Protein AF-0000000077492808 (afdb_homodimer)

Secondary structure (DSSP, 8-state):
---------------------------------------------------------------------------------------------------PPPHHHHHHHHHHHS-TTTS-EEEHHHHHHHT--S--HHHHHHHTT-SS---GGGGG-HHHHEETTTTEE-EEEETTTEEEEHHHHHTT---TTT---BTTTB-B----HHHHHHHHTSHHHHHHHHHHHHHHHHHHHHHHHHHHHHHHHHHHHHHHHHHHHHHHTT--GGGHHHHHHHHHHTT-TTGGG----SHHHHHHHHHHHHHHHHHHHHHHHHHHS-EEEEEEEEE-TTS-EEEEEEEEEE-TTT-SEEEEEEEEEETTSS-SS--HHHHHHHHHHHHHHHT--GGGEEEEEE---HHHH-TTTSHHHHHHHSTT-TTPEEEE-HHHHHHHHHHHHHHH-HHHHHHHHHHHHHHHHHHT-HHHHHHHHHHHHHHHT-TT---HHHHHHH--PPPP--TT-HHHHHHHHHHHHHTHHHHHHHHHHTTT-HHHHHHHHHHSSHHHHHHHHHHHHHHHHHHHHHHHHTSSS--GGGHHHHHHHHHHHHHHHHHTTHHHHHHHHHT-TTT-TTGGGTPPPPHHHHHHHHHHHHHHHHHHHHHHHHHH----HHHHHGGGG-TTTPPPTTT-HHHHHHTTHHHHHHHHHHH-TT-HHHHHHHHHHHHHHHHHIIIIIGGGS-----SS-S----HHHHHHHHHHHTHHHHHHH-HHHHHHHHHHHT-----HHHHHHHHHHHHHS-TT-TT--HHHHHHHHIIIIISPPTTSHHHHHHHHHHHHHHHHHHHHHHHHHHHHHHHHHHHHHHHHHHHHHHTT------------STTHHHHHHHHHHHTTTTS-HHHHHHHHHHHTT---TTTSS----SS-----/---------------------------------------------------------------------------------------------------PPPHHHHHHHHHHHS-TTTS-EEEHHHHHHHT--S--HHHHHHHTT-SS---GGGGG-HHHHEETTTTEE-EEEETTTEEEEHHHHHTT---TTT---BTTTB-B----HHHHHHHHTSHHHHHHHHHHHHHHHHHHHHHHHHHHHHHHHHHHHHHHHHHHHHHHTT--GGGHHHHHHHHHHTT-TTGGG----SHHHHHHHHHHHHHHHHHHHHHHHHHHS-EEEEEEEEE-TTS-EEEEEEEEEEETTTTEEEEEEEEEEETTSS-SS--HHHHHHHHHHHHHHHT--GGGEEEEEE---HHHH-TTTSHHHHHHHSTT-TTPEEEE-HHHHHHHHHHHHHHH-HHHHHHHHHHHHHHHHHHT-HHHHHHHHHHHHHHHT-TT---HHHHHHH--PPPP--TT-HHHHHHHHHHHHHTHHHHHHHHHHTTT-HHHHHHHHHHSSHHHHHHHHHHHHHHHHHHHHHHHHTSSS--GGGHHHHHHHHHHHHHHHHHTTHHHHHHHHHT-TTT-TTGGGT----HHHHHHHHHHHHHHHHHHHHHHHHHH----HHHHHGGGG-TTTPPPTTT-HHHHHHTTHHHHHHHHHHH-TT-HHHHHHHHHHHHHHHHHIIIIIGGGS-----SS-S----HHHHHHHHHHHTHHHHHHH-HHHHHHHHHHHT-----HHHHHHHHHHHHHS-TT-TT--HHHHHHHHIIIIIPPPTTSHHHHHHHHHHHHHHHHHHHHHHHHHHHHHHHHHHHHHHHHHHHHHHTT------------STTHHHHHHHHHHHTTTTS-HHHHHHHHHHHTT---TTTSS---SSS-----

InterPro domains:
  IPR012337 Ribonuclease H-like superfamily [SSF53098] (311-806)
  IPR025398 ZMYM1-like, RNase-like domain [PF14291] (299-410)
  IPR057456 C17orf113, probable zinc finger [PF25431] (173-230)

Foldseek 3Di:
DAAAADDDYDDDDDDDDDDDDDDDDDDDDDDDDDDDDDDDDDDPDDDDDDDDDDDDDDDDDDDDDDDDDDDDDDDDDDDPDDDPCPPPPPPPPPLPQAAADDLVRLVVLCVVLDPVPPWPKAAPSVCVVVVNQDDDPVQCVVCVPPPADAHSCQRVDCLQQADRNNNYRQWMAIRPFAIAGSLLQVVVFAQPPPRDCERHPHDDHRRDSVVSNCVCPDPSNVVSSVVNVCVVVVVVVVVVVVVLVVLALVLVLVLLLLQLVCLQVLHFLVCSVVVLVVCVVVPDGSVVSHDQPDPVSSLLSLLLLLVLLLLVVLVQQVVQLAKAKEWEWFQAALRFIKIWMKIWGQGPVQRAIAIATQAIDRLPPPHPDNALVSVLVRVVVSCVVSVHDLLRYAAYEYQPDCRDPNCPNHNLNVSCPPPNNVLHDYAHFLLNLLLVLQLVLCVVDVLLVVLLVLLQLLLCVQVVDPVLVVQLLCLQCVVVVNNVPPDPVVSVVRDDRAFHQDSSDLLSNLVNLVVCLVSVVSSLVSLNVNNVDNNSNNSNVVCLELLSNLSSLLCNQLSVLSNVLSVQSLDRFDALVVNVVSLVVSLVSLQVCLVVLVSLVLSCQQCPCPRHVCVPSPHDDDPVSSVVSSVVSNVSSVSSNVSSCVSPVPDDLLSVLLCLLQLVPQDDCVVCVPCNQCPSVVSLQVVCCSPPVPDPPVSVVSNVLSNVVSVVSNPPVSVPPDPCCDDDDVPSQHSSSSSLSVLSVCCVPCCVRNVVVVVVSRSSSNHGNHNSVVVVLSVSSCSNCDLLAVLADRSSSSSSSSSNTSNDDNPDPVNSVSSSVSSVVSVVVVVVCVVCVVVVVVVLVVVVVVVVVVVCVVVDPDDDDPVDDDPPDCPPVVVVVVVVCVVLVVPPPVVSVVVVVVVSVPDPPVRNGSNRVPPPPPDD/DDDDDDDDDDDYDDYDDDDDDDDDDDDDDDDDDDDDDYDDDDDDDDDDYDDDDDDDDDDDDDDYDDDDDPDDDDDDDDDDDDDDCPPPCPPPPPLPQAAADDLVRLVVLCVVLDPVPPWPKAAPSVCVVVVNQDDDPVLCVVCVPPPADAHSCQRVDCLQQADRNNNYRFWMAIRPFAIAGSLLQVVVFAQPPPRDCERHPHDDHRRDSVVSNCVCPDPSNVVSSVVNVVVVCVVVVVVVVVVLVVLALVLVLVLLLLQLVCLQVLHFLVCSVVVLVVCVVVPDGSVVSHDPPDPVSSLLSLLLLLVLLLLVVLVQQVVQLAKAKEWEWFQAALRFIKIWMKIWGQGPVQRAIAIATQAIDRLPPPHPDNALVSVLVRVVVSCVVSVHDLLRYAAYEYQPDCRDPNCPNHNLNVSCPPPNNVLHDYAHFLLNLLLVLQVVLLVVDVLLVVLLVLLQLLLCVQVVDPVLVVQLLCLQCVVVVNNVVPDPVVSVVRDDRAFHQDSSDLLSNLVNLVVCLVSVVSSLVSLVVVCVDPSSVVSNVVCLELLSNLSSLLCNQLSVLSNVLSVQSLDRFDALVVNVVSLVVSLVSLQCCLVVLVSLVLSCQQCPCPDHVCVPSPHDDDPVSSVVSSVVSNVSSVSSNVSSCVSPVPDDLLSVLLCLLQLVPQDDCVVCVPCNQCPSVVSLQVVCCSPPVPDPPVSVVSNVLSNVVSVCSNPPVSVPPDPCCPDDDPPSQHSSSSSLSVLSVCCVPCCVRNVVVNVVSRSSSNHGNHNSVVVVLSVSSCSNCDLLAPLADRSSSSSSSSSNTSNDDNPDPVNSVSSSVSSVVSVVVVVVCVVCVVVVVVVLVVVVVVVVVVVVVVVDDDDDPPVPDDPPDCPPVVVVVVVVCVVLVVPPPVVSVVVVVVVSVPDPPVRNGSNRVPPPPPDD

Radius of gyration: 48.09 Å; Cα contacts (8 Å, |Δi|>4): 2393; chains: 2; bounding box: 152×147×138 Å

pLDDT: mean 74.71, std 27.24, range [12.44, 98.06]

Structure (mmCIF, N/CA/C/O backbone):
data_AF-0000000077492808-model_v1
#
loop_
_entity.id
_entity.type
_entity.pdbx_description
1 polymer 'ZNF862 protein'
#
loop_
_atom_site.group_PDB
_atom_site.id
_atom_site.type_symbol
_atom_site.label_atom_id
_atom_site.label_alt_id
_atom_site.label_comp_id
_atom_site.label_asym_id
_atom_site.label_entity_id
_atom_site.label_seq_id
_atom_site.pdbx_PDB_ins_code
_atom_site.Cartn_x
_atom_site.Cartn_y
_atom_site.Cartn_z
_atom_site.occupancy
_atom_site.B_iso_or_equiv
_atom_site.auth_seq_id
_atom_site.auth_comp_id
_atom_site.auth_asym_id
_atom_site.auth_atom_id
_atom_site.pdbx_PDB_model_num
ATOM 1 N N . MET A 1 1 ? 26.734 -13.672 6 1 15.14 1 MET A N 1
ATOM 2 C CA . MET A 1 1 ? 27.078 -13.031 7.266 1 15.14 1 MET A CA 1
ATOM 3 C C . MET A 1 1 ? 28.438 -12.328 7.164 1 15.14 1 MET A C 1
ATOM 5 O O . MET A 1 1 ? 28.656 -11.305 7.812 1 15.14 1 MET A O 1
ATOM 9 N N . GLU A 1 2 ? 29.484 -13.031 6.824 1 14.77 2 GLU A N 1
ATOM 10 C CA . GLU A 1 2 ? 30.828 -12.812 7.371 1 14.77 2 GLU A CA 1
ATOM 11 C C . GLU A 1 2 ? 31.359 -11.445 6.98 1 14.77 2 GLU A C 1
ATOM 13 O O . GLU A 1 2 ? 31.094 -10.953 5.883 1 14.77 2 GLU A O 1
ATOM 18 N N . ALA A 1 3 ? 32.25 -10.781 7.867 1 15.44 3 ALA A N 1
ATOM 19 C CA . ALA A 1 3 ? 32.812 -9.711 8.695 1 15.44 3 ALA A CA 1
ATOM 20 C C . ALA A 1 3 ? 34.031 -9.062 8.031 1 15.44 3 ALA A C 1
ATOM 22 O O . ALA A 1 3 ? 34.5 -8.016 8.469 1 15.44 3 ALA A O 1
ATOM 23 N N . GLU A 1 4 ? 34.719 -9.578 7.098 1 14.75 4 GLU A N 1
ATOM 24 C CA . GLU A 1 4 ? 36.156 -9.531 7.277 1 14.75 4 GLU A CA 1
ATOM 25 C C . GLU A 1 4 ? 36.688 -8.102 7.191 1 14.75 4 GLU A C 1
ATOM 27 O O . GLU A 1 4 ? 36.188 -7.297 6.402 1 14.75 4 GLU A O 1
ATOM 32 N N . PHE A 1 5 ? 37.75 -7.602 8.016 1 15.57 5 PHE A N 1
ATOM 33 C CA . PHE A 1 5 ? 38.531 -6.684 8.836 1 15.57 5 PHE A CA 1
ATOM 34 C C . PHE A 1 5 ? 39.531 -5.934 7.988 1 15.57 5 PHE A C 1
ATOM 36 O O . PHE A 1 5 ? 40.094 -4.926 8.422 1 15.57 5 PHE A O 1
ATOM 43 N N . ASP A 1 6 ? 40.094 -6.293 6.898 1 14.6 6 ASP A N 1
ATOM 44 C CA . ASP A 1 6 ? 41.531 -6.145 6.883 1 14.6 6 ASP A CA 1
ATOM 45 C C . ASP A 1 6 ? 41.938 -4.676 6.973 1 14.6 6 ASP A C 1
ATOM 47 O O . ASP A 1 6 ? 41.219 -3.799 6.492 1 14.6 6 ASP A O 1
ATOM 51 N N . SER A 1 7 ? 43.219 -4.219 7.422 1 15.02 7 SER A N 1
ATOM 52 C CA . SER A 1 7 ? 44.156 -3.465 8.219 1 15.02 7 SER A CA 1
ATOM 53 C C . SER A 1 7 ? 44.688 -2.24 7.469 1 15.02 7 SER A C 1
ATOM 55 O O . SER A 1 7 ? 44.656 -1.127 8 1 15.02 7 SER A O 1
ATOM 57 N N . ASP A 1 8 ? 45.75 -2.221 6.598 1 14.46 8 ASP A N 1
ATOM 58 C CA . ASP A 1 8 ? 47.062 -1.747 6.98 1 14.46 8 ASP A CA 1
ATOM 59 C C . ASP A 1 8 ? 47.219 -0.247 6.73 1 14.46 8 ASP A C 1
ATOM 61 O O . ASP A 1 8 ? 46.375 0.352 6.035 1 14.46 8 ASP A O 1
ATOM 65 N N . ASP A 1 9 ? 48.406 0.332 6.035 1 14.87 9 ASP A N 1
ATOM 66 C CA . ASP A 1 9 ? 49.656 0.971 6.496 1 14.87 9 ASP A CA 1
ATOM 67 C C . ASP A 1 9 ? 49.594 2.477 6.242 1 14.87 9 ASP A C 1
ATOM 69 O O . ASP A 1 9 ? 48.75 2.967 5.508 1 14.87 9 ASP A O 1
ATOM 73 N N . ASN A 1 10 ? 50.719 3.205 5.586 1 14.89 10 ASN A N 1
ATOM 74 C CA . ASN A 1 10 ? 51.844 3.994 6.102 1 14.89 10 ASN A CA 1
ATOM 75 C C . ASN A 1 10 ? 51.656 5.48 5.816 1 14.89 10 ASN A C 1
ATOM 77 O O . ASN A 1 10 ? 51.688 6.301 6.738 1 14.89 10 ASN A O 1
ATOM 81 N N . HIS A 1 11 ? 52.562 6.266 4.879 1 14.72 11 HIS A N 1
ATOM 82 C CA . HIS A 1 11 ? 53.688 7.16 5.203 1 14.72 11 HIS A CA 1
ATOM 83 C C . HIS A 1 11 ? 53.219 8.617 5.145 1 14.72 11 HIS A C 1
ATOM 85 O O . HIS A 1 11 ? 52.188 8.938 4.582 1 14.72 11 HIS A O 1
ATOM 91 N N . SER A 1 12 ? 54.219 9.695 4.621 1 14.41 12 SER A N 1
ATOM 92 C CA . SER A 1 12 ? 55.062 10.719 5.223 1 14.41 12 SER A CA 1
ATOM 93 C C . SER A 1 12 ? 54.5 12.117 4.977 1 14.41 12 SER A C 1
ATOM 95 O O . SER A 1 12 ? 54.281 12.883 5.918 1 14.41 12 SER A O 1
ATOM 97 N N . GLY A 1 13 ? 55.125 13.07 4.016 1 14.11 13 GLY A N 1
ATOM 98 C CA . GLY A 1 13 ? 56.031 14.172 4.332 1 14.11 13 GLY A CA 1
ATOM 99 C C . GLY A 1 13 ? 55.312 15.516 4.414 1 14.11 13 GLY A C 1
ATOM 100 O O . GLY A 1 13 ? 54.125 15.617 4.078 1 14.11 13 GLY A O 1
ATOM 101 N N . ASN A 1 14 ? 56 16.781 3.908 1 14.32 14 ASN A N 1
ATOM 102 C CA . ASN A 1 14 ? 56.656 17.953 4.488 1 14.32 14 ASN A CA 1
ATOM 103 C C . ASN A 1 14 ? 55.844 19.219 4.281 1 14.32 14 ASN A C 1
ATOM 105 O O . ASN A 1 14 ? 55.594 19.953 5.234 1 14.32 14 ASN A O 1
ATOM 109 N N . GLU A 1 15 ? 55.938 20.062 3.072 1 14.16 15 GLU A N 1
ATOM 110 C CA . GLU A 1 15 ? 56.656 21.312 3.059 1 14.16 15 GLU A CA 1
ATOM 111 C C . GLU A 1 15 ? 55.75 22.484 3.447 1 14.16 15 GLU A C 1
ATOM 113 O O . GLU A 1 15 ? 54.531 22.391 3.342 1 14.16 15 GLU A O 1
ATOM 118 N N . GLY A 1 16 ? 56.312 23.797 3.428 1 14.25 16 GLY A N 1
ATOM 119 C CA . GLY A 1 16 ? 56.625 24.953 4.242 1 14.25 16 GLY A CA 1
ATOM 120 C C . GLY A 1 16 ? 55.594 26.078 4.09 1 14.25 16 GLY A C 1
ATOM 121 O O . GLY A 1 16 ? 55.062 26.578 5.082 1 14.25 16 GLY A O 1
ATOM 122 N N . PRO A 1 17 ? 55.594 27.031 2.959 1 14.46 17 PRO A N 1
ATOM 123 C CA . PRO A 1 17 ? 56.094 28.375 3.271 1 14.46 17 PRO A CA 1
ATOM 124 C C . PRO A 1 17 ? 55 29.328 3.758 1 14.46 17 PRO A C 1
ATOM 126 O O . PRO A 1 17 ? 53.812 29.031 3.611 1 14.46 17 PRO A O 1
ATOM 129 N N . GLY A 1 18 ? 55.312 30.766 3.645 1 13.64 18 GLY A N 1
ATOM 130 C CA . GLY A 1 18 ? 55.438 31.969 4.461 1 13.64 18 GLY A CA 1
ATOM 131 C C . GLY A 1 18 ? 54.188 32.844 4.457 1 13.64 18 GLY A C 1
ATOM 132 O O . GLY A 1 18 ? 53.375 32.75 5.375 1 13.64 18 GLY A O 1
ATOM 133 N N . SER A 1 19 ? 54.25 34.125 3.787 1 13.7 19 SER A N 1
ATOM 134 C CA . SER A 1 19 ? 54.406 35.406 4.461 1 13.7 19 SER A CA 1
ATOM 135 C C . SER A 1 19 ? 53.062 36.125 4.566 1 13.7 19 SER A C 1
ATOM 137 O O . SER A 1 19 ? 52.094 35.75 3.928 1 13.7 19 SER A O 1
ATOM 139 N N . PRO A 1 20 ? 53 37.625 4.125 1 13.62 20 PRO A N 1
ATOM 140 C CA . PRO A 1 20 ? 52.969 38.844 4.934 1 13.62 20 PRO A CA 1
ATOM 141 C C . PRO A 1 20 ? 51.562 39.469 4.988 1 13.62 20 PRO A C 1
ATOM 143 O O . PRO A 1 20 ? 50.656 38.969 4.367 1 13.62 20 PRO A O 1
ATOM 146 N N . GLU A 1 21 ? 51.406 40.875 4.426 1 13.47 21 GLU A N 1
ATOM 147 C CA . GLU A 1 21 ? 51.312 42.156 5.109 1 13.47 21 GLU A CA 1
ATOM 148 C C . GLU A 1 21 ? 49.875 42.719 5.023 1 13.47 21 GLU A C 1
ATOM 150 O O . GLU A 1 21 ? 49.312 43.125 6.035 1 13.47 21 GLU A O 1
ATOM 155 N N . ALA A 1 22 ? 49.344 43.281 3.779 1 12.44 22 ALA A N 1
ATOM 156 C CA . ALA A 1 22 ? 49.25 44.75 3.684 1 12.44 22 ALA A CA 1
ATOM 157 C C . ALA A 1 22 ? 47.938 45.25 4.254 1 12.44 22 ALA A C 1
ATOM 159 O O . ALA A 1 22 ? 46.938 44.531 4.242 1 12.44 22 ALA A O 1
ATOM 160 N N . MET A 1 23 ? 47.719 46.656 4.449 1 13.51 23 MET A N 1
ATOM 161 C CA . MET A 1 23 ? 47.344 47.688 5.395 1 13.51 23 MET A CA 1
ATOM 162 C C . MET A 1 23 ? 45.875 48.125 5.164 1 13.51 23 MET A C 1
ATOM 164 O O . MET A 1 23 ? 45.094 48.156 6.102 1 13.51 23 MET A O 1
ATOM 168 N N . SER A 1 24 ? 45.5 48.969 4.07 1 12.96 24 SER A N 1
ATOM 169 C CA . SER A 1 24 ? 45.25 50.375 4.352 1 12.96 24 SER A CA 1
ATOM 170 C C . SER A 1 24 ? 43.812 50.625 4.703 1 12.96 24 SER A C 1
ATOM 172 O O . SER A 1 24 ? 42.938 49.781 4.426 1 12.96 24 SER A O 1
ATOM 174 N N . GLY A 1 25 ? 43.312 52.031 4.668 1 13.23 25 GLY A N 1
ATOM 175 C CA . GLY A 1 25 ? 42.812 53.125 5.492 1 13.23 25 GLY A CA 1
ATOM 176 C C . GLY A 1 25 ? 41.312 53.344 5.336 1 13.23 25 GLY A C 1
ATOM 177 O O . GLY A 1 25 ? 40.562 53.312 6.32 1 13.23 25 GLY A O 1
ATOM 178 N N . GLY A 1 26 ? 40.781 54.156 4.266 1 12.97 26 GLY A N 1
ATOM 179 C CA . GLY A 1 26 ? 40.281 55.5 4.57 1 12.97 26 GLY A CA 1
ATOM 180 C C . GLY A 1 26 ? 38.812 55.5 4.91 1 12.97 26 GLY A C 1
ATOM 181 O O . GLY A 1 26 ? 38.125 54.531 4.727 1 12.97 26 GLY A O 1
ATOM 182 N N . GLU A 1 27 ? 38.031 56.688 4.496 1 13.54 27 GLU A N 1
ATOM 183 C CA . GLU A 1 27 ? 37.406 57.844 5.148 1 13.54 27 GLU A CA 1
ATOM 184 C C . GLU A 1 27 ? 35.906 57.719 5.184 1 13.54 27 GLU A C 1
ATOM 186 O O . GLU A 1 27 ? 35.281 57.781 6.258 1 13.54 27 GLU A O 1
ATOM 191 N N . SER A 1 28 ? 35.156 58.562 4.301 1 13.2 28 SER A N 1
ATOM 192 C CA . SER A 1 28 ? 34.469 59.781 4.734 1 13.2 28 SER A CA 1
ATOM 193 C C . SER A 1 28 ? 33 59.531 4.973 1 13.2 28 SER A C 1
ATOM 195 O O . SER A 1 28 ? 32.469 58.469 4.598 1 13.2 28 SER A O 1
ATOM 197 N N . ASP A 1 29 ? 31.922 60.531 4.531 1 13.27 29 ASP A N 1
ATOM 198 C CA . ASP A 1 29 ? 31.125 61.531 5.215 1 13.27 29 ASP A CA 1
ATOM 199 C C . ASP A 1 29 ? 29.641 61.219 5.117 1 13.27 29 ASP A C 1
ATOM 201 O O . ASP A 1 29 ? 28.891 61.406 6.078 1 13.27 29 ASP A O 1
ATOM 205 N N . ALA A 1 30 ? 29.031 60.938 3.889 1 12.66 30 ALA A N 1
ATOM 206 C CA . ALA A 1 30 ? 28.047 61.938 3.475 1 12.66 30 ALA A CA 1
ATOM 207 C C . ALA A 1 30 ? 26.75 61.812 4.273 1 12.66 30 ALA A C 1
ATOM 209 O O . ALA A 1 30 ? 26.438 60.719 4.789 1 12.66 30 ALA A O 1
ATOM 210 N N . GLU A 1 31 ? 25.672 62.719 3.861 1 13.54 31 GLU A N 1
ATOM 211 C CA . GLU A 1 31 ? 24.766 63.688 4.43 1 13.54 31 GLU A CA 1
ATOM 212 C C . GLU A 1 31 ? 23.406 63.062 4.773 1 13.54 31 GLU A C 1
ATOM 214 O O . GLU A 1 31 ? 23.047 62.031 4.211 1 13.54 31 GLU A O 1
ATOM 219 N N . VAL A 1 32 ? 22.531 63.781 5.539 1 13.95 32 VAL A N 1
ATOM 220 C CA . VAL A 1 32 ? 21.578 63.812 6.645 1 13.95 32 VAL A CA 1
ATOM 221 C C . VAL A 1 32 ? 20.156 63.812 6.098 1 13.95 32 VAL A C 1
ATOM 223 O O . VAL A 1 32 ? 19.219 63.406 6.785 1 13.95 32 VAL A O 1
ATOM 226 N N . SER A 1 33 ? 19.797 64.125 4.781 1 13.08 33 SER A N 1
ATOM 227 C CA . SER A 1 33 ? 18.734 65.125 4.828 1 13.08 33 SER A CA 1
ATOM 228 C C . SER A 1 33 ? 17.438 64.5 5.332 1 13.08 33 SER A C 1
ATOM 230 O O . SER A 1 33 ? 17.203 63.312 5.191 1 13.08 33 SER A O 1
ATOM 232 N N . VAL A 1 34 ? 16.422 65.438 5.785 1 14.27 34 VAL A N 1
ATOM 233 C CA . VAL A 1 34 ? 15.461 65.75 6.836 1 14.27 34 VAL A CA 1
ATOM 234 C C . VAL A 1 34 ? 14.055 65.312 6.41 1 14.27 34 VAL A C 1
ATOM 236 O O . VAL A 1 34 ? 13.359 64.625 7.145 1 14.27 34 VAL A O 1
ATOM 239 N N . GLY A 1 35 ? 13.32 66.125 5.449 1 13.3 35 GLY A N 1
ATOM 240 C CA . GLY A 1 35 ? 12.219 66.875 5.949 1 13.3 35 GLY A CA 1
ATOM 241 C C . GLY A 1 35 ? 10.914 66.125 6.043 1 13.3 35 GLY A C 1
ATOM 242 O O . GLY A 1 35 ? 10.852 64.938 5.66 1 13.3 35 GLY A O 1
ATOM 243 N N . ASN A 1 36 ? 9.75 66.688 5.297 1 13.7 36 ASN A N 1
ATOM 244 C CA . ASN A 1 36 ? 8.578 67.375 5.73 1 13.7 36 ASN A CA 1
ATOM 245 C C . ASN A 1 36 ? 7.336 66.5 5.785 1 13.7 36 ASN A C 1
ATOM 247 O O . ASN A 1 36 ? 7.316 65.438 5.191 1 13.7 36 ASN A O 1
ATOM 251 N N . ASP A 1 37 ? 6.035 67.188 5.68 1 14.1 37 ASP A N 1
ATOM 252 C CA . ASP A 1 37 ? 4.863 67.5 6.5 1 14.1 37 ASP A CA 1
ATOM 253 C C . ASP A 1 37 ? 3.652 66.688 6.02 1 14.1 37 ASP A C 1
ATOM 255 O O . ASP A 1 37 ? 2.959 66.062 6.82 1 14.1 37 ASP A O 1
ATOM 259 N N . GLN A 1 38 ? 2.994 66.938 4.777 1 13.92 38 GLN A N 1
ATOM 260 C CA . GLN A 1 38 ? 1.676 67.562 4.863 1 13.92 38 GLN A CA 1
ATOM 261 C C . GLN A 1 38 ? 0.585 66.5 5.059 1 13.92 38 GLN A C 1
ATOM 263 O O . GLN A 1 38 ? 0.766 65.375 4.695 1 13.92 38 GLN A O 1
ATOM 268 N N . PRO A 1 39 ? -0.797 67.062 5.25 1 14.66 39 PRO A N 1
ATOM 269 C CA . PRO A 1 39 ? -1.948 66.875 6.137 1 14.66 39 PRO A CA 1
ATOM 270 C C . PRO A 1 39 ? -3.021 66 5.543 1 14.66 39 PRO A C 1
ATOM 272 O O . PRO A 1 39 ? -3.531 65.125 6.227 1 14.66 39 PRO A O 1
ATOM 275 N N . GLU A 1 40 ? -3.602 66.312 4.293 1 14.2 40 GLU A N 1
ATOM 276 C CA . GLU A 1 40 ? -4.977 66.75 4.328 1 14.2 40 GLU A CA 1
ATOM 277 C C . GLU A 1 40 ? -5.973 65.625 4.43 1 14.2 40 GLU A C 1
ATOM 279 O O . GLU A 1 40 ? -5.617 64.438 4.184 1 14.2 40 GLU A O 1
ATOM 284 N N . GLU A 1 41 ? -7.312 65.875 3.725 1 14.7 41 GLU A N 1
ATOM 285 C CA . GLU A 1 41 ? -8.703 66.062 4.121 1 14.7 41 GLU A CA 1
ATOM 286 C C . GLU A 1 41 ? -9.523 64.812 3.912 1 14.7 41 GLU A C 1
ATOM 288 O O . GLU A 1 41 ? -9.242 64 3.004 1 14.7 41 GLU A O 1
ATOM 293 N N . ILE A 1 42 ? -10.508 64.5 4.77 1 15.21 42 ILE A N 1
ATOM 294 C CA . ILE A 1 42 ? -11.391 63.531 5.352 1 15.21 42 ILE A CA 1
ATOM 295 C C . ILE A 1 42 ? -12.617 63.344 4.457 1 15.21 42 ILE A C 1
ATOM 297 O O . ILE A 1 42 ? -13.406 62.406 4.668 1 15.21 42 ILE A O 1
ATOM 301 N N . GLU A 1 43 ? -12.789 63.938 3.244 1 14.62 43 GLU A N 1
ATOM 302 C CA . GLU A 1 43 ? -14.203 64.25 3.172 1 14.62 43 GLU A CA 1
ATOM 303 C C . GLU A 1 43 ? -15.07 63.031 3.107 1 14.62 43 GLU A C 1
ATOM 305 O O . GLU A 1 43 ? -14.75 62.062 2.389 1 14.62 43 GLU A O 1
ATOM 310 N N . LEU A 1 44 ? -16.172 63 3.977 1 14.93 44 LEU A N 1
ATOM 311 C CA . LEU A 1 44 ? -17.219 62.156 4.559 1 14.93 44 LEU A CA 1
ATOM 312 C C . LEU A 1 44 ? -18.344 61.906 3.559 1 14.93 44 LEU A C 1
ATOM 314 O O . LEU A 1 44 ? -19.312 61.219 3.869 1 14.93 44 LEU A O 1
ATOM 318 N N . HIS A 1 45 ? -18.25 62.188 2.281 1 14.31 45 HIS A N 1
ATOM 319 C CA . HIS A 1 45 ? -19.547 62.625 1.777 1 14.31 45 HIS A CA 1
ATOM 320 C C . HIS A 1 45 ? -20.594 61.531 1.989 1 14.31 45 HIS A C 1
ATOM 322 O O . HIS A 1 45 ? -20.266 60.344 2.086 1 14.31 45 HIS A O 1
ATOM 328 N N . VAL A 1 46 ? -21.922 62.031 1.76 1 14.73 46 VAL A N 1
ATOM 329 C CA . VAL A 1 46 ? -23.312 62.125 2.184 1 14.73 46 VAL A CA 1
ATOM 330 C C . VAL A 1 46 ? -24.094 60.938 1.636 1 14.73 46 VAL A C 1
ATOM 332 O O . VAL A 1 46 ? -23.703 60.344 0.64 1 14.73 46 VAL A O 1
ATOM 335 N N . LEU A 1 47 ? -25.438 60.844 2.037 1 14.73 47 LEU A N 1
ATOM 336 C CA . LEU A 1 47 ? -26.547 60.031 2.541 1 14.73 47 LEU A CA 1
ATOM 337 C C . LEU A 1 47 ? -27.469 59.625 1.404 1 14.73 47 LEU A C 1
ATOM 339 O O . LEU A 1 47 ? -28.219 58.656 1.541 1 14.73 47 LEU A O 1
ATOM 343 N N . SER A 1 48 ? -27.484 60.125 0.119 1 13.91 48 SER A N 1
ATOM 344 C CA . SER A 1 48 ? -28.844 60.531 -0.27 1 13.91 48 SER A CA 1
ATOM 345 C C . SER A 1 48 ? -29.734 59.312 -0.494 1 13.91 48 SER A C 1
ATOM 347 O O . SER A 1 48 ? -29.234 58.25 -0.872 1 13.91 48 SER A O 1
ATOM 349 N N . SER A 1 49 ? -31.203 59.5 -0.308 1 14.34 49 SER A N 1
ATOM 350 C CA . SER A 1 49 ? -32.5 59 0.127 1 14.34 49 SER A CA 1
ATOM 351 C C . SER A 1 49 ? -33.219 58.281 -1.018 1 14.34 49 SER A C 1
ATOM 353 O O . SER A 1 49 ? -34 57.344 -0.793 1 14.34 49 SER A O 1
ATOM 355 N N . THR A 1 50 ? -33.188 58.688 -2.295 1 14.09 50 THR A N 1
ATOM 356 C CA . THR A 1 50 ? -34.531 59.031 -2.76 1 14.09 50 THR A CA 1
ATOM 357 C C . THR A 1 50 ? -35.375 57.781 -2.98 1 14.09 50 THR A C 1
ATOM 359 O O . THR A 1 50 ? -34.844 56.688 -3.141 1 14.09 50 THR A O 1
ATOM 362 N N . PRO A 1 51 ? -36.562 57.938 -3.959 1 14.71 51 PRO A N 1
ATOM 363 C CA . PRO A 1 51 ? -38.031 57.875 -3.889 1 14.71 51 PRO A CA 1
ATOM 364 C C . PRO A 1 51 ? -38.594 56.531 -4.305 1 14.71 51 PRO A C 1
ATOM 366 O O . PRO A 1 51 ? -37.906 55.719 -4.957 1 14.71 51 PRO A O 1
ATOM 369 N N . ALA A 1 52 ? -40.062 56.344 -4.223 1 15.08 52 ALA A N 1
ATOM 370 C CA . ALA A 1 52 ? -41.219 55.531 -3.887 1 15.08 52 ALA A CA 1
ATOM 371 C C . ALA A 1 52 ? -41.781 54.844 -5.125 1 15.08 52 ALA A C 1
ATOM 373 O O . ALA A 1 52 ? -42.5 53.844 -5.016 1 15.08 52 ALA A O 1
ATOM 374 N N . GLU A 1 53 ? -41.5 55.219 -6.395 1 13.9 53 GLU A N 1
ATOM 375 C CA . GLU A 1 53 ? -42.75 55.375 -7.156 1 13.9 53 GLU A CA 1
ATOM 376 C C . GLU A 1 53 ? -43.438 54.031 -7.402 1 13.9 53 GLU A C 1
ATOM 378 O O . GLU A 1 53 ? -42.781 53.031 -7.559 1 13.9 53 GLU A O 1
ATOM 383 N N . THR A 1 54 ? -44.844 54.094 -7.582 1 14.7 54 THR A N 1
ATOM 384 C CA . THR A 1 54 ? -46.156 53.5 -7.34 1 14.7 54 THR A CA 1
ATOM 385 C C . THR A 1 54 ? -46.469 52.469 -8.422 1 14.7 54 THR A C 1
ATOM 387 O O . THR A 1 54 ? -46.906 51.344 -8.117 1 14.7 54 THR A O 1
ATOM 390 N N . ASP A 1 55 ? -46.844 52.781 -9.742 1 13.6 55 ASP A N 1
ATOM 391 C CA . ASP A 1 55 ? -48.25 52.75 -10.164 1 13.6 55 ASP A CA 1
ATOM 392 C C . ASP A 1 55 ? -48.594 51.406 -10.805 1 13.6 55 ASP A C 1
ATOM 394 O O . ASP A 1 55 ? -49.562 50.75 -10.414 1 13.6 55 ASP A O 1
ATOM 398 N N . LYS A 1 56 ? -49.062 51.531 -12.266 1 14.59 56 LYS A N 1
ATOM 399 C CA . LYS A 1 56 ? -50.344 51.188 -12.922 1 14.59 56 LYS A CA 1
ATOM 400 C C . LYS A 1 56 ? -50.406 49.688 -13.234 1 14.59 56 LYS A C 1
ATOM 402 O O . LYS A 1 56 ? -49.375 49.031 -13.406 1 14.59 56 LYS A O 1
ATOM 407 N N . ALA A 1 57 ? -51.688 49.062 -13.859 1 14.45 57 ALA A N 1
ATOM 408 C CA . ALA A 1 57 ? -52.938 48.281 -13.773 1 14.45 57 ALA A CA 1
ATOM 409 C C . ALA A 1 57 ? -53.031 47.25 -14.891 1 14.45 57 ALA A C 1
ATOM 411 O O . ALA A 1 57 ? -53.406 46.094 -14.656 1 14.45 57 ALA A O 1
ATOM 412 N N . PRO A 1 58 ? -52.969 47.562 -16.297 1 13.39 58 PRO A N 1
ATOM 413 C CA . PRO A 1 58 ? -54.188 47.281 -17.047 1 13.39 58 PRO A CA 1
ATOM 414 C C . PRO A 1 58 ? -54.344 45.812 -17.438 1 13.39 58 PRO A C 1
ATOM 416 O O . PRO A 1 58 ? -53.344 45.094 -17.469 1 13.39 58 PRO A O 1
ATOM 419 N N . ALA A 1 59 ? -55.656 45.375 -18.062 1 14.28 59 ALA A N 1
ATOM 420 C CA . ALA A 1 59 ? -56.781 44.438 -18.156 1 14.28 59 ALA A CA 1
ATOM 421 C C . ALA A 1 59 ? -56.656 43.531 -19.391 1 14.28 59 ALA A C 1
ATOM 423 O O . ALA A 1 59 ? -57.094 42.375 -19.359 1 14.28 59 ALA A O 1
ATOM 424 N N . SER A 1 60 ? -56.281 44.031 -20.609 1 13.41 60 SER A N 1
ATOM 425 C CA . SER A 1 60 ? -57.281 43.875 -21.641 1 13.41 60 SER A CA 1
ATOM 426 C C . SER A 1 60 ? -57.375 42.406 -22.109 1 13.41 60 SER A C 1
ATOM 428 O O . SER A 1 60 ? -56.406 41.656 -21.938 1 13.41 60 SER A O 1
ATOM 430 N N . GLY A 1 61 ? -58.438 42.125 -23.047 1 13.91 61 GLY A N 1
ATOM 431 C CA . GLY A 1 61 ? -59.562 41.312 -23.438 1 13.91 61 GLY A CA 1
ATOM 432 C C . GLY A 1 61 ? -59.156 40.156 -24.344 1 13.91 61 GLY A C 1
ATOM 433 O O . GLY A 1 61 ? -59.438 39 -24.047 1 13.91 61 GLY A O 1
ATOM 434 N N . ALA A 1 62 ? -59.281 40.375 -25.828 1 14.04 62 ALA A N 1
ATOM 435 C CA . ALA A 1 62 ? -60.375 39.875 -26.656 1 14.04 62 ALA A CA 1
ATOM 436 C C . ALA A 1 62 ? -60.031 38.531 -27.312 1 14.04 62 ALA A C 1
ATOM 438 O O . ALA A 1 62 ? -58.875 38.156 -27.375 1 14.04 62 ALA A O 1
ATOM 439 N N . GLU A 1 63 ? -60.719 38.312 -28.547 1 14.03 63 GLU A N 1
ATOM 440 C CA . GLU A 1 63 ? -61.719 37.375 -29.078 1 14.03 63 GLU A CA 1
ATOM 441 C C . GLU A 1 63 ? -61.031 36.312 -29.953 1 14.03 63 GLU A C 1
ATOM 443 O O . GLU A 1 63 ? -61.312 35.094 -29.812 1 14.03 63 GLU A O 1
ATOM 448 N N . GLU A 1 64 ? -60.406 36.656 -31.172 1 13.51 64 GLU A N 1
ATOM 449 C CA . GLU A 1 64 ? -61.156 36.25 -32.344 1 13.51 64 GLU A CA 1
ATOM 450 C C . GLU A 1 64 ? -60.812 34.812 -32.719 1 13.51 64 GLU A C 1
ATOM 452 O O . GLU A 1 64 ? -59.812 34.25 -32.281 1 13.51 64 GLU A O 1
ATOM 457 N N . ASN A 1 65 ? -60.906 34.5 -34.156 1 13.62 65 ASN A N 1
ATOM 458 C CA . ASN A 1 65 ? -61.75 33.75 -35.031 1 13.62 65 ASN A CA 1
ATOM 459 C C . ASN A 1 65 ? -61.156 32.406 -35.375 1 13.62 65 ASN A C 1
ATOM 461 O O . ASN A 1 65 ? -59.969 32.156 -35.188 1 13.62 65 ASN A O 1
ATOM 465 N N . LEU A 1 66 ? -61.438 31.891 -36.719 1 14.18 66 LEU A N 1
ATOM 466 C CA . LEU A 1 66 ? -62.281 30.859 -37.312 1 14.18 66 LEU A CA 1
ATOM 467 C C . LEU A 1 66 ? -61.406 29.688 -37.781 1 14.18 66 LEU A C 1
ATOM 469 O O . LEU A 1 66 ? -60.188 29.766 -37.812 1 14.18 66 LEU A O 1
ATOM 473 N N . THR A 1 67 ? -61.594 29.219 -39.125 1 13.92 67 THR A N 1
ATOM 474 C CA . THR A 1 67 ? -62.219 28.062 -39.719 1 13.92 67 THR A CA 1
ATOM 475 C C . THR A 1 67 ? -61.219 27.141 -40.375 1 13.92 67 THR A C 1
ATOM 477 O O . THR A 1 67 ? -61.469 25.953 -40.562 1 13.92 67 THR A O 1
ATOM 480 N N . SER A 1 68 ? -59.938 27.438 -40.688 1 13.38 68 SER A N 1
ATOM 481 C CA . SER A 1 68 ? -59.781 27.016 -42.062 1 13.38 68 SER A CA 1
ATOM 482 C C . SER A 1 68 ? -59.781 25.484 -42.188 1 13.38 68 SER A C 1
ATOM 484 O O . SER A 1 68 ? -59.469 24.797 -41.219 1 13.38 68 SER A O 1
ATOM 486 N N . THR A 1 69 ? -59.469 25.047 -43.469 1 14.23 69 THR A N 1
ATOM 487 C CA . THR A 1 69 ? -59.969 24.141 -44.5 1 14.23 69 THR A CA 1
ATOM 488 C C . THR A 1 69 ? -59.312 22.766 -44.344 1 14.23 69 THR A C 1
ATOM 490 O O . THR A 1 69 ? -58.219 22.641 -43.844 1 14.23 69 THR A O 1
ATOM 493 N N . CYS A 1 70 ? -60 21.562 -44.781 1 14.22 70 CYS A N 1
ATOM 494 C CA . CYS A 1 70 ? -60.469 20.188 -44.656 1 14.22 70 CYS A CA 1
ATOM 495 C C . CYS A 1 70 ? -59.5 19.234 -45.375 1 14.22 70 CYS A C 1
ATOM 497 O O . CYS A 1 70 ? -59.5 18.031 -45.062 1 14.22 70 CYS A O 1
ATOM 499 N N . SER A 1 71 ? -58.781 19.531 -46.5 1 13.75 71 SER A N 1
ATOM 500 C CA . SER A 1 71 ? -59.156 18.594 -47.562 1 13.75 71 SER A CA 1
ATOM 501 C C . SER A 1 71 ? -58.5 17.234 -47.312 1 13.75 71 SER A C 1
ATOM 503 O O . SER A 1 71 ? -57.594 17.094 -46.469 1 13.75 71 SER A O 1
ATOM 505 N N . GLY A 1 72 ? -58.031 16.484 -48.438 1 14.02 72 GLY A N 1
ATOM 506 C CA . GLY A 1 72 ? -58.5 15.328 -49.188 1 14.02 72 GLY A CA 1
ATOM 507 C C . GLY A 1 72 ? -57.75 14.055 -48.875 1 14.02 72 GLY A C 1
ATOM 508 O O . GLY A 1 72 ? -56.719 14.086 -48.219 1 14.02 72 GLY A O 1
ATOM 509 N N . ALA A 1 73 ? -57.781 13.008 -49.781 1 14.66 73 ALA A N 1
ATOM 510 C CA . ALA A 1 73 ? -58.312 11.656 -49.938 1 14.66 73 ALA A CA 1
ATOM 511 C C . ALA A 1 73 ? -57.219 10.609 -49.812 1 14.66 73 ALA A C 1
ATOM 513 O O . ALA A 1 73 ? -57.344 9.68 -49 1 14.66 73 ALA A O 1
ATOM 514 N N . GLY A 1 74 ? -56.562 10.07 -50.906 1 14.28 74 GLY A N 1
ATOM 515 C CA . GLY A 1 74 ? -56.938 8.75 -51.406 1 14.28 74 GLY A CA 1
ATOM 516 C C . GLY A 1 74 ? -56.031 7.648 -50.906 1 14.28 74 GLY A C 1
ATOM 517 O O . GLY A 1 74 ? -56.312 7.043 -49.844 1 14.28 74 GLY A O 1
ATOM 518 N N . PRO A 1 75 ? -55.312 6.809 -51.75 1 15.49 75 PRO A N 1
ATOM 519 C CA . PRO A 1 75 ? -55.688 5.418 -52.031 1 15.49 75 PRO A CA 1
ATOM 520 C C . PRO A 1 75 ? -54.719 4.414 -51.406 1 15.49 75 PRO A C 1
ATOM 522 O O . PRO A 1 75 ? -55.125 3.334 -51 1 15.49 75 PRO A O 1
ATOM 525 N N . SER A 1 76 ? -53.344 4.617 -51.375 1 16.05 76 SER A N 1
ATOM 526 C CA . SER A 1 76 ? -52.656 3.516 -52.062 1 16.05 76 SER A CA 1
ATOM 527 C C . SER A 1 76 ? -52.562 2.285 -51.156 1 16.05 76 SER A C 1
ATOM 529 O O . SER A 1 76 ? -52.594 2.402 -49.938 1 16.05 76 SER A O 1
ATOM 531 N N . THR A 1 77 ? -52.344 1.048 -51.688 1 15.98 77 THR A N 1
ATOM 532 C CA . THR A 1 77 ? -52.781 -0.346 -51.719 1 15.98 77 THR A CA 1
ATOM 533 C C . THR A 1 77 ? -51.969 -1.18 -50.75 1 15.98 77 THR A C 1
ATOM 535 O O . THR A 1 77 ? -52.5 -2.049 -50.062 1 15.98 77 THR A O 1
ATOM 538 N N . GLY A 1 78 ? -50.625 -1.19 -50.875 1 16.77 78 GLY A N 1
ATOM 539 C CA . GLY A 1 78 ? -50.188 -2.568 -51.062 1 16.77 78 GLY A CA 1
ATOM 540 C C . GLY A 1 78 ? -50.25 -3.379 -49.781 1 16.77 78 GLY A C 1
ATOM 541 O O . GLY A 1 78 ? -50.344 -2.816 -48.688 1 16.77 78 GLY A O 1
ATOM 542 N N . SER A 1 79 ? -49.969 -4.672 -49.875 1 16.7 79 SER A N 1
ATOM 543 C CA . SER A 1 79 ? -50.375 -5.992 -49.406 1 16.7 79 SER A CA 1
ATOM 544 C C . SER A 1 79 ? -49.688 -6.344 -48.094 1 16.7 79 SER A C 1
ATOM 546 O O . SER A 1 79 ? -48.469 -6.434 -48.031 1 16.7 79 SER A O 1
ATOM 548 N N . ALA A 1 80 ? -50.281 -5.996 -46.969 1 16.86 80 ALA A N 1
ATOM 549 C CA . ALA A 1 80 ? -50 -6.062 -45.531 1 16.86 80 ALA A CA 1
ATOM 550 C C . ALA A 1 80 ? -49.969 -7.508 -45.031 1 16.86 80 ALA A C 1
ATOM 552 O O . ALA A 1 80 ? -49.969 -7.758 -43.844 1 16.86 80 ALA A O 1
ATOM 553 N N . THR A 1 81 ? -49.562 -8.367 -45.906 1 16.14 81 THR A N 1
ATOM 554 C CA . THR A 1 81 ? -50.219 -9.586 -45.438 1 16.14 81 THR A CA 1
ATOM 555 C C . THR A 1 81 ? -49.938 -9.828 -43.969 1 16.14 81 THR A C 1
ATOM 557 O O . THR A 1 81 ? -50.844 -10.117 -43.188 1 16.14 81 THR A O 1
ATOM 560 N N . VAL A 1 82 ? -48.719 -10.336 -43.719 1 19.66 82 VAL A N 1
ATOM 561 C CA . VAL A 1 82 ? -48.75 -11.617 -43 1 19.66 82 VAL A CA 1
ATOM 562 C C . VAL A 1 82 ? -49.062 -11.398 -41.531 1 19.66 82 VAL A C 1
ATOM 564 O O . VAL A 1 82 ? -48.312 -10.695 -40.844 1 19.66 82 VAL A O 1
ATOM 567 N N . GLY A 1 83 ? -50.25 -11.531 -41 1 16.45 83 GLY A N 1
ATOM 568 C CA . GLY A 1 83 ? -51.031 -11.047 -39.875 1 16.45 83 GLY A CA 1
ATOM 569 C C . GLY A 1 83 ? -50.688 -11.711 -38.562 1 16.45 83 GLY A C 1
ATOM 570 O O . GLY A 1 83 ? -51.312 -11.461 -37.531 1 16.45 83 GLY A O 1
ATOM 571 N N . THR A 1 84 ? -49.812 -12.75 -38.562 1 18.45 84 THR A N 1
ATOM 572 C CA . THR A 1 84 ? -50.312 -13.633 -37.5 1 18.45 84 THR A CA 1
ATOM 573 C C . THR A 1 84 ? -50.312 -12.898 -36.156 1 18.45 84 THR A C 1
ATOM 575 O O . THR A 1 84 ? -49.375 -12.18 -35.844 1 18.45 84 THR A O 1
ATOM 578 N N . SER A 1 85 ? -51.5 -12.789 -35.562 1 17.16 85 SER A N 1
ATOM 579 C CA . SER A 1 85 ? -52.25 -12.141 -34.5 1 17.16 85 SER A CA 1
ATOM 580 C C . SER A 1 85 ? -51.812 -12.617 -33.125 1 17.16 85 SER A C 1
ATOM 582 O O . SER A 1 85 ? -52.469 -12.336 -32.125 1 17.16 85 SER A O 1
ATOM 584 N N . SER A 1 86 ? -50.625 -13.32 -32.969 1 19.61 86 SER A N 1
ATOM 585 C CA . SER A 1 86 ? -50.781 -13.977 -31.688 1 19.61 86 SER A CA 1
ATOM 586 C C . SER A 1 86 ? -51.156 -12.969 -30.594 1 19.61 86 SER A C 1
ATOM 588 O O . SER A 1 86 ? -50.469 -11.938 -30.453 1 19.61 86 SER A O 1
ATOM 590 N N . VAL A 1 87 ? -52.375 -12.93 -30.281 1 19.47 87 VAL A N 1
ATOM 591 C CA . VAL A 1 87 ? -53.219 -12.07 -29.438 1 19.47 87 VAL A CA 1
ATOM 592 C C . VAL A 1 87 ? -52.656 -12.039 -28.016 1 19.47 87 VAL A C 1
ATOM 594 O O . VAL A 1 87 ? -52.594 -13.07 -27.344 1 19.47 87 VAL A O 1
ATOM 597 N N . CYS A 1 88 ? -51.375 -11.516 -27.875 1 18.39 88 CYS A N 1
ATOM 598 C CA . CYS A 1 88 ? -51 -11.203 -26.484 1 18.39 88 CYS A CA 1
ATOM 599 C C . CYS A 1 88 ? -52.219 -10.68 -25.719 1 18.39 88 CYS A C 1
ATOM 601 O O . CYS A 1 88 ? -52.844 -9.68 -26.109 1 18.39 88 CYS A O 1
ATOM 603 N N . SER A 1 89 ? -52.969 -11.688 -25.344 1 19.66 89 SER A N 1
ATOM 604 C CA . SER A 1 89 ? -54.156 -11.391 -24.531 1 19.66 89 SER A CA 1
ATOM 605 C C . SER A 1 89 ? -53.875 -10.273 -23.531 1 19.66 89 SER A C 1
ATOM 607 O O . SER A 1 89 ? -52.969 -10.398 -22.703 1 19.66 89 SER A O 1
ATOM 609 N N . GLN A 1 90 ? -53.75 -9.062 -24.016 1 21.25 90 GLN A N 1
ATOM 610 C CA . GLN A 1 90 ? -53.875 -7.77 -23.344 1 21.25 90 GLN A CA 1
ATOM 611 C C . GLN A 1 90 ? -54.906 -7.84 -22.219 1 21.25 90 GLN A C 1
ATOM 613 O O . GLN A 1 90 ? -56.125 -7.891 -22.469 1 21.25 90 GLN A O 1
ATOM 618 N N . GLY A 1 91 ? -54.594 -8.914 -21.391 1 21.17 91 GLY A N 1
ATOM 619 C CA . GLY A 1 91 ? -55.625 -8.992 -20.344 1 21.17 91 GLY A CA 1
ATOM 620 C C . GLY A 1 91 ? -56.094 -7.637 -19.875 1 21.17 91 GLY A C 1
ATOM 621 O O . GLY A 1 91 ? -55.375 -6.656 -19.922 1 21.17 91 GLY A O 1
ATOM 622 N N . SER A 1 92 ? -57.25 -7.309 -20.234 1 23.56 92 SER A N 1
ATOM 623 C CA . SER A 1 92 ? -58.031 -6.129 -19.844 1 23.56 92 SER A CA 1
ATOM 624 C C . SER A 1 92 ? -57.688 -5.684 -18.438 1 23.56 92 SER A C 1
ATOM 626 O O . SER A 1 92 ? -57.75 -6.48 -17.484 1 23.56 92 SER A O 1
ATOM 628 N N . VAL A 1 93 ? -56.406 -5.035 -18.281 1 23.23 93 VAL A N 1
ATOM 629 C CA . VAL A 1 93 ? -56.281 -4.32 -17.016 1 23.23 93 VAL A CA 1
ATOM 630 C C . VAL A 1 93 ? -57.688 -3.883 -16.531 1 23.23 93 VAL A C 1
ATOM 632 O O . VAL A 1 93 ? -58.312 -3.01 -17.141 1 23.23 93 VAL A O 1
ATOM 635 N N . ALA A 1 94 ? -58.5 -4.805 -16.328 1 26.89 94 ALA A N 1
ATOM 636 C CA . ALA A 1 94 ? -59.75 -4.535 -15.633 1 26.89 94 ALA A CA 1
ATOM 637 C C . ALA A 1 94 ? -59.594 -3.379 -14.656 1 26.89 94 ALA A C 1
ATOM 639 O O . ALA A 1 94 ? -58.469 -3.08 -14.203 1 26.89 94 ALA A O 1
ATOM 640 N N . GLY A 1 95 ? -60.531 -2.391 -14.727 1 30.66 95 GLY A N 1
ATOM 641 C CA . GLY A 1 95 ? -60.594 -1.16 -13.961 1 30.66 95 GLY A CA 1
ATOM 642 C C . GLY A 1 95 ? -60.062 -1.302 -12.547 1 30.66 95 GLY A C 1
ATOM 643 O O . GLY A 1 95 ? -60.562 -2.098 -11.758 1 30.66 95 GLY A O 1
ATOM 644 N N . ALA A 1 96 ? -58.75 -1.515 -12.484 1 33.44 96 ALA A N 1
ATOM 645 C CA . ALA A 1 96 ? -58.156 -1.513 -11.141 1 33.44 96 ALA A CA 1
ATOM 646 C C . ALA A 1 96 ? -59 -0.655 -10.188 1 33.44 96 ALA A C 1
ATOM 648 O O . ALA A 1 96 ? -59.156 0.55 -10.398 1 33.44 96 ALA A O 1
ATOM 649 N N . VAL A 1 97 ? -59.938 -1.26 -9.852 1 43.16 97 VAL A N 1
ATOM 650 C CA . VAL A 1 97 ? -60.781 -0.699 -8.789 1 43.16 97 VAL A CA 1
ATOM 651 C C . VAL A 1 97 ? -59.875 -0.096 -7.707 1 43.16 97 VAL A C 1
ATOM 653 O O . VAL A 1 97 ? -58.906 -0.734 -7.254 1 43.16 97 VAL A O 1
ATOM 656 N N . CYS A 1 98 ? -59.375 1.154 -7.918 1 51 98 CYS A N 1
ATOM 657 C CA . CYS A 1 98 ? -58.719 1.877 -6.82 1 51 98 CYS A CA 1
ATOM 658 C C . CYS A 1 98 ? -59.156 1.325 -5.473 1 51 98 CYS A C 1
ATOM 660 O O . CYS A 1 98 ? -60.344 0.998 -5.285 1 51 98 CYS A O 1
ATOM 662 N N . PRO A 1 99 ? -58.25 0.708 -4.879 1 58.72 99 PRO A N 1
ATOM 663 C CA . PRO A 1 99 ? -58.688 0.222 -3.57 1 58.72 99 PRO A CA 1
ATOM 664 C C . PRO A 1 99 ? -59.656 1.18 -2.891 1 58.72 99 PRO A C 1
ATOM 666 O O . PRO A 1 99 ? -59.625 2.389 -3.129 1 58.72 99 PRO A O 1
ATOM 669 N N . ALA A 1 100 ? -60.688 0.618 -2.254 1 68.31 100 ALA A N 1
ATOM 670 C CA . ALA A 1 100 ? -61.75 1.384 -1.574 1 68.31 100 ALA A CA 1
ATOM 671 C C . ALA A 1 100 ? -61.125 2.314 -0.524 1 68.31 100 ALA A C 1
ATOM 673 O O . ALA A 1 100 ? -60.188 1.952 0.156 1 68.31 100 ALA A O 1
ATOM 674 N N . ILE A 1 101 ? -61.344 3.541 -0.537 1 74.69 101 ILE A N 1
ATOM 675 C CA . ILE A 1 101 ? -60.906 4.523 0.438 1 74.69 101 ILE A CA 1
ATOM 676 C C . ILE A 1 101 ? -61.312 4.098 1.841 1 74.69 101 ILE A C 1
ATOM 678 O O . ILE A 1 101 ? -62.469 3.697 2.055 1 74.69 101 ILE A O 1
ATOM 682 N N . PRO A 1 102 ? -60.406 3.984 2.648 1 78.5 102 PRO A N 1
ATOM 683 C CA . PRO A 1 102 ? -60.812 3.66 4.027 1 78.5 102 PRO A CA 1
ATOM 684 C C . PRO A 1 102 ? -61.781 4.66 4.617 1 78.5 102 PRO A C 1
ATOM 686 O O . PRO A 1 102 ? -61.906 5.785 4.125 1 78.5 102 PRO A O 1
ATOM 689 N N . LEU A 1 103 ? -62.594 4.234 5.676 1 80.38 103 LEU A N 1
ATOM 690 C CA . LEU A 1 103 ? -63.656 5 6.312 1 80.38 103 LEU A CA 1
ATOM 691 C C . LEU A 1 103 ? -63.156 6.348 6.805 1 80.38 103 LEU A C 1
ATOM 693 O O . LEU A 1 103 ? -63.812 7.375 6.625 1 80.38 103 LEU A O 1
ATOM 697 N N . GLU A 1 104 ? -61.938 6.309 7.25 1 80.56 104 GLU A N 1
ATOM 698 C CA . GLU A 1 104 ? -61.375 7.527 7.832 1 80.56 104 GLU A CA 1
ATOM 699 C C . GLU A 1 104 ? -61.031 8.555 6.754 1 80.56 104 GLU A C 1
ATOM 701 O O . GLU A 1 104 ? -61.312 9.75 6.922 1 80.56 104 GLU A O 1
ATOM 706 N N . GLU A 1 105 ? -60.562 8.102 5.641 1 80.94 105 GLU A N 1
ATOM 707 C CA . GLU A 1 105 ? -60.219 8.992 4.535 1 80.94 105 GLU A CA 1
ATOM 708 C C . GLU A 1 105 ? -61.469 9.523 3.852 1 80.94 105 GLU A C 1
ATOM 710 O O . GLU A 1 105 ? -61.5 10.695 3.457 1 80.94 105 GLU A O 1
ATOM 715 N N . GLY A 1 106 ? -62.406 8.734 3.746 1 85.06 106 GLY A N 1
ATOM 716 C CA . GLY A 1 106 ? -63.688 9.164 3.197 1 85.06 106 GLY A CA 1
ATOM 717 C C . GLY A 1 106 ? -64.375 10.203 4.051 1 85.06 106 GLY A C 1
ATOM 718 O O . GLY A 1 106 ? -64.938 11.172 3.531 1 85.06 106 GLY A O 1
ATOM 719 N N . GLN A 1 107 ? -64.312 10.016 5.379 1 85.38 107 GLN A N 1
ATOM 720 C CA . GLN A 1 107 ? -64.875 10.984 6.309 1 85.38 107 GLN A CA 1
ATOM 721 C C . GLN A 1 107 ? -64.188 12.336 6.203 1 85.38 107 GLN A C 1
ATOM 723 O O . GLN A 1 107 ? -64.875 13.383 6.207 1 85.38 107 GLN A O 1
ATOM 728 N N . ALA A 1 108 ? -62.875 12.234 6.113 1 85.31 108 ALA A N 1
ATOM 729 C CA . ALA A 1 108 ? -62.094 13.461 5.988 1 85.31 108 ALA A CA 1
ATOM 730 C C . ALA A 1 108 ? -62.438 14.203 4.699 1 85.31 108 ALA A C 1
ATOM 732 O O . ALA A 1 108 ? -62.531 15.43 4.688 1 85.31 108 ALA A O 1
ATOM 733 N N . LEU A 1 109 ? -62.625 13.492 3.666 1 86.75 109 LEU A N 1
ATOM 734 C CA . LEU A 1 109 ? -63 14.07 2.379 1 86.75 109 LEU A CA 1
ATOM 735 C C . LEU A 1 109 ? -64.375 14.734 2.455 1 86.75 109 LEU A C 1
ATOM 737 O O . LEU A 1 109 ? -64.562 15.836 1.937 1 86.75 109 LEU A O 1
ATOM 741 N N . VAL A 1 110 ? -65.375 14.117 3.129 1 93 110 VAL A N 1
ATOM 742 C CA . VAL A 1 110 ? -66.688 14.672 3.297 1 93 110 VAL A CA 1
ATOM 743 C C . VAL A 1 110 ? -66.625 15.938 4.152 1 93 110 VAL A C 1
ATOM 745 O O . VAL A 1 110 ? -67.25 16.953 3.826 1 93 110 VAL A O 1
ATOM 748 N N . HIS A 1 111 ? -65.812 15.906 5.195 1 88.31 111 HIS A N 1
ATOM 749 C CA . HIS A 1 111 ? -65.688 17.062 6.082 1 88.31 111 HIS A CA 1
ATOM 750 C C . HIS A 1 111 ? -65 18.219 5.367 1 88.31 111 HIS A C 1
ATOM 752 O O . HIS A 1 111 ? -65.25 19.391 5.676 1 88.31 111 HIS A O 1
ATOM 758 N N . SER A 1 112 ? -64.125 17.906 4.422 1 86.5 112 SER A N 1
ATOM 759 C CA . SER A 1 112 ? -63.406 18.953 3.711 1 86.5 112 SER A CA 1
ATOM 760 C C . SER A 1 112 ? -64.312 19.594 2.635 1 86.5 112 SER A C 1
ATOM 762 O O . SER A 1 112 ? -64.125 20.781 2.346 1 86.5 112 SER A O 1
ATOM 764 N N . LEU A 1 113 ? -65.188 18.891 2.074 1 90.06 113 LEU A N 1
ATOM 765 C CA . LEU A 1 113 ? -65.938 19.375 0.92 1 90.06 113 LEU A CA 1
ATOM 766 C C . LEU A 1 113 ? -67.312 19.875 1.343 1 90.06 113 LEU A C 1
ATOM 768 O O . LEU A 1 113 ? -67.938 20.688 0.637 1 90.06 113 LEU A O 1
ATOM 772 N N . PHE A 1 114 ? -67.875 19.422 2.523 1 91.06 114 PHE A N 1
ATOM 773 C CA . PHE A 1 114 ? -69.25 19.797 2.973 1 91.06 114 PHE A CA 1
ATOM 774 C C . PHE A 1 114 ? -69.188 20.375 4.379 1 91.06 114 PHE A C 1
ATOM 776 O O . PHE A 1 114 ? -68.312 20 5.188 1 91.06 114 PHE A O 1
ATOM 783 N N . ASP A 1 115 ? -70 21.312 4.695 1 84.19 115 ASP A N 1
ATOM 784 C CA . ASP A 1 115 ? -70.125 21.906 6.023 1 84.19 115 ASP A CA 1
ATOM 785 C C . ASP A 1 115 ? -70.875 20.953 6.969 1 84.19 115 ASP A C 1
ATOM 787 O O . ASP A 1 115 ? -72.062 20.922 6.996 1 84.19 115 ASP A O 1
ATOM 791 N N . THR A 1 116 ? -70.188 20.172 7.684 1 81.62 116 THR A N 1
ATOM 792 C CA . THR A 1 116 ? -70.75 19.172 8.578 1 81.62 116 THR A CA 1
ATOM 793 C C . THR A 1 116 ? -71 19.75 9.961 1 81.62 116 THR A C 1
ATOM 795 O O . THR A 1 116 ? -71.5 19.078 10.844 1 81.62 116 THR A O 1
ATOM 798 N N . THR A 1 117 ? -70.688 20.984 10.281 1 79.94 117 THR A N 1
ATOM 799 C CA . THR A 1 117 ? -70.875 21.625 11.578 1 79.94 117 THR A CA 1
ATOM 800 C C . THR A 1 117 ? -72.25 22.234 11.695 1 79.94 117 THR A C 1
ATOM 802 O O . THR A 1 117 ? -72.938 22.141 12.75 1 79.94 117 THR A O 1
ATOM 805 N N . THR A 1 118 ? -72.812 22.828 10.617 1 82.25 118 THR A N 1
ATOM 806 C CA . THR A 1 118 ? -74.062 23.547 10.68 1 82.25 118 THR A CA 1
ATOM 807 C C . THR A 1 118 ? -75.188 22.703 10.094 1 82.25 118 THR A C 1
ATOM 809 O O . THR A 1 118 ? -76.312 22.875 10.469 1 82.25 118 THR A O 1
ATOM 812 N N . LYS A 1 119 ? -74.875 21.797 9.133 1 85 119 LYS A N 1
ATOM 813 C CA . LYS A 1 119 ? -75.875 20.984 8.453 1 85 119 LYS A CA 1
ATOM 814 C C . LYS A 1 119 ? -75.625 19.484 8.68 1 85 119 LYS A C 1
ATOM 816 O O . LYS A 1 119 ? -74.5 19.078 8.938 1 85 119 LYS A O 1
ATOM 821 N N . LEU A 1 120 ? -76.688 18.859 8.672 1 87.62 120 LEU A N 1
ATOM 822 C CA . LEU A 1 120 ? -76.562 17.422 8.82 1 87.62 120 LEU A CA 1
ATOM 823 C C . LEU A 1 120 ? -76.25 16.75 7.469 1 87.62 120 LEU A C 1
ATOM 825 O O . LEU A 1 120 ? -77.125 16.875 6.547 1 87.62 120 LEU A O 1
ATOM 829 N N . VAL A 1 121 ? -75.125 16.109 7.34 1 93 121 VAL A N 1
ATOM 830 C CA . VAL A 1 121 ? -74.688 15.492 6.094 1 93 121 VAL A CA 1
ATOM 831 C C . VAL A 1 121 ? -74.688 13.969 6.25 1 93 121 VAL A C 1
ATOM 833 O O . VAL A 1 121 ? -74.125 13.445 7.223 1 93 121 VAL A O 1
ATOM 836 N N . HIS A 1 122 ? -75.375 13.344 5.32 1 92.69 122 HIS A N 1
ATOM 837 C CA . HIS A 1 122 ? -75.375 11.883 5.312 1 92.69 122 HIS A CA 1
ATOM 838 C C . HIS A 1 122 ? -74.562 11.32 4.164 1 92.69 122 HIS A C 1
ATOM 840 O O . HIS A 1 122 ? -74.688 11.742 3.016 1 92.69 122 HIS A O 1
ATOM 846 N N . SER A 1 123 ? -73.625 10.547 4.355 1 93.38 123 SER A N 1
ATOM 847 C CA . SER A 1 123 ? -72.812 9.797 3.412 1 93.38 123 SER A CA 1
ATOM 848 C C . SER A 1 123 ? -72.438 8.414 3.957 1 93.38 123 SER A C 1
ATOM 850 O O . SER A 1 123 ? -72.625 8.156 5.152 1 93.38 123 SER A O 1
ATOM 852 N N . TYR A 1 124 ? -72.062 7.59 2.984 1 92 124 TYR A N 1
ATOM 853 C CA . TYR A 1 124 ? -71.625 6.27 3.432 1 92 124 TYR A CA 1
ATOM 854 C C . TYR A 1 124 ? -70.625 6.391 4.531 1 92 124 TYR A C 1
ATOM 856 O O . TYR A 1 124 ? -70.688 5.699 5.551 1 92 124 TYR A O 1
ATOM 864 N N . TYR A 1 125 ? -69.688 7.289 4.457 1 89.25 125 TYR A N 1
ATOM 865 C CA . TYR A 1 125 ? -68.562 7.41 5.336 1 89.25 125 TYR A CA 1
ATOM 866 C C . TYR A 1 125 ? -68.938 8.023 6.672 1 89.25 125 TYR A C 1
ATOM 868 O O . TYR A 1 125 ? -68.5 7.543 7.73 1 89.25 125 TYR A O 1
ATOM 876 N N . THR A 1 126 ? -69.75 9.047 6.75 1 89.88 126 THR A N 1
ATOM 877 C CA . THR A 1 126 ? -70.188 9.727 7.977 1 89.88 126 THR A CA 1
ATOM 878 C C . THR A 1 126 ? -71.188 8.906 8.727 1 89.88 126 THR A C 1
ATOM 880 O O . THR A 1 126 ? -71.188 8.805 9.961 1 89.88 126 THR A O 1
ATOM 883 N N . CYS A 1 127 ? -72.125 8.305 7.945 1 90.81 127 CYS A N 1
ATOM 884 C CA . CYS A 1 127 ? -73.188 7.562 8.578 1 90.81 127 CYS A CA 1
ATOM 885 C C . CYS A 1 127 ? -72.688 6.227 9.117 1 90.81 127 CYS A C 1
ATOM 887 O O . CYS A 1 127 ? -73.188 5.758 10.148 1 90.81 127 CYS A O 1
ATOM 889 N N . ARG A 1 128 ? -71.75 5.684 8.383 1 84.25 128 ARG A N 1
ATOM 890 C CA . ARG A 1 128 ? -71.188 4.445 8.891 1 84.25 128 ARG A CA 1
ATOM 891 C C . ARG A 1 128 ? -70.375 4.703 10.148 1 84.25 128 ARG A C 1
ATOM 893 O O . ARG A 1 128 ? -70.375 3.896 11.078 1 84.25 128 ARG A O 1
ATOM 900 N N . ALA A 1 129 ? -69.625 5.785 10.266 1 81.12 129 ALA A N 1
ATOM 901 C CA . ALA A 1 129 ? -68.75 6.156 11.414 1 81.12 129 ALA A CA 1
ATOM 902 C C . ALA A 1 129 ? -69.625 6.48 12.633 1 81.12 129 ALA A C 1
ATOM 904 O O . ALA A 1 129 ? -69.312 6.109 13.758 1 81.12 129 ALA A O 1
ATOM 905 N N . LYS A 1 130 ? -70.875 7.145 12.477 1 79.81 130 LYS A N 1
ATOM 906 C CA . LYS A 1 130 ? -71.75 7.562 13.57 1 79.81 130 LYS A CA 1
ATOM 907 C C . LYS A 1 130 ? -72.875 6.578 13.781 1 79.81 130 LYS A C 1
ATOM 909 O O . LYS A 1 130 ? -73.75 6.816 14.594 1 79.81 130 LYS A O 1
ATOM 914 N N . SER A 1 131 ? -72.938 5.488 13.031 1 78.88 131 SER A N 1
ATOM 915 C CA . SER A 1 131 ? -74 4.5 13.086 1 78.88 131 SER A CA 1
ATOM 916 C C . SER A 1 131 ? -75.375 5.148 12.859 1 78.88 131 SER A C 1
ATOM 918 O O . SER A 1 131 ? -76.312 4.887 13.594 1 78.88 131 SER A O 1
ATOM 920 N N . CYS A 1 132 ? -75.312 6.051 11.852 1 80.5 132 CYS A N 1
ATOM 921 C CA . CYS A 1 132 ? -76.562 6.758 11.438 1 80.5 132 CYS A CA 1
ATOM 922 C C . CYS A 1 132 ? -77.375 5.898 10.5 1 80.5 132 CYS A C 1
ATOM 924 O O . CYS A 1 132 ? -76.875 5.406 9.492 1 80.5 132 CYS A O 1
ATOM 926 N N . CYS A 1 133 ? -78.688 5.641 10.883 1 76.06 133 CYS A N 1
ATOM 927 C CA . CYS A 1 133 ? -79.5 4.762 10.07 1 76.06 133 CYS A CA 1
ATOM 928 C C . CYS A 1 133 ? -80.688 5.504 9.547 1 76.06 133 CYS A C 1
ATOM 930 O O . CYS A 1 133 ? -81.5 4.949 8.773 1 76.06 133 CYS A O 1
ATOM 932 N N . THR A 1 134 ? -80.938 6.773 10.055 1 80.88 134 THR A N 1
ATOM 933 C CA . THR A 1 134 ? -82.125 7.5 9.641 1 80.88 134 THR A CA 1
ATOM 934 C C . THR A 1 134 ? -81.812 8.992 9.539 1 80.88 134 THR A C 1
ATOM 936 O O . THR A 1 134 ? -80.812 9.469 10.016 1 80.88 134 THR A O 1
ATOM 939 N N . MET A 1 135 ? -82.688 9.727 8.75 1 83.38 135 MET A N 1
ATOM 940 C CA . MET A 1 135 ? -82.625 11.18 8.648 1 83.38 135 MET A CA 1
ATOM 941 C C . MET A 1 135 ? -83.188 11.836 9.906 1 83.38 135 MET A C 1
ATOM 943 O O . MET A 1 135 ? -83.875 11.188 10.703 1 83.38 135 MET A O 1
ATOM 947 N N . SER A 1 136 ? -83 13.078 10.133 1 84.19 136 SER A N 1
ATOM 948 C CA . SER A 1 136 ? -83.5 13.82 11.281 1 84.19 136 SER A CA 1
ATOM 949 C C . SER A 1 136 ? -85 13.945 11.234 1 84.19 136 SER A C 1
ATOM 951 O O . SER A 1 136 ? -85.625 13.836 10.172 1 84.19 136 SER A O 1
ATOM 953 N N . HIS A 1 137 ? -85.625 14.086 12.328 1 83.06 137 HIS A N 1
ATOM 954 C CA . HIS A 1 137 ? -87.125 14.25 12.422 1 83.06 137 HIS A CA 1
ATOM 955 C C . HIS A 1 137 ? -87.562 15.477 11.641 1 83.06 137 HIS A C 1
ATOM 957 O O . HIS A 1 137 ? -88.625 15.445 11 1 83.06 137 HIS A O 1
ATOM 963 N N . THR A 1 138 ? -86.75 16.438 11.633 1 84.62 138 THR A N 1
ATOM 964 C CA . THR A 1 138 ? -87.125 17.656 10.922 1 84.62 138 THR A CA 1
ATOM 965 C C . THR A 1 138 ? -87.062 17.438 9.414 1 84.62 138 THR A C 1
ATOM 967 O O . THR A 1 138 ? -87.938 17.938 8.695 1 84.62 138 THR A O 1
ATOM 970 N N . GLU A 1 139 ? -86.25 16.641 9.023 1 85.69 139 GLU A N 1
ATOM 971 C CA . GLU A 1 139 ? -86.125 16.359 7.598 1 85.69 139 GLU A CA 1
ATOM 972 C C . GLU A 1 139 ? -87.188 15.391 7.133 1 85.69 139 GLU A C 1
ATOM 974 O O . GLU A 1 139 ? -87.75 15.555 6.047 1 85.69 139 GLU A O 1
ATOM 979 N N . ILE A 1 140 ? -87.562 14.438 7.91 1 82.69 140 ILE A N 1
ATOM 980 C CA . ILE A 1 140 ? -88.625 13.477 7.598 1 82.69 140 ILE A CA 1
ATOM 981 C C . ILE A 1 140 ? -90 14.203 7.477 1 82.69 140 ILE A C 1
ATOM 983 O O . ILE A 1 140 ? -90.75 13.922 6.574 1 82.69 140 ILE A O 1
ATOM 987 N N . GLN A 1 141 ? -90.188 15.227 8.305 1 83.12 141 GLN A N 1
ATOM 988 C CA . GLN A 1 141 ? -91.375 16.031 8.242 1 83.12 141 GLN A CA 1
ATOM 989 C C . GLN A 1 141 ? -91.375 16.938 7.016 1 83.12 141 GLN A C 1
ATOM 991 O O . GLN A 1 141 ? -92.438 17.109 6.375 1 83.12 141 GLN A O 1
ATOM 996 N N . ARG A 1 142 ? -90.25 17.375 6.699 1 83.88 142 ARG A N 1
ATOM 997 C CA . ARG A 1 142 ? -90.125 18.281 5.562 1 83.88 142 ARG A CA 1
ATOM 998 C C . ARG A 1 142 ? -90.375 17.562 4.246 1 83.88 142 ARG A C 1
ATOM 1000 O O . ARG A 1 142 ? -91.062 18.094 3.359 1 83.88 142 ARG A O 1
ATOM 1007 N N . VAL A 1 143 ? -90 16.328 4.195 1 77.94 143 VAL A N 1
ATOM 1008 C CA . VAL A 1 143 ? -90.062 15.594 2.943 1 77.94 143 VAL A CA 1
ATOM 1009 C C . VAL A 1 143 ? -91.375 14.758 2.93 1 77.94 143 VAL A C 1
ATOM 1011 O O . VAL A 1 143 ? -91.688 14.117 1.927 1 77.94 143 VAL A O 1
ATOM 1014 N N . LYS A 1 144 ? -92.25 14.758 3.908 1 77.25 144 LYS A N 1
ATOM 1015 C CA . LYS A 1 144 ? -93.438 13.969 4.023 1 77.25 144 LYS A CA 1
ATOM 1016 C C . LYS A 1 144 ? -94.438 14.297 2.896 1 77.25 144 LYS A C 1
ATOM 1018 O O . LYS A 1 144 ? -95.062 13.398 2.348 1 77.25 144 LYS A O 1
ATOM 1023 N N . GLN A 1 145 ? -94.5 15.555 2.451 1 76.25 145 GLN A N 1
ATOM 1024 C CA . GLN A 1 145 ? -95.5 15.938 1.461 1 76.25 145 GLN A CA 1
ATOM 1025 C C . GLN A 1 145 ? -94.938 15.875 0.048 1 76.25 145 GLN A C 1
ATOM 1027 O O . GLN A 1 145 ? -95.625 16.031 -0.932 1 76.25 145 GLN A O 1
ATOM 1032 N N . SER A 1 146 ? -93.625 15.516 -0.086 1 76.5 146 SER A N 1
ATOM 1033 C CA . SER A 1 146 ? -93 15.523 -1.406 1 76.5 146 SER A CA 1
ATOM 1034 C C . SER A 1 146 ? -93.25 14.203 -2.135 1 76.5 146 SER A C 1
ATOM 1036 O O . SER A 1 146 ? -93.375 13.156 -1.503 1 76.5 146 SER A O 1
ATOM 1038 N N . LYS A 1 147 ? -93.562 14.133 -3.428 1 76.5 147 LYS A N 1
ATOM 1039 C CA . LYS A 1 147 ? -93.812 12.961 -4.246 1 76.5 147 LYS A CA 1
ATOM 1040 C C . LYS A 1 147 ? -92.625 12.055 -4.355 1 76.5 147 LYS A C 1
ATOM 1042 O O . LYS A 1 147 ? -92.75 10.828 -4.355 1 76.5 147 LYS A O 1
ATOM 1047 N N . GLU A 1 148 ? -91.438 12.672 -4.41 1 80.75 148 GLU A N 1
ATOM 1048 C CA . GLU A 1 148 ? -90.188 11.914 -4.465 1 80.75 148 GLU A CA 1
ATOM 1049 C C . GLU A 1 148 ? -89.375 12.156 -3.213 1 80.75 148 GLU A C 1
ATOM 1051 O O . GLU A 1 148 ? -89.125 13.305 -2.834 1 80.75 148 GLU A O 1
ATOM 1056 N N . LYS A 1 149 ? -89.062 10.992 -2.51 1 86.5 149 LYS A N 1
ATOM 1057 C CA . LYS A 1 149 ? -88.312 11.102 -1.24 1 86.5 149 LYS A CA 1
ATOM 1058 C C . LYS A 1 149 ? -87 10.352 -1.284 1 86.5 149 LYS A C 1
ATOM 1060 O O . LYS A 1 149 ? -86.938 9.297 -1.909 1 86.5 149 LYS A O 1
ATOM 1065 N N . PHE A 1 150 ? -85.938 11.008 -0.669 1 89.69 150 PHE A N 1
ATOM 1066 C CA . PHE A 1 150 ? -84.688 10.367 -0.515 1 89.69 150 PHE A CA 1
ATOM 1067 C C . PHE A 1 150 ? -84.75 9.266 0.539 1 89.69 150 PHE A C 1
ATOM 1069 O O . PHE A 1 150 ? -85.312 9.453 1.599 1 89.69 150 PHE A O 1
ATOM 1076 N N . LYS A 1 151 ? -84.188 8.078 0.232 1 88.31 151 LYS A N 1
ATOM 1077 C CA . LYS A 1 151 ? -84.062 6.973 1.182 1 88.31 151 LYS A CA 1
ATOM 1078 C C . LYS A 1 151 ? -82.688 6.816 1.712 1 88.31 151 LYS A C 1
ATOM 1080 O O . LYS A 1 151 ? -81.688 6.707 0.934 1 88.31 151 LYS A O 1
ATOM 1085 N N . HIS A 1 152 ? -82.562 6.914 2.955 1 89 152 HIS A N 1
ATOM 1086 C CA . HIS A 1 152 ? -81.312 6.801 3.637 1 89 152 HIS A CA 1
ATOM 1087 C C . HIS A 1 152 ? -80.562 5.539 3.215 1 89 152 HIS A C 1
ATOM 1089 O O . HIS A 1 152 ? -79.312 5.531 3.127 1 89 152 HIS A O 1
ATOM 1095 N N . SER A 1 153 ? -81.188 4.43 2.852 1 87.94 153 SER A N 1
ATOM 1096 C CA . SER A 1 153 ? -80.625 3.137 2.5 1 87.94 153 SER A CA 1
ATOM 1097 C C . SER A 1 153 ? -79.812 3.221 1.197 1 87.94 153 SER A C 1
ATOM 1099 O O . SER A 1 153 ? -78.938 2.389 0.938 1 87.94 153 SER A O 1
ATOM 1101 N N . TRP A 1 154 ? -80.062 4.273 0.339 1 91.5 154 TRP A N 1
ATOM 1102 C CA . TRP A 1 154 ? -79.375 4.434 -0.949 1 91.5 154 TRP A CA 1
ATOM 1103 C C . TRP A 1 154 ? -77.875 4.645 -0.763 1 91.5 154 TRP A C 1
ATOM 1105 O O . TRP A 1 154 ? -77.062 4.27 -1.625 1 91.5 154 TRP A O 1
ATOM 1115 N N . LEU A 1 155 ? -77.562 5.195 0.369 1 92.81 155 LEU A N 1
ATOM 1116 C CA . LEU A 1 155 ? -76.125 5.512 0.673 1 92.81 155 LEU A CA 1
ATOM 1117 C C . LEU A 1 155 ? -75.312 4.238 0.856 1 92.81 155 LEU A C 1
ATOM 1119 O O . LEU A 1 155 ? -74.125 4.254 0.707 1 92.81 155 LEU A O 1
ATOM 1123 N N . PHE A 1 156 ? -76 3.174 1.183 1 87.5 156 PHE A N 1
ATOM 1124 C CA . PHE A 1 156 ? -75.312 1.955 1.562 1 87.5 156 PHE A CA 1
ATOM 1125 C C . PHE A 1 156 ? -75.438 0.879 0.497 1 87.5 156 PHE A C 1
ATOM 1127 O O . PHE A 1 156 ? -74.938 -0.234 0.646 1 87.5 156 PHE A O 1
ATOM 1134 N N . GLU A 1 157 ? -76.125 1.159 -0.538 1 86.81 157 GLU A N 1
ATOM 1135 C CA . GLU A 1 157 ? -76.312 0.22 -1.64 1 86.81 157 GLU A CA 1
ATOM 1136 C C . GLU A 1 157 ? -75.188 0.337 -2.666 1 86.81 157 GLU A C 1
ATOM 1138 O O . GLU A 1 157 ? -75.062 1.372 -3.32 1 86.81 157 GLU A O 1
ATOM 1143 N N . LYS A 1 158 ? -74.438 -0.593 -2.861 1 84.81 158 LYS A N 1
ATOM 1144 C CA . LYS A 1 158 ? -73.25 -0.607 -3.707 1 84.81 158 LYS A CA 1
ATOM 1145 C C . LYS A 1 158 ? -73.562 -0.345 -5.168 1 84.81 158 LYS A C 1
ATOM 1147 O O . LYS A 1 158 ? -72.875 0.341 -5.879 1 84.81 158 LYS A O 1
ATOM 1152 N N . ASP A 1 159 ? -74.688 -0.797 -5.617 1 84.12 159 ASP A N 1
ATOM 1153 C CA . ASP A 1 159 ? -75.125 -0.673 -7.012 1 84.12 159 ASP A CA 1
ATOM 1154 C C . ASP A 1 159 ? -75.625 0.747 -7.316 1 84.12 159 ASP A C 1
ATOM 1156 O O . ASP A 1 159 ? -75.75 1.124 -8.484 1 84.12 159 ASP A O 1
ATOM 1160 N N . VAL A 1 160 ? -75.75 1.563 -6.285 1 90.19 160 VAL A N 1
ATOM 1161 C CA . VAL A 1 160 ? -76.312 2.902 -6.469 1 90.19 160 VAL A CA 1
ATOM 1162 C C . VAL A 1 160 ? -75.25 3.947 -6.129 1 90.19 160 VAL A C 1
ATOM 1164 O O . VAL A 1 160 ? -75.062 4.918 -6.867 1 90.19 160 VAL A O 1
ATOM 1167 N N . SER A 1 161 ? -74.562 3.732 -5.121 1 91.5 161 SER A N 1
ATOM 1168 C CA . SER A 1 161 ? -73.75 4.82 -4.555 1 91.5 161 SER A CA 1
ATOM 1169 C C . SER A 1 161 ? -72.25 4.488 -4.57 1 91.5 161 SER A C 1
ATOM 1171 O O . SER A 1 161 ? -71.438 5.23 -4.023 1 91.5 161 SER A O 1
ATOM 1173 N N . PHE A 1 162 ? -71.812 3.486 -5.152 1 89.5 162 PHE A N 1
ATOM 1174 C CA . PHE A 1 162 ? -70.438 3.07 -5.113 1 89.5 162 PHE A CA 1
ATOM 1175 C C . PHE A 1 162 ? -69.875 3.047 -6.516 1 89.5 162 PHE A C 1
ATOM 1177 O O . PHE A 1 162 ? -70.438 2.492 -7.441 1 89.5 162 PHE A O 1
ATOM 1184 N N . ASP A 1 163 ? -68.75 3.719 -6.688 1 87.94 163 ASP A N 1
ATOM 1185 C CA . ASP A 1 163 ? -68 3.682 -7.934 1 87.94 163 ASP A CA 1
ATOM 1186 C C . ASP A 1 163 ? -66.938 2.588 -7.895 1 87.94 163 ASP A C 1
ATOM 1188 O O . ASP A 1 163 ? -65.938 2.709 -7.18 1 87.94 163 ASP A O 1
ATOM 1192 N N . GLU A 1 164 ? -67 1.636 -8.633 1 81.19 164 GLU A N 1
ATOM 1193 C CA . GLU A 1 164 ? -66.125 0.455 -8.625 1 81.19 164 GLU A CA 1
ATOM 1194 C C . GLU A 1 164 ? -64.75 0.758 -9.234 1 81.19 164 GLU A C 1
ATOM 1196 O O . GLU A 1 164 ? -63.75 0.133 -8.867 1 81.19 164 GLU A O 1
ATOM 1201 N N . ASN A 1 165 ? -64.688 1.729 -10.125 1 77 165 ASN A N 1
ATOM 1202 C CA . ASN A 1 165 ? -63.438 2.057 -10.781 1 77 165 ASN A CA 1
ATOM 1203 C C . ASN A 1 165 ? -62.438 2.668 -9.805 1 77 165 ASN A C 1
ATOM 1205 O O . ASN A 1 165 ? -61.25 2.342 -9.836 1 77 165 ASN A O 1
ATOM 1209 N N . VAL A 1 166 ? -62.938 3.537 -8.922 1 80.81 166 VAL A N 1
ATOM 1210 C CA . VAL A 1 166 ? -62.062 4.266 -8.008 1 80.81 166 VAL A CA 1
ATOM 1211 C C . VAL A 1 166 ? -62.219 3.711 -6.59 1 80.81 166 VAL A C 1
ATOM 1213 O O . VAL A 1 166 ? -61.344 3.916 -5.738 1 80.81 166 VAL A O 1
ATOM 1216 N N . GLY A 1 167 ? -63.281 2.965 -6.32 1 80.69 167 GLY A N 1
ATOM 1217 C CA . GLY A 1 167 ? -63.531 2.412 -5 1 80.69 167 GLY A CA 1
ATOM 1218 C C . GLY A 1 167 ? -64 3.449 -4 1 80.69 167 GLY A C 1
ATOM 1219 O O . GLY A 1 167 ? -63.531 3.504 -2.873 1 80.69 167 GLY A O 1
ATOM 1220 N N . VAL A 1 168 ? -64.875 4.348 -4.301 1 88.19 168 VAL A N 1
ATOM 1221 C CA . VAL A 1 168 ? -65.375 5.422 -3.443 1 88.19 168 VAL A CA 1
ATOM 1222 C C . VAL A 1 168 ? -66.875 5.398 -3.422 1 88.19 168 VAL A C 1
ATOM 1224 O O . VAL A 1 168 ? -67.5 5.199 -4.457 1 88.19 168 VAL A O 1
ATOM 1227 N N . TRP A 1 169 ? -67.5 5.484 -2.264 1 90.62 169 TRP A N 1
ATOM 1228 C CA . TRP A 1 169 ? -68.938 5.781 -2.107 1 90.62 169 TRP A CA 1
ATOM 1229 C C . TRP A 1 169 ? -69.188 7.25 -2.406 1 90.62 169 TRP A C 1
ATOM 1231 O O . TRP A 1 169 ? -68.875 8.133 -1.614 1 90.62 169 TRP A O 1
ATOM 1241 N N . PHE A 1 170 ? -69.812 7.57 -3.549 1 93.5 170 PHE A N 1
ATOM 1242 C CA . PHE A 1 170 ? -69.75 8.93 -4.062 1 93.5 170 PHE A CA 1
ATOM 1243 C C . PHE A 1 170 ? -71.062 9.688 -3.668 1 93.5 170 PHE A C 1
ATOM 1245 O O . PHE A 1 170 ? -71.062 10.922 -3.73 1 93.5 170 PHE A O 1
ATOM 1252 N N . LEU A 1 171 ? -72.125 9.078 -3.193 1 95.06 171 LEU A N 1
ATOM 1253 C CA . LEU A 1 171 ? -73.375 9.742 -2.928 1 95.06 171 LEU A CA 1
ATOM 1254 C C . LEU A 1 171 ? -73.375 10.422 -1.565 1 95.06 171 LEU A C 1
ATOM 1256 O O . LEU A 1 171 ? -73 9.805 -0.562 1 95.06 171 LEU A O 1
ATOM 1260 N N . VAL A 1 172 ? -73.75 11.695 -1.524 1 94.5 172 VAL A N 1
ATOM 1261 C CA . VAL A 1 172 ? -73.875 12.492 -0.308 1 94.5 172 VAL A CA 1
ATOM 1262 C C . VAL A 1 172 ? -75.188 13.188 -0.27 1 94.5 172 VAL A C 1
ATOM 1264 O O . VAL A 1 172 ? -75.688 13.727 -1.28 1 94.5 172 VAL A O 1
ATOM 1267 N N . TYR A 1 173 ? -75.875 13.133 0.851 1 94.94 173 TYR A N 1
ATOM 1268 C CA . TYR A 1 173 ? -77.125 13.812 1.061 1 94.94 173 TYR A CA 1
ATOM 1269 C C . TYR A 1 173 ? -77.062 14.852 2.17 1 94.94 173 TYR A C 1
ATOM 1271 O O . TYR A 1 173 ? -76.625 14.531 3.295 1 94.94 173 TYR A O 1
ATOM 1279 N N . VAL A 1 174 ? -77.312 16.047 1.846 1 92.38 174 VAL A N 1
ATOM 1280 C CA . VAL A 1 174 ? -77.375 17.141 2.82 1 92.38 174 VAL A CA 1
ATOM 1281 C C . VAL A 1 174 ? -78.812 17.516 3.146 1 92.38 174 VAL A C 1
ATOM 1283 O O . VAL A 1 174 ? -79.562 17.906 2.262 1 92.38 174 VAL A O 1
ATOM 1286 N N . GLU A 1 175 ? -79.125 17.391 4.352 1 90.94 175 GLU A N 1
ATOM 1287 C CA . GLU A 1 175 ? -80.5 17.672 4.754 1 90.94 175 GLU A CA 1
ATOM 1288 C C . GLU A 1 175 ? -80.875 19.109 4.445 1 90.94 175 GLU A C 1
ATOM 1290 O O . GLU A 1 175 ? -80.125 20.047 4.711 1 90.94 175 GLU A O 1
ATOM 1295 N N . GLY A 1 176 ? -82 19.25 3.799 1 88.06 176 GLY A N 1
ATOM 1296 C CA . GLY A 1 176 ? -82.562 20.562 3.445 1 88.06 176 GLY A CA 1
ATOM 1297 C C . GLY A 1 176 ? -82.062 21.047 2.088 1 88.06 176 GLY A C 1
ATOM 1298 O O . GLY A 1 176 ? -82.562 22.047 1.573 1 88.06 176 GLY A O 1
ATOM 1299 N N . GLU A 1 177 ? -81.125 20.391 1.448 1 91.5 177 GLU A N 1
ATOM 1300 C CA . GLU A 1 177 ? -80.625 20.797 0.152 1 91.5 177 GLU A CA 1
ATOM 1301 C C . GLU A 1 177 ? -80.875 19.719 -0.908 1 91.5 177 GLU A C 1
ATOM 1303 O O . GLU A 1 177 ? -81.688 19.922 -1.803 1 91.5 177 GLU A O 1
ATOM 1308 N N . GLY A 1 178 ? -80.25 18.562 -0.732 1 92.81 178 GLY A N 1
ATOM 1309 C CA . GLY A 1 178 ? -80.438 17.5 -1.709 1 92.81 178 GLY A CA 1
ATOM 1310 C C . GLY A 1 178 ? -79.25 16.594 -1.847 1 92.81 178 GLY A C 1
ATOM 1311 O O . GLY A 1 178 ? -78.438 16.469 -0.917 1 92.81 178 GLY A O 1
ATOM 1312 N N . MET A 1 179 ? -79.062 15.938 -3.074 1 93.62 179 MET A N 1
ATOM 1313 C CA . MET A 1 179 ? -78.062 14.938 -3.318 1 93.62 179 MET A CA 1
ATOM 1314 C C . MET A 1 179 ? -76.812 15.555 -4.023 1 93.62 179 MET A C 1
ATOM 1316 O O . MET A 1 179 ? -77 16.375 -4.922 1 93.62 179 MET A O 1
ATOM 1320 N N . TYR A 1 180 ? -75.625 15.148 -3.564 1 94.62 180 TYR A N 1
ATOM 1321 C CA . TYR A 1 180 ? -74.375 15.547 -4.16 1 94.62 180 TYR A CA 1
ATOM 1322 C C . TYR A 1 180 ? -73.5 14.328 -4.488 1 94.62 180 TYR A C 1
ATOM 1324 O O . TYR A 1 180 ? -73.75 13.227 -3.988 1 94.62 180 TYR A O 1
ATOM 1332 N N . CYS A 1 181 ? -72.5 14.508 -5.348 1 92.62 181 CYS A N 1
ATOM 1333 C CA . CYS A 1 181 ? -71.5 13.5 -5.637 1 92.62 181 CYS A CA 1
ATOM 1334 C C . CYS A 1 181 ? -70.125 13.898 -5.059 1 92.62 181 CYS A C 1
ATOM 1336 O O . CYS A 1 181 ? -69.625 14.961 -5.387 1 92.62 181 CYS A O 1
ATOM 1338 N N . LEU A 1 182 ? -69.625 13.055 -4.234 1 92.31 182 LEU A N 1
ATOM 1339 C CA . LEU A 1 182 ? -68.375 13.305 -3.533 1 92.31 182 LEU A CA 1
ATOM 1340 C C . LEU A 1 182 ? -67.188 13.414 -4.516 1 92.31 182 LEU A C 1
ATOM 1342 O O . LEU A 1 182 ? -66.375 14.312 -4.395 1 92.31 182 LEU A O 1
ATOM 1346 N N . LEU A 1 183 ? -67.125 12.609 -5.465 1 88.62 183 LEU A N 1
ATOM 1347 C CA . LEU A 1 183 ? -66.062 12.555 -6.441 1 88.62 183 LEU A CA 1
ATOM 1348 C C . LEU A 1 183 ? -66.125 13.75 -7.387 1 88.62 183 LEU A C 1
ATOM 1350 O O . LEU A 1 183 ? -65.125 14.391 -7.652 1 88.62 183 LEU A O 1
ATOM 1354 N N . CYS A 1 184 ? -67.312 14.008 -7.914 1 89.25 184 CYS A N 1
ATOM 1355 C CA . CYS A 1 184 ? -67.5 15.109 -8.859 1 89.25 184 CYS A CA 1
ATOM 1356 C C . CYS A 1 184 ? -67.312 16.453 -8.164 1 89.25 184 CYS A C 1
ATOM 1358 O O . CYS A 1 184 ? -66.812 17.406 -8.773 1 89.25 184 CYS A O 1
ATOM 1360 N N . LYS A 1 185 ? -67.688 16.578 -6.891 1 90.94 185 LYS A N 1
ATOM 1361 C CA . LYS A 1 185 ? -67.5 17.797 -6.129 1 90.94 185 LYS A CA 1
ATOM 1362 C C . LYS A 1 185 ? -66 18.016 -5.855 1 90.94 185 LYS A C 1
ATOM 1364 O O . LYS A 1 185 ? -65.5 19.125 -5.953 1 90.94 185 LYS A O 1
ATOM 1369 N N . LYS A 1 186 ? -65.312 16.938 -5.527 1 87.81 186 LYS A N 1
ATOM 1370 C CA . LYS A 1 186 ? -63.875 17 -5.266 1 87.81 186 LYS A CA 1
ATOM 1371 C C . LYS A 1 186 ? -63.125 17.516 -6.488 1 87.81 186 LYS A C 1
ATOM 1373 O O . LYS A 1 186 ? -62.219 18.359 -6.363 1 87.81 186 LYS A O 1
ATOM 1378 N N . HIS A 1 187 ? -63.406 17.062 -7.656 1 84.38 187 HIS A N 1
ATOM 1379 C CA . HIS A 1 187 ? -62.688 17.391 -8.875 1 84.38 187 HIS A CA 1
ATOM 1380 C C . HIS A 1 187 ? -63.344 18.547 -9.625 1 84.38 187 HIS A C 1
ATOM 1382 O O . HIS A 1 187 ? -62.938 18.891 -10.734 1 84.38 187 HIS A O 1
ATOM 1388 N N . LYS A 1 188 ? -64.438 19.141 -9.023 1 80.94 188 LYS A N 1
ATOM 1389 C CA . LYS A 1 188 ? -65.125 20.328 -9.523 1 80.94 188 LYS A CA 1
ATOM 1390 C C . LYS A 1 188 ? -65.438 20.188 -11.008 1 80.94 188 LYS A C 1
ATOM 1392 O O . LYS A 1 188 ? -65.188 21.125 -11.781 1 80.94 188 LYS A O 1
ATOM 1397 N N . GLN A 1 189 ? -65.938 19.031 -11.352 1 79 189 GLN A N 1
ATOM 1398 C CA . GLN A 1 189 ? -66.25 18.781 -12.75 1 79 189 GLN A CA 1
ATOM 1399 C C . GLN A 1 189 ? -67.688 19.266 -13.102 1 79 189 GLN A C 1
ATOM 1401 O O . GLN A 1 189 ? -68.562 19.125 -12.305 1 79 189 GLN A O 1
ATOM 1406 N N . VAL A 1 190 ? -67.875 20.016 -14.148 1 77.69 190 VAL A N 1
ATOM 1407 C CA . VAL A 1 190 ? -69.125 20.516 -14.641 1 77.69 190 VAL A CA 1
ATOM 1408 C C . VAL A 1 190 ? -69.5 19.828 -15.945 1 77.69 190 VAL A C 1
ATOM 1410 O O . VAL A 1 190 ? -68.625 19.297 -16.641 1 77.69 190 VAL A O 1
ATOM 1413 N N . ASN A 1 191 ? -70.812 19.609 -16.203 1 72.06 191 ASN A N 1
ATOM 1414 C CA . ASN A 1 191 ? -71.25 19.031 -17.469 1 72.06 191 ASN A CA 1
ATOM 1415 C C . ASN A 1 191 ? -70.75 19.875 -18.656 1 72.06 191 ASN A C 1
ATOM 1417 O O . ASN A 1 191 ? -70.938 21.094 -18.688 1 72.06 191 ASN A O 1
ATOM 1421 N N . LEU A 1 192 ? -70 19.406 -19.562 1 71.19 192 LEU A N 1
ATOM 1422 C CA . LEU A 1 192 ? -69.438 20.094 -20.703 1 71.19 192 LEU A CA 1
ATOM 1423 C C . LEU A 1 192 ? -70.5 20.656 -21.641 1 71.19 192 LEU A C 1
ATOM 1425 O O . LEU A 1 192 ? -70.25 21.703 -22.25 1 71.19 192 LEU A O 1
ATOM 1429 N N . GLN A 1 193 ? -71.688 19.969 -21.828 1 67.94 193 GLN A N 1
ATOM 1430 C CA . GLN A 1 193 ? -72.688 20.391 -22.797 1 67.94 193 GLN A CA 1
ATOM 1431 C C . GLN A 1 193 ? -73.562 21.531 -22.25 1 67.94 193 GLN A C 1
ATOM 1433 O O . GLN A 1 193 ? -73.75 22.547 -22.906 1 67.94 193 GLN A O 1
ATOM 1438 N N . ASN A 1 194 ? -74.25 21.422 -21.016 1 70 194 ASN A N 1
ATOM 1439 C CA . ASN A 1 194 ? -75.188 22.406 -20.484 1 70 194 ASN A CA 1
ATOM 1440 C C . ASN A 1 194 ? -74.625 23.156 -19.297 1 70 194 ASN A C 1
ATOM 1442 O O . ASN A 1 194 ? -75.312 23.984 -18.688 1 70 194 ASN A O 1
ATOM 1446 N N . LYS A 1 195 ? -73.312 23 -18.953 1 72.69 195 LYS A N 1
ATOM 1447 C CA . LYS A 1 195 ? -72.562 23.688 -17.891 1 72.69 195 LYS A CA 1
ATOM 1448 C C . LYS A 1 195 ? -73.312 23.594 -16.562 1 72.69 195 LYS A C 1
ATOM 1450 O O . LYS A 1 195 ? -73.188 24.484 -15.727 1 72.69 195 LYS A O 1
ATOM 1455 N N . SER A 1 196 ? -74.062 22.484 -16.391 1 77.56 196 SER A N 1
ATOM 1456 C CA . SER A 1 196 ? -74.875 22.266 -15.172 1 77.56 196 SER A CA 1
ATOM 1457 C C . SER A 1 196 ? -73.938 21.828 -14.023 1 77.56 196 SER A C 1
ATOM 1459 O O . SER A 1 196 ? -73.062 20.984 -14.211 1 77.56 196 SER A O 1
ATOM 1461 N N . ASP A 1 197 ? -74.188 22.438 -12.883 1 83 197 ASP A N 1
ATOM 1462 C CA . ASP A 1 197 ? -73.375 22.156 -11.672 1 83 197 ASP A CA 1
ATOM 1463 C C . ASP A 1 197 ? -74.188 21.281 -10.711 1 83 197 ASP A C 1
ATOM 1465 O O . ASP A 1 197 ? -73.938 21.266 -9.508 1 83 197 ASP A O 1
ATOM 1469 N N . LYS A 1 198 ? -75.062 20.484 -11.359 1 88.44 198 LYS A N 1
ATOM 1470 C CA . LYS A 1 198 ? -75.875 19.625 -10.508 1 88.44 198 LYS A CA 1
ATOM 1471 C C . LYS A 1 198 ? -75.062 18.5 -9.914 1 88.44 198 LYS A C 1
ATOM 1473 O O . LYS A 1 198 ? -74.188 17.922 -10.586 1 88.44 198 LYS A O 1
ATOM 1478 N N . PHE A 1 199 ? -75.25 18.125 -8.727 1 92.19 199 PHE A N 1
ATOM 1479 C CA . PHE A 1 199 ? -74.5 17.125 -7.926 1 92.19 199 PHE A CA 1
ATOM 1480 C C . PHE A 1 199 ? -73.188 17.656 -7.449 1 92.19 199 PHE A C 1
ATOM 1482 O O . PHE A 1 199 ? -72.5 17 -6.68 1 92.19 199 PHE A O 1
ATOM 1489 N N . VAL A 1 200 ? -72.688 18.75 -7.848 1 90.75 200 VAL A N 1
ATOM 1490 C CA . VAL A 1 200 ? -71.375 19.297 -7.5 1 90.75 200 VAL A CA 1
ATOM 1491 C C . VAL A 1 200 ? -71.562 20.578 -6.691 1 90.75 200 VAL A C 1
ATOM 1493 O O . VAL A 1 200 ? -71.438 20.578 -5.465 1 90.75 200 VAL A O 1
ATOM 1496 N N . GLY A 1 201 ? -71.938 21.641 -7.352 1 86.44 201 GLY A N 1
ATOM 1497 C CA . GLY A 1 201 ? -72.25 22.891 -6.691 1 86.44 201 GLY A CA 1
ATOM 1498 C C . GLY A 1 201 ? -73.688 23.016 -6.27 1 86.44 201 GLY A C 1
ATOM 1499 O O . GLY A 1 201 ? -74 23.484 -5.168 1 86.44 201 GLY A O 1
ATOM 1500 N N . ASP A 1 202 ? -74.625 22.516 -7.191 1 89.19 202 ASP A N 1
ATOM 1501 C CA . ASP A 1 202 ? -76.062 22.5 -6.914 1 89.19 202 ASP A CA 1
ATOM 1502 C C . ASP A 1 202 ? -76.562 21.078 -6.582 1 89.19 202 ASP A C 1
ATOM 1504 O O . ASP A 1 202 ? -76.188 20.125 -7.266 1 89.19 202 ASP A O 1
ATOM 1508 N N . PRO A 1 203 ? -77.312 20.969 -5.57 1 90.69 203 PRO A N 1
ATOM 1509 C CA . PRO A 1 203 ? -77.812 19.641 -5.215 1 90.69 203 PRO A CA 1
ATOM 1510 C C . PRO A 1 203 ? -78.875 19.141 -6.211 1 90.69 203 PRO A C 1
ATOM 1512 O O . PRO A 1 203 ? -79.562 19.922 -6.824 1 90.69 203 PRO A O 1
ATOM 1515 N N . SER A 1 204 ? -78.875 17.891 -6.438 1 92.06 204 SER A N 1
ATOM 1516 C CA . SER A 1 204 ? -79.938 17.266 -7.199 1 92.06 204 SER A CA 1
ATOM 1517 C C . SER A 1 204 ? -81.188 16.969 -6.309 1 92.06 204 SER A C 1
ATOM 1519 O O . SER A 1 204 ? -81 16.328 -5.262 1 92.06 204 SER A O 1
ATOM 1521 N N . VAL A 1 205 ? -82.375 17.391 -6.695 1 87.44 205 VAL A N 1
ATOM 1522 C CA . VAL A 1 205 ? -83.562 17.172 -5.906 1 87.44 205 VAL A CA 1
ATOM 1523 C C . VAL A 1 205 ? -84.438 16.125 -6.586 1 87.44 205 VAL A C 1
ATOM 1525 O O . VAL A 1 205 ? -85.625 15.977 -6.238 1 87.44 205 VAL A O 1
ATOM 1528 N N . ARG A 1 206 ? -83.875 15.469 -7.566 1 88.12 206 ARG A N 1
ATOM 1529 C CA . ARG A 1 206 ? -84.562 14.328 -8.164 1 88.12 206 ARG A CA 1
ATOM 1530 C C . ARG A 1 206 ? -84.25 13.047 -7.387 1 88.12 206 ARG A C 1
ATOM 1532 O O . ARG A 1 206 ? -83.25 12.352 -7.68 1 88.12 206 ARG A O 1
ATOM 1539 N N . PHE A 1 207 ? -85 12.836 -6.418 1 89.19 207 PHE A N 1
ATOM 1540 C CA . PHE A 1 207 ? -84.75 11.75 -5.484 1 89.19 207 PHE A CA 1
ATOM 1541 C C . PHE A 1 207 ? -85.25 10.422 -6.043 1 89.19 207 PHE A C 1
ATOM 1543 O O . PHE A 1 207 ? -86.25 9.883 -5.57 1 89.19 207 PHE A O 1
ATOM 1550 N N . LYS A 1 208 ? -84.625 9.898 -7.062 1 87.62 208 LYS A N 1
ATOM 1551 C CA . LYS A 1 208 ? -84.875 8.609 -7.695 1 87.62 208 LYS A CA 1
ATOM 1552 C C . LYS A 1 208 ? -83.562 7.828 -7.863 1 87.62 208 LYS A C 1
ATOM 1554 O O . LYS A 1 208 ? -82.5 8.422 -8.109 1 87.62 208 LYS A O 1
ATOM 1559 N N . LYS A 1 209 ? -83.562 6.695 -7.688 1 86.75 209 LYS A N 1
ATOM 1560 C CA . LYS A 1 209 ? -82.438 5.844 -7.906 1 86.75 209 LYS A CA 1
ATOM 1561 C C . LYS A 1 209 ? -81.938 5.973 -9.344 1 86.75 209 LYS A C 1
ATOM 1563 O O . LYS A 1 209 ? -80.688 5.938 -9.578 1 86.75 209 LYS A O 1
ATOM 1568 N N . SER A 1 210 ? -82.812 6.102 -10.195 1 87 210 SER A N 1
ATOM 1569 C CA . SER A 1 210 ? -82.5 6.23 -11.602 1 87 210 SER A CA 1
ATOM 1570 C C . SER A 1 210 ? -81.688 7.488 -11.852 1 87 210 SER A C 1
ATOM 1572 O O . SER A 1 210 ? -80.75 7.48 -12.672 1 87 210 SER A O 1
ATOM 1574 N N . ALA A 1 211 ? -81.938 8.539 -11.164 1 91 211 ALA A N 1
ATOM 1575 C CA . ALA A 1 211 ? -81.188 9.789 -11.289 1 91 211 ALA A CA 1
ATOM 1576 C C . ALA A 1 211 ? -79.75 9.602 -10.82 1 91 211 ALA A C 1
ATOM 1578 O O . ALA A 1 211 ? -78.812 10.133 -11.43 1 91 211 ALA A O 1
ATOM 1579 N N . ILE A 1 212 ? -79.562 8.891 -9.75 1 92.44 212 ILE A N 1
ATOM 1580 C CA . ILE A 1 212 ? -78.25 8.617 -9.219 1 92.44 212 ILE A CA 1
ATOM 1581 C C . ILE A 1 212 ? -77.5 7.73 -10.188 1 92.44 212 ILE A C 1
ATOM 1583 O O . ILE A 1 212 ? -76.312 7.988 -10.477 1 92.44 212 ILE A O 1
ATOM 1587 N N . ARG A 1 213 ? -78.125 6.727 -10.727 1 89.88 213 ARG A N 1
ATOM 1588 C CA . ARG A 1 213 ? -77.5 5.828 -11.695 1 89.88 213 ARG A CA 1
ATOM 1589 C C . ARG A 1 213 ? -77.125 6.566 -12.969 1 89.88 213 ARG A C 1
ATOM 1591 O O . ARG A 1 213 ? -76.062 6.312 -13.562 1 89.88 213 ARG A O 1
ATOM 1598 N N . GLU A 1 214 ? -78 7.449 -13.383 1 89 214 GLU A N 1
ATOM 1599 C CA . GLU A 1 214 ? -77.75 8.273 -14.555 1 89 214 GLU A CA 1
ATOM 1600 C C . GLU A 1 214 ? -76.5 9.164 -14.32 1 89 214 GLU A C 1
ATOM 1602 O O . GLU A 1 214 ? -75.688 9.344 -15.219 1 89 214 GLU A O 1
ATOM 1607 N N . HIS A 1 215 ? -76.438 9.703 -13.188 1 90.88 215 HIS A N 1
ATOM 1608 C CA . HIS A 1 215 ? -75.25 10.5 -12.852 1 90.88 215 HIS A CA 1
ATOM 1609 C C . HIS A 1 215 ? -74 9.656 -12.875 1 90.88 215 HIS A C 1
ATOM 1611 O O . HIS A 1 215 ? -73 10.07 -13.43 1 90.88 215 HIS A O 1
ATOM 1617 N N . ALA A 1 216 ? -74.062 8.531 -12.289 1 88.5 216 ALA A N 1
ATOM 1618 C CA . ALA A 1 216 ? -72.875 7.629 -12.219 1 88.5 216 ALA A CA 1
ATOM 1619 C C . ALA A 1 216 ? -72.375 7.266 -13.609 1 88.5 216 ALA A C 1
ATOM 1621 O O . ALA A 1 216 ? -71.188 7.004 -13.805 1 88.5 216 ALA A O 1
ATOM 1622 N N . ARG A 1 217 ? -73.312 7.312 -14.57 1 84.62 217 ARG A N 1
ATOM 1623 C CA . ARG A 1 217 ? -72.938 6.945 -15.938 1 84.62 217 ARG A CA 1
ATOM 1624 C C . ARG A 1 217 ? -72.688 8.188 -16.797 1 84.62 217 ARG A C 1
ATOM 1626 O O . ARG A 1 217 ? -72.375 8.078 -17.984 1 84.62 217 ARG A O 1
ATOM 1633 N N . SER A 1 218 ? -72.812 9.297 -16.219 1 87.19 218 SER A N 1
ATOM 1634 C CA . SER A 1 218 ? -72.625 10.539 -16.953 1 87.19 218 SER A CA 1
ATOM 1635 C C . SER A 1 218 ? -71.188 10.789 -17.234 1 87.19 218 SER A C 1
ATOM 1637 O O . SER A 1 218 ? -70.312 10.195 -16.594 1 87.19 218 SER A O 1
ATOM 1639 N N . ASP A 1 219 ? -70.812 11.609 -18.219 1 82.75 219 ASP A N 1
ATOM 1640 C CA . ASP A 1 219 ? -69.5 11.969 -18.609 1 82.75 219 ASP A CA 1
ATOM 1641 C C . ASP A 1 219 ? -68.75 12.703 -17.484 1 82.75 219 ASP A C 1
ATOM 1643 O O . ASP A 1 219 ? -67.562 12.5 -17.266 1 82.75 219 ASP A O 1
ATOM 1647 N N . LYS A 1 220 ? -69.5 13.477 -16.781 1 86.19 220 LYS A N 1
ATOM 1648 C CA . LYS A 1 220 ? -68.938 14.25 -15.695 1 86.19 220 LYS A CA 1
ATOM 1649 C C . LYS A 1 220 ? -68.375 13.344 -14.602 1 86.19 220 LYS A C 1
ATOM 1651 O O . LYS A 1 220 ? -67.25 13.555 -14.117 1 86.19 220 LYS A O 1
ATOM 1656 N N . HIS A 1 221 ? -69.125 12.383 -14.234 1 88 221 HIS A N 1
ATOM 1657 C CA . HIS A 1 221 ? -68.688 11.445 -13.203 1 88 221 HIS A CA 1
ATOM 1658 C C . HIS A 1 221 ? -67.5 10.57 -13.711 1 88 221 HIS A C 1
ATOM 1660 O O . HIS A 1 221 ? -66.562 10.312 -12.984 1 88 221 HIS A O 1
ATOM 1666 N N . GLU A 1 222 ? -67.625 10.148 -14.875 1 85.56 222 GLU A N 1
ATOM 1667 C CA . GLU A 1 222 ? -66.562 9.336 -15.453 1 85.56 222 GLU A CA 1
ATOM 1668 C C . GLU A 1 222 ? -65.188 10.094 -15.5 1 85.56 222 GLU A C 1
ATOM 1670 O O . GLU A 1 222 ? -64.188 9.539 -15.188 1 85.56 222 GLU A O 1
ATOM 1675 N N . ARG A 1 223 ? -65.312 11.32 -15.859 1 85.06 223 ARG A N 1
ATOM 1676 C CA . ARG A 1 223 ? -64.062 12.148 -15.867 1 85.06 223 ARG A CA 1
ATOM 1677 C C . ARG A 1 223 ? -63.531 12.32 -14.453 1 85.06 223 ARG A C 1
ATOM 1679 O O . ARG A 1 223 ? -62.312 12.32 -14.258 1 85.06 223 ARG A O 1
ATOM 1686 N N . SER A 1 224 ? -64.438 12.484 -13.562 1 86.31 224 SER A N 1
ATOM 1687 C CA . SER A 1 224 ? -64 12.617 -12.172 1 86.31 224 SER A CA 1
ATOM 1688 C C . SER A 1 224 ? -63.406 11.312 -11.656 1 86.31 224 SER A C 1
ATOM 1690 O O . SER A 1 224 ? -62.438 11.336 -10.914 1 86.31 224 SER A O 1
ATOM 1692 N N . SER A 1 225 ? -64.062 10.258 -12.016 1 83.38 225 SER A N 1
ATOM 1693 C CA . SER A 1 225 ? -63.5 8.945 -11.656 1 83.38 225 SER A CA 1
ATOM 1694 C C . SER A 1 225 ? -62.125 8.719 -12.25 1 83.38 225 SER A C 1
ATOM 1696 O O . SER A 1 225 ? -61.219 8.242 -11.562 1 83.38 225 SER A O 1
ATOM 1698 N N . ASP A 1 226 ? -61.938 9.094 -13.375 1 78.62 226 ASP A N 1
ATOM 1699 C CA . ASP A 1 226 ? -60.656 8.961 -14.039 1 78.62 226 ASP A CA 1
ATOM 1700 C C . ASP A 1 226 ? -59.594 9.883 -13.406 1 78.62 226 ASP A C 1
ATOM 1702 O O . ASP A 1 226 ? -58.469 9.484 -13.219 1 78.62 226 ASP A O 1
ATOM 1706 N N . ALA A 1 227 ? -60.062 11.07 -13.172 1 79.88 227 ALA A N 1
ATOM 1707 C CA . ALA A 1 227 ? -59.188 12.031 -12.531 1 79.88 227 ALA A CA 1
ATOM 1708 C C . ALA A 1 227 ? -58.719 11.523 -11.164 1 79.88 227 ALA A C 1
ATOM 1710 O O . ALA A 1 227 ? -57.562 11.688 -10.797 1 79.88 227 ALA A O 1
ATOM 1711 N N . GLU A 1 228 ? -59.656 10.93 -10.484 1 79.69 228 GLU A N 1
ATOM 1712 C CA . GLU A 1 228 ? -59.312 10.391 -9.164 1 79.69 228 GLU A CA 1
ATOM 1713 C C . GLU A 1 228 ? -58.375 9.203 -9.281 1 79.69 228 GLU A C 1
ATOM 1715 O O . GLU A 1 228 ? -57.406 9.086 -8.5 1 79.69 228 GLU A O 1
ATOM 1720 N N . CYS A 1 229 ? -58.625 8.406 -10.172 1 72.44 229 CYS A N 1
ATOM 1721 C CA . CYS A 1 229 ? -57.75 7.27 -10.422 1 72.44 229 CYS A CA 1
ATOM 1722 C C . CYS A 1 229 ? -56.375 7.734 -10.805 1 72.44 229 CYS A C 1
ATOM 1724 O O . CYS A 1 229 ? -55.375 7.195 -10.312 1 72.44 229 CYS A O 1
ATOM 1726 N N . GLN A 1 230 ? -56.375 8.711 -11.609 1 67.31 230 GLN A N 1
ATOM 1727 C CA . GLN A 1 230 ? -55.094 9.281 -12.016 1 67.31 230 GLN A CA 1
ATOM 1728 C C . GLN A 1 230 ? -54.375 9.938 -10.844 1 67.31 230 GLN A C 1
ATOM 1730 O O . GLN A 1 230 ? -53.156 9.812 -10.695 1 67.31 230 GLN A O 1
ATOM 1735 N N . HIS A 1 231 ? -55.156 10.609 -10.062 1 67.44 231 HIS A N 1
ATOM 1736 C CA . HIS A 1 231 ? -54.594 11.273 -8.883 1 67.44 231 HIS A CA 1
ATOM 1737 C C . HIS A 1 231 ? -54.031 10.266 -7.906 1 67.44 231 HIS A C 1
ATOM 1739 O O . HIS A 1 231 ? -52.938 10.469 -7.371 1 67.44 231 HIS A O 1
ATOM 1745 N N . ARG A 1 232 ? -54.719 9.266 -7.699 1 65.19 232 ARG A N 1
ATOM 1746 C CA . ARG A 1 232 ? -54.25 8.234 -6.77 1 65.19 232 ARG A CA 1
ATOM 1747 C C . ARG A 1 232 ? -53.094 7.449 -7.352 1 65.19 232 ARG A C 1
ATOM 1749 O O . ARG A 1 232 ? -52.156 7.113 -6.637 1 65.19 232 ARG A O 1
ATOM 1756 N N . ARG A 1 233 ? -53.25 7.09 -8.484 1 56.75 233 ARG A N 1
ATOM 1757 C CA . ARG A 1 233 ? -52.125 6.449 -9.164 1 56.75 233 ARG A CA 1
ATOM 1758 C C . ARG A 1 233 ? -50.875 7.352 -9.148 1 56.75 233 ARG A C 1
ATOM 1760 O O . ARG A 1 233 ? -49.75 6.879 -8.953 1 56.75 233 ARG A O 1
ATOM 1767 N N . GLY A 1 234 ? -51.156 8.547 -9.43 1 55.56 234 GLY A N 1
ATOM 1768 C CA . GLY A 1 234 ? -50.062 9.523 -9.359 1 55.56 234 GLY A CA 1
ATOM 1769 C C . GLY A 1 234 ? -49.438 9.625 -7.973 1 55.56 234 GLY A C 1
ATOM 1770 O O . GLY A 1 234 ? -48.219 9.727 -7.836 1 55.56 234 GLY A O 1
ATOM 1771 N N . SER A 1 235 ? -50.344 9.617 -7.055 1 56.62 235 SER A N 1
ATOM 1772 C CA . SER A 1 235 ? -49.875 9.672 -5.68 1 56.62 235 SER A CA 1
ATOM 1773 C C . SER A 1 235 ? -49.062 8.43 -5.32 1 56.62 235 SER A C 1
ATOM 1775 O O . SER A 1 235 ? -48.031 8.523 -4.668 1 56.62 235 SER A O 1
ATOM 1777 N N . ILE A 1 236 ? -49.688 7.332 -5.602 1 51.34 236 ILE A N 1
ATOM 1778 C CA . ILE A 1 236 ? -48.938 6.09 -5.383 1 51.34 236 ILE A CA 1
ATOM 1779 C C . ILE A 1 236 ? -47.625 6.129 -6.152 1 51.34 236 ILE A C 1
ATOM 1781 O O . ILE A 1 236 ? -46.594 5.738 -5.625 1 51.34 236 ILE A O 1
ATOM 1785 N N . LEU A 1 237 ? -47.844 6.426 -7.367 1 47 237 LEU A N 1
ATOM 1786 C CA . LEU A 1 237 ? -46.656 6.574 -8.18 1 47 237 LEU A CA 1
ATOM 1787 C C . LEU A 1 237 ? -45.719 7.609 -7.57 1 47 237 LEU A C 1
ATOM 1789 O O . LEU A 1 237 ? -44.5 7.414 -7.562 1 47 237 LEU A O 1
ATOM 1793 N N . HIS A 1 238 ? -46.344 8.688 -7.176 1 49.88 238 HIS A N 1
ATOM 1794 C CA . HIS A 1 238 ? -45.531 9.711 -6.512 1 49.88 238 HIS A CA 1
ATOM 1795 C C . HIS A 1 238 ? -44.875 9.164 -5.246 1 49.88 238 HIS A C 1
ATOM 1797 O O . HIS A 1 238 ? -43.719 9.453 -4.969 1 49.88 238 HIS A O 1
ATOM 1803 N N . GLN A 1 239 ? -45.688 8.508 -4.512 1 53.28 239 GLN A N 1
ATOM 1804 C CA . GLN A 1 239 ? -45.156 7.898 -3.301 1 53.28 239 GLN A CA 1
ATOM 1805 C C . GLN A 1 239 ? -44.094 6.859 -3.639 1 53.28 239 GLN A C 1
ATOM 1807 O O . GLN A 1 239 ? -43.062 6.777 -2.963 1 53.28 239 GLN A O 1
ATOM 1812 N N . GLU A 1 240 ? -44.531 6.055 -4.504 1 51.81 240 GLU A N 1
ATOM 1813 C CA . GLU A 1 240 ? -43.531 5.086 -4.969 1 51.81 240 GLU A CA 1
ATOM 1814 C C . GLU A 1 240 ? -42.312 5.781 -5.543 1 51.81 240 GLU A C 1
ATOM 1816 O O . GLU A 1 240 ? -41.188 5.332 -5.336 1 51.81 240 GLU A O 1
ATOM 1821 N N . LEU A 1 241 ? -42.656 6.797 -6.324 1 49.91 241 LEU A N 1
ATOM 1822 C CA . LEU A 1 241 ? -41.562 7.602 -6.859 1 49.91 241 LEU A CA 1
ATOM 1823 C C . LEU A 1 241 ? -40.781 8.258 -5.734 1 49.91 241 LEU A C 1
ATOM 1825 O O . LEU A 1 241 ? -39.562 8.352 -5.805 1 49.91 241 LEU A O 1
ATOM 1829 N N . GLU A 1 242 ? -41.625 8.797 -4.793 1 54.78 242 GLU A N 1
ATOM 1830 C CA . GLU A 1 242 ? -40.938 9.375 -3.633 1 54.78 242 GLU A CA 1
ATOM 1831 C C . GLU A 1 242 ? -40.125 8.32 -2.885 1 54.78 242 GLU A C 1
ATOM 1833 O O . GLU A 1 242 ? -39.031 8.594 -2.412 1 54.78 242 GLU A O 1
ATOM 1838 N N . LYS A 1 243 ? -40.812 7.211 -2.664 1 55.47 243 LYS A N 1
ATOM 1839 C CA . LYS A 1 243 ? -40.094 6.094 -2.057 1 55.47 243 LYS A CA 1
ATOM 1840 C C . LYS A 1 243 ? -38.875 5.715 -2.887 1 55.47 243 LYS A C 1
ATOM 1842 O O . LYS A 1 243 ? -37.812 5.453 -2.34 1 55.47 243 LYS A O 1
ATOM 1847 N N . LYS A 1 244 ? -39.219 5.641 -4.121 1 54.12 244 LYS A N 1
ATOM 1848 C CA . LYS A 1 244 ? -38.125 5.352 -5.016 1 54.12 244 LYS A CA 1
ATOM 1849 C C . LYS A 1 244 ? -37.062 6.465 -4.969 1 54.12 244 LYS A C 1
ATOM 1851 O O . LYS A 1 244 ? -35.875 6.195 -4.988 1 54.12 244 LYS A O 1
ATOM 1856 N N . ARG A 1 245 ? -37.625 7.684 -4.996 1 57.44 245 ARG A N 1
ATOM 1857 C CA . ARG A 1 245 ? -36.719 8.812 -4.871 1 57.44 245 ARG A CA 1
ATOM 1858 C C . ARG A 1 245 ? -36 8.773 -3.535 1 57.44 245 ARG A C 1
ATOM 1860 O O . ARG A 1 245 ? -34.781 9.062 -3.475 1 57.44 245 ARG A O 1
ATOM 1867 N N . GLY A 1 246 ? -36.875 8.5 -2.518 1 64.38 246 GLY A N 1
ATOM 1868 C CA . GLY A 1 246 ? -36.25 8.344 -1.215 1 64.38 246 GLY A CA 1
ATOM 1869 C C . GLY A 1 246 ? -35.25 7.195 -1.165 1 64.38 246 GLY A C 1
ATOM 1870 O O . GLY A 1 246 ? -34.156 7.336 -0.605 1 64.38 246 GLY A O 1
ATOM 1871 N N . ALA A 1 247 ? -35.688 6.18 -1.774 1 67.5 247 ALA A N 1
ATOM 1872 C CA . ALA A 1 247 ? -34.812 5.016 -1.853 1 67.5 247 ALA A CA 1
ATOM 1873 C C . ALA A 1 247 ? -33.562 5.32 -2.703 1 67.5 247 ALA A C 1
ATOM 1875 O O . ALA A 1 247 ? -32.469 4.863 -2.396 1 67.5 247 ALA A O 1
ATOM 1876 N N . HIS A 1 248 ? -33.844 6.102 -3.654 1 74.5 248 HIS A N 1
ATOM 1877 C CA . HIS A 1 248 ? -32.719 6.488 -4.512 1 74.5 248 HIS A CA 1
ATOM 1878 C C . HIS A 1 248 ? -31.75 7.398 -3.77 1 74.5 248 HIS A C 1
ATOM 1880 O O . HIS A 1 248 ? -30.531 7.223 -3.865 1 74.5 248 HIS A O 1
ATOM 1886 N N . PHE A 1 249 ? -32.375 8.359 -3.084 1 81.38 249 PHE A N 1
ATOM 1887 C CA . PHE A 1 249 ? -31.5 9.227 -2.287 1 81.38 249 PHE A CA 1
ATOM 1888 C C . PHE A 1 249 ? -30.703 8.414 -1.279 1 81.38 249 PHE A C 1
ATOM 1890 O O . PHE A 1 249 ? -29.5 8.641 -1.096 1 81.38 249 PHE A O 1
ATOM 1897 N N . SER A 1 250 ? -31.391 7.496 -0.685 1 83.5 250 SER A N 1
ATOM 1898 C CA . SER A 1 250 ? -30.734 6.668 0.32 1 83.5 250 SER A CA 1
ATOM 1899 C C . SER A 1 250 ? -29.625 5.828 -0.299 1 83.5 250 SER A C 1
ATOM 1901 O O . SER A 1 250 ? -28.578 5.637 0.312 1 83.5 250 SER A O 1
ATOM 1903 N N . SER A 1 251 ? -29.906 5.34 -1.457 1 86.38 251 SER A N 1
ATOM 1904 C CA . SER A 1 251 ? -28.906 4.535 -2.139 1 86.38 251 SER A CA 1
ATOM 1905 C C . SER A 1 251 ? -27.672 5.367 -2.484 1 86.38 251 SER A C 1
ATOM 1907 O O . SER A 1 251 ? -26.531 4.906 -2.328 1 86.38 251 SER A O 1
ATOM 1909 N N . VAL A 1 252 ? -27.938 6.566 -2.955 1 89.31 252 VAL A N 1
ATOM 1910 C CA . VAL A 1 252 ? -26.828 7.445 -3.311 1 89.31 252 VAL A CA 1
ATOM 1911 C C . VAL A 1 252 ? -26.094 7.879 -2.049 1 89.31 252 VAL A C 1
ATOM 1913 O O . VAL A 1 252 ? -24.859 7.957 -2.041 1 89.31 252 VAL A O 1
ATOM 1916 N N . TYR A 1 253 ? -26.891 8.18 -1.015 1 92.38 253 TYR A N 1
ATOM 1917 C CA . TYR A 1 253 ? -26.281 8.547 0.261 1 92.38 253 TYR A CA 1
ATOM 1918 C C . TYR A 1 253 ? -25.344 7.445 0.761 1 92.38 253 TYR A C 1
ATOM 1920 O O . TYR A 1 253 ? -24.234 7.723 1.221 1 92.38 253 TYR A O 1
ATOM 1928 N N . LYS A 1 254 ? -25.797 6.234 0.685 1 91.69 254 LYS A N 1
ATOM 1929 C CA . LYS A 1 254 ? -24.984 5.105 1.121 1 91.69 254 LYS A CA 1
ATOM 1930 C C . LYS A 1 254 ? -23.766 4.934 0.225 1 91.69 254 LYS A C 1
ATOM 1932 O O . LYS A 1 254 ? -22.688 4.562 0.7 1 91.69 254 LYS A O 1
ATOM 1937 N N . ALA A 1 255 ? -23.938 5.16 -1.05 1 92.94 255 ALA A N 1
ATOM 1938 C CA . ALA A 1 255 ? -22.812 5.117 -1.973 1 92.94 255 ALA A CA 1
ATOM 1939 C C . ALA A 1 255 ? -21.766 6.184 -1.625 1 92.94 255 ALA A C 1
ATOM 1941 O O . ALA A 1 255 ? -20.562 5.926 -1.653 1 92.94 255 ALA A O 1
ATOM 1942 N N . PHE A 1 256 ? -22.281 7.391 -1.293 1 95.69 256 PHE A N 1
ATOM 1943 C CA . PHE A 1 256 ? -21.391 8.461 -0.861 1 95.69 256 PHE A CA 1
ATOM 1944 C C . PHE A 1 256 ? -20.656 8.078 0.425 1 95.69 256 PHE A C 1
ATOM 1946 O O . PHE A 1 256 ? -19.484 8.398 0.602 1 95.69 256 PHE A O 1
ATOM 1953 N N . GLY A 1 257 ? -21.438 7.41 1.261 1 95.31 257 GLY A N 1
ATOM 1954 C CA . GLY A 1 257 ? -20.812 6.914 2.48 1 95.31 257 GLY A CA 1
ATOM 1955 C C . GLY A 1 257 ? -19.703 5.918 2.225 1 95.31 257 GLY A C 1
ATOM 1956 O O . GLY A 1 257 ? -18.672 5.945 2.896 1 95.31 257 GLY A O 1
ATOM 1957 N N . CYS A 1 258 ? -19.859 5.043 1.255 1 95.5 258 CYS A N 1
ATOM 1958 C CA . CYS A 1 258 ? -18.844 4.078 0.87 1 95.5 258 CYS A CA 1
ATOM 1959 C C . CYS A 1 258 ? -17.594 4.781 0.342 1 95.5 258 CYS A C 1
ATOM 1961 O O . CYS A 1 258 ? -16.469 4.43 0.711 1 95.5 258 CYS A O 1
ATOM 1963 N N . ALA A 1 259 ? -17.828 5.758 -0.499 1 96.94 259 ALA A N 1
ATOM 1964 C CA . ALA A 1 259 ? -16.719 6.516 -1.063 1 96.94 259 ALA A CA 1
ATOM 1965 C C . ALA A 1 259 ? -15.93 7.234 0.031 1 96.94 259 ALA A C 1
ATOM 1967 O O . ALA A 1 259 ? -14.695 7.242 0.017 1 96.94 259 ALA A O 1
ATOM 1968 N N . TYR A 1 260 ? -16.641 7.867 0.959 1 97.94 260 TYR A N 1
ATOM 1969 C CA . TYR A 1 260 ? -16.016 8.594 2.057 1 97.94 260 TYR A CA 1
ATOM 1970 C C . TYR A 1 260 ? -15.195 7.652 2.936 1 97.94 260 TYR A C 1
ATOM 1972 O O . TYR A 1 260 ? -14.078 7.992 3.35 1 97.94 260 TYR A O 1
ATOM 1980 N N . TYR A 1 261 ? -15.781 6.457 3.207 1 96.75 261 TYR A N 1
ATOM 1981 C CA . TYR A 1 261 ? -15.07 5.457 3.994 1 96.75 261 TYR A CA 1
ATOM 1982 C C . TYR A 1 261 ? -13.773 5.043 3.305 1 96.75 261 TYR A C 1
ATOM 1984 O O . TYR A 1 261 ? -12.719 4.977 3.941 1 96.75 261 TYR A O 1
ATOM 1992 N N . LEU A 1 262 ? -13.805 4.727 2.023 1 97.12 262 LEU A N 1
ATOM 1993 C CA . LEU A 1 262 ? -12.633 4.312 1.262 1 97.12 262 LEU A CA 1
ATOM 1994 C C . LEU A 1 262 ? -11.547 5.379 1.312 1 97.12 262 LEU A C 1
ATOM 1996 O O . LEU A 1 262 ? -10.375 5.07 1.532 1 97.12 262 LEU A O 1
ATOM 2000 N N . ALA A 1 263 ? -11.93 6.617 1.135 1 97 263 ALA A N 1
ATOM 2001 C CA . ALA A 1 263 ? -10.969 7.723 1.081 1 97 263 ALA A CA 1
ATOM 2002 C C . ALA A 1 263 ? -10.32 7.953 2.441 1 97 263 ALA A C 1
ATOM 2004 O O . ALA A 1 263 ? -9.109 8.18 2.529 1 97 263 ALA A O 1
ATOM 2005 N N . THR A 1 264 ? -11.094 7.938 3.52 1 96.31 264 THR A N 1
ATOM 2006 C CA . THR A 1 264 ? -10.586 8.203 4.863 1 96.31 264 THR A CA 1
ATOM 2007 C C . THR A 1 264 ? -9.641 7.09 5.312 1 96.31 264 THR A C 1
ATOM 2009 O O . THR A 1 264 ? -8.695 7.34 6.059 1 96.31 264 THR A O 1
ATOM 2012 N N . GLU A 1 265 ? -9.898 5.848 4.805 1 94.12 265 GLU A N 1
ATOM 2013 C CA . GLU A 1 265 ? -9.078 4.703 5.176 1 94.12 265 GLU A CA 1
ATOM 2014 C C . GLU A 1 265 ? -7.93 4.504 4.188 1 94.12 265 GLU A C 1
ATOM 2016 O O . GLU A 1 265 ? -7.18 3.531 4.285 1 94.12 265 GLU A O 1
ATOM 2021 N N . HIS A 1 266 ? -7.77 5.383 3.252 1 93.5 266 HIS A N 1
ATOM 2022 C CA . HIS A 1 266 ? -6.699 5.387 2.258 1 93.5 266 HIS A CA 1
ATOM 2023 C C . HIS A 1 266 ? -6.75 4.133 1.392 1 93.5 266 HIS A C 1
ATOM 2025 O O . HIS A 1 266 ? -5.715 3.529 1.102 1 93.5 266 HIS A O 1
ATOM 2031 N N . ILE A 1 267 ? -7.988 3.654 1.125 1 94.31 267 ILE A N 1
ATOM 2032 C CA . ILE A 1 267 ? -8.211 2.551 0.198 1 94.31 267 ILE A CA 1
ATOM 2033 C C . ILE A 1 267 ? -8.438 3.096 -1.21 1 94.31 267 ILE A C 1
ATOM 2035 O O . ILE A 1 267 ? -9.062 4.145 -1.385 1 94.31 267 ILE A O 1
ATOM 2039 N N . ALA A 1 268 ? -7.918 2.422 -2.221 1 92.19 268 ALA A N 1
ATOM 2040 C CA . ALA A 1 268 ? -7.969 2.883 -3.604 1 92.19 268 ALA A CA 1
ATOM 2041 C C . ALA A 1 268 ? -9.414 3.119 -4.051 1 92.19 268 ALA A C 1
ATOM 2043 O O . ALA A 1 268 ? -10.305 2.344 -3.709 1 92.19 268 ALA A O 1
ATOM 2044 N N . ASN A 1 269 ? -9.68 4.172 -4.797 1 90.69 269 ASN A N 1
ATOM 2045 C CA . ASN A 1 269 ? -11.008 4.52 -5.297 1 90.69 269 ASN A CA 1
ATOM 2046 C C . ASN A 1 269 ? -11.547 3.441 -6.234 1 90.69 269 ASN A C 1
ATOM 2048 O O . ASN A 1 269 ? -12.766 3.283 -6.363 1 90.69 269 ASN A O 1
ATOM 2052 N N . ARG A 1 270 ? -10.672 2.725 -6.832 1 87.69 270 ARG A N 1
ATOM 2053 C CA . ARG A 1 270 ? -11.078 1.685 -7.77 1 87.69 270 ARG A CA 1
ATOM 2054 C C . ARG A 1 270 ? -11.875 0.591 -7.066 1 87.69 270 ARG A C 1
ATOM 2056 O O . ARG A 1 270 ? -12.602 -0.167 -7.707 1 87.69 270 ARG A O 1
ATOM 2063 N N . LYS A 1 271 ? -11.695 0.486 -5.844 1 92.81 271 LYS A N 1
ATOM 2064 C CA . LYS A 1 271 ? -12.375 -0.554 -5.07 1 92.81 271 LYS A CA 1
ATOM 2065 C C . LYS A 1 271 ? -13.789 -0.129 -4.691 1 92.81 271 LYS A C 1
ATOM 2067 O O . LYS A 1 271 ? -14.484 -0.843 -3.965 1 92.81 271 LYS A O 1
ATOM 2072 N N . PHE A 1 272 ? -14.281 1.012 -5.195 1 94.12 272 PHE A N 1
ATOM 2073 C CA . PHE A 1 272 ? -15.609 1.525 -4.891 1 94.12 272 PHE A CA 1
ATOM 2074 C C . PHE A 1 272 ? -16.688 0.518 -5.285 1 94.12 272 PHE A C 1
ATOM 2076 O O . PHE A 1 272 ? -17.531 0.15 -4.465 1 94.12 272 PHE A O 1
ATOM 2083 N N . PHE A 1 273 ? -16.594 -0.033 -6.441 1 90.31 273 PHE A N 1
ATOM 2084 C CA . PHE A 1 273 ? -17.625 -0.951 -6.91 1 90.31 273 PHE A CA 1
ATOM 2085 C C . PHE A 1 273 ? -17.531 -2.293 -6.199 1 90.31 273 PHE A C 1
ATOM 2087 O O . PHE A 1 273 ? -18.547 -2.939 -5.93 1 90.31 273 PHE A O 1
ATOM 2094 N N . SER A 1 274 ? -16.281 -2.676 -6.047 1 92.75 274 SER A N 1
ATOM 2095 C CA . SER A 1 274 ? -16.094 -3.918 -5.301 1 92.75 274 SER A CA 1
ATOM 2096 C C . SER A 1 274 ? -16.781 -3.844 -3.936 1 92.75 274 SER A C 1
ATOM 2098 O O . SER A 1 274 ? -17.422 -4.805 -3.5 1 92.75 274 SER A O 1
ATOM 2100 N N . LEU A 1 275 ? -16.641 -2.691 -3.223 1 94.69 275 LEU A N 1
ATOM 2101 C CA . LEU A 1 275 ? -17.266 -2.51 -1.912 1 94.69 275 LEU A CA 1
ATOM 2102 C C . LEU A 1 275 ? -18.781 -2.447 -2.029 1 94.69 275 LEU A C 1
ATOM 2104 O O . LEU A 1 275 ? -19.5 -3.094 -1.258 1 94.69 275 LEU A O 1
ATOM 2108 N N . VAL A 1 276 ? -19.312 -1.683 -2.998 1 92.94 276 VAL A N 1
ATOM 2109 C CA . VAL A 1 276 ? -20.75 -1.526 -3.189 1 92.94 276 VAL A CA 1
ATOM 2110 C C . VAL A 1 276 ? -21.375 -2.881 -3.51 1 92.94 276 VAL A C 1
ATOM 2112 O O . VAL A 1 276 ? -22.438 -3.223 -2.977 1 92.94 276 VAL A O 1
ATOM 2115 N N . ASN A 1 277 ? -20.703 -3.664 -4.391 1 89.81 277 ASN A N 1
ATOM 2116 C CA . ASN A 1 277 ? -21.188 -4.992 -4.734 1 89.81 277 ASN A CA 1
ATOM 2117 C C . ASN A 1 277 ? -21.203 -5.918 -3.523 1 89.81 277 ASN A C 1
ATOM 2119 O O . ASN A 1 277 ? -22.125 -6.707 -3.346 1 89.81 277 ASN A O 1
ATOM 2123 N N . PHE A 1 278 ? -20.219 -5.852 -2.771 1 95.12 278 PHE A N 1
ATOM 2124 C CA . PHE A 1 278 ? -20.141 -6.652 -1.557 1 95.12 278 PHE A CA 1
ATOM 2125 C C . PHE A 1 278 ? -21.297 -6.312 -0.62 1 95.12 278 PHE A C 1
ATOM 2127 O O . PHE A 1 278 ? -21.953 -7.211 -0.088 1 95.12 278 PHE A O 1
ATOM 2134 N N . LEU A 1 279 ? -21.5 -4.977 -0.421 1 92.19 279 LEU A N 1
ATOM 2135 C CA . LEU A 1 279 ? -22.547 -4.52 0.487 1 92.19 279 LEU A CA 1
ATOM 2136 C C . LEU A 1 279 ? -23.922 -4.91 -0.035 1 92.19 279 LEU A C 1
ATOM 2138 O O . LEU A 1 279 ? -24.828 -5.223 0.749 1 92.19 279 LEU A O 1
ATOM 2142 N N . GLU A 1 280 ? -24.078 -4.871 -1.322 1 87 280 GLU A N 1
ATOM 2143 C CA . GLU A 1 280 ? -25.328 -5.344 -1.921 1 87 280 GLU A CA 1
ATOM 2144 C C . GLU A 1 280 ? -25.562 -6.82 -1.618 1 87 280 GLU A C 1
ATOM 2146 O O . GLU A 1 280 ? -26.688 -7.234 -1.34 1 87 280 GLU A O 1
ATOM 2151 N N . GLY A 1 281 ? -24.5 -7.594 -1.634 1 86.44 281 GLY A N 1
ATOM 2152 C CA . GLY A 1 281 ? -24.578 -9.023 -1.394 1 86.44 281 GLY A CA 1
ATOM 2153 C C . GLY A 1 281 ? -24.953 -9.367 0.037 1 86.44 281 GLY A C 1
ATOM 2154 O O . GLY A 1 281 ? -25.609 -10.383 0.289 1 86.44 281 GLY A O 1
ATOM 2155 N N . ILE A 1 282 ? -24.516 -8.5 0.963 1 85.81 282 ILE A N 1
ATOM 2156 C CA . ILE A 1 282 ? -24.781 -8.789 2.365 1 85.81 282 ILE A CA 1
ATOM 2157 C C . ILE A 1 282 ? -26.141 -8.211 2.762 1 85.81 282 ILE A C 1
ATOM 2159 O O . ILE A 1 282 ? -26.562 -8.336 3.914 1 85.81 282 ILE A O 1
ATOM 2163 N N . GLY A 1 283 ? -26.812 -7.527 1.829 1 78.06 283 GLY A N 1
ATOM 2164 C CA . GLY A 1 283 ? -28.203 -7.156 2.027 1 78.06 283 GLY A CA 1
ATOM 2165 C C . GLY A 1 283 ? -28.375 -5.742 2.551 1 78.06 283 GLY A C 1
ATOM 2166 O O . GLY A 1 283 ? -29.281 -5.473 3.344 1 78.06 283 GLY A O 1
ATOM 2167 N N . VAL A 1 284 ? -27.359 -4.875 2.266 1 80.88 284 VAL A N 1
ATOM 2168 C CA . VAL A 1 284 ? -27.578 -3.482 2.645 1 80.88 284 VAL A CA 1
ATOM 2169 C C . VAL A 1 284 ? -28.781 -2.924 1.905 1 80.88 284 VAL A C 1
ATOM 2171 O O . VAL A 1 284 ? -28.859 -2.998 0.676 1 80.88 284 VAL A O 1
ATOM 2174 N N . PRO A 1 285 ? -29.625 -2.449 2.633 1 72.5 285 PRO A N 1
ATOM 2175 C CA . PRO A 1 285 ? -30.891 -1.989 2.027 1 72.5 285 PRO A CA 1
ATOM 2176 C C . PRO A 1 285 ? -30.672 -0.879 1.001 1 72.5 285 PRO A C 1
ATOM 2178 O O . PRO A 1 285 ? -29.734 -0.087 1.128 1 72.5 285 PRO A O 1
ATOM 2181 N N . ASP A 1 286 ? -31.359 -0.791 -0.109 1 74.94 286 ASP A N 1
ATOM 2182 C CA . ASP A 1 286 ? -31.5 0.301 -1.066 1 74.94 286 ASP A CA 1
ATOM 2183 C C . ASP A 1 286 ? -30.312 0.354 -2.023 1 74.94 286 ASP A C 1
ATOM 2185 O O . ASP A 1 286 ? -30.375 1.027 -3.055 1 74.94 286 ASP A O 1
ATOM 2189 N N . LEU A 1 287 ? -29.156 -0.325 -1.728 1 83.12 287 LEU A N 1
ATOM 2190 C CA . LEU A 1 287 ? -27.969 -0.18 -2.564 1 83.12 287 LEU A CA 1
ATOM 2191 C C . LEU A 1 287 ? -28.188 -0.821 -3.93 1 83.12 287 LEU A C 1
ATOM 2193 O O . LEU A 1 287 ? -27.453 -0.533 -4.879 1 83.12 287 LEU A O 1
ATOM 2197 N N . LYS A 1 288 ? -29.109 -1.745 -3.998 1 74.44 288 LYS A N 1
ATOM 2198 C CA . LYS A 1 288 ? -29.438 -2.383 -5.27 1 74.44 288 LYS A CA 1
ATOM 2199 C C . LYS A 1 288 ? -29.969 -1.36 -6.277 1 74.44 288 LYS A C 1
ATOM 2201 O O . LYS A 1 288 ? -29.859 -1.564 -7.488 1 74.44 288 LYS A O 1
ATOM 2206 N N . TYR A 1 289 ? -30.375 -0.204 -5.711 1 75.19 289 TYR A N 1
ATOM 2207 C CA . TYR A 1 289 ? -30.969 0.817 -6.566 1 75.19 289 TYR A CA 1
ATOM 2208 C C . TYR A 1 289 ? -29.922 1.831 -7.016 1 75.19 289 TYR A C 1
ATOM 2210 O O . TYR A 1 289 ? -30.234 2.762 -7.766 1 75.19 289 TYR A O 1
ATOM 2218 N N . PHE A 1 290 ? -28.766 1.656 -6.57 1 85.12 290 PHE A N 1
ATOM 2219 C CA . PHE A 1 290 ? -27.703 2.547 -7.031 1 85.12 290 PHE A CA 1
ATOM 2220 C C . PHE A 1 290 ? -27.312 2.215 -8.461 1 85.12 290 PHE A C 1
ATOM 2222 O O . PHE A 1 290 ? -26.562 1.262 -8.703 1 85.12 290 PHE A O 1
ATOM 2229 N N . GLU A 1 291 ? -27.594 3 -9.422 1 75.81 291 GLU A N 1
ATOM 2230 C CA . GLU A 1 291 ? -27.438 2.684 -10.836 1 75.81 291 GLU A CA 1
ATOM 2231 C C . GLU A 1 291 ? -26.281 3.473 -11.453 1 75.81 291 GLU A C 1
ATOM 2233 O O . GLU A 1 291 ? -25.891 3.221 -12.594 1 75.81 291 GLU A O 1
ATOM 2238 N N . HIS A 1 292 ? -25.688 4.418 -10.75 1 79 292 HIS A N 1
ATOM 2239 C CA . HIS A 1 292 ? -24.625 5.246 -11.289 1 79 292 HIS A CA 1
ATOM 2240 C C . HIS A 1 292 ? -23.281 4.531 -11.211 1 79 292 HIS A C 1
ATOM 2242 O O . HIS A 1 292 ? -22.391 4.957 -10.469 1 79 292 HIS A O 1
ATOM 2248 N N . ARG A 1 293 ? -23.125 3.572 -12.031 1 75.69 293 ARG A N 1
ATOM 2249 C CA . ARG A 1 293 ? -21.969 2.689 -11.875 1 75.69 293 ARG A CA 1
ATOM 2250 C C . ARG A 1 293 ? -20.922 2.969 -12.938 1 75.69 293 ARG A C 1
ATOM 2252 O O . ARG A 1 293 ? -20.031 2.145 -13.172 1 75.69 293 ARG A O 1
ATOM 2259 N N . SER A 1 294 ? -21.047 4.121 -13.523 1 77.38 294 SER A N 1
ATOM 2260 C CA . SER A 1 294 ? -20 4.504 -14.477 1 77.38 294 SER A CA 1
ATOM 2261 C C . SER A 1 294 ? -18.781 5.074 -13.766 1 77.38 294 SER A C 1
ATOM 2263 O O . SER A 1 294 ? -18.891 5.562 -12.633 1 77.38 294 SER A O 1
ATOM 2265 N N . GLN A 1 295 ? -17.703 5.004 -14.359 1 80.25 295 GLN A N 1
ATOM 2266 C CA . GLN A 1 295 ? -16.484 5.531 -13.773 1 80.25 295 GLN A CA 1
ATOM 2267 C C . GLN A 1 295 ? -16.562 7.043 -13.594 1 80.25 295 GLN A C 1
ATOM 2269 O O . GLN A 1 295 ? -16 7.586 -12.633 1 80.25 295 GLN A O 1
ATOM 2274 N N . GLY A 1 296 ? -17.188 7.691 -14.508 1 79.69 296 GLY A N 1
ATOM 2275 C CA . GLY A 1 296 ? -17.375 9.125 -14.391 1 79.69 296 GLY A CA 1
ATOM 2276 C C . GLY A 1 296 ? -18.203 9.523 -13.18 1 79.69 296 GLY A C 1
ATOM 2277 O O . GLY A 1 296 ? -17.875 10.484 -12.484 1 79.69 296 GLY A O 1
ATOM 2278 N N . SER A 1 297 ? -19.219 8.75 -12.961 1 82.44 297 SER A N 1
ATOM 2279 C CA . SER A 1 297 ? -20.062 9.023 -11.812 1 82.44 297 SER A CA 1
ATOM 2280 C C . SER A 1 297 ? -19.312 8.812 -10.5 1 82.44 297 SER A C 1
ATOM 2282 O O . SER A 1 297 ? -19.469 9.578 -9.555 1 82.44 297 SER A O 1
ATOM 2284 N N . VAL A 1 298 ? -18.547 7.746 -10.5 1 88.31 298 VAL A N 1
ATOM 2285 C CA . VAL A 1 298 ? -17.781 7.449 -9.305 1 88.31 298 VAL A CA 1
ATOM 2286 C C . VAL A 1 298 ? -16.781 8.578 -9.039 1 88.31 298 VAL A C 1
ATOM 2288 O O . VAL A 1 298 ? -16.609 9 -7.891 1 88.31 298 VAL A O 1
ATOM 2291 N N . ARG A 1 299 ? -16.094 9.047 -10.062 1 89.88 299 ARG A N 1
ATOM 2292 C CA . ARG A 1 299 ? -15.172 10.164 -9.945 1 89.88 299 ARG A CA 1
ATOM 2293 C C . ARG A 1 299 ? -15.875 11.398 -9.383 1 89.88 299 ARG A C 1
ATOM 2295 O O . ARG A 1 299 ? -15.352 12.062 -8.492 1 89.88 299 ARG A O 1
ATOM 2302 N N . GLU A 1 300 ? -17.047 11.633 -9.836 1 89.88 300 GLU A N 1
ATOM 2303 C CA . GLU A 1 300 ? -17.797 12.797 -9.391 1 89.88 300 GLU A CA 1
ATOM 2304 C C . GLU A 1 300 ? -18.172 12.688 -7.914 1 89.88 300 GLU A C 1
ATOM 2306 O O . GLU A 1 300 ? -18.219 13.695 -7.203 1 89.88 300 GLU A O 1
ATOM 2311 N N . ILE A 1 301 ? -18.516 11.5 -7.539 1 94.19 301 ILE A N 1
ATOM 2312 C CA . ILE A 1 301 ? -18.875 11.281 -6.145 1 94.19 301 ILE A CA 1
ATOM 2313 C C . ILE A 1 301 ? -17.719 11.695 -5.234 1 94.19 301 ILE A C 1
ATOM 2315 O O . ILE A 1 301 ? -17.922 12.469 -4.293 1 94.19 301 ILE A O 1
ATOM 2319 N N . PHE A 1 302 ? -16.531 11.234 -5.496 1 96.38 302 PHE A N 1
ATOM 2320 C CA . PHE A 1 302 ? -15.359 11.555 -4.68 1 96.38 302 PHE A CA 1
ATOM 2321 C C . PHE A 1 302 ? -15.062 13.047 -4.723 1 96.38 302 PHE A C 1
ATOM 2323 O O . PHE A 1 302 ? -14.781 13.664 -3.689 1 96.38 302 PHE A O 1
ATOM 2330 N N . LEU A 1 303 ? -15.109 13.656 -5.914 1 95.19 303 LEU A N 1
ATOM 2331 C CA . LEU A 1 303 ? -14.789 15.07 -6.074 1 95.19 303 LEU A CA 1
ATOM 2332 C C . LEU A 1 303 ? -15.789 15.945 -5.324 1 95.19 303 LEU A C 1
ATOM 2334 O O . LEU A 1 303 ? -15.406 16.938 -4.699 1 95.19 303 LEU A O 1
ATOM 2338 N N . THR A 1 304 ? -17.047 15.539 -5.387 1 95.44 304 THR A N 1
ATOM 2339 C CA . THR A 1 304 ? -18.094 16.312 -4.719 1 95.44 304 THR A CA 1
ATOM 2340 C C . THR A 1 304 ? -17.875 16.312 -3.209 1 95.44 304 THR A C 1
ATOM 2342 O O . THR A 1 304 ? -18.031 17.344 -2.555 1 95.44 304 THR A O 1
ATOM 2345 N N . ILE A 1 305 ? -17.562 15.172 -2.684 1 97.44 305 ILE A N 1
ATOM 2346 C CA . ILE A 1 305 ? -17.328 15.078 -1.247 1 97.44 305 ILE A CA 1
ATOM 2347 C C . ILE A 1 305 ? -16.141 15.945 -0.866 1 97.44 305 ILE A C 1
ATOM 2349 O O . ILE A 1 305 ? -16.203 16.719 0.1 1 97.44 305 ILE A O 1
ATOM 2353 N N . GLY A 1 306 ? -15.016 15.789 -1.609 1 97.31 306 GLY A N 1
ATOM 2354 C CA . GLY A 1 306 ? -13.82 16.578 -1.353 1 97.31 306 GLY A CA 1
ATOM 2355 C C . GLY A 1 306 ? -14.07 18.078 -1.425 1 97.31 306 GLY A C 1
ATOM 2356 O O . GLY A 1 306 ? -13.555 18.844 -0.605 1 97.31 306 GLY A O 1
ATOM 2357 N N . GLU A 1 307 ? -14.852 18.469 -2.359 1 94.62 307 GLU A N 1
ATOM 2358 C CA . GLU A 1 307 ? -15.172 19.891 -2.551 1 94.62 307 GLU A CA 1
ATOM 2359 C C . GLU A 1 307 ? -15.984 20.438 -1.381 1 94.62 307 GLU A C 1
ATOM 2361 O O . GLU A 1 307 ? -15.766 21.562 -0.939 1 94.62 307 GLU A O 1
ATOM 2366 N N . LYS A 1 308 ? -16.922 19.656 -0.955 1 94.62 308 LYS A N 1
ATOM 2367 C CA . LYS A 1 308 ? -17.75 20.109 0.161 1 94.62 308 LYS A CA 1
ATOM 2368 C C . LYS A 1 308 ? -16.906 20.281 1.427 1 94.62 308 LYS A C 1
ATOM 2370 O O . LYS A 1 308 ? -17.125 21.234 2.189 1 94.62 308 LYS A O 1
ATOM 2375 N N . ILE A 1 309 ? -16.047 19.391 1.673 1 97.56 309 ILE A N 1
ATOM 2376 C CA . ILE A 1 309 ? -15.164 19.484 2.838 1 97.56 309 ILE A CA 1
ATOM 2377 C C . ILE A 1 309 ? -14.266 20.719 2.703 1 97.56 309 ILE A C 1
ATOM 2379 O O . ILE A 1 309 ? -14.07 21.469 3.668 1 97.56 309 ILE A O 1
ATOM 2383 N N . GLN A 1 310 ? -13.703 20.938 1.554 1 96.81 310 GLN A N 1
ATOM 2384 C CA . GLN A 1 310 ? -12.852 22.094 1.323 1 96.81 310 GLN A CA 1
ATOM 2385 C C . GLN A 1 310 ? -13.625 23.391 1.509 1 96.81 310 GLN A C 1
ATOM 2387 O O . GLN A 1 310 ? -13.102 24.359 2.064 1 96.81 310 GLN A O 1
ATOM 2392 N N . GLU A 1 311 ? -14.844 23.406 1.05 1 94.94 311 GLU A N 1
ATOM 2393 C CA . GLU A 1 311 ? -15.688 24.578 1.212 1 94.94 311 GLU A CA 1
ATOM 2394 C C . GLU A 1 311 ? -15.906 24.906 2.688 1 94.94 311 GLU A C 1
ATOM 2396 O O . GLU A 1 311 ? -15.867 26.078 3.084 1 94.94 311 GLU A O 1
ATOM 2401 N N . ASN A 1 312 ? -16.141 23.906 3.396 1 94.12 312 ASN A N 1
ATOM 2402 C CA . ASN A 1 312 ? -16.328 24.094 4.832 1 94.12 312 ASN A CA 1
ATOM 2403 C C . ASN A 1 312 ? -15.07 24.641 5.492 1 94.12 312 ASN A C 1
ATOM 2405 O O . ASN A 1 312 ? -15.156 25.5 6.371 1 94.12 312 ASN A O 1
ATOM 2409 N N . VAL A 1 313 ? -13.945 24.172 5.141 1 96.19 313 VAL A N 1
ATOM 2410 C CA . VAL A 1 313 ? -12.672 24.625 5.691 1 96.19 313 VAL A CA 1
ATOM 2411 C C . VAL A 1 313 ? -12.414 26.078 5.305 1 96.19 313 VAL A C 1
ATOM 2413 O O . VAL A 1 313 ? -12 26.891 6.137 1 96.19 313 VAL A O 1
ATOM 2416 N N . VAL A 1 314 ? -12.672 26.406 4.074 1 97.25 314 VAL A N 1
ATOM 2417 C CA . VAL A 1 314 ? -12.438 27.75 3.564 1 97.25 314 VAL A CA 1
ATOM 2418 C C . VAL A 1 314 ? -13.352 28.75 4.281 1 97.25 314 VAL A C 1
ATOM 2420 O O . VAL A 1 314 ? -12.938 29.859 4.594 1 97.25 314 VAL A O 1
ATOM 2423 N N . GLU A 1 315 ? -14.539 28.344 4.547 1 95.19 315 GLU A N 1
ATOM 2424 C CA . GLU A 1 315 ? -15.461 29.203 5.277 1 95.19 315 GLU A CA 1
ATOM 2425 C C . GLU A 1 315 ? -14.953 29.484 6.688 1 95.19 315 GLU A C 1
ATOM 2427 O O . GLU A 1 315 ? -15.07 30.609 7.18 1 95.19 315 GLU A O 1
ATOM 2432 N N . ARG A 1 316 ? -14.438 28.531 7.285 1 95.81 316 ARG A N 1
ATOM 2433 C CA . ARG A 1 316 ? -13.875 28.703 8.625 1 95.81 316 ARG A CA 1
ATOM 2434 C C . ARG A 1 316 ? -12.664 29.625 8.594 1 95.81 316 ARG A C 1
ATOM 2436 O O . ARG A 1 316 ? -12.484 30.453 9.492 1 95.81 316 ARG A O 1
ATOM 2443 N N . ILE A 1 317 ? -11.859 29.516 7.602 1 97.38 317 ILE A N 1
ATOM 2444 C CA . ILE A 1 317 ? -10.68 30.344 7.453 1 97.38 317 ILE A CA 1
ATOM 2445 C C . ILE A 1 317 ? -11.102 31.797 7.199 1 97.38 317 ILE A C 1
ATOM 2447 O O . ILE A 1 317 ? -10.516 32.719 7.758 1 97.38 317 ILE A O 1
ATOM 2451 N N . LYS A 1 318 ? -12.148 31.969 6.391 1 95.75 318 LYS A N 1
ATOM 2452 C CA . LYS A 1 318 ? -12.648 33.312 6.082 1 95.75 318 LYS A CA 1
ATOM 2453 C C . LYS A 1 318 ? -13.18 34 7.332 1 95.75 318 LYS A C 1
ATOM 2455 O O . LYS A 1 318 ? -12.992 35.188 7.508 1 95.75 318 LYS A O 1
ATOM 2460 N N . LYS A 1 319 ? -13.797 33.219 8.164 1 93.38 319 LYS A N 1
ATOM 2461 C CA . LYS A 1 319 ? -14.352 33.75 9.398 1 93.38 319 LYS A CA 1
ATOM 2462 C C . LYS A 1 319 ? -13.242 34.25 10.32 1 93.38 319 LYS A C 1
ATOM 2464 O O . LYS A 1 319 ? -13.453 35.188 11.117 1 93.38 319 LYS A O 1
ATOM 2469 N N . SER A 1 320 ? -12.086 33.75 10.266 1 95.12 320 SER A N 1
ATOM 2470 C CA . SER A 1 320 ? -10.953 34.188 11.086 1 95.12 320 SER A CA 1
ATOM 2471 C C . SER A 1 320 ? -10.398 35.531 10.633 1 95.12 320 SER A C 1
ATOM 2473 O O . SER A 1 320 ? -9.812 36.25 11.422 1 95.12 320 SER A O 1
ATOM 2475 N N . GLU A 1 321 ? -10.492 35.938 9.375 1 92.25 321 GLU A N 1
ATOM 2476 C CA . GLU A 1 321 ? -10.062 37.188 8.758 1 92.25 321 GLU A CA 1
ATOM 2477 C C . GLU A 1 321 ? -8.539 37.25 8.68 1 92.25 321 GLU A C 1
ATOM 2479 O O . GLU A 1 321 ? -7.996 38.062 7.93 1 92.25 321 GLU A O 1
ATOM 2484 N N . VAL A 1 322 ? -7.828 36.625 9.633 1 96.56 322 VAL A N 1
ATOM 2485 C CA . VAL A 1 322 ? -6.371 36.531 9.602 1 96.56 322 VAL A CA 1
ATOM 2486 C C . VAL A 1 322 ? -5.93 35.094 9.688 1 96.56 322 VAL A C 1
ATOM 2488 O O . VAL A 1 322 ? -6.57 34.281 10.359 1 96.56 322 VAL A O 1
ATOM 2491 N N . PHE A 1 323 ? -4.871 34.75 8.945 1 97.88 323 PHE A N 1
ATOM 2492 C CA . PHE A 1 323 ? -4.406 33.344 9.031 1 97.88 323 PHE A CA 1
ATOM 2493 C C . PHE A 1 323 ? -2.932 33.25 8.664 1 97.88 323 PHE A C 1
ATOM 2495 O O . PHE A 1 323 ? -2.34 34.219 8.18 1 97.88 323 PHE A O 1
ATOM 2502 N N . GLY A 1 324 ? -2.305 32.219 9.117 1 97.62 324 GLY A N 1
ATOM 2503 C CA . GLY A 1 324 ? -0.947 31.859 8.742 1 97.62 324 GLY A CA 1
ATOM 2504 C C . GLY A 1 324 ? -0.889 30.703 7.758 1 97.62 324 GLY A C 1
ATOM 2505 O O . GLY A 1 324 ? -1.831 29.906 7.66 1 97.62 324 GLY A O 1
ATOM 2506 N N . VAL A 1 325 ? 0.215 30.641 6.984 1 97.81 325 VAL A N 1
ATOM 2507 C CA . VAL A 1 325 ? 0.326 29.609 5.949 1 97.81 325 VAL A CA 1
ATOM 2508 C C . VAL A 1 325 ? 1.569 28.766 6.195 1 97.81 325 VAL A C 1
ATOM 2510 O O . VAL A 1 325 ? 2.613 29.281 6.602 1 97.81 325 VAL A O 1
ATOM 2513 N N . LEU A 1 326 ? 1.401 27.5 6.059 1 97.44 326 LEU A N 1
ATOM 2514 C CA . LEU A 1 326 ? 2.494 26.531 6.102 1 97.44 326 LEU A CA 1
ATOM 2515 C C . LEU A 1 326 ? 2.684 25.859 4.746 1 97.44 326 LEU A C 1
ATOM 2517 O O . LEU A 1 326 ? 1.745 25.266 4.199 1 97.44 326 LEU A O 1
ATOM 2521 N N . ILE A 1 327 ? 3.881 25.875 4.215 1 96.25 327 ILE A N 1
ATOM 2522 C CA . ILE A 1 327 ? 4.125 25.344 2.877 1 96.25 327 ILE A CA 1
ATOM 2523 C C . ILE A 1 327 ? 5.348 24.438 2.9 1 96.25 327 ILE A C 1
ATOM 2525 O O . ILE A 1 327 ? 6.328 24.719 3.592 1 96.25 327 ILE A O 1
ATOM 2529 N N . ASP A 1 328 ? 5.219 23.375 2.256 1 93.31 328 ASP A N 1
ATOM 2530 C CA . ASP A 1 328 ? 6.328 22.438 2.051 1 93.31 328 ASP A CA 1
ATOM 2531 C C . ASP A 1 328 ? 6.219 21.75 0.695 1 93.31 328 ASP A C 1
ATOM 2533 O O . ASP A 1 328 ? 5.207 21.891 0.001 1 93.31 328 ASP A O 1
ATOM 2537 N N . ASP A 1 329 ? 7.305 21.125 0.294 1 90.94 329 ASP A N 1
ATOM 2538 C CA . ASP A 1 329 ? 7.328 20.406 -0.971 1 90.94 329 ASP A CA 1
ATOM 2539 C C . ASP A 1 329 ? 7.469 18.891 -0.736 1 90.94 329 ASP A C 1
ATOM 2541 O O . ASP A 1 329 ? 8.117 18.469 0.22 1 90.94 329 ASP A O 1
ATOM 2545 N N . VAL A 1 330 ? 6.781 18.141 -1.592 1 90.94 330 VAL A N 1
ATOM 2546 C CA . VAL A 1 330 ? 6.879 16.688 -1.509 1 90.94 330 VAL A CA 1
ATOM 2547 C C . VAL A 1 330 ? 6.945 16.094 -2.914 1 90.94 330 VAL A C 1
ATOM 2549 O O . VAL A 1 330 ? 6.254 16.562 -3.822 1 90.94 330 VAL A O 1
ATOM 2552 N N . THR A 1 331 ? 7.875 15.188 -3.115 1 90.25 331 THR A N 1
ATOM 2553 C CA . THR A 1 331 ? 7.906 14.414 -4.352 1 90.25 331 THR A CA 1
ATOM 2554 C C . THR A 1 331 ? 7.02 13.172 -4.234 1 90.25 331 THR A C 1
ATOM 2556 O O . THR A 1 331 ? 7.242 12.32 -3.371 1 90.25 331 THR A O 1
ATOM 2559 N N . ASP A 1 332 ? 6.082 13.062 -5.012 1 88.19 332 ASP A N 1
ATOM 2560 C CA . ASP A 1 332 ? 5.156 11.938 -4.906 1 88.19 332 ASP A CA 1
ATOM 2561 C C . ASP A 1 332 ? 5.672 10.727 -5.672 1 88.19 332 ASP A C 1
ATOM 2563 O O . ASP A 1 332 ? 6.785 10.75 -6.211 1 88.19 332 ASP A O 1
ATOM 2567 N N . ALA A 1 333 ? 4.938 9.648 -5.703 1 87.12 333 ALA A N 1
ATOM 2568 C CA . ALA A 1 333 ? 5.367 8.367 -6.27 1 87.12 333 ALA A CA 1
ATOM 2569 C C . ALA A 1 333 ? 5.48 8.453 -7.789 1 87.12 333 ALA A C 1
ATOM 2571 O O . ALA A 1 333 ? 6.18 7.652 -8.406 1 87.12 333 ALA A O 1
ATOM 2572 N N . ALA A 1 334 ? 4.816 9.391 -8.438 1 83.44 334 ALA A N 1
ATOM 2573 C CA . ALA A 1 334 ? 4.91 9.586 -9.883 1 83.44 334 ALA A CA 1
ATOM 2574 C C . ALA A 1 334 ? 6.055 10.539 -10.227 1 83.44 334 ALA A C 1
ATOM 2576 O O . ALA A 1 334 ? 6.184 10.969 -11.375 1 83.44 334 ALA A O 1
ATOM 2577 N N . SER A 1 335 ? 6.82 10.961 -9.211 1 86.5 335 SER A N 1
ATOM 2578 C CA . SER A 1 335 ? 7.953 11.867 -9.367 1 86.5 335 SER A CA 1
ATOM 2579 C C . SER A 1 335 ? 7.492 13.266 -9.766 1 86.5 335 SER A C 1
ATOM 2581 O O . SER A 1 335 ? 8.07 13.883 -10.664 1 86.5 335 SER A O 1
ATOM 2583 N N . LEU A 1 336 ? 6.414 13.633 -9.203 1 88.06 336 LEU A N 1
ATOM 2584 C CA . LEU A 1 336 ? 5.922 15 -9.344 1 88.06 336 LEU A CA 1
ATOM 2585 C C . LEU A 1 336 ? 6.227 15.82 -8.094 1 88.06 336 LEU A C 1
ATOM 2587 O O . LEU A 1 336 ? 6.152 15.305 -6.977 1 88.06 336 LEU A O 1
ATOM 2591 N N . GLU A 1 337 ? 6.582 17.031 -8.328 1 91.12 337 GLU A N 1
ATOM 2592 C CA . GLU A 1 337 ? 6.848 17.922 -7.215 1 91.12 337 GLU A CA 1
ATOM 2593 C C . GLU A 1 337 ? 5.574 18.641 -6.762 1 91.12 337 GLU A C 1
ATOM 2595 O O . GLU A 1 337 ? 5.141 19.609 -7.395 1 91.12 337 GLU A O 1
ATOM 2600 N N . GLN A 1 338 ? 5.113 18.234 -5.625 1 92.56 338 GLN A N 1
ATOM 2601 C CA . GLN A 1 338 ? 3.863 18.766 -5.094 1 92.56 338 GLN A CA 1
ATOM 2602 C C . GLN A 1 338 ? 4.125 19.812 -4.008 1 92.56 338 GLN A C 1
ATOM 2604 O O . GLN A 1 338 ? 4.887 19.547 -3.068 1 92.56 338 GLN A O 1
ATOM 2609 N N . MET A 1 339 ? 3.607 21 -4.191 1 95.56 339 MET A N 1
ATOM 2610 C CA . MET A 1 339 ? 3.562 21.969 -3.107 1 95.56 339 MET A CA 1
ATOM 2611 C C . MET A 1 339 ? 2.35 21.734 -2.215 1 95.56 339 MET A C 1
ATOM 2613 O O . MET A 1 339 ? 1.211 21.766 -2.686 1 95.56 339 MET A O 1
ATOM 2617 N N . ILE A 1 340 ? 2.561 21.422 -0.987 1 96.69 340 ILE A N 1
ATOM 2618 C CA . ILE A 1 340 ? 1.469 21.172 -0.053 1 96.69 340 ILE A CA 1
ATOM 2619 C C . ILE A 1 340 ? 1.297 22.375 0.879 1 96.69 340 ILE A C 1
ATOM 2621 O O . ILE A 1 340 ? 2.271 22.859 1.449 1 96.69 340 ILE A O 1
ATOM 2625 N N . THR A 1 341 ? 0.085 22.828 1.006 1 97.81 341 THR A N 1
ATOM 2626 C CA . THR A 1 341 ? -0.185 24.047 1.741 1 97.81 341 THR A CA 1
ATOM 2627 C C . THR A 1 341 ? -1.204 23.812 2.85 1 97.81 341 THR A C 1
ATOM 2629 O O . THR A 1 341 ? -2.258 23.219 2.611 1 97.81 341 THR A O 1
ATOM 2632 N N . PHE A 1 342 ? -0.877 24.219 4.047 1 98.06 342 PHE A N 1
ATOM 2633 C CA . PHE A 1 342 ? -1.771 24.219 5.199 1 98.06 342 PHE A CA 1
ATOM 2634 C C . PHE A 1 342 ? -2.01 25.641 5.688 1 98.06 342 PHE A C 1
ATOM 2636 O O . PHE A 1 342 ? -1.219 26.547 5.395 1 98.06 342 PHE A O 1
ATOM 2643 N N . VAL A 1 343 ? -3.096 25.859 6.41 1 97.94 343 VAL A N 1
ATOM 2644 C CA . VAL A 1 343 ? -3.449 27.188 6.93 1 97.94 343 VAL A CA 1
ATOM 2645 C C . VAL A 1 343 ? -3.748 27.078 8.422 1 97.94 343 VAL A C 1
ATOM 2647 O O . VAL A 1 343 ? -4.441 26.156 8.867 1 97.94 343 VAL A O 1
ATOM 2650 N N . GLN A 1 344 ? -3.127 27.891 9.188 1 97.56 344 GLN A N 1
ATOM 2651 C CA . GLN A 1 344 ? -3.436 28.031 10.602 1 97.56 344 GLN A CA 1
ATOM 2652 C C . GLN A 1 344 ? -4.352 29.234 10.844 1 97.56 344 GLN A C 1
ATOM 2654 O O . GLN A 1 344 ? -4.055 30.344 10.414 1 97.56 344 GLN A O 1
ATOM 2659 N N . PHE A 1 345 ? -5.5 29.062 11.484 1 97.56 345 PHE A N 1
ATOM 2660 C CA . PHE A 1 345 ? -6.5 30.109 11.703 1 97.56 345 PHE A CA 1
ATOM 2661 C C . PHE A 1 345 ? -7.145 29.953 13.078 1 97.56 345 PHE A C 1
ATOM 2663 O O . PHE A 1 345 ? -6.863 29 13.805 1 97.56 345 PHE A O 1
ATOM 2670 N N . VAL A 1 346 ? -7.852 30.969 13.469 1 96.75 346 VAL A N 1
ATOM 2671 C CA . VAL A 1 346 ? -8.602 30.906 14.719 1 96.75 346 VAL A CA 1
ATOM 2672 C C . VAL A 1 346 ? -10.016 30.391 14.453 1 96.75 346 VAL A C 1
ATOM 2674 O O . VAL A 1 346 ? -10.773 30.984 13.688 1 96.75 346 VAL A O 1
ATOM 2677 N N . ASP A 1 347 ? -10.273 29.25 14.984 1 94.12 347 ASP A N 1
ATOM 2678 C CA . ASP A 1 347 ? -11.602 28.672 14.797 1 94.12 347 ASP A CA 1
ATOM 2679 C C . ASP A 1 347 ? -12.656 29.453 15.57 1 94.12 347 ASP A C 1
ATOM 2681 O O . ASP A 1 347 ? -12.555 29.609 16.781 1 94.12 347 ASP A O 1
ATOM 2685 N N . ALA A 1 348 ? -13.68 29.875 14.961 1 88.19 348 ALA A N 1
ATOM 2686 C CA . ALA A 1 348 ? -14.719 30.719 15.547 1 88.19 348 ALA A CA 1
ATOM 2687 C C . ALA A 1 348 ? -15.531 29.953 16.594 1 88.19 348 ALA A C 1
ATOM 2689 O O . ALA A 1 348 ? -16.078 30.547 17.516 1 88.19 348 ALA A O 1
ATOM 2690 N N . ASP A 1 349 ? -15.555 28.641 16.422 1 83.94 349 ASP A N 1
ATOM 2691 C CA . ASP A 1 349 ? -16.375 27.828 17.312 1 83.94 349 ASP A CA 1
ATOM 2692 C C . ASP A 1 349 ? -15.703 27.641 18.672 1 83.94 349 ASP A C 1
ATOM 2694 O O . ASP A 1 349 ? -16.359 27.719 19.703 1 83.94 349 ASP A O 1
ATOM 2698 N N . ASN A 1 350 ? -14.398 27.516 18.688 1 86.5 350 ASN A N 1
ATOM 2699 C CA . ASN A 1 350 ? -13.727 27.234 19.953 1 86.5 350 ASN A CA 1
ATOM 2700 C C . ASN A 1 350 ? -12.711 28.328 20.297 1 86.5 350 ASN A C 1
ATOM 2702 O O . ASN A 1 350 ? -12.141 28.312 21.391 1 86.5 350 ASN A O 1
ATOM 2706 N N . ASN A 1 351 ? -12.438 29.281 19.469 1 89.38 351 ASN A N 1
ATOM 2707 C CA . ASN A 1 351 ? -11.562 30.422 19.672 1 89.38 351 ASN A CA 1
ATOM 2708 C C . ASN A 1 351 ? -10.109 30 19.859 1 89.38 351 ASN A C 1
ATOM 2710 O O . ASN A 1 351 ? -9.359 30.656 20.578 1 89.38 351 ASN A O 1
ATOM 2714 N N . LYS A 1 352 ? -9.828 28.828 19.359 1 91.56 352 LYS A N 1
ATOM 2715 C CA . LYS A 1 352 ? -8.469 28.312 19.422 1 91.56 352 LYS A CA 1
ATOM 2716 C C . LYS A 1 352 ? -7.848 28.234 18.031 1 91.56 352 LYS A C 1
ATOM 2718 O O . LYS A 1 352 ? -8.562 28.281 17.031 1 91.56 352 LYS A O 1
ATOM 2723 N N . ALA A 1 353 ? -6.59 28.188 18.078 1 93.5 353 ALA A N 1
ATOM 2724 C CA . ALA A 1 353 ? -5.895 28.047 16.812 1 93.5 353 ALA A CA 1
ATOM 2725 C C . ALA A 1 353 ? -6.102 26.641 16.234 1 93.5 353 ALA A C 1
ATOM 2727 O O . ALA A 1 353 ? -6.121 25.656 16.969 1 93.5 353 ALA A O 1
ATOM 2728 N N . ALA A 1 354 ? -6.383 26.516 14.977 1 94.69 354 ALA A N 1
ATOM 2729 C CA . ALA A 1 354 ? -6.551 25.266 14.258 1 94.69 354 ALA A CA 1
ATOM 2730 C C . ALA A 1 354 ? -5.785 25.281 12.938 1 94.69 354 ALA A C 1
ATOM 2732 O O . ALA A 1 354 ? -5.5 26.344 12.391 1 94.69 354 ALA A O 1
ATOM 2733 N N . VAL A 1 355 ? -5.387 24.141 12.531 1 96.75 355 VAL A N 1
ATOM 2734 C CA . VAL A 1 355 ? -4.68 24.016 11.258 1 96.75 355 VAL A CA 1
ATOM 2735 C C . VAL A 1 355 ? -5.484 23.141 10.297 1 96.75 355 VAL A C 1
ATOM 2737 O O . VAL A 1 355 ? -6.082 22.141 10.711 1 96.75 355 VAL A O 1
ATOM 2740 N N . ALA A 1 356 ? -5.578 23.516 9.047 1 97.19 356 ALA A N 1
ATOM 2741 C CA . ALA A 1 356 ? -6.316 22.75 8.047 1 97.19 356 ALA A CA 1
ATOM 2742 C C . ALA A 1 356 ? -5.535 22.656 6.742 1 97.19 356 ALA A C 1
ATOM 2744 O O . ALA A 1 356 ? -4.734 23.531 6.418 1 97.19 356 ALA A O 1
ATOM 2745 N N . PHE A 1 357 ? -5.867 21.625 6.102 1 97.88 357 PHE A N 1
ATOM 2746 C CA . PHE A 1 357 ? -5.309 21.406 4.77 1 97.88 357 PHE A CA 1
ATOM 2747 C C . PHE A 1 357 ? -6.043 22.25 3.732 1 97.88 357 PHE A C 1
ATOM 2749 O O . PHE A 1 357 ? -7.277 22.234 3.674 1 97.88 357 PHE A O 1
ATOM 2756 N N . LEU A 1 358 ? -5.246 22.938 2.906 1 97.75 358 LEU A N 1
ATOM 2757 C CA . LEU A 1 358 ? -5.867 23.797 1.896 1 97.75 358 LEU A CA 1
ATOM 2758 C C . LEU A 1 358 ? -5.852 23.109 0.53 1 97.75 358 LEU A C 1
ATOM 2760 O O . LEU A 1 358 ? -6.879 23.047 -0.146 1 97.75 358 LEU A O 1
ATOM 2764 N N . GLY A 1 359 ? -4.641 22.641 0.115 1 96.62 359 GLY A N 1
ATOM 2765 C CA . GLY A 1 359 ? -4.535 21.984 -1.18 1 96.62 359 GLY A CA 1
ATOM 2766 C C . GLY A 1 359 ? -3.105 21.688 -1.585 1 96.62 359 GLY A C 1
ATOM 2767 O O . GLY A 1 359 ? -2.164 22.109 -0.908 1 96.62 359 GLY A O 1
ATOM 2768 N N . THR A 1 360 ? -2.947 20.906 -2.645 1 95.81 360 THR A N 1
ATOM 2769 C CA . THR A 1 360 ? -1.657 20.625 -3.266 1 95.81 360 THR A CA 1
ATOM 2770 C C . THR A 1 360 ? -1.65 21.078 -4.723 1 95.81 360 THR A C 1
ATOM 2772 O O . THR A 1 360 ? -2.701 21.141 -5.363 1 95.81 360 THR A O 1
ATOM 2775 N N . LYS A 1 361 ? -0.537 21.531 -5.156 1 94.62 361 LYS A N 1
ATOM 2776 C CA . LYS A 1 361 ? -0.353 21.922 -6.547 1 94.62 361 LYS A CA 1
ATOM 2777 C C . LYS A 1 361 ? 0.946 21.359 -7.113 1 94.62 361 LYS A C 1
ATOM 2779 O O . LYS A 1 361 ? 1.979 21.359 -6.441 1 94.62 361 LYS A O 1
ATOM 2784 N N . ASP A 1 362 ? 0.832 20.781 -8.273 1 91.12 362 ASP A N 1
ATOM 2785 C CA . ASP A 1 362 ? 2.037 20.391 -9 1 91.12 362 ASP A CA 1
ATOM 2786 C C . ASP A 1 362 ? 2.799 21.609 -9.5 1 91.12 362 ASP A C 1
ATOM 2788 O O . ASP A 1 362 ? 2.367 22.281 -10.445 1 91.12 362 ASP A O 1
ATOM 2792 N N . VAL A 1 363 ? 3.924 21.891 -8.938 1 92.75 363 VAL A N 1
ATOM 2793 C CA . VAL A 1 363 ? 4.672 23.125 -9.156 1 92.75 363 VAL A CA 1
ATOM 2794 C C . VAL A 1 363 ? 5.152 23.172 -10.609 1 92.75 363 VAL A C 1
ATOM 2796 O O . VAL A 1 363 ? 5.23 24.25 -11.203 1 92.75 363 VAL A O 1
ATOM 2799 N N . LEU A 1 364 ? 5.41 22.062 -11.188 1 88.38 364 LEU A N 1
ATOM 2800 C CA . LEU A 1 364 ? 6.066 22.031 -12.492 1 88.38 364 LEU A CA 1
ATOM 2801 C C . LEU A 1 364 ? 5.062 21.766 -13.602 1 88.38 364 LEU A C 1
ATOM 2803 O O . LEU A 1 364 ? 5.445 21.562 -14.758 1 88.38 364 LEU A O 1
ATOM 2807 N N . GLU A 1 365 ? 3.873 21.75 -13.273 1 82.38 365 GLU A N 1
ATOM 2808 C CA . GLU A 1 365 ? 2.859 21.547 -14.305 1 82.38 365 GLU A CA 1
ATOM 2809 C C . GLU A 1 365 ? 2.92 22.641 -15.367 1 82.38 365 GLU A C 1
ATOM 2811 O O . GLU A 1 365 ? 2.838 22.359 -16.562 1 82.38 365 GLU A O 1
ATOM 2816 N N . THR A 1 366 ? 3.115 23.906 -14.906 1 79 366 THR A N 1
ATOM 2817 C CA . THR A 1 366 ? 3.1 25.047 -15.836 1 79 366 THR A CA 1
ATOM 2818 C C . THR A 1 366 ? 4.461 25.719 -15.875 1 79 366 THR A C 1
ATOM 2820 O O . THR A 1 366 ? 4.66 26.688 -16.625 1 79 366 THR A O 1
ATOM 2823 N N . HIS A 1 367 ? 5.355 25.266 -15.062 1 84.31 367 HIS A N 1
ATOM 2824 C CA . HIS A 1 367 ? 6.664 25.906 -14.984 1 84.31 367 HIS A CA 1
ATOM 2825 C C . HIS A 1 367 ? 7.785 24.906 -15.258 1 84.31 367 HIS A C 1
ATOM 2827 O O . HIS A 1 367 ? 7.59 23.703 -15.141 1 84.31 367 HIS A O 1
ATOM 2833 N N . GLU A 1 368 ? 8.914 25.375 -15.609 1 79.38 368 GLU A N 1
ATOM 2834 C CA . GLU A 1 368 ? 10.039 24.516 -15.961 1 79.38 368 GLU A CA 1
ATOM 2835 C C . GLU A 1 368 ? 10.859 24.141 -14.727 1 79.38 368 GLU A C 1
ATOM 2837 O O . GLU A 1 368 ? 11.523 23.109 -14.711 1 79.38 368 GLU A O 1
ATOM 2842 N N . SER A 1 369 ? 10.844 25.141 -13.852 1 83 369 SER A N 1
ATOM 2843 C CA . SER A 1 369 ? 11.609 24.891 -12.641 1 83 369 SER A CA 1
ATOM 2844 C C . SER A 1 369 ? 10.836 25.312 -11.398 1 83 369 SER A C 1
ATOM 2846 O O . SER A 1 369 ? 9.938 26.141 -11.469 1 83 369 SER A O 1
ATOM 2848 N N . ALA A 1 370 ? 11.219 24.609 -10.359 1 84.88 370 ALA A N 1
ATOM 2849 C CA . ALA A 1 370 ? 10.555 24.891 -9.094 1 84.88 370 ALA A CA 1
ATOM 2850 C C . ALA A 1 370 ? 11.25 26.047 -8.367 1 84.88 370 ALA A C 1
ATOM 2852 O O . ALA A 1 370 ? 11.695 25.891 -7.227 1 84.88 370 ALA A O 1
ATOM 2853 N N . ASN A 1 371 ? 11.281 27.203 -9.023 1 89.25 371 ASN A N 1
ATOM 2854 C CA . ASN A 1 371 ? 11.875 28.391 -8.414 1 89.25 371 ASN A CA 1
ATOM 2855 C C . ASN A 1 371 ? 10.836 29.203 -7.645 1 89.25 371 ASN A C 1
ATOM 2857 O O . ASN A 1 371 ? 9.672 28.812 -7.574 1 89.25 371 ASN A O 1
ATOM 2861 N N . ALA A 1 372 ? 11.273 30.266 -7.051 1 93 372 ALA A N 1
ATOM 2862 C CA . ALA A 1 372 ? 10.406 31.078 -6.199 1 93 372 ALA A CA 1
ATOM 2863 C C . ALA A 1 372 ? 9.242 31.656 -6.996 1 93 372 ALA A C 1
ATOM 2865 O O . ALA A 1 372 ? 8.125 31.75 -6.484 1 93 372 ALA A O 1
ATOM 2866 N N . GLU A 1 373 ? 9.461 31.969 -8.211 1 91.94 373 GLU A N 1
ATOM 2867 C CA . GLU A 1 373 ? 8.422 32.531 -9.07 1 91.94 373 GLU A CA 1
ATOM 2868 C C . GLU A 1 373 ? 7.324 31.5 -9.344 1 91.94 373 GLU A C 1
ATOM 2870 O O . GLU A 1 373 ? 6.137 31.828 -9.289 1 91.94 373 GLU A O 1
ATOM 2875 N N . ALA A 1 374 ? 7.777 30.328 -9.68 1 92.69 374 ALA A N 1
ATOM 2876 C CA . ALA A 1 374 ? 6.812 29.25 -9.914 1 92.69 374 ALA A CA 1
ATOM 2877 C C . ALA A 1 374 ? 5.984 28.969 -8.664 1 92.69 374 ALA A C 1
ATOM 2879 O O . ALA A 1 374 ? 4.781 28.734 -8.75 1 92.69 374 ALA A O 1
ATOM 2880 N N . LEU A 1 375 ? 6.602 29.031 -7.539 1 94.94 375 LEU A N 1
ATOM 2881 C CA . LEU A 1 375 ? 5.922 28.766 -6.277 1 94.94 375 LEU A CA 1
ATOM 2882 C C . LEU A 1 375 ? 4.887 29.844 -5.973 1 94.94 375 LEU A C 1
ATOM 2884 O O . LEU A 1 375 ? 3.779 29.531 -5.523 1 94.94 375 LEU A O 1
ATOM 2888 N N . ILE A 1 376 ? 5.195 31.094 -6.23 1 94.88 376 ILE A N 1
ATOM 2889 C CA . ILE A 1 376 ? 4.285 32.188 -5.961 1 94.88 376 ILE A CA 1
ATOM 2890 C C . ILE A 1 376 ? 3.07 32.094 -6.883 1 94.88 376 ILE A C 1
ATOM 2892 O O . ILE A 1 376 ? 1.938 32.312 -6.449 1 94.88 376 ILE A O 1
ATOM 2896 N N . ASP A 1 377 ? 3.355 31.734 -8.109 1 94.12 377 ASP A N 1
ATOM 2897 C CA . ASP A 1 377 ? 2.264 31.609 -9.07 1 94.12 377 ASP A CA 1
ATOM 2898 C C . ASP A 1 377 ? 1.292 30.516 -8.656 1 94.12 377 ASP A C 1
ATOM 2900 O O . ASP A 1 377 ? 0.075 30.703 -8.688 1 94.12 377 ASP A O 1
ATOM 2904 N N . ASN A 1 378 ? 1.839 29.406 -8.359 1 94.81 378 ASN A N 1
ATOM 2905 C CA . ASN A 1 378 ? 1.007 28.281 -7.945 1 94.81 378 ASN A CA 1
ATOM 2906 C C . ASN A 1 378 ? 0.269 28.578 -6.645 1 94.81 378 ASN A C 1
ATOM 2908 O O . ASN A 1 378 ? -0.887 28.188 -6.477 1 94.81 378 ASN A O 1
ATOM 2912 N N . PHE A 1 379 ? 0.968 29.281 -5.727 1 96.25 379 PHE A N 1
ATOM 2913 C CA . PHE A 1 379 ? 0.378 29.625 -4.441 1 96.25 379 PHE A CA 1
ATOM 2914 C C . PHE A 1 379 ? -0.775 30.609 -4.621 1 96.25 379 PHE A C 1
ATOM 2916 O O . PHE A 1 379 ? -1.851 30.422 -4.051 1 96.25 379 PHE A O 1
ATOM 2923 N N . THR A 1 380 ? -0.601 31.609 -5.406 1 95.56 380 THR A N 1
ATOM 2924 C CA . THR A 1 380 ? -1.629 32.625 -5.656 1 95.56 380 THR A CA 1
ATOM 2925 C C . THR A 1 380 ? -2.826 32 -6.371 1 95.56 380 THR A C 1
ATOM 2927 O O . THR A 1 380 ? -3.975 32.344 -6.086 1 95.56 380 THR A O 1
ATOM 2930 N N . ASP A 1 381 ? -2.5 31.094 -7.27 1 94.44 381 ASP A N 1
ATOM 2931 C CA . ASP A 1 381 ? -3.568 30.391 -7.965 1 94.44 381 ASP A CA 1
ATOM 2932 C C . ASP A 1 381 ? -4.422 29.578 -6.988 1 94.44 381 ASP A C 1
ATOM 2934 O O . ASP A 1 381 ? -5.648 29.547 -7.117 1 94.44 381 ASP A O 1
ATOM 2938 N N . LEU A 1 382 ? -3.773 28.953 -6.082 1 95.5 382 LEU A N 1
ATOM 2939 C CA . LEU A 1 382 ? -4.469 28.141 -5.09 1 95.5 382 LEU A CA 1
ATOM 2940 C C . LEU A 1 382 ? -5.348 29 -4.199 1 95.5 382 LEU A C 1
ATOM 2942 O O . LEU A 1 382 ? -6.5 28.656 -3.93 1 95.5 382 LEU A O 1
ATOM 2946 N N . LEU A 1 383 ? -4.84 30.141 -3.699 1 96.69 383 LEU A N 1
ATOM 2947 C CA . LEU A 1 383 ? -5.594 31.047 -2.836 1 96.69 383 LEU A CA 1
ATOM 2948 C C . LEU A 1 383 ? -6.785 31.641 -3.58 1 96.69 383 LEU A C 1
ATOM 2950 O O . LEU A 1 383 ? -7.875 31.766 -3.018 1 96.69 383 LEU A O 1
ATOM 2954 N N . GLU A 1 384 ? -6.562 31.969 -4.84 1 94.38 384 GLU A N 1
ATOM 2955 C CA . GLU A 1 384 ? -7.637 32.531 -5.656 1 94.38 384 GLU A CA 1
ATOM 2956 C C . GLU A 1 384 ? -8.75 31.516 -5.871 1 94.38 384 GLU A C 1
ATOM 2958 O O . GLU A 1 384 ? -9.938 31.859 -5.824 1 94.38 384 GLU A O 1
ATOM 2963 N N . ALA A 1 385 ? -8.328 30.328 -6.129 1 92.81 385 ALA A N 1
ATOM 2964 C CA . ALA A 1 385 ? -9.312 29.266 -6.328 1 92.81 385 ALA A CA 1
ATOM 2965 C C . ALA A 1 385 ? -10.156 29.062 -5.078 1 92.81 385 ALA A C 1
ATOM 2967 O O . ALA A 1 385 ? -11.336 28.703 -5.168 1 92.81 385 ALA A O 1
ATOM 2968 N N . CYS A 1 386 ? -9.609 29.328 -3.869 1 95.19 386 CYS A N 1
ATOM 2969 C CA . CYS A 1 386 ? -10.312 29.156 -2.604 1 95.19 386 CYS A CA 1
ATOM 2970 C C . CYS A 1 386 ? -11 30.438 -2.174 1 95.19 386 CYS A C 1
ATOM 2972 O O . CYS A 1 386 ? -11.727 30.469 -1.18 1 95.19 386 CYS A O 1
ATOM 2974 N N . GLY A 1 387 ? -10.781 31.516 -2.82 1 93.5 387 GLY A N 1
ATOM 2975 C CA . GLY A 1 387 ? -11.383 32.781 -2.49 1 93.5 387 GLY A CA 1
ATOM 2976 C C . GLY A 1 387 ? -10.766 33.438 -1.267 1 93.5 387 GLY A C 1
ATOM 2977 O O . GLY A 1 387 ? -11.453 34.125 -0.517 1 93.5 387 GLY A O 1
ATOM 2978 N N . LEU A 1 388 ? -9.523 33.156 -1.021 1 96.44 388 LEU A N 1
ATOM 2979 C CA . LEU A 1 388 ? -8.82 33.75 0.116 1 96.44 388 LEU A CA 1
ATOM 2980 C C . LEU A 1 388 ? -7.957 34.906 -0.324 1 96.44 388 LEU A C 1
ATOM 2982 O O . LEU A 1 388 ? -7.406 34.906 -1.427 1 96.44 388 LEU A O 1
ATOM 2986 N N . GLN A 1 389 ? -7.793 35.844 0.549 1 95 389 GLN A N 1
ATOM 2987 C CA . GLN A 1 389 ? -7.055 37.062 0.212 1 95 389 GLN A CA 1
ATOM 2988 C C . GLN A 1 389 ? -5.625 37 0.747 1 95 389 GLN A C 1
ATOM 2990 O O . GLN A 1 389 ? -5.398 36.562 1.875 1 95 389 GLN A O 1
ATOM 2995 N N . LEU A 1 390 ? -4.73 37.469 -0.016 1 95.5 390 LEU A N 1
ATOM 2996 C CA . LEU A 1 390 ? -3.314 37.5 0.331 1 95.5 390 LEU A CA 1
ATOM 2997 C C . LEU A 1 390 ? -3.053 38.406 1.517 1 95.5 390 LEU A C 1
ATOM 2999 O O . LEU A 1 390 ? -2.18 38.156 2.342 1 95.5 390 LEU A O 1
ATOM 3003 N N . SER A 1 391 ? -3.824 39.5 1.652 1 93.81 391 SER A N 1
ATOM 3004 C CA . SER A 1 391 ? -3.621 40.5 2.686 1 93.81 391 SER A CA 1
ATOM 3005 C C . SER A 1 391 ? -3.945 39.969 4.07 1 93.81 391 SER A C 1
ATOM 3007 O O . SER A 1 391 ? -3.537 40.531 5.082 1 93.81 391 SER A O 1
ATOM 3009 N N . ASN A 1 392 ? -4.707 38.875 4.094 1 96.56 392 ASN A N 1
ATOM 3010 C CA . ASN A 1 392 ? -5.102 38.281 5.371 1 96.56 392 ASN A CA 1
ATOM 3011 C C . ASN A 1 392 ? -4.008 37.406 5.941 1 96.56 392 ASN A C 1
ATOM 3013 O O . ASN A 1 392 ? -4.121 36.906 7.066 1 96.56 392 ASN A O 1
ATOM 3017 N N . ILE A 1 393 ? -2.922 37.219 5.184 1 97.56 393 ILE A N 1
ATOM 3018 C CA . ILE A 1 393 ? -1.82 36.375 5.621 1 97.56 393 ILE A CA 1
ATOM 3019 C C . ILE A 1 393 ? -0.89 37.156 6.535 1 97.56 393 ILE A C 1
ATOM 3021 O O . ILE A 1 393 ? -0.4 38.25 6.16 1 97.56 393 ILE A O 1
ATOM 3025 N N . HIS A 1 394 ? -0.648 36.594 7.711 1 96.69 394 HIS A N 1
ATOM 3026 C CA . HIS A 1 394 ? 0.209 37.312 8.648 1 96.69 394 HIS A CA 1
ATOM 3027 C C . HIS A 1 394 ? 1.436 36.5 9.016 1 96.69 394 HIS A C 1
ATOM 3029 O O . HIS A 1 394 ? 2.406 37.031 9.562 1 96.69 394 HIS A O 1
ATOM 3035 N N . GLY A 1 395 ? 1.372 35.25 8.758 1 95.75 395 GLY A N 1
ATOM 3036 C CA . GLY A 1 395 ? 2.494 34.375 9.062 1 95.75 395 GLY A CA 1
ATOM 3037 C C . GLY A 1 395 ? 2.777 33.375 7.969 1 95.75 395 GLY A C 1
ATOM 3038 O O . GLY A 1 395 ? 1.856 32.906 7.293 1 95.75 395 GLY A O 1
ATOM 3039 N N . LEU A 1 396 ? 4.035 33 7.77 1 96.38 396 LEU A N 1
ATOM 3040 C CA . LEU A 1 396 ? 4.484 31.984 6.812 1 96.38 396 LEU A CA 1
ATOM 3041 C C . LEU A 1 396 ? 5.57 31.109 7.414 1 96.38 396 LEU A C 1
ATOM 3043 O O . LEU A 1 396 ? 6.496 31.609 8.062 1 96.38 396 LEU A O 1
ATOM 3047 N N . CYS A 1 397 ? 5.375 29.828 7.289 1 95.81 397 CYS A N 1
ATOM 3048 C CA . CYS A 1 397 ? 6.379 28.891 7.797 1 95.81 397 CYS A CA 1
ATOM 3049 C C . CYS A 1 397 ? 6.812 27.922 6.711 1 95.81 397 CYS A C 1
ATOM 3051 O O . CYS A 1 397 ? 5.977 27.391 5.973 1 95.81 397 CYS A O 1
ATOM 3053 N N . SER A 1 398 ? 8.102 27.672 6.559 1 94.31 398 SER A N 1
ATOM 3054 C CA . SER A 1 398 ? 8.656 26.703 5.602 1 94.31 398 SER A CA 1
ATOM 3055 C C . SER A 1 398 ? 9.969 26.109 6.109 1 94.31 398 SER A C 1
ATOM 3057 O O . SER A 1 398 ? 10.367 26.359 7.25 1 94.31 398 SER A O 1
ATOM 3059 N N . ASP A 1 399 ? 10.688 25.234 5.457 1 88 399 ASP A N 1
ATOM 3060 C CA . ASP A 1 399 ? 11.844 24.469 5.906 1 88 399 ASP A CA 1
ATOM 3061 C C . ASP A 1 399 ? 13.109 25.312 5.914 1 88 399 ASP A C 1
ATOM 3063 O O . ASP A 1 399 ? 14.148 24.875 6.414 1 88 399 ASP A O 1
ATOM 3067 N N . GLY A 1 400 ? 13.195 26.562 5.297 1 86.25 400 GLY A N 1
ATOM 3068 C CA . GLY A 1 400 ? 14.359 27.438 5.387 1 86.25 400 GLY A CA 1
ATOM 3069 C C . GLY A 1 400 ? 15.18 27.469 4.109 1 86.25 400 GLY A C 1
ATOM 3070 O O . GLY A 1 400 ? 16.141 28.234 4.004 1 86.25 400 GLY A O 1
ATOM 3071 N N . ALA A 1 401 ? 14.898 26.625 3.172 1 88.69 401 ALA A N 1
ATOM 3072 C CA . ALA A 1 401 ? 15.617 26.641 1.899 1 88.69 401 ALA A CA 1
ATOM 3073 C C . ALA A 1 401 ? 15.664 28.031 1.301 1 88.69 401 ALA A C 1
ATOM 3075 O O . ALA A 1 401 ? 14.766 28.844 1.535 1 88.69 401 ALA A O 1
ATOM 3076 N N . SER A 1 402 ? 16.672 28.328 0.6 1 89.62 402 SER A N 1
ATOM 3077 C CA . SER A 1 402 ? 16.875 29.641 0.022 1 89.62 402 SER A CA 1
ATOM 3078 C C . SER A 1 402 ? 15.75 30.016 -0.943 1 89.62 402 SER A C 1
ATOM 3080 O O . SER A 1 402 ? 15.367 31.172 -1.045 1 89.62 402 SER A O 1
ATOM 3082 N N . VAL A 1 403 ? 15.219 29.016 -1.576 1 91.75 403 VAL A N 1
ATOM 3083 C CA . VAL A 1 403 ? 14.148 29.266 -2.531 1 91.75 403 VAL A CA 1
ATOM 3084 C C . VAL A 1 403 ? 12.906 29.766 -1.794 1 91.75 403 VAL A C 1
ATOM 3086 O O . VAL A 1 403 ? 12.133 30.562 -2.334 1 91.75 403 VAL A O 1
ATOM 3089 N N . MET A 1 404 ? 12.773 29.359 -0.546 1 92.62 404 MET A N 1
ATOM 3090 C CA . MET A 1 404 ? 11.57 29.688 0.217 1 92.62 404 MET A CA 1
ATOM 3091 C C . MET A 1 404 ? 11.781 30.953 1.05 1 92.62 404 MET A C 1
ATOM 3093 O O . MET A 1 404 ? 11.008 31.891 0.956 1 92.62 404 MET A O 1
ATOM 3097 N N . LEU A 1 405 ? 12.914 30.969 1.844 1 91.88 405 LEU A N 1
ATOM 3098 C CA . LEU A 1 405 ? 13.055 32.031 2.828 1 91.88 405 LEU A CA 1
ATOM 3099 C C . LEU A 1 405 ? 14.258 32.906 2.506 1 91.88 405 LEU A C 1
ATOM 3101 O O . LEU A 1 405 ? 14.68 33.719 3.332 1 91.88 405 LEU A O 1
ATOM 3105 N N . GLY A 1 406 ? 14.758 32.812 1.29 1 88.5 406 GLY A N 1
ATOM 3106 C CA . GLY A 1 406 ? 15.836 33.688 0.899 1 88.5 406 GLY A CA 1
ATOM 3107 C C . GLY A 1 406 ? 15.461 35.156 0.986 1 88.5 406 GLY A C 1
ATOM 3108 O O . GLY A 1 406 ? 14.328 35.531 0.674 1 88.5 406 GLY A O 1
ATOM 3109 N N . SER A 1 407 ? 16.281 36.031 1.378 1 87.81 407 SER A N 1
ATOM 3110 C CA . SER A 1 407 ? 16 37.406 1.713 1 87.81 407 SER A CA 1
ATOM 3111 C C . SER A 1 407 ? 15.758 38.25 0.458 1 87.81 407 SER A C 1
ATOM 3113 O O . SER A 1 407 ? 14.984 39.219 0.486 1 87.81 407 SER A O 1
ATOM 3115 N N . LYS A 1 408 ? 16.281 37.844 -0.613 1 89 408 LYS A N 1
ATOM 3116 C CA . LYS A 1 408 ? 16.172 38.688 -1.788 1 89 408 LYS A CA 1
ATOM 3117 C C . LYS A 1 408 ? 15.18 38.125 -2.797 1 89 408 LYS A C 1
ATOM 3119 O O . LYS A 1 408 ? 14.227 38.812 -3.188 1 89 408 LYS A O 1
ATOM 3124 N N . ASN A 1 409 ? 15.43 36.875 -3.117 1 90.56 409 ASN A N 1
ATOM 3125 C CA . ASN A 1 409 ? 14.633 36.312 -4.211 1 90.56 409 ASN A CA 1
ATOM 3126 C C . ASN A 1 409 ? 13.875 35.062 -3.783 1 90.56 409 ASN A C 1
ATOM 3128 O O . ASN A 1 409 ? 13.406 34.312 -4.629 1 90.56 409 ASN A O 1
ATOM 3132 N N . GLY A 1 410 ? 13.727 34.969 -2.494 1 93.06 410 GLY A N 1
ATOM 3133 C CA . GLY A 1 410 ? 12.984 33.812 -2.016 1 93.06 410 GLY A CA 1
ATOM 3134 C C . GLY A 1 410 ? 11.477 34 -2.107 1 93.06 410 GLY A C 1
ATOM 3135 O O . GLY A 1 410 ? 10.992 35.094 -2.375 1 93.06 410 GLY A O 1
ATOM 3136 N N . PHE A 1 411 ? 10.797 32.969 -1.998 1 95.69 411 PHE A N 1
ATOM 3137 C CA . PHE A 1 411 ? 9.336 32.969 -2.018 1 95.69 411 PHE A CA 1
ATOM 3138 C C . PHE A 1 411 ? 8.773 33.969 -1.04 1 95.69 411 PHE A C 1
ATOM 3140 O O . PHE A 1 411 ? 7.91 34.781 -1.401 1 95.69 411 PHE A O 1
ATOM 3147 N N . ALA A 1 412 ? 9.219 33.969 0.246 1 95.25 412 ALA A N 1
ATOM 3148 C CA . ALA A 1 412 ? 8.742 34.875 1.289 1 95.25 412 ALA A CA 1
ATOM 3149 C C . ALA A 1 412 ? 9 36.344 0.908 1 95.25 412 ALA A C 1
ATOM 3151 O O . ALA A 1 412 ? 8.141 37.188 1.106 1 95.25 412 ALA A O 1
ATOM 3152 N N . ALA A 1 413 ? 10.195 36.594 0.41 1 95.19 413 ALA A N 1
ATOM 3153 C CA . ALA A 1 413 ? 10.555 37.969 0.016 1 95.19 413 ALA A CA 1
ATOM 3154 C C . ALA A 1 413 ? 9.648 38.469 -1.106 1 95.19 413 ALA A C 1
ATOM 3156 O O . ALA A 1 413 ? 9.18 39.594 -1.073 1 95.19 413 ALA A O 1
ATOM 3157 N N . LYS A 1 414 ? 9.43 37.656 -2.072 1 95 414 LYS A N 1
ATOM 3158 C CA . LYS A 1 414 ? 8.578 38.031 -3.195 1 95 414 LYS A CA 1
ATOM 3159 C C . LYS A 1 414 ? 7.129 38.188 -2.75 1 95 414 LYS A C 1
ATOM 3161 O O . LYS A 1 414 ? 6.422 39.062 -3.25 1 95 414 LYS A O 1
ATOM 3166 N N . LEU A 1 415 ? 6.688 37.344 -1.879 1 95.31 415 LEU A N 1
ATOM 3167 C CA . LEU A 1 415 ? 5.332 37.438 -1.35 1 95.31 415 LEU A CA 1
ATOM 3168 C C . LEU A 1 415 ? 5.125 38.75 -0.594 1 95.31 415 LEU A C 1
ATOM 3170 O O . LEU A 1 415 ? 4.09 39.406 -0.741 1 95.31 415 LEU A O 1
ATOM 3174 N N . LYS A 1 416 ? 6.078 39.188 0.218 1 94.06 416 LYS A N 1
ATOM 3175 C CA . LYS A 1 416 ? 6.008 40.406 1.018 1 94.06 416 LYS A CA 1
ATOM 3176 C C . LYS A 1 416 ? 5.984 41.625 0.128 1 94.06 416 LYS A C 1
ATOM 3178 O O . LYS A 1 416 ? 5.504 42.688 0.539 1 94.06 416 LYS A O 1
ATOM 3183 N N . ARG A 1 417 ? 6.461 41.5 -1.114 1 93.5 417 ARG A N 1
ATOM 3184 C CA . ARG A 1 417 ? 6.508 42.625 -2.041 1 93.5 417 ARG A CA 1
ATOM 3185 C C . ARG A 1 417 ? 5.156 42.844 -2.719 1 93.5 417 ARG A C 1
ATOM 3187 O O . ARG A 1 417 ? 4.887 43.906 -3.266 1 93.5 417 ARG A O 1
ATOM 3194 N N . LEU A 1 418 ? 4.391 41.844 -2.617 1 93.75 418 LEU A N 1
ATOM 3195 C CA . LEU A 1 418 ? 3.057 42 -3.184 1 93.75 418 LEU A CA 1
ATOM 3196 C C . LEU A 1 418 ? 2.248 43.031 -2.393 1 93.75 418 LEU A C 1
ATOM 3198 O O . LEU A 1 418 ? 2.49 43.219 -1.201 1 93.75 418 LEU A O 1
ATOM 3202 N N . PRO A 1 419 ? 1.314 43.625 -3.016 1 90.81 419 PRO A N 1
ATOM 3203 C CA . PRO A 1 419 ? 0.54 44.688 -2.332 1 90.81 419 PRO A CA 1
ATOM 3204 C C . PRO A 1 419 ? -0.242 44.125 -1.136 1 90.81 419 PRO A C 1
ATOM 3206 O O . PRO A 1 419 ? -0.971 43.156 -1.265 1 90.81 419 PRO A O 1
ATOM 3209 N N . GLY A 1 420 ? -0.033 44.781 -0.011 1 88.62 420 GLY A N 1
ATOM 3210 C CA . GLY A 1 420 ? -0.787 44.438 1.187 1 88.62 420 GLY A CA 1
ATOM 3211 C C . GLY A 1 420 ? -0.181 43.281 1.968 1 88.62 420 GLY A C 1
ATOM 3212 O O . GLY A 1 420 ? -0.785 42.781 2.922 1 88.62 420 GLY A O 1
ATOM 3213 N N . CYS A 1 421 ? 1.021 42.812 1.568 1 93.38 421 CYS A N 1
ATOM 3214 C CA . CYS A 1 421 ? 1.595 41.625 2.201 1 93.38 421 CYS A CA 1
ATOM 3215 C C . CYS A 1 421 ? 2.881 41.969 2.941 1 93.38 421 CYS A C 1
ATOM 3217 O O . CYS A 1 421 ? 3.613 41.094 3.373 1 93.38 421 CYS A O 1
ATOM 3219 N N . GLY A 1 422 ? 3.197 43.156 3.131 1 90.38 422 GLY A N 1
ATOM 3220 C CA . GLY A 1 422 ? 4.434 43.594 3.762 1 90.38 422 GLY A CA 1
ATOM 3221 C C . GLY A 1 422 ? 4.516 43.219 5.23 1 90.38 422 GLY A C 1
ATOM 3222 O O . GLY A 1 422 ? 5.609 43.094 5.781 1 90.38 422 GLY A O 1
ATOM 3223 N N . HIS A 1 423 ? 3.391 42.969 5.902 1 91.81 423 HIS A N 1
ATOM 3224 C CA . HIS A 1 423 ? 3.332 42.719 7.336 1 91.81 423 HIS A CA 1
ATOM 3225 C C . HIS A 1 423 ? 3.594 41.25 7.633 1 91.81 423 HIS A C 1
ATOM 3227 O O . HIS A 1 423 ? 3.686 40.844 8.797 1 91.81 423 HIS A O 1
ATOM 3233 N N . ILE A 1 424 ? 3.781 40.406 6.629 1 94.88 424 ILE A N 1
ATOM 3234 C CA . ILE A 1 424 ? 3.9 38.969 6.801 1 94.88 424 ILE A CA 1
ATOM 3235 C C . ILE A 1 424 ? 5.199 38.656 7.539 1 94.88 424 ILE A C 1
ATOM 3237 O O . ILE A 1 424 ? 6.254 39.188 7.227 1 94.88 424 ILE A O 1
ATOM 3241 N N . LEU A 1 425 ? 5.062 37.844 8.547 1 93.69 425 LEU A N 1
ATOM 3242 C CA . LEU A 1 425 ? 6.23 37.344 9.266 1 93.69 425 LEU A CA 1
ATOM 3243 C C . LEU A 1 425 ? 6.609 35.969 8.773 1 93.69 425 LEU A C 1
ATOM 3245 O O . LEU A 1 425 ? 5.805 35.031 8.852 1 93.69 425 LEU A O 1
ATOM 3249 N N . ALA A 1 426 ? 7.812 35.75 8.25 1 92.94 426 ALA A N 1
ATOM 3250 C CA . ALA A 1 426 ? 8.281 34.469 7.73 1 92.94 426 ALA A CA 1
ATOM 3251 C C . ALA A 1 426 ? 9.133 33.75 8.766 1 92.94 426 ALA A C 1
ATOM 3253 O O . ALA A 1 426 ? 10.031 34.344 9.367 1 92.94 426 ALA A O 1
ATOM 3254 N N . PHE A 1 427 ? 8.805 32.531 8.984 1 92.75 427 PHE A N 1
ATOM 3255 C CA . PHE A 1 427 ? 9.508 31.766 10 1 92.75 427 PHE A CA 1
ATOM 3256 C C . PHE A 1 427 ? 10.188 30.547 9.383 1 92.75 427 PHE A C 1
ATOM 3258 O O . PHE A 1 427 ? 9.609 29.875 8.539 1 92.75 427 PHE A O 1
ATOM 3265 N N . HIS A 1 428 ? 11.422 30.328 9.766 1 93.12 428 HIS A N 1
ATOM 3266 C CA . HIS A 1 428 ? 12.078 29.031 9.555 1 93.12 428 HIS A CA 1
ATOM 3267 C C . HIS A 1 428 ? 11.578 27.984 10.539 1 93.12 428 HIS A C 1
ATOM 3269 O O . HIS A 1 428 ? 11.656 28.188 11.75 1 93.12 428 HIS A O 1
ATOM 3275 N N . CYS A 1 429 ? 11.055 26.906 10.062 1 93 429 CYS A N 1
ATOM 3276 C CA . CYS A 1 429 ? 10.453 25.859 10.891 1 93 429 CYS A CA 1
ATOM 3277 C C . CYS A 1 429 ? 11.406 25.453 12.008 1 93 429 CYS A C 1
ATOM 3279 O O . CYS A 1 429 ? 12.562 25.109 11.758 1 93 429 CYS A O 1
ATOM 3281 N N . VAL A 1 430 ? 10.914 25.453 13.188 1 92.19 430 VAL A N 1
ATOM 3282 C CA . VAL A 1 430 ? 11.719 25.172 14.367 1 92.19 430 VAL A CA 1
ATOM 3283 C C . VAL A 1 430 ? 12.203 23.719 14.32 1 92.19 430 VAL A C 1
ATOM 3285 O O . VAL A 1 430 ? 13.281 23.406 14.828 1 92.19 430 VAL A O 1
ATOM 3288 N N . CYS A 1 431 ? 11.391 22.844 13.766 1 89.62 431 CYS A N 1
ATOM 3289 C CA . CYS A 1 431 ? 11.789 21.438 13.633 1 89.62 431 CYS A CA 1
ATOM 3290 C C . CYS A 1 431 ? 13.031 21.312 12.75 1 89.62 431 CYS A C 1
ATOM 3292 O O . CYS A 1 431 ? 13.969 20.594 13.094 1 89.62 431 CYS A O 1
ATOM 3294 N N . HIS A 1 432 ? 13.031 22.016 11.656 1 90.12 432 HIS A N 1
ATOM 3295 C CA . HIS A 1 432 ? 14.156 21.984 10.734 1 90.12 432 HIS A CA 1
ATOM 3296 C C . HIS A 1 432 ? 15.383 22.656 11.336 1 90.12 432 HIS A C 1
ATOM 3298 O O . HIS A 1 432 ? 16.516 22.219 11.094 1 90.12 432 HIS A O 1
ATOM 3304 N N . LYS A 1 433 ? 15.172 23.703 12.094 1 91.31 433 LYS A N 1
ATOM 3305 C CA . LYS A 1 433 ? 16.281 24.375 12.758 1 91.31 433 LYS A CA 1
ATOM 3306 C C . LYS A 1 433 ? 16.984 23.438 13.734 1 91.31 433 LYS A C 1
ATOM 3308 O O . LYS A 1 433 ? 18.219 23.391 13.781 1 91.31 433 LYS A O 1
ATOM 3313 N N . LEU A 1 434 ? 16.141 22.781 14.477 1 90.62 434 LEU A N 1
ATOM 3314 C CA . LEU A 1 434 ? 16.703 21.844 15.43 1 90.62 434 LEU A CA 1
ATOM 3315 C C . LEU A 1 434 ? 17.484 20.75 14.711 1 90.62 434 LEU A C 1
ATOM 3317 O O . LEU A 1 434 ? 18.578 20.375 15.141 1 90.62 434 LEU A O 1
ATOM 3321 N N . ALA A 1 435 ? 16.953 20.219 13.664 1 88.94 435 ALA A N 1
ATOM 3322 C CA . ALA A 1 435 ? 17.625 19.172 12.883 1 88.94 435 ALA A CA 1
ATOM 3323 C C . ALA A 1 435 ? 18.953 19.672 12.336 1 88.94 435 ALA A C 1
ATOM 3325 O O . ALA A 1 435 ? 19.953 18.938 12.344 1 88.94 435 ALA A O 1
ATOM 3326 N N . LEU A 1 436 ? 19 20.891 11.852 1 89.19 436 LEU A N 1
ATOM 3327 C CA . LEU A 1 436 ? 20.219 21.469 11.312 1 89.19 436 LEU A CA 1
ATOM 3328 C C . LEU A 1 436 ? 21.266 21.656 12.414 1 89.19 436 LEU A C 1
ATOM 3330 O O . LEU A 1 436 ? 22.453 21.453 12.18 1 89.19 436 LEU A O 1
ATOM 3334 N N . ALA A 1 437 ? 20.766 22.078 13.562 1 91.19 437 ALA A N 1
ATOM 3335 C CA . ALA A 1 437 ? 21.672 22.234 14.695 1 91.19 437 ALA A CA 1
ATOM 3336 C C . ALA A 1 437 ? 22.344 20.906 15.047 1 91.19 437 ALA A C 1
ATOM 3338 O O . ALA A 1 437 ? 23.547 20.859 15.32 1 91.19 437 ALA A O 1
ATOM 3339 N N . CYS A 1 438 ? 21.609 19.906 15.031 1 89.06 438 CYS A N 1
ATOM 3340 C CA . CYS A 1 438 ? 22.125 18.594 15.352 1 89.06 438 CYS A CA 1
ATOM 3341 C C . CYS A 1 438 ? 23.078 18.094 14.266 1 89.06 438 CYS A C 1
ATOM 3343 O O . CYS A 1 438 ? 24.125 17.516 14.562 1 89.06 438 CYS A O 1
ATOM 3345 N N . CYS A 1 439 ? 22.719 18.328 13.023 1 87.88 439 CYS A N 1
ATOM 3346 C CA . CYS A 1 439 ? 23.578 17.922 11.906 1 87.88 439 CYS A CA 1
ATOM 3347 C C . CYS A 1 439 ? 24.906 18.656 11.938 1 87.88 439 CYS A C 1
ATOM 3349 O O . CYS A 1 439 ? 25.953 18.078 11.664 1 87.88 439 CYS A O 1
ATOM 3351 N N . ASP A 1 440 ? 24.844 19.922 12.289 1 89.75 440 ASP A N 1
ATOM 3352 C CA . ASP A 1 440 ? 26.062 20.719 12.406 1 89.75 440 ASP A CA 1
ATOM 3353 C C . ASP A 1 440 ? 26.984 20.156 13.492 1 89.75 440 ASP A C 1
ATOM 3355 O O . ASP A 1 440 ? 28.203 20.125 13.328 1 89.75 440 ASP A O 1
ATOM 3359 N N . THR A 1 441 ? 26.375 19.719 14.484 1 90.75 441 THR A N 1
ATOM 3360 C CA . THR A 1 441 ? 27.141 19.188 15.602 1 90.75 441 THR A CA 1
ATOM 3361 C C . THR A 1 441 ? 27.844 17.891 15.203 1 90.75 441 THR A C 1
ATOM 3363 O O . THR A 1 441 ? 29.031 17.688 15.531 1 90.75 441 THR A O 1
ATOM 3366 N N . SER A 1 442 ? 27.109 17.047 14.578 1 86.38 442 SER A N 1
ATOM 3367 C CA . SER A 1 442 ? 27.688 15.773 14.133 1 86.38 442 SER A CA 1
ATOM 3368 C C . SER A 1 442 ? 28.812 16 13.133 1 86.38 442 SER A C 1
ATOM 3370 O O . SER A 1 442 ? 29.797 15.25 13.109 1 86.38 442 SER A O 1
ATOM 3372 N N . ALA A 1 443 ? 28.656 17.016 12.32 1 86.81 443 ALA A N 1
ATOM 3373 C CA . ALA A 1 443 ? 29.688 17.328 11.32 1 86.81 443 ALA A CA 1
ATOM 3374 C C . ALA A 1 443 ? 30.953 17.859 11.984 1 86.81 443 ALA A C 1
ATOM 3376 O O . ALA A 1 443 ? 32.062 17.641 11.492 1 86.81 443 ALA A O 1
ATOM 3377 N N . GLU A 1 444 ? 30.781 18.5 13.102 1 90.94 444 GLU A N 1
ATOM 3378 C CA . GLU A 1 444 ? 31.891 19.094 13.82 1 90.94 444 GLU A CA 1
ATOM 3379 C C . GLU A 1 444 ? 32.688 18.047 14.578 1 90.94 444 GLU A C 1
ATOM 3381 O O . GLU A 1 444 ? 33.906 18.219 14.812 1 90.94 444 GLU A O 1
ATOM 3386 N N . LEU A 1 445 ? 32.031 17.016 14.984 1 93.75 445 LEU A N 1
ATOM 3387 C CA . LEU A 1 445 ? 32.688 15.969 15.773 1 93.75 445 LEU A CA 1
ATOM 3388 C C . LEU A 1 445 ? 32.812 14.68 14.969 1 93.75 445 LEU A C 1
ATOM 3390 O O . LEU A 1 445 ? 31.906 13.852 14.953 1 93.75 445 LEU A O 1
ATOM 3394 N N . LYS A 1 446 ? 33.938 14.43 14.5 1 92.75 446 LYS A N 1
ATOM 3395 C CA . LYS A 1 446 ? 34.219 13.312 13.602 1 92.75 446 LYS A CA 1
ATOM 3396 C C . LYS A 1 446 ? 33.938 11.977 14.273 1 92.75 446 LYS A C 1
ATOM 3398 O O . LYS A 1 446 ? 33.438 11.047 13.641 1 92.75 446 LYS A O 1
ATOM 3403 N N . SER A 1 447 ? 34.281 11.867 15.555 1 93.44 447 SER A N 1
ATOM 3404 C CA . SER A 1 447 ? 34.094 10.617 16.266 1 93.44 447 SER A CA 1
ATOM 3405 C C . SER A 1 447 ? 32.625 10.219 16.312 1 93.44 447 SER A C 1
ATOM 3407 O O . SER A 1 447 ? 32.281 9.039 16.156 1 93.44 447 SER A O 1
ATOM 3409 N N . ILE A 1 448 ? 31.828 11.172 16.484 1 92.25 448 ILE A N 1
ATOM 3410 C CA . ILE A 1 448 ? 30.391 10.914 16.547 1 92.25 448 ILE A CA 1
ATOM 3411 C C . ILE A 1 448 ? 29.875 10.57 15.156 1 92.25 448 ILE A C 1
ATOM 3413 O O . ILE A 1 448 ? 29.078 9.641 14.992 1 92.25 448 ILE A O 1
ATOM 3417 N N . LYS A 1 449 ? 30.281 11.266 14.148 1 91.19 449 LYS A N 1
ATOM 3418 C CA . LYS A 1 449 ? 29.875 11.031 12.766 1 91.19 449 LYS A CA 1
ATOM 3419 C C . LYS A 1 449 ? 30.266 9.633 12.305 1 91.19 449 LYS A C 1
ATOM 3421 O O . LYS A 1 449 ? 29.516 8.977 11.586 1 91.19 449 LYS A O 1
ATOM 3426 N N . ASP A 1 450 ? 31.375 9.266 12.734 1 93.12 450 ASP A N 1
ATOM 3427 C CA . ASP A 1 450 ? 31.844 7.934 12.367 1 93.12 450 ASP A CA 1
ATOM 3428 C C . ASP A 1 450 ? 30.953 6.848 12.953 1 93.12 450 ASP A C 1
ATOM 3430 O O . ASP A 1 450 ? 30.641 5.859 12.281 1 93.12 450 ASP A O 1
ATOM 3434 N N . VAL A 1 451 ? 30.625 7.016 14.188 1 93.31 451 VAL A N 1
ATOM 3435 C CA . VAL A 1 451 ? 29.75 6.035 14.836 1 93.31 451 VAL A CA 1
ATOM 3436 C C . VAL A 1 451 ? 28.391 6.012 14.148 1 93.31 451 VAL A C 1
ATOM 3438 O O . VAL A 1 451 ? 27.812 4.945 13.961 1 93.31 451 VAL A O 1
ATOM 3441 N N . GLU A 1 452 ? 27.875 7.172 13.734 1 90.5 452 GLU A N 1
ATOM 3442 C CA . GLU A 1 452 ? 26.625 7.242 13 1 90.5 452 GLU A CA 1
ATOM 3443 C C . GLU A 1 452 ? 26.703 6.477 11.688 1 90.5 452 GLU A C 1
ATOM 3445 O O . GLU A 1 452 ? 25.75 5.789 11.305 1 90.5 452 GLU A O 1
ATOM 3450 N N . THR A 1 453 ? 27.75 6.621 11.062 1 91.56 453 THR A N 1
ATOM 3451 C CA . THR A 1 453 ? 27.969 5.934 9.797 1 91.56 453 THR A CA 1
ATOM 3452 C C . THR A 1 453 ? 28 4.422 10 1 91.56 453 THR A C 1
ATOM 3454 O O . THR A 1 453 ? 27.453 3.668 9.188 1 91.56 453 THR A O 1
ATOM 3457 N N . VAL A 1 454 ? 28.656 4.027 11.078 1 94.06 454 VAL A N 1
ATOM 3458 C CA . VAL A 1 454 ? 28.719 2.604 11.383 1 94.06 454 VAL A CA 1
ATOM 3459 C C . VAL A 1 454 ? 27.328 2.062 11.656 1 94.06 454 VAL A C 1
ATOM 3461 O O . VAL A 1 454 ? 26.969 0.969 11.211 1 94.06 454 VAL A O 1
ATOM 3464 N N . LEU A 1 455 ? 26.578 2.818 12.406 1 92.25 455 LEU A N 1
ATOM 3465 C CA . LEU A 1 455 ? 25.219 2.396 12.719 1 92.25 455 LEU A CA 1
ATOM 3466 C C . LEU A 1 455 ? 24.391 2.244 11.445 1 92.25 455 LEU A C 1
ATOM 3468 O O . LEU A 1 455 ? 23.625 1.29 11.305 1 92.25 455 LEU A O 1
ATOM 3472 N N . PHE A 1 456 ? 24.547 3.146 10.531 1 91.06 456 PHE A N 1
ATOM 3473 C CA . PHE A 1 456 ? 23.844 3.086 9.258 1 91.06 456 PHE A CA 1
ATOM 3474 C C . PHE A 1 456 ? 24.281 1.858 8.461 1 91.06 456 PHE A C 1
ATOM 3476 O O . PHE A 1 456 ? 23.438 1.169 7.879 1 91.06 456 PHE A O 1
ATOM 3483 N N . ASN A 1 457 ? 25.547 1.593 8.469 1 92.88 457 ASN A N 1
ATOM 3484 C CA . ASN A 1 457 ? 26.078 0.463 7.707 1 92.88 457 ASN A CA 1
ATOM 3485 C C . ASN A 1 457 ? 25.609 -0.869 8.297 1 92.88 457 ASN A C 1
ATOM 3487 O O . ASN A 1 457 ? 25.375 -1.826 7.555 1 92.88 457 ASN A O 1
ATOM 3491 N N . VAL A 1 458 ? 25.562 -0.935 9.578 1 93.62 458 VAL A N 1
ATOM 3492 C CA . VAL A 1 458 ? 25.094 -2.156 10.227 1 93.62 458 VAL A CA 1
ATOM 3493 C C . VAL A 1 458 ? 23.641 -2.406 9.859 1 93.62 458 VAL A C 1
ATOM 3495 O O . VAL A 1 458 ? 23.25 -3.539 9.562 1 93.62 458 VAL A O 1
ATOM 3498 N N . TRP A 1 459 ? 22.844 -1.357 9.914 1 90.81 459 TRP A N 1
ATOM 3499 C CA . TRP A 1 459 ? 21.438 -1.478 9.547 1 90.81 459 TRP A CA 1
ATOM 3500 C C . TRP A 1 459 ? 21.297 -1.938 8.102 1 90.81 459 TRP A C 1
ATOM 3502 O O . TRP A 1 459 ? 20.5 -2.842 7.805 1 90.81 459 TRP A O 1
ATOM 3512 N N . LYS A 1 460 ? 22.031 -1.312 7.191 1 90.69 460 LYS A N 1
ATOM 3513 C CA . LYS A 1 460 ? 21.984 -1.655 5.77 1 90.69 460 LYS A CA 1
ATOM 3514 C C . LYS A 1 460 ? 22.422 -3.096 5.539 1 90.69 460 LYS A C 1
ATOM 3516 O O . LYS A 1 460 ? 21.844 -3.807 4.719 1 90.69 460 LYS A O 1
ATOM 3521 N N . TRP A 1 461 ? 23.484 -3.482 6.242 1 92.69 461 TRP A N 1
ATOM 3522 C CA . TRP A 1 461 ? 24.031 -4.832 6.121 1 92.69 461 TRP A CA 1
ATOM 3523 C C . TRP A 1 461 ? 23.016 -5.871 6.586 1 92.69 461 TRP A C 1
ATOM 3525 O O . TRP A 1 461 ? 22.859 -6.918 5.953 1 92.69 461 TRP A O 1
ATOM 3535 N N . LEU A 1 462 ? 22.344 -5.656 7.609 1 89.75 462 LEU A N 1
ATOM 3536 C CA . LEU A 1 462 ? 21.359 -6.59 8.156 1 89.75 462 LEU A CA 1
ATOM 3537 C C . LEU A 1 462 ? 20.078 -6.59 7.324 1 89.75 462 LEU A C 1
ATOM 3539 O O . LEU A 1 462 ? 19.562 -7.652 6.984 1 89.75 462 LEU A O 1
ATOM 3543 N N . SER A 1 463 ? 19.594 -5.395 6.949 1 85.81 463 SER A N 1
ATOM 3544 C CA . SER A 1 463 ? 18.312 -5.258 6.277 1 85.81 463 SER A CA 1
ATOM 3545 C C . SER A 1 463 ? 18.375 -5.746 4.836 1 85.81 463 SER A C 1
ATOM 3547 O O . SER A 1 463 ? 17.359 -6.105 4.242 1 85.81 463 SER A O 1
ATOM 3549 N N . GLY A 1 464 ? 19.547 -5.863 4.273 1 85.31 464 GLY A N 1
ATOM 3550 C CA . GLY A 1 464 ? 19.703 -6.199 2.867 1 85.31 464 GLY A CA 1
ATOM 3551 C C . GLY A 1 464 ? 19.75 -7.695 2.609 1 85.31 464 GLY A C 1
ATOM 3552 O O . GLY A 1 464 ? 19.766 -8.133 1.457 1 85.31 464 GLY A O 1
ATOM 3553 N N . SER A 1 465 ? 19.703 -8.508 3.732 1 88.88 465 SER A N 1
ATOM 3554 C CA . SER A 1 465 ? 19.812 -9.953 3.561 1 88.88 465 SER A CA 1
ATOM 3555 C C . SER A 1 465 ? 18.906 -10.688 4.543 1 88.88 465 SER A C 1
ATOM 3557 O O . SER A 1 465 ? 19.016 -10.516 5.758 1 88.88 465 SER A O 1
ATOM 3559 N N . PRO A 1 466 ? 18.031 -11.523 3.973 1 87.44 466 PRO A N 1
ATOM 3560 C CA . PRO A 1 466 ? 17.203 -12.32 4.867 1 87.44 466 PRO A CA 1
ATOM 3561 C C . PRO A 1 466 ? 18.016 -13.258 5.758 1 87.44 466 PRO A C 1
ATOM 3563 O O . PRO A 1 466 ? 17.656 -13.492 6.914 1 87.44 466 PRO A O 1
ATOM 3566 N N . LYS A 1 467 ? 19.109 -13.812 5.266 1 89.5 467 LYS A N 1
ATOM 3567 C CA . LYS A 1 467 ? 19.984 -14.703 6.035 1 89.5 467 LYS A CA 1
ATOM 3568 C C . LYS A 1 467 ? 20.594 -13.984 7.234 1 89.5 467 LYS A C 1
ATOM 3570 O O . LYS A 1 467 ? 20.594 -14.516 8.344 1 89.5 467 LYS A O 1
ATOM 3575 N N . ARG A 1 468 ? 21.062 -12.812 6.98 1 91.12 468 ARG A N 1
ATOM 3576 C CA . ARG A 1 468 ? 21.688 -12.031 8.047 1 91.12 468 ARG A CA 1
ATOM 3577 C C . ARG A 1 468 ? 20.641 -11.594 9.07 1 91.12 468 ARG A C 1
ATOM 3579 O O . ARG A 1 468 ? 20.922 -11.578 10.273 1 91.12 468 ARG A O 1
ATOM 3586 N N . THR A 1 469 ? 19.484 -11.227 8.609 1 88.25 469 THR A N 1
ATOM 3587 C CA . THR A 1 469 ? 18.391 -10.836 9.508 1 88.25 469 THR A CA 1
ATOM 3588 C C . THR A 1 469 ? 17.984 -12 10.398 1 88.25 469 THR A C 1
ATOM 3590 O O . THR A 1 469 ? 17.766 -11.82 11.602 1 88.25 469 THR A O 1
ATOM 3593 N N . ALA A 1 470 ? 17.859 -13.109 9.805 1 86.5 470 ALA A N 1
ATOM 3594 C CA . ALA A 1 470 ? 17.5 -14.297 10.57 1 86.5 470 ALA A CA 1
ATOM 3595 C C . ALA A 1 470 ? 18.562 -14.633 11.609 1 86.5 470 ALA A C 1
ATOM 3597 O O . ALA A 1 470 ? 18.234 -15.031 12.734 1 86.5 470 ALA A O 1
ATOM 3598 N N . ALA A 1 471 ? 19.812 -14.523 11.203 1 89.19 471 ALA A N 1
ATOM 3599 C CA . ALA A 1 471 ? 20.906 -14.781 12.133 1 89.19 471 ALA A CA 1
ATOM 3600 C C . ALA A 1 471 ? 20.844 -13.82 13.32 1 89.19 471 ALA A C 1
ATOM 3602 O O . ALA A 1 471 ? 21.125 -14.219 14.453 1 89.19 471 ALA A O 1
ATOM 3603 N N . PHE A 1 472 ? 20.516 -12.617 13.086 1 90.56 472 PHE A N 1
ATOM 3604 C CA . PHE A 1 472 ? 20.406 -11.617 14.141 1 90.56 472 PHE A CA 1
ATOM 3605 C C . PHE A 1 472 ? 19.281 -11.969 15.102 1 90.56 472 PHE A C 1
ATOM 3607 O O . PHE A 1 472 ? 19.438 -11.898 16.312 1 90.56 472 PHE A O 1
ATOM 3614 N N . VAL A 1 473 ? 18.156 -12.352 14.547 1 84.62 473 VAL A N 1
ATOM 3615 C CA . VAL A 1 473 ? 17 -12.719 15.367 1 84.62 473 VAL A CA 1
ATOM 3616 C C . VAL A 1 473 ? 17.344 -13.938 16.219 1 84.62 473 VAL A C 1
ATOM 3618 O O . VAL A 1 473 ? 17 -13.992 17.406 1 84.62 473 VAL A O 1
ATOM 3621 N N . LYS A 1 474 ? 17.953 -14.898 15.695 1 84.06 474 LYS A N 1
ATOM 3622 C CA . LYS A 1 474 ? 18.328 -16.109 16.422 1 84.06 474 LYS A CA 1
ATOM 3623 C C . LYS A 1 474 ? 19.312 -15.781 17.547 1 84.06 474 LYS A C 1
ATOM 3625 O O . LYS A 1 474 ? 19.234 -16.359 18.625 1 84.06 474 LYS A O 1
ATOM 3630 N N . SER A 1 475 ? 20.234 -14.898 17.188 1 87.06 475 SER A N 1
ATOM 3631 C CA . SER A 1 475 ? 21.172 -14.469 18.219 1 87.06 475 SER A CA 1
ATOM 3632 C C . SER A 1 475 ? 20.453 -13.812 19.391 1 87.06 475 SER A C 1
ATOM 3634 O O . SER A 1 475 ? 20.812 -14.023 20.547 1 87.06 475 SER A O 1
ATOM 3636 N N . GLN A 1 476 ? 19.469 -13.023 19.062 1 85.75 476 GLN A N 1
ATOM 3637 C CA . GLN A 1 476 ? 18.688 -12.375 20.109 1 85.75 476 GLN A CA 1
ATOM 3638 C C . GLN A 1 476 ? 17.938 -13.406 20.953 1 85.75 476 GLN A C 1
ATOM 3640 O O . GLN A 1 476 ? 17.906 -13.305 22.188 1 85.75 476 GLN A O 1
ATOM 3645 N N . LEU A 1 477 ? 17.391 -14.352 20.281 1 80.25 477 LEU A N 1
ATOM 3646 C CA . LEU A 1 477 ? 16.625 -15.375 20.969 1 80.25 477 LEU A CA 1
ATOM 3647 C C . LEU A 1 477 ? 17.516 -16.219 21.875 1 80.25 477 LEU A C 1
ATOM 3649 O O . LEU A 1 477 ? 17.125 -16.594 22.969 1 80.25 477 LEU A O 1
ATOM 3653 N N . THR A 1 478 ? 18.734 -16.516 21.375 1 79.25 478 THR A N 1
ATOM 3654 C CA . THR A 1 478 ? 19.688 -17.297 22.156 1 79.25 478 THR A CA 1
ATOM 3655 C C . THR A 1 478 ? 20.125 -16.531 23.406 1 79.25 478 THR A C 1
ATOM 3657 O O . THR A 1 478 ? 20.156 -17.094 24.5 1 79.25 478 THR A O 1
ATOM 3660 N N . ILE A 1 479 ? 20.375 -15.328 23.219 1 79.31 479 ILE A N 1
ATOM 3661 C CA . ILE A 1 479 ? 20.875 -14.508 24.312 1 79.31 479 ILE A CA 1
ATOM 3662 C C . ILE A 1 479 ? 19.766 -14.281 25.328 1 79.31 479 ILE A C 1
ATOM 3664 O O . ILE A 1 479 ? 20.016 -14.289 26.547 1 79.31 479 ILE A O 1
ATOM 3668 N N . LYS A 1 480 ? 18.547 -14.102 24.734 1 73.62 480 LYS A N 1
ATOM 3669 C CA . LYS A 1 480 ? 17.422 -13.836 25.625 1 73.62 480 LYS A CA 1
ATOM 3670 C C . LYS A 1 480 ? 16.844 -15.133 26.188 1 73.62 480 LYS A C 1
ATOM 3672 O O . LYS A 1 480 ? 15.93 -15.102 27.016 1 73.62 480 LYS A O 1
ATOM 3677 N N . GLY A 1 481 ? 17.375 -16.234 25.812 1 63.25 481 GLY A N 1
ATOM 3678 C CA . GLY A 1 481 ? 16.969 -17.531 26.328 1 63.25 481 GLY A CA 1
ATOM 3679 C C . GLY A 1 481 ? 15.625 -18 25.781 1 63.25 481 GLY A C 1
ATOM 3680 O O . GLY A 1 481 ? 14.867 -18.656 26.484 1 63.25 481 GLY A O 1
ATOM 3681 N N . MET A 1 482 ? 15.305 -17.422 24.688 1 59.12 482 MET A N 1
ATOM 3682 C CA . MET A 1 482 ? 13.969 -17.703 24.156 1 59.12 482 MET A CA 1
ATOM 3683 C C . MET A 1 482 ? 14.047 -18.656 22.969 1 59.12 482 MET A C 1
ATOM 3685 O O . MET A 1 482 ? 13.109 -18.719 22.172 1 59.12 482 MET A O 1
ATOM 3689 N N . MET A 1 483 ? 15.133 -19.203 22.75 1 55.88 483 MET A N 1
ATOM 3690 C CA . MET A 1 483 ? 15.227 -20.109 21.609 1 55.88 483 MET A CA 1
ATOM 3691 C C . MET A 1 483 ? 14.133 -21.172 21.656 1 55.88 483 MET A C 1
ATOM 3693 O O . MET A 1 483 ? 13.656 -21.625 20.625 1 55.88 483 MET A O 1
ATOM 3697 N N . GLY A 1 484 ? 13.711 -21.406 22.922 1 49.22 484 GLY A N 1
ATOM 3698 C CA . GLY A 1 484 ? 12.688 -22.438 23.094 1 49.22 484 GLY A CA 1
ATOM 3699 C C . GLY A 1 484 ? 11.281 -21.891 23.047 1 49.22 484 GLY A C 1
ATOM 3700 O O . GLY A 1 484 ? 10.312 -22.625 23.234 1 49.22 484 GLY A O 1
ATOM 3701 N N . ALA A 1 485 ? 11.188 -20.625 22.969 1 49.72 485 ALA A N 1
ATOM 3702 C CA . ALA A 1 485 ? 9.82 -20.109 23 1 49.72 485 ALA A CA 1
ATOM 3703 C C . ALA A 1 485 ? 9.023 -20.562 21.781 1 49.72 485 ALA A C 1
ATOM 3705 O O . ALA A 1 485 ? 9.523 -20.531 20.656 1 49.72 485 ALA A O 1
ATOM 3706 N N . LYS A 1 486 ? 7.91 -21.234 22.062 1 49.97 486 LYS A N 1
ATOM 3707 C CA . LYS A 1 486 ? 7.109 -22.031 21.125 1 49.97 486 LYS A CA 1
ATOM 3708 C C . LYS A 1 486 ? 6.293 -21.125 20.203 1 49.97 486 LYS A C 1
ATOM 3710 O O . LYS A 1 486 ? 5.875 -21.547 19.125 1 49.97 486 LYS A O 1
ATOM 3715 N N . SER A 1 487 ? 5.969 -19.75 20.703 1 51.91 487 SER A N 1
ATOM 3716 C CA . SER A 1 487 ? 5.02 -19.031 19.859 1 51.91 487 SER A CA 1
ATOM 3717 C C . SER A 1 487 ? 5.699 -17.906 19.094 1 51.91 487 SER A C 1
ATOM 3719 O O . SER A 1 487 ? 6.484 -17.141 19.656 1 51.91 487 SER A O 1
ATOM 3721 N N . PRO A 1 488 ? 5.594 -17.953 17.875 1 53.81 488 PRO A N 1
ATOM 3722 C CA . PRO A 1 488 ? 6.133 -16.906 17.016 1 53.81 488 PRO A CA 1
ATOM 3723 C C . PRO A 1 488 ? 5.777 -15.5 17.516 1 53.81 488 PRO A C 1
ATOM 3725 O O . PRO A 1 488 ? 6.598 -14.586 17.422 1 53.81 488 PRO A O 1
ATOM 3728 N N . SER A 1 489 ? 4.711 -15.438 18.125 1 52.34 489 SER A N 1
ATOM 3729 C CA . SER A 1 489 ? 4.277 -14.133 18.609 1 52.34 489 SER A CA 1
ATOM 3730 C C . SER A 1 489 ? 5.148 -13.664 19.781 1 52.34 489 SER A C 1
ATOM 3732 O O . SER A 1 489 ? 5.457 -12.469 19.891 1 52.34 489 SER A O 1
ATOM 3734 N N . ALA A 1 490 ? 5.523 -14.602 20.547 1 51.66 490 ALA A N 1
ATOM 3735 C CA . ALA A 1 490 ? 6.379 -14.273 21.688 1 51.66 490 ALA A CA 1
ATOM 3736 C C . ALA A 1 490 ? 7.777 -13.867 21.219 1 51.66 490 ALA A C 1
ATOM 3738 O O . ALA A 1 490 ? 8.375 -12.938 21.766 1 51.66 490 ALA A O 1
ATOM 3739 N N . GLN A 1 491 ? 8.172 -14.578 20.25 1 59.97 491 GLN A N 1
ATOM 3740 C CA . GLN A 1 491 ? 9.492 -14.266 19.719 1 59.97 491 GLN A CA 1
ATOM 3741 C C . GLN A 1 491 ? 9.531 -12.859 19.125 1 59.97 491 GLN A C 1
ATOM 3743 O O . GLN A 1 491 ? 10.492 -12.117 19.328 1 59.97 491 GLN A O 1
ATOM 3748 N N . GLN A 1 492 ? 8.484 -12.539 18.516 1 57.22 492 GLN A N 1
ATOM 3749 C CA . GLN A 1 492 ? 8.414 -11.242 17.828 1 57.22 492 GLN A CA 1
ATOM 3750 C C . GLN A 1 492 ? 8.344 -10.102 18.844 1 57.22 492 GLN A C 1
ATOM 3752 O O . GLN A 1 492 ? 8.797 -8.984 18.547 1 57.22 492 GLN A O 1
ATOM 3757 N N . SER A 1 493 ? 7.809 -10.516 19.938 1 54.31 493 SER A N 1
ATOM 3758 C CA . SER A 1 493 ? 7.668 -9.477 20.938 1 54.31 493 SER A CA 1
ATOM 3759 C C . SER A 1 493 ? 9.016 -9.109 21.547 1 54.31 493 SER A C 1
ATOM 3761 O O . SER A 1 493 ? 9.188 -8.008 22.078 1 54.31 493 SER A O 1
ATOM 3763 N N . VAL A 1 494 ? 9.859 -10.141 21.375 1 56.72 494 VAL A N 1
ATOM 3764 C CA . VAL A 1 494 ? 11.133 -9.906 22.047 1 56.72 494 VAL A CA 1
ATOM 3765 C C . VAL A 1 494 ? 12.188 -9.477 21.031 1 56.72 494 VAL A C 1
ATOM 3767 O O . VAL A 1 494 ? 13.125 -8.75 21.375 1 56.72 494 VAL A O 1
ATOM 3770 N N . CYS A 1 495 ? 11.93 -9.922 19.875 1 65.25 495 CYS A N 1
ATOM 3771 C CA . CYS A 1 495 ? 12.945 -9.617 18.875 1 65.25 495 CYS A CA 1
ATOM 3772 C C . CYS A 1 495 ? 12.68 -8.266 18.219 1 65.25 495 CYS A C 1
ATOM 3774 O O . CYS A 1 495 ? 11.523 -7.879 18.031 1 65.25 495 CYS A O 1
ATOM 3776 N N . ARG A 1 496 ? 13.766 -7.578 18.219 1 67.06 496 ARG A N 1
ATOM 3777 C CA . ARG A 1 496 ? 13.695 -6.246 17.625 1 67.06 496 ARG A CA 1
ATOM 3778 C C . ARG A 1 496 ? 14.484 -6.18 16.328 1 67.06 496 ARG A C 1
ATOM 3780 O O . ARG A 1 496 ? 15.516 -6.84 16.188 1 67.06 496 ARG A O 1
ATOM 3787 N N . LYS A 1 497 ? 13.906 -5.465 15.398 1 75.81 497 LYS A N 1
ATOM 3788 C CA . LYS A 1 497 ? 14.672 -5.145 14.195 1 75.81 497 LYS A CA 1
ATOM 3789 C C . LYS A 1 497 ? 15.398 -3.811 14.344 1 75.81 497 LYS A C 1
ATOM 3791 O O . LYS A 1 497 ? 14.938 -2.92 15.062 1 75.81 497 LYS A O 1
ATOM 3796 N N . LEU A 1 498 ? 16.516 -3.814 13.805 1 82.44 498 LEU A N 1
ATOM 3797 C CA . LEU A 1 498 ? 17.25 -2.559 13.844 1 82.44 498 LEU A CA 1
ATOM 3798 C C . LEU A 1 498 ? 16.562 -1.498 12.992 1 82.44 498 LEU A C 1
ATOM 3800 O O . LEU A 1 498 ? 16.078 -1.795 11.898 1 82.44 498 LEU A O 1
ATOM 3804 N N . LYS A 1 499 ? 16.438 -0.346 13.516 1 78.44 499 LYS A N 1
ATOM 3805 C CA . LYS A 1 499 ? 15.852 0.768 12.773 1 78.44 499 LYS A CA 1
ATOM 3806 C C . LYS A 1 499 ? 16.922 1.585 12.07 1 78.44 499 LYS A C 1
ATOM 3808 O O . LYS A 1 499 ? 18.078 1.599 12.492 1 78.44 499 LYS A O 1
ATOM 3813 N N . ARG A 1 500 ? 16.531 2.174 10.992 1 76.75 500 ARG A N 1
ATOM 3814 C CA . ARG A 1 500 ? 17.438 2.992 10.203 1 76.75 500 ARG A CA 1
ATOM 3815 C C . ARG A 1 500 ? 17.844 4.254 10.969 1 76.75 500 ARG A C 1
ATOM 3817 O O . ARG A 1 500 ? 16.984 4.988 11.453 1 76.75 500 ARG A O 1
ATOM 3824 N N . ALA A 1 501 ? 19.062 4.434 11.07 1 73.31 501 ALA A N 1
ATOM 3825 C CA . ALA A 1 501 ? 19.578 5.652 11.695 1 73.31 501 ALA A CA 1
ATOM 3826 C C . ALA A 1 501 ? 19.562 6.82 10.711 1 73.31 501 ALA A C 1
ATOM 3828 O O . ALA A 1 501 ? 20.375 6.887 9.797 1 73.31 501 ALA A O 1
ATOM 3829 N N . CYS A 1 502 ? 18.516 7.562 10.734 1 67.19 502 CYS A N 1
ATOM 3830 C CA . CYS A 1 502 ? 18.391 8.695 9.828 1 67.19 502 CYS A CA 1
ATOM 3831 C C . CYS A 1 502 ? 18.922 9.969 10.469 1 67.19 502 CYS A C 1
ATOM 3833 O O . CYS A 1 502 ? 18.5 10.344 11.562 1 67.19 502 CYS A O 1
ATOM 3835 N N . HIS A 1 503 ? 19.859 10.625 9.852 1 63.94 503 HIS A N 1
ATOM 3836 C CA . HIS A 1 503 ? 20.531 11.82 10.375 1 63.94 503 HIS A CA 1
ATOM 3837 C C . HIS A 1 503 ? 19.578 13.016 10.391 1 63.94 503 HIS A C 1
ATOM 3839 O O . HIS A 1 503 ? 19.828 14 11.086 1 63.94 503 HIS A O 1
ATOM 3845 N N . THR A 1 504 ? 18.594 12.836 9.672 1 64.38 504 THR A N 1
ATOM 3846 C CA . THR A 1 504 ? 17.719 14.016 9.609 1 64.38 504 THR A CA 1
ATOM 3847 C C . THR A 1 504 ? 16.469 13.805 10.445 1 64.38 504 THR A C 1
ATOM 3849 O O . THR A 1 504 ? 15.703 14.742 10.672 1 64.38 504 THR A O 1
ATOM 3852 N N . ARG A 1 505 ? 16.406 12.555 10.977 1 66.31 505 ARG A N 1
ATOM 3853 C CA . ARG A 1 505 ? 15.227 12.266 11.789 1 66.31 505 ARG A CA 1
ATOM 3854 C C . ARG A 1 505 ? 15.625 11.766 13.172 1 66.31 505 ARG A C 1
ATOM 3856 O O . ARG A 1 505 ? 15.875 10.578 13.359 1 66.31 505 ARG A O 1
ATOM 3863 N N . TRP A 1 506 ? 15.477 12.531 14.031 1 70.38 506 TRP A N 1
ATOM 3864 C CA . TRP A 1 506 ? 16.109 12.305 15.328 1 70.38 506 TRP A CA 1
ATOM 3865 C C . TRP A 1 506 ? 15.312 11.305 16.156 1 70.38 506 TRP A C 1
ATOM 3867 O O . TRP A 1 506 ? 15.875 10.586 16.984 1 70.38 506 TRP A O 1
ATOM 3877 N N . LEU A 1 507 ? 14.031 11.297 15.875 1 68.44 507 LEU A N 1
ATOM 3878 C CA . LEU A 1 507 ? 13.242 10.289 16.578 1 68.44 507 LEU A CA 1
ATOM 3879 C C . LEU A 1 507 ? 13.664 8.891 16.156 1 68.44 507 LEU A C 1
ATOM 3881 O O . LEU A 1 507 ? 13.828 8.008 17.016 1 68.44 507 LEU A O 1
ATOM 3885 N N . SER A 1 508 ? 13.867 8.82 14.906 1 76.06 508 SER A N 1
ATOM 3886 C CA . SER A 1 508 ? 14.305 7.527 14.391 1 76.06 508 SER A CA 1
ATOM 3887 C C . SER A 1 508 ? 15.719 7.199 14.859 1 76.06 508 SER A C 1
ATOM 3889 O O . SER A 1 508 ? 16.031 6.043 15.156 1 76.06 508 SER A O 1
ATOM 3891 N N . PHE A 1 509 ? 16.469 8.211 14.938 1 81.5 509 PHE A N 1
ATOM 3892 C CA . PHE A 1 509 ? 17.844 8.023 15.375 1 81.5 509 PHE A CA 1
ATOM 3893 C C . PHE A 1 509 ? 17.906 7.586 16.828 1 81.5 509 PHE A C 1
ATOM 3895 O O . PHE A 1 509 ? 18.703 6.719 17.203 1 81.5 509 PHE A O 1
ATOM 3902 N N . ASP A 1 510 ? 17.047 8.195 17.609 1 87.12 510 ASP A N 1
ATOM 3903 C CA . ASP A 1 510 ? 16.953 7.824 19.016 1 87.12 510 ASP A CA 1
ATOM 3904 C C . ASP A 1 510 ? 16.562 6.359 19.172 1 87.12 510 ASP A C 1
ATOM 3906 O O . ASP A 1 510 ? 17.188 5.621 19.938 1 87.12 510 ASP A O 1
ATOM 3910 N N . GLN A 1 511 ? 15.648 5.922 18.391 1 85.44 511 GLN A N 1
ATOM 3911 C CA . GLN A 1 511 ? 15.188 4.539 18.469 1 85.44 511 GLN A CA 1
ATOM 3912 C C . GLN A 1 511 ? 16.266 3.574 17.969 1 85.44 511 GLN A C 1
ATOM 3914 O O . GLN A 1 511 ? 16.406 2.473 18.516 1 85.44 511 GLN A O 1
ATOM 3919 N N . ALA A 1 512 ? 16.906 3.998 16.984 1 87.94 512 ALA A N 1
ATOM 3920 C CA . ALA A 1 512 ? 17.984 3.164 16.453 1 87.94 512 ALA A CA 1
ATOM 3921 C C . ALA A 1 512 ? 19.078 2.938 17.484 1 87.94 512 ALA A C 1
ATOM 3923 O O . ALA A 1 512 ? 19.531 1.81 17.672 1 87.94 512 ALA A O 1
ATOM 3924 N N . VAL A 1 513 ? 19.438 3.963 18.219 1 92.06 513 VAL A N 1
ATOM 3925 C CA . VAL A 1 513 ? 20.5 3.879 19.203 1 92.06 513 VAL A CA 1
ATOM 3926 C C . VAL A 1 513 ? 20.031 3.051 20.391 1 92.06 513 VAL A C 1
ATOM 3928 O O . VAL A 1 513 ? 20.797 2.246 20.938 1 92.06 513 VAL A O 1
ATOM 3931 N N . LYS A 1 514 ? 18.812 3.189 20.766 1 89.75 514 LYS A N 1
ATOM 3932 C CA . LYS A 1 514 ? 18.266 2.42 21.875 1 89.75 514 LYS A CA 1
ATOM 3933 C C . LYS A 1 514 ? 18.281 0.925 21.578 1 89.75 514 LYS A C 1
ATOM 3935 O O . LYS A 1 514 ? 18.594 0.113 22.453 1 89.75 514 LYS A O 1
ATOM 3940 N N . THR A 1 515 ? 17.969 0.667 20.359 1 88.06 515 THR A N 1
ATOM 3941 C CA . THR A 1 515 ? 17.953 -0.736 19.969 1 88.06 515 THR A CA 1
ATOM 3942 C C . THR A 1 515 ? 19.375 -1.304 19.906 1 88.06 515 THR A C 1
ATOM 3944 O O . THR A 1 515 ? 19.609 -2.434 20.344 1 88.06 515 THR A O 1
ATOM 3947 N N . VAL A 1 516 ? 20.297 -0.543 19.406 1 91.88 516 VAL A N 1
ATOM 3948 C CA . VAL A 1 516 ? 21.672 -0.991 19.312 1 91.88 516 VAL A CA 1
ATOM 3949 C C . VAL A 1 516 ? 22.266 -1.191 20.703 1 91.88 516 VAL A C 1
ATOM 3951 O O . VAL A 1 516 ? 22.969 -2.17 20.953 1 91.88 516 VAL A O 1
ATOM 3954 N N . TYR A 1 517 ? 21.953 -0.294 21.562 1 92.94 517 TYR A N 1
ATOM 3955 C CA . TYR A 1 517 ? 22.438 -0.401 22.938 1 92.94 517 TYR A CA 1
ATOM 3956 C C . TYR A 1 517 ? 21.859 -1.63 23.625 1 92.94 517 TYR A C 1
ATOM 3958 O O . TYR A 1 517 ? 22.578 -2.385 24.281 1 92.94 517 TYR A O 1
ATOM 3966 N N . ALA A 1 518 ? 20.578 -1.904 23.422 1 87.5 518 ALA A N 1
ATOM 3967 C CA . ALA A 1 518 ? 19.891 -3.014 24.094 1 87.5 518 ALA A CA 1
ATOM 3968 C C . ALA A 1 518 ? 20.359 -4.355 23.531 1 87.5 518 ALA A C 1
ATOM 3970 O O . ALA A 1 518 ? 20.469 -5.332 24.281 1 87.5 518 ALA A O 1
ATOM 3971 N N . ASP A 1 519 ? 20.656 -4.355 22.219 1 89.88 519 ASP A N 1
ATOM 3972 C CA . ASP A 1 519 ? 21 -5.617 21.578 1 89.88 519 ASP A CA 1
ATOM 3973 C C . ASP A 1 519 ? 22.438 -5.59 21.062 1 89.88 519 ASP A C 1
ATOM 3975 O O . ASP A 1 519 ? 22.75 -6.172 20.031 1 89.88 519 ASP A O 1
ATOM 3979 N N . PHE A 1 520 ? 23.234 -4.844 21.797 1 92.56 520 PHE A N 1
ATOM 3980 C CA . PHE A 1 520 ? 24.625 -4.652 21.391 1 92.56 520 PHE A CA 1
ATOM 3981 C C . PHE A 1 520 ? 25.344 -5.992 21.297 1 92.56 520 PHE A C 1
ATOM 3983 O O . PHE A 1 520 ? 26.016 -6.262 20.297 1 92.56 520 PHE A O 1
ATOM 3990 N N . TRP A 1 521 ? 25.203 -6.871 22.234 1 91 521 TRP A N 1
ATOM 3991 C CA . TRP A 1 521 ? 25.859 -8.172 22.266 1 91 521 TRP A CA 1
ATOM 3992 C C . TRP A 1 521 ? 25.359 -9.062 21.125 1 91 521 TRP A C 1
ATOM 3994 O O . TRP A 1 521 ? 26.156 -9.75 20.484 1 91 521 TRP A O 1
ATOM 4004 N N . ALA A 1 522 ? 24.062 -9.055 20.875 1 90.94 522 ALA A N 1
ATOM 4005 C CA . ALA A 1 522 ? 23.484 -9.852 19.797 1 90.94 522 ALA A CA 1
ATOM 4006 C C . ALA A 1 522 ? 24.047 -9.43 18.453 1 90.94 522 ALA A C 1
ATOM 4008 O O . ALA A 1 522 ? 24.266 -10.273 17.578 1 90.94 522 ALA A O 1
ATOM 4009 N N . ILE A 1 523 ? 24.25 -8.148 18.281 1 94.12 523 ILE A N 1
ATOM 4010 C CA . ILE A 1 523 ? 24.797 -7.633 17.031 1 94.12 523 ILE A CA 1
ATOM 4011 C C . ILE A 1 523 ? 26.219 -8.117 16.844 1 94.12 523 ILE A C 1
ATOM 4013 O O . ILE A 1 523 ? 26.594 -8.578 15.758 1 94.12 523 ILE A O 1
ATOM 4017 N N . LEU A 1 524 ? 27.062 -8.078 17.922 1 94.31 524 LEU A N 1
ATOM 4018 C CA . LEU A 1 524 ? 28.453 -8.508 17.844 1 94.31 524 LEU A CA 1
ATOM 4019 C C . LEU A 1 524 ? 28.547 -10 17.531 1 94.31 524 LEU A C 1
ATOM 4021 O O . LEU A 1 524 ? 29.375 -10.422 16.719 1 94.31 524 LEU A O 1
ATOM 4025 N N . GLN A 1 525 ? 27.656 -10.727 18.125 1 92.38 525 GLN A N 1
ATOM 4026 C CA . GLN A 1 525 ? 27.641 -12.164 17.875 1 92.38 525 GLN A CA 1
ATOM 4027 C C . GLN A 1 525 ? 27.25 -12.469 16.422 1 92.38 525 GLN A C 1
ATOM 4029 O O . GLN A 1 525 ? 27.828 -13.367 15.805 1 92.38 525 GLN A O 1
ATOM 4034 N N . THR A 1 526 ? 26.312 -11.766 15.938 1 93.38 526 THR A N 1
ATOM 4035 C CA . THR A 1 526 ? 25.875 -11.961 14.555 1 93.38 526 THR A CA 1
ATOM 4036 C C . THR A 1 526 ? 27 -11.633 13.586 1 93.38 526 THR A C 1
ATOM 4038 O O . THR A 1 526 ? 27.25 -12.383 12.641 1 93.38 526 THR A O 1
ATOM 4041 N N . LEU A 1 527 ? 27.656 -10.5 13.852 1 95.19 527 LEU A N 1
ATOM 4042 C CA . LEU A 1 527 ? 28.766 -10.102 12.992 1 95.19 527 LEU A CA 1
ATOM 4043 C C . LEU A 1 527 ? 29.906 -11.125 13.062 1 95.19 527 LEU A C 1
ATOM 4045 O O . LEU A 1 527 ? 30.516 -11.438 12.047 1 95.19 527 LEU A O 1
ATOM 4049 N N . SER A 1 528 ? 30.109 -11.68 14.203 1 92.94 528 SER A N 1
ATOM 4050 C CA . SER A 1 528 ? 31.172 -12.656 14.398 1 92.94 528 SER A CA 1
ATOM 4051 C C . SER A 1 528 ? 30.859 -13.961 13.68 1 92.94 528 SER A C 1
ATOM 4053 O O . SER A 1 528 ? 31.781 -14.672 13.25 1 92.94 528 SER A O 1
ATOM 4055 N N . ALA A 1 529 ? 29.594 -14.242 13.539 1 91 529 ALA A N 1
ATOM 4056 C CA . ALA A 1 529 ? 29.172 -15.469 12.867 1 91 529 ALA A CA 1
ATOM 4057 C C . ALA A 1 529 ? 29.453 -15.406 11.367 1 91 529 ALA A C 1
ATOM 4059 O O . ALA A 1 529 ? 29.578 -16.438 10.711 1 91 529 ALA A O 1
ATOM 4060 N N . PHE A 1 530 ? 29.594 -14.234 10.844 1 92.75 530 PHE A N 1
ATOM 4061 C CA . PHE A 1 530 ? 29.875 -14.055 9.422 1 92.75 530 PHE A CA 1
ATOM 4062 C C . PHE A 1 530 ? 31.312 -13.609 9.203 1 92.75 530 PHE A C 1
ATOM 4064 O O . PHE A 1 530 ? 31.578 -12.648 8.484 1 92.75 530 PHE A O 1
ATOM 4071 N N . GLU A 1 531 ? 32.188 -14.281 9.703 1 86.81 531 GLU A N 1
ATOM 4072 C CA . GLU A 1 531 ? 33.594 -13.93 9.695 1 86.81 531 GLU A CA 1
ATOM 4073 C C . GLU A 1 531 ? 34.188 -13.969 8.281 1 86.81 531 GLU A C 1
ATOM 4075 O O . GLU A 1 531 ? 35.125 -13.25 7.969 1 86.81 531 GLU A O 1
ATOM 4080 N N . SER A 1 532 ? 33.531 -14.703 7.43 1 87.94 532 SER A N 1
ATOM 4081 C CA . SER A 1 532 ? 34.031 -14.82 6.059 1 87.94 532 SER A CA 1
ATOM 4082 C C . SER A 1 532 ? 33.688 -13.578 5.242 1 87.94 532 SER A C 1
ATOM 4084 O O . SER A 1 532 ? 34.312 -13.305 4.219 1 87.94 532 SER A O 1
ATOM 4086 N N . CYS A 1 533 ? 32.781 -12.797 5.73 1 90.06 533 CYS A N 1
ATOM 4087 C CA . CYS A 1 533 ? 32.375 -11.57 5.059 1 90.06 533 CYS A CA 1
ATOM 4088 C C . CYS A 1 533 ? 33.219 -10.398 5.5 1 90.06 533 CYS A C 1
ATOM 4090 O O . CYS A 1 533 ? 33.25 -10.031 6.68 1 90.06 533 CYS A O 1
ATOM 4092 N N . PRO A 1 534 ? 33.938 -9.805 4.637 1 92.44 534 PRO A N 1
ATOM 4093 C CA . PRO A 1 534 ? 34.812 -8.695 5.004 1 92.44 534 PRO A CA 1
ATOM 4094 C C . PRO A 1 534 ? 34.062 -7.516 5.609 1 92.44 534 PRO A C 1
ATOM 4096 O O . PRO A 1 534 ? 34.562 -6.852 6.52 1 92.44 534 PRO A O 1
ATOM 4099 N N . VAL A 1 535 ? 32.906 -7.289 5.09 1 93.5 535 VAL A N 1
ATOM 4100 C CA . VAL A 1 535 ? 32.125 -6.18 5.609 1 93.5 535 VAL A CA 1
ATOM 4101 C C . VAL A 1 535 ? 31.766 -6.438 7.07 1 93.5 535 VAL A C 1
ATOM 4103 O O . VAL A 1 535 ? 31.875 -5.543 7.91 1 93.5 535 VAL A O 1
ATOM 4106 N N . ALA A 1 536 ? 31.391 -7.613 7.398 1 95 536 ALA A N 1
ATOM 4107 C CA . ALA A 1 536 ? 31.031 -7.984 8.766 1 95 536 ALA A CA 1
ATOM 4108 C C . ALA A 1 536 ? 32.219 -7.867 9.703 1 95 536 ALA A C 1
ATOM 4110 O O . ALA A 1 536 ? 32.094 -7.391 10.836 1 95 536 ALA A O 1
ATOM 4111 N N . THR A 1 537 ? 33.375 -8.273 9.266 1 94.88 537 THR A N 1
ATOM 4112 C CA . THR A 1 537 ? 34.594 -8.211 10.07 1 94.88 537 THR A CA 1
ATOM 4113 C C . THR A 1 537 ? 35 -6.766 10.336 1 94.88 537 THR A C 1
ATOM 4115 O O . THR A 1 537 ? 35.438 -6.426 11.43 1 94.88 537 THR A O 1
ATOM 4118 N N . GLY A 1 538 ? 34.875 -5.988 9.242 1 94.62 538 GLY A N 1
ATOM 4119 C CA . GLY A 1 538 ? 35.156 -4.574 9.406 1 94.62 538 GLY A CA 1
ATOM 4120 C C . GLY A 1 538 ? 34.25 -3.891 10.414 1 94.62 538 GLY A C 1
ATOM 4121 O O . GLY A 1 538 ? 34.719 -3.096 11.234 1 94.62 538 GLY A O 1
ATOM 4122 N N . LEU A 1 539 ? 33.031 -4.156 10.406 1 96.5 539 LEU A N 1
ATOM 4123 C CA . LEU A 1 539 ? 32.062 -3.574 11.336 1 96.5 539 LEU A CA 1
ATOM 4124 C C . LEU A 1 539 ? 32.281 -4.078 12.758 1 96.5 539 LEU A C 1
ATOM 4126 O O . LEU A 1 539 ? 32.188 -3.312 13.719 1 96.5 539 LEU A O 1
ATOM 4130 N N . LEU A 1 540 ? 32.625 -5.363 12.875 1 95.69 540 LEU A N 1
ATOM 4131 C CA . LEU A 1 540 ? 32.875 -5.965 14.172 1 95.69 540 LEU A CA 1
ATOM 4132 C C . LEU A 1 540 ? 34.094 -5.301 14.836 1 95.69 540 LEU A C 1
ATOM 4134 O O . LEU A 1 540 ? 34.062 -4.992 16.031 1 95.69 540 LEU A O 1
ATOM 4138 N N . LYS A 1 541 ? 35.062 -5.059 14.062 1 94.5 541 LYS A N 1
ATOM 4139 C CA . LYS A 1 541 ? 36.281 -4.426 14.594 1 94.5 541 LYS A CA 1
ATOM 4140 C C . LYS A 1 541 ? 36 -3.014 15.086 1 94.5 541 LYS A C 1
ATOM 4142 O O . LYS A 1 541 ? 36.5 -2.602 16.125 1 94.5 541 LYS A O 1
ATOM 4147 N N . LYS A 1 542 ? 35.219 -2.348 14.398 1 95.38 542 LYS A N 1
ATOM 4148 C CA . LYS A 1 542 ? 34.906 -0.975 14.773 1 95.38 542 LYS A CA 1
ATOM 4149 C C . LYS A 1 542 ? 34 -0.939 16 1 95.38 542 LYS A C 1
ATOM 4151 O O . LYS A 1 542 ? 34.156 -0.071 16.859 1 95.38 542 LYS A O 1
ATOM 4156 N N . MET A 1 543 ? 33.094 -1.849 16.141 1 95.94 543 MET A N 1
ATOM 4157 C CA . MET A 1 543 ? 32.094 -1.836 17.203 1 95.94 543 MET A CA 1
ATOM 4158 C C . MET A 1 543 ? 32.688 -2.404 18.5 1 95.94 543 MET A C 1
ATOM 4160 O O . MET A 1 543 ? 32.281 -2.01 19.594 1 95.94 543 MET A O 1
ATOM 4164 N N . LYS A 1 544 ? 33.625 -3.354 18.281 1 93.5 544 LYS A N 1
ATOM 4165 C CA . LYS A 1 544 ? 34.25 -3.967 19.469 1 93.5 544 LYS A CA 1
ATOM 4166 C C . LYS A 1 544 ? 35.344 -3.078 20.047 1 93.5 544 LYS A C 1
ATOM 4168 O O . LYS A 1 544 ? 36.469 -3.51 20.188 1 93.5 544 LYS A O 1
ATOM 4173 N N . SER A 1 545 ? 35.031 -1.891 20.297 1 93.94 545 SER A N 1
ATOM 4174 C CA . SER A 1 545 ? 35.938 -0.908 20.906 1 93.94 545 SER A CA 1
ATOM 4175 C C . SER A 1 545 ? 35.25 -0.182 22.062 1 93.94 545 SER A C 1
ATOM 4177 O O . SER A 1 545 ? 34.031 0.121 21.984 1 93.94 545 SER A O 1
ATOM 4179 N N . PRO A 1 546 ? 35.969 -0.004 23.125 1 94.25 546 PRO A N 1
ATOM 4180 C CA . PRO A 1 546 ? 35.344 0.72 24.25 1 94.25 546 PRO A CA 1
ATOM 4181 C C . PRO A 1 546 ? 34.969 2.152 23.875 1 94.25 546 PRO A C 1
ATOM 4183 O O . PRO A 1 546 ? 34 2.689 24.406 1 94.25 546 PRO A O 1
ATOM 4186 N N . ARG A 1 547 ? 35.719 2.695 22.984 1 94.62 547 ARG A N 1
ATOM 4187 C CA . ARG A 1 547 ? 35.406 4.043 22.531 1 94.62 547 ARG A CA 1
ATOM 4188 C C . ARG A 1 547 ? 34.062 4.062 21.797 1 94.62 547 ARG A C 1
ATOM 4190 O O . ARG A 1 547 ? 33.25 4.973 21.984 1 94.62 547 ARG A O 1
ATOM 4197 N N . PHE A 1 548 ? 33.844 3.09 20.953 1 96.5 548 PHE A N 1
ATOM 4198 C CA . PHE A 1 548 ? 32.594 2.988 20.234 1 96.5 548 PHE A CA 1
ATOM 4199 C C . PHE A 1 548 ? 31.422 2.848 21.188 1 96.5 548 PHE A C 1
ATOM 4201 O O . PHE A 1 548 ? 30.422 3.547 21.062 1 96.5 548 PHE A O 1
ATOM 4208 N N . LEU A 1 549 ? 31.562 1.99 22.125 1 95.62 549 LEU A N 1
ATOM 4209 C CA . LEU A 1 549 ? 30.516 1.784 23.125 1 95.62 549 LEU A CA 1
ATOM 4210 C C . LEU A 1 549 ? 30.281 3.051 23.938 1 95.62 549 LEU A C 1
ATOM 4212 O O . LEU A 1 549 ? 29.141 3.379 24.281 1 95.62 549 LEU A O 1
ATOM 4216 N N . GLY A 1 550 ? 31.375 3.682 24.266 1 95.62 550 GLY A N 1
ATOM 4217 C CA . GLY A 1 550 ? 31.25 4.945 24.984 1 95.62 550 GLY A CA 1
ATOM 4218 C C . GLY A 1 550 ? 30.406 5.969 24.234 1 95.62 550 GLY A C 1
ATOM 4219 O O . GLY A 1 550 ? 29.609 6.676 24.844 1 95.62 550 GLY A O 1
ATOM 4220 N N . ILE A 1 551 ? 30.609 6.043 22.953 1 96.31 551 ILE A N 1
ATOM 4221 C CA . ILE A 1 551 ? 29.859 7.004 22.141 1 96.31 551 ILE A CA 1
ATOM 4222 C C . ILE A 1 551 ? 28.391 6.586 22.062 1 96.31 551 ILE A C 1
ATOM 4224 O O . ILE A 1 551 ? 27.5 7.434 22.078 1 96.31 551 ILE A O 1
ATOM 4228 N N . ILE A 1 552 ? 28.109 5.309 21.969 1 95.94 552 ILE A N 1
ATOM 4229 C CA . ILE A 1 552 ? 26.734 4.816 21.984 1 95.94 552 ILE A CA 1
ATOM 4230 C C . ILE A 1 552 ? 26.047 5.238 23.281 1 95.94 552 ILE A C 1
ATOM 4232 O O . ILE A 1 552 ? 24.875 5.645 23.281 1 95.94 552 ILE A O 1
ATOM 4236 N N . ILE A 1 553 ? 26.75 5.16 24.344 1 96 553 ILE A N 1
ATOM 4237 C CA . ILE A 1 553 ? 26.188 5.516 25.641 1 96 553 ILE A CA 1
ATOM 4238 C C . ILE A 1 553 ? 25.938 7.023 25.703 1 96 553 ILE A C 1
ATOM 4240 O O . ILE A 1 553 ? 24.953 7.473 26.281 1 96 553 ILE A O 1
ATOM 4244 N N . ILE A 1 554 ? 26.875 7.805 25.141 1 95.94 554 ILE A N 1
ATOM 4245 C CA . ILE A 1 554 ? 26.656 9.242 25.062 1 95.94 554 ILE A CA 1
ATOM 4246 C C . ILE A 1 554 ? 25.344 9.523 24.328 1 95.94 554 ILE A C 1
ATOM 4248 O O . ILE A 1 554 ? 24.516 10.289 24.812 1 95.94 554 ILE A O 1
ATOM 4252 N N . LEU A 1 555 ? 25.188 8.906 23.172 1 94.31 555 LEU A N 1
ATOM 4253 C CA . LEU A 1 555 ? 24 9.125 22.344 1 94.31 555 LEU A CA 1
ATOM 4254 C C . LEU A 1 555 ? 22.75 8.625 23.047 1 94.31 555 LEU A C 1
ATOM 4256 O O . LEU A 1 555 ? 21.688 9.25 22.953 1 94.31 555 LEU A O 1
ATOM 4260 N N . GLU A 1 556 ? 22.812 7.547 23.703 1 94.88 556 GLU A N 1
ATOM 4261 C CA . GLU A 1 556 ? 21.688 6.965 24.438 1 94.88 556 GLU A CA 1
ATOM 4262 C C . GLU A 1 556 ? 21.188 7.918 25.516 1 94.88 556 GLU A C 1
ATOM 4264 O O . GLU A 1 556 ? 20 7.895 25.859 1 94.88 556 GLU A O 1
ATOM 4269 N N . ASN A 1 557 ? 22.047 8.688 26.047 1 94.94 557 ASN A N 1
ATOM 4270 C CA . ASN A 1 557 ? 21.672 9.609 27.125 1 94.94 557 ASN A CA 1
ATOM 4271 C C . ASN A 1 557 ? 21.234 10.961 26.562 1 94.94 557 ASN A C 1
ATOM 4273 O O . ASN A 1 557 ? 20.391 11.633 27.156 1 94.94 557 ASN A O 1
ATOM 4277 N N . VAL A 1 558 ? 21.766 11.352 25.469 1 94.56 558 VAL A N 1
ATOM 4278 C CA . VAL A 1 558 ? 21.547 12.688 24.938 1 94.56 558 VAL A CA 1
ATOM 4279 C C . VAL A 1 558 ? 20.297 12.688 24.047 1 94.56 558 VAL A C 1
ATOM 4281 O O . VAL A 1 558 ? 19.453 13.586 24.141 1 94.56 558 VAL A O 1
ATOM 4284 N N . LEU A 1 559 ? 20.109 11.703 23.188 1 92.5 559 LEU A N 1
ATOM 4285 C CA . LEU A 1 559 ? 19.125 11.688 22.109 1 92.5 559 LEU A CA 1
ATOM 4286 C C . LEU A 1 559 ? 17.703 11.719 22.672 1 92.5 559 LEU A C 1
ATOM 4288 O O . LEU A 1 559 ? 16.812 12.336 22.078 1 92.5 559 LEU A O 1
ATOM 4292 N N . PRO A 1 560 ? 17.422 11.086 23.797 1 92.75 560 PRO A N 1
ATOM 4293 C CA . PRO A 1 560 ? 16.062 11.133 24.328 1 92.75 560 PRO A CA 1
ATOM 4294 C C . PRO A 1 560 ? 15.586 12.562 24.594 1 92.75 560 PRO A C 1
ATOM 4296 O O . PRO A 1 560 ? 14.406 12.875 24.406 1 92.75 560 PRO A O 1
ATOM 4299 N N . HIS A 1 561 ? 16.5 13.414 25.031 1 93.38 561 HIS A N 1
ATOM 4300 C CA . HIS A 1 561 ? 16.156 14.805 25.312 1 93.38 561 HIS A CA 1
ATOM 4301 C C . HIS A 1 561 ? 15.898 15.586 24.031 1 93.38 561 HIS A C 1
ATOM 4303 O O . HIS A 1 561 ? 15.016 16.453 23.984 1 93.38 561 HIS A O 1
ATOM 4309 N N . LEU A 1 562 ? 16.688 15.305 23.062 1 91.75 562 LEU A N 1
ATOM 4310 C CA . LEU A 1 562 ? 16.469 15.93 21.766 1 91.75 562 LEU A CA 1
ATOM 4311 C C . LEU A 1 562 ? 15.172 15.422 21.141 1 91.75 562 LEU A C 1
ATOM 4313 O O . LEU A 1 562 ? 14.461 16.188 20.469 1 91.75 562 LEU A O 1
ATOM 4317 N N . ALA A 1 563 ? 14.906 14.133 21.281 1 90.25 563 ALA A N 1
ATOM 4318 C CA . ALA A 1 563 ? 13.672 13.547 20.781 1 90.25 563 ALA A CA 1
ATOM 4319 C C . ALA A 1 563 ? 12.453 14.18 21.438 1 90.25 563 ALA A C 1
ATOM 4321 O O . ALA A 1 563 ? 11.438 14.43 20.781 1 90.25 563 ALA A O 1
ATOM 4322 N N . GLU A 1 564 ? 12.562 14.445 22.672 1 90.44 564 GLU A N 1
ATOM 4323 C CA . GLU A 1 564 ? 11.477 15.094 23.391 1 90.44 564 GLU A CA 1
ATOM 4324 C C . GLU A 1 564 ? 11.258 16.516 22.922 1 90.44 564 GLU A C 1
ATOM 4326 O O . GLU A 1 564 ? 10.125 16.969 22.781 1 90.44 564 GLU A O 1
ATOM 4331 N N . LEU A 1 565 ? 12.336 17.203 22.766 1 91.88 565 LEU A N 1
ATOM 4332 C CA . LEU A 1 565 ? 12.25 18.562 22.234 1 91.88 565 LEU A CA 1
ATOM 4333 C C . LEU A 1 565 ? 11.625 18.562 20.859 1 91.88 565 LEU A C 1
ATOM 4335 O O . LEU A 1 565 ? 10.758 19.391 20.562 1 91.88 565 LEU A O 1
ATOM 4339 N N . SER A 1 566 ? 12.047 17.656 20.016 1 89.31 566 SER A N 1
ATOM 4340 C CA . SER A 1 566 ? 11.484 17.531 18.672 1 89.31 566 SER A CA 1
ATOM 4341 C C . SER A 1 566 ? 9.984 17.234 18.719 1 89.31 566 SER A C 1
ATOM 4343 O O . SER A 1 566 ? 9.211 17.781 17.938 1 89.31 566 SER A O 1
ATOM 4345 N N . LYS A 1 567 ? 9.57 16.375 19.625 1 88.56 567 LYS A N 1
ATOM 4346 C CA . LYS A 1 567 ? 8.164 16.031 19.797 1 88.56 567 LYS A CA 1
ATOM 4347 C C . LYS A 1 567 ? 7.348 17.25 20.219 1 88.56 567 LYS A C 1
ATOM 4349 O O . LYS A 1 567 ? 6.215 17.438 19.781 1 88.56 567 LYS A O 1
ATOM 4354 N N . SER A 1 568 ? 7.91 18.031 21.062 1 88.56 568 SER A N 1
ATOM 4355 C CA . SER A 1 568 ? 7.238 19.25 21.516 1 88.56 568 SER A CA 1
ATOM 4356 C C . SER A 1 568 ? 7.012 20.219 20.344 1 88.56 568 SER A C 1
ATOM 4358 O O . SER A 1 568 ? 5.992 20.906 20.297 1 88.56 568 SER A O 1
ATOM 4360 N N . PHE A 1 569 ? 7.98 20.266 19.453 1 90.25 569 PHE A N 1
ATOM 4361 C CA . PHE A 1 569 ? 7.895 21.172 18.312 1 90.25 569 PHE A CA 1
ATOM 4362 C C . PHE A 1 569 ? 6.891 20.656 17.281 1 90.25 569 PHE A C 1
ATOM 4364 O O . PHE A 1 569 ? 6.449 21.406 16.406 1 90.25 569 PHE A O 1
ATOM 4371 N N . GLN A 1 570 ? 6.539 19.391 17.375 1 87.19 570 GLN A N 1
ATOM 4372 C CA . GLN A 1 570 ? 5.641 18.797 16.391 1 87.19 570 GLN A CA 1
ATOM 4373 C C . GLN A 1 570 ? 4.203 18.781 16.906 1 87.19 570 GLN A C 1
ATOM 4375 O O . GLN A 1 570 ? 3.34 18.109 16.328 1 87.19 570 GLN A O 1
ATOM 4380 N N . ALA A 1 571 ? 3.971 19.453 17.875 1 82.25 571 ALA A N 1
ATOM 4381 C CA . ALA A 1 571 ? 2.605 19.562 18.391 1 82.25 571 ALA A CA 1
ATOM 4382 C C . ALA A 1 571 ? 1.669 20.125 17.312 1 82.25 571 ALA A C 1
ATOM 4384 O O . ALA A 1 571 ? 2.119 20.75 16.359 1 82.25 571 ALA A O 1
ATOM 4385 N N . SER A 1 572 ? 0.373 19.875 17.422 1 76 572 SER A N 1
ATOM 4386 C CA . SER A 1 572 ? -0.612 20.297 16.438 1 76 572 SER A CA 1
ATOM 4387 C C . SER A 1 572 ? -0.604 21.812 16.25 1 76 572 SER A C 1
ATOM 4389 O O . SER A 1 572 ? -0.669 22.312 15.125 1 76 572 SER A O 1
ATOM 4391 N N . THR A 1 573 ? -0.669 22.469 17.406 1 78.25 573 THR A N 1
ATOM 4392 C CA . THR A 1 573 ? -0.528 23.922 17.359 1 78.25 573 THR A CA 1
ATOM 4393 C C . THR A 1 573 ? 0.535 24.406 18.344 1 78.25 573 THR A C 1
ATOM 4395 O O . THR A 1 573 ? 0.347 24.312 19.562 1 78.25 573 THR A O 1
ATOM 4398 N N . LEU A 1 574 ? 1.617 24.812 17.766 1 80.31 574 LEU A N 1
ATOM 4399 C CA . LEU A 1 574 ? 2.734 25.266 18.578 1 80.31 574 LEU A CA 1
ATOM 4400 C C . LEU A 1 574 ? 2.688 26.781 18.766 1 80.31 574 LEU A C 1
ATOM 4402 O O . LEU A 1 574 ? 2.719 27.531 17.797 1 80.31 574 LEU A O 1
ATOM 4406 N N . ASN A 1 575 ? 2.535 27.125 20.031 1 84.38 575 ASN A N 1
ATOM 4407 C CA . ASN A 1 575 ? 2.598 28.547 20.359 1 84.38 575 ASN A CA 1
ATOM 4408 C C . ASN A 1 575 ? 4.035 29 20.562 1 84.38 575 ASN A C 1
ATOM 4410 O O . ASN A 1 575 ? 4.859 28.266 21.094 1 84.38 575 ASN A O 1
ATOM 4414 N N . PHE A 1 576 ? 4.379 30.188 20.219 1 86.19 576 PHE A N 1
ATOM 4415 C CA . PHE A 1 576 ? 5.738 30.719 20.266 1 86.19 576 PHE A CA 1
ATOM 4416 C C . PHE A 1 576 ? 6.246 30.781 21.688 1 86.19 576 PHE A C 1
ATOM 4418 O O . PHE A 1 576 ? 7.453 30.672 21.938 1 86.19 576 PHE A O 1
ATOM 4425 N N . SER A 1 577 ? 5.379 30.859 22.625 1 86.62 577 SER A N 1
ATOM 4426 C CA . SER A 1 577 ? 5.773 31 24.031 1 86.62 577 SER A CA 1
ATOM 4427 C C . SER A 1 577 ? 6.324 29.688 24.578 1 86.62 577 SER A C 1
ATOM 4429 O O . SER A 1 577 ? 6.996 29.672 25.609 1 86.62 577 SER A O 1
ATOM 4431 N N . ARG A 1 578 ? 6.125 28.656 23.812 1 86.81 578 ARG A N 1
ATOM 4432 C CA . ARG A 1 578 ? 6.551 27.344 24.297 1 86.81 578 ARG A CA 1
ATOM 4433 C C . ARG A 1 578 ? 7.938 26.984 23.766 1 86.81 578 ARG A C 1
ATOM 4435 O O . ARG A 1 578 ? 8.586 26.062 24.266 1 86.81 578 ARG A O 1
ATOM 4442 N N . VAL A 1 579 ? 8.43 27.703 22.859 1 88.19 579 VAL A N 1
ATOM 4443 C CA . VAL A 1 579 ? 9.648 27.328 22.141 1 88.19 579 VAL A CA 1
ATOM 4444 C C . VAL A 1 579 ? 10.867 27.578 23.031 1 88.19 579 VAL A C 1
ATOM 4446 O O . VAL A 1 579 ? 11.664 26.672 23.266 1 88.19 579 VAL A O 1
ATOM 4449 N N . SER A 1 580 ? 10.984 28.75 23.609 1 86.12 580 SER A N 1
ATOM 4450 C CA . SER A 1 580 ? 12.164 29.125 24.391 1 86.12 580 SER A CA 1
ATOM 4451 C C . SER A 1 580 ? 12.281 28.297 25.656 1 86.12 580 SER A C 1
ATOM 4453 O O . SER A 1 580 ? 13.352 27.766 25.969 1 86.12 580 SER A O 1
ATOM 4455 N N . PRO A 1 581 ? 11.172 28.141 26.375 1 86.5 581 PRO A N 1
ATOM 4456 C CA . PRO A 1 581 ? 11.273 27.281 27.578 1 86.5 581 PRO A CA 1
ATOM 4457 C C . PRO A 1 581 ? 11.641 25.844 27.234 1 86.5 581 PRO A C 1
ATOM 4459 O O . PRO A 1 581 ? 12.375 25.203 28 1 86.5 581 PRO A O 1
ATOM 4462 N N . ALA A 1 582 ? 11.102 25.375 26.188 1 90.56 582 ALA A N 1
ATOM 4463 C CA . ALA A 1 582 ? 11.414 24 25.797 1 90.56 582 ALA A CA 1
ATOM 4464 C C . ALA A 1 582 ? 12.891 23.844 25.469 1 90.56 582 ALA A C 1
ATOM 4466 O O . ALA A 1 582 ? 13.516 22.844 25.828 1 90.56 582 ALA A O 1
ATOM 4467 N N . ILE A 1 583 ? 13.461 24.812 24.797 1 92.62 583 ILE A N 1
ATOM 4468 C CA . ILE A 1 583 ? 14.875 24.797 24.438 1 92.62 583 ILE A CA 1
ATOM 4469 C C . ILE A 1 583 ? 15.734 24.875 25.703 1 92.62 583 ILE A C 1
ATOM 4471 O O . ILE A 1 583 ? 16.719 24.156 25.844 1 92.62 583 ILE A O 1
ATOM 4475 N N . THR A 1 584 ? 15.359 25.75 26.578 1 92 584 THR A N 1
ATOM 4476 C CA . THR A 1 584 ? 16.109 25.922 27.812 1 92 584 THR A CA 1
ATOM 4477 C C . THR A 1 584 ? 16.109 24.656 28.656 1 92 584 THR A C 1
ATOM 4479 O O . THR A 1 584 ? 17.125 24.25 29.203 1 92 584 THR A O 1
ATOM 4482 N N . LYS A 1 585 ? 14.992 24.094 28.719 1 93.56 585 LYS A N 1
ATOM 4483 C CA . LYS A 1 585 ? 14.906 22.828 29.453 1 93.56 585 LYS A CA 1
ATOM 4484 C C . LYS A 1 585 ? 15.805 21.766 28.828 1 93.56 585 LYS A C 1
ATOM 4486 O O . LYS A 1 585 ? 16.531 21.062 29.547 1 93.56 585 LYS A O 1
ATOM 4491 N N . ALA A 1 586 ? 15.734 21.672 27.547 1 94.94 586 ALA A N 1
ATOM 4492 C CA . ALA A 1 586 ? 16.547 20.672 26.844 1 94.94 586 ALA A CA 1
ATOM 4493 C C . ALA A 1 586 ? 18.031 20.938 27.062 1 94.94 586 ALA A C 1
ATOM 4495 O O . ALA A 1 586 ? 18.812 20.016 27.312 1 94.94 586 ALA A O 1
ATOM 4496 N N . LYS A 1 587 ? 18.438 22.172 27.016 1 95.44 587 LYS A N 1
ATOM 4497 C CA . LYS A 1 587 ? 19.844 22.531 27.219 1 95.44 587 LYS A CA 1
ATOM 4498 C C . LYS A 1 587 ? 20.281 22.234 28.641 1 95.44 587 LYS A C 1
ATOM 4500 O O . LYS A 1 587 ? 21.406 21.766 28.859 1 95.44 587 LYS A O 1
ATOM 4505 N N . ASP A 1 588 ? 19.438 22.484 29.562 1 95.5 588 ASP A N 1
ATOM 4506 C CA . ASP A 1 588 ? 19.766 22.203 30.953 1 95.5 588 ASP A CA 1
ATOM 4507 C C . ASP A 1 588 ? 19.969 20.703 31.172 1 95.5 588 ASP A C 1
ATOM 4509 O O . ASP A 1 588 ? 20.875 20.281 31.891 1 95.5 588 ASP A O 1
ATOM 4513 N N . GLU A 1 589 ? 19.062 20 30.578 1 95.44 589 GLU A N 1
ATOM 4514 C CA . GLU A 1 589 ? 19.188 18.547 30.688 1 95.44 589 GLU A CA 1
ATOM 4515 C C . GLU A 1 589 ? 20.484 18.047 30.047 1 95.44 589 GLU A C 1
ATOM 4517 O O . GLU A 1 589 ? 21.141 17.141 30.562 1 95.44 589 GLU A O 1
ATOM 4522 N N . LEU A 1 590 ? 20.812 18.656 28.938 1 95.25 590 LEU A N 1
ATOM 4523 C CA . LEU A 1 590 ? 22.031 18.266 28.234 1 95.25 590 LEU A CA 1
ATOM 4524 C C . LEU A 1 590 ? 23.266 18.609 29.062 1 95.25 590 LEU A C 1
ATOM 4526 O O . LEU A 1 590 ? 24.203 17.812 29.156 1 95.25 590 LEU A O 1
ATOM 4530 N N . ARG A 1 591 ? 23.25 19.703 29.688 1 93.56 591 ARG A N 1
ATOM 4531 C CA . ARG A 1 591 ? 24.375 20.141 30.516 1 93.56 591 ARG A CA 1
ATOM 4532 C C . ARG A 1 591 ? 24.484 19.266 31.766 1 93.56 591 ARG A C 1
ATOM 4534 O O . ARG A 1 591 ? 25.594 18.984 32.25 1 93.56 591 ARG A O 1
ATOM 4541 N N . GLU A 1 592 ? 23.391 18.844 32.219 1 93.88 592 GLU A N 1
ATOM 4542 C CA . GLU A 1 592 ? 23.391 17.984 33.375 1 93.88 592 GLU A CA 1
ATOM 4543 C C . GLU A 1 592 ? 24.047 16.625 33.094 1 93.88 592 GLU A C 1
ATOM 4545 O O . GLU A 1 592 ? 24.688 16.031 33.938 1 93.88 592 GLU A O 1
ATOM 4550 N N . ILE A 1 593 ? 23.906 16.156 31.922 1 93.31 593 ILE A N 1
ATOM 4551 C CA . ILE A 1 593 ? 24.5 14.883 31.531 1 93.31 593 ILE A CA 1
ATOM 4552 C C . ILE A 1 593 ? 26.016 14.977 31.625 1 93.31 593 ILE A C 1
ATOM 4554 O O . ILE A 1 593 ? 26.672 14.055 32.094 1 93.31 593 ILE A O 1
ATOM 4558 N N . ALA A 1 594 ? 26.594 16.062 31.172 1 87.94 594 ALA A N 1
ATOM 4559 C CA . ALA A 1 594 ? 28.031 16.25 31.188 1 87.94 594 ALA A CA 1
ATOM 4560 C C . ALA A 1 594 ? 28.547 16.484 32.594 1 87.94 594 ALA A C 1
ATOM 4562 O O . ALA A 1 594 ? 29.594 15.953 33 1 87.94 594 ALA A O 1
ATOM 4563 N N . ARG A 1 595 ? 27.781 17.156 33.375 1 88.62 595 ARG A N 1
ATOM 4564 C CA . ARG A 1 595 ? 28.203 17.516 34.719 1 88.62 595 ARG A CA 1
ATOM 4565 C C . ARG A 1 595 ? 28.125 16.328 35.656 1 88.62 595 ARG A C 1
ATOM 4567 O O . ARG A 1 595 ? 28.984 16.172 36.531 1 88.62 595 ARG A O 1
ATOM 4574 N N . SER A 1 596 ? 27.125 15.5 35.562 1 90.56 596 SER A N 1
ATOM 4575 C CA . SER A 1 596 ? 26.891 14.398 36.5 1 90.56 596 SER A CA 1
ATOM 4576 C C . SER A 1 596 ? 27.734 13.18 36.125 1 90.56 596 SER A C 1
ATOM 4578 O O . SER A 1 596 ? 27.719 12.172 36.844 1 90.56 596 SER A O 1
ATOM 4580 N N . ASN A 1 597 ? 28.547 13.188 35.125 1 88.19 597 ASN A N 1
ATOM 4581 C CA . ASN A 1 597 ? 29.375 12.086 34.656 1 88.19 597 ASN A CA 1
ATOM 4582 C C . ASN A 1 597 ? 28.562 10.805 34.469 1 88.19 597 ASN A C 1
ATOM 4584 O O . ASN A 1 597 ? 29.031 9.719 34.812 1 88.19 597 ASN A O 1
ATOM 4588 N N . ILE A 1 598 ? 27.344 10.938 34.125 1 92.06 598 ILE A N 1
ATOM 4589 C CA . ILE A 1 598 ? 26.453 9.812 33.938 1 92.06 598 ILE A CA 1
ATOM 4590 C C . ILE A 1 598 ? 27.031 8.844 32.906 1 92.06 598 ILE A C 1
ATOM 4592 O O . ILE A 1 598 ? 26.953 7.625 33.062 1 92.06 598 ILE A O 1
ATOM 4596 N N . VAL A 1 599 ? 27.672 9.336 31.906 1 94 599 VAL A N 1
ATOM 4597 C CA . VAL A 1 599 ? 28.203 8.531 30.812 1 94 599 VAL A CA 1
ATOM 4598 C C . VAL A 1 599 ? 29.375 7.691 31.297 1 94 599 VAL A C 1
ATOM 4600 O O . VAL A 1 599 ? 29.469 6.5 31 1 94 599 VAL A O 1
ATOM 4603 N N . ARG A 1 600 ? 30.203 8.328 32.062 1 92.12 600 ARG A N 1
ATOM 4604 C CA . ARG A 1 600 ? 31.375 7.641 32.625 1 92.12 600 ARG A CA 1
ATOM 4605 C C . ARG A 1 600 ? 30.953 6.516 33.562 1 92.12 600 ARG A C 1
ATOM 4607 O O . ARG A 1 600 ? 31.469 5.398 33.469 1 92.12 600 ARG A O 1
ATOM 4614 N N . ASN A 1 601 ? 30.047 6.77 34.375 1 92.62 601 ASN A N 1
ATOM 4615 C CA . ASN A 1 601 ? 29.562 5.793 35.344 1 92.62 601 ASN A CA 1
ATOM 4616 C C . ASN A 1 601 ? 28.859 4.625 34.656 1 92.62 601 ASN A C 1
ATOM 4618 O O . ASN A 1 601 ? 29.016 3.475 35.062 1 92.62 601 ASN A O 1
ATOM 4622 N N . GLN A 1 602 ? 28.094 4.98 33.688 1 94 602 GLN A N 1
ATOM 4623 C CA . GLN A 1 602 ? 27.359 3.943 32.969 1 94 602 GLN A CA 1
ATOM 4624 C C . GLN A 1 602 ? 28.328 3.039 32.219 1 94 602 GLN A C 1
ATOM 4626 O O . GLN A 1 602 ? 28.141 1.82 32.156 1 94 602 GLN A O 1
ATOM 4631 N N . LEU A 1 603 ? 29.328 3.643 31.562 1 94.19 603 LEU A N 1
ATOM 4632 C CA . LEU A 1 603 ? 30.312 2.871 30.828 1 94.19 603 LEU A CA 1
ATOM 4633 C C . LEU A 1 603 ? 31.062 1.919 31.75 1 94.19 603 LEU A C 1
ATOM 4635 O O . LEU A 1 603 ? 31.281 0.754 31.406 1 94.19 603 LEU A O 1
ATOM 4639 N N . ARG A 1 604 ? 31.391 2.408 32.969 1 92.38 604 ARG A N 1
ATOM 4640 C CA . ARG A 1 604 ? 32.062 1.596 33.969 1 92.38 604 ARG A CA 1
ATOM 4641 C C . ARG A 1 604 ? 31.188 0.461 34.438 1 92.38 604 ARG A C 1
ATOM 4643 O O . ARG A 1 604 ? 31.641 -0.671 34.594 1 92.38 604 ARG A O 1
ATOM 4650 N N . ALA A 1 605 ? 29.984 0.78 34.625 1 92.25 605 ALA A N 1
ATOM 4651 C CA . ALA A 1 605 ? 29.031 -0.213 35.125 1 92.25 605 ALA A CA 1
ATOM 4652 C C . ALA A 1 605 ? 28.781 -1.287 34.062 1 92.25 605 ALA A C 1
ATOM 4654 O O . ALA A 1 605 ? 28.688 -2.473 34.375 1 92.25 605 ALA A O 1
ATOM 4655 N N . ASP A 1 606 ? 28.656 -0.866 32.812 1 92.19 606 ASP A N 1
ATOM 4656 C CA . ASP A 1 606 ? 28.297 -1.778 31.719 1 92.19 606 ASP A CA 1
ATOM 4657 C C . ASP A 1 606 ? 29.453 -2.721 31.406 1 92.19 606 ASP A C 1
ATOM 4659 O O . ASP A 1 606 ? 29.234 -3.861 30.984 1 92.19 606 ASP A O 1
ATOM 4663 N N . LEU A 1 607 ? 30.703 -2.254 31.625 1 92.38 607 LEU A N 1
ATOM 4664 C CA . LEU A 1 607 ? 31.859 -3.055 31.25 1 92.38 607 LEU A CA 1
ATOM 4665 C C . LEU A 1 607 ? 32.5 -3.707 32.469 1 92.38 607 LEU A C 1
ATOM 4667 O O . LEU A 1 607 ? 33.594 -4.273 32.406 1 92.38 607 LEU A O 1
ATOM 4671 N N . ASN A 1 608 ? 31.734 -3.641 33.594 1 89.38 608 ASN A N 1
ATOM 4672 C CA . ASN A 1 608 ? 32.219 -4.336 34.781 1 89.38 608 ASN A CA 1
ATOM 4673 C C . ASN A 1 608 ? 32.312 -5.84 34.562 1 89.38 608 ASN A C 1
ATOM 4675 O O . ASN A 1 608 ? 31.344 -6.469 34.125 1 89.38 608 ASN A O 1
ATOM 4679 N N . PRO A 1 609 ? 33.406 -6.41 34.75 1 86.75 609 PRO A N 1
ATOM 4680 C CA . PRO A 1 609 ? 33.625 -7.832 34.438 1 86.75 609 PRO A CA 1
ATOM 4681 C C . PRO A 1 609 ? 32.75 -8.742 35.312 1 86.75 609 PRO A C 1
ATOM 4683 O O . PRO A 1 609 ? 32.469 -9.883 34.938 1 86.75 609 PRO A O 1
ATOM 4686 N N . LYS A 1 610 ? 32.281 -8.273 36.469 1 84 610 LYS A N 1
ATOM 4687 C CA . LYS A 1 610 ? 31.516 -9.117 37.375 1 84 610 LYS A CA 1
ATOM 4688 C C . LYS A 1 610 ? 30.031 -9.094 37.031 1 84 610 LYS A C 1
ATOM 4690 O O . LYS A 1 610 ? 29.406 -10.148 36.875 1 84 610 LYS A O 1
ATOM 4695 N N . ASP A 1 611 ? 29.469 -7.863 36.906 1 82.94 611 ASP A N 1
ATOM 4696 C CA . ASP A 1 611 ? 28.016 -7.77 36.75 1 82.94 611 ASP A CA 1
ATOM 4697 C C . ASP A 1 611 ? 27.641 -6.852 35.594 1 82.94 611 ASP A C 1
ATOM 4699 O O . ASP A 1 611 ? 26.5 -6.414 35.5 1 82.94 611 ASP A O 1
ATOM 4703 N N . GLY A 1 612 ? 28.484 -6.602 34.781 1 85.88 612 GLY A N 1
ATOM 4704 C CA . GLY A 1 612 ? 28.188 -5.672 33.688 1 85.88 612 GLY A CA 1
ATOM 4705 C C . GLY A 1 612 ? 27.328 -6.285 32.594 1 85.88 612 GLY A C 1
ATOM 4706 O O . GLY A 1 612 ? 27.406 -7.492 32.344 1 85.88 612 GLY A O 1
ATOM 4707 N N . GLN A 1 613 ? 26.562 -5.445 31.984 1 84.75 613 GLN A N 1
ATOM 4708 C CA . GLN A 1 613 ? 25.672 -5.871 30.891 1 84.75 613 GLN A CA 1
ATOM 4709 C C . GLN A 1 613 ? 26.484 -6.379 29.703 1 84.75 613 GLN A C 1
ATOM 4711 O O . GLN A 1 613 ? 26.047 -7.289 29 1 84.75 613 GLN A O 1
ATOM 4716 N N . PHE A 1 614 ? 27.703 -5.801 29.516 1 90.38 614 PHE A N 1
ATOM 4717 C CA . PHE A 1 614 ? 28.516 -6.148 28.344 1 90.38 614 PHE A CA 1
ATOM 4718 C C . PHE A 1 614 ? 29.766 -6.898 28.766 1 90.38 614 PHE A C 1
ATOM 4720 O O . PHE A 1 614 ? 30.797 -6.809 28.094 1 90.38 614 PHE A O 1
ATOM 4727 N N . ARG A 1 615 ? 29.672 -7.586 29.812 1 85.75 615 ARG A N 1
ATOM 4728 C CA . ARG A 1 615 ? 30.812 -8.32 30.359 1 85.75 615 ARG A CA 1
ATOM 4729 C C . ARG A 1 615 ? 31.281 -9.398 29.391 1 85.75 615 ARG A C 1
ATOM 4731 O O . ARG A 1 615 ? 32.469 -9.734 29.344 1 85.75 615 ARG A O 1
ATOM 4738 N N . HIS A 1 616 ? 30.344 -9.891 28.531 1 83.88 616 HIS A N 1
ATOM 4739 C CA . HIS A 1 616 ? 30.625 -11.016 27.656 1 83.88 616 HIS A CA 1
ATOM 4740 C C . HIS A 1 616 ? 31.297 -10.555 26.375 1 83.88 616 HIS A C 1
ATOM 4742 O O . HIS A 1 616 ? 31.75 -11.383 25.562 1 83.88 616 HIS A O 1
ATOM 4748 N N . THR A 1 617 ? 31.406 -9.32 26.078 1 88.31 617 THR A N 1
ATOM 4749 C CA . THR A 1 617 ? 31.906 -8.805 24.812 1 88.31 617 THR A CA 1
ATOM 4750 C C . THR A 1 617 ? 33.438 -8.805 24.812 1 88.31 617 THR A C 1
ATOM 4752 O O . THR A 1 617 ? 34.062 -8.68 23.766 1 88.31 617 THR A O 1
ATOM 4755 N N . ASP A 1 618 ? 34.094 -8.969 25.891 1 84.75 618 ASP A N 1
ATOM 4756 C CA . ASP A 1 618 ? 35.562 -8.969 26.031 1 84.75 618 ASP A CA 1
ATOM 4757 C C . ASP A 1 618 ? 36.125 -7.578 25.797 1 84.75 618 ASP A C 1
ATOM 4759 O O . ASP A 1 618 ? 37.312 -7.445 25.422 1 84.75 618 ASP A O 1
ATOM 4763 N N . ILE A 1 619 ? 35.281 -6.582 25.828 1 92.06 619 ILE A N 1
ATOM 4764 C CA . ILE A 1 619 ? 35.75 -5.203 25.719 1 92.06 619 ILE A CA 1
ATOM 4765 C C . ILE A 1 619 ? 36.344 -4.758 27.047 1 92.06 619 ILE A C 1
ATOM 4767 O O . ILE A 1 619 ? 35.719 -4.859 28.094 1 92.06 619 ILE A O 1
ATOM 4771 N N . LYS A 1 620 ? 37.531 -4.332 27.016 1 90.12 620 LYS A N 1
ATOM 4772 C CA . LYS A 1 620 ? 38.219 -3.889 28.234 1 90.12 620 LYS A CA 1
ATOM 4773 C C . LYS A 1 620 ? 38.281 -2.365 28.297 1 90.12 620 LYS A C 1
ATOM 4775 O O . LYS A 1 620 ? 38.594 -1.704 27.312 1 90.12 620 LYS A O 1
ATOM 4780 N N . LEU A 1 621 ? 37.938 -1.879 29.438 1 91.44 621 LEU A N 1
ATOM 4781 C CA . LEU A 1 621 ? 37.906 -0.435 29.641 1 91.44 621 LEU A CA 1
ATOM 4782 C C . LEU A 1 621 ? 39.219 0.043 30.234 1 91.44 621 LEU A C 1
ATOM 4784 O O . LEU A 1 621 ? 39.688 -0.47 31.266 1 91.44 621 LEU A O 1
ATOM 4788 N N . THR A 1 622 ? 39.906 0.924 29.516 1 91.56 622 THR A N 1
ATOM 4789 C CA . THR A 1 622 ? 41.094 1.568 30.031 1 91.56 622 THR A CA 1
ATOM 4790 C C . THR A 1 622 ? 40.781 2.947 30.594 1 91.56 622 THR A C 1
ATOM 4792 O O . THR A 1 622 ? 39.781 3.57 30.203 1 91.56 622 THR A O 1
ATOM 4795 N N . GLU A 1 623 ? 41.531 3.408 31.516 1 90.81 623 GLU A N 1
ATOM 4796 C CA . GLU A 1 623 ? 41.312 4.715 32.125 1 90.81 623 GLU A CA 1
ATOM 4797 C C . GLU A 1 623 ? 41.406 5.832 31.094 1 90.81 623 GLU A C 1
ATOM 4799 O O . GLU A 1 623 ? 40.719 6.844 31.203 1 90.81 623 GLU A O 1
ATOM 4804 N N . THR A 1 624 ? 42.219 5.605 30.156 1 92.88 624 THR A N 1
ATOM 4805 C CA . THR A 1 624 ? 42.406 6.609 29.109 1 92.88 624 THR A CA 1
ATOM 4806 C C . THR A 1 624 ? 41.125 6.777 28.297 1 92.88 624 THR A C 1
ATOM 4808 O O . THR A 1 624 ? 40.719 7.902 28 1 92.88 624 THR A O 1
ATOM 4811 N N . VAL A 1 625 ? 40.531 5.652 27.953 1 94.12 625 VAL A N 1
ATOM 4812 C CA . VAL A 1 625 ? 39.312 5.703 27.156 1 94.12 625 VAL A CA 1
ATOM 4813 C C . VAL A 1 625 ? 38.188 6.289 27.984 1 94.12 625 VAL A C 1
ATOM 4815 O O . VAL A 1 625 ? 37.344 7.016 27.453 1 94.12 625 VAL A O 1
ATOM 4818 N N . GLU A 1 626 ? 38.188 6.008 29.234 1 93.19 626 GLU A N 1
ATOM 4819 C CA . GLU A 1 626 ? 37.156 6.527 30.141 1 93.19 626 GLU A CA 1
ATOM 4820 C C . GLU A 1 626 ? 37.188 8.055 30.188 1 93.19 626 GLU A C 1
ATOM 4822 O O . GLU A 1 626 ? 36.156 8.703 30.125 1 93.19 626 GLU A O 1
ATOM 4827 N N . VAL A 1 627 ? 38.406 8.586 30.281 1 92.62 627 VAL A N 1
ATOM 4828 C CA . VAL A 1 627 ? 38.562 10.039 30.359 1 92.62 627 VAL A CA 1
ATOM 4829 C C . VAL A 1 627 ? 38.219 10.656 29 1 92.62 627 VAL A C 1
ATOM 4831 O O . VAL A 1 627 ? 37.625 11.734 28.922 1 92.62 627 VAL A O 1
ATOM 4834 N N . GLN A 1 628 ? 38.625 9.984 28 1 93.88 628 GLN A N 1
ATOM 4835 C CA . GLN A 1 628 ? 38.344 10.484 26.656 1 93.88 628 GLN A CA 1
ATOM 4836 C C . GLN A 1 628 ? 36.844 10.539 26.375 1 93.88 628 GLN A C 1
ATOM 4838 O O . GLN A 1 628 ? 36.344 11.492 25.766 1 93.88 628 GLN A O 1
ATOM 4843 N N . VAL A 1 629 ? 36.125 9.531 26.766 1 94.81 629 VAL A N 1
ATOM 4844 C CA . VAL A 1 629 ? 34.688 9.469 26.531 1 94.81 629 VAL A CA 1
ATOM 4845 C C . VAL A 1 629 ? 33.969 10.555 27.359 1 94.81 629 VAL A C 1
ATOM 4847 O O . VAL A 1 629 ? 33.031 11.18 26.891 1 94.81 629 VAL A O 1
ATOM 4850 N N . ALA A 1 630 ? 34.438 10.773 28.547 1 93.56 630 ALA A N 1
ATOM 4851 C CA . ALA A 1 630 ? 33.875 11.828 29.391 1 93.56 630 ALA A CA 1
ATOM 4852 C C . ALA A 1 630 ? 34.094 13.203 28.766 1 93.56 630 ALA A C 1
ATOM 4854 O O . ALA A 1 630 ? 33.219 14.055 28.781 1 93.56 630 ALA A O 1
ATOM 4855 N N . LYS A 1 631 ? 35.25 13.383 28.281 1 93.94 631 LYS A N 1
ATOM 4856 C CA . LYS A 1 631 ? 35.562 14.648 27.609 1 93.94 631 LYS A CA 1
ATOM 4857 C C . LYS A 1 631 ? 34.75 14.828 26.344 1 93.94 631 LYS A C 1
ATOM 4859 O O . LYS A 1 631 ? 34.312 15.938 26.031 1 93.94 631 LYS A O 1
ATOM 4864 N N . LEU A 1 632 ? 34.625 13.797 25.641 1 94.75 632 LEU A N 1
ATOM 4865 C CA . LEU A 1 632 ? 33.812 13.852 24.422 1 94.75 632 LEU A CA 1
ATOM 4866 C C . LEU A 1 632 ? 32.375 14.172 24.75 1 94.75 632 LEU A C 1
ATOM 4868 O O . LEU A 1 632 ? 31.703 14.898 24 1 94.75 632 LEU A O 1
ATOM 4872 N N . ALA A 1 633 ? 31.828 13.57 25.812 1 95.19 633 ALA A N 1
ATOM 4873 C CA . ALA A 1 633 ? 30.469 13.859 26.234 1 95.19 633 ALA A CA 1
ATOM 4874 C C . ALA A 1 633 ? 30.281 15.352 26.516 1 95.19 633 ALA A C 1
ATOM 4876 O O . ALA A 1 633 ? 29.266 15.938 26.125 1 95.19 633 ALA A O 1
ATOM 4877 N N . GLN A 1 634 ? 31.266 15.898 27.125 1 94.81 634 GLN A N 1
ATOM 4878 C CA . GLN A 1 634 ? 31.219 17.328 27.422 1 94.81 634 GLN A CA 1
ATOM 4879 C C . GLN A 1 634 ? 31.312 18.172 26.156 1 94.81 634 GLN A C 1
ATOM 4881 O O . GLN A 1 634 ? 30.547 19.109 25.969 1 94.81 634 GLN A O 1
ATOM 4886 N N . THR A 1 635 ? 32.219 17.812 25.359 1 95.31 635 THR A N 1
ATOM 4887 C CA . THR A 1 635 ? 32.406 18.547 24.109 1 95.31 635 THR A CA 1
ATOM 4888 C C . THR A 1 635 ? 31.141 18.438 23.234 1 95.31 635 THR A C 1
ATOM 4890 O O . THR A 1 635 ? 30.75 19.422 22.594 1 95.31 635 THR A O 1
ATOM 4893 N N . TYR A 1 636 ? 30.609 17.297 23.172 1 95.19 636 TYR A N 1
ATOM 4894 C CA . TYR A 1 636 ? 29.406 17.062 22.359 1 95.19 636 TYR A CA 1
ATOM 4895 C C . TYR A 1 636 ? 28.234 17.891 22.891 1 95.19 636 TYR A C 1
ATOM 4897 O O . TYR A 1 636 ? 27.531 18.531 22.109 1 95.19 636 TYR A O 1
ATOM 4905 N N . THR A 1 637 ? 27.984 17.891 24.156 1 95.44 637 THR A N 1
ATOM 4906 C CA . THR A 1 637 ? 26.875 18.641 24.75 1 95.44 637 THR A CA 1
ATOM 4907 C C . THR A 1 637 ? 27.094 20.141 24.594 1 95.44 637 THR A C 1
ATOM 4909 O O . THR A 1 637 ? 26.141 20.875 24.312 1 95.44 637 THR A O 1
ATOM 4912 N N . ASP A 1 638 ? 28.297 20.547 24.719 1 95.31 638 ASP A N 1
ATOM 4913 C CA . ASP A 1 638 ? 28.594 21.969 24.531 1 95.31 638 ASP A CA 1
ATOM 4914 C C . ASP A 1 638 ? 28.375 22.391 23.094 1 95.31 638 ASP A C 1
ATOM 4916 O O . ASP A 1 638 ? 27.812 23.469 22.828 1 95.31 638 ASP A O 1
ATOM 4920 N N . ALA A 1 639 ? 28.859 21.594 22.281 1 95.56 639 ALA A N 1
ATOM 4921 C CA . ALA A 1 639 ? 28.672 21.891 20.875 1 95.56 639 ALA A CA 1
ATOM 4922 C C . ALA A 1 639 ? 27.188 21.922 20.5 1 95.56 639 ALA A C 1
ATOM 4924 O O . ALA A 1 639 ? 26.75 22.766 19.719 1 95.56 639 ALA A O 1
ATOM 4925 N N . LEU A 1 640 ? 26.469 20.969 21.016 1 94.81 640 LEU A N 1
ATOM 4926 C CA . LEU A 1 640 ? 25.031 20.906 20.766 1 94.81 640 LEU A CA 1
ATOM 4927 C C . LEU A 1 640 ? 24.344 22.172 21.266 1 94.81 640 LEU A C 1
ATOM 4929 O O . LEU A 1 640 ? 23.547 22.781 20.531 1 94.81 640 LEU A O 1
ATOM 4933 N N . CYS A 1 641 ? 24.609 22.547 22.469 1 95.5 641 CYS A N 1
ATOM 4934 C CA . CYS A 1 641 ? 24.016 23.75 23.047 1 95.5 641 CYS A CA 1
ATOM 4935 C C . CYS A 1 641 ? 24.406 24.984 22.266 1 95.5 641 CYS A C 1
ATOM 4937 O O . CYS A 1 641 ? 23.578 25.859 22 1 95.5 641 CYS A O 1
ATOM 4939 N N . GLY A 1 642 ? 25.641 25.031 21.859 1 94.19 642 GLY A N 1
ATOM 4940 C CA . GLY A 1 642 ? 26.109 26.156 21.078 1 94.19 642 GLY A CA 1
ATOM 4941 C C . GLY A 1 642 ? 25.406 26.266 19.719 1 94.19 642 GLY A C 1
ATOM 4942 O O . GLY A 1 642 ? 25.016 27.344 19.312 1 94.19 642 GLY A O 1
ATOM 4943 N N . ASN A 1 643 ? 25.312 25.156 19.094 1 93.94 643 ASN A N 1
ATOM 4944 C CA . ASN A 1 643 ? 24.672 25.141 17.781 1 93.94 643 ASN A CA 1
ATOM 4945 C C . ASN A 1 643 ? 23.172 25.438 17.891 1 93.94 643 ASN A C 1
ATOM 4947 O O . ASN A 1 643 ? 22.594 26.062 17 1 93.94 643 ASN A O 1
ATOM 4951 N N . ILE A 1 644 ? 22.5 24.938 18.906 1 94.12 644 ILE A N 1
ATOM 4952 C CA . ILE A 1 644 ? 21.094 25.25 19.125 1 94.12 644 ILE A CA 1
ATOM 4953 C C . ILE A 1 644 ? 20.922 26.75 19.344 1 94.12 644 ILE A C 1
ATOM 4955 O O . ILE A 1 644 ? 20.047 27.375 18.75 1 94.12 644 ILE A O 1
ATOM 4959 N N . ASP A 1 645 ? 21.812 27.312 20.125 1 92.94 645 ASP A N 1
ATOM 4960 C CA . ASP A 1 645 ? 21.75 28.75 20.391 1 92.94 645 ASP A CA 1
ATOM 4961 C C . ASP A 1 645 ? 21.984 29.547 19.109 1 92.94 645 ASP A C 1
ATOM 4963 O O . ASP A 1 645 ? 21.297 30.547 18.859 1 92.94 645 ASP A O 1
ATOM 4967 N N . ARG A 1 646 ? 22.859 29.141 18.359 1 91.31 646 ARG A N 1
ATOM 4968 C CA . ARG A 1 646 ? 23.172 29.828 17.109 1 91.31 646 ARG A CA 1
ATOM 4969 C C . ARG A 1 646 ? 21.969 29.844 16.172 1 91.31 646 ARG A C 1
ATOM 4971 O O . ARG A 1 646 ? 21.703 30.844 15.508 1 91.31 646 ARG A O 1
ATOM 4978 N N . ARG A 1 647 ? 21.297 28.766 16.141 1 89.06 647 ARG A N 1
ATOM 4979 C CA . ARG A 1 647 ? 20.188 28.641 15.211 1 89.06 647 ARG A CA 1
ATOM 4980 C C . ARG A 1 647 ? 18.938 29.328 15.742 1 89.06 647 ARG A C 1
ATOM 4982 O O . ARG A 1 647 ? 18.125 29.828 14.969 1 89.06 647 ARG A O 1
ATOM 4989 N N . PHE A 1 648 ? 18.766 29.422 17.047 1 87.75 648 PHE A N 1
ATOM 4990 C CA . PHE A 1 648 ? 17.531 29.938 17.625 1 87.75 648 PHE A CA 1
ATOM 4991 C C . PHE A 1 648 ? 17.719 31.344 18.188 1 87.75 648 PHE A C 1
ATOM 4993 O O . PHE A 1 648 ? 16.766 32 18.578 1 87.75 648 PHE A O 1
ATOM 5000 N N . GLU A 1 649 ? 18.875 31.812 18.281 1 75.25 649 GLU A N 1
ATOM 5001 C CA . GLU A 1 649 ? 19.156 33.125 18.875 1 75.25 649 GLU A CA 1
ATOM 5002 C C . GLU A 1 649 ? 18.656 34.25 17.984 1 75.25 649 GLU A C 1
ATOM 5004 O O . GLU A 1 649 ? 18.281 35.312 18.484 1 75.25 649 GLU A O 1
ATOM 5009 N N . GLY A 1 650 ? 18.469 34.031 16.781 1 63.44 650 GLY A N 1
ATOM 5010 C CA . GLY A 1 650 ? 18 35.156 15.984 1 63.44 650 GLY A CA 1
ATOM 5011 C C . GLY A 1 650 ? 16.578 35.562 16.328 1 63.44 650 GLY A C 1
ATOM 5012 O O . GLY A 1 650 ? 15.656 34.75 16.297 1 63.44 650 GLY A O 1
ATOM 5013 N N . SER A 1 651 ? 16.516 36.562 17.344 1 58.5 651 SER A N 1
ATOM 5014 C CA . SER A 1 651 ? 15.242 37.031 17.875 1 58.5 651 SER A CA 1
ATOM 5015 C C . SER A 1 651 ? 14.492 37.875 16.844 1 58.5 651 SER A C 1
ATOM 5017 O O . SER A 1 651 ? 15.109 38.656 16.125 1 58.5 651 SER A O 1
ATOM 5019 N N . LEU A 1 652 ? 13.273 37.438 16.594 1 71.94 652 LEU A N 1
ATOM 5020 C CA . LEU A 1 652 ? 12.344 38.312 15.883 1 71.94 652 LEU A CA 1
ATOM 5021 C C . LEU A 1 652 ? 11.703 39.312 16.828 1 71.94 652 LEU A C 1
ATOM 5023 O O . LEU A 1 652 ? 11.039 38.938 17.797 1 71.94 652 LEU A O 1
ATOM 5027 N N . PRO A 1 653 ? 12.039 40.5 16.688 1 81.62 653 PRO A N 1
ATOM 5028 C CA . PRO A 1 653 ? 11.547 41.531 17.609 1 81.62 653 PRO A CA 1
ATOM 5029 C C . PRO A 1 653 ? 10.039 41.438 17.844 1 81.62 653 PRO A C 1
ATOM 5031 O O . PRO A 1 653 ? 9.586 41.594 18.984 1 81.62 653 PRO A O 1
ATOM 5034 N N . VAL A 1 654 ? 9.398 41.188 16.828 1 88.75 654 VAL A N 1
ATOM 5035 C CA . VAL A 1 654 ? 7.945 41.156 16.953 1 88.75 654 VAL A CA 1
ATOM 5036 C C . VAL A 1 654 ? 7.531 40 17.859 1 88.75 654 VAL A C 1
ATOM 5038 O O . VAL A 1 654 ? 6.656 40.156 18.703 1 88.75 654 VAL A O 1
ATOM 5041 N N . MET A 1 655 ? 8.156 38.906 17.703 1 88.06 655 MET A N 1
ATOM 5042 C CA . MET A 1 655 ? 7.82 37.719 18.5 1 88.06 655 MET A CA 1
ATOM 5043 C C . MET A 1 655 ? 8.141 37.938 19.969 1 88.06 655 MET A C 1
ATOM 5045 O O . MET A 1 655 ? 7.371 37.531 20.859 1 88.06 655 MET A O 1
ATOM 5049 N N . SER A 1 656 ? 9.164 38.562 20.172 1 86.44 656 SER A N 1
ATOM 5050 C CA . SER A 1 656 ? 9.547 38.906 21.547 1 86.44 656 SER A CA 1
ATOM 5051 C C . SER A 1 656 ? 8.57 39.906 22.172 1 86.44 656 SER A C 1
ATOM 5053 O O . SER A 1 656 ? 8.258 39.812 23.359 1 86.44 656 SER A O 1
ATOM 5055 N N . ALA A 1 657 ? 8.172 40.781 21.344 1 91.31 657 ALA A N 1
ATOM 5056 C CA . ALA A 1 657 ? 7.25 41.812 21.828 1 91.31 657 ALA A CA 1
ATOM 5057 C C . ALA A 1 657 ? 5.906 41.188 22.203 1 91.31 657 ALA A C 1
ATOM 5059 O O . ALA A 1 657 ? 5.195 41.75 23.062 1 91.31 657 ALA A O 1
ATOM 5060 N N . LEU A 1 658 ? 5.566 40.125 21.656 1 91.81 658 LEU A N 1
ATOM 5061 C CA . LEU A 1 658 ? 4.289 39.469 21.938 1 91.81 658 LEU A CA 1
ATOM 5062 C C . LEU A 1 658 ? 4.297 38.844 23.328 1 91.81 658 LEU A C 1
ATOM 5064 O O . LEU A 1 658 ? 3.258 38.406 23.812 1 91.81 658 LEU A O 1
ATOM 5068 N N . SER A 1 659 ? 5.352 38.875 24.016 1 89.12 659 SER A N 1
ATOM 5069 C CA . SER A 1 659 ? 5.457 38.344 25.375 1 89.12 659 SER A CA 1
ATOM 5070 C C . SER A 1 659 ? 4.68 39.219 26.359 1 89.12 659 SER A C 1
ATOM 5072 O O . SER A 1 659 ? 4.48 38.812 27.516 1 89.12 659 SER A O 1
ATOM 5074 N N . ILE A 1 660 ? 4.219 40.312 25.906 1 92.12 660 ILE A N 1
ATOM 5075 C CA . ILE A 1 660 ? 3.43 41.188 26.766 1 92.12 660 ILE A CA 1
ATOM 5076 C C . ILE A 1 660 ? 2.172 40.469 27.234 1 92.12 660 ILE A C 1
ATOM 5078 O O . ILE A 1 660 ? 1.578 40.844 28.25 1 92.12 660 ILE A O 1
ATOM 5082 N N . PHE A 1 661 ? 1.782 39.469 26.531 1 93.38 661 PHE A N 1
ATOM 5083 C CA . PHE A 1 661 ? 0.569 38.75 26.875 1 93.38 661 PHE A CA 1
ATOM 5084 C C . PHE A 1 661 ? 0.858 37.688 27.938 1 93.38 661 PHE A C 1
ATOM 5086 O O . PHE A 1 661 ? -0.023 36.906 28.281 1 93.38 661 PHE A O 1
ATOM 5093 N N . ASP A 1 662 ? 2.021 37.656 28.391 1 91.75 662 ASP A N 1
ATOM 5094 C CA . ASP A 1 662 ? 2.375 36.719 29.469 1 91.75 662 ASP A CA 1
ATOM 5095 C C . ASP A 1 662 ? 1.883 37.25 30.828 1 91.75 662 ASP A C 1
ATOM 5097 O O . ASP A 1 662 ? 2.406 38.219 31.344 1 91.75 662 ASP A O 1
ATOM 5101 N N . LEU A 1 663 ? 1.02 36.562 31.438 1 91.25 663 LEU A N 1
ATOM 5102 C CA . LEU A 1 663 ? 0.403 37 32.688 1 91.25 663 LEU A CA 1
ATOM 5103 C C . LEU A 1 663 ? 1.346 36.75 33.875 1 91.25 663 LEU A C 1
ATOM 5105 O O . LEU A 1 663 ? 1.289 37.5 34.875 1 91.25 663 LEU A O 1
ATOM 5109 N N . GLU A 1 664 ? 2.137 35.844 33.75 1 88.06 664 GLU A N 1
ATOM 5110 C CA . GLU A 1 664 ? 3.047 35.5 34.844 1 88.06 664 GLU A CA 1
ATOM 5111 C C . GLU A 1 664 ? 4.164 36.531 34.938 1 88.06 664 GLU A C 1
ATOM 5113 O O . GLU A 1 664 ? 4.648 36.812 36.062 1 88.06 664 GLU A O 1
ATOM 5118 N N . ALA A 1 665 ? 4.477 37.125 33.875 1 88.75 665 ALA A N 1
ATOM 5119 C CA . ALA A 1 665 ? 5.57 38.094 33.844 1 88.75 665 ALA A CA 1
ATOM 5120 C C . ALA A 1 665 ? 5.074 39.469 34.25 1 88.75 665 ALA A C 1
ATOM 5122 O O . ALA A 1 665 ? 5.875 40.375 34.562 1 88.75 665 ALA A O 1
ATOM 5123 N N . LEU A 1 666 ? 3.809 39.656 34.344 1 92.19 666 LEU A N 1
ATOM 5124 C CA . LEU A 1 666 ? 3.221 40.938 34.688 1 92.19 666 LEU A CA 1
ATOM 5125 C C . LEU A 1 666 ? 3.566 41.344 36.125 1 92.19 666 LEU A C 1
ATOM 5127 O O . LEU A 1 666 ? 3.273 40.625 37.062 1 92.19 666 LEU A O 1
ATOM 5131 N N . PRO A 1 667 ? 4.164 42.5 36.219 1 92.25 667 PRO A N 1
ATOM 5132 C CA . PRO A 1 667 ? 4.504 42.969 37.562 1 92.25 667 PRO A CA 1
ATOM 5133 C C . PRO A 1 667 ? 3.273 43.312 38.406 1 92.25 667 PRO A C 1
ATOM 5135 O O . PRO A 1 667 ? 2.23 43.656 37.844 1 92.25 667 PRO A O 1
ATOM 5138 N N . ASN A 1 668 ? 3.436 43.312 39.688 1 90.31 668 ASN A N 1
ATOM 5139 C CA . ASN A 1 668 ? 2.352 43.719 40.594 1 90.31 668 ASN A CA 1
ATOM 5140 C C . ASN A 1 668 ? 2.238 45.219 40.688 1 90.31 668 ASN A C 1
ATOM 5142 O O . ASN A 1 668 ? 3.217 45.906 41.031 1 90.31 668 ASN A O 1
ATOM 5146 N N . PRO A 1 669 ? 1.061 45.688 40.469 1 89.88 669 PRO A N 1
ATOM 5147 C CA . PRO A 1 669 ? 0.89 47.156 40.469 1 89.88 669 PRO A CA 1
ATOM 5148 C C . PRO A 1 669 ? 1.108 47.75 41.875 1 89.88 669 PRO A C 1
ATOM 5150 O O . PRO A 1 669 ? 1.506 48.906 42 1 89.88 669 PRO A O 1
ATOM 5153 N N . GLU A 1 670 ? 0.887 47.125 42.969 1 87.56 670 GLU A N 1
ATOM 5154 C CA . GLU A 1 670 ? 1.007 47.625 44.344 1 87.56 670 GLU A CA 1
ATOM 5155 C C . GLU A 1 670 ? 2.451 47.562 44.812 1 87.56 670 GLU A C 1
ATOM 5157 O O . GLU A 1 670 ? 2.973 48.531 45.375 1 87.56 670 GLU A O 1
ATOM 5162 N N . SER A 1 671 ? 3.111 46.438 44.562 1 86.5 671 SER A N 1
ATOM 5163 C CA . SER A 1 671 ? 4.449 46.219 45.094 1 86.5 671 SER A CA 1
ATOM 5164 C C . SER A 1 671 ? 5.52 46.75 44.156 1 86.5 671 SER A C 1
ATOM 5166 O O . SER A 1 671 ? 6.59 47.188 44.594 1 86.5 671 SER A O 1
ATOM 5168 N N . GLU A 1 672 ? 5.184 46.781 42.844 1 89.19 672 GLU A N 1
ATOM 5169 C CA . GLU A 1 672 ? 6.145 47.219 41.844 1 89.19 672 GLU A CA 1
ATOM 5170 C C . GLU A 1 672 ? 5.562 48.281 40.938 1 89.19 672 GLU A C 1
ATOM 5172 O O . GLU A 1 672 ? 5.57 48.156 39.719 1 89.19 672 GLU A O 1
ATOM 5177 N N . THR A 1 673 ? 5.227 49.344 41.531 1 85.62 673 THR A N 1
ATOM 5178 C CA . THR A 1 673 ? 4.477 50.375 40.844 1 85.62 673 THR A CA 1
ATOM 5179 C C . THR A 1 673 ? 5.281 50.938 39.656 1 85.62 673 THR A C 1
ATOM 5181 O O . THR A 1 673 ? 4.738 51.156 38.594 1 85.62 673 THR A O 1
ATOM 5184 N N . GLY A 1 674 ? 6.613 51.188 39.906 1 84.62 674 GLY A N 1
ATOM 5185 C CA . GLY A 1 674 ? 7.449 51.719 38.844 1 84.62 674 GLY A CA 1
ATOM 5186 C C . GLY A 1 674 ? 7.586 50.781 37.656 1 84.62 674 GLY A C 1
ATOM 5187 O O . GLY A 1 674 ? 7.422 51.188 36.5 1 84.62 674 GLY A O 1
ATOM 5188 N N . ARG A 1 675 ? 7.801 49.562 37.969 1 91.12 675 ARG A N 1
ATOM 5189 C CA . ARG A 1 675 ? 7.965 48.562 36.906 1 91.12 675 ARG A CA 1
ATOM 5190 C C . ARG A 1 675 ? 6.652 48.312 36.188 1 91.12 675 ARG A C 1
ATOM 5192 O O . ARG A 1 675 ? 6.645 48.062 34.969 1 91.12 675 ARG A O 1
ATOM 5199 N N . PHE A 1 676 ? 5.574 48.344 36.875 1 93.19 676 PHE A N 1
ATOM 5200 C CA . PHE A 1 676 ? 4.254 48.094 36.281 1 93.19 676 PHE A CA 1
ATOM 5201 C C . PHE A 1 676 ? 3.895 49.219 35.281 1 93.19 676 PHE A C 1
ATOM 5203 O O . PHE A 1 676 ? 3.334 48.938 34.219 1 93.19 676 PHE A O 1
ATOM 5210 N N . ARG A 1 677 ? 4.23 50.438 35.625 1 89.5 677 ARG A N 1
ATOM 5211 C CA . ARG A 1 677 ? 3.887 51.562 34.781 1 89.5 677 ARG A CA 1
ATOM 5212 C C . ARG A 1 677 ? 4.641 51.5 33.469 1 89.5 677 ARG A C 1
ATOM 5214 O O . ARG A 1 677 ? 4.086 51.844 32.406 1 89.5 677 ARG A O 1
ATOM 5221 N N . SER A 1 678 ? 5.836 51.031 33.531 1 91.5 678 SER A N 1
ATOM 5222 C CA . SER A 1 678 ? 6.656 51.031 32.312 1 91.5 678 SER A CA 1
ATOM 5223 C C . SER A 1 678 ? 6.613 49.656 31.641 1 91.5 678 SER A C 1
ATOM 5225 O O . SER A 1 678 ? 7.176 49.469 30.547 1 91.5 678 SER A O 1
ATOM 5227 N N . TYR A 1 679 ? 5.883 48.781 32.188 1 93.31 679 TYR A N 1
ATOM 5228 C CA . TYR A 1 679 ? 5.887 47.406 31.672 1 93.31 679 TYR A CA 1
ATOM 5229 C C . TYR A 1 679 ? 5.281 47.344 30.281 1 93.31 679 TYR A C 1
ATOM 5231 O O . TYR A 1 679 ? 4.172 47.812 30.047 1 93.31 679 TYR A O 1
ATOM 5239 N N . GLY A 1 680 ? 6.082 46.781 29.312 1 93.19 680 GLY A N 1
ATOM 5240 C CA . GLY A 1 680 ? 5.574 46.5 27.984 1 93.19 680 GLY A CA 1
ATOM 5241 C C . GLY A 1 680 ? 5.656 47.688 27.047 1 93.19 680 GLY A C 1
ATOM 5242 O O . GLY A 1 680 ? 5.227 47.625 25.891 1 93.19 680 GLY A O 1
ATOM 5243 N N . SER A 1 681 ? 6.164 48.812 27.516 1 92.69 681 SER A N 1
ATOM 5244 C CA . SER A 1 681 ? 6.188 50.031 26.719 1 92.69 681 SER A CA 1
ATOM 5245 C C . SER A 1 681 ? 7.055 49.875 25.469 1 92.69 681 SER A C 1
ATOM 5247 O O . SER A 1 681 ? 6.668 50.281 24.375 1 92.69 681 SER A O 1
ATOM 5249 N N . GLU A 1 682 ? 8.141 49.25 25.641 1 92.25 682 GLU A N 1
ATOM 5250 C CA . GLU A 1 682 ? 9.023 49 24.5 1 92.25 682 GLU A CA 1
ATOM 5251 C C . GLU A 1 682 ? 8.406 48 23.531 1 92.25 682 GLU A C 1
ATOM 5253 O O . GLU A 1 682 ? 8.508 48.188 22.312 1 92.25 682 GLU A O 1
ATOM 5258 N N . GLU A 1 683 ? 7.828 47 24.094 1 94 683 GLU A N 1
ATOM 5259 C CA . GLU A 1 683 ? 7.207 45.938 23.281 1 94 683 GLU A CA 1
ATOM 5260 C C . GLU A 1 683 ? 6.039 46.5 22.469 1 94 683 GLU A C 1
ATOM 5262 O O . GLU A 1 683 ? 5.871 46.156 21.297 1 94 683 GLU A O 1
ATOM 5267 N N . ILE A 1 684 ? 5.277 47.344 23.016 1 94.81 684 ILE A N 1
ATOM 5268 C CA . ILE A 1 684 ? 4.113 47.906 22.344 1 94.81 684 ILE A CA 1
ATOM 5269 C C . ILE A 1 684 ? 4.566 48.812 21.203 1 94.81 684 ILE A C 1
ATOM 5271 O O . ILE A 1 684 ? 3.918 48.875 20.156 1 94.81 684 ILE A O 1
ATOM 5275 N N . ASP A 1 685 ? 5.668 49.469 21.422 1 94.06 685 ASP A N 1
ATOM 5276 C CA . ASP A 1 685 ? 6.207 50.312 20.359 1 94.06 685 ASP A CA 1
ATOM 5277 C C . ASP A 1 685 ? 6.617 49.469 19.156 1 94.06 685 ASP A C 1
ATOM 5279 O O . ASP A 1 685 ? 6.391 49.875 18 1 94.06 685 ASP A O 1
ATOM 5283 N N . VAL A 1 686 ? 7.176 48.375 19.422 1 94.5 686 VAL A N 1
ATOM 5284 C CA . VAL A 1 686 ? 7.594 47.469 18.359 1 94.5 686 VAL A CA 1
ATOM 5285 C C . VAL A 1 686 ? 6.363 46.969 17.609 1 94.5 686 VAL A C 1
ATOM 5287 O O . VAL A 1 686 ? 6.359 46.906 16.375 1 94.5 686 VAL A O 1
ATOM 5290 N N . LEU A 1 687 ? 5.359 46.594 18.328 1 95.12 687 LEU A N 1
ATOM 5291 C CA . LEU A 1 687 ? 4.129 46.094 17.734 1 95.12 687 LEU A CA 1
ATOM 5292 C C . LEU A 1 687 ? 3.414 47.156 16.938 1 95.12 687 LEU A C 1
ATOM 5294 O O . LEU A 1 687 ? 2.854 46.906 15.875 1 95.12 687 LEU A O 1
ATOM 5298 N N . ALA A 1 688 ? 3.461 48.375 17.469 1 94.94 688 ALA A N 1
ATOM 5299 C CA . ALA A 1 688 ? 2.84 49.5 16.781 1 94.94 688 ALA A CA 1
ATOM 5300 C C . ALA A 1 688 ? 3.525 49.781 15.438 1 94.94 688 ALA A C 1
ATOM 5302 O O . ALA A 1 688 ? 2.859 50.031 14.438 1 94.94 688 ALA A O 1
ATOM 5303 N N . ASP A 1 689 ? 4.789 49.688 15.461 1 92.81 689 ASP A N 1
ATOM 5304 C CA . ASP A 1 689 ? 5.562 49.906 14.25 1 92.81 689 ASP A CA 1
ATOM 5305 C C . ASP A 1 689 ? 5.297 48.844 13.211 1 92.81 689 ASP A C 1
ATOM 5307 O O . ASP A 1 689 ? 5.238 49.125 12.008 1 92.81 689 ASP A O 1
ATOM 5311 N N . HIS A 1 690 ? 5.094 47.688 13.609 1 92.44 690 HIS A N 1
ATOM 5312 C CA . HIS A 1 690 ? 4.93 46.562 12.695 1 92.44 690 HIS A CA 1
ATOM 5313 C C . HIS A 1 690 ? 3.518 46.5 12.125 1 92.44 690 HIS A C 1
ATOM 5315 O O . HIS A 1 690 ? 3.334 46.344 10.914 1 92.44 690 HIS A O 1
ATOM 5321 N N . PHE A 1 691 ? 2.541 46.625 12.969 1 92.81 691 PHE A N 1
ATOM 5322 C CA . PHE A 1 691 ? 1.161 46.406 12.555 1 92.81 691 PHE A CA 1
ATOM 5323 C C . PHE A 1 691 ? 0.559 47.688 11.961 1 92.81 691 PHE A C 1
ATOM 5325 O O . PHE A 1 691 ? -0.337 47.625 11.117 1 92.81 691 PHE A O 1
ATOM 5332 N N . PHE A 1 692 ? 1.04 48.812 12.453 1 92.31 692 PHE A N 1
ATOM 5333 C CA . PHE A 1 692 ? 0.372 50.062 12.07 1 92.31 692 PHE A CA 1
ATOM 5334 C C . PHE A 1 692 ? 1.384 51.094 11.609 1 92.31 692 PHE A C 1
ATOM 5336 O O . PHE A 1 692 ? 1.304 52.25 12.008 1 92.31 692 PHE A O 1
ATOM 5343 N N . GLU A 1 693 ? 2.285 50.719 10.852 1 84.56 693 GLU A N 1
ATOM 5344 C CA . GLU A 1 693 ? 3.35 51.594 10.391 1 84.56 693 GLU A CA 1
ATOM 5345 C C . GLU A 1 693 ? 2.777 52.812 9.641 1 84.56 693 GLU A C 1
ATOM 5347 O O . GLU A 1 693 ? 3.295 53.938 9.758 1 84.56 693 GLU A O 1
ATOM 5352 N N . SER A 1 694 ? 1.704 52.656 8.992 1 84.62 694 SER A N 1
ATOM 5353 C CA . SER A 1 694 ? 1.171 53.688 8.109 1 84.62 694 SER A CA 1
ATOM 5354 C C . SER A 1 694 ? 0.205 54.625 8.852 1 84.62 694 SER A C 1
ATOM 5356 O O . SER A 1 694 ? -0.235 55.625 8.305 1 84.62 694 SER A O 1
ATOM 5358 N N . SER A 1 695 ? -0.127 54.312 10.156 1 90.94 695 SER A N 1
ATOM 5359 C CA . SER A 1 695 ? -1.131 55.094 10.859 1 90.94 695 SER A CA 1
ATOM 5360 C C . SER A 1 695 ? -0.641 55.469 12.25 1 90.94 695 SER A C 1
ATOM 5362 O O . SER A 1 695 ? -0.672 54.688 13.18 1 90.94 695 SER A O 1
ATOM 5364 N N . GLU A 1 696 ? -0.33 56.719 12.367 1 90.88 696 GLU A N 1
ATOM 5365 C CA . GLU A 1 696 ? 0.108 57.219 13.664 1 90.88 696 GLU A CA 1
ATOM 5366 C C . GLU A 1 696 ? -1.036 57.219 14.672 1 90.88 696 GLU A C 1
ATOM 5368 O O . GLU A 1 696 ? -0.814 57.031 15.867 1 90.88 696 GLU A O 1
ATOM 5373 N N . GLU A 1 697 ? -2.186 57.438 14.125 1 93.81 697 GLU A N 1
ATOM 5374 C CA . GLU A 1 697 ? -3.365 57.438 14.984 1 93.81 697 GLU A CA 1
ATOM 5375 C C . GLU A 1 697 ? -3.549 56.094 15.656 1 93.81 697 GLU A C 1
ATOM 5377 O O . GLU A 1 697 ? -3.834 56 16.844 1 93.81 697 GLU A O 1
ATOM 5382 N N . LYS A 1 698 ? -3.35 55.094 14.906 1 94.19 698 LYS A N 1
ATOM 5383 C CA . LYS A 1 698 ? -3.514 53.75 15.438 1 94.19 698 LYS A CA 1
ATOM 5384 C C . LYS A 1 698 ? -2.383 53.375 16.406 1 94.19 698 LYS A C 1
ATOM 5386 O O . LYS A 1 698 ? -2.592 52.656 17.375 1 94.19 698 LYS A O 1
ATOM 5391 N N . GLN A 1 699 ? -1.271 53.906 16.188 1 95.19 699 GLN A N 1
ATOM 5392 C CA . GLN A 1 699 ? -0.152 53.688 17.094 1 95.19 699 GLN A CA 1
ATOM 5393 C C . GLN A 1 699 ? -0.428 54.281 18.469 1 95.19 699 GLN A C 1
ATOM 5395 O O . GLN A 1 699 ? -0.181 53.625 19.484 1 95.19 699 GLN A O 1
ATOM 5400 N N . HIS A 1 700 ? -0.954 55.469 18.438 1 94.44 700 HIS A N 1
ATOM 5401 C CA . HIS A 1 700 ? -1.292 56.094 19.703 1 94.44 700 HIS A CA 1
ATOM 5402 C C . HIS A 1 700 ? -2.438 55.375 20.406 1 94.44 700 HIS A C 1
ATOM 5404 O O . HIS A 1 700 ? -2.445 55.25 21.625 1 94.44 700 HIS A O 1
ATOM 5410 N N . GLN A 1 701 ? -3.279 55.031 19.578 1 95.5 701 GLN A N 1
ATOM 5411 C CA . GLN A 1 701 ? -4.402 54.281 20.125 1 95.5 701 GLN A CA 1
ATOM 5412 C C . GLN A 1 701 ? -3.934 53 20.797 1 95.5 701 GLN A C 1
ATOM 5414 O O . GLN A 1 701 ? -4.43 52.625 21.859 1 95.5 701 GLN A O 1
ATOM 5419 N N . LEU A 1 702 ? -3.057 52.312 20.172 1 96.69 702 LEU A N 1
ATOM 5420 C CA . LEU A 1 702 ? -2.543 51.062 20.719 1 96.69 702 LEU A CA 1
ATOM 5421 C C . LEU A 1 702 ? -1.846 51.281 22.047 1 96.69 702 LEU A C 1
ATOM 5423 O O . LEU A 1 702 ? -2.006 50.5 22.984 1 96.69 702 LEU A O 1
ATOM 5427 N N . THR A 1 703 ? -1.114 52.312 22.125 1 95.06 703 THR A N 1
ATOM 5428 C CA . THR A 1 703 ? -0.414 52.656 23.359 1 95.06 703 THR A CA 1
ATOM 5429 C C . THR A 1 703 ? -1.405 52.969 24.484 1 95.06 703 THR A C 1
ATOM 5431 O O . THR A 1 703 ? -1.192 52.562 25.625 1 95.06 703 THR A O 1
ATOM 5434 N N . ALA A 1 704 ? -2.439 53.625 24.109 1 94.94 704 ALA A N 1
ATOM 5435 C CA . ALA A 1 704 ? -3.48 53.938 25.094 1 94.94 704 ALA A CA 1
ATOM 5436 C C . ALA A 1 704 ? -4.207 52.688 25.547 1 94.94 704 ALA A C 1
ATOM 5438 O O . ALA A 1 704 ? -4.52 52.531 26.734 1 94.94 704 ALA A O 1
ATOM 5439 N N . GLU A 1 705 ? -4.449 51.875 24.625 1 96.5 705 GLU A N 1
ATOM 5440 C CA . GLU A 1 705 ? -5.105 50.594 24.953 1 96.5 705 GLU A CA 1
ATOM 5441 C C . GLU A 1 705 ? -4.258 49.781 25.922 1 96.5 705 GLU A C 1
ATOM 5443 O O . GLU A 1 705 ? -4.777 49.188 26.875 1 96.5 705 GLU A O 1
ATOM 5448 N N . TRP A 1 706 ? -2.994 49.75 25.641 1 96.38 706 TRP A N 1
ATOM 5449 C CA . TRP A 1 706 ? -2.1 48.938 26.484 1 96.38 706 TRP A CA 1
ATOM 5450 C C . TRP A 1 706 ? -2.055 49.469 27.906 1 96.38 706 TRP A C 1
ATOM 5452 O O . TRP A 1 706 ? -2.027 48.719 28.859 1 96.38 706 TRP A O 1
ATOM 5462 N N . SER A 1 707 ? -2.047 50.719 28.047 1 93.5 707 SER A N 1
ATOM 5463 C CA . SER A 1 707 ? -1.983 51.344 29.359 1 93.5 707 SER A CA 1
ATOM 5464 C C . SER A 1 707 ? -3.176 50.938 30.219 1 93.5 707 SER A C 1
ATOM 5466 O O . SER A 1 707 ? -3.045 50.781 31.438 1 93.5 707 SER A O 1
ATOM 5468 N N . LYS A 1 708 ? -4.258 50.719 29.594 1 93.56 708 LYS A N 1
ATOM 5469 C CA . LYS A 1 708 ? -5.457 50.312 30.312 1 93.56 708 LYS A CA 1
ATOM 5470 C C . LYS A 1 708 ? -5.492 48.781 30.469 1 93.56 708 LYS A C 1
ATOM 5472 O O . LYS A 1 708 ? -5.914 48.281 31.516 1 93.56 708 LYS A O 1
ATOM 5477 N N . PHE A 1 709 ? -5.07 48.156 29.453 1 95.94 709 PHE A N 1
ATOM 5478 C CA . PHE A 1 709 ? -5.164 46.719 29.391 1 95.94 709 PHE A CA 1
ATOM 5479 C C . PHE A 1 709 ? -4.32 46.062 30.484 1 95.94 709 PHE A C 1
ATOM 5481 O O . PHE A 1 709 ? -4.695 45.031 31.031 1 95.94 709 PHE A O 1
ATOM 5488 N N . LYS A 1 710 ? -3.232 46.562 30.812 1 93.44 710 LYS A N 1
ATOM 5489 C CA . LYS A 1 710 ? -2.359 46 31.844 1 93.44 710 LYS A CA 1
ATOM 5490 C C . LYS A 1 710 ? -3.082 45.906 33.188 1 93.44 710 LYS A C 1
ATOM 5492 O O . LYS A 1 710 ? -2.877 44.938 33.938 1 93.44 710 LYS A O 1
ATOM 5497 N N . TYR A 1 711 ? -3.895 46.844 33.375 1 92.69 711 TYR A N 1
ATOM 5498 C CA . TYR A 1 711 ? -4.664 46.812 34.594 1 92.69 711 TYR A CA 1
ATOM 5499 C C . TYR A 1 711 ? -5.715 45.719 34.562 1 92.69 711 TYR A C 1
ATOM 5501 O O . TYR A 1 711 ? -5.953 45.031 35.562 1 92.69 711 TYR A O 1
ATOM 5509 N N . ASP A 1 712 ? -6.227 45.625 33.438 1 92.75 712 ASP A N 1
ATOM 5510 C CA . ASP A 1 712 ? -7.227 44.594 33.25 1 92.75 712 ASP A CA 1
ATOM 5511 C C . ASP A 1 712 ? -6.598 43.188 33.344 1 92.75 712 ASP A C 1
ATOM 5513 O O . ASP A 1 712 ? -7.219 42.25 33.875 1 92.75 712 ASP A O 1
ATOM 5517 N N . MET A 1 713 ? -5.488 43 32.781 1 94.69 713 MET A N 1
ATOM 5518 C CA . MET A 1 713 ? -4.746 41.75 32.875 1 94.69 713 MET A CA 1
ATOM 5519 C C . MET A 1 713 ? -4.527 41.375 34.344 1 94.69 713 MET A C 1
ATOM 5521 O O . MET A 1 713 ? -4.695 40.188 34.688 1 94.69 713 MET A O 1
ATOM 5525 N N . HIS A 1 714 ? -4.176 42.281 35.062 1 92.88 714 HIS A N 1
ATOM 5526 C CA . HIS A 1 714 ? -3.889 42.031 36.469 1 92.88 714 HIS A CA 1
ATOM 5527 C C . HIS A 1 714 ? -5.168 41.75 37.25 1 92.88 714 HIS A C 1
ATOM 5529 O O . HIS A 1 714 ? -5.223 40.781 38.031 1 92.88 714 HIS A O 1
ATOM 5535 N N . ALA A 1 715 ? -6.164 42.5 37.031 1 91.5 715 ALA A N 1
ATOM 5536 C CA . ALA A 1 715 ? -7.367 42.469 37.844 1 91.5 715 ALA A CA 1
ATOM 5537 C C . ALA A 1 715 ? -8.297 41.344 37.406 1 91.5 715 ALA A C 1
ATOM 5539 O O . ALA A 1 715 ? -8.906 40.688 38.25 1 91.5 715 ALA A O 1
ATOM 5540 N N . ASN A 1 716 ? -8.367 41.094 36.188 1 91.12 716 ASN A N 1
ATOM 5541 C CA . ASN A 1 716 ? -9.422 40.219 35.688 1 91.12 716 ASN A CA 1
ATOM 5542 C C . ASN A 1 716 ? -8.859 38.938 35.125 1 91.12 716 ASN A C 1
ATOM 5544 O O . ASN A 1 716 ? -9.453 37.875 35.25 1 91.12 716 ASN A O 1
ATOM 5548 N N . LEU A 1 717 ? -7.805 38.969 34.406 1 93.38 717 LEU A N 1
ATOM 5549 C CA . LEU A 1 717 ? -7.328 37.812 33.688 1 93.38 717 LEU A CA 1
ATOM 5550 C C . LEU A 1 717 ? -6.406 36.969 34.562 1 93.38 717 LEU A C 1
ATOM 5552 O O . LEU A 1 717 ? -6.574 35.75 34.656 1 93.38 717 LEU A O 1
ATOM 5556 N N . LYS A 1 718 ? -5.484 37.531 35.156 1 91.44 718 LYS A N 1
ATOM 5557 C CA . LYS A 1 718 ? -4.465 36.812 35.938 1 91.44 718 LYS A CA 1
ATOM 5558 C C . LYS A 1 718 ? -5.098 35.938 37 1 91.44 718 LYS A C 1
ATOM 5560 O O . LYS A 1 718 ? -4.688 34.812 37.188 1 91.44 718 LYS A O 1
ATOM 5565 N N . PRO A 1 719 ? -6.102 36.344 37.688 1 89.56 719 PRO A N 1
ATOM 5566 C CA . PRO A 1 719 ? -6.723 35.5 38.719 1 89.56 719 PRO A CA 1
ATOM 5567 C C . PRO A 1 719 ? -7.406 34.25 38.125 1 89.56 719 PRO A C 1
ATOM 5569 O O . PRO A 1 719 ? -7.617 33.281 38.812 1 89.56 719 PRO A O 1
ATOM 5572 N N . GLN A 1 720 ? -7.695 34.344 36.906 1 88.5 720 GLN A N 1
ATOM 5573 C CA . GLN A 1 720 ? -8.406 33.25 36.281 1 88.5 720 GLN A CA 1
ATOM 5574 C C . GLN A 1 720 ? -7.426 32.219 35.719 1 88.5 720 GLN A C 1
ATOM 5576 O O . GLN A 1 720 ? -7.836 31.125 35.281 1 88.5 720 GLN A O 1
ATOM 5581 N N . LEU A 1 721 ? -6.262 32.562 35.781 1 88.62 721 LEU A N 1
ATOM 5582 C CA . LEU A 1 721 ? -5.25 31.625 35.281 1 88.62 721 LEU A CA 1
ATOM 5583 C C . LEU A 1 721 ? -5.281 30.312 36.062 1 88.62 721 LEU A C 1
ATOM 5585 O O . LEU A 1 721 ? -5.266 30.328 37.312 1 88.62 721 LEU A O 1
ATOM 5589 N N . PRO A 1 722 ? -5.445 29.109 35.5 1 79.31 722 PRO A N 1
ATOM 5590 C CA . PRO A 1 722 ? -5.492 27.844 36.219 1 79.31 722 PRO A CA 1
ATOM 5591 C C . PRO A 1 722 ? -4.203 27.547 37 1 79.31 722 PRO A C 1
ATOM 5593 O O . PRO A 1 722 ? -3.107 27.812 36.5 1 79.31 722 PRO A O 1
ATOM 5596 N N . LYS A 1 723 ? -4.281 27.531 38.344 1 61.25 723 LYS A N 1
ATOM 5597 C CA . LYS A 1 723 ? -3.141 27.344 39.25 1 61.25 723 LYS A CA 1
ATOM 5598 C C . LYS A 1 723 ? -2.445 26.016 38.969 1 61.25 723 LYS A C 1
ATOM 5600 O O . LYS A 1 723 ? -1.215 25.938 38.969 1 61.25 723 LYS A O 1
ATOM 5605 N N . ASP A 1 724 ? -2.924 24.922 39.75 1 50.81 724 ASP A N 1
ATOM 5606 C CA . ASP A 1 724 ? -2.211 23.656 39.812 1 50.81 724 ASP A CA 1
ATOM 5607 C C . ASP A 1 724 ? -1.849 23.156 38.406 1 50.81 724 ASP A C 1
ATOM 5609 O O . ASP A 1 724 ? -2.73 22.812 37.625 1 50.81 724 ASP A O 1
ATOM 5613 N N . PRO A 1 725 ? -0.861 23.625 37.938 1 44.47 725 PRO A N 1
ATOM 5614 C CA . PRO A 1 725 ? -0.341 22.969 36.719 1 44.47 725 PRO A CA 1
ATOM 5615 C C . PRO A 1 725 ? -0.448 21.438 36.812 1 44.47 725 PRO A C 1
ATOM 5617 O O . PRO A 1 725 ? 0.32 20.734 36.125 1 44.47 725 PRO A O 1
ATOM 5620 N N . VAL A 1 726 ? -0.886 20.938 37.938 1 39.16 726 VAL A N 1
ATOM 5621 C CA . VAL A 1 726 ? -0.731 19.5 38.188 1 39.16 726 VAL A CA 1
ATOM 5622 C C . VAL A 1 726 ? -0.909 18.719 36.906 1 39.16 726 VAL A C 1
ATOM 5624 O O . VAL A 1 726 ? -0.009 17.984 36.5 1 39.16 726 VAL A O 1
ATOM 5627 N N . THR A 1 727 ? -1.848 17.516 37.125 1 37.81 727 THR A N 1
ATOM 5628 C CA . THR A 1 727 ? -2.057 16.188 36.531 1 37.81 727 THR A CA 1
ATOM 5629 C C . THR A 1 727 ? -2.455 16.312 35.062 1 37.81 727 THR A C 1
ATOM 5631 O O . THR A 1 727 ? -2.805 15.305 34.438 1 37.81 727 THR A O 1
ATOM 5634 N N . GLN A 1 728 ? -3.178 17.297 34.75 1 35.38 728 GLN A N 1
ATOM 5635 C CA . GLN A 1 728 ? -3.93 17 33.531 1 35.38 728 GLN A CA 1
ATOM 5636 C C . GLN A 1 728 ? -2.994 16.672 32.375 1 35.38 728 GLN A C 1
ATOM 5638 O O . GLN A 1 728 ? -1.791 16.938 32.438 1 35.38 728 GLN A O 1
ATOM 5643 N N . THR A 1 729 ? -3.734 16.5 31.172 1 39.88 729 THR A N 1
ATOM 5644 C CA . THR A 1 729 ? -3.25 16 29.891 1 39.88 729 THR A CA 1
ATOM 5645 C C . THR A 1 729 ? -2.045 16.812 29.422 1 39.88 729 THR A C 1
ATOM 5647 O O . THR A 1 729 ? -1.994 18.031 29.609 1 39.88 729 THR A O 1
ATOM 5650 N N . PRO A 1 730 ? -0.914 16.312 29.25 1 42.69 730 PRO A N 1
ATOM 5651 C CA . PRO A 1 730 ? 0.325 16.844 28.672 1 42.69 730 PRO A CA 1
ATOM 5652 C C . PRO A 1 730 ? 0.105 18.141 27.891 1 42.69 730 PRO A C 1
ATOM 5654 O O . PRO A 1 730 ? 1.057 18.703 27.344 1 42.69 730 PRO A O 1
ATOM 5657 N N . THR A 1 731 ? -0.984 18.484 27.453 1 47.84 731 THR A N 1
ATOM 5658 C CA . THR A 1 731 ? -0.991 19.656 26.578 1 47.84 731 THR A CA 1
ATOM 5659 C C . THR A 1 731 ? -1.035 20.938 27.391 1 47.84 731 THR A C 1
ATOM 5661 O O . THR A 1 731 ? -2.107 21.516 27.609 1 47.84 731 THR A O 1
ATOM 5664 N N . VAL A 1 732 ? -0.309 21.094 28.484 1 51.56 732 VAL A N 1
ATOM 5665 C CA . VAL A 1 732 ? -0.297 22.281 29.344 1 51.56 732 VAL A CA 1
ATOM 5666 C C . VAL A 1 732 ? -0.14 23.531 28.5 1 51.56 732 VAL A C 1
ATOM 5668 O O . VAL A 1 732 ? 0.863 23.703 27.797 1 51.56 732 VAL A O 1
ATOM 5671 N N . GLU A 1 733 ? -1.155 24.359 28.344 1 67.06 733 GLU A N 1
ATOM 5672 C CA . GLU A 1 733 ? -1.225 25.656 27.688 1 67.06 733 GLU A CA 1
ATOM 5673 C C . GLU A 1 733 ? -0.399 26.703 28.438 1 67.06 733 GLU A C 1
ATOM 5675 O O . GLU A 1 733 ? -0.415 26.734 29.672 1 67.06 733 GLU A O 1
ATOM 5680 N N . SER A 1 734 ? 0.596 27.266 27.859 1 80.88 734 SER A N 1
ATOM 5681 C CA . SER A 1 734 ? 1.374 28.375 28.438 1 80.88 734 SER A CA 1
ATOM 5682 C C . SER A 1 734 ? 0.471 29.516 28.859 1 80.88 734 SER A C 1
ATOM 5684 O O . SER A 1 734 ? -0.659 29.641 28.391 1 80.88 734 SER A O 1
ATOM 5686 N N . SER A 1 735 ? 0.975 30.266 29.828 1 87.31 735 SER A N 1
ATOM 5687 C CA . SER A 1 735 ? 0.232 31.438 30.312 1 87.31 735 SER A CA 1
ATOM 5688 C C . SER A 1 735 ? -0.089 32.406 29.156 1 87.31 735 SER A C 1
ATOM 5690 O O . SER A 1 735 ? -1.183 32.969 29.109 1 87.31 735 SER A O 1
ATOM 5692 N N . THR A 1 736 ? 0.805 32.562 28.359 1 90.31 736 THR A N 1
ATOM 5693 C CA . THR A 1 736 ? 0.613 33.438 27.203 1 90.31 736 THR A CA 1
ATOM 5694 C C . THR A 1 736 ? -0.488 32.906 26.297 1 90.31 736 THR A C 1
ATOM 5696 O O . THR A 1 736 ? -1.36 33.656 25.859 1 90.31 736 THR A O 1
ATOM 5699 N N . GLN A 1 737 ? -0.421 31.656 25.969 1 89.62 737 GLN A N 1
ATOM 5700 C CA . GLN A 1 737 ? -1.429 31.047 25.094 1 89.62 737 GLN A CA 1
ATOM 5701 C C . GLN A 1 737 ? -2.818 31.141 25.719 1 89.62 737 GLN A C 1
ATOM 5703 O O . GLN A 1 737 ? -3.795 31.438 25.031 1 89.62 737 GLN A O 1
ATOM 5708 N N . TRP A 1 738 ? -2.871 30.859 26.953 1 90.38 738 TRP A N 1
ATOM 5709 C CA . TRP A 1 738 ? -4.137 30.969 27.672 1 90.38 738 TRP A CA 1
ATOM 5710 C C . TRP A 1 738 ? -4.691 32.375 27.578 1 90.38 738 TRP A C 1
ATOM 5712 O O . TRP A 1 738 ? -5.891 32.562 27.359 1 90.38 738 TRP A O 1
ATOM 5722 N N . CYS A 1 739 ? -3.838 33.344 27.812 1 93 739 CYS A N 1
ATOM 5723 C CA . CYS A 1 739 ? -4.242 34.719 27.766 1 93 739 CYS A CA 1
ATOM 5724 C C . CYS A 1 739 ? -4.77 35.094 26.391 1 93 739 CYS A C 1
ATOM 5726 O O . CYS A 1 739 ? -5.816 35.75 26.266 1 93 739 CYS A O 1
ATOM 5728 N N . LEU A 1 740 ? -4.066 34.719 25.391 1 94.06 740 LEU A N 1
ATOM 5729 C CA . LEU A 1 740 ? -4.461 35.031 24.031 1 94.06 740 LEU A CA 1
ATOM 5730 C C . LEU A 1 740 ? -5.828 34.438 23.703 1 94.06 740 LEU A C 1
ATOM 5732 O O . LEU A 1 740 ? -6.688 35.125 23.141 1 94.06 740 LEU A O 1
ATOM 5736 N N . GLU A 1 741 ? -6.023 33.219 24.047 1 93 741 GLU A N 1
ATOM 5737 C CA . GLU A 1 741 ? -7.293 32.531 23.797 1 93 741 GLU A CA 1
ATOM 5738 C C . GLU A 1 741 ? -8.43 33.188 24.562 1 93 741 GLU A C 1
ATOM 5740 O O . GLU A 1 741 ? -9.547 33.312 24.062 1 93 741 GLU A O 1
ATOM 5745 N N . ARG A 1 742 ? -8.078 33.625 25.734 1 92.44 742 ARG A N 1
ATOM 5746 C CA . ARG A 1 742 ? -9.086 34.281 26.578 1 92.44 742 ARG A CA 1
ATOM 5747 C C . ARG A 1 742 ? -9.492 35.625 26 1 92.44 742 ARG A C 1
ATOM 5749 O O . ARG A 1 742 ? -10.664 36 26.047 1 92.44 742 ARG A O 1
ATOM 5756 N N . VAL A 1 743 ? -8.523 36.344 25.562 1 94.56 743 VAL A N 1
ATOM 5757 C CA . VAL A 1 743 ? -8.781 37.656 24.938 1 94.56 743 VAL A CA 1
ATOM 5758 C C . VAL A 1 743 ? -9.711 37.469 23.75 1 94.56 743 VAL A C 1
ATOM 5760 O O . VAL A 1 743 ? -10.625 38.281 23.531 1 94.56 743 VAL A O 1
ATOM 5763 N N . ILE A 1 744 ? -9.539 36.438 23 1 94.19 744 ILE A N 1
ATOM 5764 C CA . ILE A 1 744 ? -10.375 36.156 21.828 1 94.19 744 ILE A CA 1
ATOM 5765 C C . ILE A 1 744 ? -11.773 35.75 22.266 1 94.19 744 ILE A C 1
ATOM 5767 O O . ILE A 1 744 ? -12.766 36.094 21.641 1 94.19 744 ILE A O 1
ATOM 5771 N N . GLU A 1 745 ? -11.797 35.031 23.297 1 92.19 745 GLU A N 1
ATOM 5772 C CA . GLU A 1 745 ? -13.086 34.594 23.844 1 92.19 745 GLU A CA 1
ATOM 5773 C C . GLU A 1 745 ? -13.93 35.781 24.266 1 92.19 745 GLU A C 1
ATOM 5775 O O . GLU A 1 745 ? -15.156 35.781 24.141 1 92.19 745 GLU A O 1
ATOM 5780 N N . LEU A 1 746 ? -13.266 36.781 24.75 1 92.19 746 LEU A N 1
ATOM 5781 C CA . LEU A 1 746 ? -13.938 38 25.25 1 92.19 746 LEU A CA 1
ATOM 5782 C C . LEU A 1 746 ? -13.961 39.062 24.172 1 92.19 746 LEU A C 1
ATOM 5784 O O . LEU A 1 746 ? -13.984 40.25 24.484 1 92.19 746 LEU A O 1
ATOM 5788 N N . LYS A 1 747 ? -13.906 38.719 23.047 1 88.38 747 LYS A N 1
ATOM 5789 C CA . LYS A 1 747 ? -13.766 39.656 21.938 1 88.38 747 LYS A CA 1
ATOM 5790 C C . LYS A 1 747 ? -14.969 40.594 21.875 1 88.38 747 LYS A C 1
ATOM 5792 O O . LYS A 1 747 ? -14.844 41.75 21.422 1 88.38 747 LYS A O 1
ATOM 5797 N N . THR A 1 748 ? -16.078 40.156 22.25 1 87.88 748 THR A N 1
ATOM 5798 C CA . THR A 1 748 ? -17.281 41 22.188 1 87.88 748 THR A CA 1
ATOM 5799 C C . THR A 1 748 ? -17.141 42.188 23.141 1 87.88 748 THR A C 1
ATOM 5801 O O . THR A 1 748 ? -17.5 43.312 22.797 1 87.88 748 THR A O 1
ATOM 5804 N N . SER A 1 749 ? -16.625 41.938 24.328 1 89.81 749 SER A N 1
ATOM 5805 C CA . SER A 1 749 ? -16.422 43 25.297 1 89.81 749 SER A CA 1
ATOM 5806 C C . SER A 1 749 ? -15.109 43.719 25.062 1 89.81 749 SER A C 1
ATOM 5808 O O . SER A 1 749 ? -15.078 44.969 25 1 89.81 749 SER A O 1
ATOM 5810 N N . TYR A 1 750 ? -14.109 42.938 24.906 1 90.88 750 TYR A N 1
ATOM 5811 C CA . TYR A 1 750 ? -12.773 43.531 24.734 1 90.88 750 TYR A CA 1
ATOM 5812 C C . TYR A 1 750 ? -12.633 44.188 23.375 1 90.88 750 TYR A C 1
ATOM 5814 O O . TYR A 1 750 ? -11.805 45.062 23.188 1 90.88 750 TYR A O 1
ATOM 5822 N N . GLY A 1 751 ? -13.414 43.781 22.453 1 90.12 751 GLY A N 1
ATOM 5823 C CA . GLY A 1 751 ? -13.359 44.344 21.125 1 90.12 751 GLY A CA 1
ATOM 5824 C C . GLY A 1 751 ? -13.781 45.812 21.078 1 90.12 751 GLY A C 1
ATOM 5825 O O . GLY A 1 751 ? -13.344 46.562 20.219 1 90.12 751 GLY A O 1
ATOM 5826 N N . HIS A 1 752 ? -14.531 46.188 22.031 1 90.88 752 HIS A N 1
ATOM 5827 C CA . HIS A 1 752 ? -15.008 47.562 22.109 1 90.88 752 HIS A CA 1
ATOM 5828 C C . HIS A 1 752 ? -14.008 48.438 22.844 1 90.88 752 HIS A C 1
ATOM 5830 O O . HIS A 1 752 ? -13.844 49.625 22.5 1 90.88 752 HIS A O 1
ATOM 5836 N N . VAL A 1 753 ? -13.383 47.844 23.781 1 92.94 753 VAL A N 1
ATOM 5837 C CA . VAL A 1 753 ? -12.492 48.594 24.641 1 92.94 753 VAL A CA 1
ATOM 5838 C C . VAL A 1 753 ? -11.07 48.562 24.094 1 92.94 753 VAL A C 1
ATOM 5840 O O . VAL A 1 753 ? -10.352 49.562 24.109 1 92.94 753 VAL A O 1
ATOM 5843 N N . TYR A 1 754 ? -10.633 47.344 23.656 1 95.88 754 TYR A N 1
ATOM 5844 C CA . TYR A 1 754 ? -9.273 47.125 23.172 1 95.88 754 TYR A CA 1
ATOM 5845 C C . TYR A 1 754 ? -9.281 46.531 21.781 1 95.88 754 TYR A C 1
ATOM 5847 O O . TYR A 1 754 ? -8.727 45.469 21.547 1 95.88 754 TYR A O 1
ATOM 5855 N N . PRO A 1 755 ? -9.742 47.219 20.766 1 95.25 755 PRO A N 1
ATOM 5856 C CA . PRO A 1 755 ? -9.875 46.625 19.438 1 95.25 755 PRO A CA 1
ATOM 5857 C C . PRO A 1 755 ? -8.531 46.25 18.812 1 95.25 755 PRO A C 1
ATOM 5859 O O . PRO A 1 755 ? -8.398 45.188 18.188 1 95.25 755 PRO A O 1
ATOM 5862 N N . LEU A 1 756 ? -7.555 47.031 18.969 1 96.44 756 LEU A N 1
ATOM 5863 C CA . LEU A 1 756 ? -6.262 46.781 18.344 1 96.44 756 LEU A CA 1
ATOM 5864 C C . LEU A 1 756 ? -5.52 45.656 19.031 1 96.44 756 LEU A C 1
ATOM 5866 O O . LEU A 1 756 ? -4.844 44.844 18.391 1 96.44 756 LEU A O 1
ATOM 5870 N N . LEU A 1 757 ? -5.645 45.562 20.344 1 96.25 757 LEU A N 1
ATOM 5871 C CA . LEU A 1 757 ? -4.988 44.5 21.094 1 96.25 757 LEU A CA 1
ATOM 5872 C C . LEU A 1 757 ? -5.633 43.156 20.781 1 96.25 757 LEU A C 1
ATOM 5874 O O . LEU A 1 757 ? -4.945 42.125 20.75 1 96.25 757 LEU A O 1
ATOM 5878 N N . VAL A 1 758 ? -6.961 43.188 20.578 1 95.69 758 VAL A N 1
ATOM 5879 C CA . VAL A 1 758 ? -7.664 41.938 20.219 1 95.69 758 VAL A CA 1
ATOM 5880 C C . VAL A 1 758 ? -7.191 41.469 18.844 1 95.69 758 VAL A C 1
ATOM 5882 O O . VAL A 1 758 ? -6.996 40.281 18.625 1 95.69 758 VAL A O 1
ATOM 5885 N N . TYR A 1 759 ? -7.043 42.406 18 1 95.81 759 TYR A N 1
ATOM 5886 C CA . TYR A 1 759 ? -6.531 42.125 16.672 1 95.81 759 TYR A CA 1
ATOM 5887 C C . TYR A 1 759 ? -5.133 41.5 16.75 1 95.81 759 TYR A C 1
ATOM 5889 O O . TYR A 1 759 ? -4.855 40.5 16.094 1 95.81 759 TYR A O 1
ATOM 5897 N N . ILE A 1 760 ? -4.289 42.062 17.531 1 96 760 ILE A N 1
ATOM 5898 C CA . ILE A 1 760 ? -2.918 41.594 17.672 1 96 760 ILE A CA 1
ATOM 5899 C C . ILE A 1 760 ? -2.916 40.219 18.328 1 96 760 ILE A C 1
ATOM 5901 O O . ILE A 1 760 ? -2.119 39.344 17.953 1 96 760 ILE A O 1
ATOM 5905 N N . ALA A 1 761 ? -3.781 40.062 19.25 1 95.31 761 ALA A N 1
ATOM 5906 C CA . ALA A 1 761 ? -3.9 38.75 19.891 1 95.31 761 ALA A CA 1
ATOM 5907 C C . ALA A 1 761 ? -4.316 37.688 18.891 1 95.31 761 ALA A C 1
ATOM 5909 O O . ALA A 1 761 ? -3.828 36.531 18.953 1 95.31 761 ALA A O 1
ATOM 5910 N N . LYS A 1 762 ? -5.215 38 18.047 1 95.44 762 LYS A N 1
ATOM 5911 C CA . LYS A 1 762 ? -5.652 37.062 17 1 95.44 762 LYS A CA 1
ATOM 5912 C C . LYS A 1 762 ? -4.504 36.719 16.062 1 95.44 762 LYS A C 1
ATOM 5914 O O . LYS A 1 762 ? -4.324 35.531 15.711 1 95.44 762 LYS A O 1
ATOM 5919 N N . VAL A 1 763 ? -3.742 37.656 15.68 1 96.19 763 VAL A N 1
ATOM 5920 C CA . VAL A 1 763 ? -2.6 37.438 14.805 1 96.19 763 VAL A CA 1
ATOM 5921 C C . VAL A 1 763 ? -1.571 36.562 15.5 1 96.19 763 VAL A C 1
ATOM 5923 O O . VAL A 1 763 ? -0.981 35.688 14.883 1 96.19 763 VAL A O 1
ATOM 5926 N N . ALA A 1 764 ? -1.38 36.781 16.75 1 95.19 764 ALA A N 1
ATOM 5927 C CA . ALA A 1 764 ? -0.41 36 17.516 1 95.19 764 ALA A CA 1
ATOM 5928 C C . ALA A 1 764 ? -0.771 34.531 17.516 1 95.19 764 ALA A C 1
ATOM 5930 O O . ALA A 1 764 ? 0.113 33.656 17.516 1 95.19 764 ALA A O 1
ATOM 5931 N N . LEU A 1 765 ? -2.027 34.219 17.5 1 94.88 765 LEU A N 1
ATOM 5932 C CA . LEU A 1 765 ? -2.5 32.844 17.562 1 94.88 765 LEU A CA 1
ATOM 5933 C C . LEU A 1 765 ? -2.34 32.125 16.219 1 94.88 765 LEU A C 1
ATOM 5935 O O . LEU A 1 765 ? -2.287 30.906 16.156 1 94.88 765 LEU A O 1
ATOM 5939 N N . VAL A 1 766 ? -2.223 32.844 15.133 1 96.06 766 VAL A N 1
ATOM 5940 C CA . VAL A 1 766 ? -2.244 32.188 13.828 1 96.06 766 VAL A CA 1
ATOM 5941 C C . VAL A 1 766 ? -0.83 32.156 13.25 1 96.06 766 VAL A C 1
ATOM 5943 O O . VAL A 1 766 ? -0.631 31.734 12.109 1 96.06 766 VAL A O 1
ATOM 5946 N N . LEU A 1 767 ? 0.178 32.562 14.008 1 94.81 767 LEU A N 1
ATOM 5947 C CA . LEU A 1 767 ? 1.562 32.5 13.547 1 94.81 767 LEU A CA 1
ATOM 5948 C C . LEU A 1 767 ? 2.098 31.078 13.602 1 94.81 767 LEU A C 1
ATOM 5950 O O . LEU A 1 767 ? 2.258 30.516 14.68 1 94.81 767 LEU A O 1
ATOM 5954 N N . PRO A 1 768 ? 2.355 30.469 12.414 1 94.69 768 PRO A N 1
ATOM 5955 C CA . PRO A 1 768 ? 2.863 29.094 12.414 1 94.69 768 PRO A CA 1
ATOM 5956 C C . PRO A 1 768 ? 4.375 29.031 12.625 1 94.69 768 PRO A C 1
ATOM 5958 O O . PRO A 1 768 ? 5.129 29.734 11.953 1 94.69 768 PRO A O 1
ATOM 5961 N N . LEU A 1 769 ? 4.82 28.188 13.484 1 92.88 769 LEU A N 1
ATOM 5962 C CA . LEU A 1 769 ? 6.246 28.094 13.781 1 92.88 769 LEU A CA 1
ATOM 5963 C C . LEU A 1 769 ? 6.801 26.75 13.352 1 92.88 769 LEU A C 1
ATOM 5965 O O . LEU A 1 769 ? 8.016 26.578 13.234 1 92.88 769 LEU A O 1
ATOM 5969 N N . SER A 1 770 ? 5.887 25.859 13.125 1 92.56 770 SER A N 1
ATOM 5970 C CA . SER A 1 770 ? 6.32 24.5 12.82 1 92.56 770 SER A CA 1
ATOM 5971 C C . SER A 1 770 ? 5.668 23.984 11.539 1 92.56 770 SER A C 1
ATOM 5973 O O . SER A 1 770 ? 4.488 24.25 11.289 1 92.56 770 SER A O 1
ATOM 5975 N N . ASN A 1 771 ? 6.453 23.266 10.742 1 91.88 771 ASN A N 1
ATOM 5976 C CA . ASN A 1 771 ? 5.949 22.656 9.523 1 91.88 771 ASN A CA 1
ATOM 5977 C C . ASN A 1 771 ? 5.613 21.172 9.727 1 91.88 771 ASN A C 1
ATOM 5979 O O . ASN A 1 771 ? 5.812 20.359 8.828 1 91.88 771 ASN A O 1
ATOM 5983 N N . ALA A 1 772 ? 5.164 20.844 10.883 1 90.5 772 ALA A N 1
ATOM 5984 C CA . ALA A 1 772 ? 4.816 19.453 11.195 1 90.5 772 ALA A CA 1
ATOM 5985 C C . ALA A 1 772 ? 3.625 18.984 10.359 1 90.5 772 ALA A C 1
ATOM 5987 O O . ALA A 1 772 ? 3.57 17.828 9.945 1 90.5 772 ALA A O 1
ATOM 5988 N N . TRP A 1 773 ? 2.689 19.875 10.094 1 93.81 773 TRP A N 1
ATOM 5989 C CA . TRP A 1 773 ? 1.477 19.5 9.375 1 93.81 773 TRP A CA 1
ATOM 5990 C C . TRP A 1 773 ? 1.776 19.234 7.906 1 93.81 773 TRP A C 1
ATOM 5992 O O . TRP A 1 773 ? 1.322 18.234 7.348 1 93.81 773 TRP A O 1
ATOM 6002 N N . PRO A 1 774 ? 2.535 20.094 7.254 1 94.25 774 PRO A N 1
ATOM 6003 C CA . PRO A 1 774 ? 2.928 19.75 5.887 1 94.25 774 PRO A CA 1
ATOM 6004 C C . PRO A 1 774 ? 3.658 18.422 5.797 1 94.25 774 PRO A C 1
ATOM 6006 O O . PRO A 1 774 ? 3.48 17.672 4.828 1 94.25 774 PRO A O 1
ATOM 6009 N N . GLU A 1 775 ? 4.473 18.109 6.738 1 89.62 775 GLU A N 1
ATOM 6010 C CA . GLU A 1 775 ? 5.152 16.812 6.754 1 89.62 775 GLU A CA 1
ATOM 6011 C C . GLU A 1 775 ? 4.16 15.664 6.898 1 89.62 775 GLU A C 1
ATOM 6013 O O . GLU A 1 775 ? 4.309 14.625 6.258 1 89.62 775 GLU A O 1
ATOM 6018 N N . ARG A 1 776 ? 3.188 15.891 7.793 1 91.56 776 ARG A N 1
ATOM 6019 C CA . ARG A 1 776 ? 2.113 14.906 7.914 1 91.56 776 ARG A CA 1
ATOM 6020 C C . ARG A 1 776 ? 1.344 14.773 6.605 1 91.56 776 ARG A C 1
ATOM 6022 O O . ARG A 1 776 ? 0.958 13.664 6.219 1 91.56 776 ARG A O 1
ATOM 6029 N N . GLY A 1 777 ? 1.092 15.945 6.043 1 94.12 777 GLY A N 1
ATOM 6030 C CA . GLY A 1 777 ? 0.433 15.938 4.746 1 94.12 777 GLY A CA 1
ATOM 6031 C C . GLY A 1 777 ? 1.218 15.188 3.684 1 94.12 777 GLY A C 1
ATOM 6032 O O . GLY A 1 777 ? 0.639 14.477 2.863 1 94.12 777 GLY A O 1
ATOM 6033 N N . ALA A 1 778 ? 2.535 15.359 3.678 1 93 778 ALA A N 1
ATOM 6034 C CA . ALA A 1 778 ? 3.406 14.656 2.738 1 93 778 ALA A CA 1
ATOM 6035 C C . ALA A 1 778 ? 3.316 13.148 2.926 1 93 778 ALA A C 1
ATOM 6037 O O . ALA A 1 778 ? 3.32 12.391 1.95 1 93 778 ALA A O 1
ATOM 6038 N N . SER A 1 779 ? 3.234 12.758 4.145 1 90 779 SER A N 1
ATOM 6039 C CA . SER A 1 779 ? 3.066 11.344 4.441 1 90 779 SER A CA 1
ATOM 6040 C C . SER A 1 779 ? 1.753 10.812 3.877 1 90 779 SER A C 1
ATOM 6042 O O . SER A 1 779 ? 1.699 9.695 3.359 1 90 779 SER A O 1
ATOM 6044 N N . LYS A 1 780 ? 0.714 11.57 4.004 1 94.31 780 LYS A N 1
ATOM 6045 C CA . LYS A 1 780 ? -0.586 11.172 3.477 1 94.31 780 LYS A CA 1
ATOM 6046 C C . LYS A 1 780 ? -0.558 11.094 1.952 1 94.31 780 LYS A C 1
ATOM 6048 O O . LYS A 1 780 ? -1.212 10.227 1.359 1 94.31 780 LYS A O 1
ATOM 6053 N N . VAL A 1 781 ? 0.148 12.016 1.339 1 94.62 781 VAL A N 1
ATOM 6054 C CA . VAL A 1 781 ? 0.294 11.977 -0.113 1 94.62 781 VAL A CA 1
ATOM 6055 C C . VAL A 1 781 ? 0.915 10.648 -0.533 1 94.62 781 VAL A C 1
ATOM 6057 O O . VAL A 1 781 ? 0.443 10.008 -1.475 1 94.62 781 VAL A O 1
ATOM 6060 N N . LYS A 1 782 ? 1.933 10.203 0.212 1 89.88 782 LYS A N 1
ATOM 6061 C CA . LYS A 1 782 ? 2.637 8.969 -0.125 1 89.88 782 LYS A CA 1
ATOM 6062 C C . LYS A 1 782 ? 1.761 7.75 0.136 1 89.88 782 LYS A C 1
ATOM 6064 O O . LYS A 1 782 ? 1.893 6.73 -0.541 1 89.88 782 LYS A O 1
ATOM 6069 N N . LEU A 1 783 ? 0.861 7.859 1.074 1 91.31 783 LEU A N 1
ATOM 6070 C CA . LEU A 1 783 ? -0.063 6.77 1.376 1 91.31 783 LEU A CA 1
ATOM 6071 C C . LEU A 1 783 ? -1.12 6.637 0.284 1 91.31 783 LEU A C 1
ATOM 6073 O O . LEU A 1 783 ? -1.521 5.523 -0.065 1 91.31 783 LEU A O 1
ATOM 6077 N N . ILE A 1 784 ? -1.563 7.734 -0.165 1 93.69 784 ILE A N 1
ATOM 6078 C CA . ILE A 1 784 ? -2.633 7.75 -1.156 1 93.69 784 ILE A CA 1
ATOM 6079 C C . ILE A 1 784 ? -2.053 7.488 -2.545 1 93.69 784 ILE A C 1
ATOM 6081 O O . ILE A 1 784 ? -2.504 6.582 -3.25 1 93.69 784 ILE A O 1
ATOM 6085 N N . LYS A 1 785 ? -1.105 8.305 -2.916 1 91.5 785 LYS A N 1
ATOM 6086 C CA . LYS A 1 785 ? -0.431 8.133 -4.199 1 91.5 785 LYS A CA 1
ATOM 6087 C C . LYS A 1 785 ? 0.819 7.27 -4.051 1 91.5 785 LYS A C 1
ATOM 6089 O O . LYS A 1 785 ? 1.931 7.793 -3.939 1 91.5 785 LYS A O 1
ATOM 6094 N N . ASN A 1 786 ? 0.669 6.02 -4.133 1 87.75 786 ASN A N 1
ATOM 6095 C CA . ASN A 1 786 ? 1.747 5.055 -3.943 1 87.75 786 ASN A CA 1
ATOM 6096 C C . ASN A 1 786 ? 2.117 4.359 -5.25 1 87.75 786 ASN A C 1
ATOM 6098 O O . ASN A 1 786 ? 1.696 4.789 -6.328 1 87.75 786 ASN A O 1
ATOM 6102 N N . ARG A 1 787 ? 2.873 3.35 -5.219 1 81.81 787 ARG A N 1
ATOM 6103 C CA . ARG A 1 787 ? 3.426 2.697 -6.402 1 81.81 787 ARG A CA 1
ATOM 6104 C C . ARG A 1 787 ? 2.32 2.08 -7.254 1 81.81 787 ARG A C 1
ATOM 6106 O O . ARG A 1 787 ? 2.49 1.897 -8.461 1 81.81 787 ARG A O 1
ATOM 6113 N N . LEU A 1 788 ? 1.208 1.795 -6.57 1 82.44 788 LEU A N 1
ATOM 6114 C CA . LEU A 1 788 ? 0.106 1.153 -7.277 1 82.44 788 LEU A CA 1
ATOM 6115 C C . LEU A 1 788 ? -0.864 2.193 -7.832 1 82.44 788 LEU A C 1
ATOM 6117 O O . LEU A 1 788 ? -1.715 1.872 -8.664 1 82.44 788 LEU A O 1
ATOM 6121 N N . ARG A 1 789 ? -0.681 3.492 -7.363 1 87.06 789 ARG A N 1
ATOM 6122 C CA . ARG A 1 789 ? -1.602 4.562 -7.73 1 87.06 789 ARG A CA 1
ATOM 6123 C C . ARG A 1 789 ? -0.845 5.781 -8.258 1 87.06 789 ARG A C 1
ATOM 6125 O O . ARG A 1 789 ? -1.041 6.895 -7.77 1 87.06 789 ARG A O 1
ATOM 6132 N N . THR A 1 790 ? -0.091 5.684 -9.273 1 81.94 790 THR A N 1
ATOM 6133 C CA . THR A 1 790 ? 0.78 6.754 -9.734 1 81.94 790 THR A CA 1
ATOM 6134 C C . THR A 1 790 ? 0.056 7.641 -10.75 1 81.94 790 THR A C 1
ATOM 6136 O O . THR A 1 790 ? 0.507 8.75 -11.047 1 81.94 790 THR A O 1
ATOM 6139 N N . ARG A 1 791 ? -1.153 7.289 -11.188 1 79.19 791 ARG A N 1
ATOM 6140 C CA . ARG A 1 791 ? -1.817 8.008 -12.266 1 79.19 791 ARG A CA 1
ATOM 6141 C C . ARG A 1 791 ? -2.9 8.938 -11.727 1 79.19 791 ARG A C 1
ATOM 6143 O O . ARG A 1 791 ? -3.67 9.516 -12.5 1 79.19 791 ARG A O 1
ATOM 6150 N N . LEU A 1 792 ? -2.992 9.055 -10.477 1 85.38 792 LEU A N 1
ATOM 6151 C CA . LEU A 1 792 ? -3.992 9.922 -9.859 1 85.38 792 LEU A CA 1
ATOM 6152 C C . LEU A 1 792 ? -3.801 11.367 -10.281 1 85.38 792 LEU A C 1
ATOM 6154 O O . LEU A 1 792 ? -2.689 11.898 -10.211 1 85.38 792 LEU A O 1
ATOM 6158 N N . GLY A 1 793 ? -4.871 11.992 -10.711 1 84.06 793 GLY A N 1
ATOM 6159 C CA . GLY A 1 793 ? -4.82 13.406 -11.062 1 84.06 793 GLY A CA 1
ATOM 6160 C C . GLY A 1 793 ? -4.75 14.32 -9.859 1 84.06 793 GLY A C 1
ATOM 6161 O O . GLY A 1 793 ? -5.031 13.898 -8.734 1 84.06 793 GLY A O 1
ATOM 6162 N N . GLY A 1 794 ? -4.418 15.609 -10.117 1 87.75 794 GLY A N 1
ATOM 6163 C CA . GLY A 1 794 ? -4.27 16.578 -9.039 1 87.75 794 GLY A CA 1
ATOM 6164 C C . GLY A 1 794 ? -5.566 16.875 -8.32 1 87.75 794 GLY A C 1
ATOM 6165 O O . GLY A 1 794 ? -5.578 17.047 -7.098 1 87.75 794 GLY A O 1
ATOM 6166 N N . ASP A 1 795 ? -6.664 16.938 -9.039 1 90.62 795 ASP A N 1
ATOM 6167 C CA . ASP A 1 795 ? -7.957 17.219 -8.43 1 90.62 795 ASP A CA 1
ATOM 6168 C C . ASP A 1 795 ? -8.406 16.078 -7.52 1 90.62 795 ASP A C 1
ATOM 6170 O O . ASP A 1 795 ? -8.875 16.297 -6.406 1 90.62 795 ASP A O 1
ATOM 6174 N N . MET A 1 796 ? -8.266 14.867 -8.055 1 93 796 MET A N 1
ATOM 6175 C CA . MET A 1 796 ? -8.633 13.695 -7.258 1 93 796 MET A CA 1
ATOM 6176 C C . MET A 1 796 ? -7.742 13.586 -6.023 1 93 796 MET A C 1
ATOM 6178 O O . MET A 1 796 ? -8.227 13.266 -4.934 1 93 796 MET A O 1
ATOM 6182 N N . LEU A 1 797 ? -6.434 13.82 -6.215 1 94.56 797 LEU A N 1
ATOM 6183 C CA . LEU A 1 797 ? -5.516 13.789 -5.082 1 94.56 797 LEU A CA 1
ATOM 6184 C C . LEU A 1 797 ? -5.945 14.789 -4.012 1 94.56 797 LEU A C 1
ATOM 6186 O O . LEU A 1 797 ? -5.953 14.469 -2.822 1 94.56 797 LEU A O 1
ATOM 6190 N N . ASN A 1 798 ? -6.312 16 -4.43 1 96.12 798 ASN A N 1
ATOM 6191 C CA . ASN A 1 798 ? -6.766 17.031 -3.496 1 96.12 798 ASN A CA 1
ATOM 6192 C C . ASN A 1 798 ? -8.039 16.594 -2.771 1 96.12 798 ASN A C 1
ATOM 6194 O O . ASN A 1 798 ? -8.18 16.828 -1.568 1 96.12 798 ASN A O 1
ATOM 6198 N N . ALA A 1 799 ? -8.977 16.016 -3.516 1 97.06 799 ALA A N 1
ATOM 6199 C CA . ALA A 1 799 ? -10.227 15.547 -2.912 1 97.06 799 ALA A CA 1
ATOM 6200 C C . ALA A 1 799 ? -9.961 14.477 -1.852 1 97.06 799 ALA A C 1
ATOM 6202 O O . ALA A 1 799 ? -10.516 14.539 -0.752 1 97.06 799 ALA A O 1
ATOM 6203 N N . LEU A 1 800 ? -9.133 13.539 -2.182 1 97.44 800 LEU A N 1
ATOM 6204 C CA . LEU A 1 800 ? -8.82 12.445 -1.269 1 97.44 800 LEU A CA 1
ATOM 6205 C C . LEU A 1 800 ? -8.086 12.961 -0.036 1 97.44 800 LEU A C 1
ATOM 6207 O O . LEU A 1 800 ? -8.336 12.5 1.08 1 97.44 800 LEU A O 1
ATOM 6211 N N . LEU A 1 801 ? -7.172 13.898 -0.225 1 97.62 801 LEU A N 1
ATOM 6212 C CA . LEU A 1 801 ? -6.43 14.469 0.894 1 97.62 801 LEU A CA 1
ATOM 6213 C C . LEU A 1 801 ? -7.352 15.266 1.807 1 97.62 801 LEU A C 1
ATOM 6215 O O . LEU A 1 801 ? -7.207 15.234 3.031 1 97.62 801 LEU A O 1
ATOM 6219 N N . ASN A 1 802 ? -8.281 16 1.202 1 97.94 802 ASN A N 1
ATOM 6220 C CA . ASN A 1 802 ? -9.25 16.734 2.018 1 97.94 802 ASN A CA 1
ATOM 6221 C C . ASN A 1 802 ? -10.07 15.789 2.893 1 97.94 802 ASN A C 1
ATOM 6223 O O . ASN A 1 802 ? -10.32 16.078 4.066 1 97.94 802 ASN A O 1
ATOM 6227 N N . MET A 1 803 ? -10.5 14.727 2.314 1 97.75 803 MET A N 1
ATOM 6228 C CA . MET A 1 803 ? -11.281 13.75 3.072 1 97.75 803 MET A CA 1
ATOM 6229 C C . MET A 1 803 ? -10.438 13.109 4.172 1 97.75 803 MET A C 1
ATOM 6231 O O . MET A 1 803 ? -10.922 12.906 5.289 1 97.75 803 MET A O 1
ATOM 6235 N N . SER A 1 804 ? -9.219 12.805 3.893 1 96.69 804 SER A N 1
ATOM 6236 C CA . SER A 1 804 ? -8.336 12.102 4.816 1 96.69 804 SER A CA 1
ATOM 6237 C C . SER A 1 804 ? -7.887 13.023 5.949 1 96.69 804 SER A C 1
ATOM 6239 O O . SER A 1 804 ? -7.738 12.578 7.094 1 96.69 804 SER A O 1
ATOM 6241 N N . ILE A 1 805 ? -7.617 14.297 5.707 1 97 805 ILE A N 1
ATOM 6242 C CA . ILE A 1 805 ? -7 15.18 6.688 1 97 805 ILE A CA 1
ATOM 6243 C C . ILE A 1 805 ? -8.07 16.047 7.352 1 97 805 ILE A C 1
ATOM 6245 O O . ILE A 1 805 ? -8.156 16.109 8.586 1 97 805 ILE A O 1
ATOM 6249 N N . ASN A 1 806 ? -8.906 16.688 6.551 1 97.38 806 ASN A N 1
ATOM 6250 C CA . ASN A 1 806 ? -9.875 17.641 7.07 1 97.38 806 ASN A CA 1
ATOM 6251 C C . ASN A 1 806 ? -11.203 16.969 7.406 1 97.38 806 ASN A C 1
ATOM 6253 O O . ASN A 1 806 ? -12.031 17.531 8.125 1 97.38 806 ASN A O 1
ATOM 6257 N N . GLY A 1 807 ? -11.453 15.797 6.793 1 96.75 807 GLY A N 1
ATOM 6258 C CA . GLY A 1 807 ? -12.766 15.18 6.918 1 96.75 807 GLY A CA 1
ATOM 6259 C C . GLY A 1 807 ? -13.094 14.75 8.336 1 96.75 807 GLY A C 1
ATOM 6260 O O . GLY A 1 807 ? -12.219 14.273 9.062 1 96.75 807 GLY A O 1
ATOM 6261 N N . PRO A 1 808 ? -14.359 14.938 8.688 1 95.44 808 PRO A N 1
ATOM 6262 C CA . PRO A 1 808 ? -14.781 14.438 9.992 1 95.44 808 PRO A CA 1
ATOM 6263 C C . PRO A 1 808 ? -14.75 12.914 10.086 1 95.44 808 PRO A C 1
ATOM 6265 O O . PRO A 1 808 ? -14.656 12.227 9.062 1 95.44 808 PRO A O 1
ATOM 6268 N N . ALA A 1 809 ? -14.836 12.422 11.273 1 94.56 809 ALA A N 1
ATOM 6269 C CA . ALA A 1 809 ? -14.805 10.977 11.484 1 94.56 809 ALA A CA 1
ATOM 6270 C C . ALA A 1 809 ? -16.016 10.305 10.844 1 94.56 809 ALA A C 1
ATOM 6272 O O . ALA A 1 809 ? -17.125 10.844 10.883 1 94.56 809 ALA A O 1
ATOM 6273 N N . VAL A 1 810 ? -15.812 9.102 10.312 1 94.88 810 VAL A N 1
ATOM 6274 C CA . VAL A 1 810 ? -16.859 8.352 9.633 1 94.88 810 VAL A CA 1
ATOM 6275 C C . VAL A 1 810 ? -18.016 8.094 10.594 1 94.88 810 VAL A C 1
ATOM 6277 O O . VAL A 1 810 ? -17.797 7.781 11.773 1 94.88 810 VAL A O 1
ATOM 6280 N N . ASN A 1 811 ? -19.25 8.25 10.203 1 90.12 811 ASN A N 1
ATOM 6281 C CA . ASN A 1 811 ? -20.484 8.008 10.922 1 90.12 811 ASN A CA 1
ATOM 6282 C C . ASN A 1 811 ? -20.734 9.047 12.008 1 90.12 811 ASN A C 1
ATOM 6284 O O . ASN A 1 811 ? -21.641 8.906 12.82 1 90.12 811 ASN A O 1
ATOM 6288 N N . SER A 1 812 ? -19.859 10.094 12.141 1 90.44 812 SER A N 1
ATOM 6289 C CA . SER A 1 812 ? -20.141 11.203 13.047 1 90.44 812 SER A CA 1
ATOM 6290 C C . SER A 1 812 ? -21.297 12.055 12.547 1 90.44 812 SER A C 1
ATOM 6292 O O . SER A 1 812 ? -21.625 12.023 11.359 1 90.44 812 SER A O 1
ATOM 6294 N N . PRO A 1 813 ? -21.906 12.75 13.391 1 89.56 813 PRO A N 1
ATOM 6295 C CA . PRO A 1 813 ? -22.984 13.633 12.945 1 89.56 813 PRO A CA 1
ATOM 6296 C C . PRO A 1 813 ? -22.516 14.672 11.93 1 89.56 813 PRO A C 1
ATOM 6298 O O . PRO A 1 813 ? -23.25 15.016 11.008 1 89.56 813 PRO A O 1
ATOM 6301 N N . GLU A 1 814 ? -21.344 15.156 12.125 1 90.94 814 GLU A N 1
ATOM 6302 C CA . GLU A 1 814 ? -20.781 16.109 11.18 1 90.94 814 GLU A CA 1
ATOM 6303 C C . GLU A 1 814 ? -20.594 15.484 9.797 1 90.94 814 GLU A C 1
ATOM 6305 O O . GLU A 1 814 ? -20.859 16.125 8.781 1 90.94 814 GLU A O 1
ATOM 6310 N N . ALA A 1 815 ? -20.109 14.258 9.82 1 94.62 815 ALA A N 1
ATOM 6311 C CA . ALA A 1 815 ? -19.906 13.555 8.555 1 94.62 815 ALA A CA 1
ATOM 6312 C C . ALA A 1 815 ? -21.234 13.289 7.855 1 94.62 815 ALA A C 1
ATOM 6314 O O . ALA A 1 815 ? -21.328 13.414 6.633 1 94.62 815 ALA A O 1
ATOM 6315 N N . CYS A 1 816 ? -22.25 12.953 8.594 1 90.44 816 CYS A N 1
ATOM 6316 C CA . CYS A 1 816 ? -23.578 12.68 8.031 1 90.44 816 CYS A CA 1
ATOM 6317 C C . CYS A 1 816 ? -24.172 13.93 7.398 1 90.44 816 CYS A C 1
ATOM 6319 O O . CYS A 1 816 ? -24.719 13.867 6.301 1 90.44 816 CYS A O 1
ATOM 6321 N N . SER A 1 817 ? -23.984 15.031 8.125 1 91.5 817 SER A N 1
ATOM 6322 C CA . SER A 1 817 ? -24.484 16.297 7.594 1 91.5 817 SER A CA 1
ATOM 6323 C C . SER A 1 817 ? -23.75 16.688 6.32 1 91.5 817 SER A C 1
ATOM 6325 O O . SER A 1 817 ? -24.375 17.125 5.348 1 91.5 817 SER A O 1
ATOM 6327 N N . MET A 1 818 ? -22.484 16.578 6.406 1 94 818 MET A N 1
ATOM 6328 C CA . MET A 1 818 ? -21.641 16.922 5.254 1 94 818 MET A CA 1
ATOM 6329 C C . MET A 1 818 ? -21.984 16.047 4.055 1 94 818 MET A C 1
ATOM 6331 O O . MET A 1 818 ? -22.109 16.547 2.932 1 94 818 MET A O 1
ATOM 6335 N N . LEU A 1 819 ? -22.188 14.758 4.234 1 95.12 819 LEU A N 1
ATOM 6336 C CA . LEU A 1 819 ? -22.516 13.828 3.158 1 95.12 819 LEU A CA 1
ATOM 6337 C C . LEU A 1 819 ? -23.891 14.141 2.578 1 95.12 819 LEU A C 1
ATOM 6339 O O . LEU A 1 819 ? -24.094 14.039 1.365 1 95.12 819 LEU A O 1
ATOM 6343 N N . THR A 1 820 ? -24.844 14.469 3.453 1 91 820 THR A N 1
ATOM 6344 C CA . THR A 1 820 ? -26.172 14.844 2.982 1 91 820 THR A CA 1
ATOM 6345 C C . THR A 1 820 ? -26.094 16.062 2.061 1 91 820 THR A C 1
ATOM 6347 O O . THR A 1 820 ? -26.719 16.078 0.999 1 91 820 THR A O 1
ATOM 6350 N N . GLN A 1 821 ? -25.312 16.984 2.449 1 91.38 821 GLN A N 1
ATOM 6351 C CA . GLN A 1 821 ? -25.125 18.188 1.627 1 91.38 821 GLN A CA 1
ATOM 6352 C C . GLN A 1 821 ? -24.453 17.844 0.302 1 91.38 821 GLN A C 1
ATOM 6354 O O . GLN A 1 821 ? -24.781 18.406 -0.738 1 91.38 821 GLN A O 1
ATOM 6359 N N . ALA A 1 822 ? -23.469 16.984 0.38 1 95.06 822 ALA A N 1
ATOM 6360 C CA . ALA A 1 822 ? -22.75 16.578 -0.829 1 95.06 822 ALA A CA 1
ATOM 6361 C C . ALA A 1 822 ? -23.703 15.875 -1.809 1 95.06 822 ALA A C 1
ATOM 6363 O O . ALA A 1 822 ? -23.625 16.109 -3.018 1 95.06 822 ALA A O 1
ATOM 6364 N N . VAL A 1 823 ? -24.562 14.992 -1.286 1 92.06 823 VAL A N 1
ATOM 6365 C CA . VAL A 1 823 ? -25.516 14.281 -2.123 1 92.06 823 VAL A CA 1
ATOM 6366 C C . VAL A 1 823 ? -26.484 15.273 -2.766 1 92.06 823 VAL A C 1
ATOM 6368 O O . VAL A 1 823 ? -26.812 15.164 -3.951 1 92.06 823 VAL A O 1
ATOM 6371 N N . GLU A 1 824 ? -26.906 16.25 -2 1 85.88 824 GLU A N 1
ATOM 6372 C CA . GLU A 1 824 ? -27.812 17.281 -2.516 1 85.88 824 GLU A CA 1
ATOM 6373 C C . GLU A 1 824 ? -27.141 18.078 -3.639 1 85.88 824 GLU A C 1
ATOM 6375 O O . GLU A 1 824 ? -27.781 18.344 -4.664 1 85.88 824 GLU A O 1
ATOM 6380 N N . THR A 1 825 ? -25.906 18.422 -3.393 1 88.81 825 THR A N 1
ATOM 6381 C CA . THR A 1 825 ? -25.172 19.156 -4.406 1 88.81 825 THR A CA 1
ATOM 6382 C C . THR A 1 825 ? -25 18.312 -5.668 1 88.81 825 THR A C 1
ATOM 6384 O O . THR A 1 825 ? -25.094 18.828 -6.785 1 88.81 825 THR A O 1
ATOM 6387 N N . TRP A 1 826 ? -24.75 17.062 -5.473 1 88.69 826 TRP A N 1
ATOM 6388 C CA . TRP A 1 826 ? -24.547 16.141 -6.586 1 88.69 826 TRP A CA 1
ATOM 6389 C C . TRP A 1 826 ? -25.812 16 -7.41 1 88.69 826 TRP A C 1
ATOM 6391 O O . TRP A 1 826 ? -25.766 15.977 -8.641 1 88.69 826 TRP A O 1
ATOM 6401 N N . PHE A 1 827 ? -26.953 15.898 -6.754 1 79.69 827 PHE A N 1
ATOM 6402 C CA . PHE A 1 827 ? -28.25 15.789 -7.438 1 79.69 827 PHE A CA 1
ATOM 6403 C C . PHE A 1 827 ? -28.562 17.078 -8.195 1 79.69 827 PHE A C 1
ATOM 6405 O O . PHE A 1 827 ? -29.109 17.031 -9.297 1 79.69 827 PHE A O 1
ATOM 6412 N N . SER A 1 828 ? -28.188 18.109 -7.566 1 76.12 828 SER A N 1
ATOM 6413 C CA . SER A 1 828 ? -28.438 19.391 -8.203 1 76.12 828 SER A CA 1
ATOM 6414 C C . SER A 1 828 ? -27.594 19.578 -9.453 1 76.12 828 SER A C 1
ATOM 6416 O O . SER A 1 828 ? -28.031 20.156 -10.445 1 76.12 828 SER A O 1
ATOM 6418 N N . ALA A 1 829 ? -26.344 19.109 -9.414 1 72.88 829 ALA A N 1
ATOM 6419 C CA . ALA A 1 829 ? -25.438 19.203 -10.555 1 72.88 829 ALA A CA 1
ATOM 6420 C C . ALA A 1 829 ? -25.859 18.25 -11.672 1 72.88 829 ALA A C 1
ATOM 6422 O O . ALA A 1 829 ? -25.719 18.562 -12.852 1 72.88 829 ALA A O 1
ATOM 6423 N N . LYS A 1 830 ? -26.203 17.016 -11.312 1 59.75 830 LYS A N 1
ATOM 6424 C CA . LYS A 1 830 ? -26.625 16.016 -12.289 1 59.75 830 LYS A CA 1
ATOM 6425 C C . LYS A 1 830 ? -27.922 16.453 -12.977 1 59.75 830 LYS A C 1
ATOM 6427 O O . LYS A 1 830 ? -28.109 16.188 -14.164 1 59.75 830 LYS A O 1
ATOM 6432 N N . LYS A 1 831 ? -28.859 16.922 -12.289 1 47.62 831 LYS A N 1
ATOM 6433 C CA . LYS A 1 831 ? -30.062 17.484 -12.891 1 47.62 831 LYS A CA 1
ATOM 6434 C C . LYS A 1 831 ? -29.719 18.562 -13.922 1 47.62 831 LYS A C 1
ATOM 6436 O O . LYS A 1 831 ? -30.344 18.641 -14.984 1 47.62 831 LYS A O 1
ATOM 6441 N N . ARG A 1 832 ? -28.688 19.234 -13.711 1 42.53 832 ARG A N 1
ATOM 6442 C CA . ARG A 1 832 ? -28.234 20.266 -14.648 1 42.53 832 ARG A CA 1
ATOM 6443 C C . ARG A 1 832 ? -27.578 19.641 -15.867 1 42.53 832 ARG A C 1
ATOM 6445 O O . ARG A 1 832 ? -27.703 20.156 -16.984 1 42.53 832 ARG A O 1
ATOM 6452 N N . HIS A 1 833 ? -26.766 18.531 -15.617 1 43.66 833 HIS A N 1
ATOM 6453 C CA . HIS A 1 833 ? -26.078 17.859 -16.703 1 43.66 833 HIS A CA 1
ATOM 6454 C C . HIS A 1 833 ? -27.062 17.125 -17.609 1 43.66 833 HIS A C 1
ATOM 6456 O O . HIS A 1 833 ? -26.781 16.922 -18.797 1 43.66 833 HIS A O 1
ATOM 6462 N N . GLY A 1 834 ? -28.078 16.5 -17.094 1 36.22 834 GLY A N 1
ATOM 6463 C CA . GLY A 1 834 ? -29.094 16 -18 1 36.22 834 GLY A CA 1
ATOM 6464 C C . GLY A 1 834 ? -29.641 17.062 -18.938 1 36.22 834 GLY A C 1
ATOM 6465 O O . GLY A 1 834 ? -29.859 16.812 -20.125 1 36.22 834 GLY A O 1
ATOM 6466 N N . SER A 1 835 ? -29.922 18.141 -18.484 1 32.81 835 SER A N 1
ATOM 6467 C CA . SER A 1 835 ? -30.344 19.25 -19.344 1 32.81 835 SER A CA 1
ATOM 6468 C C . SER A 1 835 ? -29.188 19.766 -20.188 1 32.81 835 SER A C 1
ATOM 6470 O O . SER A 1 835 ? -29.359 20.141 -21.344 1 32.81 835 SER A O 1
ATOM 6472 N N . LYS A 1 836 ? -27.984 19.891 -19.781 1 36.06 836 LYS A N 1
ATOM 6473 C CA . LYS A 1 836 ? -26.828 20.391 -20.516 1 36.06 836 LYS A CA 1
ATOM 6474 C C . LYS A 1 836 ? -26.203 19.281 -21.359 1 36.06 836 LYS A C 1
ATOM 6476 O O . LYS A 1 836 ? -25.547 19.547 -22.375 1 36.06 836 LYS A O 1
ATOM 6481 N N . ARG A 1 837 ? -26.125 18.062 -20.922 1 36.34 837 ARG A N 1
ATOM 6482 C CA . ARG A 1 837 ? -25.641 16.938 -21.719 1 36.34 837 ARG A CA 1
ATOM 6483 C C . ARG A 1 837 ? -26.359 16.875 -23.062 1 36.34 837 ARG A C 1
ATOM 6485 O O . ARG A 1 837 ? -25.734 16.609 -24.094 1 36.34 837 ARG A O 1
ATOM 6492 N N . LEU A 1 838 ? -27.641 17 -23.016 1 33.88 838 LEU A N 1
ATOM 6493 C CA . LEU A 1 838 ? -28.328 17.125 -24.297 1 33.88 838 LEU A CA 1
ATOM 6494 C C . LEU A 1 838 ? -27.797 18.328 -25.078 1 33.88 838 LEU A C 1
ATOM 6496 O O . LEU A 1 838 ? -27.594 18.234 -26.297 1 33.88 838 LEU A O 1
ATOM 6500 N N . ALA A 1 839 ? -27.547 19.391 -24.422 1 35.88 839 ALA A N 1
ATOM 6501 C CA . ALA A 1 839 ? -27 20.562 -25.109 1 35.88 839 ALA A CA 1
ATOM 6502 C C . ALA A 1 839 ? -25.516 20.375 -25.391 1 35.88 839 ALA A C 1
ATOM 6504 O O . ALA A 1 839 ? -25.047 20.719 -26.484 1 35.88 839 ALA A O 1
ATOM 6505 N N . GLN A 1 840 ? -24.641 19.797 -24.5 1 36.56 840 GLN A N 1
ATOM 6506 C CA . GLN A 1 840 ? -23.219 19.578 -24.672 1 36.56 840 GLN A CA 1
ATOM 6507 C C . GLN A 1 840 ? -22.953 18.375 -25.578 1 36.56 840 GLN A C 1
ATOM 6509 O O . GLN A 1 840 ? -22.016 18.391 -26.375 1 36.56 840 GLN A O 1
ATOM 6514 N N . GLU A 1 841 ? -23.641 17.297 -25.562 1 39.31 841 GLU A N 1
ATOM 6515 C CA . GLU A 1 841 ? -23.625 16.25 -26.578 1 39.31 841 GLU A CA 1
ATOM 6516 C C . GLU A 1 841 ? -23.953 16.828 -27.953 1 39.31 841 GLU A C 1
ATOM 6518 O O . GLU A 1 841 ? -23.312 16.469 -28.953 1 39.31 841 GLU A O 1
ATOM 6523 N N . ARG A 1 842 ? -24.953 17.719 -28.031 1 37.84 842 ARG A N 1
ATOM 6524 C CA . ARG A 1 842 ? -25.234 18.359 -29.297 1 37.84 842 ARG A CA 1
ATOM 6525 C C . ARG A 1 842 ? -24.062 19.234 -29.734 1 37.84 842 ARG A C 1
ATOM 6527 O O . ARG A 1 842 ? -23.688 19.219 -30.906 1 37.84 842 ARG A O 1
ATOM 6534 N N . ARG A 1 843 ? -23.438 19.891 -28.766 1 43.69 843 ARG A N 1
ATOM 6535 C CA . ARG A 1 843 ? -22.297 20.734 -29.125 1 43.69 843 ARG A CA 1
ATOM 6536 C C . ARG A 1 843 ? -21.047 19.875 -29.359 1 43.69 843 ARG A C 1
ATOM 6538 O O . ARG A 1 843 ? -20.266 20.156 -30.281 1 43.69 843 ARG A O 1
ATOM 6545 N N . GLN A 1 844 ? -20.859 18.828 -28.609 1 41.03 844 GLN A N 1
ATOM 6546 C CA . GLN A 1 844 ? -19.75 17.906 -28.828 1 41.03 844 GLN A CA 1
ATOM 6547 C C . GLN A 1 844 ? -19.938 17.109 -30.125 1 41.03 844 GLN A C 1
ATOM 6549 O O . GLN A 1 844 ? -18.984 16.922 -30.875 1 41.03 844 GLN A O 1
ATOM 6554 N N . GLN A 1 845 ? -21.172 16.672 -30.375 1 41.91 845 GLN A N 1
ATOM 6555 C CA . GLN A 1 845 ? -21.453 16.062 -31.672 1 41.91 845 GLN A CA 1
ATOM 6556 C C . GLN A 1 845 ? -21.219 17.047 -32.812 1 41.91 845 GLN A C 1
ATOM 6558 O O . GLN A 1 845 ? -20.656 16.688 -33.844 1 41.91 845 GLN A O 1
ATOM 6563 N N . GLU A 1 846 ? -21.688 18.266 -32.531 1 45.28 846 GLU A N 1
ATOM 6564 C CA . GLU A 1 846 ? -21.469 19.297 -33.531 1 45.28 846 GLU A CA 1
ATOM 6565 C C . GLU A 1 846 ? -19.984 19.609 -33.719 1 45.28 846 GLU A C 1
ATOM 6567 O O . GLU A 1 846 ? -19.5 19.75 -34.844 1 45.28 846 GLU A O 1
ATOM 6572 N N . ARG A 1 847 ? -19.312 19.641 -32.594 1 43.66 847 ARG A N 1
ATOM 6573 C CA . ARG A 1 847 ? -17.875 19.891 -32.656 1 43.66 847 ARG A CA 1
ATOM 6574 C C . ARG A 1 847 ? -17.125 18.672 -33.156 1 43.66 847 ARG A C 1
ATOM 6576 O O . ARG A 1 847 ? -16.188 18.797 -33.938 1 43.66 847 ARG A O 1
ATOM 6583 N N . MET A 1 848 ? -17.609 17.531 -32.781 1 41.38 848 MET A N 1
ATOM 6584 C CA . MET A 1 848 ? -17.078 16.266 -33.312 1 41.38 848 MET A CA 1
ATOM 6585 C C . MET A 1 848 ? -17.344 16.156 -34.812 1 41.38 848 MET A C 1
ATOM 6587 O O . MET A 1 848 ? -16.453 15.766 -35.562 1 41.38 848 MET A O 1
ATOM 6591 N N . GLN A 1 849 ? -18.594 16.453 -35.094 1 43.62 849 GLN A N 1
ATOM 6592 C CA . GLN A 1 849 ? -18.938 16.438 -36.531 1 43.62 849 GLN A CA 1
ATOM 6593 C C . GLN A 1 849 ? -18.109 17.469 -37.312 1 43.62 849 GLN A C 1
ATOM 6595 O O . GLN A 1 849 ? -17.625 17.172 -38.375 1 43.62 849 GLN A O 1
ATOM 6600 N N . LYS A 1 850 ? -17.906 18.547 -36.625 1 46.72 850 LYS A N 1
ATOM 6601 C CA . LYS A 1 850 ? -17.125 19.578 -37.281 1 46.72 850 LYS A CA 1
ATOM 6602 C C . LYS A 1 850 ? -15.641 19.188 -37.344 1 46.72 850 LYS A C 1
ATOM 6604 O O . LYS A 1 850 ? -14.977 19.391 -38.344 1 46.72 850 LYS A O 1
ATOM 6609 N N . ALA A 1 851 ? -15.203 18.562 -36.219 1 45.22 851 ALA A N 1
ATOM 6610 C CA . ALA A 1 851 ? -13.82 18.109 -36.156 1 45.22 851 ALA A CA 1
ATOM 6611 C C . ALA A 1 851 ? -13.602 16.906 -37.094 1 45.22 851 ALA A C 1
ATOM 6613 O O . ALA A 1 851 ? -12.594 16.828 -37.781 1 45.22 851 ALA A O 1
ATOM 6614 N N . LEU A 1 852 ? -14.578 16.016 -37.125 1 44.19 852 LEU A N 1
ATOM 6615 C CA . LEU A 1 852 ? -14.539 14.906 -38.062 1 44.19 852 LEU A CA 1
ATOM 6616 C C . LEU A 1 852 ? -14.633 15.398 -39.5 1 44.19 852 LEU A C 1
ATOM 6618 O O . LEU A 1 852 ? -13.922 14.898 -40.375 1 44.19 852 LEU A O 1
ATOM 6622 N N . ILE A 1 853 ? -15.5 16.375 -39.688 1 46.78 853 ILE A N 1
ATOM 6623 C CA . ILE A 1 853 ? -15.625 16.953 -41 1 46.78 853 ILE A CA 1
ATOM 6624 C C . ILE A 1 853 ? -14.305 17.609 -41.406 1 46.78 853 ILE A C 1
ATOM 6626 O O . ILE A 1 853 ? -13.836 17.453 -42.531 1 46.78 853 ILE A O 1
ATOM 6630 N N . LYS A 1 854 ? -13.742 18.203 -40.344 1 44.38 854 LYS A N 1
ATOM 6631 C CA . LYS A 1 854 ? -12.492 18.891 -40.656 1 44.38 854 LYS A CA 1
ATOM 6632 C C . LYS A 1 854 ? -11.352 17.906 -40.875 1 44.38 854 LYS A C 1
ATOM 6634 O O . LYS A 1 854 ? -10.523 18.078 -41.781 1 44.38 854 LYS A O 1
ATOM 6639 N N . LEU A 1 855 ? -11.406 16.859 -40.062 1 42.72 855 LEU A N 1
ATOM 6640 C CA . LEU A 1 855 ? -10.414 15.812 -40.25 1 42.72 855 LEU A CA 1
ATOM 6641 C C . LEU A 1 855 ? -10.641 15.086 -41.562 1 42.72 855 LEU A C 1
ATOM 6643 O O . LEU A 1 855 ? -9.688 14.781 -42.281 1 42.72 855 LEU A O 1
ATOM 6647 N N . GLN A 1 856 ? -11.875 14.789 -41.844 1 43.72 856 GLN A N 1
ATOM 6648 C CA . GLN A 1 856 ? -12.203 14.219 -43.156 1 43.72 856 GLN A CA 1
ATOM 6649 C C . GLN A 1 856 ? -11.773 15.156 -44.281 1 43.72 856 GLN A C 1
ATOM 6651 O O . GLN A 1 856 ? -11.297 14.695 -45.312 1 43.72 856 GLN A O 1
ATOM 6656 N N . GLN A 1 857 ? -12.102 16.422 -44 1 42.94 857 GLN A N 1
ATOM 6657 C CA . GLN A 1 857 ? -11.703 17.375 -45.031 1 42.94 857 GLN A CA 1
ATOM 6658 C C . GLN A 1 857 ? -10.188 17.406 -45.219 1 42.94 857 GLN A C 1
ATOM 6660 O O . GLN A 1 857 ? -9.688 17.547 -46.312 1 42.94 857 GLN A O 1
ATOM 6665 N N . LEU A 1 858 ? -9.617 17.281 -44 1 35.81 858 LEU A N 1
ATOM 6666 C CA . LEU A 1 858 ? -8.164 17.375 -44.062 1 35.81 858 LEU A CA 1
ATOM 6667 C C . LEU A 1 858 ? -7.574 16.125 -44.719 1 35.81 858 LEU A C 1
ATOM 6669 O O . LEU A 1 858 ? -6.602 16.219 -45.469 1 35.81 858 LEU A O 1
ATOM 6673 N N . TYR A 1 859 ? -7.988 14.945 -44.219 1 36.28 859 TYR A N 1
ATOM 6674 C CA . TYR A 1 859 ? -7.371 13.758 -44.812 1 36.28 859 TYR A CA 1
ATOM 6675 C C . TYR A 1 859 ? -8.031 13.406 -46.156 1 36.28 859 TYR A C 1
ATOM 6677 O O . TYR A 1 859 ? -7.684 12.406 -46.781 1 36.28 859 TYR A O 1
ATOM 6685 N N . GLY A 1 860 ? -8.258 14.258 -47.156 1 34.31 860 GLY A N 1
ATOM 6686 C CA . GLY A 1 860 ? -8.562 14.344 -48.594 1 34.31 860 GLY A CA 1
ATOM 6687 C C . GLY A 1 860 ? -9.727 13.461 -49 1 34.31 860 GLY A C 1
ATOM 6688 O O . GLY A 1 860 ? -9.891 13.156 -50.188 1 34.31 860 GLY A O 1
ATOM 6689 N N . GLU A 1 861 ? -10.445 12.797 -48.094 1 33.66 861 GLU A N 1
ATOM 6690 C CA . GLU A 1 861 ? -11.375 12.094 -49 1 33.66 861 GLU A CA 1
ATOM 6691 C C . GLU A 1 861 ? -12.352 13.07 -49.656 1 33.66 861 GLU A C 1
ATOM 6693 O O . GLU A 1 861 ? -12.75 14.062 -49.031 1 33.66 861 GLU A O 1
ATOM 6698 N N . GLU A 1 862 ? -12.539 13.164 -51.031 1 29.8 862 GLU A N 1
ATOM 6699 C CA . GLU A 1 862 ? -13.172 13.922 -52.094 1 29.8 862 GLU A CA 1
ATOM 6700 C C . GLU A 1 862 ? -14.508 14.5 -51.625 1 29.8 862 GLU A C 1
ATOM 6702 O O . GLU A 1 862 ? -14.758 15.695 -51.781 1 29.8 862 GLU A O 1
ATOM 6707 N N . GLU A 1 863 ? -15.797 14.031 -52.031 1 29.69 863 GLU A N 1
ATOM 6708 C CA . GLU A 1 863 ? -16.641 14.734 -53 1 29.69 863 GLU A CA 1
ATOM 6709 C C . GLU A 1 863 ? -17.5 15.789 -52.344 1 29.69 863 GLU A C 1
ATOM 6711 O O . GLU A 1 863 ? -17.812 16.828 -52.906 1 29.69 863 GLU A O 1
ATOM 6716 N N . ALA A 1 864 ? -18.469 15.469 -51.281 1 28.11 864 ALA A N 1
ATOM 6717 C CA . ALA A 1 864 ? -19.812 15.992 -51.469 1 28.11 864 ALA A CA 1
ATOM 6718 C C . ALA A 1 864 ? -19.859 17.5 -51.188 1 28.11 864 ALA A C 1
ATOM 6720 O O . ALA A 1 864 ? -19.094 18.016 -50.375 1 28.11 864 ALA A O 1
ATOM 6721 N N . ASP A 1 865 ? -20.625 18.406 -52.031 1 27.56 865 ASP A N 1
ATOM 6722 C CA . ASP A 1 865 ? -21.031 19.766 -52.344 1 27.56 865 ASP A CA 1
ATOM 6723 C C . ASP A 1 865 ? -21.594 20.5 -51.125 1 27.56 865 ASP A C 1
ATOM 6725 O O . ASP A 1 865 ? -22.812 20.547 -50.938 1 27.56 865 ASP A O 1
ATOM 6729 N N . VAL A 1 866 ? -21.359 20.25 -49.844 1 28.58 866 VAL A N 1
ATOM 6730 C CA . VAL A 1 866 ? -22.266 20.953 -48.938 1 28.58 866 VAL A CA 1
ATOM 6731 C C . VAL A 1 866 ? -21.969 22.453 -49 1 28.58 866 VAL A C 1
ATOM 6733 O O . VAL A 1 866 ? -20.828 22.891 -48.812 1 28.58 866 VAL A O 1
ATOM 6736 N N . THR A 1 867 ? -22.719 23.344 -49.719 1 27.08 867 THR A N 1
ATOM 6737 C CA . THR A 1 867 ? -22.859 24.781 -50 1 27.08 867 THR A CA 1
ATOM 6738 C C . THR A 1 867 ? -22.828 25.594 -48.688 1 27.08 867 THR A C 1
ATOM 6740 O O . THR A 1 867 ? -23.125 26.781 -48.719 1 27.08 867 THR A O 1
ATOM 6743 N N . MET A 1 868 ? -22.266 25.188 -47.562 1 25.06 868 MET A N 1
ATOM 6744 C CA . MET A 1 868 ? -22.656 26.016 -46.438 1 25.06 868 MET A CA 1
ATOM 6745 C C . MET A 1 868 ? -22.141 27.438 -46.594 1 25.06 868 MET A C 1
ATOM 6747 O O . MET A 1 868 ? -21.125 27.672 -47.25 1 25.06 868 MET A O 1
ATOM 6751 N N . ALA A 1 869 ? -22.906 28.484 -46.125 1 25.86 869 ALA A N 1
ATOM 6752 C CA . ALA A 1 869 ? -22.969 29.953 -46.125 1 25.86 869 ALA A CA 1
ATOM 6753 C C . ALA A 1 869 ? -21.625 30.562 -45.781 1 25.86 869 ALA A C 1
ATOM 6755 O O . ALA A 1 869 ? -20.797 29.922 -45.125 1 25.86 869 ALA A O 1
ATOM 6756 N N . ASP A 1 870 ? -21.328 31.859 -46.125 1 25.94 870 ASP A N 1
ATOM 6757 C CA . ASP A 1 870 ? -20.25 32.812 -46.375 1 25.94 870 ASP A CA 1
ATOM 6758 C C . ASP A 1 870 ? -19.562 33.219 -45.094 1 25.94 870 ASP A C 1
ATOM 6760 O O . ASP A 1 870 ? -18.797 34.188 -45.062 1 25.94 870 ASP A O 1
ATOM 6764 N N . PRO A 1 871 ? -19.562 32.5 -43.938 1 27.34 871 PRO A N 1
ATOM 6765 C CA . PRO A 1 871 ? -19.312 33.281 -42.719 1 27.34 871 PRO A CA 1
ATOM 6766 C C . PRO A 1 871 ? -17.938 33.938 -42.719 1 27.34 871 PRO A C 1
ATOM 6768 O O . PRO A 1 871 ? -16.922 33.281 -42.906 1 27.34 871 PRO A O 1
ATOM 6771 N N . GLU A 1 872 ? -17.734 35.25 -43.062 1 27.38 872 GLU A N 1
ATOM 6772 C CA . GLU A 1 872 ? -16.625 36.188 -43.312 1 27.38 872 GLU A CA 1
ATOM 6773 C C . GLU A 1 872 ? -15.594 36.125 -42.219 1 27.38 872 GLU A C 1
ATOM 6775 O O . GLU A 1 872 ? -14.383 36.125 -42.469 1 27.38 872 GLU A O 1
ATOM 6780 N N . THR A 1 873 ? -15.953 36.812 -41.031 1 28.38 873 THR A N 1
ATOM 6781 C CA . THR A 1 873 ? -14.992 37.531 -40.219 1 28.38 873 THR A CA 1
ATOM 6782 C C . THR A 1 873 ? -14.031 36.594 -39.531 1 28.38 873 THR A C 1
ATOM 6784 O O . THR A 1 873 ? -13.031 37 -38.938 1 28.38 873 THR A O 1
ATOM 6787 N N . GLU A 1 874 ? -14.578 35.406 -39.094 1 28.05 874 GLU A N 1
ATOM 6788 C CA . GLU A 1 874 ? -13.922 34.594 -38.062 1 28.05 874 GLU A CA 1
ATOM 6789 C C . GLU A 1 874 ? -12.664 33.938 -38.625 1 28.05 874 GLU A C 1
ATOM 6791 O O . GLU A 1 874 ? -12.453 32.75 -38.406 1 28.05 874 GLU A O 1
ATOM 6796 N N . GLU A 1 875 ? -12.008 34.469 -39.625 1 29.84 875 GLU A N 1
ATOM 6797 C CA . GLU A 1 875 ? -10.891 33.938 -40.406 1 29.84 875 GLU A CA 1
ATOM 6798 C C . GLU A 1 875 ? -9.625 33.844 -39.531 1 29.84 875 GLU A C 1
ATOM 6800 O O . GLU A 1 875 ? -8.844 32.906 -39.688 1 29.84 875 GLU A O 1
ATOM 6805 N N . ASP A 1 876 ? -9.328 35 -38.844 1 29.27 876 ASP A N 1
ATOM 6806 C CA . ASP A 1 876 ? -7.988 35.156 -38.281 1 29.27 876 ASP A CA 1
ATOM 6807 C C . ASP A 1 876 ? -7.738 34.125 -37.188 1 29.27 876 ASP A C 1
ATOM 6809 O O . ASP A 1 876 ? -6.609 33.656 -37 1 29.27 876 ASP A O 1
ATOM 6813 N N . GLU A 1 877 ? -8.781 33.969 -36.312 1 30.31 877 GLU A N 1
ATOM 6814 C CA . GLU A 1 877 ? -8.641 33.062 -35.188 1 30.31 877 GLU A CA 1
ATOM 6815 C C . GLU A 1 877 ? -8.5 31.609 -35.625 1 30.31 877 GLU A C 1
ATOM 6817 O O . GLU A 1 877 ? -8.156 30.734 -34.844 1 30.31 877 GLU A O 1
ATOM 6822 N N . GLU A 1 878 ? -8.859 31.312 -36.875 1 30.64 878 GLU A N 1
ATOM 6823 C CA . GLU A 1 878 ? -8.852 30 -37.531 1 30.64 878 GLU A CA 1
ATOM 6824 C C . GLU A 1 878 ? -7.426 29.562 -37.844 1 30.64 878 GLU A C 1
ATOM 6826 O O . GLU A 1 878 ? -7.105 28.375 -37.75 1 30.64 878 GLU A O 1
ATOM 6831 N N . GLU A 1 879 ? -6.574 30.516 -38.375 1 30.08 879 GLU A N 1
ATOM 6832 C CA . GLU A 1 879 ? -5.199 30.203 -38.75 1 30.08 879 GLU A CA 1
ATOM 6833 C C . GLU A 1 879 ? -4.375 29.766 -37.531 1 30.08 879 GLU A C 1
ATOM 6835 O O . GLU A 1 879 ? -3.521 28.891 -37.656 1 30.08 879 GLU A O 1
ATOM 6840 N N . ALA A 1 880 ? -4.559 30.531 -36.406 1 29.64 880 ALA A N 1
ATOM 6841 C CA . ALA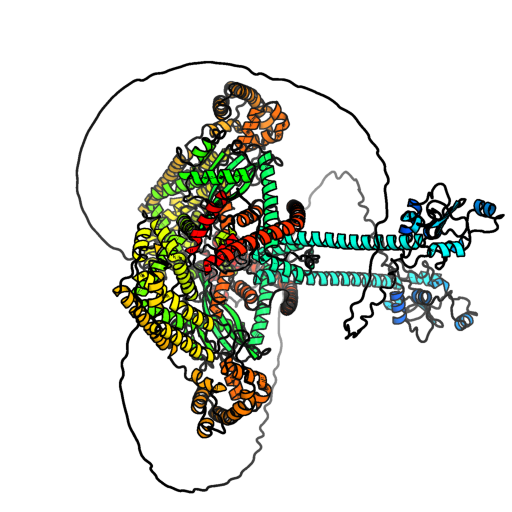 A 1 880 ? -3.773 30.188 -35.219 1 29.64 880 ALA A CA 1
ATOM 6842 C C . ALA A 1 880 ? -4.105 28.781 -34.719 1 29.64 880 ALA A C 1
ATOM 6844 O O . ALA A 1 880 ? -3.225 28.062 -34.281 1 29.64 880 ALA A O 1
ATOM 6845 N N . GLU A 1 881 ? -5.387 28.344 -34.844 1 30.48 881 GLU A N 1
ATOM 6846 C CA . GLU A 1 881 ? -5.816 27.016 -34.438 1 30.48 881 GLU A CA 1
ATOM 6847 C C . GLU A 1 881 ? -5.273 25.938 -35.375 1 30.48 881 GLU A C 1
ATOM 6849 O O . GLU A 1 881 ? -4.945 24.844 -34.938 1 30.48 881 GLU A O 1
ATOM 6854 N N . ILE A 1 882 ? -5.152 26.203 -36.75 1 31.27 882 ILE A N 1
ATOM 6855 C CA . ILE A 1 882 ? -4.605 25.312 -37.75 1 31.27 882 ILE A CA 1
ATOM 6856 C C . ILE A 1 882 ? -3.096 25.172 -37.562 1 31.27 882 ILE A C 1
ATOM 6858 O O . ILE A 1 882 ? -2.539 24.078 -37.719 1 31.27 882 ILE A O 1
ATOM 6862 N N . ILE A 1 883 ? -2.312 26.25 -37.344 1 30.3 883 ILE A N 1
ATOM 6863 C CA . ILE A 1 883 ? -0.869 26.172 -37.156 1 30.3 883 ILE A CA 1
ATOM 6864 C C . ILE A 1 883 ? -0.557 25.25 -35.969 1 30.3 883 ILE A C 1
ATOM 6866 O O . ILE A 1 883 ? 0.438 24.516 -36 1 30.3 883 ILE A O 1
ATOM 6870 N N . LYS A 1 884 ? -1.437 25.219 -34.906 1 32.41 884 LYS A N 1
ATOM 6871 C CA . LYS A 1 884 ? -1.242 24.297 -33.781 1 32.41 884 LYS A CA 1
ATOM 6872 C C . LYS A 1 884 ? -1.479 22.859 -34.219 1 32.41 884 LYS A C 1
ATOM 6874 O O . LYS A 1 884 ? -0.893 21.938 -33.656 1 32.41 884 LYS A O 1
ATOM 6879 N N . LEU A 1 885 ? -2.305 22.5 -35.188 1 31.91 885 LEU A N 1
ATOM 6880 C CA . LEU A 1 885 ? -2.545 21.172 -35.719 1 31.91 885 LEU A CA 1
ATOM 6881 C C . LEU A 1 885 ? -1.419 20.75 -36.656 1 31.91 885 LEU A C 1
ATOM 6883 O O . LEU A 1 885 ? -1.258 19.578 -36.969 1 31.91 885 LEU A O 1
ATOM 6887 N N . ASN A 1 886 ? -0.802 21.641 -37.438 1 31.19 886 ASN A N 1
ATOM 6888 C CA . ASN A 1 886 ? 0.279 21.281 -38.344 1 31.19 886 ASN A CA 1
ATOM 6889 C C . ASN A 1 886 ? 1.397 20.531 -37.625 1 31.19 886 ASN A C 1
ATOM 6891 O O . ASN A 1 886 ? 2.162 19.797 -38.25 1 31.19 886 ASN A O 1
ATOM 6895 N N . HIS A 1 887 ? 1.635 20.859 -36.406 1 32.19 887 HIS A N 1
ATOM 6896 C CA . HIS A 1 887 ? 2.615 20.109 -35.625 1 32.19 887 HIS A CA 1
ATOM 6897 C C . HIS A 1 887 ? 2.105 18.703 -35.312 1 32.19 887 HIS A C 1
ATOM 6899 O O . HIS A 1 887 ? 2.799 17.922 -34.656 1 32.19 887 HIS A O 1
ATOM 6905 N N . LEU A 1 888 ? 0.86 18.359 -35.531 1 34.16 888 LEU A N 1
ATOM 6906 C CA . LEU A 1 888 ? 0.305 17.016 -35.406 1 34.16 888 LEU A CA 1
ATOM 6907 C C . LEU A 1 888 ? 0.886 16.094 -36.469 1 34.16 888 LEU A C 1
ATOM 6909 O O . LEU A 1 888 ? 0.786 14.867 -36.344 1 34.16 888 LEU A O 1
ATOM 6913 N N . LYS A 1 889 ? 1.233 16.547 -37.656 1 35.06 889 LYS A N 1
ATOM 6914 C CA . LYS A 1 889 ? 1.758 15.695 -38.719 1 35.06 889 LYS A CA 1
ATOM 6915 C C . LYS A 1 889 ? 2.938 14.867 -38.219 1 35.06 889 LYS A C 1
ATOM 6917 O O . LYS A 1 889 ? 3.238 13.805 -38.781 1 35.06 889 LYS A O 1
ATOM 6922 N N . VAL A 1 890 ? 3.621 15.43 -37.312 1 36.84 890 VAL A N 1
ATOM 6923 C CA . VAL A 1 890 ? 4.801 14.68 -36.906 1 36.84 890 VAL A CA 1
ATOM 6924 C C . VAL A 1 890 ? 4.379 13.508 -36 1 36.84 890 VAL A C 1
ATOM 6926 O O . VAL A 1 890 ? 5.219 12.727 -35.562 1 36.84 890 VAL A O 1
ATOM 6929 N N . LEU A 1 891 ? 3.084 13.477 -35.5 1 39.59 891 LEU A N 1
ATOM 6930 C CA . LEU A 1 891 ? 2.752 12.391 -34.594 1 39.59 891 LEU A CA 1
ATOM 6931 C C . LEU A 1 891 ? 2.465 11.102 -35.375 1 39.59 891 LEU A C 1
ATOM 6933 O O . LEU A 1 891 ? 1.897 11.141 -36.469 1 39.59 891 LEU A O 1
ATOM 6937 N N . GLU A 1 892 ? 3.141 10.047 -35.156 1 42.88 892 GLU A N 1
ATOM 6938 C CA . GLU A 1 892 ? 2.816 8.734 -35.719 1 42.88 892 GLU A CA 1
ATOM 6939 C C . GLU A 1 892 ? 1.333 8.422 -35.531 1 42.88 892 GLU A C 1
ATOM 6941 O O . GLU A 1 892 ? 0.678 8.945 -34.656 1 42.88 892 GLU A O 1
ATOM 6946 N N . LYS A 1 893 ? 0.72 7.695 -36.531 1 41.22 893 LYS A N 1
ATOM 6947 C CA . LYS A 1 893 ? -0.698 7.379 -36.688 1 41.22 893 LYS A CA 1
ATOM 6948 C C . LYS A 1 893 ? -1.326 7.039 -35.344 1 41.22 893 LYS A C 1
ATOM 6950 O O . LYS A 1 893 ? -2.426 7.5 -35.031 1 41.22 893 LYS A O 1
ATOM 6955 N N . LYS A 1 894 ? -0.612 6.258 -34.625 1 45.12 894 LYS A N 1
ATOM 6956 C CA . LYS A 1 894 ? -1.214 5.766 -33.406 1 45.12 894 LYS A CA 1
ATOM 6957 C C . LYS A 1 894 ? -1.349 6.883 -32.375 1 45.12 894 LYS A C 1
ATOM 6959 O O . LYS A 1 894 ? -2.359 6.969 -31.656 1 45.12 894 LYS A O 1
ATOM 6964 N N . ASP A 1 895 ? -0.353 7.703 -32.281 1 49.06 895 ASP A N 1
ATOM 6965 C CA . ASP A 1 895 ? -0.385 8.789 -31.312 1 49.06 895 ASP A CA 1
ATOM 6966 C C . ASP A 1 895 ? -1.361 9.883 -31.75 1 49.06 895 ASP A C 1
ATOM 6968 O O . ASP A 1 895 ? -1.977 10.539 -30.906 1 49.06 895 ASP A O 1
ATOM 6972 N N . ALA A 1 896 ? -1.491 9.922 -33.031 1 49.41 896 ALA A N 1
ATOM 6973 C CA . ALA A 1 896 ? -2.434 10.898 -33.562 1 49.41 896 ALA A CA 1
ATOM 6974 C C . ALA A 1 896 ? -3.857 10.602 -33.094 1 49.41 896 ALA A C 1
ATOM 6976 O O . ALA A 1 896 ? -4.602 11.508 -32.719 1 49.41 896 ALA A O 1
ATOM 6977 N N . ALA A 1 897 ? -4.109 9.281 -33.094 1 48.5 897 ALA A N 1
ATOM 6978 C CA . ALA A 1 897 ? -5.445 8.891 -32.625 1 48.5 897 ALA A CA 1
ATOM 6979 C C . ALA A 1 897 ? -5.633 9.164 -31.141 1 48.5 897 ALA A C 1
ATOM 6981 O O . ALA A 1 897 ? -6.68 9.664 -30.719 1 48.5 897 ALA A O 1
ATOM 6982 N N . ALA A 1 898 ? -4.637 8.953 -30.438 1 52.16 898 ALA A N 1
ATOM 6983 C CA . ALA A 1 898 ? -4.73 9.18 -29 1 52.16 898 ALA A CA 1
ATOM 6984 C C . ALA A 1 898 ? -4.777 10.664 -28.672 1 52.16 898 ALA A C 1
ATOM 6986 O O . ALA A 1 898 ? -5.531 11.094 -27.797 1 52.16 898 ALA A O 1
ATOM 6987 N N . VAL A 1 899 ? -4.023 11.422 -29.406 1 53.09 899 VAL A N 1
ATOM 6988 C CA . VAL A 1 899 ? -4.023 12.875 -29.25 1 53.09 899 VAL A CA 1
ATOM 6989 C C . VAL A 1 899 ? -5.383 13.438 -29.656 1 53.09 899 VAL A C 1
ATOM 6991 O O . VAL A 1 899 ? -5.934 14.305 -28.984 1 53.09 899 VAL A O 1
ATOM 6994 N N . ALA A 1 900 ? -5.824 12.805 -30.719 1 48.47 900 ALA A N 1
ATOM 6995 C CA . ALA A 1 900 ? -7.141 13.242 -31.188 1 48.47 900 ALA A CA 1
ATOM 6996 C C . ALA A 1 900 ? -8.211 12.93 -30.141 1 48.47 900 ALA A C 1
ATOM 6998 O O . ALA A 1 900 ? -9.07 13.773 -29.844 1 48.47 900 ALA A O 1
ATOM 6999 N N . LYS A 1 901 ? -8.016 11.766 -29.656 1 51.03 901 LYS A N 1
ATOM 7000 C CA . LYS A 1 901 ? -8.984 11.359 -28.641 1 51.03 901 LYS A CA 1
ATOM 7001 C C . LYS A 1 901 ? -8.836 12.195 -27.359 1 51.03 901 LYS A C 1
ATOM 7003 O O . LYS A 1 901 ? -9.828 12.57 -26.734 1 51.03 901 LYS A O 1
ATOM 7008 N N . ALA A 1 902 ? -7.598 12.484 -27.016 1 49.75 902 ALA A N 1
ATOM 7009 C CA . ALA A 1 902 ? -7.34 13.297 -25.828 1 49.75 902 ALA A CA 1
ATOM 7010 C C . ALA A 1 902 ? -7.848 14.719 -26.016 1 49.75 902 ALA A C 1
ATOM 7012 O O . ALA A 1 902 ? -8.43 15.305 -25.109 1 49.75 902 ALA A O 1
ATOM 7013 N N . ILE A 1 903 ? -7.508 15.188 -27.156 1 44.72 903 ILE A N 1
ATOM 7014 C CA . ILE A 1 903 ? -7.996 16.516 -27.5 1 44.72 903 ILE A CA 1
ATOM 7015 C C . ILE A 1 903 ? -9.523 16.516 -27.484 1 44.72 903 ILE A C 1
ATOM 7017 O O . ILE A 1 903 ? -10.148 17.516 -27.109 1 44.72 903 ILE A O 1
ATOM 7021 N N . MET A 1 904 ? -9.938 15.211 -27.875 1 39.06 904 MET A N 1
ATOM 7022 C CA . MET A 1 904 ? -11.391 15.07 -27.969 1 39.06 904 MET A CA 1
ATOM 7023 C C . MET A 1 904 ? -12.008 14.898 -26.578 1 39.06 904 MET A C 1
ATOM 7025 O O . MET A 1 904 ? -13.227 14.805 -26.438 1 39.06 904 MET A O 1
ATOM 7029 N N . GLY A 1 905 ? -11.266 15.086 -25.547 1 40.69 905 GLY A N 1
ATOM 7030 C CA . GLY A 1 905 ? -11.758 15.031 -24.172 1 40.69 905 GLY A CA 1
ATOM 7031 C C . GLY A 1 905 ? -11.992 13.617 -23.672 1 40.69 905 GLY A C 1
ATOM 7032 O O . GLY A 1 905 ? -12.656 13.414 -22.656 1 40.69 905 GLY A O 1
ATOM 7033 N N . GLU A 1 906 ? -11.867 12.641 -24.531 1 38.47 906 GLU A N 1
ATOM 7034 C CA . GLU A 1 906 ? -12.148 11.297 -24.031 1 38.47 906 GLU A CA 1
ATOM 7035 C C . GLU A 1 906 ? -11.078 10.82 -23.062 1 38.47 906 GLU A C 1
ATOM 7037 O O . GLU A 1 906 ? -9.883 10.859 -23.375 1 38.47 906 GLU A O 1
ATOM 7042 N N . THR A 1 907 ? -11.383 11 -21.922 1 38.31 907 THR A N 1
ATOM 7043 C CA . THR A 1 907 ? -10.5 10.5 -20.875 1 38.31 907 THR A CA 1
ATOM 7044 C C . THR A 1 907 ? -10.195 9.016 -21.078 1 38.31 907 THR A C 1
ATOM 7046 O O . THR A 1 907 ? -11.102 8.211 -21.266 1 38.31 907 THR A O 1
ATOM 7049 N N . PRO A 1 908 ? -9.156 8.695 -21.594 1 37.12 908 PRO A N 1
ATOM 7050 C CA . PRO A 1 908 ? -8.922 7.254 -21.703 1 37.12 908 PRO A CA 1
ATOM 7051 C C . PRO A 1 908 ? -9.414 6.492 -20.469 1 37.12 908 PRO A C 1
ATOM 7053 O O . PRO A 1 908 ? -9.383 7.023 -19.359 1 37.12 908 PRO A O 1
ATOM 7056 N N . PRO A 1 909 ? -10.305 5.574 -20.734 1 34.19 909 PRO A N 1
ATOM 7057 C CA . PRO A 1 909 ? -10.898 4.836 -19.609 1 34.19 909 PRO A CA 1
ATOM 7058 C C . PRO A 1 909 ? -9.883 4.469 -18.531 1 34.19 909 PRO A C 1
ATOM 7060 O O . PRO A 1 909 ? -10.227 4.387 -17.359 1 34.19 909 PRO A O 1
ATOM 7063 N N . ASP A 1 910 ? -8.68 3.957 -18.922 1 34.31 910 ASP A N 1
ATOM 7064 C CA . ASP A 1 910 ? -7.797 3.312 -17.953 1 34.31 910 ASP A CA 1
ATOM 7065 C C . ASP A 1 910 ? -7.09 4.348 -17.078 1 34.31 910 ASP A C 1
ATOM 7067 O O . ASP A 1 910 ? -6.27 3.994 -16.234 1 34.31 910 ASP A O 1
ATOM 7071 N N . SER A 1 911 ? -6.977 5.539 -17.531 1 33.31 911 SER A N 1
ATOM 7072 C CA . SER A 1 911 ? -6.098 6.48 -16.844 1 33.31 911 SER A CA 1
ATOM 7073 C C . SER A 1 911 ? -6.562 6.723 -15.406 1 33.31 911 SER A C 1
ATOM 7075 O O . SER A 1 911 ? -5.82 7.273 -14.594 1 33.31 911 SER A O 1
ATOM 7077 N N . GLU A 1 912 ? -7.777 7.055 -15.273 1 33.31 912 GLU A N 1
ATOM 7078 C CA . GLU A 1 912 ? -8.141 7.527 -13.938 1 33.31 912 GLU A CA 1
ATOM 7079 C C . GLU A 1 912 ? -7.918 6.441 -12.891 1 33.31 912 GLU A C 1
ATOM 7081 O O . GLU A 1 912 ? -7.941 6.719 -11.688 1 33.31 912 GLU A O 1
ATOM 7086 N N . CYS A 1 913 ? -8.406 5.277 -13.203 1 30.7 913 CYS A N 1
ATOM 7087 C CA . CYS A 1 913 ? -8.297 4.281 -12.141 1 30.7 913 CYS A CA 1
ATOM 7088 C C . CYS A 1 913 ? -6.852 3.857 -11.938 1 30.7 913 CYS A C 1
ATOM 7090 O O . CYS A 1 913 ? -6.012 4.055 -12.812 1 30.7 913 CYS A O 1
ATOM 7092 N N . ASP A 1 914 ? -6.5 3.469 -10.664 1 34.22 914 ASP A N 1
ATOM 7093 C CA . ASP A 1 914 ? -5.273 2.961 -10.055 1 34.22 914 ASP A CA 1
ATOM 7094 C C . ASP A 1 914 ? -4.551 2.004 -11.008 1 34.22 914 ASP A C 1
ATOM 7096 O O . ASP A 1 914 ? -5.07 0.937 -11.336 1 34.22 914 ASP A O 1
ATOM 7100 N N . SER A 1 915 ? -4.309 2.492 -12.219 1 31.39 915 SER A N 1
ATOM 7101 C CA . SER A 1 915 ? -3.541 1.485 -12.945 1 31.39 915 SER A CA 1
ATOM 7102 C C . SER A 1 915 ? -2.357 0.991 -12.117 1 31.39 915 SER A C 1
ATOM 7104 O O . SER A 1 915 ? -1.672 1.784 -11.469 1 31.39 915 SER A O 1
ATOM 7106 N N . ASP A 1 916 ? -2.559 0.001 -11.492 1 31.16 916 ASP A N 1
ATOM 7107 C CA . ASP A 1 916 ? -1.385 -0.65 -10.914 1 31.16 916 ASP A CA 1
ATOM 7108 C C . ASP A 1 916 ? -0.17 -0.501 -11.828 1 31.16 916 ASP A C 1
ATOM 7110 O O . ASP A 1 916 ? -0.051 -1.208 -12.828 1 31.16 916 ASP A O 1
ATOM 7114 N N . SER A 1 917 ? 0.043 0.708 -12.234 1 31.36 917 SER A N 1
ATOM 7115 C CA . SER A 1 917 ? 1.166 0.902 -13.141 1 31.36 917 SER A CA 1
ATOM 7116 C C . SER A 1 917 ? 2.238 -0.161 -12.93 1 31.36 917 SER A C 1
ATOM 7118 O O . SER A 1 917 ? 2.648 -0.833 -13.883 1 31.36 917 SER A O 1
ATOM 7120 N N . ASP A 1 918 ? 3.162 0.373 -11.938 1 30.05 918 ASP A N 1
ATOM 7121 C CA . ASP A 1 918 ? 4.344 -0.477 -11.82 1 30.05 918 ASP A CA 1
ATOM 7122 C C . ASP A 1 918 ? 3.977 -1.853 -11.273 1 30.05 918 ASP A C 1
ATOM 7124 O O . ASP A 1 918 ? 4.812 -2.527 -10.664 1 30.05 918 ASP A O 1
ATOM 7128 N N . ALA A 1 919 ? 2.768 -2.084 -10.875 1 30.16 919 ALA A N 1
ATOM 7129 C CA . ALA A 1 919 ? 2.574 -3.504 -10.594 1 30.16 919 ALA A CA 1
ATOM 7130 C C . ALA A 1 919 ? 3.293 -4.367 -11.625 1 30.16 919 ALA A C 1
ATOM 7132 O O . ALA A 1 919 ? 3.178 -4.133 -12.828 1 30.16 919 ALA A O 1
ATOM 7133 N N . ASP A 1 920 ? 4.301 -4.633 -11.188 1 31.62 920 ASP A N 1
ATOM 7134 C CA . ASP A 1 920 ? 5.105 -5.57 -11.969 1 31.62 920 ASP A CA 1
ATOM 7135 C C . ASP A 1 920 ? 4.238 -6.352 -12.945 1 31.62 920 ASP A C 1
ATOM 7137 O O . ASP A 1 920 ? 3.258 -6.988 -12.547 1 31.62 920 ASP A O 1
ATOM 7141 N N . ASP A 1 921 ? 3.799 -5.641 -14.102 1 31.81 921 ASP A N 1
ATOM 7142 C CA . ASP A 1 921 ? 3.381 -6.355 -15.305 1 31.81 921 ASP A CA 1
ATOM 7143 C C . ASP A 1 921 ? 3.625 -7.855 -15.164 1 31.81 921 ASP A C 1
ATOM 7145 O O . ASP A 1 921 ? 4 -8.523 -16.125 1 31.81 921 ASP A O 1
ATOM 7149 N N . TYR A 1 922 ? 4.027 -8.211 -14.148 1 31.33 922 TYR A N 1
ATOM 7150 C CA . TYR A 1 922 ? 4.207 -9.656 -14.242 1 31.33 922 TYR A CA 1
ATOM 7151 C C . TYR A 1 922 ? 2.959 -10.328 -14.797 1 31.33 922 TYR A C 1
ATOM 7153 O O . TYR A 1 922 ? 2.15 -9.688 -15.469 1 31.33 922 TYR A O 1
ATOM 7161 N N . TRP A 1 923 ? 2.564 -11.648 -14.156 1 28.33 923 TRP A N 1
ATOM 7162 C CA . TRP A 1 923 ? 1.754 -12.727 -14.695 1 28.33 923 TRP A CA 1
ATOM 7163 C C . TRP A 1 923 ? 0.268 -12.414 -14.578 1 28.33 923 TRP A C 1
ATOM 7165 O O . TRP A 1 923 ? -0.274 -12.352 -13.469 1 28.33 923 TRP A O 1
ATOM 7175 N N . LYS A 1 924 ? -0.282 -11.438 -15.078 1 28.5 924 LYS A N 1
ATOM 7176 C CA . LYS A 1 924 ? -1.735 -11.555 -15.172 1 28.5 924 LYS A CA 1
ATOM 7177 C C . LYS A 1 924 ? -2.145 -12.867 -15.836 1 28.5 924 LYS A C 1
ATOM 7179 O O . LYS A 1 924 ? -1.621 -13.227 -16.891 1 28.5 924 LYS A O 1
ATOM 7184 N N . MET B 1 1 ? 16.266 10.617 -54.5 1 14.46 1 MET B N 1
ATOM 7185 C CA . MET B 1 1 ? 15.633 10.445 -55.812 1 14.46 1 MET B CA 1
ATOM 7186 C C . MET B 1 1 ? 15.312 8.977 -56.062 1 14.46 1 MET B C 1
ATOM 7188 O O . MET B 1 1 ? 14.18 8.641 -56.438 1 14.46 1 MET B O 1
ATOM 7192 N N . GLU B 1 2 ? 16.219 8.414 -56.906 1 13.64 2 GLU B N 1
ATOM 7193 C CA . GLU B 1 2 ? 16.062 7.512 -58.031 1 13.64 2 GLU B CA 1
ATOM 7194 C C . GLU B 1 2 ? 15.664 6.113 -57.562 1 13.64 2 GLU B C 1
ATOM 7196 O O . GLU B 1 2 ? 16.031 5.691 -56.469 1 13.64 2 GLU B O 1
ATOM 7201 N N . ALA B 1 3 ? 14.953 5.383 -58.469 1 14.17 3 ALA B N 1
ATOM 7202 C CA . ALA B 1 3 ? 13.961 4.426 -58.969 1 14.17 3 ALA B CA 1
ATOM 7203 C C . ALA B 1 3 ? 14.508 3 -58.906 1 14.17 3 ALA B C 1
ATOM 7205 O O . ALA B 1 3 ? 13.742 2.035 -58.906 1 14.17 3 ALA B O 1
ATOM 7206 N N . GLU B 1 4 ? 15.867 2.84 -59.094 1 13.7 4 GLU B N 1
ATOM 7207 C CA . GLU B 1 4 ? 16.266 1.914 -60.156 1 13.7 4 GLU B CA 1
ATOM 7208 C C . GLU B 1 4 ? 15.945 0.472 -59.781 1 13.7 4 GLU B C 1
ATOM 7210 O O . GLU B 1 4 ? 16.062 0.096 -58.625 1 13.7 4 GLU B O 1
ATOM 7215 N N . PHE B 1 5 ? 15.508 -0.397 -60.75 1 14.86 5 PHE B N 1
ATOM 7216 C CA . PHE B 1 5 ? 14.781 -1.495 -61.375 1 14.86 5 PHE B CA 1
ATOM 7217 C C . PHE B 1 5 ? 15.461 -2.828 -61.094 1 14.86 5 PHE B C 1
ATOM 7219 O O . PHE B 1 5 ? 14.805 -3.785 -60.656 1 14.86 5 PHE B O 1
ATOM 7226 N N . ASP B 1 6 ? 16.719 -3.115 -61.656 1 13.61 6 ASP B N 1
ATOM 7227 C CA . ASP B 1 6 ? 16.828 -4.062 -62.75 1 13.61 6 ASP B CA 1
ATOM 7228 C C . ASP B 1 6 ? 16.844 -5.504 -62.25 1 13.61 6 ASP B C 1
ATOM 7230 O O . ASP B 1 6 ? 16.062 -6.34 -62.688 1 13.61 6 ASP B O 1
ATOM 7234 N N . SER B 1 7 ? 18.047 -6.258 -62.531 1 14.29 7 SER B N 1
ATOM 7235 C CA . SER B 1 7 ? 18.297 -7.242 -63.562 1 14.29 7 SER B CA 1
ATOM 7236 C C . SER B 1 7 ? 18.094 -8.664 -63.062 1 14.29 7 SER B C 1
ATOM 7238 O O . SER B 1 7 ? 18.078 -8.898 -61.844 1 14.29 7 SER B O 1
ATOM 7240 N N . ASP B 1 8 ? 18.688 -9.734 -63.75 1 13.55 8 ASP B N 1
ATOM 7241 C CA . ASP B 1 8 ? 18.453 -10.82 -64.688 1 13.55 8 ASP B CA 1
ATOM 7242 C C . ASP B 1 8 ? 18.594 -12.18 -64 1 13.55 8 ASP B C 1
ATOM 7244 O O . ASP B 1 8 ? 17.734 -13.055 -64.188 1 13.55 8 ASP B O 1
ATOM 7248 N N . ASP B 1 9 ? 19.938 -12.719 -63.719 1 14.11 9 ASP B N 1
ATOM 7249 C CA . ASP B 1 9 ? 20.469 -13.805 -64.562 1 14.11 9 ASP B CA 1
ATOM 7250 C C . ASP B 1 9 ? 19.891 -15.148 -64.125 1 14.11 9 ASP B C 1
ATOM 7252 O O . ASP B 1 9 ? 19.453 -15.312 -63 1 14.11 9 ASP B O 1
ATOM 7256 N N . ASN B 1 10 ? 20.281 -16.391 -64.812 1 13.69 10 ASN B N 1
ATOM 7257 C CA . ASN B 1 10 ? 19.953 -17.484 -65.75 1 13.69 10 ASN B CA 1
ATOM 7258 C C . ASN B 1 10 ? 19.859 -18.812 -65 1 13.69 10 ASN B C 1
ATOM 7260 O O . ASN B 1 10 ? 18.875 -19.547 -65.125 1 13.69 10 ASN B O 1
ATOM 7264 N N . HIS B 1 11 ? 21.078 -19.594 -64.688 1 13.88 11 HIS B N 1
ATOM 7265 C CA . HIS B 1 11 ? 21.422 -20.781 -65.438 1 13.88 11 HIS B CA 1
ATOM 7266 C C . HIS B 1 11 ? 20.609 -22 -65 1 13.88 11 HIS B C 1
ATOM 7268 O O . HIS B 1 11 ? 20.094 -22.016 -63.875 1 13.88 11 HIS B O 1
ATOM 7274 N N . SER B 1 12 ? 21.156 -23.391 -65.375 1 13.66 12 SER B N 1
ATOM 7275 C CA . SER B 1 12 ? 20.906 -24.516 -66.25 1 13.66 12 SER B CA 1
ATOM 7276 C C . SER B 1 12 ? 20.266 -25.672 -65.5 1 13.66 12 SER B C 1
ATOM 7278 O O . SER B 1 12 ? 20.156 -25.656 -64.25 1 13.66 12 SER B O 1
ATOM 7280 N N . GLY B 1 13 ? 20.828 -27.078 -65.75 1 13.44 13 GLY B N 1
ATOM 7281 C CA . GLY B 1 13 ? 20.438 -28.234 -66.5 1 13.44 13 GLY B CA 1
ATOM 7282 C C . GLY B 1 13 ? 19.734 -29.312 -65.688 1 13.44 13 GLY B C 1
ATOM 7283 O O . GLY B 1 13 ? 19.641 -29.188 -64.5 1 13.44 13 GLY B O 1
ATOM 7284 N N . ASN B 1 14 ? 20.25 -30.766 -65.875 1 13.45 14 ASN B N 1
ATOM 7285 C CA . ASN B 1 14 ? 19.812 -31.953 -66.562 1 13.45 14 ASN B CA 1
ATOM 7286 C C . ASN B 1 14 ? 19.188 -32.969 -65.625 1 13.45 14 ASN B C 1
ATOM 7288 O O . ASN B 1 14 ? 18.938 -32.688 -64.5 1 13.45 14 ASN B O 1
ATOM 7292 N N . GLU B 1 15 ? 19.828 -34.406 -65.562 1 13.72 15 GLU B N 1
ATOM 7293 C CA . GLU B 1 15 ? 19.484 -35.719 -66.125 1 13.72 15 GLU B CA 1
ATOM 7294 C C . GLU B 1 15 ? 18.734 -36.594 -65.188 1 13.72 15 GLU B C 1
ATOM 7296 O O . GLU B 1 15 ? 18.703 -36.312 -63.969 1 13.72 15 GLU B O 1
ATOM 7301 N N . GLY B 1 16 ? 18.953 -38.031 -65.312 1 13.4 16 GLY B N 1
ATOM 7302 C CA . GLY B 1 16 ? 18.297 -39.219 -65.812 1 13.4 16 GLY B CA 1
ATOM 7303 C C . GLY B 1 16 ? 17.734 -40.094 -64.688 1 13.4 16 GLY B C 1
ATOM 7304 O O . GLY B 1 16 ? 17.781 -39.719 -63.5 1 13.4 16 GLY B O 1
ATOM 7305 N N . PRO B 1 17 ? 18.125 -41.562 -64.688 1 14.03 17 PRO B N 1
ATOM 7306 C CA . PRO B 1 17 ? 17.391 -42.781 -65 1 14.03 17 PRO B CA 1
ATOM 7307 C C . PRO B 1 17 ? 16.938 -43.562 -63.812 1 14.03 17 PRO B C 1
ATOM 7309 O O . PRO B 1 17 ? 15.742 -43.844 -63.656 1 14.03 17 PRO B O 1
ATOM 7312 N N . GLY B 1 18 ? 17.828 -44.656 -63.281 1 12.64 18 GLY B N 1
ATOM 7313 C CA . GLY B 1 18 ? 17.703 -46.094 -63.5 1 12.64 18 GLY B CA 1
ATOM 7314 C C . GLY B 1 18 ? 16.953 -46.812 -62.406 1 12.64 18 GLY B C 1
ATOM 7315 O O . GLY B 1 18 ? 16.625 -46.219 -61.375 1 12.64 18 GLY B O 1
ATOM 7316 N N . SER B 1 19 ? 17.453 -48.125 -61.938 1 13.28 19 SER B N 1
ATOM 7317 C CA . SER B 1 19 ? 17.156 -49.562 -62.125 1 13.28 19 SER B CA 1
ATOM 7318 C C . SER B 1 19 ? 16.484 -50.125 -60.875 1 13.28 19 SER B C 1
ATOM 7320 O O . SER B 1 19 ? 16.609 -49.594 -59.781 1 13.28 19 SER B O 1
ATOM 7322 N N . PRO B 1 20 ? 16.219 -51.656 -60.812 1 13.34 20 PRO B N 1
ATOM 7323 C CA . PRO B 1 20 ? 15.227 -52.719 -60.75 1 13.34 20 PRO B CA 1
ATOM 7324 C C . PRO B 1 20 ? 15.156 -53.344 -59.344 1 13.34 20 PRO B C 1
ATOM 7326 O O . PRO B 1 20 ? 14.062 -53.5 -58.781 1 13.34 20 PRO B O 1
ATOM 7329 N N . GLU B 1 21 ? 16.281 -54.031 -58.812 1 13.22 21 GLU B N 1
ATOM 7330 C CA . GLU B 1 21 ? 16.281 -55.5 -58.719 1 13.22 21 GLU B CA 1
ATOM 7331 C C . GLU B 1 21 ? 15.555 -55.969 -57.469 1 13.22 21 GLU B C 1
ATOM 7333 O O . GLU B 1 21 ? 15.375 -55.219 -56.531 1 13.22 21 GLU B O 1
ATOM 7338 N N . ALA B 1 22 ? 15.859 -57.344 -56.938 1 13.11 22 ALA B N 1
ATOM 7339 C CA . ALA B 1 22 ? 15.445 -58.75 -56.906 1 13.11 22 ALA B CA 1
ATOM 7340 C C . ALA B 1 22 ? 15.016 -59.156 -55.5 1 13.11 22 ALA B C 1
ATOM 7342 O O . ALA B 1 22 ? 13.914 -59.656 -55.281 1 13.11 22 ALA B O 1
ATOM 7343 N N . MET B 1 23 ? 15.883 -59.969 -54.812 1 13.02 23 MET B N 1
ATOM 7344 C CA . MET B 1 23 ? 15.695 -61.406 -54.625 1 13.02 23 MET B CA 1
ATOM 7345 C C . MET B 1 23 ? 14.922 -61.719 -53.344 1 13.02 23 MET B C 1
ATOM 7347 O O . MET B 1 23 ? 14.688 -60.812 -52.531 1 13.02 23 MET B O 1
ATOM 7351 N N . SER B 1 24 ? 15.438 -62.656 -52.469 1 13 24 SER B N 1
ATOM 7352 C CA . SER B 1 24 ? 15.188 -64.062 -52.25 1 13 24 SER B CA 1
ATOM 7353 C C . SER B 1 24 ? 14.398 -64.312 -50.969 1 13 24 SER B C 1
ATOM 7355 O O . SER B 1 24 ? 14.258 -63.406 -50.156 1 13 24 SER B O 1
ATOM 7357 N N . GLY B 1 25 ? 14.656 -65.5 -50.219 1 13.02 25 GLY B N 1
ATOM 7358 C CA . GLY B 1 25 ? 14.062 -66.75 -49.969 1 13.02 25 GLY B CA 1
ATOM 7359 C C . GLY B 1 25 ? 13.375 -66.875 -48.625 1 13.02 25 GLY B C 1
ATOM 7360 O O . GLY B 1 25 ? 12.148 -66.812 -48.562 1 13.02 25 GLY B O 1
ATOM 7361 N N . GLY B 1 26 ? 14.047 -67.438 -47.562 1 13.22 26 GLY B N 1
ATOM 7362 C CA . GLY B 1 26 ? 13.781 -68.812 -47.094 1 13.22 26 GLY B CA 1
ATOM 7363 C C . GLY B 1 26 ? 12.758 -68.875 -45.969 1 13.22 26 GLY B C 1
ATOM 7364 O O . GLY B 1 26 ? 12.406 -67.812 -45.406 1 13.22 26 GLY B O 1
ATOM 7365 N N . GLU B 1 27 ? 12.531 -70.062 -45.219 1 13.72 27 GLU B N 1
ATOM 7366 C CA . GLU B 1 27 ? 11.664 -71.188 -44.938 1 13.72 27 GLU B CA 1
ATOM 7367 C C . GLU B 1 27 ? 11.016 -71.062 -43.562 1 13.72 27 GLU B C 1
ATOM 7369 O O . GLU B 1 27 ? 9.789 -71.125 -43.438 1 13.72 27 GLU B O 1
ATOM 7374 N N . SER B 1 28 ? 11.633 -71.625 -42.438 1 13.33 28 SER B N 1
ATOM 7375 C CA . SER B 1 28 ? 11.211 -72.875 -41.844 1 13.33 28 SER B CA 1
ATOM 7376 C C . SER B 1 28 ? 10.188 -72.688 -40.75 1 13.33 28 SER B C 1
ATOM 7378 O O . SER B 1 28 ? 10.047 -71.562 -40.25 1 13.33 28 SER B O 1
ATOM 7380 N N . ASP B 1 29 ? 9.734 -73.812 -39.75 1 13.48 29 ASP B N 1
ATOM 7381 C CA . ASP B 1 29 ? 8.68 -74.688 -39.344 1 13.48 29 ASP B CA 1
ATOM 7382 C C . ASP B 1 29 ? 8.18 -74.375 -37.938 1 13.48 29 ASP B C 1
ATOM 7384 O O . ASP B 1 29 ? 6.965 -74.312 -37.719 1 13.48 29 ASP B O 1
ATOM 7388 N N . ALA B 1 30 ? 8.953 -74.438 -36.75 1 13.67 30 ALA B N 1
ATOM 7389 C CA . ALA B 1 30 ? 8.734 -75.562 -35.812 1 13.67 30 ALA B CA 1
ATOM 7390 C C . ALA B 1 30 ? 7.559 -75.25 -34.875 1 13.67 30 ALA B C 1
ATOM 7392 O O . ALA B 1 30 ? 7.195 -74.062 -34.688 1 13.67 30 ALA B O 1
ATOM 7393 N N . GLU B 1 31 ? 7.043 -76.25 -34 1 13.81 31 GLU B N 1
ATOM 7394 C CA . GLU B 1 31 ? 5.918 -77.062 -33.531 1 13.81 31 GLU B CA 1
ATOM 7395 C C . GLU B 1 31 ? 5.316 -76.438 -32.281 1 13.81 31 GLU B C 1
ATOM 7397 O O . GLU B 1 31 ? 4.102 -76.25 -32.188 1 13.81 31 GLU B O 1
ATOM 7402 N N . VAL B 1 32 ? 5.867 -76.625 -31.016 1 13.54 32 VAL B N 1
ATOM 7403 C CA . VAL B 1 32 ? 5.402 -77.625 -30.094 1 13.54 32 VAL B CA 1
ATOM 7404 C C . VAL B 1 32 ? 4.312 -77.062 -29.188 1 13.54 32 VAL B C 1
ATOM 7406 O O . VAL B 1 32 ? 4.18 -75.875 -29.047 1 13.54 32 VAL B O 1
ATOM 7409 N N . SER B 1 33 ? 4.102 -77.688 -27.891 1 13.41 33 SER B N 1
ATOM 7410 C CA . SER B 1 33 ? 3.156 -78.562 -27.188 1 13.41 33 SER B CA 1
ATOM 7411 C C . SER B 1 33 ? 2.326 -77.75 -26.188 1 13.41 33 SER B C 1
ATOM 7413 O O . SER B 1 33 ? 2.668 -76.625 -25.844 1 13.41 33 SER B O 1
ATOM 7415 N N . VAL B 1 34 ? 1.762 -78.438 -24.969 1 14.48 34 VAL B N 1
ATOM 7416 C CA . VAL B 1 34 ? 0.562 -79.062 -24.406 1 14.48 34 VAL B CA 1
ATOM 7417 C C . VAL B 1 34 ? 0.139 -78.312 -23.156 1 14.48 34 VAL B C 1
ATOM 7419 O O . VAL B 1 34 ? -1.007 -77.875 -23.047 1 14.48 34 VAL B O 1
ATOM 7422 N N . GLY B 1 35 ? 0.672 -78.625 -21.859 1 13.68 35 GLY B N 1
ATOM 7423 C CA . GLY B 1 35 ? -0.036 -79.438 -20.859 1 13.68 35 GLY B CA 1
ATOM 7424 C C . GLY B 1 35 ? -0.876 -78.625 -19.922 1 13.68 35 GLY B C 1
ATOM 7425 O O . GLY B 1 35 ? -0.746 -77.375 -19.875 1 13.68 35 GLY B O 1
ATOM 7426 N N . ASN B 1 36 ? -1.349 -79.25 -18.594 1 14.28 36 ASN B N 1
ATOM 7427 C CA . ASN B 1 36 ? -2.459 -79.75 -17.797 1 14.28 36 ASN B CA 1
ATOM 7428 C C . ASN B 1 36 ? -2.766 -78.812 -16.625 1 14.28 36 ASN B C 1
ATOM 7430 O O . ASN B 1 36 ? -3.912 -78.375 -16.422 1 14.28 36 ASN B O 1
ATOM 7434 N N . ASP B 1 37 ? -2.125 -79.062 -15.344 1 14.1 37 ASP B N 1
ATOM 7435 C CA . ASP B 1 37 ? -2.693 -79.688 -14.172 1 14.1 37 ASP B CA 1
ATOM 7436 C C . ASP B 1 37 ? -3.32 -78.688 -13.219 1 14.1 37 ASP B C 1
ATOM 7438 O O . ASP B 1 37 ? -3.039 -77.5 -13.312 1 14.1 37 ASP B O 1
ATOM 7442 N N . GLN B 1 38 ? -3.289 -79.062 -11.719 1 14.29 38 GLN B N 1
ATOM 7443 C CA . GLN B 1 38 ? -4.141 -79.438 -10.609 1 14.29 38 GLN B CA 1
ATOM 7444 C C . GLN B 1 38 ? -4.434 -78.312 -9.664 1 14.29 38 GLN B C 1
ATOM 7446 O O . GLN B 1 38 ? -3.834 -77.25 -9.781 1 14.29 38 GLN B O 1
ATOM 7451 N N . PRO B 1 39 ? -4.246 -78.562 -8.102 1 15.17 39 PRO B N 1
ATOM 7452 C CA . PRO B 1 39 ? -5.113 -78.938 -6.98 1 15.17 39 PRO B CA 1
ATOM 7453 C C . PRO B 1 39 ? -5.332 -77.812 -6 1 15.17 39 PRO B C 1
ATOM 7455 O O . PRO B 1 39 ? -6.477 -77.438 -5.703 1 15.17 39 PRO B O 1
ATOM 7458 N N . GLU B 1 40 ? -4.598 -77.75 -4.68 1 14.41 40 GLU B N 1
ATOM 7459 C CA . GLU B 1 40 ? -4.91 -78.125 -3.301 1 14.41 40 GLU B CA 1
ATOM 7460 C C . GLU B 1 40 ? -5.258 -76.875 -2.475 1 14.41 40 GLU B C 1
ATOM 7462 O O . GLU B 1 40 ? -4.922 -75.75 -2.854 1 14.41 40 GLU B O 1
ATOM 7467 N N . GLU B 1 41 ? -5.605 -77.062 -0.895 1 15.55 41 GLU B N 1
ATOM 7468 C CA . GLU B 1 41 ? -6.496 -77 0.26 1 15.55 41 GLU B CA 1
ATOM 7469 C C . GLU B 1 41 ? -6.027 -75.938 1.248 1 15.55 41 GLU B C 1
ATOM 7471 O O . GLU B 1 41 ? -6.844 -75.312 1.934 1 15.55 41 GLU B O 1
ATOM 7476 N N . ILE B 1 42 ? -4.941 -75.312 1.376 1 14.94 42 ILE B N 1
ATOM 7477 C CA . ILE B 1 42 ? -4.332 -75.438 2.699 1 14.94 42 ILE B CA 1
ATOM 7478 C C . ILE B 1 42 ? -5.121 -74.562 3.684 1 14.94 42 ILE B C 1
ATOM 7480 O O . ILE B 1 42 ? -5.441 -73.375 3.391 1 14.94 42 ILE B O 1
ATOM 7484 N N . GLU B 1 43 ? -5.359 -75.062 5.16 1 14.66 43 GLU B N 1
ATOM 7485 C CA . GLU B 1 43 ? -6.078 -75.25 6.426 1 14.66 43 GLU B CA 1
ATOM 7486 C C . GLU B 1 43 ? -5.766 -74.062 7.367 1 14.66 43 GLU B C 1
ATOM 7488 O O . GLU B 1 43 ? -6.664 -73.5 8.016 1 14.66 43 GLU B O 1
ATOM 7493 N N . LEU B 1 44 ? -4.605 -73.625 7.789 1 14.27 44 LEU B N 1
ATOM 7494 C CA . LEU B 1 44 ? -4.207 -73.875 9.172 1 14.27 44 LEU B CA 1
ATOM 7495 C C . LEU B 1 44 ? -4.98 -73 10.125 1 14.27 44 LEU B C 1
ATOM 7497 O O . LEU B 1 44 ? -5.457 -71.938 9.727 1 14.27 44 LEU B O 1
ATOM 7501 N N . HIS B 1 45 ? -4.609 -73.125 11.633 1 14.28 45 HIS B N 1
ATOM 7502 C CA . HIS B 1 45 ? -4.918 -73.375 13.031 1 14.28 45 HIS B CA 1
ATOM 7503 C C . HIS B 1 45 ? -5.168 -72.062 13.789 1 14.28 45 HIS B C 1
ATOM 7505 O O . HIS B 1 45 ? -4.809 -71 13.305 1 14.28 45 HIS B O 1
ATOM 7511 N N . VAL B 1 46 ? -4.922 -72.125 15.312 1 14.31 46 VAL B N 1
ATOM 7512 C CA . VAL B 1 46 ? -5.574 -72.312 16.609 1 14.31 46 VAL B CA 1
ATOM 7513 C C . VAL B 1 46 ? -5.371 -71 17.422 1 14.31 46 VAL B C 1
ATOM 7515 O O . VAL B 1 46 ? -6.293 -70.562 18.094 1 14.31 46 VAL B O 1
ATOM 7518 N N . LEU B 1 47 ? -4.258 -70.25 17.766 1 14.35 47 LEU B N 1
ATOM 7519 C CA . LEU B 1 47 ? -3.807 -70.312 19.156 1 14.35 47 LEU B CA 1
ATOM 7520 C C . LEU B 1 47 ? -4.66 -69.438 20.047 1 14.35 47 LEU B C 1
ATOM 7522 O O . LEU B 1 47 ? -5.223 -68.438 19.578 1 14.35 47 LEU B O 1
ATOM 7526 N N . SER B 1 48 ? -4.562 -69.688 21.625 1 13.98 48 SER B N 1
ATOM 7527 C CA . SER B 1 48 ? -5.16 -69.812 22.938 1 13.98 48 SER B CA 1
ATOM 7528 C C . SER B 1 48 ? -5.25 -68.5 23.656 1 13.98 48 SER B C 1
ATOM 7530 O O . SER B 1 48 ? -6.328 -68.062 24.078 1 13.98 48 SER B O 1
ATOM 7532 N N . SER B 1 49 ? -4.508 -68.375 25.016 1 13.98 49 SER B N 1
ATOM 7533 C CA . SER B 1 49 ? -4.934 -68.5 26.406 1 13.98 49 SER B CA 1
ATOM 7534 C C . SER B 1 49 ? -5.172 -67.125 27.047 1 13.98 49 SER B C 1
ATOM 7536 O O . SER B 1 49 ? -6.25 -66.875 27.594 1 13.98 49 SER B O 1
ATOM 7538 N N . THR B 1 50 ? -4.379 -66.875 28.266 1 14.21 50 THR B N 1
ATOM 7539 C CA . THR B 1 50 ? -4.699 -66.938 29.688 1 14.21 50 THR B CA 1
ATOM 7540 C C . THR B 1 50 ? -5.008 -65.562 30.234 1 14.21 50 THR B C 1
ATOM 7542 O O . THR B 1 50 ? -4.66 -64.5 29.609 1 14.21 50 THR B O 1
ATOM 7545 N N . PRO B 1 51 ? -4.664 -65.312 31.797 1 14.58 51 PRO B N 1
ATOM 7546 C CA . PRO B 1 51 ? -5.43 -65.188 33.062 1 14.58 51 PRO B CA 1
ATOM 7547 C C . PRO B 1 51 ? -5.477 -63.75 33.594 1 14.58 51 PRO B C 1
ATOM 7549 O O . PRO B 1 51 ? -6.543 -63.281 34 1 14.58 51 PRO B O 1
ATOM 7552 N N . ALA B 1 52 ? -4.324 -63.062 34.125 1 14.45 52 ALA B N 1
ATOM 7553 C CA . ALA B 1 52 ? -4.066 -62.969 35.531 1 14.45 52 ALA B CA 1
ATOM 7554 C C . ALA B 1 52 ? -4.836 -61.844 36.188 1 14.45 52 ALA B C 1
ATOM 7556 O O . ALA B 1 52 ? -5.203 -60.875 35.5 1 14.45 52 ALA B O 1
ATOM 7557 N N . GLU B 1 53 ? -4.609 -61.719 37.688 1 14.13 53 GLU B N 1
ATOM 7558 C CA . GLU B 1 53 ? -5.152 -61.625 39.031 1 14.13 53 GLU B CA 1
ATOM 7559 C C . GLU B 1 53 ? -5.25 -60.188 39.5 1 14.13 53 GLU B C 1
ATOM 7561 O O . GLU B 1 53 ? -6.312 -59.719 39.938 1 14.13 53 GLU B O 1
ATOM 7566 N N . THR B 1 54 ? -4.34 -59.781 40.594 1 14.19 54 THR B N 1
ATOM 7567 C CA . THR B 1 54 ? -4.66 -59.75 42 1 14.19 54 THR B CA 1
ATOM 7568 C C . THR B 1 54 ? -5.062 -58.312 42.406 1 14.19 54 THR B C 1
ATOM 7570 O O . THR B 1 54 ? -4.848 -57.375 41.688 1 14.19 54 THR B O 1
ATOM 7573 N N . ASP B 1 55 ? -4.613 -57.906 43.75 1 13.79 55 ASP B N 1
ATOM 7574 C CA . ASP B 1 55 ? -5.105 -57.688 45.094 1 13.79 55 ASP B CA 1
ATOM 7575 C C . ASP B 1 55 ? -5.121 -56.219 45.438 1 13.79 55 ASP B C 1
ATOM 7577 O O . ASP B 1 55 ? -6.156 -55.656 45.844 1 13.79 55 ASP B O 1
ATOM 7581 N N . LYS B 1 56 ? -4.277 -55.906 46.719 1 14.95 56 LYS B N 1
ATOM 7582 C CA . LYS B 1 56 ? -4.691 -55.531 48.062 1 14.95 56 LYS B CA 1
ATOM 7583 C C . LYS B 1 56 ? -4.734 -54 48.219 1 14.95 56 LYS B C 1
ATOM 7585 O O . LYS B 1 56 ? -5.73 -53.438 48.688 1 14.95 56 LYS B O 1
ATOM 7590 N N . ALA B 1 57 ? -3.586 -53.156 48.688 1 13.95 57 ALA B N 1
ATOM 7591 C CA . ALA B 1 57 ? -3.461 -52.938 50.125 1 13.95 57 ALA B CA 1
ATOM 7592 C C . ALA B 1 57 ? -3.986 -51.594 50.531 1 13.95 57 ALA B C 1
ATOM 7594 O O . ALA B 1 57 ? -4.82 -51.469 51.438 1 13.95 57 ALA B O 1
ATOM 7595 N N . PRO B 1 58 ? -2.986 -50.719 51.188 1 13.84 58 PRO B N 1
ATOM 7596 C CA . PRO B 1 58 ? -2.949 -50.375 52.625 1 13.84 58 PRO B CA 1
ATOM 7597 C C . PRO B 1 58 ? -3.715 -49.062 52.938 1 13.84 58 PRO B C 1
ATOM 7599 O O . PRO B 1 58 ? -4.18 -48.375 52.031 1 13.84 58 PRO B O 1
ATOM 7602 N N . ALA B 1 59 ? -2.9 -48 53.5 1 13.54 59 ALA B N 1
ATOM 7603 C CA . ALA B 1 59 ? -2.713 -47.625 54.875 1 13.54 59 ALA B CA 1
ATOM 7604 C C . ALA B 1 59 ? -3.543 -46.375 55.219 1 13.54 59 ALA B C 1
ATOM 7606 O O . ALA B 1 59 ? -4.082 -45.719 54.344 1 13.54 59 ALA B O 1
ATOM 7607 N N . SER B 1 60 ? -2.787 -45.406 55.875 1 13.78 60 SER B N 1
ATOM 7608 C CA . SER B 1 60 ? -2.725 -44.906 57.25 1 13.78 60 SER B CA 1
ATOM 7609 C C . SER B 1 60 ? -3.535 -43.625 57.406 1 13.78 60 SER B C 1
ATOM 7611 O O . SER B 1 60 ? -3.883 -42.969 56.438 1 13.78 60 SER B O 1
ATOM 7613 N N . GLY B 1 61 ? -3.195 -42.844 58.562 1 13.58 61 GLY B N 1
ATOM 7614 C CA . GLY B 1 61 ? -3.752 -42.406 59.812 1 13.58 61 GLY B CA 1
ATOM 7615 C C . GLY B 1 61 ? -4.262 -41 59.781 1 13.58 61 GLY B C 1
ATOM 7616 O O . GLY B 1 61 ? -5.453 -40.75 60 1 13.58 61 GLY B O 1
ATOM 7617 N N . ALA B 1 62 ? -3.354 -39.906 60.312 1 13.88 62 ALA B N 1
ATOM 7618 C CA . ALA B 1 62 ? -3.482 -39.281 61.625 1 13.88 62 ALA B CA 1
ATOM 7619 C C . ALA B 1 62 ? -4.293 -38 61.531 1 13.88 62 ALA B C 1
ATOM 7621 O O . ALA B 1 62 ? -4.453 -37.406 60.469 1 13.88 62 ALA B O 1
ATOM 7622 N N . GLU B 1 63 ? -4.094 -37.125 62.656 1 13.88 63 GLU B N 1
ATOM 7623 C CA . GLU B 1 63 ? -4.84 -36.531 63.75 1 13.88 63 GLU B CA 1
ATOM 7624 C C . GLU B 1 63 ? -5.215 -35.062 63.438 1 13.88 63 GLU B C 1
ATOM 7626 O O . GLU B 1 63 ? -6.387 -34.688 63.531 1 13.88 63 GLU B O 1
ATOM 7631 N N . GLU B 1 64 ? -4.492 -34.031 64.125 1 13.9 64 GLU B N 1
ATOM 7632 C CA . GLU B 1 64 ? -5.02 -33.312 65.312 1 13.9 64 GLU B CA 1
ATOM 7633 C C . GLU B 1 64 ? -5.562 -31.953 64.875 1 13.9 64 GLU B C 1
ATOM 7635 O O . GLU B 1 64 ? -6.762 -31.703 65 1 13.9 64 GLU B O 1
ATOM 7640 N N . ASN B 1 65 ? -4.941 -30.766 65.562 1 13.68 65 ASN B N 1
ATOM 7641 C CA . ASN B 1 65 ? -5.414 -29.969 66.688 1 13.68 65 ASN B CA 1
ATOM 7642 C C . ASN B 1 65 ? -5.926 -28.609 66.188 1 13.68 65 ASN B C 1
ATOM 7644 O O . ASN B 1 65 ? -7.039 -28.203 66.562 1 13.68 65 ASN B O 1
ATOM 7648 N N . LEU B 1 66 ? -5.016 -27.484 66.062 1 14.23 66 LEU B N 1
ATOM 7649 C CA . LEU B 1 66 ? -4.941 -26.438 67.062 1 14.23 66 LEU B CA 1
ATOM 7650 C C . LEU B 1 66 ? -5.875 -25.281 66.688 1 14.23 66 LEU B C 1
ATOM 7652 O O . LEU B 1 66 ? -6.234 -25.094 65.5 1 14.23 66 LEU B O 1
ATOM 7656 N N . THR B 1 67 ? -6.031 -24.219 67.688 1 14.27 67 THR B N 1
ATOM 7657 C CA . THR B 1 67 ? -6.941 -23.422 68.5 1 14.27 67 THR B CA 1
ATOM 7658 C C . THR B 1 67 ? -7.133 -22.031 67.875 1 14.27 67 THR B C 1
ATOM 7660 O O . THR B 1 67 ? -8.25 -21.5 67.875 1 14.27 67 THR B O 1
ATOM 7663 N N . SER B 1 68 ? -6.086 -21.219 67.438 1 14.32 68 SER B N 1
ATOM 7664 C CA . SER B 1 68 ? -5.898 -20.016 68.25 1 14.32 68 SER B CA 1
ATOM 7665 C C . SER B 1 68 ? -6.941 -18.953 67.938 1 14.32 68 SER B C 1
ATOM 7667 O O . SER B 1 68 ? -7.543 -19 66.812 1 14.32 68 SER B O 1
ATOM 7669 N N . THR B 1 69 ? -6.871 -17.797 68.75 1 14.87 69 THR B N 1
ATOM 7670 C CA . THR B 1 69 ? -7.59 -16.891 69.625 1 14.87 69 THR B CA 1
ATOM 7671 C C . THR B 1 69 ? -7.871 -15.562 68.938 1 14.87 69 THR B C 1
ATOM 7673 O O . THR B 1 69 ? -8.281 -14.586 69.562 1 14.87 69 THR B O 1
ATOM 7676 N N . CYS B 1 70 ? -8.305 -15.492 67.688 1 14.72 70 CYS B N 1
ATOM 7677 C CA . CYS B 1 70 ? -8.398 -14.18 67.062 1 14.72 70 CYS B CA 1
ATOM 7678 C C . CYS B 1 70 ? -9.289 -13.242 67.875 1 14.72 70 CYS B C 1
ATOM 7680 O O . CYS B 1 70 ? -10.492 -13.477 68 1 14.72 70 CYS B O 1
ATOM 7682 N N . SER B 1 71 ? -8.641 -12.562 68.688 1 14.24 71 SER B N 1
ATOM 7683 C CA . SER B 1 71 ? -9.156 -11.766 69.812 1 14.24 71 SER B CA 1
ATOM 7684 C C . SER B 1 71 ? -10.156 -10.727 69.312 1 14.24 71 SER B C 1
ATOM 7686 O O . SER B 1 71 ? -11.289 -10.672 69.812 1 14.24 71 SER B O 1
ATOM 7688 N N . GLY B 1 72 ? -9.828 -9.406 69.562 1 14.18 72 GLY B N 1
ATOM 7689 C CA . GLY B 1 72 ? -10.43 -8.492 70.5 1 14.18 72 GLY B CA 1
ATOM 7690 C C . GLY B 1 72 ? -11.523 -7.637 69.938 1 14.18 72 GLY B C 1
ATOM 7691 O O . GLY B 1 72 ? -11.648 -7.535 68.688 1 14.18 72 GLY B O 1
ATOM 7692 N N . ALA B 1 73 ? -12.195 -6.727 70.812 1 15 73 ALA B N 1
ATOM 7693 C CA . ALA B 1 73 ? -13.516 -6.266 71.188 1 15 73 ALA B CA 1
ATOM 7694 C C . ALA B 1 73 ? -13.898 -4.973 70.5 1 15 73 ALA B C 1
ATOM 7696 O O . ALA B 1 73 ? -15.008 -4.855 69.938 1 15 73 ALA B O 1
ATOM 7697 N N . GLY B 1 74 ? -13.234 -3.742 70.688 1 14.39 74 GLY B N 1
ATOM 7698 C CA . GLY B 1 74 ? -14.008 -2.846 71.5 1 14.39 74 GLY B CA 1
ATOM 7699 C C . GLY B 1 74 ? -15.031 -2.035 70.75 1 14.39 74 GLY B C 1
ATOM 7700 O O . GLY B 1 74 ? -15.109 -2.135 69.5 1 14.39 74 GLY B O 1
ATOM 7701 N N . PRO B 1 75 ? -15.016 -0.646 70.875 1 15.27 75 PRO B N 1
ATOM 7702 C CA . PRO B 1 75 ? -16.094 0.113 71.5 1 15.27 75 PRO B CA 1
ATOM 7703 C C . PRO B 1 75 ? -17.062 0.731 70.5 1 15.27 75 PRO B C 1
ATOM 7705 O O . PRO B 1 75 ? -16.797 0.693 69.312 1 15.27 75 PRO B O 1
ATOM 7708 N N . SER B 1 76 ? -17.453 2.094 70.688 1 14.77 76 SER B N 1
ATOM 7709 C CA . SER B 1 76 ? -18.719 2.689 71.062 1 14.77 76 SER B CA 1
ATOM 7710 C C . SER B 1 76 ? -19.453 3.305 69.875 1 14.77 76 SER B C 1
ATOM 7712 O O . SER B 1 76 ? -20.625 2.986 69.625 1 14.77 76 SER B O 1
ATOM 7714 N N . THR B 1 77 ? -19.328 4.664 69.688 1 15.51 77 THR B N 1
ATOM 7715 C CA . THR B 1 77 ? -20.438 5.535 70 1 15.51 77 THR B CA 1
ATOM 7716 C C . THR B 1 77 ? -21.297 5.832 68.812 1 15.51 77 THR B C 1
ATOM 7718 O O . THR B 1 77 ? -22.516 5.598 68.812 1 15.51 77 THR B O 1
ATOM 7721 N N . GLY B 1 78 ? -21.375 7.152 68.375 1 15.32 78 GLY B N 1
ATOM 7722 C CA . GLY B 1 78 ? -22.609 7.934 68.438 1 15.32 78 GLY B CA 1
ATOM 7723 C C . GLY B 1 78 ? -23.406 7.891 67.125 1 15.32 78 GLY B C 1
ATOM 7724 O O . GLY B 1 78 ? -22.953 7.312 66.125 1 15.32 78 GLY B O 1
ATOM 7725 N N . SER B 1 79 ? -23.875 9.094 66.625 1 16.02 79 SER B N 1
ATOM 7726 C CA . SER B 1 79 ? -25.25 9.586 66.5 1 16.02 79 SER B CA 1
ATOM 7727 C C . SER B 1 79 ? -25.75 9.43 65.062 1 16.02 79 SER B C 1
ATOM 7729 O O . SER B 1 79 ? -25.094 9.875 64.125 1 16.02 79 SER B O 1
ATOM 7731 N N . ALA B 1 80 ? -26.656 8.57 64.75 1 15.82 80 ALA B N 1
ATOM 7732 C CA . ALA B 1 80 ? -27.328 7.859 63.656 1 15.82 80 ALA B CA 1
ATOM 7733 C C . ALA B 1 80 ? -28.156 8.812 62.781 1 15.82 80 ALA B C 1
ATOM 7735 O O . ALA B 1 80 ? -28.844 8.383 61.875 1 15.82 80 ALA B O 1
ATOM 7736 N N . THR B 1 81 ? -28.234 10.023 63 1 15.85 81 THR B N 1
ATOM 7737 C CA . THR B 1 81 ? -29.672 10.305 63 1 15.85 81 THR B CA 1
ATOM 7738 C C . THR B 1 81 ? -30.266 9.961 61.625 1 15.85 81 THR B C 1
ATOM 7740 O O . THR B 1 81 ? -31.266 9.258 61.531 1 15.85 81 THR B O 1
ATOM 7743 N N . VAL B 1 82 ? -30.359 10.938 60.688 1 17.75 82 VAL B N 1
ATOM 7744 C CA . VAL B 1 82 ? -31.703 11.289 60.25 1 17.75 82 VAL B CA 1
ATOM 7745 C C . VAL B 1 82 ? -32.156 10.359 59.125 1 17.75 82 VAL B C 1
ATOM 7747 O O . VAL B 1 82 ? -31.312 9.852 58.375 1 17.75 82 VAL B O 1
ATOM 7750 N N . GLY B 1 83 ? -33.469 9.93 58.906 1 16.3 83 GLY B N 1
ATOM 7751 C CA . GLY B 1 83 ? -34.531 8.992 58.562 1 16.3 83 GLY B CA 1
ATOM 7752 C C . GLY B 1 83 ? -34.781 8.922 57.062 1 16.3 83 GLY B C 1
ATOM 7753 O O . GLY B 1 83 ? -35.406 7.973 56.562 1 16.3 83 GLY B O 1
ATOM 7754 N N . THR B 1 84 ? -34.719 9.961 56.219 1 18.66 84 THR B N 1
ATOM 7755 C CA . THR B 1 84 ? -35.875 10.055 55.375 1 18.66 84 THR B CA 1
ATOM 7756 C C . THR B 1 84 ? -35.875 8.953 54.312 1 18.66 84 THR B C 1
ATOM 7758 O O . THR B 1 84 ? -34.812 8.641 53.75 1 18.66 84 THR B O 1
ATOM 7761 N N . SER B 1 85 ? -36.875 8.008 54.25 1 17.09 85 SER B N 1
ATOM 7762 C CA . SER B 1 85 ? -37.406 6.754 53.719 1 17.09 85 SER B CA 1
ATOM 7763 C C . SER B 1 85 ? -37.656 6.852 52.219 1 17.09 85 SER B C 1
ATOM 7765 O O . SER B 1 85 ? -38.375 6.031 51.656 1 17.09 85 SER B O 1
ATOM 7767 N N . SER B 1 86 ? -37.031 7.676 51.406 1 19.06 86 SER B N 1
ATOM 7768 C CA . SER B 1 86 ? -37.719 7.801 50.125 1 19.06 86 SER B CA 1
ATOM 7769 C C . SER B 1 86 ? -37.844 6.449 49.438 1 19.06 86 SER B C 1
ATOM 7771 O O . SER B 1 86 ? -36.844 5.785 49.156 1 19.06 86 SER B O 1
ATOM 7773 N N . VAL B 1 87 ? -38.969 5.727 49.688 1 19.36 87 VAL B N 1
ATOM 7774 C CA . VAL B 1 87 ? -39.5 4.406 49.344 1 19.36 87 VAL B CA 1
ATOM 7775 C C . VAL B 1 87 ? -39.531 4.215 47.844 1 19.36 87 VAL B C 1
ATOM 7777 O O . VAL B 1 87 ? -40.188 4.977 47.125 1 19.36 87 VAL B O 1
ATOM 7780 N N . CYS B 1 88 ? -38.438 3.943 47.188 1 18.84 88 CYS B N 1
ATOM 7781 C CA . CYS B 1 88 ? -38.375 3.518 45.781 1 18.84 88 CYS B CA 1
ATOM 7782 C C . CYS B 1 88 ? -39.438 2.467 45.469 1 18.84 88 CYS B C 1
ATOM 7784 O O . CYS B 1 88 ? -39.438 1.396 46.094 1 18.84 88 CYS B O 1
ATOM 7786 N N . SER B 1 89 ? -40.656 2.941 45.219 1 19.77 89 SER B N 1
ATOM 7787 C CA . SER B 1 89 ? -41.781 2.1 44.875 1 19.77 89 SER B CA 1
ATOM 7788 C C . SER B 1 89 ? -41.406 1.027 43.875 1 19.77 89 SER B C 1
ATOM 7790 O O . SER B 1 89 ? -40.875 1.334 42.781 1 19.77 89 SER B O 1
ATOM 7792 N N . GLN B 1 90 ? -40.906 -0.146 44.188 1 21.72 90 GLN B N 1
ATOM 7793 C CA . GLN B 1 90 ? -40.781 -1.491 43.656 1 21.72 90 GLN B CA 1
ATOM 7794 C C . GLN B 1 90 ? -42.031 -1.871 42.875 1 21.72 90 GLN B C 1
ATOM 7796 O O . GLN B 1 90 ? -43.062 -2.17 43.469 1 21.72 90 GLN B O 1
ATOM 7801 N N . GLY B 1 91 ? -42.375 -0.977 41.875 1 21.8 91 GLY B N 1
ATOM 7802 C CA . GLY B 1 91 ? -43.594 -1.309 41.219 1 21.8 91 GLY B CA 1
ATOM 7803 C C . GLY B 1 91 ? -43.75 -2.785 40.906 1 21.8 91 GLY B C 1
ATOM 7804 O O . GLY B 1 91 ? -42.75 -3.459 40.625 1 21.8 91 GLY B O 1
ATOM 7805 N N . SER B 1 92 ? -44.594 -3.523 41.5 1 24.27 92 SER B N 1
ATOM 7806 C CA . SER B 1 92 ? -45.031 -4.902 41.375 1 24.27 92 SER B CA 1
ATOM 7807 C C . SER B 1 92 ? -45.156 -5.32 39.906 1 24.27 92 SER B C 1
ATOM 7809 O O . SER B 1 92 ? -45.781 -4.633 39.125 1 24.27 92 SER B O 1
ATOM 7811 N N . VAL B 1 93 ? -44 -5.715 39.25 1 24.64 93 VAL B N 1
ATOM 7812 C CA . VAL B 1 93 ? -44.094 -6.43 38 1 24.64 93 VAL B CA 1
ATOM 7813 C C . VAL B 1 93 ? -45.375 -7.273 37.969 1 24.64 93 VAL B C 1
ATOM 7815 O O . VAL B 1 93 ? -45.469 -8.258 38.719 1 24.64 93 VAL B O 1
ATOM 7818 N N . ALA B 1 94 ? -46.5 -6.688 38.031 1 27.44 94 ALA B N 1
ATOM 7819 C CA . ALA B 1 94 ? -47.781 -7.312 37.844 1 27.44 94 ALA B CA 1
ATOM 7820 C C . ALA B 1 94 ? -47.719 -8.422 36.812 1 27.44 94 ALA B C 1
ATOM 7822 O O . ALA B 1 94 ? -46.812 -8.438 35.969 1 27.44 94 ALA B O 1
ATOM 7823 N N . GLY B 1 95 ? -48.375 -9.609 37.062 1 31.33 95 GLY B N 1
ATOM 7824 C CA . GLY B 1 95 ? -48.5 -10.859 36.344 1 31.33 95 GLY B CA 1
ATOM 7825 C C . GLY B 1 95 ? -48.625 -10.664 34.844 1 31.33 95 GLY B C 1
ATOM 7826 O O . GLY B 1 95 ? -49.531 -10 34.344 1 31.33 95 GLY B O 1
ATOM 7827 N N . ALA B 1 96 ? -47.531 -10.297 34.219 1 34.16 96 ALA B N 1
ATOM 7828 C CA . ALA B 1 96 ? -47.562 -10.266 32.75 1 34.16 96 ALA B CA 1
ATOM 7829 C C . ALA B 1 96 ? -48.5 -11.32 32.188 1 34.16 96 ALA B C 1
ATOM 7831 O O . ALA B 1 96 ? -48.312 -12.516 32.406 1 34.16 96 ALA B O 1
ATOM 7832 N N . VAL B 1 97 ? -49.656 -10.977 32.219 1 44.09 97 VAL B N 1
ATOM 7833 C CA . VAL B 1 97 ? -50.719 -11.742 31.578 1 44.09 97 VAL B CA 1
ATOM 7834 C C . VAL B 1 97 ? -50.25 -12.234 30.203 1 44.09 97 VAL B C 1
ATOM 7836 O O . VAL B 1 97 ? -49.719 -11.461 29.422 1 44.09 97 VAL B O 1
ATOM 7839 N N . CYS B 1 98 ? -49.562 -13.414 30.109 1 52.22 98 CYS B N 1
ATOM 7840 C CA . CYS B 1 98 ? -49.281 -14.062 28.828 1 52.22 98 CYS B CA 1
ATOM 7841 C C . CYS B 1 98 ? -50.344 -13.703 27.797 1 52.22 98 CYS B C 1
ATOM 7843 O O . CYS B 1 98 ? -51.531 -13.609 28.125 1 52.22 98 CYS B O 1
ATOM 7845 N N . PRO B 1 99 ? -49.906 -13 26.875 1 60.06 99 PRO B N 1
ATOM 7846 C CA . PRO B 1 99 ? -50.969 -12.688 25.875 1 60.06 99 PRO B CA 1
ATOM 7847 C C . PRO B 1 99 ? -51.906 -13.859 25.625 1 60.06 99 PRO B C 1
ATOM 7849 O O . PRO B 1 99 ? -51.5 -15.023 25.781 1 60.06 99 PRO B O 1
ATOM 7852 N N . ALA B 1 100 ? -53.188 -13.578 25.438 1 70.44 100 ALA B N 1
ATOM 7853 C CA . ALA B 1 100 ? -54.25 -14.57 25.234 1 70.44 100 ALA B CA 1
ATOM 7854 C C . ALA B 1 100 ? -53.969 -15.43 24 1 70.44 100 ALA B C 1
ATOM 7856 O O . ALA B 1 100 ? -53.438 -14.93 23 1 70.44 100 ALA B O 1
ATOM 7857 N N . ILE B 1 101 ? -53.938 -16.688 24.047 1 75.75 101 ILE B N 1
ATOM 7858 C CA . ILE B 1 101 ? -53.719 -17.625 22.953 1 75.75 101 ILE B CA 1
ATOM 7859 C C . ILE B 1 101 ? -54.75 -17.375 21.859 1 75.75 101 ILE B C 1
ATOM 7861 O O . ILE B 1 101 ? -55.938 -17.219 22.125 1 75.75 101 ILE B O 1
ATOM 7865 N N . PRO B 1 102 ? -54.312 -17.141 20.734 1 78.94 102 PRO B N 1
ATOM 7866 C CA . PRO B 1 102 ? -55.25 -16.984 19.641 1 78.94 102 PRO B CA 1
ATOM 7867 C C . PRO B 1 102 ? -56.188 -18.188 19.469 1 78.94 102 PRO B C 1
ATOM 7869 O O . PRO B 1 102 ? -55.844 -19.281 19.922 1 78.94 102 PRO B O 1
ATOM 7872 N N . LEU B 1 103 ? -57.406 -18 18.844 1 80.94 103 LEU B N 1
ATOM 7873 C CA . LEU B 1 103 ? -58.469 -18.984 18.672 1 80.94 103 LEU B CA 1
ATOM 7874 C C . LEU B 1 103 ? -57.938 -20.234 17.969 1 80.94 103 LEU B C 1
ATOM 7876 O O . LEU B 1 103 ? -58.25 -21.359 18.375 1 80.94 103 LEU B O 1
ATOM 7880 N N . GLU B 1 104 ? -57.031 -19.984 17.062 1 80.94 104 GLU B N 1
ATOM 7881 C CA . GLU B 1 104 ? -56.531 -21.109 16.266 1 80.94 104 GLU B CA 1
ATOM 7882 C C . GLU B 1 104 ? -55.594 -21.984 17.094 1 80.94 104 GLU B C 1
ATOM 7884 O O . GLU B 1 104 ? -55.656 -23.203 17 1 80.94 104 GLU B O 1
ATOM 7889 N N . GLU B 1 105 ? -54.812 -21.375 17.906 1 81 105 GLU B N 1
ATOM 7890 C CA . GLU B 1 105 ? -53.875 -22.109 18.766 1 81 105 GLU B CA 1
ATOM 7891 C C . GLU B 1 105 ? -54.625 -22.844 19.875 1 81 105 GLU B C 1
ATOM 7893 O O . GLU B 1 105 ? -54.25 -23.969 20.234 1 81 105 GLU B O 1
ATOM 7898 N N . GLY B 1 106 ? -55.562 -22.25 20.391 1 85.25 106 GLY B N 1
ATOM 7899 C CA . GLY B 1 106 ? -56.406 -22.875 21.391 1 85.25 106 GLY B CA 1
ATOM 7900 C C . GLY B 1 106 ? -57.156 -24.078 20.875 1 85.25 106 GLY B C 1
ATOM 7901 O O . GLY B 1 106 ? -57.25 -25.109 21.547 1 85.25 106 GLY B O 1
ATOM 7902 N N . GLN B 1 107 ? -57.688 -23.969 19.625 1 85.75 107 GLN B N 1
ATOM 7903 C CA . GLN B 1 107 ? -58.375 -25.078 18.984 1 85.75 107 GLN B CA 1
ATOM 7904 C C . GLN B 1 107 ? -57.438 -26.266 18.766 1 85.75 107 GLN B C 1
ATOM 7906 O O . GLN B 1 107 ? -57.812 -27.406 19 1 85.75 107 GLN B O 1
ATOM 7911 N N . ALA B 1 108 ? -56.25 -25.891 18.312 1 85.31 108 ALA B N 1
ATOM 7912 C CA . ALA B 1 108 ? -55.281 -26.938 18.078 1 85.31 108 ALA B CA 1
ATOM 7913 C C . ALA B 1 108 ? -54.906 -27.656 19.375 1 85.31 108 ALA B C 1
ATOM 7915 O O . ALA B 1 108 ? -54.75 -28.891 19.391 1 85.31 108 ALA B O 1
ATOM 7916 N N . LEU B 1 109 ? -54.812 -26.938 20.422 1 86.56 109 LEU B N 1
ATOM 7917 C CA . LEU B 1 109 ? -54.5 -27.5 21.734 1 86.56 109 LEU B CA 1
ATOM 7918 C C . LEU B 1 109 ? -55.625 -28.422 22.203 1 86.56 109 LEU B C 1
ATOM 7920 O O . LEU B 1 109 ? -55.375 -29.516 22.719 1 86.56 109 LEU B O 1
ATOM 7924 N N . VAL B 1 110 ? -56.906 -28.047 22 1 92.94 110 VAL B N 1
ATOM 7925 C CA . VAL B 1 110 ? -58.062 -28.859 22.375 1 92.94 110 VAL B CA 1
ATOM 7926 C C . VAL B 1 110 ? -58.094 -30.125 21.531 1 92.94 110 VAL B C 1
ATOM 7928 O O . VAL B 1 110 ? -58.312 -31.219 22.047 1 92.94 110 VAL B O 1
ATOM 7931 N N . HIS B 1 111 ? -57.781 -30 20.234 1 88.38 111 HIS B N 1
ATOM 7932 C CA . HIS B 1 111 ? -57.781 -31.156 19.344 1 88.38 111 HIS B CA 1
ATOM 7933 C C . HIS B 1 111 ? -56.656 -32.125 19.703 1 88.38 111 HIS B C 1
ATOM 7935 O O . HIS B 1 111 ? -56.812 -33.344 19.5 1 88.38 111 HIS B O 1
ATOM 7941 N N . SER B 1 112 ? -55.562 -31.594 20.219 1 86.44 112 SER B N 1
ATOM 7942 C CA . SER B 1 112 ? -54.438 -32.438 20.547 1 86.44 112 SER B CA 1
ATOM 7943 C C . SER B 1 112 ? -54.656 -33.188 21.875 1 86.44 112 SER B C 1
ATOM 7945 O O . SER B 1 112 ? -54.188 -34.312 22.047 1 86.44 112 SER B O 1
ATOM 7947 N N . LEU B 1 113 ? -55.406 -32.656 22.781 1 89.94 113 LEU B N 1
ATOM 7948 C CA . LEU B 1 113 ? -55.5 -33.188 24.125 1 89.94 113 LEU B CA 1
ATOM 7949 C C . LEU B 1 113 ? -56.812 -33.969 24.281 1 89.94 113 LEU B C 1
ATOM 7951 O O . LEU B 1 113 ? -56.906 -34.844 25.141 1 89.94 113 LEU B O 1
ATOM 7955 N N . PHE B 1 114 ? -57.875 -33.719 23.453 1 90.88 114 PHE B N 1
ATOM 7956 C CA . PHE B 1 114 ? -59.188 -34.344 23.578 1 90.88 114 PHE B CA 1
ATOM 7957 C C . PHE B 1 114 ? -59.594 -35 22.25 1 90.88 114 PHE B C 1
ATOM 7959 O O . PHE B 1 114 ? -59.219 -34.5 21.172 1 90.88 114 PHE B O 1
ATOM 7966 N N . ASP B 1 115 ? -60.219 -36.062 22.25 1 84.62 115 ASP B N 1
ATOM 7967 C CA . ASP B 1 115 ? -60.75 -36.75 21.078 1 84.62 115 ASP B CA 1
ATOM 7968 C C . ASP B 1 115 ? -62 -36.031 20.531 1 84.62 115 ASP B C 1
ATOM 7970 O O . ASP B 1 115 ? -63.094 -36.25 20.984 1 84.62 115 ASP B O 1
ATOM 7974 N N . THR B 1 116 ? -61.844 -35.156 19.625 1 82.31 116 THR B N 1
ATOM 7975 C CA . THR B 1 116 ? -62.906 -34.344 19.062 1 82.31 116 THR B CA 1
ATOM 7976 C C . THR B 1 116 ? -63.562 -35.031 17.875 1 82.31 116 THR B C 1
ATOM 7978 O O . THR B 1 116 ? -64.562 -34.531 17.297 1 82.31 116 THR B O 1
ATOM 7981 N N . THR B 1 117 ? -63.188 -36.188 17.453 1 80.81 117 THR B N 1
ATOM 7982 C CA . THR B 1 117 ? -63.719 -36.906 16.312 1 80.81 117 THR B CA 1
ATOM 7983 C C . THR B 1 117 ? -64.875 -37.812 16.75 1 80.81 117 THR B C 1
ATOM 7985 O O . THR B 1 117 ? -65.875 -37.906 16.047 1 80.81 117 THR B O 1
ATOM 7988 N N . THR B 1 118 ? -64.812 -38.406 17.938 1 82.88 118 THR B N 1
ATOM 7989 C CA . THR B 1 118 ? -65.812 -39.375 18.375 1 82.88 118 THR B CA 1
ATOM 7990 C C . THR B 1 118 ? -66.75 -38.719 19.391 1 82.88 118 THR B C 1
ATOM 7992 O O . THR B 1 118 ? -67.938 -39.125 19.484 1 82.88 118 THR B O 1
ATOM 7995 N N . LYS B 1 119 ? -66.25 -37.75 20.172 1 85.5 119 LYS B N 1
ATOM 7996 C CA . LYS B 1 119 ? -67.062 -37.094 21.219 1 85.5 119 LYS B CA 1
ATOM 7997 C C . LYS B 1 119 ? -67.25 -35.594 20.953 1 85.5 119 LYS B C 1
ATOM 7999 O O . LYS B 1 119 ? -66.375 -35 20.281 1 85.5 119 LYS B O 1
ATOM 8004 N N . LEU B 1 120 ? -68.312 -35.188 21.359 1 88.12 120 LEU B N 1
ATOM 8005 C CA . LEU B 1 120 ? -68.562 -33.781 21.203 1 88.12 120 LEU B CA 1
ATOM 8006 C C . LEU B 1 120 ? -67.938 -33 22.359 1 88.12 120 LEU B C 1
ATOM 8008 O O . LEU B 1 120 ? -68.25 -33.188 23.516 1 88.12 120 LEU B O 1
ATOM 8012 N N . VAL B 1 121 ? -66.938 -32.125 22.031 1 92.88 121 VAL B N 1
ATOM 8013 C CA . VAL B 1 121 ? -66.188 -31.375 23 1 92.88 121 VAL B CA 1
ATOM 8014 C C . VAL B 1 121 ? -66.5 -29.891 22.906 1 92.88 121 VAL B C 1
ATOM 8016 O O . VAL B 1 121 ? -66.5 -29.312 21.812 1 92.88 121 VAL B O 1
ATOM 8019 N N . HIS B 1 122 ? -66.875 -29.359 24.047 1 92.69 122 HIS B N 1
ATOM 8020 C CA . HIS B 1 122 ? -67.188 -27.938 24.094 1 92.69 122 HIS B CA 1
ATOM 8021 C C . HIS B 1 122 ? -66.125 -27.172 24.828 1 92.69 122 HIS B C 1
ATOM 8023 O O . HIS B 1 122 ? -65.688 -27.547 25.938 1 92.69 122 HIS B O 1
ATOM 8029 N N . SER B 1 123 ? -65.5 -26.219 24.297 1 93.5 123 SER B N 1
ATOM 8030 C CA . SER B 1 123 ? -64.562 -25.266 24.844 1 93.5 123 SER B CA 1
ATOM 8031 C C . SER B 1 123 ? -64.688 -23.875 24.25 1 93.5 123 SER B C 1
ATOM 8033 O O . SER B 1 123 ? -65.375 -23.719 23.219 1 93.5 123 SER B O 1
ATOM 8035 N N . TYR B 1 124 ? -64.188 -22.953 25.016 1 92 124 TYR B N 1
ATOM 8036 C CA . TYR B 1 124 ? -64.188 -21.609 24.469 1 92 124 TYR B CA 1
ATOM 8037 C C . TYR B 1 124 ? -63.688 -21.578 23.031 1 92 124 TYR B C 1
ATOM 8039 O O . TYR B 1 124 ? -64.312 -20.984 22.156 1 92 124 TYR B O 1
ATOM 8047 N N . TYR B 1 125 ? -62.656 -22.281 22.719 1 89.31 125 TYR B N 1
ATOM 8048 C CA . TYR B 1 125 ? -61.969 -22.234 21.438 1 89.31 125 TYR B CA 1
ATOM 8049 C C . TYR B 1 125 ? -62.719 -23 20.359 1 89.31 125 TYR B C 1
ATOM 8051 O O . TYR B 1 125 ? -62.844 -22.516 19.234 1 89.31 125 TYR B O 1
ATOM 8059 N N . THR B 1 126 ? -63.281 -24.141 20.609 1 89.69 126 THR B N 1
ATOM 8060 C CA . THR B 1 126 ? -64 -24.953 19.625 1 89.69 126 THR B CA 1
ATOM 8061 C C . THR B 1 126 ? -65.438 -24.391 19.375 1 89.69 126 THR B C 1
ATOM 8063 O O . THR B 1 126 ? -65.875 -24.359 18.25 1 89.69 126 THR B O 1
ATOM 8066 N N . CYS B 1 127 ? -66.062 -23.938 20.5 1 90.88 127 CYS B N 1
ATOM 8067 C CA . CYS B 1 127 ? -67.438 -23.469 20.375 1 90.88 127 CYS B CA 1
ATOM 8068 C C . CYS B 1 127 ? -67.438 -22.094 19.719 1 90.88 127 CYS B C 1
ATOM 8070 O O . CYS B 1 127 ? -68.375 -21.781 18.984 1 90.88 127 CYS B O 1
ATOM 8072 N N . ARG B 1 128 ? -66.438 -21.312 20.016 1 84.31 128 ARG B N 1
ATOM 8073 C CA . ARG B 1 128 ? -66.375 -20.016 19.359 1 84.31 128 ARG B CA 1
ATOM 8074 C C . ARG B 1 128 ? -66.062 -20.188 17.859 1 84.31 128 ARG B C 1
ATOM 8076 O O . ARG B 1 128 ? -66.625 -19.438 17.031 1 84.31 128 ARG B O 1
ATOM 8083 N N . ALA B 1 129 ? -65.25 -21.109 17.422 1 81.31 129 ALA B N 1
ATOM 8084 C CA . ALA B 1 129 ? -64.875 -21.375 16.031 1 81.31 129 ALA B CA 1
ATOM 8085 C C . ALA B 1 129 ? -66.062 -21.922 15.25 1 81.31 129 ALA B C 1
ATOM 8087 O O . ALA B 1 129 ? -66.25 -21.562 14.086 1 81.31 129 ALA B O 1
ATOM 8088 N N . LYS B 1 130 ? -67 -22.797 15.891 1 80.25 130 LYS B N 1
ATOM 8089 C CA . LYS B 1 130 ? -68.125 -23.438 15.219 1 80.25 130 LYS B CA 1
ATOM 8090 C C . LYS B 1 130 ? -69.438 -22.719 15.531 1 80.25 130 LYS B C 1
ATOM 8092 O O . LYS B 1 130 ? -70.5 -23.172 15.141 1 80.25 130 LYS B O 1
ATOM 8097 N N . SER B 1 131 ? -69.375 -21.609 16.25 1 79 131 SER B N 1
ATOM 8098 C CA . SER B 1 131 ? -70.562 -20.859 16.672 1 79 131 SER B CA 1
ATOM 8099 C C . SER B 1 131 ? -71.562 -21.75 17.406 1 79 131 SER B C 1
ATOM 8101 O O . SER B 1 131 ? -72.75 -21.719 17.125 1 79 131 SER B O 1
ATOM 8103 N N . CYS B 1 132 ? -70.938 -22.562 18.281 1 81.06 132 CYS B N 1
ATOM 8104 C CA . CYS B 1 132 ? -71.688 -23.453 19.141 1 81.06 132 CYS B CA 1
ATOM 8105 C C . CYS B 1 132 ? -72.25 -22.719 20.359 1 81.06 132 CYS B C 1
ATOM 8107 O O . CYS B 1 132 ? -71.5 -22.094 21.094 1 81.06 132 CYS B O 1
ATOM 8109 N N . CYS B 1 133 ? -73.625 -22.734 20.547 1 76.81 133 CYS B N 1
ATOM 8110 C CA . CYS B 1 133 ? -74.188 -21.984 21.641 1 76.81 133 CYS B CA 1
ATOM 8111 C C . CYS B 1 133 ? -74.938 -22.922 22.609 1 76.81 133 CYS B C 1
ATOM 8113 O O . CYS B 1 133 ? -75.438 -22.484 23.641 1 76.81 133 CYS B O 1
ATOM 8115 N N . THR B 1 134 ? -75.062 -24.219 22.172 1 81.25 134 THR B N 1
ATOM 8116 C CA . THR B 1 134 ? -75.812 -25.141 23.016 1 81.25 134 THR B CA 1
ATOM 8117 C C . THR B 1 134 ? -75.25 -26.547 22.953 1 81.25 134 THR B C 1
ATOM 8119 O O . THR B 1 134 ? -74.438 -26.844 22.078 1 81.25 134 THR B O 1
ATOM 8122 N N . MET B 1 135 ? -75.5 -27.375 24 1 83.88 135 MET B N 1
ATOM 8123 C CA . MET B 1 135 ? -75.125 -28.781 24.031 1 83.88 135 MET B CA 1
ATOM 8124 C C . MET B 1 135 ? -76 -29.609 23.078 1 83.88 135 MET B C 1
ATOM 8126 O O . MET B 1 135 ? -77.062 -29.141 22.656 1 83.88 135 MET B O 1
ATOM 8130 N N . SER B 1 136 ? -75.688 -30.781 22.766 1 84.81 136 SER B N 1
ATOM 8131 C CA . SER B 1 136 ? -76.438 -31.672 21.891 1 84.81 136 SER B CA 1
ATOM 8132 C C . SER B 1 136 ? -77.75 -32.094 22.547 1 84.81 136 SER B C 1
ATOM 8134 O O . SER B 1 136 ? -77.875 -32.031 23.766 1 84.81 136 SER B O 1
ATOM 8136 N N . HIS B 1 137 ? -78.75 -32.406 21.797 1 83.5 137 HIS B N 1
ATOM 8137 C CA . HIS B 1 137 ? -80.062 -32.875 22.297 1 83.5 137 HIS B CA 1
ATOM 8138 C C . HIS B 1 137 ? -79.938 -34.094 23.156 1 83.5 137 HIS B C 1
ATOM 8140 O O . HIS B 1 137 ? -80.625 -34.25 24.172 1 83.5 137 HIS B O 1
ATOM 8146 N N . THR B 1 138 ? -79 -34.906 22.828 1 85.12 138 THR B N 1
ATOM 8147 C CA . THR B 1 138 ? -78.812 -36.125 23.578 1 85.12 138 THR B CA 1
ATOM 8148 C C . THR B 1 138 ? -78.188 -35.812 24.953 1 85.12 138 THR B C 1
ATOM 8150 O O . THR B 1 138 ? -78.625 -36.438 25.953 1 85.12 138 THR B O 1
ATOM 8153 N N . GLU B 1 139 ? -77.438 -34.844 24.969 1 86.19 139 GLU B N 1
ATOM 8154 C CA . GLU B 1 139 ? -76.812 -34.5 26.234 1 86.19 139 GLU B CA 1
ATOM 8155 C C . GLU B 1 139 ? -77.812 -33.719 27.125 1 86.19 139 GLU B C 1
ATOM 8157 O O . GLU B 1 139 ? -77.812 -33.906 28.344 1 86.19 139 GLU B O 1
ATOM 8162 N N . ILE B 1 140 ? -78.625 -32.875 26.594 1 83 140 ILE B N 1
ATOM 8163 C CA . ILE B 1 140 ? -79.625 -32.125 27.328 1 83 140 ILE B CA 1
ATOM 8164 C C . ILE B 1 140 ? -80.625 -33.062 27.953 1 83 140 ILE B C 1
ATOM 8166 O O . ILE B 1 140 ? -81.062 -32.906 29.109 1 83 140 ILE B O 1
ATOM 8170 N N . GLN B 1 141 ? -80.938 -34.156 27.25 1 83.38 141 GLN B N 1
ATOM 8171 C CA . GLN B 1 141 ? -81.812 -35.188 27.781 1 83.38 141 GLN B CA 1
ATOM 8172 C C . GLN B 1 141 ? -81.188 -36 28.875 1 83.38 141 GLN B C 1
ATOM 8174 O O . GLN B 1 141 ? -81.812 -36.344 29.875 1 83.38 141 GLN B O 1
ATOM 8179 N N . ARG B 1 142 ? -79.938 -36.188 28.703 1 84 142 ARG B N 1
ATOM 8180 C CA . ARG B 1 142 ? -79.188 -36.969 29.672 1 84 142 ARG B CA 1
ATOM 8181 C C . ARG B 1 142 ? -79.062 -36.25 30.984 1 84 142 ARG B C 1
ATOM 8183 O O . ARG B 1 142 ? -79.188 -36.844 32.062 1 84 142 ARG B O 1
ATOM 8190 N N . VAL B 1 143 ? -78.875 -34.969 30.891 1 78.19 143 VAL B N 1
ATOM 8191 C CA . VAL B 1 143 ? -78.625 -34.188 32.094 1 78.19 143 VAL B CA 1
ATOM 8192 C C . VAL B 1 143 ? -79.938 -33.625 32.625 1 78.19 143 VAL B C 1
ATOM 8194 O O . VAL B 1 143 ? -79.938 -32.969 33.688 1 78.19 143 VAL B O 1
ATOM 8197 N N . LYS B 1 144 ? -81.125 -33.844 32.125 1 77.62 144 LYS B N 1
ATOM 8198 C CA . LYS B 1 144 ? -82.438 -33.281 32.531 1 77.62 144 LYS B CA 1
ATOM 8199 C C . LYS B 1 144 ? -82.812 -33.75 33.938 1 77.62 144 LYS B C 1
ATOM 8201 O O . LYS B 1 144 ? -83.375 -32.938 34.719 1 77.62 144 LYS B O 1
ATOM 8206 N N . GLN B 1 145 ? -82.5 -34.938 34.375 1 75.94 145 GLN B N 1
ATOM 8207 C CA . GLN B 1 145 ? -82.938 -35.469 35.656 1 75.94 145 GLN B CA 1
ATOM 8208 C C . GLN B 1 145 ? -81.875 -35.188 36.719 1 75.94 145 GLN B C 1
ATOM 8210 O O . GLN B 1 145 ? -82.125 -35.438 37.906 1 75.94 145 GLN B O 1
ATOM 8215 N N . SER B 1 146 ? -80.688 -34.594 36.312 1 76.62 146 SER B N 1
ATOM 8216 C CA . SER B 1 146 ? -79.625 -34.406 37.25 1 76.62 146 SER B CA 1
ATOM 8217 C C . SER B 1 146 ? -79.812 -33.125 38.062 1 76.62 146 SER B C 1
ATOM 8219 O O . SER B 1 146 ? -80.375 -32.156 37.562 1 76.62 146 SER B O 1
ATOM 8221 N N . LYS B 1 147 ? -79.625 -33.031 39.344 1 76.62 147 LYS B N 1
ATOM 8222 C CA . LYS B 1 147 ? -79.75 -31.891 40.25 1 76.62 147 LYS B CA 1
ATOM 8223 C C . LYS B 1 147 ? -78.812 -30.766 39.875 1 76.62 147 LYS B C 1
ATOM 8225 O O . LYS B 1 147 ? -79.188 -29.578 39.969 1 76.62 147 LYS B O 1
ATOM 8230 N N . GLU B 1 148 ? -77.562 -31.109 39.5 1 80.75 148 GLU B N 1
ATOM 8231 C CA . GLU B 1 148 ? -76.562 -30.141 39.062 1 80.75 148 GLU B CA 1
ATOM 8232 C C . GLU B 1 148 ? -76.25 -30.297 37.562 1 80.75 148 GLU B C 1
ATOM 8234 O O . GLU B 1 148 ? -75.938 -31.406 37.094 1 80.75 148 GLU B O 1
ATOM 8239 N N . LYS B 1 149 ? -76.5 -29.172 36.812 1 86.44 149 LYS B N 1
ATOM 8240 C CA . LYS B 1 149 ? -76.312 -29.234 35.344 1 86.44 149 LYS B CA 1
ATOM 8241 C C . LYS B 1 149 ? -75.25 -28.25 34.875 1 86.44 149 LYS B C 1
ATOM 8243 O O . LYS B 1 149 ? -75.125 -27.156 35.438 1 86.44 149 LYS B O 1
ATOM 8248 N N . PHE B 1 150 ? -74.438 -28.734 33.875 1 89.69 150 PHE B N 1
ATOM 8249 C CA . PHE B 1 150 ? -73.438 -27.875 33.219 1 89.69 150 PHE B CA 1
ATOM 8250 C C . PHE B 1 150 ? -74.125 -26.859 32.312 1 89.69 150 PHE B C 1
ATOM 8252 O O . PHE B 1 150 ? -75.062 -27.219 31.562 1 89.69 150 PHE B O 1
ATOM 8259 N N . LYS B 1 151 ? -73.75 -25.578 32.406 1 88.5 151 LYS B N 1
ATOM 8260 C CA . LYS B 1 151 ? -74.312 -24.547 31.531 1 88.5 151 LYS B CA 1
ATOM 8261 C C . LYS B 1 151 ? -73.25 -24.141 30.469 1 88.5 151 LYS B C 1
ATOM 8263 O O . LYS B 1 151 ? -72.125 -23.812 30.797 1 88.5 151 LYS B O 1
ATOM 8268 N N . HIS B 1 152 ? -73.688 -24.281 29.297 1 89.06 152 HIS B N 1
ATOM 8269 C CA . HIS B 1 152 ? -72.812 -23.969 28.156 1 89.06 152 HIS B CA 1
ATOM 8270 C C . HIS B 1 152 ? -72.25 -22.562 28.281 1 89.06 152 HIS B C 1
ATOM 8272 O O . HIS B 1 152 ? -71.062 -22.328 27.859 1 89.06 152 HIS B O 1
ATOM 8278 N N . SER B 1 153 ? -72.875 -21.562 28.891 1 88.12 153 SER B N 1
ATOM 8279 C CA . SER B 1 153 ? -72.438 -20.172 29.016 1 88.12 153 SER B CA 1
ATOM 8280 C C . SER B 1 153 ? -71.25 -20.031 29.891 1 88.12 153 SER B C 1
ATOM 8282 O O . SER B 1 153 ? -70.5 -19.031 29.797 1 88.12 153 SER B O 1
ATOM 8284 N N . TRP B 1 154 ? -70.875 -21.078 30.75 1 91.75 154 TRP B N 1
ATOM 8285 C CA . TRP B 1 154 ? -69.75 -21.031 31.656 1 91.75 154 TRP B CA 1
ATOM 8286 C C . TRP B 1 154 ? -68.438 -20.953 30.875 1 91.75 154 TRP B C 1
ATOM 8288 O O . TRP B 1 154 ? -67.438 -20.391 31.344 1 91.75 154 TRP B O 1
ATOM 8298 N N . LEU B 1 155 ? -68.5 -21.484 29.688 1 92.75 155 LEU B N 1
ATOM 8299 C CA . LEU B 1 155 ? -67.312 -21.547 28.844 1 92.75 155 LEU B CA 1
ATOM 8300 C C . LEU B 1 155 ? -66.875 -20.156 28.375 1 92.75 155 LEU B C 1
ATOM 8302 O O . LEU B 1 155 ? -65.75 -19.938 28.016 1 92.75 155 LEU B O 1
ATOM 8306 N N . PHE B 1 156 ? -67.812 -19.266 28.375 1 87.56 156 PHE B N 1
ATOM 8307 C CA . PHE B 1 156 ? -67.562 -17.953 27.766 1 87.56 156 PHE B CA 1
ATOM 8308 C C . PHE B 1 156 ? -67.5 -16.875 28.828 1 87.56 156 PHE B C 1
ATOM 8310 O O . PHE B 1 156 ? -67.312 -15.695 28.516 1 87.56 156 PHE B O 1
ATOM 8317 N N . GLU B 1 157 ? -67.625 -17.219 30.031 1 87.06 157 GLU B N 1
ATOM 8318 C CA . GLU B 1 157 ? -67.562 -16.266 31.141 1 87.06 157 GLU B CA 1
ATOM 8319 C C . GLU B 1 157 ? -66.125 -16.109 31.641 1 87.06 157 GLU B C 1
ATOM 8321 O O . GLU B 1 157 ? -65.5 -17.062 32.156 1 87.06 157 GLU B O 1
ATOM 8326 N N . LYS B 1 158 ? -65.5 -15.016 31.531 1 84.75 158 LYS B N 1
ATOM 8327 C CA . LYS B 1 158 ? -64.125 -14.727 31.828 1 84.75 158 LYS B CA 1
ATOM 8328 C C . LYS B 1 158 ? -63.812 -14.977 33.312 1 84.75 158 LYS B C 1
ATOM 8330 O O . LYS B 1 158 ? -62.75 -15.469 33.625 1 84.75 158 LYS B O 1
ATOM 8335 N N . ASP B 1 159 ? -64.75 -14.727 34.188 1 84.44 159 ASP B N 1
ATOM 8336 C CA . ASP B 1 159 ? -64.5 -14.852 35.625 1 84.44 159 ASP B CA 1
ATOM 8337 C C . ASP B 1 159 ? -64.562 -16.312 36.062 1 84.44 159 ASP B C 1
ATOM 8339 O O . ASP B 1 159 ? -64.125 -16.641 37.156 1 84.44 159 ASP B O 1
ATOM 8343 N N . VAL B 1 160 ? -64.938 -17.219 35.156 1 90.62 160 VAL B N 1
ATOM 8344 C CA . VAL B 1 160 ? -65.125 -18.625 35.5 1 90.62 160 VAL B CA 1
ATOM 8345 C C . VAL B 1 160 ? -64.062 -19.469 34.75 1 90.62 160 VAL B C 1
ATOM 8347 O O . VAL B 1 160 ? -63.438 -20.328 35.312 1 90.62 160 VAL B O 1
ATOM 8350 N N . SER B 1 161 ? -63.875 -19.188 33.531 1 91.62 161 SER B N 1
ATOM 8351 C CA . SER B 1 161 ? -63.188 -20.125 32.688 1 91.62 161 SER B CA 1
ATOM 8352 C C . SER B 1 161 ? -61.906 -19.516 32.094 1 91.62 161 SER B C 1
ATOM 8354 O O . SER B 1 161 ? -61.25 -20.125 31.25 1 91.62 161 SER B O 1
ATOM 8356 N N . PHE B 1 162 ? -61.5 -18.422 32.469 1 89.75 162 PHE B N 1
ATOM 8357 C CA . PHE B 1 162 ? -60.375 -17.75 31.875 1 89.75 162 PHE B CA 1
ATOM 8358 C C . PHE B 1 162 ? -59.281 -17.531 32.906 1 89.75 162 PHE B C 1
ATOM 8360 O O . PHE B 1 162 ? -59.531 -17.047 34.031 1 89.75 162 PHE B O 1
ATOM 8367 N N . ASP B 1 163 ? -58.094 -17.969 32.625 1 88.06 163 ASP B N 1
ATOM 8368 C CA . ASP B 1 163 ? -56.906 -17.719 33.438 1 88.06 163 ASP B CA 1
ATOM 8369 C C . ASP B 1 163 ? -56.188 -16.438 33 1 88.06 163 ASP B C 1
ATOM 8371 O O . ASP B 1 163 ? -55.562 -16.422 31.953 1 88.06 163 ASP B O 1
ATOM 8375 N N . GLU B 1 164 ? -56.156 -15.477 33.75 1 81.44 164 GLU B N 1
ATOM 8376 C CA . GLU B 1 164 ? -55.625 -14.148 33.406 1 81.44 164 GLU B CA 1
ATOM 8377 C C . GLU B 1 164 ? -54.094 -14.148 33.406 1 81.44 164 GLU B C 1
ATOM 8379 O O . GLU B 1 164 ? -53.469 -13.359 32.688 1 81.44 164 GLU B O 1
ATOM 8384 N N . ASN B 1 165 ? -53.469 -15.016 34.188 1 77.5 165 ASN B N 1
ATOM 8385 C CA . ASN B 1 165 ? -52.031 -15.055 34.281 1 77.5 165 ASN B CA 1
ATOM 8386 C C . ASN B 1 165 ? -51.406 -15.516 32.969 1 77.5 165 ASN B C 1
ATOM 8388 O O . ASN B 1 165 ? -50.406 -14.961 32.5 1 77.5 165 ASN B O 1
ATOM 8392 N N . VAL B 1 166 ? -52 -16.516 32.312 1 80.88 166 VAL B N 1
ATOM 8393 C CA . VAL B 1 166 ? -51.469 -17.109 31.125 1 80.88 166 VAL B CA 1
ATOM 8394 C C . VAL B 1 166 ? -52.281 -16.672 29.906 1 80.88 166 VAL B C 1
ATOM 8396 O O . VAL B 1 166 ? -51.781 -16.766 28.766 1 80.88 166 VAL B O 1
ATOM 8399 N N . GLY B 1 167 ? -53.469 -16.172 30.109 1 80.81 167 GLY B N 1
ATOM 8400 C CA . GLY B 1 167 ? -54.344 -15.758 29.016 1 80.81 167 GLY B CA 1
ATOM 8401 C C . GLY B 1 167 ? -54.938 -16.922 28.266 1 80.81 167 GLY B C 1
ATOM 8402 O O . GLY B 1 167 ? -54.938 -16.953 27.031 1 80.81 167 GLY B O 1
ATOM 8403 N N . VAL B 1 168 ? -55.406 -17.938 28.859 1 88.5 168 VAL B N 1
ATOM 8404 C CA . VAL B 1 168 ? -55.969 -19.141 28.25 1 88.5 168 VAL B CA 1
ATOM 8405 C C . VAL B 1 168 ? -57.375 -19.422 28.844 1 88.5 168 VAL B C 1
ATOM 8407 O O . VAL B 1 168 ? -57.562 -19.297 30.047 1 88.5 168 VAL B O 1
ATOM 8410 N N . TRP B 1 169 ? -58.375 -19.703 28.031 1 90.56 169 TRP B N 1
ATOM 8411 C CA . TRP B 1 169 ? -59.656 -20.266 28.453 1 90.56 169 TRP B CA 1
ATOM 8412 C C . TRP B 1 169 ? -59.5 -21.75 28.797 1 90.56 169 TRP B C 1
ATOM 8414 O O . TRP B 1 169 ? -59.344 -22.594 27.906 1 90.56 169 TRP B O 1
ATOM 8424 N N . PHE B 1 170 ? -59.531 -22.109 30.078 1 93.5 170 PHE B N 1
ATOM 8425 C CA . PHE B 1 170 ? -59 -23.406 30.484 1 93.5 170 PHE B CA 1
ATOM 8426 C C . PHE B 1 170 ? -60.156 -24.406 30.609 1 93.5 170 PHE B C 1
ATOM 8428 O O . PHE B 1 170 ? -59.906 -25.625 30.656 1 93.5 170 PHE B O 1
ATOM 8435 N N . LEU B 1 171 ? -61.438 -24.047 30.641 1 95 171 LEU B N 1
ATOM 8436 C CA . LEU B 1 171 ? -62.531 -24.969 30.891 1 95 171 LEU B CA 1
ATOM 8437 C C . LEU B 1 171 ? -62.938 -25.703 29.625 1 95 171 LEU B C 1
ATOM 8439 O O . LEU B 1 171 ? -63.125 -25.094 28.578 1 95 171 LEU B O 1
ATOM 8443 N N . VAL B 1 172 ? -63 -27.031 29.703 1 94.38 172 VAL B N 1
ATOM 8444 C CA . VAL B 1 172 ? -63.438 -27.906 28.609 1 94.38 172 VAL B CA 1
ATOM 8445 C C . VAL B 1 172 ? -64.5 -28.844 29.109 1 94.38 172 VAL B C 1
ATOM 8447 O O . VAL B 1 172 ? -64.438 -29.406 30.203 1 94.38 172 VAL B O 1
ATOM 8450 N N . TYR B 1 173 ? -65.562 -28.984 28.359 1 94.81 173 TYR B N 1
ATOM 8451 C CA . TYR B 1 173 ? -66.688 -29.906 28.656 1 94.81 173 TYR B CA 1
ATOM 8452 C C . TYR B 1 173 ? -66.812 -30.953 27.578 1 94.81 173 TYR B C 1
ATOM 8454 O O . TYR B 1 173 ? -67 -30.625 26.406 1 94.81 173 TYR B O 1
ATOM 8462 N N . VAL B 1 174 ? -66.688 -32.188 27.969 1 92.25 174 VAL B N 1
ATOM 8463 C CA . VAL B 1 174 ? -66.875 -33.312 27.047 1 92.25 174 VAL B CA 1
ATOM 8464 C C . VAL B 1 174 ? -68.25 -33.969 27.328 1 92.25 174 VAL B C 1
ATOM 8466 O O . VAL B 1 174 ? -68.5 -34.469 28.422 1 92.25 174 VAL B O 1
ATOM 8469 N N . GLU B 1 175 ? -69.062 -33.969 26.375 1 91.19 175 GLU B N 1
ATOM 8470 C CA . GLU B 1 175 ? -70.375 -34.531 26.547 1 91.19 175 GLU B CA 1
ATOM 8471 C C . GLU B 1 175 ? -70.312 -36 26.953 1 91.19 175 GLU B C 1
ATOM 8473 O O . GLU B 1 175 ? -69.562 -36.781 26.359 1 91.19 175 GLU B O 1
ATOM 8478 N N . GLY B 1 176 ? -71.062 -36.312 27.984 1 88.12 176 GLY B N 1
ATOM 8479 C CA . GLY B 1 176 ? -71.125 -37.688 28.484 1 88.12 176 GLY B CA 1
ATOM 8480 C C . GLY B 1 176 ? -70.062 -38 29.516 1 88.12 176 GLY B C 1
ATOM 8481 O O . GLY B 1 176 ? -70.062 -39.031 30.156 1 88.12 176 GLY B O 1
ATOM 8482 N N . GLU B 1 177 ? -69.125 -37.125 29.75 1 91.44 177 GLU B N 1
ATOM 8483 C CA . GLU B 1 177 ? -68 -37.375 30.703 1 91.44 177 GLU B CA 1
ATOM 8484 C C . GLU B 1 177 ? -68 -36.312 31.797 1 91.44 177 GLU B C 1
ATOM 8486 O O . GLU B 1 177 ? -68.375 -36.625 32.969 1 91.44 177 GLU B O 1
ATOM 8491 N N . GLY B 1 178 ? -67.812 -35.062 31.422 1 92.94 178 GLY B N 1
ATOM 8492 C CA . GLY B 1 178 ? -67.812 -34 32.438 1 92.94 178 GLY B CA 1
ATOM 8493 C C . GLY B 1 178 ? -66.812 -32.875 32.094 1 92.94 178 GLY B C 1
ATOM 8494 O O . GLY B 1 178 ? -66.5 -32.656 30.922 1 92.94 178 GLY B O 1
ATOM 8495 N N . MET B 1 179 ? -66.312 -32.125 33.156 1 93.69 179 MET B N 1
ATOM 8496 C CA . MET B 1 179 ? -65.5 -30.938 32.969 1 93.69 179 MET B CA 1
ATOM 8497 C C . MET B 1 179 ? -64.062 -31.266 33.125 1 93.69 179 MET B C 1
ATOM 8499 O O . MET B 1 179 ? -63.656 -32.031 34 1 93.69 179 MET B O 1
ATOM 8503 N N . TYR B 1 180 ? -63.25 -30.656 32.219 1 94.56 180 TYR B N 1
ATOM 8504 C CA . TYR B 1 180 ? -61.781 -30.781 32.25 1 94.56 180 TYR B CA 1
ATOM 8505 C C . TYR B 1 180 ? -61.125 -29.406 32.25 1 94.56 180 TYR B C 1
ATOM 8507 O O . TYR B 1 180 ? -61.781 -28.406 31.922 1 94.56 180 TYR B O 1
ATOM 8515 N N . CYS B 1 181 ? -59.812 -29.344 32.625 1 92.5 181 CYS B N 1
ATOM 8516 C CA . CYS B 1 181 ? -59 -28.141 32.5 1 92.5 181 CYS B CA 1
ATOM 8517 C C . CYS B 1 181 ? -57.938 -28.297 31.422 1 92.5 181 CYS B C 1
ATOM 8519 O O . CYS B 1 181 ? -57.125 -29.219 31.484 1 92.5 181 CYS B O 1
ATOM 8521 N N . LEU B 1 182 ? -58 -27.406 30.5 1 92.12 182 LEU B N 1
ATOM 8522 C CA . LEU B 1 182 ? -57.094 -27.453 29.344 1 92.12 182 LEU B CA 1
ATOM 8523 C C . LEU B 1 182 ? -55.656 -27.281 29.766 1 92.12 182 LEU B C 1
ATOM 8525 O O . LEU B 1 182 ? -54.781 -28.016 29.297 1 92.12 182 LEU B O 1
ATOM 8529 N N . LEU B 1 183 ? -55.344 -26.438 30.625 1 88.69 183 LEU B N 1
ATOM 8530 C CA . LEU B 1 183 ? -54 -26.109 31.094 1 88.69 183 LEU B CA 1
ATOM 8531 C C . LEU B 1 183 ? -53.438 -27.25 31.953 1 88.69 183 LEU B C 1
ATOM 8533 O O . LEU B 1 183 ? -52.312 -27.672 31.766 1 88.69 183 LEU B O 1
ATOM 8537 N N . CYS B 1 184 ? -54.25 -27.703 32.906 1 89.31 184 CYS B N 1
ATOM 8538 C CA . CYS B 1 184 ? -53.812 -28.766 33.781 1 89.31 184 CYS B CA 1
ATOM 8539 C C . CYS B 1 184 ? -53.656 -30.078 33.031 1 89.31 184 CYS B C 1
ATOM 8541 O O . CYS B 1 184 ? -52.781 -30.891 33.375 1 89.31 184 CYS B O 1
ATOM 8543 N N . LYS B 1 185 ? -54.5 -30.344 32.031 1 91 185 LYS B N 1
ATOM 8544 C CA . LYS B 1 185 ? -54.344 -31.547 31.219 1 91 185 LYS B CA 1
ATOM 8545 C C . LYS B 1 185 ? -53.094 -31.484 30.375 1 91 185 LYS B C 1
ATOM 8547 O O . LYS B 1 185 ? -52.375 -32.469 30.219 1 91 185 LYS B O 1
ATOM 8552 N N . LYS B 1 186 ? -52.844 -30.312 29.812 1 87.69 186 LYS B N 1
ATOM 8553 C CA . LYS B 1 186 ? -51.625 -30.109 29 1 87.69 186 LYS B CA 1
ATOM 8554 C C . LYS B 1 186 ? -50.375 -30.391 29.797 1 87.69 186 LYS B C 1
ATOM 8556 O O . LYS B 1 186 ? -49.469 -31.062 29.297 1 87.69 186 LYS B O 1
ATOM 8561 N N . HIS B 1 187 ? -50.25 -29.938 31 1 84.25 187 HIS B N 1
ATOM 8562 C CA . HIS B 1 187 ? -49.031 -30.047 31.812 1 84.25 187 HIS B CA 1
ATOM 8563 C C . HIS B 1 187 ? -49.094 -31.266 32.75 1 84.25 187 HIS B C 1
ATOM 8565 O O . HIS B 1 187 ? -48.188 -31.453 33.562 1 84.25 187 HIS B O 1
ATOM 8571 N N . LYS B 1 188 ? -50.188 -32.094 32.594 1 81.06 188 LYS B N 1
ATOM 8572 C CA . LYS B 1 188 ? -50.375 -33.375 33.312 1 81.06 188 LYS B CA 1
ATOM 8573 C C . LYS B 1 188 ? -50.062 -33.219 34.812 1 81.06 188 LYS B C 1
ATOM 8575 O O . LYS B 1 188 ? -49.375 -34.031 35.375 1 81.06 188 LYS B O 1
ATOM 8580 N N . GLN B 1 189 ? -50.625 -32.125 35.375 1 79.12 189 GLN B N 1
ATOM 8581 C CA . GLN B 1 189 ? -50.375 -31.875 36.781 1 79.12 189 GLN B CA 1
ATOM 8582 C C . GLN B 1 189 ? -51.406 -32.594 37.656 1 79.12 189 GLN B C 1
ATOM 8584 O O . GLN B 1 189 ? -52.594 -32.656 37.312 1 79.12 189 GLN B O 1
ATOM 8589 N N . VAL B 1 190 ? -51 -33.312 38.688 1 77.88 190 VAL B N 1
ATOM 8590 C CA . VAL B 1 190 ? -51.875 -34.031 39.625 1 77.88 190 VAL B CA 1
ATOM 8591 C C . VAL B 1 190 ? -51.812 -33.344 40.969 1 77.88 190 VAL B C 1
ATOM 8593 O O . VAL B 1 190 ? -50.844 -32.625 41.281 1 77.88 190 VAL B O 1
ATOM 8596 N N . ASN B 1 191 ? -52.938 -33.375 41.719 1 72.31 191 ASN B N 1
ATOM 8597 C CA . ASN B 1 191 ? -52.906 -32.812 43.094 1 72.31 191 ASN B CA 1
ATOM 8598 C C . ASN B 1 191 ? -51.844 -33.469 43.938 1 72.31 191 ASN B C 1
ATOM 8600 O O . ASN B 1 191 ? -51.781 -34.688 44.031 1 72.31 191 ASN B O 1
ATOM 8604 N N . LEU B 1 192 ? -50.938 -32.812 44.5 1 71.38 192 LEU B N 1
ATOM 8605 C CA . LEU B 1 192 ? -49.812 -33.312 45.281 1 71.38 192 LEU B CA 1
ATOM 8606 C C . LEU B 1 192 ? -50.281 -34 46.531 1 71.38 192 LEU B C 1
ATOM 8608 O O . LEU B 1 192 ? -49.656 -34.969 47 1 71.38 192 LEU B O 1
ATOM 8612 N N . GLN B 1 193 ? -51.406 -33.562 47.25 1 68 193 GLN B N 1
ATOM 8613 C CA . GLN B 1 193 ? -51.812 -34.125 48.531 1 68 193 GLN B CA 1
ATOM 8614 C C . GLN B 1 193 ? -52.594 -35.406 48.312 1 68 193 GLN B C 1
ATOM 8616 O O . GLN B 1 193 ? -52.312 -36.406 49 1 68 193 GLN B O 1
ATOM 8621 N N . ASN B 1 194 ? -53.75 -35.5 47.469 1 69.81 194 ASN B N 1
ATOM 8622 C CA . ASN B 1 194 ? -54.594 -36.656 47.375 1 69.81 194 ASN B CA 1
ATOM 8623 C C . ASN B 1 194 ? -54.406 -37.375 46.031 1 69.81 194 ASN B C 1
ATOM 8625 O O . ASN B 1 194 ? -55.094 -38.344 45.719 1 69.81 194 ASN B O 1
ATOM 8629 N N . LYS B 1 195 ? -53.375 -37 45.188 1 73.12 195 LYS B N 1
ATOM 8630 C CA . LYS B 1 195 ? -53.031 -37.594 43.875 1 73.12 195 LYS B CA 1
ATOM 8631 C C . LYS B 1 195 ? -54.25 -37.719 42.969 1 73.12 195 LYS B C 1
ATOM 8633 O O . LYS B 1 195 ? -54.312 -38.625 42.156 1 73.12 195 LYS B O 1
ATOM 8638 N N . SER B 1 196 ? -55.25 -36.812 43.188 1 78 196 SER B N 1
ATOM 8639 C CA . SER B 1 196 ? -56.469 -36.812 42.375 1 78 196 SER B CA 1
ATOM 8640 C C . SER B 1 196 ? -56.219 -36.281 40.969 1 78 196 SER B C 1
ATOM 8642 O O . SER B 1 196 ? -55.5 -35.281 40.812 1 78 196 SER B O 1
ATOM 8644 N N . ASP B 1 197 ? -56.719 -37 40 1 83.31 197 ASP B N 1
ATOM 8645 C CA . ASP B 1 197 ? -56.562 -36.656 38.594 1 83.31 197 ASP B CA 1
ATOM 8646 C C . ASP B 1 197 ? -57.812 -36 38.031 1 83.31 197 ASP B C 1
ATOM 8648 O O . ASP B 1 197 ? -58.062 -36 36.812 1 83.31 197 ASP B O 1
ATOM 8652 N N . LYS B 1 198 ? -58.531 -35.344 39 1 88.31 198 LYS B N 1
ATOM 8653 C CA . LYS B 1 198 ? -59.781 -34.719 38.562 1 88.31 198 LYS B CA 1
ATOM 8654 C C . LYS B 1 198 ? -59.5 -33.469 37.719 1 88.31 198 LYS B C 1
ATOM 8656 O O . LYS B 1 198 ? -58.594 -32.719 38.031 1 88.31 198 LYS B O 1
ATOM 8661 N N . PHE B 1 199 ? -60.188 -33.188 36.688 1 92.12 199 PHE B N 1
ATOM 8662 C CA . PHE B 1 199 ? -60.094 -32.125 35.719 1 92.12 199 PHE B CA 1
ATOM 8663 C C . PHE B 1 199 ? -58.969 -32.438 34.719 1 92.12 199 PHE B C 1
ATOM 8665 O O . PHE B 1 199 ? -58.781 -31.688 33.75 1 92.12 199 PHE B O 1
ATOM 8672 N N . VAL B 1 200 ? -58.125 -33.375 34.844 1 90.5 200 VAL B N 1
ATOM 8673 C CA . VAL B 1 200 ? -57 -33.688 34 1 90.5 200 VAL B CA 1
ATOM 8674 C C . VAL B 1 200 ? -57.219 -35 33.281 1 90.5 200 VAL B C 1
ATOM 8676 O O . VAL B 1 200 ? -57.562 -35.031 32.094 1 90.5 200 VAL B O 1
ATOM 8679 N N . GLY B 1 201 ? -57.094 -36.094 34.062 1 86.56 201 GLY B N 1
ATOM 8680 C CA . GLY B 1 201 ? -57.375 -37.406 33.531 1 86.56 201 GLY B CA 1
ATOM 8681 C C . GLY B 1 201 ? -58.844 -37.844 33.719 1 86.56 201 GLY B C 1
ATOM 8682 O O . GLY B 1 201 ? -59.438 -38.406 32.812 1 86.56 201 GLY B O 1
ATOM 8683 N N . ASP B 1 202 ? -59.406 -37.469 34.938 1 89.19 202 ASP B N 1
ATOM 8684 C CA . ASP B 1 202 ? -60.781 -37.75 35.281 1 89.19 202 ASP B CA 1
ATOM 8685 C C . ASP B 1 202 ? -61.625 -36.469 35.188 1 89.19 202 ASP B C 1
ATOM 8687 O O . ASP B 1 202 ? -61.219 -35.438 35.719 1 89.19 202 ASP B O 1
ATOM 8691 N N . PRO B 1 203 ? -62.75 -36.562 34.594 1 90.81 203 PRO B N 1
ATOM 8692 C CA . PRO B 1 203 ? -63.625 -35.375 34.5 1 90.81 203 PRO B CA 1
ATOM 8693 C C . PRO B 1 203 ? -64.25 -35.031 35.844 1 90.81 203 PRO B C 1
ATOM 8695 O O . PRO B 1 203 ? -64.5 -35.906 36.656 1 90.81 203 PRO B O 1
ATOM 8698 N N . SER B 1 204 ? -64.438 -33.812 36.094 1 92.06 204 SER B N 1
ATOM 8699 C CA . SER B 1 204 ? -65.188 -33.375 37.25 1 92.06 204 SER B CA 1
ATOM 8700 C C . SER B 1 204 ? -66.688 -33.344 36.938 1 92.06 204 SER B C 1
ATOM 8702 O O . SER B 1 204 ? -67.125 -32.75 35.938 1 92.06 204 SER B O 1
ATOM 8704 N N . VAL B 1 205 ? -67.5 -33.969 37.75 1 87.38 205 VAL B N 1
ATOM 8705 C CA . VAL B 1 205 ? -68.938 -34.031 37.531 1 87.38 205 VAL B CA 1
ATOM 8706 C C . VAL B 1 205 ? -69.688 -33.156 38.531 1 87.38 205 VAL B C 1
ATOM 8708 O O . VAL B 1 205 ? -70.875 -33.219 38.688 1 87.38 205 VAL B O 1
ATOM 8711 N N . ARG B 1 206 ? -68.875 -32.344 39.188 1 87.94 206 ARG B N 1
ATOM 8712 C CA . ARG B 1 206 ? -69.5 -31.312 40.062 1 87.94 206 ARG B CA 1
ATOM 8713 C C . ARG B 1 206 ? -69.812 -30.047 39.25 1 87.94 206 ARG B C 1
ATOM 8715 O O . ARG B 1 206 ? -68.938 -29.172 39.156 1 87.94 206 ARG B O 1
ATOM 8722 N N . PHE B 1 207 ? -70.875 -30.031 38.688 1 89.25 207 PHE B N 1
ATOM 8723 C CA . PHE B 1 207 ? -71.25 -28.984 37.75 1 89.25 207 PHE B CA 1
ATOM 8724 C C . PHE B 1 207 ? -71.75 -27.734 38.469 1 89.25 207 PHE B C 1
ATOM 8726 O O . PHE B 1 207 ? -72.938 -27.438 38.469 1 89.25 207 PHE B O 1
ATOM 8733 N N . LYS B 1 208 ? -70.938 -27.062 39.188 1 87.88 208 LYS B N 1
ATOM 8734 C CA . LYS B 1 208 ? -71.125 -25.797 39.906 1 87.88 208 LYS B CA 1
ATOM 8735 C C . LYS B 1 208 ? -70.062 -24.781 39.562 1 87.88 208 LYS B C 1
ATOM 8737 O O . LYS B 1 208 ? -68.875 -25.141 39.344 1 87.88 208 LYS B O 1
ATOM 8742 N N . LYS B 1 209 ? -70.375 -23.656 39.406 1 86.69 209 LYS B N 1
ATOM 8743 C CA . LYS B 1 209 ? -69.375 -22.594 39.156 1 86.69 209 LYS B CA 1
ATOM 8744 C C . LYS B 1 209 ? -68.312 -22.531 40.25 1 86.69 209 LYS B C 1
ATOM 8746 O O . LYS B 1 209 ? -67.188 -22.25 40 1 86.69 209 LYS B O 1
ATOM 8751 N N . SER B 1 210 ? -68.812 -22.797 41.438 1 86.88 210 SER B N 1
ATOM 8752 C CA . SER B 1 210 ? -67.875 -22.781 42.562 1 86.88 210 SER B CA 1
ATOM 8753 C C . SER B 1 210 ? -66.812 -23.844 42.438 1 86.88 210 SER B C 1
ATOM 8755 O O . SER B 1 210 ? -65.688 -23.609 42.812 1 86.88 210 SER B O 1
ATOM 8757 N N . ALA B 1 211 ? -67.125 -24.969 41.875 1 91.12 211 ALA B N 1
ATOM 8758 C CA . ALA B 1 211 ? -66.125 -26.031 41.688 1 91.12 211 ALA B CA 1
ATOM 8759 C C . ALA B 1 211 ? -65.062 -25.609 40.656 1 91.12 211 ALA B C 1
ATOM 8761 O O . ALA B 1 211 ? -63.906 -25.906 40.844 1 91.12 211 ALA B O 1
ATOM 8762 N N . ILE B 1 212 ? -65.5 -24.938 39.625 1 92.31 212 ILE B N 1
ATOM 8763 C CA . ILE B 1 212 ? -64.625 -24.453 38.625 1 92.31 212 ILE B CA 1
ATOM 8764 C C . ILE B 1 212 ? -63.688 -23.375 39.219 1 92.31 212 ILE B C 1
ATOM 8766 O O . ILE B 1 212 ? -62.469 -23.391 39 1 92.31 212 ILE B O 1
ATOM 8770 N N . ARG B 1 213 ? -64.25 -22.484 40 1 89.56 213 ARG B N 1
ATOM 8771 C CA . ARG B 1 213 ? -63.469 -21.422 40.656 1 89.56 213 ARG B CA 1
ATOM 8772 C C . ARG B 1 213 ? -62.5 -22 41.656 1 89.56 213 ARG B C 1
ATOM 8774 O O . ARG B 1 213 ? -61.375 -21.516 41.781 1 89.56 213 ARG B O 1
ATOM 8781 N N . GLU B 1 214 ? -62.938 -23.016 42.375 1 88.88 214 GLU B N 1
ATOM 8782 C CA . GLU B 1 214 ? -62.062 -23.703 43.312 1 88.88 214 GLU B CA 1
ATOM 8783 C C . GLU B 1 214 ? -60.906 -24.359 42.594 1 88.88 214 GLU B C 1
ATOM 8785 O O . GLU B 1 214 ? -59.75 -24.328 43.062 1 88.88 214 GLU B O 1
ATOM 8790 N N . HIS B 1 215 ? -61.156 -24.938 41.5 1 90.81 215 HIS B N 1
ATOM 8791 C CA . HIS B 1 215 ? -60.094 -25.516 40.688 1 90.81 215 HIS B CA 1
ATOM 8792 C C . HIS B 1 215 ? -59.125 -24.438 40.219 1 90.81 215 HIS B C 1
ATOM 8794 O O . HIS B 1 215 ? -57.906 -24.625 40.312 1 90.81 215 HIS B O 1
ATOM 8800 N N . ALA B 1 216 ? -59.625 -23.375 39.75 1 88.12 216 ALA B N 1
ATOM 8801 C CA . ALA B 1 216 ? -58.812 -22.281 39.219 1 88.12 216 ALA B CA 1
ATOM 8802 C C . ALA B 1 216 ? -57.875 -21.75 40.312 1 88.12 216 ALA B C 1
ATOM 8804 O O . ALA B 1 216 ? -56.781 -21.25 40.031 1 88.12 216 ALA B O 1
ATOM 8805 N N . ARG B 1 217 ? -58.281 -21.922 41.562 1 84.62 217 ARG B N 1
ATOM 8806 C CA . ARG B 1 217 ? -57.5 -21.406 42.688 1 84.62 217 ARG B CA 1
ATOM 8807 C C . ARG B 1 217 ? -56.688 -22.531 43.312 1 84.62 217 ARG B C 1
ATOM 8809 O O . ARG B 1 217 ? -55.969 -22.297 44.281 1 84.62 217 ARG B O 1
ATOM 8816 N N . SER B 1 218 ? -56.844 -23.672 42.812 1 87.12 218 SER B N 1
ATOM 8817 C CA . SER B 1 218 ? -56.125 -24.812 43.375 1 87.12 218 SER B CA 1
ATOM 8818 C C . SER B 1 218 ? -54.625 -24.75 43.062 1 87.12 218 SER B C 1
ATOM 8820 O O . SER B 1 218 ? -54.219 -24.047 42.125 1 87.12 218 SER B O 1
ATOM 8822 N N . ASP B 1 219 ? -53.781 -25.453 43.781 1 82.81 219 ASP B N 1
ATOM 8823 C CA . ASP B 1 219 ? -52.344 -25.516 43.594 1 82.81 219 ASP B CA 1
ATOM 8824 C C . ASP B 1 219 ? -52 -26.156 42.25 1 82.81 219 ASP B C 1
ATOM 8826 O O . ASP B 1 219 ? -51.031 -25.734 41.594 1 82.81 219 ASP B O 1
ATOM 8830 N N . LYS B 1 220 ? -52.75 -27.094 41.906 1 86.12 220 LYS B N 1
ATOM 8831 C CA . LYS B 1 220 ? -52.531 -27.812 40.656 1 86.12 220 LYS B CA 1
ATOM 8832 C C . LYS B 1 220 ? -52.625 -26.875 39.469 1 86.12 220 LYS B C 1
ATOM 8834 O O . LYS B 1 220 ? -51.781 -26.891 38.562 1 86.12 220 LYS B O 1
ATOM 8839 N N . HIS B 1 221 ? -53.656 -26.094 39.438 1 87.75 221 HIS B N 1
ATOM 8840 C CA . HIS B 1 221 ? -53.875 -25.156 38.344 1 87.75 221 HIS B CA 1
ATOM 8841 C C . HIS B 1 221 ? -52.812 -24.047 38.375 1 87.75 221 HIS B C 1
ATOM 8843 O O . HIS B 1 221 ? -52.281 -23.656 37.312 1 87.75 221 HIS B O 1
ATOM 8849 N N . GLU B 1 222 ? -52.5 -23.594 39.469 1 85.5 222 GLU B N 1
ATOM 8850 C CA . GLU B 1 222 ? -51.469 -22.547 39.594 1 85.5 222 GLU B CA 1
ATOM 8851 C C . GLU B 1 222 ? -50.125 -23.047 39.062 1 85.5 222 GLU B C 1
ATOM 8853 O O . GLU B 1 222 ? -49.438 -22.312 38.375 1 85.5 222 GLU B O 1
ATOM 8858 N N . ARG B 1 223 ? -49.812 -24.219 39.406 1 84.88 223 ARG B N 1
ATOM 8859 C CA . ARG B 1 223 ? -48.562 -24.812 38.906 1 84.88 223 ARG B CA 1
ATOM 8860 C C . ARG B 1 223 ? -48.594 -24.953 37.406 1 84.88 223 ARG B C 1
ATOM 8862 O O . ARG B 1 223 ? -47.594 -24.719 36.719 1 84.88 223 ARG B O 1
ATOM 8869 N N . SER B 1 224 ? -49.719 -25.344 36.938 1 86.31 224 SER B N 1
ATOM 8870 C CA . SER B 1 224 ? -49.875 -25.469 35.5 1 86.31 224 SER B CA 1
ATOM 8871 C C . SER B 1 224 ? -49.812 -24.109 34.812 1 86.31 224 SER B C 1
ATOM 8873 O O . SER B 1 224 ? -49.219 -23.969 33.75 1 86.31 224 SER B O 1
ATOM 8875 N N . SER B 1 225 ? -50.438 -23.188 35.406 1 83.31 225 SER B N 1
ATOM 8876 C CA . SER B 1 225 ? -50.375 -21.812 34.906 1 83.31 225 SER B CA 1
ATOM 8877 C C . SER B 1 225 ? -48.938 -21.281 34.906 1 83.31 225 SER B C 1
ATOM 8879 O O . SER B 1 225 ? -48.5 -20.688 33.906 1 83.31 225 SER B O 1
ATOM 8881 N N . ASP B 1 226 ? -48.25 -21.562 35.844 1 78.62 226 ASP B N 1
ATOM 8882 C CA . ASP B 1 226 ? -46.875 -21.141 35.938 1 78.62 226 ASP B CA 1
ATOM 8883 C C . ASP B 1 226 ? -46 -21.859 34.906 1 78.62 226 ASP B C 1
ATOM 8885 O O . ASP B 1 226 ? -45.125 -21.266 34.281 1 78.62 226 ASP B O 1
ATOM 8889 N N . ALA B 1 227 ? -46.281 -23.125 34.875 1 80 227 ALA B N 1
ATOM 8890 C CA . ALA B 1 227 ? -45.531 -23.922 33.875 1 80 227 ALA B CA 1
ATOM 8891 C C . ALA B 1 227 ? -45.781 -23.406 32.469 1 80 227 ALA B C 1
ATOM 8893 O O . ALA B 1 227 ? -44.844 -23.359 31.656 1 80 227 ALA B O 1
ATOM 8894 N N . GLU B 1 228 ? -47 -23.047 32.219 1 79.56 228 GLU B N 1
ATOM 8895 C CA . GLU B 1 228 ? -47.312 -22.531 30.891 1 79.56 228 GLU B CA 1
ATOM 8896 C C . GLU B 1 228 ? -46.688 -21.172 30.656 1 79.56 228 GLU B C 1
ATOM 8898 O O . GLU B 1 228 ? -46.156 -20.906 29.562 1 79.56 228 GLU B O 1
ATOM 8903 N N . CYS B 1 229 ? -46.719 -20.406 31.609 1 72.19 229 CYS B N 1
ATOM 8904 C CA . CYS B 1 229 ? -46.062 -19.109 31.516 1 72.19 229 CYS B CA 1
ATOM 8905 C C . CYS B 1 229 ? -44.562 -19.266 31.281 1 72.19 229 CYS B C 1
ATOM 8907 O O . CYS B 1 229 ? -44 -18.562 30.453 1 72.19 229 CYS B O 1
ATOM 8909 N N . GLN B 1 230 ? -44.062 -20.188 32 1 67.62 230 GLN B N 1
ATOM 8910 C CA . GLN B 1 230 ? -42.625 -20.469 31.844 1 67.62 230 GLN B CA 1
ATOM 8911 C C . GLN B 1 230 ? -42.344 -21.031 30.453 1 67.62 230 GLN B C 1
ATOM 8913 O O . GLN B 1 230 ? -41.344 -20.672 29.828 1 67.62 230 GLN B O 1
ATOM 8918 N N . HIS B 1 231 ? -43.219 -21.844 30.031 1 68.12 231 HIS B N 1
ATOM 8919 C CA . HIS B 1 231 ? -43.062 -22.453 28.719 1 68.12 231 HIS B CA 1
ATOM 8920 C C . HIS B 1 231 ? -43.125 -21.406 27.609 1 68.12 231 HIS B C 1
ATOM 8922 O O . HIS B 1 231 ? -42.312 -21.422 26.672 1 68.12 231 HIS B O 1
ATOM 8928 N N . ARG B 1 232 ? -44 -20.562 27.719 1 64.81 232 ARG B N 1
ATOM 8929 C CA . ARG B 1 232 ? -44.188 -19.531 26.719 1 64.81 232 ARG B CA 1
ATOM 8930 C C . ARG B 1 232 ? -43.062 -18.484 26.797 1 64.81 232 ARG B C 1
ATOM 8932 O O . ARG B 1 232 ? -42.562 -18.016 25.781 1 64.81 232 ARG B O 1
ATOM 8939 N N . ARG B 1 233 ? -42.812 -18.156 27.906 1 58.12 233 ARG B N 1
ATOM 8940 C CA . ARG B 1 233 ? -41.688 -17.266 28.109 1 58.12 233 ARG B CA 1
ATOM 8941 C C . ARG B 1 233 ? -40.406 -17.922 27.578 1 58.12 233 ARG B C 1
ATOM 8943 O O . ARG B 1 233 ? -39.562 -17.25 26.953 1 58.12 233 ARG B O 1
ATOM 8950 N N . GLY B 1 234 ? -40.281 -19.141 27.875 1 55.69 234 GLY B N 1
ATOM 8951 C CA . GLY B 1 234 ? -39.156 -19.891 27.344 1 55.69 234 GLY B CA 1
ATOM 8952 C C . GLY B 1 234 ? -39.125 -19.953 25.828 1 55.69 234 GLY B C 1
ATOM 8953 O O . GLY B 1 234 ? -38.094 -19.812 25.203 1 55.69 234 GLY B O 1
ATOM 8954 N N . SER B 1 235 ? -40.281 -20.172 25.344 1 56.78 235 SER B N 1
ATOM 8955 C CA . SER B 1 235 ? -40.406 -20.203 23.891 1 56.78 235 SER B CA 1
ATOM 8956 C C . SER B 1 235 ? -40.094 -18.844 23.266 1 56.78 235 SER B C 1
ATOM 8958 O O . SER B 1 235 ? -39.375 -18.766 22.266 1 56.78 235 SER B O 1
ATOM 8960 N N . ILE B 1 236 ? -40.75 -17.891 23.797 1 51.81 236 ILE B N 1
ATOM 8961 C CA . ILE B 1 236 ? -40.438 -16.531 23.344 1 51.81 236 ILE B CA 1
ATOM 8962 C C . ILE B 1 236 ? -38.938 -16.266 23.531 1 51.81 236 ILE B C 1
ATOM 8964 O O . ILE B 1 236 ? -38.312 -15.695 22.641 1 51.81 236 ILE B O 1
ATOM 8968 N N . LEU B 1 237 ? -38.594 -16.562 24.703 1 47.28 237 LEU B N 1
ATOM 8969 C CA . LEU B 1 237 ? -37.188 -16.422 24.969 1 47.28 237 LEU B CA 1
ATOM 8970 C C . LEU B 1 237 ? -36.344 -17.266 24 1 47.28 237 LEU B C 1
ATOM 8972 O O . LEU B 1 237 ? -35.312 -16.828 23.516 1 47.28 237 LEU B O 1
ATOM 8976 N N . HIS B 1 238 ? -36.844 -18.469 23.859 1 50.75 238 HIS B N 1
ATOM 8977 C CA . HIS B 1 238 ? -36.156 -19.328 22.891 1 50.75 238 HIS B CA 1
ATOM 8978 C C . HIS B 1 238 ? -36.188 -18.719 21.484 1 50.75 238 HIS B C 1
ATOM 8980 O O . HIS B 1 238 ? -35.188 -18.781 20.766 1 50.75 238 HIS B O 1
ATOM 8986 N N . GLN B 1 239 ? -37.344 -18.297 21.141 1 53.47 239 GLN B N 1
ATOM 8987 C CA . GLN B 1 239 ? -37.469 -17.656 19.828 1 53.47 239 GLN B CA 1
ATOM 8988 C C . GLN B 1 239 ? -36.594 -16.406 19.766 1 53.47 239 GLN B C 1
ATOM 8990 O O . GLN B 1 239 ? -35.969 -16.141 18.734 1 53.47 239 GLN B O 1
ATOM 8995 N N . GLU B 1 240 ? -36.812 -15.672 20.75 1 51.91 240 GLU B N 1
ATOM 8996 C CA . GLU B 1 240 ? -35.969 -14.492 20.828 1 51.91 240 GLU B CA 1
ATOM 8997 C C . GLU B 1 240 ? -34.5 -14.875 20.859 1 51.91 240 GLU B C 1
ATOM 8999 O O . GLU B 1 240 ? -33.656 -14.211 20.234 1 51.91 240 GLU B O 1
ATOM 9004 N N . LEU B 1 241 ? -34.312 -15.922 21.656 1 50.16 241 LEU B N 1
ATOM 9005 C CA . LEU B 1 241 ? -32.938 -16.438 21.688 1 50.16 241 LEU B CA 1
ATOM 9006 C C . LEU B 1 241 ? -32.531 -16.969 20.328 1 50.16 241 LEU B C 1
ATOM 9008 O O . LEU B 1 241 ? -31.391 -16.797 19.906 1 50.16 241 LEU B O 1
ATOM 9012 N N . GLU B 1 242 ? -33.531 -17.719 19.75 1 55.09 242 GLU B N 1
ATOM 9013 C CA . GLU B 1 242 ? -33.25 -18.188 18.406 1 55.09 242 GLU B CA 1
ATOM 9014 C C . GLU B 1 242 ? -33.031 -17.031 17.438 1 55.09 242 GLU B C 1
ATOM 9016 O O . GLU B 1 242 ? -32.156 -17.078 16.562 1 55.09 242 GLU B O 1
ATOM 9021 N N . LYS B 1 243 ? -33.969 -16.125 17.547 1 55.56 243 LYS B N 1
ATOM 9022 C CA . LYS B 1 243 ? -33.812 -14.906 16.75 1 55.56 243 LYS B CA 1
ATOM 9023 C C . LYS B 1 243 ? -32.469 -14.227 17.062 1 55.56 243 LYS B C 1
ATOM 9025 O O . LYS B 1 243 ? -31.781 -13.773 16.141 1 55.56 243 LYS B O 1
ATOM 9030 N N . LYS B 1 244 ? -32.344 -14.188 18.312 1 54.38 244 LYS B N 1
ATOM 9031 C CA . LYS B 1 244 ? -31.047 -13.617 18.719 1 54.38 244 LYS B CA 1
ATOM 9032 C C . LYS B 1 244 ? -29.891 -14.469 18.219 1 54.38 244 LYS B C 1
ATOM 9034 O O . LYS B 1 244 ? -28.859 -13.945 17.781 1 54.38 244 LYS B O 1
ATOM 9039 N N . ARG B 1 245 ? -30.125 -15.781 18.422 1 57.66 245 ARG B N 1
ATOM 9040 C CA . ARG B 1 245 ? -29.109 -16.688 17.906 1 57.66 245 ARG B CA 1
ATOM 9041 C C . ARG B 1 245 ? -28.969 -16.547 16.391 1 57.66 245 ARG B C 1
ATOM 9043 O O . ARG B 1 245 ? -27.844 -16.578 15.859 1 57.66 245 ARG B O 1
ATOM 9050 N N . GLY B 1 246 ? -30.188 -16.531 15.789 1 65.06 246 GLY B N 1
ATOM 9051 C CA . GLY B 1 246 ? -30.156 -16.297 14.352 1 65.06 246 GLY B CA 1
ATOM 9052 C C . GLY B 1 246 ? -29.531 -14.969 13.969 1 65.06 246 GLY B C 1
ATOM 9053 O O . GLY B 1 246 ? -28.75 -14.891 13.031 1 65.06 246 GLY B O 1
ATOM 9054 N N . ALA B 1 247 ? -29.922 -14.055 14.742 1 67.75 247 ALA B N 1
ATOM 9055 C CA . ALA B 1 247 ? -29.359 -12.719 14.523 1 67.75 247 ALA B CA 1
ATOM 9056 C C . ALA B 1 247 ? -27.859 -12.703 14.82 1 67.75 247 ALA B C 1
ATOM 9058 O O . ALA B 1 247 ? -27.094 -12.023 14.133 1 67.75 247 ALA B O 1
ATOM 9059 N N . HIS B 1 248 ? -27.578 -13.477 15.773 1 75.06 248 HIS B N 1
ATOM 9060 C CA . HIS B 1 248 ? -26.156 -13.562 16.125 1 75.06 248 HIS B CA 1
ATOM 9061 C C . HIS B 1 248 ? -25.375 -14.266 15.023 1 75.06 248 HIS B C 1
ATOM 9063 O O . HIS B 1 248 ? -24.281 -13.82 14.648 1 75.06 248 HIS B O 1
ATOM 9069 N N . PHE B 1 249 ? -25.969 -15.383 14.586 1 81.5 249 PHE B N 1
ATOM 9070 C CA . PHE B 1 249 ? -25.297 -16.062 13.484 1 81.5 249 PHE B CA 1
ATOM 9071 C C . PHE B 1 249 ? -25.156 -15.141 12.281 1 81.5 249 PHE B C 1
ATOM 9073 O O . PHE B 1 249 ? -24.094 -15.109 11.641 1 81.5 249 PHE B O 1
ATOM 9080 N N . SER B 1 250 ? -26.203 -14.438 12.031 1 83.69 250 SER B N 1
ATOM 9081 C CA . SER B 1 250 ? -26.188 -13.531 10.891 1 83.69 250 SER B CA 1
ATOM 9082 C C . SER B 1 250 ? -25.141 -12.438 11.07 1 83.69 250 SER B C 1
ATOM 9084 O O . SER B 1 250 ? -24.484 -12.039 10.109 1 83.69 250 SER B O 1
ATOM 9086 N N . SER B 1 251 ? -25.078 -11.961 12.266 1 86.38 251 SER B N 1
ATOM 9087 C CA . SER B 1 251 ? -24.094 -10.922 12.539 1 86.38 251 SER B CA 1
ATOM 9088 C C . SER B 1 251 ? -22.672 -11.438 12.352 1 86.38 251 SER B C 1
ATOM 9090 O O . SER B 1 251 ? -21.812 -10.742 11.789 1 86.38 251 SER B O 1
ATOM 9092 N N . VAL B 1 252 ? -22.469 -12.641 12.828 1 89.38 252 VAL B N 1
ATOM 9093 C CA . VAL B 1 252 ? -21.141 -13.234 12.695 1 89.38 252 VAL B CA 1
ATOM 9094 C C . VAL B 1 252 ? -20.859 -13.547 11.227 1 89.38 252 VAL B C 1
ATOM 9096 O O . VAL B 1 252 ? -19.75 -13.336 10.742 1 89.38 252 VAL B O 1
ATOM 9099 N N . TYR B 1 253 ? -21.891 -14.062 10.57 1 92.44 253 TYR B N 1
ATOM 9100 C CA . TYR B 1 253 ? -21.766 -14.352 9.141 1 92.44 253 TYR B CA 1
ATOM 9101 C C . TYR B 1 253 ? -21.375 -13.094 8.375 1 92.44 253 TYR B C 1
ATOM 9103 O O . TYR B 1 253 ? -20.484 -13.141 7.512 1 92.44 253 TYR B O 1
ATOM 9111 N N . LYS B 1 254 ? -22.016 -12.016 8.664 1 91.69 254 LYS B N 1
ATOM 9112 C CA . LYS B 1 254 ? -21.703 -10.75 8 1 91.69 254 LYS B CA 1
ATOM 9113 C C . LYS B 1 254 ? -20.297 -10.266 8.359 1 91.69 254 LYS B C 1
ATOM 9115 O O . LYS B 1 254 ? -19.609 -9.688 7.527 1 91.69 254 LYS B O 1
ATOM 9120 N N . ALA B 1 255 ? -19.922 -10.469 9.602 1 93 255 ALA B N 1
ATOM 9121 C CA . ALA B 1 255 ? -18.562 -10.133 10.023 1 93 255 ALA B CA 1
ATOM 9122 C C . ALA B 1 255 ? -17.531 -10.953 9.258 1 93 255 ALA B C 1
ATOM 9124 O O . ALA B 1 255 ? -16.5 -10.43 8.828 1 93 255 ALA B O 1
ATOM 9125 N N . PHE B 1 256 ? -17.844 -12.25 9.086 1 95.75 256 PHE B N 1
ATOM 9126 C CA . PHE B 1 256 ? -16.969 -13.109 8.297 1 95.75 256 PHE B CA 1
ATOM 9127 C C . PHE B 1 256 ? -16.891 -12.641 6.848 1 95.75 256 PHE B C 1
ATOM 9129 O O . PHE B 1 256 ? -15.836 -12.695 6.219 1 95.75 256 PHE B O 1
ATOM 9136 N N . GLY B 1 257 ? -18.047 -12.203 6.402 1 95.38 257 GLY B N 1
ATOM 9137 C CA . GLY B 1 257 ? -18.078 -11.641 5.062 1 95.38 257 GLY B CA 1
ATOM 9138 C C . GLY B 1 257 ? -17.203 -10.406 4.918 1 95.38 257 GLY B C 1
ATOM 9139 O O . GLY B 1 257 ? -16.531 -10.234 3.9 1 95.38 257 GLY B O 1
ATOM 9140 N N . CYS B 1 258 ? -17.188 -9.547 5.918 1 95.5 258 CYS B N 1
ATOM 9141 C CA . CYS B 1 258 ? -16.328 -8.359 5.922 1 95.5 258 CYS B CA 1
ATOM 9142 C C . CYS B 1 258 ? -14.859 -8.742 5.898 1 95.5 258 CYS B C 1
ATOM 9144 O O . CYS B 1 258 ? -14.078 -8.164 5.145 1 95.5 258 CYS B O 1
ATOM 9146 N N . ALA B 1 259 ? -14.539 -9.703 6.723 1 97 259 ALA B N 1
ATOM 9147 C CA . ALA B 1 259 ? -13.148 -10.164 6.777 1 97 259 ALA B CA 1
ATOM 9148 C C . ALA B 1 259 ? -12.711 -10.742 5.438 1 97 259 ALA B C 1
ATOM 9150 O O . ALA B 1 259 ? -11.594 -10.469 4.977 1 97 259 ALA B O 1
ATOM 9151 N N . TYR B 1 260 ? -13.555 -11.555 4.824 1 97.94 260 TYR B N 1
ATOM 9152 C CA . TYR B 1 260 ? -13.25 -12.172 3.539 1 97.94 260 TYR B CA 1
ATOM 9153 C C . TYR B 1 260 ? -13.062 -11.117 2.457 1 97.94 260 TYR B C 1
ATOM 9155 O O . TYR B 1 260 ? -12.148 -11.211 1.636 1 97.94 260 TYR B O 1
ATOM 9163 N N . TYR B 1 261 ? -13.961 -10.094 2.479 1 96.75 261 TYR B N 1
ATOM 9164 C CA . TYR B 1 261 ? -13.852 -9 1.524 1 96.75 261 TYR B CA 1
ATOM 9165 C C . TYR B 1 261 ? -12.523 -8.273 1.68 1 96.75 261 TYR B C 1
ATOM 9167 O O . TYR B 1 261 ? -11.836 -8 0.691 1 96.75 261 TYR B O 1
ATOM 9175 N N . LEU B 1 262 ? -12.133 -7.914 2.896 1 97.12 262 LEU B N 1
ATOM 9176 C CA . LEU B 1 262 ? -10.883 -7.211 3.168 1 97.12 262 LEU B CA 1
ATOM 9177 C C . LEU B 1 262 ? -9.688 -8.008 2.66 1 97.12 262 LEU B C 1
ATOM 9179 O O . LEU B 1 262 ? -8.789 -7.453 2.025 1 97.12 262 LEU B O 1
ATOM 9183 N N . ALA B 1 263 ? -9.688 -9.297 2.904 1 97.06 263 ALA B N 1
ATOM 9184 C CA . ALA B 1 263 ? -8.562 -10.156 2.539 1 97.06 263 ALA B CA 1
ATOM 9185 C C . ALA B 1 263 ? -8.453 -10.297 1.024 1 97.06 263 ALA B C 1
ATOM 9187 O O . ALA B 1 263 ? -7.348 -10.25 0.471 1 97.06 263 ALA B O 1
ATOM 9188 N N . THR B 1 264 ? -9.555 -10.492 0.333 1 96.38 264 THR B N 1
ATOM 9189 C CA . THR B 1 264 ? -9.555 -10.695 -1.112 1 96.38 264 THR B CA 1
ATOM 9190 C C . THR B 1 264 ? -9.125 -9.422 -1.836 1 96.38 264 THR B C 1
ATOM 9192 O O . THR B 1 264 ? -8.5 -9.484 -2.898 1 96.38 264 THR B O 1
ATOM 9195 N N . GLU B 1 265 ? -9.438 -8.25 -1.217 1 94.25 265 GLU B N 1
ATOM 9196 C CA . GLU B 1 265 ? -9.094 -6.965 -1.823 1 94.25 265 GLU B CA 1
ATOM 9197 C C . GLU B 1 265 ? -7.73 -6.469 -1.34 1 94.25 265 GLU B C 1
ATOM 9199 O O . GLU B 1 265 ? -7.312 -5.363 -1.679 1 94.25 265 GLU B O 1
ATOM 9204 N N . HIS B 1 266 ? -7.039 -7.254 -0.577 1 93.62 266 HIS B N 1
ATOM 9205 C CA . HIS B 1 266 ? -5.699 -6.973 -0.07 1 93.62 266 HIS B CA 1
ATOM 9206 C C . HIS B 1 266 ? -5.695 -5.723 0.808 1 93.62 266 HIS B C 1
ATOM 9208 O O . HIS B 1 266 ? -4.797 -4.891 0.703 1 93.62 266 HIS B O 1
ATOM 9214 N N . ILE B 1 267 ? -6.809 -5.52 1.55 1 94.31 267 ILE B N 1
ATOM 9215 C CA . ILE B 1 267 ? -6.906 -4.453 2.539 1 94.31 267 ILE B CA 1
ATOM 9216 C C . ILE B 1 267 ? -6.441 -4.965 3.9 1 94.31 267 ILE B C 1
ATOM 9218 O O . ILE B 1 267 ? -6.695 -6.117 4.254 1 94.31 267 ILE B O 1
ATOM 9222 N N . ALA B 1 268 ? -5.742 -4.145 4.668 1 92.25 268 ALA B N 1
ATOM 9223 C CA . ALA B 1 268 ? -5.152 -4.539 5.945 1 92.25 268 ALA B CA 1
ATOM 9224 C C . ALA B 1 268 ? -6.219 -5.074 6.898 1 92.25 268 ALA B C 1
ATOM 9226 O O . ALA B 1 268 ? -7.328 -4.543 6.961 1 92.25 268 ALA B O 1
ATOM 9227 N N . ASN B 1 269 ? -5.926 -6.105 7.664 1 90.81 269 ASN B N 1
ATOM 9228 C CA . ASN B 1 269 ? -6.836 -6.719 8.625 1 90.81 269 ASN B CA 1
ATOM 9229 C C . ASN B 1 269 ? -7.219 -5.742 9.734 1 90.81 269 ASN B C 1
ATOM 9231 O O . ASN B 1 269 ? -8.297 -5.855 10.32 1 90.81 269 ASN B O 1
ATOM 9235 N N . ARG B 1 270 ? -6.352 -4.828 9.977 1 87.69 270 ARG B N 1
ATOM 9236 C CA . ARG B 1 270 ? -6.594 -3.861 11.039 1 87.69 270 ARG B CA 1
ATOM 9237 C C . ARG B 1 270 ? -7.824 -3.014 10.742 1 87.69 270 ARG B C 1
ATOM 9239 O O . ARG B 1 270 ? -8.406 -2.414 11.648 1 87.69 270 ARG B O 1
ATOM 9246 N N . LYS B 1 271 ? -8.164 -2.943 9.547 1 92.88 271 LYS B N 1
ATOM 9247 C CA . LYS B 1 271 ? -9.297 -2.119 9.133 1 92.88 271 LYS B CA 1
ATOM 9248 C C . LYS B 1 271 ? -10.617 -2.869 9.312 1 92.88 271 LYS B C 1
ATOM 9250 O O . LYS B 1 271 ? -11.68 -2.361 8.945 1 92.88 271 LYS B O 1
ATOM 9255 N N . PHE B 1 272 ? -10.617 -4.07 9.906 1 94.25 272 PHE B N 1
ATOM 9256 C CA . PHE B 1 272 ? -11.812 -4.883 10.117 1 94.25 272 PHE B CA 1
ATOM 9257 C C . PHE B 1 272 ? -12.852 -4.125 10.938 1 94.25 272 PHE B C 1
ATOM 9259 O O . PHE B 1 272 ? -14 -4 10.523 1 94.25 272 PHE B O 1
ATOM 9266 N N . PHE B 1 273 ? -12.453 -3.514 11.992 1 90.25 273 PHE B N 1
ATOM 9267 C CA . PHE B 1 273 ? -13.398 -2.834 12.859 1 90.25 273 PHE B CA 1
ATOM 9268 C C . PHE B 1 273 ? -13.883 -1.535 12.227 1 90.25 273 PHE B C 1
ATOM 9270 O O . PHE B 1 273 ? -15.039 -1.146 12.406 1 90.25 273 PHE B O 1
ATOM 9277 N N . SER B 1 274 ? -12.906 -0.881 11.617 1 92.88 274 SER B N 1
ATOM 9278 C CA . SER B 1 274 ? -13.32 0.333 10.922 1 92.88 274 SER B CA 1
ATOM 9279 C C . SER B 1 274 ? -14.438 0.045 9.922 1 92.88 274 SER B C 1
ATOM 9281 O O . SER B 1 274 ? -15.391 0.814 9.812 1 92.88 274 SER B O 1
ATOM 9283 N N . LEU B 1 275 ? -14.328 -1.069 9.164 1 94.75 275 LEU B N 1
ATOM 9284 C CA . LEU B 1 275 ? -15.344 -1.446 8.18 1 94.75 275 LEU B CA 1
ATOM 9285 C C . LEU B 1 275 ? -16.641 -1.847 8.875 1 94.75 275 LEU B C 1
ATOM 9287 O O . LEU B 1 275 ? -17.719 -1.416 8.469 1 94.75 275 LEU B O 1
ATOM 9291 N N . VAL B 1 276 ? -16.578 -2.666 9.93 1 93.06 276 VAL B N 1
ATOM 9292 C CA . VAL B 1 276 ? -17.75 -3.133 10.656 1 93.06 276 VAL B CA 1
ATOM 9293 C C . VAL B 1 276 ? -18.5 -1.94 11.258 1 93.06 276 VAL B C 1
ATOM 9295 O O . VAL B 1 276 ? -19.719 -1.871 11.188 1 93.06 276 VAL B O 1
ATOM 9298 N N . ASN B 1 277 ? -17.719 -0.984 11.836 1 89.69 277 ASN B N 1
ATOM 9299 C CA . ASN B 1 277 ? -18.328 0.214 12.406 1 89.69 277 ASN B CA 1
ATOM 9300 C C . ASN B 1 277 ? -19.016 1.058 11.336 1 89.69 277 ASN B C 1
ATOM 9302 O O . ASN B 1 277 ? -20.094 1.607 11.57 1 89.69 277 ASN B O 1
ATOM 9306 N N . PHE B 1 278 ? -18.406 1.167 10.258 1 95.06 278 PHE B N 1
ATOM 9307 C CA . PHE B 1 278 ? -19 1.907 9.148 1 95.06 278 PHE B CA 1
ATOM 9308 C C . PHE B 1 278 ? -20.312 1.276 8.711 1 95.06 278 PHE B C 1
ATOM 9310 O O . PHE B 1 278 ? -21.312 1.978 8.516 1 95.06 278 PHE B O 1
ATOM 9317 N N . LEU B 1 279 ? -20.266 -0.075 8.555 1 92.19 279 LEU B N 1
ATOM 9318 C CA . LEU B 1 279 ? -21.453 -0.795 8.102 1 92.19 279 LEU B CA 1
ATOM 9319 C C . LEU B 1 279 ? -22.578 -0.701 9.133 1 92.19 279 LEU B C 1
ATOM 9321 O O . LEU B 1 279 ? -23.75 -0.635 8.766 1 92.19 279 LEU B O 1
ATOM 9325 N N . GLU B 1 280 ? -22.219 -0.717 10.359 1 87 280 GLU B N 1
ATOM 9326 C CA . GLU B 1 280 ? -23.203 -0.506 11.414 1 87 280 GLU B CA 1
ATOM 9327 C C . GLU B 1 280 ? -23.859 0.867 11.289 1 87 280 GLU B C 1
ATOM 9329 O O . GLU B 1 280 ? -25.078 1.004 11.484 1 87 280 GLU B O 1
ATOM 9334 N N . GLY B 1 281 ? -23.078 1.859 10.945 1 86.38 281 GLY B N 1
ATOM 9335 C CA . GLY B 1 281 ? -23.562 3.225 10.82 1 86.38 281 GLY B CA 1
ATOM 9336 C C . GLY B 1 281 ? -24.516 3.41 9.648 1 86.38 281 GLY B C 1
ATOM 9337 O O . GLY B 1 281 ? -25.422 4.246 9.711 1 86.38 281 GLY B O 1
ATOM 9338 N N . ILE B 1 282 ? -24.297 2.611 8.586 1 85.75 282 ILE B N 1
ATOM 9339 C CA . ILE B 1 282 ? -25.141 2.77 7.41 1 85.75 282 ILE B CA 1
ATOM 9340 C C . ILE B 1 282 ? -26.375 1.881 7.539 1 85.75 282 ILE B C 1
ATOM 9342 O O . ILE B 1 282 ? -27.219 1.85 6.641 1 85.75 282 ILE B O 1
ATOM 9346 N N . GLY B 1 283 ? -26.469 1.113 8.641 1 78.12 283 GLY B N 1
ATOM 9347 C CA . GLY B 1 283 ? -27.703 0.427 8.977 1 78.12 283 GLY B CA 1
ATOM 9348 C C . GLY B 1 283 ? -27.734 -1.009 8.484 1 78.12 283 GLY B C 1
ATOM 9349 O O . GLY B 1 283 ? -28.797 -1.505 8.078 1 78.12 283 GLY B O 1
ATOM 9350 N N . VAL B 1 284 ? -26.516 -1.609 8.305 1 80.94 284 VAL B N 1
ATOM 9351 C CA . VAL B 1 284 ? -26.547 -3.029 7.973 1 80.94 284 VAL B CA 1
ATOM 9352 C C . VAL B 1 284 ? -27.219 -3.816 9.094 1 80.94 284 VAL B C 1
ATOM 9354 O O . VAL B 1 284 ? -26.828 -3.707 10.258 1 80.94 284 VAL B O 1
ATOM 9357 N N . PRO B 1 285 ? -28.141 -4.496 8.734 1 72.56 285 PRO B N 1
ATOM 9358 C CA . PRO B 1 285 ? -28.922 -5.199 9.75 1 72.56 285 PRO B CA 1
ATOM 9359 C C . PRO B 1 285 ? -28.094 -6.184 10.57 1 72.56 285 PRO B C 1
ATOM 9361 O O . PRO B 1 285 ? -27.125 -6.738 10.055 1 72.56 285 PRO B O 1
ATOM 9364 N N . ASP B 1 286 ? -28.266 -6.387 11.859 1 75.25 286 ASP B N 1
ATOM 9365 C CA . ASP B 1 286 ? -27.781 -7.441 12.742 1 75.25 286 ASP B CA 1
ATOM 9366 C C . ASP B 1 286 ? -26.344 -7.184 13.172 1 75.25 286 ASP B C 1
ATOM 9368 O O . ASP B 1 286 ? -25.844 -7.812 14.102 1 75.25 286 ASP B O 1
ATOM 9372 N N . LEU B 1 287 ? -25.562 -6.27 12.469 1 83.56 287 LEU B N 1
ATOM 9373 C CA . LEU B 1 287 ? -24.141 -6.105 12.781 1 83.56 287 LEU B CA 1
ATOM 9374 C C . LEU B 1 287 ? -23.969 -5.473 14.156 1 83.56 287 LEU B C 1
ATOM 9376 O O . LEU B 1 287 ? -22.875 -5.543 14.734 1 83.56 287 LEU B O 1
ATOM 9380 N N . LYS B 1 288 ? -24.984 -4.785 14.617 1 74.44 288 LYS B N 1
ATOM 9381 C CA . LYS B 1 288 ? -24.938 -4.184 15.953 1 74.44 288 LYS B CA 1
ATOM 9382 C C . LYS B 1 288 ? -24.781 -5.25 17.031 1 74.44 288 LYS B C 1
ATOM 9384 O O . LYS B 1 288 ? -24.266 -4.977 18.109 1 74.44 288 LYS B O 1
ATOM 9389 N N . TYR B 1 289 ? -25.109 -6.5 16.625 1 75.5 289 TYR B N 1
ATOM 9390 C CA . TYR B 1 289 ? -25.078 -7.59 17.594 1 75.5 289 TYR B CA 1
ATOM 9391 C C . TYR B 1 289 ? -23.75 -8.32 17.547 1 75.5 289 TYR B C 1
ATOM 9393 O O . TYR B 1 289 ? -23.516 -9.258 18.312 1 75.5 289 TYR B O 1
ATOM 9401 N N . PHE B 1 290 ? -22.906 -7.895 16.703 1 85.19 290 PHE B N 1
ATOM 9402 C CA . PHE B 1 290 ? -21.578 -8.5 16.688 1 85.19 290 PHE B CA 1
ATOM 9403 C C . PHE B 1 290 ? -20.75 -8.016 17.859 1 85.19 290 PHE B C 1
ATOM 9405 O O . PHE B 1 290 ? -20.203 -6.914 17.828 1 85.19 290 PHE B O 1
ATOM 9412 N N . GLU B 1 291 ? -20.469 -8.805 18.828 1 75.75 291 GLU B N 1
ATOM 9413 C CA . GLU B 1 291 ? -19.844 -8.391 20.078 1 75.75 291 GLU B CA 1
ATOM 9414 C C . GLU B 1 291 ? -18.406 -8.875 20.172 1 75.75 291 GLU B C 1
ATOM 9416 O O . GLU B 1 291 ? -17.672 -8.5 21.094 1 75.75 291 GLU B O 1
ATOM 9421 N N . HIS B 1 292 ? -17.938 -9.688 19.25 1 78.75 292 HIS B N 1
ATOM 9422 C CA . HIS B 1 292 ? -16.578 -10.227 19.297 1 78.75 292 HIS B CA 1
ATOM 9423 C C . HIS B 1 292 ? -15.57 -9.234 18.75 1 78.75 292 HIS B C 1
ATOM 9425 O O . HIS B 1 292 ? -14.961 -9.484 17.703 1 78.75 292 HIS B O 1
ATOM 9431 N N . ARG B 1 293 ? -15.336 -8.227 19.469 1 75.75 293 ARG B N 1
ATOM 9432 C CA . ARG B 1 293 ? -14.562 -7.117 18.922 1 75.75 293 ARG B CA 1
ATOM 9433 C C . ARG B 1 293 ? -13.148 -7.102 19.5 1 75.75 293 ARG B C 1
ATOM 9435 O O . ARG B 1 293 ? -12.461 -6.082 19.422 1 75.75 293 ARG B O 1
ATOM 9442 N N . SER B 1 294 ? -12.766 -8.227 20.016 1 77.19 294 SER B N 1
ATOM 9443 C CA . SER B 1 294 ? -11.383 -8.32 20.484 1 77.19 294 SER B CA 1
ATOM 9444 C C . SER B 1 294 ? -10.438 -8.641 19.328 1 77.19 294 SER B C 1
ATOM 9446 O O . SER B 1 294 ? -10.859 -9.188 18.297 1 77.19 294 SER B O 1
ATOM 9448 N N . GLN B 1 295 ? -9.266 -8.312 19.469 1 79.94 295 GLN B N 1
ATOM 9449 C CA . GLN B 1 295 ? -8.266 -8.57 18.422 1 79.94 295 GLN B CA 1
ATOM 9450 C C . GLN B 1 295 ? -8.07 -10.07 18.219 1 79.94 295 GLN B C 1
ATOM 9452 O O . GLN B 1 295 ? -7.828 -10.523 17.094 1 79.94 295 GLN B O 1
ATOM 9457 N N . GLY B 1 296 ? -8.141 -10.805 19.281 1 79.38 296 GLY B N 1
ATOM 9458 C CA . GLY B 1 296 ? -8.031 -12.25 19.172 1 79.38 296 GLY B CA 1
ATOM 9459 C C . GLY B 1 296 ? -9.148 -12.875 18.359 1 79.38 296 GLY B C 1
ATOM 9460 O O . GLY B 1 296 ? -8.906 -13.766 17.547 1 79.38 296 GLY B O 1
ATOM 9461 N N . SER B 1 297 ? -10.305 -12.359 18.594 1 82.44 297 SER B N 1
ATOM 9462 C CA . SER B 1 297 ? -11.445 -12.867 17.844 1 82.44 297 SER B CA 1
ATOM 9463 C C . SER B 1 297 ? -11.312 -12.555 16.359 1 82.44 297 SER B C 1
ATOM 9465 O O . SER B 1 297 ? -11.656 -13.383 15.508 1 82.44 297 SER B O 1
ATOM 9467 N N . VAL B 1 298 ? -10.891 -11.352 16.109 1 88.38 298 VAL B N 1
ATOM 9468 C CA . VAL B 1 298 ? -10.719 -10.945 14.719 1 88.38 298 VAL B CA 1
ATOM 9469 C C . VAL B 1 298 ? -9.68 -11.836 14.047 1 88.38 298 VAL B C 1
ATOM 9471 O O . VAL B 1 298 ? -9.867 -12.266 12.906 1 88.38 298 VAL B O 1
ATOM 9474 N N . ARG B 1 299 ? -8.57 -12.094 14.711 1 89.94 299 ARG B N 1
ATOM 9475 C CA . ARG B 1 299 ? -7.531 -12.984 14.195 1 89.94 299 ARG B CA 1
ATOM 9476 C C . ARG B 1 299 ? -8.102 -14.367 13.898 1 89.94 299 ARG B C 1
ATOM 9478 O O . ARG B 1 299 ? -7.824 -14.938 12.844 1 89.94 299 ARG B O 1
ATOM 9485 N N . GLU B 1 300 ? -8.922 -14.836 14.75 1 89.94 300 GLU B N 1
ATOM 9486 C CA . GLU B 1 300 ? -9.516 -16.156 14.578 1 89.94 300 GLU B CA 1
ATOM 9487 C C . GLU B 1 300 ? -10.438 -16.203 13.367 1 89.94 300 GLU B C 1
ATOM 9489 O O . GLU B 1 300 ? -10.531 -17.219 12.688 1 89.94 300 GLU B O 1
ATOM 9494 N N . ILE B 1 301 ? -11.148 -15.141 13.195 1 94.25 301 ILE B N 1
ATOM 9495 C CA . ILE B 1 301 ? -12.062 -15.07 12.062 1 94.25 301 ILE B CA 1
ATOM 9496 C C . ILE B 1 301 ? -11.289 -15.266 10.758 1 94.25 301 ILE B C 1
ATOM 9498 O O . ILE B 1 301 ? -11.648 -16.094 9.93 1 94.25 301 ILE B O 1
ATOM 9502 N N . PHE B 1 302 ? -10.219 -14.523 10.562 1 96.38 302 PHE B N 1
ATOM 9503 C CA . PHE B 1 302 ? -9.414 -14.609 9.352 1 96.38 302 PHE B CA 1
ATOM 9504 C C . PHE B 1 302 ? -8.805 -16 9.203 1 96.38 302 PHE B C 1
ATOM 9506 O O . PHE B 1 302 ? -8.812 -16.578 8.117 1 96.38 302 PHE B O 1
ATOM 9513 N N . LEU B 1 303 ? -8.25 -16.547 10.289 1 95.19 303 LEU B N 1
ATOM 9514 C CA . LEU B 1 303 ? -7.586 -17.844 10.25 1 95.19 303 LEU B CA 1
ATOM 9515 C C . LEU B 1 303 ? -8.57 -18.953 9.906 1 95.19 303 LEU B C 1
ATOM 9517 O O . LEU B 1 303 ? -8.25 -19.859 9.141 1 95.19 303 LEU B O 1
ATOM 9521 N N . THR B 1 304 ? -9.766 -18.844 10.477 1 95.62 304 THR B N 1
ATOM 9522 C CA . THR B 1 304 ? -10.781 -19.859 10.227 1 95.62 304 THR B CA 1
ATOM 9523 C C . THR B 1 304 ? -11.172 -19.891 8.758 1 95.62 304 THR B C 1
ATOM 9525 O O . THR B 1 304 ? -11.328 -20.953 8.156 1 95.62 304 THR B O 1
ATOM 9528 N N . ILE B 1 305 ? -11.352 -18.719 8.195 1 97.5 305 ILE B N 1
ATOM 9529 C CA . ILE B 1 305 ? -11.711 -18.641 6.785 1 97.5 305 ILE B CA 1
ATOM 9530 C C . ILE B 1 305 ? -10.594 -19.234 5.934 1 97.5 305 ILE B C 1
ATOM 9532 O O . ILE B 1 305 ? -10.844 -20.031 5.035 1 97.5 305 ILE B O 1
ATOM 9536 N N . GLY B 1 306 ? -9.344 -18.797 6.199 1 97.38 306 GLY B N 1
ATOM 9537 C CA . GLY B 1 306 ? -8.195 -19.312 5.469 1 97.38 306 GLY B CA 1
ATOM 9538 C C . GLY B 1 306 ? -8.055 -20.812 5.562 1 97.38 306 GLY B C 1
ATOM 9539 O O . GLY B 1 306 ? -7.738 -21.484 4.57 1 97.38 306 GLY B O 1
ATOM 9540 N N . GLU B 1 307 ? -8.312 -21.328 6.699 1 94.75 307 GLU B N 1
ATOM 9541 C CA . GLU B 1 307 ? -8.211 -22.766 6.934 1 94.75 307 GLU B CA 1
ATOM 9542 C C . GLU B 1 307 ? -9.258 -23.531 6.137 1 94.75 307 GLU B C 1
ATOM 9544 O O . GLU B 1 307 ? -8.977 -24.609 5.59 1 94.75 307 GLU B O 1
ATOM 9549 N N . LYS B 1 308 ? -10.43 -23.016 6.141 1 94.88 308 LYS B N 1
ATOM 9550 C CA . LYS B 1 308 ? -11.5 -23.688 5.41 1 94.88 308 LYS B CA 1
ATOM 9551 C C . LYS B 1 308 ? -11.203 -23.734 3.914 1 94.88 308 LYS B C 1
ATOM 9553 O O . LYS B 1 308 ? -11.484 -24.734 3.246 1 94.88 308 LYS B O 1
ATOM 9558 N N . ILE B 1 309 ? -10.719 -22.672 3.395 1 97.56 309 ILE B N 1
ATOM 9559 C CA . ILE B 1 309 ? -10.359 -22.625 1.981 1 97.56 309 ILE B CA 1
ATOM 9560 C C . ILE B 1 309 ? -9.227 -23.609 1.702 1 97.56 309 ILE B C 1
ATOM 9562 O O . ILE B 1 309 ? -9.258 -24.344 0.707 1 97.56 309 ILE B O 1
ATOM 9566 N N . GLN B 1 310 ? -8.227 -23.641 2.535 1 96.81 310 GLN B N 1
ATOM 9567 C CA . GLN B 1 310 ? -7.113 -24.578 2.365 1 96.81 310 GLN B CA 1
ATOM 9568 C C . GLN B 1 310 ? -7.586 -26.016 2.432 1 96.81 310 GLN B C 1
ATOM 9570 O O . GLN B 1 310 ? -7.109 -26.875 1.676 1 96.81 310 GLN B O 1
ATOM 9575 N N . GLU B 1 311 ? -8.508 -26.281 3.328 1 95.06 311 GLU B N 1
ATOM 9576 C CA . GLU B 1 311 ? -9.062 -27.625 3.449 1 95.06 311 GLU B CA 1
ATOM 9577 C C . GLU B 1 311 ? -9.75 -28.062 2.154 1 95.06 311 GLU B C 1
ATOM 9579 O O . GLU B 1 311 ? -9.602 -29.203 1.722 1 95.06 311 GLU B O 1
ATOM 9584 N N . ASN B 1 312 ? -10.453 -27.172 1.631 1 94.19 312 ASN B N 1
ATOM 9585 C CA . ASN B 1 312 ? -11.133 -27.453 0.37 1 94.19 312 ASN B CA 1
ATOM 9586 C C . ASN B 1 312 ? -10.125 -27.75 -0.745 1 94.19 312 ASN B C 1
ATOM 9588 O O . ASN B 1 312 ? -10.344 -28.641 -1.56 1 94.19 312 ASN B O 1
ATOM 9592 N N . VAL B 1 313 ? -9.094 -27.016 -0.831 1 96.25 313 VAL B N 1
ATOM 9593 C CA . VAL B 1 313 ? -8.062 -27.203 -1.847 1 96.25 313 VAL B CA 1
ATOM 9594 C C . VAL B 1 313 ? -7.359 -28.531 -1.647 1 96.25 313 VAL B C 1
ATOM 9596 O O . VAL B 1 313 ? -7.125 -29.266 -2.611 1 96.25 313 VAL B O 1
ATOM 9599 N N . VAL B 1 314 ? -7.043 -28.859 -0.428 1 97.31 314 VAL B N 1
ATOM 9600 C CA . VAL B 1 314 ? -6.336 -30.094 -0.106 1 97.31 314 VAL B CA 1
ATOM 9601 C C . VAL B 1 314 ? -7.207 -31.297 -0.46 1 97.31 314 VAL B C 1
ATOM 9603 O O . VAL B 1 314 ? -6.707 -32.312 -0.958 1 97.31 314 VAL B O 1
ATOM 9606 N N . GLU B 1 315 ? -8.461 -31.172 -0.232 1 95.31 315 GLU B N 1
ATOM 9607 C CA . GLU B 1 315 ? -9.375 -32.25 -0.589 1 95.31 315 GLU B CA 1
ATOM 9608 C C . GLU B 1 315 ? -9.398 -32.469 -2.098 1 95.31 315 GLU B C 1
ATOM 9610 O O . GLU B 1 315 ? -9.438 -33.625 -2.557 1 95.31 315 GLU B O 1
ATOM 9615 N N . ARG B 1 316 ? -9.383 -31.469 -2.812 1 95.88 316 ARG B N 1
ATOM 9616 C CA . ARG B 1 316 ? -9.352 -31.578 -4.27 1 95.88 316 ARG B CA 1
ATOM 9617 C C . ARG B 1 316 ? -8.047 -32.188 -4.746 1 95.88 316 ARG B C 1
ATOM 9619 O O . ARG B 1 316 ? -8.047 -33 -5.68 1 95.88 316 ARG B O 1
ATOM 9626 N N . ILE B 1 317 ? -6.969 -31.859 -4.141 1 97.44 317 ILE B N 1
ATOM 9627 C CA . ILE B 1 317 ? -5.664 -32.406 -4.492 1 97.44 317 ILE B CA 1
ATOM 9628 C C . ILE B 1 317 ? -5.625 -33.906 -4.156 1 97.44 317 ILE B C 1
ATOM 9630 O O . ILE B 1 317 ? -5.105 -34.688 -4.938 1 97.44 317 ILE B O 1
ATOM 9634 N N . LYS B 1 318 ? -6.215 -34.25 -3.008 1 95.81 318 LYS B N 1
ATOM 9635 C CA . LYS B 1 318 ? -6.234 -35.656 -2.59 1 95.81 318 LYS B CA 1
ATOM 9636 C C . LYS B 1 318 ? -7.043 -36.5 -3.564 1 95.81 318 LYS B C 1
ATOM 9638 O O . LYS B 1 318 ? -6.668 -37.656 -3.854 1 95.81 318 LYS B O 1
ATOM 9643 N N . LYS B 1 319 ? -8.094 -35.906 -4.062 1 93.5 319 LYS B N 1
ATOM 9644 C CA . LYS B 1 319 ? -8.938 -36.625 -5.012 1 93.5 319 LYS B CA 1
ATOM 9645 C C . LYS B 1 319 ? -8.188 -36.906 -6.309 1 93.5 319 LYS B C 1
ATOM 9647 O O . LYS B 1 319 ? -8.477 -37.906 -7 1 93.5 319 LYS B O 1
ATOM 9652 N N . SER B 1 320 ? -7.238 -36.156 -6.68 1 95.19 320 SER B N 1
ATOM 9653 C CA . SER B 1 320 ? -6.445 -36.375 -7.891 1 95.19 320 SER B CA 1
ATOM 9654 C C . SER B 1 320 ? -5.48 -37.531 -7.742 1 95.19 320 SER B C 1
ATOM 9656 O O . SER B 1 320 ? -5.09 -38.156 -8.734 1 95.19 320 SER B O 1
ATOM 9658 N N . GLU B 1 321 ? -4.984 -37.875 -6.57 1 92.38 321 GLU B N 1
ATOM 9659 C CA . GLU B 1 321 ? -4.086 -38.969 -6.219 1 92.38 321 GLU B CA 1
ATOM 9660 C C . GLU B 1 321 ? -2.672 -38.688 -6.734 1 92.38 321 GLU B C 1
ATOM 9662 O O . GLU B 1 321 ? -1.715 -39.344 -6.285 1 92.38 321 GLU B O 1
ATOM 9667 N N . VAL B 1 322 ? -2.541 -37.969 -7.855 1 96.62 322 VAL B N 1
ATOM 9668 C CA . VAL B 1 322 ? -1.243 -37.562 -8.383 1 96.62 322 VAL B CA 1
ATOM 9669 C C . VAL B 1 322 ? -1.209 -36.062 -8.562 1 96.62 322 VAL B C 1
ATOM 9671 O O . VAL B 1 322 ? -2.223 -35.438 -8.906 1 96.62 322 VAL B O 1
ATOM 9674 N N . PHE B 1 323 ? -0.053 -35.438 -8.273 1 97.88 323 PHE B N 1
ATOM 9675 C CA . PHE B 1 323 ? 0.017 -34 -8.477 1 97.88 323 PHE B CA 1
ATOM 9676 C C . PHE B 1 323 ? 1.457 -33.562 -8.695 1 97.88 323 PHE B C 1
ATOM 9678 O O . PHE B 1 323 ? 2.391 -34.344 -8.508 1 97.88 323 PHE B O 1
ATOM 9685 N N . GLY B 1 324 ? 1.623 -32.406 -9.312 1 97.69 324 GLY B N 1
ATOM 9686 C CA . GLY B 1 324 ? 2.902 -31.75 -9.469 1 97.69 324 GLY B CA 1
ATOM 9687 C C . GLY B 1 324 ? 3.072 -30.562 -8.531 1 97.69 324 GLY B C 1
ATOM 9688 O O . GLY B 1 324 ? 2.088 -30 -8.047 1 97.69 324 GLY B O 1
ATOM 9689 N N . VAL B 1 325 ? 4.336 -30.219 -8.242 1 97.81 325 VAL B N 1
ATOM 9690 C CA . VAL B 1 325 ? 4.598 -29.156 -7.285 1 97.81 325 VAL B CA 1
ATOM 9691 C C . VAL B 1 325 ? 5.43 -28.062 -7.953 1 97.81 325 VAL B C 1
ATOM 9693 O O . VAL B 1 325 ? 6.328 -28.344 -8.75 1 97.81 325 VAL B O 1
ATOM 9696 N N . LEU B 1 326 ? 5.051 -26.859 -7.707 1 97.44 326 LEU B N 1
ATOM 9697 C CA . LEU B 1 326 ? 5.793 -25.672 -8.125 1 97.44 326 LEU B CA 1
ATOM 9698 C C . LEU B 1 326 ? 6.332 -24.906 -6.918 1 97.44 326 LEU B C 1
ATOM 9700 O O . LEU B 1 326 ? 5.566 -24.531 -6.027 1 97.44 326 LEU B O 1
ATOM 9704 N N . ILE B 1 327 ? 7.613 -24.641 -6.887 1 96.31 327 ILE B N 1
ATOM 9705 C CA . ILE B 1 327 ? 8.227 -24.016 -5.723 1 96.31 327 ILE B CA 1
ATOM 9706 C C . ILE B 1 327 ? 9.109 -22.859 -6.168 1 96.31 327 ILE B C 1
ATOM 9708 O O . ILE B 1 327 ? 9.789 -22.938 -7.191 1 96.31 327 ILE B O 1
ATOM 9712 N N . ASP B 1 328 ? 9.008 -21.812 -5.477 1 93.25 328 ASP B N 1
ATOM 9713 C CA . ASP B 1 328 ? 9.875 -20.656 -5.668 1 93.25 328 ASP B CA 1
ATOM 9714 C C . ASP B 1 328 ? 10.133 -19.953 -4.34 1 93.25 328 ASP B C 1
ATOM 9716 O O . ASP B 1 328 ? 9.523 -20.281 -3.32 1 93.25 328 ASP B O 1
ATOM 9720 N N . ASP B 1 329 ? 11.117 -19.078 -4.371 1 91 329 ASP B N 1
ATOM 9721 C CA . ASP B 1 329 ? 11.461 -18.297 -3.18 1 91 329 ASP B CA 1
ATOM 9722 C C . ASP B 1 329 ? 11.172 -16.812 -3.379 1 91 329 ASP B C 1
ATOM 9724 O O . ASP B 1 329 ? 11.297 -16.297 -4.492 1 91 329 ASP B O 1
ATOM 9728 N N . VAL B 1 330 ? 10.703 -16.203 -2.293 1 90.94 330 VAL B N 1
ATOM 9729 C CA . VAL B 1 330 ? 10.438 -14.766 -2.342 1 90.94 330 VAL B CA 1
ATOM 9730 C C . VAL B 1 330 ? 10.906 -14.109 -1.044 1 90.94 330 VAL B C 1
ATOM 9732 O O . VAL B 1 330 ? 10.727 -14.672 0.04 1 90.94 330 VAL B O 1
ATOM 9735 N N . THR B 1 331 ? 11.602 -13.008 -1.166 1 90.31 331 THR B N 1
ATOM 9736 C CA . THR B 1 331 ? 11.93 -12.188 -0.004 1 90.31 331 THR B CA 1
ATOM 9737 C C . THR B 1 331 ? 10.812 -11.195 0.287 1 90.31 331 THR B C 1
ATOM 9739 O O . THR B 1 331 ? 10.484 -10.352 -0.557 1 90.31 331 THR B O 1
ATOM 9742 N N . ASP B 1 332 ? 10.242 -11.258 1.361 1 88.31 332 ASP B N 1
ATOM 9743 C CA . ASP B 1 332 ? 9.117 -10.375 1.67 1 88.31 332 ASP B CA 1
ATOM 9744 C C . ASP B 1 332 ? 9.609 -9.039 2.232 1 88.31 332 ASP B C 1
ATOM 9746 O O . ASP B 1 332 ? 10.812 -8.797 2.305 1 88.31 332 ASP B O 1
ATOM 9750 N N . ALA B 1 333 ? 8.719 -8.148 2.59 1 87.31 333 ALA B N 1
ATOM 9751 C CA . ALA B 1 333 ? 9.031 -6.785 3.004 1 87.31 333 ALA B CA 1
ATOM 9752 C C . ALA B 1 333 ? 9.734 -6.77 4.359 1 87.31 333 ALA B C 1
ATOM 9754 O O . ALA B 1 333 ? 10.414 -5.805 4.703 1 87.31 333 ALA B O 1
ATOM 9755 N N . ALA B 1 334 ? 9.602 -7.812 5.16 1 83.88 334 ALA B N 1
ATOM 9756 C CA . ALA B 1 334 ? 10.281 -7.918 6.445 1 83.88 334 ALA B CA 1
ATOM 9757 C C . ALA B 1 334 ? 11.648 -8.57 6.289 1 83.88 334 ALA B C 1
ATOM 9759 O O . ALA B 1 334 ? 12.305 -8.906 7.281 1 83.88 334 ALA B O 1
ATOM 9760 N N . SER B 1 335 ? 12.047 -8.859 5.043 1 86.62 335 SER B N 1
ATOM 9761 C CA . SER B 1 335 ? 13.328 -9.477 4.719 1 86.62 335 SER B CA 1
ATOM 9762 C C . SER B 1 335 ? 13.375 -10.922 5.191 1 86.62 335 SER B C 1
ATOM 9764 O O . SER B 1 335 ? 14.375 -11.359 5.766 1 86.62 335 SER B O 1
ATOM 9766 N N . LEU B 1 336 ? 12.281 -11.555 5.07 1 88.12 336 LEU B N 1
ATOM 9767 C CA . LEU B 1 336 ? 12.203 -12.992 5.324 1 88.12 336 LEU B CA 1
ATOM 9768 C C . LEU B 1 336 ? 12.188 -13.773 4.02 1 88.12 336 LEU B C 1
ATOM 9770 O O . LEU B 1 336 ? 11.578 -13.336 3.037 1 88.12 336 LEU B O 1
ATOM 9774 N N . GLU B 1 337 ? 12.852 -14.867 4.051 1 91.31 337 GLU B N 1
ATOM 9775 C CA . GLU B 1 337 ? 12.867 -15.734 2.877 1 91.31 337 GLU B CA 1
ATOM 9776 C C . GLU B 1 337 ? 11.719 -16.734 2.912 1 91.31 337 GLU B C 1
ATOM 9778 O O . GLU B 1 337 ? 11.789 -17.75 3.605 1 91.31 337 GLU B O 1
ATOM 9783 N N . GLN B 1 338 ? 10.766 -16.484 2.076 1 92.69 338 GLN B N 1
ATOM 9784 C CA . GLN B 1 338 ? 9.562 -17.312 2.045 1 92.69 338 GLN B CA 1
ATOM 9785 C C . GLN B 1 338 ? 9.609 -18.312 0.893 1 92.69 338 GLN B C 1
ATOM 9787 O O . GLN B 1 338 ? 9.844 -17.938 -0.256 1 92.69 338 GLN B O 1
ATOM 9792 N N . MET B 1 339 ? 9.492 -19.578 1.199 1 95.62 339 MET B N 1
ATOM 9793 C CA . MET B 1 339 ? 9.258 -20.594 0.173 1 95.62 339 MET B CA 1
ATOM 9794 C C . MET B 1 339 ? 7.781 -20.672 -0.177 1 95.62 339 MET B C 1
ATOM 9796 O O . MET B 1 339 ? 6.945 -20.938 0.691 1 95.62 339 MET B O 1
ATOM 9800 N N . ILE B 1 340 ? 7.434 -20.375 -1.374 1 96.75 340 ILE B N 1
ATOM 9801 C CA . ILE B 1 340 ? 6.043 -20.422 -1.809 1 96.75 340 ILE B CA 1
ATOM 9802 C C . ILE B 1 340 ? 5.797 -21.672 -2.654 1 96.75 340 ILE B C 1
ATOM 9804 O O . ILE B 1 340 ? 6.566 -21.953 -3.574 1 96.75 340 ILE B O 1
ATOM 9808 N N . THR B 1 341 ? 4.758 -22.375 -2.336 1 97.88 341 THR B N 1
ATOM 9809 C CA . THR B 1 341 ? 4.508 -23.656 -2.965 1 97.88 341 THR B CA 1
ATOM 9810 C C . THR B 1 341 ? 3.115 -23.703 -3.588 1 97.88 341 THR B C 1
ATOM 9812 O O . THR B 1 341 ? 2.129 -23.359 -2.936 1 97.88 341 THR B O 1
ATOM 9815 N N . PHE B 1 342 ? 3.035 -24.078 -4.828 1 98.06 342 PHE B N 1
ATOM 9816 C CA . PHE B 1 342 ? 1.796 -24.344 -5.547 1 98.06 342 PHE B CA 1
ATOM 9817 C C . PHE B 1 342 ? 1.717 -25.812 -5.973 1 98.06 342 PHE B C 1
ATOM 9819 O O . PHE B 1 342 ? 2.738 -26.5 -6.047 1 98.06 342 PHE B O 1
ATOM 9826 N N . VAL B 1 343 ? 0.517 -26.297 -6.23 1 98 343 VAL B N 1
ATOM 9827 C CA . VAL B 1 343 ? 0.295 -27.672 -6.633 1 98 343 VAL B CA 1
ATOM 9828 C C . VAL B 1 343 ? -0.569 -27.719 -7.891 1 98 343 VAL B C 1
ATOM 9830 O O . VAL B 1 343 ? -1.566 -27 -7.992 1 98 343 VAL B O 1
ATOM 9833 N N . GLN B 1 344 ? -0.128 -28.406 -8.867 1 97.62 344 GLN B N 1
ATOM 9834 C CA . GLN B 1 344 ? -0.917 -28.688 -10.062 1 97.62 344 GLN B CA 1
ATOM 9835 C C . GLN B 1 344 ? -1.558 -30.062 -9.984 1 97.62 344 GLN B C 1
ATOM 9837 O O . GLN B 1 344 ? -0.872 -31.062 -9.742 1 97.62 344 GLN B O 1
ATOM 9842 N N . PHE B 1 345 ? -2.865 -30.188 -10.125 1 97.62 345 PHE B N 1
ATOM 9843 C CA . PHE B 1 345 ? -3.609 -31.438 -9.984 1 97.62 345 PHE B CA 1
ATOM 9844 C C . PHE B 1 345 ? -4.75 -31.5 -11 1 97.62 345 PHE B C 1
ATOM 9846 O O . PHE B 1 345 ? -4.996 -30.531 -11.727 1 97.62 345 PHE B O 1
ATOM 9853 N N . VAL B 1 346 ? -5.301 -32.656 -11.141 1 96.81 346 VAL B N 1
ATOM 9854 C CA . VAL B 1 346 ? -6.469 -32.812 -12 1 96.81 346 VAL B CA 1
ATOM 9855 C C . VAL B 1 346 ? -7.742 -32.625 -11.188 1 96.81 346 VAL B C 1
ATOM 9857 O O . VAL B 1 346 ? -7.996 -33.344 -10.211 1 96.81 346 VAL B O 1
ATOM 9860 N N . ASP B 1 347 ? -8.438 -31.609 -11.523 1 94.25 347 ASP B N 1
ATOM 9861 C CA . ASP B 1 347 ? -9.688 -31.312 -10.828 1 94.25 347 ASP B CA 1
ATOM 9862 C C . ASP B 1 347 ? -10.758 -32.344 -11.164 1 94.25 347 ASP B C 1
ATOM 9864 O O . ASP B 1 347 ? -11.094 -32.531 -12.336 1 94.25 347 ASP B O 1
ATOM 9868 N N . ALA B 1 348 ? -11.344 -32.969 -10.234 1 88.44 348 ALA B N 1
ATOM 9869 C CA . ALA B 1 348 ? -12.305 -34.062 -10.414 1 88.44 348 ALA B CA 1
ATOM 9870 C C . ALA B 1 348 ? -13.602 -33.531 -11.023 1 88.44 348 ALA B C 1
ATOM 9872 O O . ALA B 1 348 ? -14.312 -34.281 -11.711 1 88.44 348 ALA B O 1
ATOM 9873 N N . ASP B 1 349 ? -13.852 -32.25 -10.805 1 84.19 349 ASP B N 1
ATOM 9874 C CA . ASP B 1 349 ? -15.117 -31.703 -11.273 1 84.19 349 ASP B CA 1
ATOM 9875 C C . ASP B 1 349 ? -15.07 -31.422 -12.773 1 84.19 349 ASP B C 1
ATOM 9877 O O . ASP B 1 349 ? -16.047 -31.688 -13.484 1 84.19 349 ASP B O 1
ATOM 9881 N N . ASN B 1 350 ? -13.953 -31.016 -13.273 1 86.75 350 ASN B N 1
ATOM 9882 C CA . ASN B 1 350 ? -13.898 -30.641 -14.688 1 86.75 350 ASN B CA 1
ATOM 9883 C C . ASN B 1 350 ? -12.883 -31.484 -15.445 1 86.75 350 ASN B C 1
ATOM 9885 O O . ASN B 1 350 ? -12.789 -31.406 -16.672 1 86.75 350 ASN B O 1
ATOM 9889 N N . ASN B 1 351 ? -12.109 -32.312 -14.844 1 89.56 351 ASN B N 1
ATOM 9890 C CA . ASN B 1 351 ? -11.148 -33.25 -15.422 1 89.56 351 ASN B CA 1
ATOM 9891 C C . ASN B 1 351 ? -10.016 -32.531 -16.141 1 89.56 351 ASN B C 1
ATOM 9893 O O . ASN B 1 351 ? -9.492 -33 -17.141 1 89.56 351 ASN B O 1
ATOM 9897 N N . LYS B 1 352 ? -9.828 -31.312 -15.719 1 91.75 352 LYS B N 1
ATOM 9898 C CA . LYS B 1 352 ? -8.742 -30.516 -16.281 1 91.75 352 LYS B CA 1
ATOM 9899 C C . LYS B 1 352 ? -7.68 -30.219 -15.227 1 91.75 352 LYS B C 1
ATOM 9901 O O . LYS B 1 352 ? -7.918 -30.391 -14.031 1 91.75 352 LYS B O 1
ATOM 9906 N N . ALA B 1 353 ? -6.574 -29.906 -15.758 1 93.69 353 ALA B N 1
ATOM 9907 C CA . ALA B 1 353 ? -5.496 -29.531 -14.844 1 93.69 353 ALA B CA 1
ATOM 9908 C C . ALA B 1 353 ? -5.777 -28.203 -14.172 1 93.69 353 ALA B C 1
ATOM 9910 O O . ALA B 1 353 ? -6.301 -27.281 -14.805 1 93.69 353 ALA B O 1
ATOM 9911 N N . ALA B 1 354 ? -5.574 -28.078 -12.898 1 94.81 354 ALA B N 1
ATOM 9912 C CA . ALA B 1 354 ? -5.73 -26.844 -12.109 1 94.81 354 ALA B CA 1
ATOM 9913 C C . ALA B 1 354 ? -4.535 -26.625 -11.188 1 94.81 354 ALA B C 1
ATOM 9915 O O . ALA B 1 354 ? -3.828 -27.578 -10.844 1 94.81 354 ALA B O 1
ATOM 9916 N N . VAL B 1 355 ? -4.277 -25.422 -10.906 1 96.81 355 VAL B N 1
ATOM 9917 C CA . VAL B 1 355 ? -3.184 -25.078 -10 1 96.81 355 VAL B CA 1
ATOM 9918 C C . VAL B 1 355 ? -3.732 -24.375 -8.766 1 96.81 355 VAL B C 1
ATOM 9920 O O . VAL B 1 355 ? -4.652 -23.547 -8.875 1 96.81 355 VAL B O 1
ATOM 9923 N N . ALA B 1 356 ? -3.25 -24.688 -7.59 1 97.25 356 ALA B N 1
ATOM 9924 C CA . ALA B 1 356 ? -3.701 -24.062 -6.352 1 97.25 356 ALA B CA 1
ATOM 9925 C C . ALA B 1 356 ? -2.52 -23.734 -5.445 1 97.25 356 ALA B C 1
ATOM 9927 O O . ALA B 1 356 ? -1.48 -24.391 -5.5 1 97.25 356 ALA B O 1
ATOM 9928 N N . PHE B 1 357 ? -2.799 -22.766 -4.688 1 97.88 357 PHE B N 1
ATOM 9929 C CA . PHE B 1 357 ? -1.835 -22.375 -3.668 1 97.88 357 PHE B CA 1
ATOM 9930 C C . PHE B 1 357 ? -1.906 -23.312 -2.465 1 97.88 357 PHE B C 1
ATOM 9932 O O . PHE B 1 357 ? -2.99 -23.562 -1.937 1 97.88 357 PHE B O 1
ATOM 9939 N N . LEU B 1 358 ? -0.723 -23.766 -2.037 1 97.75 358 LEU B N 1
ATOM 9940 C CA . LEU B 1 358 ? -0.703 -24.688 -0.903 1 97.75 358 LEU B CA 1
ATOM 9941 C C . LEU B 1 358 ? -0.315 -23.953 0.38 1 97.75 358 LEU B C 1
ATOM 9943 O O . LEU B 1 358 ? -0.993 -24.094 1.401 1 97.75 358 LEU B O 1
ATOM 9947 N N . GLY B 1 359 ? 0.818 -23.219 0.317 1 96.62 359 GLY B N 1
ATOM 9948 C CA . GLY B 1 359 ? 1.265 -22.5 1.5 1 96.62 359 GLY B CA 1
ATOM 9949 C C . GLY B 1 359 ? 2.637 -21.875 1.335 1 96.62 359 GLY B C 1
ATOM 9950 O O . GLY B 1 359 ? 3.311 -22.094 0.326 1 96.62 359 GLY B O 1
ATOM 9951 N N . THR B 1 360 ? 3.008 -21.031 2.281 1 95.88 360 THR B N 1
ATOM 9952 C CA . THR B 1 360 ? 4.344 -20.438 2.369 1 95.88 360 THR B CA 1
ATOM 9953 C C . THR B 1 360 ? 5.008 -20.812 3.691 1 95.88 360 THR B C 1
ATOM 9955 O O . THR B 1 360 ? 4.324 -21.062 4.688 1 95.88 360 THR B O 1
ATOM 9958 N N . LYS B 1 361 ? 6.27 -20.969 3.645 1 94.62 361 LYS B N 1
ATOM 9959 C CA . LYS B 1 361 ? 7.055 -21.25 4.844 1 94.62 361 LYS B CA 1
ATOM 9960 C C . LYS B 1 361 ? 8.312 -20.375 4.895 1 94.62 361 LYS B C 1
ATOM 9962 O O . LYS B 1 361 ? 8.984 -20.188 3.877 1 94.62 361 LYS B O 1
ATOM 9967 N N . ASP B 1 362 ? 8.516 -19.781 6.027 1 91.12 362 ASP B N 1
ATOM 9968 C CA . ASP B 1 362 ? 9.789 -19.109 6.254 1 91.12 362 ASP B CA 1
ATOM 9969 C C . ASP B 1 362 ? 10.938 -20.109 6.371 1 91.12 362 ASP B C 1
ATOM 9971 O O . ASP B 1 362 ? 11.062 -20.797 7.379 1 91.12 362 ASP B O 1
ATOM 9975 N N . VAL B 1 363 ? 11.805 -20.141 5.41 1 92.94 363 VAL B N 1
ATOM 9976 C CA . VAL B 1 363 ? 12.836 -21.172 5.277 1 92.94 363 VAL B CA 1
ATOM 9977 C C . VAL B 1 363 ? 13.836 -21.047 6.422 1 92.94 363 VAL B C 1
ATOM 9979 O O . VAL B 1 363 ? 14.375 -22.047 6.895 1 92.94 363 VAL B O 1
ATOM 9982 N N . LEU B 1 364 ? 14.031 -19.875 6.902 1 88.44 364 LEU B N 1
ATOM 9983 C CA . LEU B 1 364 ? 15.109 -19.641 7.852 1 88.44 364 LEU B CA 1
ATOM 9984 C C . LEU B 1 364 ? 14.578 -19.547 9.273 1 88.44 364 LEU B C 1
ATOM 9986 O O . LEU B 1 364 ? 15.32 -19.203 10.203 1 88.44 364 LEU B O 1
ATOM 9990 N N . GLU B 1 365 ? 13.375 -19.812 9.422 1 82.5 365 GLU B N 1
ATOM 9991 C CA . GLU B 1 365 ? 12.82 -19.797 10.773 1 82.5 365 GLU B CA 1
ATOM 9992 C C . GLU B 1 365 ? 13.523 -20.797 11.68 1 82.5 365 GLU B C 1
ATOM 9994 O O . GLU B 1 365 ? 13.844 -20.5 12.828 1 82.5 365 GLU B O 1
ATOM 9999 N N . THR B 1 366 ? 13.812 -22.016 11.117 1 78.75 366 THR B N 1
ATOM 10000 C CA . THR B 1 366 ? 14.398 -23.078 11.922 1 78.75 366 THR B CA 1
ATOM 10001 C C . THR B 1 366 ? 15.789 -23.438 11.414 1 78.75 366 THR B C 1
ATOM 10003 O O . THR B 1 366 ? 16.469 -24.297 11.984 1 78.75 366 THR B O 1
ATOM 10006 N N . HIS B 1 367 ? 16.188 -22.828 10.344 1 84.44 367 HIS B N 1
ATOM 10007 C CA . HIS B 1 367 ? 17.469 -23.172 9.75 1 84.44 367 HIS B CA 1
ATOM 10008 C C . HIS B 1 367 ? 18.359 -21.938 9.617 1 84.44 367 HIS B C 1
ATOM 10010 O O . HIS B 1 367 ? 17.875 -20.797 9.641 1 84.44 367 HIS B O 1
ATOM 10016 N N . GLU B 1 368 ? 19.594 -22.125 9.484 1 79.62 368 GLU B N 1
ATOM 10017 C CA . GLU B 1 368 ? 20.547 -21.016 9.422 1 79.62 368 GLU B CA 1
ATOM 10018 C C . GLU B 1 368 ? 20.734 -20.531 7.984 1 79.62 368 GLU B C 1
ATOM 10020 O O . GLU B 1 368 ? 21.094 -19.375 7.758 1 79.62 368 GLU B O 1
ATOM 10025 N N . SER B 1 369 ? 20.594 -21.531 7.137 1 83.38 369 SER B N 1
ATOM 10026 C CA . SER B 1 369 ? 20.766 -21.172 5.73 1 83.38 369 SER B CA 1
ATOM 10027 C C . SER B 1 369 ? 19.688 -21.812 4.863 1 83.38 369 SER B C 1
ATOM 10029 O O . SER B 1 369 ? 19.094 -22.828 5.242 1 83.38 369 SER B O 1
ATOM 10031 N N . ALA B 1 370 ? 19.469 -21.109 3.795 1 85.25 370 ALA B N 1
ATOM 10032 C CA . ALA B 1 370 ? 18.453 -21.594 2.867 1 85.25 370 ALA B CA 1
ATOM 10033 C C . ALA B 1 370 ? 19.047 -22.594 1.875 1 85.25 370 ALA B C 1
ATOM 10035 O O . ALA B 1 370 ? 18.969 -22.391 0.662 1 85.25 370 ALA B O 1
ATOM 10036 N N . ASN B 1 371 ? 19.609 -23.656 2.414 1 89.44 371 ASN B N 1
ATOM 10037 C CA . ASN B 1 371 ? 20.172 -24.703 1.564 1 89.44 371 ASN B CA 1
ATOM 10038 C C . ASN B 1 371 ? 19.125 -25.766 1.218 1 89.44 371 ASN B C 1
ATOM 10040 O O . ASN B 1 371 ? 17.969 -25.656 1.615 1 89.44 371 ASN B O 1
ATOM 10044 N N . ALA B 1 372 ? 19.531 -26.75 0.458 1 93.12 372 ALA B N 1
ATOM 10045 C CA . ALA B 1 372 ? 18.609 -27.766 -0.029 1 93.12 372 ALA B CA 1
ATOM 10046 C C . ALA B 1 372 ? 18 -28.547 1.13 1 93.12 372 ALA B C 1
ATOM 10048 O O . ALA B 1 372 ? 16.828 -28.922 1.084 1 93.12 372 ALA B O 1
ATOM 10049 N N . GLU B 1 373 ? 18.75 -28.75 2.162 1 92 373 GLU B N 1
ATOM 10050 C CA . GLU B 1 373 ? 18.266 -29.5 3.326 1 92 373 GLU B CA 1
ATOM 10051 C C . GLU B 1 373 ? 17.156 -28.734 4.047 1 92 373 GLU B C 1
ATOM 10053 O O . GLU B 1 373 ? 16.141 -29.312 4.438 1 92 373 GLU B O 1
ATOM 10058 N N . ALA B 1 374 ? 17.438 -27.469 4.234 1 92.75 374 ALA B N 1
ATOM 10059 C CA . ALA B 1 374 ? 16.422 -26.641 4.871 1 92.75 374 ALA B CA 1
ATOM 10060 C C . ALA B 1 374 ? 15.133 -26.609 4.051 1 92.75 374 ALA B C 1
ATOM 10062 O O . ALA B 1 374 ? 14.031 -26.641 4.609 1 92.75 374 ALA B O 1
ATOM 10063 N N . LEU B 1 375 ? 15.258 -26.578 2.773 1 95.06 375 LEU B N 1
ATOM 10064 C CA . LEU B 1 375 ? 14.102 -26.516 1.883 1 95.06 375 LEU B CA 1
ATOM 10065 C C . LEU B 1 375 ? 13.305 -27.812 1.949 1 95.06 375 LEU B C 1
ATOM 10067 O O . LEU B 1 375 ? 12.07 -27.781 1.976 1 95.06 375 LEU B O 1
ATOM 10071 N N . ILE B 1 376 ? 13.953 -28.938 2.012 1 95 376 ILE B N 1
ATOM 10072 C CA . ILE B 1 376 ? 13.289 -30.234 2.064 1 95 376 ILE B CA 1
ATOM 10073 C C . ILE B 1 376 ? 12.531 -30.375 3.383 1 95 376 ILE B C 1
ATOM 10075 O O . ILE B 1 376 ? 11.398 -30.859 3.41 1 95 376 ILE B O 1
ATOM 10079 N N . ASP B 1 377 ? 13.18 -29.906 4.414 1 94.12 377 ASP B N 1
ATOM 10080 C CA . ASP B 1 377 ? 12.547 -29.984 5.727 1 94.12 377 ASP B CA 1
ATOM 10081 C C . ASP B 1 377 ? 11.273 -29.156 5.773 1 94.12 377 ASP B C 1
ATOM 10083 O O . ASP B 1 377 ? 10.234 -29.625 6.254 1 94.12 377 ASP B O 1
ATOM 10087 N N . ASN B 1 378 ? 11.398 -27.969 5.328 1 94.88 378 ASN B N 1
ATOM 10088 C CA . ASN B 1 378 ? 10.242 -27.078 5.32 1 94.88 378 ASN B CA 1
ATOM 10089 C C . ASN B 1 378 ? 9.148 -27.594 4.391 1 94.88 378 ASN B C 1
ATOM 10091 O O . ASN B 1 378 ? 7.957 -27.484 4.699 1 94.88 378 ASN B O 1
ATOM 10095 N N . PHE B 1 379 ? 9.578 -28.156 3.258 1 96.38 379 PHE B N 1
ATOM 10096 C CA . PHE B 1 379 ? 8.633 -28.688 2.281 1 96.38 379 PHE B CA 1
ATOM 10097 C C . PHE B 1 379 ? 7.895 -29.891 2.846 1 96.38 379 PHE B C 1
ATOM 10099 O O . PHE B 1 379 ? 6.668 -29.984 2.74 1 96.38 379 PHE B O 1
ATOM 10106 N N . THR B 1 380 ? 8.57 -30.797 3.453 1 95.69 380 THR B N 1
ATOM 10107 C CA . THR B 1 380 ? 7.969 -32 4.031 1 95.69 380 THR B CA 1
ATOM 10108 C C . THR B 1 380 ? 7.031 -31.641 5.18 1 95.69 380 THR B C 1
ATOM 10110 O O . THR B 1 380 ? 5.969 -32.25 5.336 1 95.69 380 THR B O 1
ATOM 10113 N N . ASP B 1 381 ? 7.473 -30.641 5.922 1 94.62 381 ASP B N 1
ATOM 10114 C CA . ASP B 1 381 ? 6.625 -30.156 7.008 1 94.62 381 ASP B CA 1
ATOM 10115 C C . ASP B 1 381 ? 5.305 -29.609 6.473 1 94.62 381 ASP B C 1
ATOM 10117 O O . ASP B 1 381 ? 4.246 -29.844 7.059 1 94.62 381 ASP B O 1
ATOM 10121 N N . LEU B 1 382 ? 5.391 -28.891 5.418 1 95.62 382 LEU B N 1
ATOM 10122 C CA . LEU B 1 382 ? 4.203 -28.297 4.809 1 95.62 382 LEU B CA 1
ATOM 10123 C C . LEU B 1 382 ? 3.268 -29.375 4.281 1 95.62 382 LEU B C 1
ATOM 10125 O O . LEU B 1 382 ? 2.053 -29.312 4.492 1 95.62 382 LEU B O 1
ATOM 10129 N N . LEU B 1 383 ? 3.789 -30.391 3.576 1 96.75 383 LEU B N 1
ATOM 10130 C CA . LEU B 1 383 ? 2.982 -31.484 3.029 1 96.75 383 LEU B CA 1
ATOM 10131 C C . LEU B 1 383 ? 2.342 -32.281 4.145 1 96.75 383 LEU B C 1
ATOM 10133 O O . LEU B 1 383 ? 1.176 -32.688 4.043 1 96.75 383 LEU B O 1
ATOM 10137 N N . GLU B 1 384 ? 3.096 -32.5 5.195 1 94.5 384 GLU B N 1
ATOM 10138 C CA . GLU B 1 384 ? 2.578 -33.25 6.336 1 94.5 384 GLU B CA 1
ATOM 10139 C C . GLU B 1 384 ? 1.433 -32.5 7.012 1 94.5 384 GLU B C 1
ATOM 10141 O O . GLU B 1 384 ? 0.435 -33.125 7.406 1 94.5 384 GLU B O 1
ATOM 10146 N N . ALA B 1 385 ? 1.648 -31.234 7.145 1 92.81 385 ALA B N 1
ATOM 10147 C CA . ALA B 1 385 ? 0.605 -30.422 7.754 1 92.81 385 ALA B CA 1
ATOM 10148 C C . ALA B 1 385 ? -0.683 -30.469 6.938 1 92.81 385 ALA B C 1
ATOM 10150 O O . ALA B 1 385 ? -1.781 -30.391 7.492 1 92.81 385 ALA B O 1
ATOM 10151 N N . CYS B 1 386 ? -0.61 -30.672 5.598 1 95.31 386 CYS B N 1
ATOM 10152 C CA . CYS B 1 386 ? -1.768 -30.703 4.707 1 95.31 386 CYS B CA 1
ATOM 10153 C C . CYS B 1 386 ? -2.254 -32.125 4.516 1 95.31 386 CYS B C 1
ATOM 10155 O O . CYS B 1 386 ? -3.277 -32.375 3.867 1 95.31 386 CYS B O 1
ATOM 10157 N N . GLY B 1 387 ? -1.572 -33.094 4.992 1 93.81 387 GLY B N 1
ATOM 10158 C CA . GLY B 1 387 ? -1.951 -34.5 4.859 1 93.81 387 GLY B CA 1
ATOM 10159 C C . GLY B 1 387 ? -1.724 -35.062 3.463 1 93.81 387 GLY B C 1
ATOM 10160 O O . GLY B 1 387 ? -2.477 -35.906 2.996 1 93.81 387 GLY B O 1
ATOM 10161 N N . LEU B 1 388 ? -0.765 -34.5 2.773 1 96.5 388 LEU B N 1
ATOM 10162 C CA . LEU B 1 388 ? -0.441 -34.969 1.429 1 96.5 388 LEU B CA 1
ATOM 10163 C C . LEU B 1 388 ? 0.769 -35.906 1.448 1 96.5 388 LEU B C 1
ATOM 10165 O O . LEU B 1 388 ? 1.688 -35.719 2.25 1 96.5 388 LEU B O 1
ATOM 10169 N N . GLN B 1 389 ? 0.798 -36.781 0.531 1 95.06 389 GLN B N 1
ATOM 10170 C CA . GLN B 1 389 ? 1.862 -37.781 0.501 1 95.06 389 GLN B CA 1
ATOM 10171 C C . GLN B 1 389 ? 2.92 -37.438 -0.539 1 95.06 389 GLN B C 1
ATOM 10173 O O . GLN B 1 389 ? 2.59 -37.031 -1.648 1 95.06 389 GLN B O 1
ATOM 10178 N N . LEU B 1 390 ? 4.109 -37.688 -0.204 1 95.56 390 LEU B N 1
ATOM 10179 C CA . LEU B 1 390 ? 5.246 -37.406 -1.07 1 95.56 390 LEU B CA 1
ATOM 10180 C C . LEU B 1 390 ? 5.234 -38.281 -2.303 1 95.56 390 LEU B C 1
ATOM 10182 O O . LEU B 1 390 ? 5.637 -37.875 -3.389 1 95.56 390 LEU B O 1
ATOM 10186 N N . SER B 1 391 ? 4.746 -39.5 -2.168 1 93.88 391 SER B N 1
ATOM 10187 C CA . SER B 1 391 ? 4.758 -40.5 -3.244 1 93.88 391 SER B CA 1
ATOM 10188 C C . SER B 1 391 ? 3.811 -40.094 -4.371 1 93.88 391 SER B C 1
ATOM 10190 O O . SER B 1 391 ? 3.916 -40.594 -5.488 1 93.88 391 SER B O 1
ATOM 10192 N N . ASN B 1 392 ? 2.883 -39.219 -4.051 1 96.56 392 ASN B N 1
ATOM 10193 C CA . ASN B 1 392 ? 1.905 -38.781 -5.047 1 96.56 392 ASN B CA 1
ATOM 10194 C C . ASN B 1 392 ? 2.467 -37.688 -5.957 1 96.56 392 ASN B C 1
ATOM 10196 O O . ASN B 1 392 ? 1.82 -37.312 -6.926 1 96.56 392 ASN B O 1
ATOM 10200 N N . ILE B 1 393 ? 3.689 -37.25 -5.676 1 97.62 393 ILE B N 1
ATOM 10201 C CA . ILE B 1 393 ? 4.316 -36.219 -6.469 1 97.62 393 ILE B CA 1
ATOM 10202 C C . ILE B 1 393 ? 4.977 -36.812 -7.703 1 97.62 393 ILE B C 1
ATOM 10204 O O . ILE B 1 393 ? 5.797 -37.719 -7.59 1 97.62 393 ILE B O 1
ATOM 10208 N N . HIS B 1 394 ? 4.617 -36.281 -8.844 1 96.75 394 HIS B N 1
ATOM 10209 C CA . HIS B 1 394 ? 5.188 -36.812 -10.07 1 96.75 394 HIS B CA 1
ATOM 10210 C C . HIS B 1 394 ? 5.957 -35.75 -10.844 1 96.75 394 HIS B C 1
ATOM 10212 O O . HIS B 1 394 ? 6.738 -36.062 -11.742 1 96.75 394 HIS B O 1
ATOM 10218 N N . GLY B 1 395 ? 5.711 -34.531 -10.516 1 95.75 395 GLY B N 1
ATOM 10219 C CA . GLY B 1 395 ? 6.398 -33.438 -11.188 1 95.75 395 GLY B CA 1
ATOM 10220 C C . GLY B 1 395 ? 6.848 -32.344 -10.242 1 95.75 395 GLY B C 1
ATOM 10221 O O . GLY B 1 395 ? 6.18 -32.062 -9.25 1 95.75 395 GLY B O 1
ATOM 10222 N N . LEU B 1 396 ? 7.973 -31.703 -10.539 1 96.38 396 LEU B N 1
ATOM 10223 C CA . LEU B 1 396 ? 8.516 -30.578 -9.781 1 96.38 396 LEU B CA 1
ATOM 10224 C C . LEU B 1 396 ? 9.062 -29.5 -10.711 1 96.38 396 LEU B C 1
ATOM 10226 O O . LEU B 1 396 ? 9.758 -29.812 -11.68 1 96.38 396 LEU B O 1
ATOM 10230 N N . CYS B 1 397 ? 8.641 -28.297 -10.469 1 95.88 397 CYS B N 1
ATOM 10231 C CA . CYS B 1 397 ? 9.141 -27.188 -11.281 1 95.88 397 CYS B CA 1
ATOM 10232 C C . CYS B 1 397 ? 9.727 -26.094 -10.398 1 95.88 397 CYS B C 1
ATOM 10234 O O . CYS B 1 397 ? 9.141 -25.734 -9.375 1 95.88 397 CYS B O 1
ATOM 10236 N N . SER B 1 398 ? 10.891 -25.562 -10.742 1 94.44 398 SER B N 1
ATOM 10237 C CA . SER B 1 398 ? 11.539 -24.469 -10.031 1 94.44 398 SER B CA 1
ATOM 10238 C C . SER B 1 398 ? 12.383 -23.609 -10.977 1 94.44 398 SER B C 1
ATOM 10240 O O . SER B 1 398 ? 12.352 -23.812 -12.195 1 94.44 398 SER B O 1
ATOM 10242 N N . ASP B 1 399 ? 13.078 -22.578 -10.609 1 88.06 399 ASP B N 1
ATO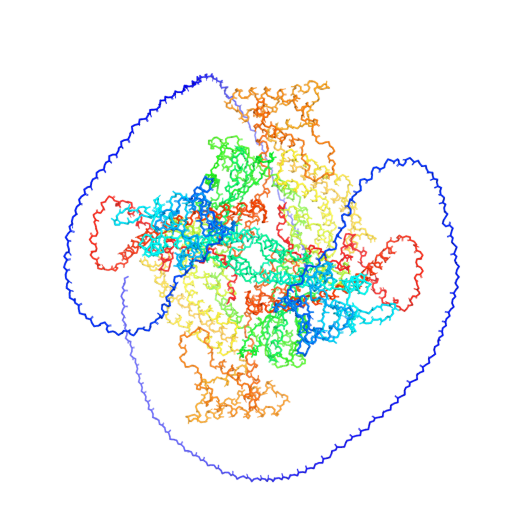M 10243 C CA . ASP B 1 399 ? 13.758 -21.578 -11.43 1 88.06 399 ASP B CA 1
ATOM 10244 C C . ASP B 1 399 ? 15.086 -22.109 -11.961 1 88.06 399 ASP B C 1
ATOM 10246 O O . ASP B 1 399 ? 15.719 -21.484 -12.812 1 88.06 399 ASP B O 1
ATOM 10250 N N . GLY B 1 400 ? 15.688 -23.281 -11.477 1 86.25 400 GLY B N 1
ATOM 10251 C CA . GLY B 1 400 ? 16.891 -23.859 -12.047 1 86.25 400 GLY B CA 1
ATOM 10252 C C . GLY B 1 400 ? 18.125 -23.656 -11.188 1 86.25 400 GLY B C 1
ATOM 10253 O O . GLY B 1 400 ? 19.188 -24.172 -11.492 1 86.25 400 GLY B O 1
ATOM 10254 N N . ALA B 1 401 ? 18.047 -22.859 -10.18 1 88.69 401 ALA B N 1
ATOM 10255 C CA . ALA B 1 401 ? 19.172 -22.641 -9.281 1 88.69 401 ALA B CA 1
ATOM 10256 C C . ALA B 1 401 ? 19.766 -23.969 -8.812 1 88.69 401 ALA B C 1
ATOM 10258 O O . ALA B 1 401 ? 19.062 -24.969 -8.719 1 88.69 401 ALA B O 1
ATOM 10259 N N . SER B 1 402 ? 21 -23.984 -8.562 1 89.75 402 SER B N 1
ATOM 10260 C CA . SER B 1 402 ? 21.703 -25.203 -8.164 1 89.75 402 SER B CA 1
ATOM 10261 C C . SER B 1 402 ? 21.156 -25.766 -6.863 1 89.75 402 SER B C 1
ATOM 10263 O O . SER B 1 402 ? 21.109 -26.984 -6.676 1 89.75 402 SER B O 1
ATOM 10265 N N . VAL B 1 403 ? 20.688 -24.891 -6.027 1 91.94 403 VAL B N 1
ATOM 10266 C CA . VAL B 1 403 ? 20.156 -25.328 -4.746 1 91.94 403 VAL B CA 1
ATOM 10267 C C . VAL B 1 403 ? 18.875 -26.125 -4.973 1 91.94 403 VAL B C 1
ATOM 10269 O O . VAL B 1 403 ? 18.562 -27.047 -4.211 1 91.94 403 VAL B O 1
ATOM 10272 N N . MET B 1 404 ? 18.188 -25.828 -6.055 1 92.75 404 MET B N 1
ATOM 10273 C CA . MET B 1 404 ? 16.891 -26.453 -6.309 1 92.75 404 MET B CA 1
ATOM 10274 C C . MET B 1 404 ? 17.047 -27.672 -7.219 1 92.75 404 MET B C 1
ATOM 10276 O O . MET B 1 404 ? 16.594 -28.766 -6.883 1 92.75 404 MET B O 1
ATOM 10280 N N . LEU B 1 405 ? 17.766 -27.484 -8.391 1 91.81 405 LEU B N 1
ATOM 10281 C CA . LEU B 1 405 ? 17.75 -28.531 -9.398 1 91.81 405 LEU B CA 1
ATOM 10282 C C . LEU B 1 405 ? 19.141 -29.109 -9.609 1 91.81 405 LEU B C 1
ATOM 10284 O O . LEU B 1 405 ? 19.391 -29.844 -10.57 1 91.81 405 LEU B O 1
ATOM 10288 N N . GLY B 1 406 ? 20.031 -28.812 -8.68 1 88.62 406 GLY B N 1
ATOM 10289 C CA . GLY B 1 406 ? 21.344 -29.422 -8.773 1 88.62 406 GLY B CA 1
ATOM 10290 C C . GLY B 1 406 ? 21.297 -30.938 -8.781 1 88.62 406 GLY B C 1
ATOM 10291 O O . GLY B 1 406 ? 20.5 -31.547 -8.07 1 88.62 406 GLY B O 1
ATOM 10292 N N . SER B 1 407 ? 22.078 -31.625 -9.5 1 87.75 407 SER B N 1
ATOM 10293 C CA . SER B 1 407 ? 22 -33.062 -9.758 1 87.75 407 SER B CA 1
ATOM 10294 C C . SER B 1 407 ? 22.438 -33.875 -8.547 1 87.75 407 SER B C 1
ATOM 10296 O O . SER B 1 407 ? 21.953 -34.969 -8.32 1 87.75 407 SER B O 1
ATOM 10298 N N . LYS B 1 408 ? 23.234 -33.281 -7.746 1 89.06 408 LYS B N 1
ATOM 10299 C CA . LYS B 1 408 ? 23.781 -34.094 -6.664 1 89.06 408 LYS B CA 1
ATOM 10300 C C . LYS B 1 408 ? 23.156 -33.719 -5.324 1 89.06 408 LYS B C 1
ATOM 10302 O O . LYS B 1 408 ? 22.609 -34.594 -4.629 1 89.06 408 LYS B O 1
ATOM 10307 N N . ASN B 1 409 ? 23.219 -32.406 -5.066 1 90.81 409 ASN B N 1
ATOM 10308 C CA . ASN B 1 409 ? 22.797 -32.031 -3.725 1 90.81 409 ASN B CA 1
ATOM 10309 C C . ASN B 1 409 ? 21.688 -30.984 -3.764 1 90.81 409 ASN B C 1
ATOM 10311 O O . ASN B 1 409 ? 21.422 -30.312 -2.766 1 90.81 409 ASN B O 1
ATOM 10315 N N . GLY B 1 410 ? 21.031 -30.984 -4.895 1 93.19 410 GLY B N 1
ATOM 10316 C CA . GLY B 1 410 ? 19.938 -30.047 -4.992 1 93.19 410 GLY B CA 1
ATOM 10317 C C . GLY B 1 410 ? 18.656 -30.547 -4.34 1 93.19 410 GLY B C 1
ATOM 10318 O O . GLY B 1 410 ? 18.578 -31.719 -3.953 1 93.19 410 GLY B O 1
ATOM 10319 N N . PHE B 1 411 ? 17.781 -29.703 -4.137 1 95.69 411 PHE B N 1
ATOM 10320 C CA . PHE B 1 411 ? 16.469 -30.016 -3.561 1 95.69 411 PHE B CA 1
ATOM 10321 C C . PHE B 1 411 ? 15.828 -31.188 -4.293 1 95.69 411 PHE B C 1
ATOM 10323 O O . PHE B 1 411 ? 15.375 -32.156 -3.666 1 95.69 411 PHE B O 1
ATOM 10330 N N . ALA B 1 412 ? 15.727 -31.156 -5.645 1 95.31 412 ALA B N 1
ATOM 10331 C CA . ALA B 1 412 ? 15.109 -32.188 -6.465 1 95.31 412 ALA B CA 1
ATOM 10332 C C . ALA B 1 412 ? 15.812 -33.531 -6.273 1 95.31 412 ALA B C 1
ATOM 10334 O O . ALA B 1 412 ? 15.164 -34.562 -6.164 1 95.31 412 ALA B O 1
ATOM 10335 N N . ALA B 1 413 ? 17.141 -33.5 -6.285 1 95.25 413 ALA B N 1
ATOM 10336 C CA . ALA B 1 413 ? 17.922 -34.719 -6.117 1 95.25 413 ALA B CA 1
ATOM 10337 C C . ALA B 1 413 ? 17.641 -35.344 -4.758 1 95.25 413 ALA B C 1
ATOM 10339 O O . ALA B 1 413 ? 17.469 -36.562 -4.66 1 95.25 413 ALA B O 1
ATOM 10340 N N . LYS B 1 414 ? 17.641 -34.562 -3.742 1 95.12 414 LYS B N 1
ATOM 10341 C CA . LYS B 1 414 ? 17.375 -35.062 -2.395 1 95.12 414 LYS B CA 1
ATOM 10342 C C . LYS B 1 414 ? 15.953 -35.594 -2.26 1 95.12 414 LYS B C 1
ATOM 10344 O O . LYS B 1 414 ? 15.703 -36.594 -1.566 1 95.12 414 LYS B O 1
ATOM 10349 N N . LEU B 1 415 ? 15.031 -34.906 -2.859 1 95.31 415 LEU B N 1
ATOM 10350 C CA . LEU B 1 415 ? 13.633 -35.312 -2.834 1 95.31 415 LEU B CA 1
ATOM 10351 C C . LEU B 1 415 ? 13.453 -36.688 -3.51 1 95.31 415 LEU B C 1
ATOM 10353 O O . LEU B 1 415 ? 12.727 -37.531 -3.008 1 95.31 415 LEU B O 1
ATOM 10357 N N . LYS B 1 416 ? 14.086 -36.906 -4.641 1 94.19 416 LYS B N 1
ATOM 10358 C CA . LYS B 1 416 ? 13.992 -38.156 -5.402 1 94.19 416 LYS B CA 1
ATOM 10359 C C . LYS B 1 416 ? 14.586 -39.344 -4.629 1 94.19 416 LYS B C 1
ATOM 10361 O O . LYS B 1 416 ? 14.234 -40.5 -4.871 1 94.19 416 LYS B O 1
ATOM 10366 N N . ARG B 1 417 ? 15.469 -39.031 -3.662 1 93.56 417 ARG B N 1
ATOM 10367 C CA . ARG B 1 417 ? 16.109 -40.094 -2.875 1 93.56 417 ARG B CA 1
ATOM 10368 C C . ARG B 1 417 ? 15.203 -40.562 -1.742 1 93.56 417 ARG B C 1
ATOM 10370 O O . ARG B 1 417 ? 15.414 -41.625 -1.179 1 93.56 417 ARG B O 1
ATOM 10377 N N . LEU B 1 418 ? 14.258 -39.75 -1.502 1 93.81 418 LEU B N 1
ATOM 10378 C CA . LEU B 1 418 ? 13.312 -40.188 -0.475 1 93.81 418 LEU B CA 1
ATOM 10379 C C . LEU B 1 418 ? 12.516 -41.406 -0.939 1 93.81 418 LEU B C 1
ATOM 10381 O O . LEU B 1 418 ? 12.32 -41.594 -2.141 1 93.81 418 LEU B O 1
ATOM 10385 N N . PRO B 1 419 ? 12.047 -42.156 -0.036 1 90.88 419 PRO B N 1
ATOM 10386 C CA . PRO B 1 419 ? 11.328 -43.375 -0.415 1 90.88 419 PRO B CA 1
ATOM 10387 C C . PRO B 1 419 ? 10.047 -43.094 -1.192 1 90.88 419 PRO B C 1
ATOM 10389 O O . PRO B 1 419 ? 9.219 -42.281 -0.751 1 90.88 419 PRO B O 1
ATOM 10392 N N . GLY B 1 420 ? 9.945 -43.719 -2.326 1 88.88 420 GLY B N 1
ATOM 10393 C CA . GLY B 1 420 ? 8.734 -43.625 -3.125 1 88.88 420 GLY B CA 1
ATOM 10394 C C . GLY B 1 420 ? 8.719 -42.406 -4.031 1 88.88 420 GLY B C 1
ATOM 10395 O O . GLY B 1 420 ? 7.703 -42.094 -4.66 1 88.88 420 GLY B O 1
ATOM 10396 N N . CYS B 1 421 ? 9.844 -41.656 -4.102 1 93.5 421 CYS B N 1
ATOM 10397 C CA . CYS B 1 421 ? 9.852 -40.406 -4.852 1 93.5 421 CYS B CA 1
ATOM 10398 C C . CYS B 1 421 ? 10.797 -40.469 -6.047 1 93.5 421 CYS B C 1
ATOM 10400 O O . CYS B 1 421 ? 11.086 -39.469 -6.688 1 93.5 421 CYS B O 1
ATOM 10402 N N . GLY B 1 422 ? 11.281 -41.594 -6.391 1 90.5 422 GLY B N 1
ATOM 10403 C CA . GLY B 1 422 ? 12.242 -41.75 -7.469 1 90.5 422 GLY B CA 1
ATOM 10404 C C . GLY B 1 422 ? 11.664 -41.438 -8.836 1 90.5 422 GLY B C 1
ATOM 10405 O O . GLY B 1 422 ? 12.406 -41.094 -9.758 1 90.5 422 GLY B O 1
ATOM 10406 N N . HIS B 1 423 ? 10.352 -41.469 -9.016 1 91.88 423 HIS B N 1
ATOM 10407 C CA . HIS B 1 423 ? 9.688 -41.312 -10.305 1 91.88 423 HIS B CA 1
ATOM 10408 C C . HIS B 1 423 ? 9.477 -39.812 -10.609 1 91.88 423 HIS B C 1
ATOM 10410 O O . HIS B 1 423 ? 9.016 -39.469 -11.703 1 91.88 423 HIS B O 1
ATOM 10416 N N . ILE B 1 424 ? 9.844 -38.938 -9.719 1 94.94 424 ILE B N 1
ATOM 10417 C CA . ILE B 1 424 ? 9.562 -37.5 -9.859 1 94.94 424 ILE B CA 1
ATOM 10418 C C . ILE B 1 424 ? 10.367 -36.938 -11.023 1 94.94 424 ILE B C 1
ATOM 10420 O O . ILE B 1 424 ? 11.555 -37.219 -11.172 1 94.94 424 ILE B O 1
ATOM 10424 N N . LEU B 1 425 ? 9.68 -36.219 -11.867 1 93.62 425 LEU B N 1
ATOM 10425 C CA . LEU B 1 425 ? 10.336 -35.5 -12.953 1 93.62 425 LEU B CA 1
ATOM 10426 C C . LEU B 1 425 ? 10.547 -34.062 -12.586 1 93.62 425 LEU B C 1
ATOM 10428 O O . LEU B 1 425 ? 9.586 -33.312 -12.32 1 93.62 425 LEU B O 1
ATOM 10432 N N . ALA B 1 426 ? 11.789 -33.594 -12.547 1 92.94 426 ALA B N 1
ATOM 10433 C CA . ALA B 1 426 ? 12.117 -32.219 -12.195 1 92.94 426 ALA B CA 1
ATOM 10434 C C . ALA B 1 426 ? 12.328 -31.359 -13.445 1 92.94 426 ALA B C 1
ATOM 10436 O O . ALA B 1 426 ? 13.031 -31.75 -14.367 1 92.94 426 ALA B O 1
ATOM 10437 N N . PHE B 1 427 ? 11.688 -30.25 -13.477 1 92.75 427 PHE B N 1
ATOM 10438 C CA . PHE B 1 427 ? 11.75 -29.391 -14.648 1 92.75 427 PHE B CA 1
ATOM 10439 C C . PHE B 1 427 ? 12.32 -28.016 -14.289 1 92.75 427 PHE B C 1
ATOM 10441 O O . PHE B 1 427 ? 11.969 -27.453 -13.258 1 92.75 427 PHE B O 1
ATOM 10448 N N . HIS B 1 428 ? 13.234 -27.547 -15.094 1 93.12 428 HIS B N 1
ATOM 10449 C CA . HIS B 1 428 ? 13.617 -26.141 -15.086 1 93.12 428 HIS B CA 1
ATOM 10450 C C . HIS B 1 428 ? 12.555 -25.281 -15.758 1 93.12 428 HIS B C 1
ATOM 10452 O O . HIS B 1 428 ? 12.211 -25.5 -16.922 1 93.12 428 HIS B O 1
ATOM 10458 N N . CYS B 1 429 ? 12.016 -24.328 -15.078 1 93.06 429 CYS B N 1
ATOM 10459 C CA . CYS B 1 429 ? 10.93 -23.484 -15.57 1 93.06 429 CYS B CA 1
ATOM 10460 C C . CYS B 1 429 ? 11.258 -22.922 -16.953 1 93.06 429 CYS B C 1
ATOM 10462 O O . CYS B 1 429 ? 12.305 -22.297 -17.141 1 93.06 429 CYS B O 1
ATOM 10464 N N . VAL B 1 430 ? 10.359 -23.078 -17.844 1 92.12 430 VAL B N 1
ATOM 10465 C CA . VAL B 1 430 ? 10.57 -22.672 -19.234 1 92.12 430 VAL B CA 1
ATOM 10466 C C . VAL B 1 430 ? 10.695 -21.141 -19.312 1 92.12 430 VAL B C 1
ATOM 10468 O O . VAL B 1 430 ? 11.398 -20.625 -20.172 1 92.12 430 VAL B O 1
ATOM 10471 N N . CYS B 1 431 ? 9.984 -20.453 -18.438 1 89.75 431 CYS B N 1
ATOM 10472 C CA . CYS B 1 431 ? 10.078 -19 -18.406 1 89.75 431 CYS B CA 1
ATOM 10473 C C . CYS B 1 431 ? 11.5 -18.562 -18.062 1 89.75 431 CYS B C 1
ATOM 10475 O O . CYS B 1 431 ? 12.047 -17.656 -18.703 1 89.75 431 CYS B O 1
ATOM 10477 N N . HIS B 1 432 ? 12.07 -19.188 -17.094 1 90.19 432 HIS B N 1
ATOM 10478 C CA . HIS B 1 432 ? 13.43 -18.859 -16.672 1 90.19 432 HIS B CA 1
ATOM 10479 C C . HIS B 1 432 ? 14.453 -19.25 -17.719 1 90.19 432 HIS B C 1
ATOM 10481 O O . HIS B 1 432 ? 15.453 -18.562 -17.922 1 90.19 432 HIS B O 1
ATOM 10487 N N . LYS B 1 433 ? 14.211 -20.375 -18.391 1 91.38 433 LYS B N 1
ATOM 10488 C CA . LYS B 1 433 ? 15.102 -20.812 -19.453 1 91.38 433 LYS B CA 1
ATOM 10489 C C . LYS B 1 433 ? 15.148 -19.781 -20.594 1 91.38 433 LYS B C 1
ATOM 10491 O O . LYS B 1 433 ? 16.219 -19.469 -21.109 1 91.38 433 LYS B O 1
ATOM 10496 N N . LEU B 1 434 ? 13.961 -19.359 -20.922 1 90.62 434 LEU B N 1
ATOM 10497 C CA . LEU B 1 434 ? 13.891 -18.359 -21.969 1 90.62 434 LEU B CA 1
ATOM 10498 C C . LEU B 1 434 ? 14.617 -17.078 -21.562 1 90.62 434 LEU B C 1
ATOM 10500 O O . LEU B 1 434 ? 15.352 -16.5 -22.359 1 90.62 434 LEU B O 1
ATOM 10504 N N . ALA B 1 435 ? 14.43 -16.641 -20.375 1 88.88 435 ALA B N 1
ATOM 10505 C CA . ALA B 1 435 ? 15.094 -15.438 -19.859 1 88.88 435 ALA B CA 1
ATOM 10506 C C . ALA B 1 435 ? 16.609 -15.594 -19.891 1 88.88 435 ALA B C 1
ATOM 10508 O O . ALA B 1 435 ? 17.328 -14.664 -20.266 1 88.88 435 ALA B O 1
ATOM 10509 N N . LEU B 1 436 ? 17.094 -16.75 -19.516 1 89.25 436 LEU B N 1
ATOM 10510 C CA . LEU B 1 436 ? 18.531 -17.031 -19.516 1 89.25 436 LEU B CA 1
ATOM 10511 C C . LEU B 1 436 ? 19.078 -17.031 -20.938 1 89.25 436 LEU B C 1
ATOM 10513 O O . LEU B 1 436 ? 20.188 -16.547 -21.172 1 89.25 436 LEU B O 1
ATOM 10517 N N . ALA B 1 437 ? 18.281 -17.594 -21.812 1 91.19 437 ALA B N 1
ATOM 10518 C CA . ALA B 1 437 ? 18.703 -17.594 -23.203 1 91.19 437 ALA B CA 1
ATOM 10519 C C . ALA B 1 437 ? 18.875 -16.172 -23.734 1 91.19 437 ALA B C 1
ATOM 10521 O O . ALA B 1 437 ? 19.828 -15.875 -24.453 1 91.19 437 ALA B O 1
ATOM 10522 N N . CYS B 1 438 ? 18 -15.359 -23.391 1 89 438 CYS B N 1
ATOM 10523 C CA . CYS B 1 438 ? 18.047 -13.977 -23.828 1 89 438 CYS B CA 1
ATOM 10524 C C . CYS B 1 438 ? 19.203 -13.234 -23.172 1 89 438 CYS B C 1
ATOM 10526 O O . CYS B 1 438 ? 19.891 -12.445 -23.828 1 89 438 CYS B O 1
ATOM 10528 N N . CYS B 1 439 ? 19.406 -13.469 -21.906 1 87.94 439 CYS B N 1
ATOM 10529 C CA . CYS B 1 439 ? 20.516 -12.828 -21.188 1 87.94 439 CYS B CA 1
ATOM 10530 C C . CYS B 1 439 ? 21.859 -13.258 -21.75 1 87.94 439 CYS B C 1
ATOM 10532 O O . CYS B 1 439 ? 22.766 -12.438 -21.891 1 87.94 439 CYS B O 1
ATOM 10534 N N . ASP B 1 440 ? 21.969 -14.508 -22.109 1 89.88 440 ASP B N 1
ATOM 10535 C CA . ASP B 1 440 ? 23.188 -15.016 -22.719 1 89.88 440 ASP B CA 1
ATOM 10536 C C . ASP B 1 440 ? 23.469 -14.32 -24.047 1 89.88 440 ASP B C 1
ATOM 10538 O O . ASP B 1 440 ? 24.609 -14.008 -24.375 1 89.88 440 ASP B O 1
ATOM 10542 N N . THR B 1 441 ? 22.438 -14.094 -24.719 1 90.81 441 THR B N 1
ATOM 10543 C CA . THR B 1 441 ? 22.578 -13.453 -26.031 1 90.81 441 THR B CA 1
ATOM 10544 C C . THR B 1 441 ? 23.078 -12.016 -25.875 1 90.81 441 THR B C 1
ATOM 10546 O O . THR B 1 441 ? 23.953 -11.578 -26.609 1 90.81 441 THR B O 1
ATOM 10549 N N . SER B 1 442 ? 22.469 -11.32 -24.969 1 86.31 442 SER B N 1
ATOM 10550 C CA . SER B 1 442 ? 22.875 -9.938 -24.719 1 86.31 442 SER B CA 1
ATOM 10551 C C . SER B 1 442 ? 24.312 -9.859 -24.234 1 86.31 442 SER B C 1
ATOM 10553 O O . SER B 1 442 ? 25.031 -8.906 -24.562 1 86.31 442 SER B O 1
ATOM 10555 N N . ALA B 1 443 ? 24.719 -10.844 -23.484 1 86.88 443 ALA B N 1
ATOM 10556 C CA . ALA B 1 443 ? 26.094 -10.875 -22.969 1 86.88 443 ALA B CA 1
ATOM 10557 C C . ALA B 1 443 ? 27.094 -11.141 -24.078 1 86.88 443 ALA B C 1
ATOM 10559 O O . ALA B 1 443 ? 28.219 -10.656 -24.047 1 86.88 443 ALA B O 1
ATOM 10560 N N . GLU B 1 444 ? 26.641 -11.828 -25.078 1 90.88 444 GLU B N 1
ATOM 10561 C CA . GLU B 1 444 ? 27.5 -12.203 -26.188 1 90.88 444 GLU B CA 1
ATOM 10562 C C . GLU B 1 444 ? 27.688 -11.031 -27.156 1 90.88 444 GLU B C 1
ATOM 10564 O O . GLU B 1 444 ? 28.719 -10.945 -27.844 1 90.88 444 GLU B O 1
ATOM 10569 N N . LEU B 1 445 ? 26.703 -10.195 -27.219 1 93.62 445 LEU B N 1
ATOM 10570 C CA . LEU B 1 445 ? 26.75 -9.078 -28.156 1 93.62 445 LEU B CA 1
ATOM 10571 C C . LEU B 1 445 ? 26.891 -7.754 -27.406 1 93.62 445 LEU B C 1
ATOM 10573 O O . LEU B 1 445 ? 25.891 -7.152 -27.016 1 93.62 445 LEU B O 1
ATOM 10577 N N . LYS B 1 446 ? 28.016 -7.227 -27.406 1 92.62 446 LYS B N 1
ATOM 10578 C CA . LYS B 1 446 ? 28.359 -6.043 -26.625 1 92.62 446 LYS B CA 1
ATOM 10579 C C . LYS B 1 446 ? 27.547 -4.832 -27.062 1 92.62 446 LYS B C 1
ATOM 10581 O O . LYS B 1 446 ? 27.125 -4.016 -26.25 1 92.62 446 LYS B O 1
ATOM 10586 N N . SER B 1 447 ? 27.344 -4.707 -28.375 1 93.38 447 SER B N 1
ATOM 10587 C CA . SER B 1 447 ? 26.625 -3.559 -28.906 1 93.38 447 SER B CA 1
ATOM 10588 C C . SER B 1 447 ? 25.203 -3.506 -28.359 1 93.38 447 SER B C 1
ATOM 10590 O O . SER B 1 447 ? 24.688 -2.43 -28.047 1 93.38 447 SER B O 1
ATOM 10592 N N . ILE B 1 448 ? 24.625 -4.629 -28.266 1 92.31 448 ILE B N 1
ATOM 10593 C CA . ILE B 1 448 ? 23.25 -4.699 -27.75 1 92.31 448 ILE B CA 1
ATOM 10594 C C . ILE B 1 448 ? 23.25 -4.414 -26.25 1 92.31 448 ILE B C 1
ATOM 10596 O O . ILE B 1 448 ? 22.391 -3.682 -25.75 1 92.31 448 ILE B O 1
ATOM 10600 N N . LYS B 1 449 ? 24.172 -4.957 -25.516 1 91.25 449 LYS B N 1
ATOM 10601 C CA . LYS B 1 449 ? 24.281 -4.758 -24.078 1 91.25 449 LYS B CA 1
ATOM 10602 C C . LYS B 1 449 ? 24.5 -3.285 -23.75 1 91.25 449 LYS B C 1
ATOM 10604 O O . LYS B 1 449 ? 23.953 -2.785 -22.75 1 91.25 449 LYS B O 1
ATOM 10609 N N . ASP B 1 450 ? 25.25 -2.699 -24.547 1 93.12 450 ASP B N 1
ATOM 10610 C CA . ASP B 1 450 ? 25.516 -1.279 -24.344 1 93.12 450 ASP B CA 1
ATOM 10611 C C . ASP B 1 450 ? 24.234 -0.455 -24.469 1 93.12 450 ASP B C 1
ATOM 10613 O O . ASP B 1 450 ? 24 0.472 -23.703 1 93.12 450 ASP B O 1
ATOM 10617 N N . VAL B 1 451 ? 23.5 -0.742 -25.5 1 93.19 451 VAL B N 1
ATOM 10618 C CA . VAL B 1 451 ? 22.25 -0.012 -25.719 1 93.19 451 VAL B CA 1
ATOM 10619 C C . VAL B 1 451 ? 21.297 -0.265 -24.547 1 93.19 451 VAL B C 1
ATOM 10621 O O . VAL B 1 451 ? 20.594 0.647 -24.109 1 93.19 451 VAL B O 1
ATOM 10624 N N . GLU B 1 452 ? 21.266 -1.502 -24.016 1 90.56 452 GLU B N 1
ATOM 10625 C CA . GLU B 1 452 ? 20.438 -1.824 -22.859 1 90.56 452 GLU B CA 1
ATOM 10626 C C . GLU B 1 452 ? 20.844 -1 -21.641 1 90.56 452 GLU B C 1
ATOM 10628 O O . GLU B 1 452 ? 19.984 -0.525 -20.906 1 90.56 452 GLU B O 1
ATOM 10633 N N . THR B 1 453 ? 22.047 -0.876 -21.484 1 91.56 453 THR B N 1
ATOM 10634 C CA . THR B 1 453 ? 22.578 -0.098 -20.375 1 91.56 453 THR B CA 1
ATOM 10635 C C . THR B 1 453 ? 22.188 1.372 -20.5 1 91.56 453 THR B C 1
ATOM 10637 O O . THR B 1 453 ? 21.844 2.023 -19.516 1 91.56 453 THR B O 1
ATOM 10640 N N . VAL B 1 454 ? 22.25 1.855 -21.734 1 94.06 454 VAL B N 1
ATOM 10641 C CA . VAL B 1 454 ? 21.891 3.244 -21.984 1 94.06 454 VAL B CA 1
ATOM 10642 C C . VAL B 1 454 ? 20.406 3.445 -21.672 1 94.06 454 VAL B C 1
ATOM 10644 O O . VAL B 1 454 ? 20.016 4.453 -21.078 1 94.06 454 VAL B O 1
ATOM 10647 N N . LEU B 1 455 ? 19.625 2.502 -22.109 1 92.25 455 LEU B N 1
ATOM 10648 C CA . LEU B 1 455 ? 18.188 2.594 -21.859 1 92.25 455 LEU B CA 1
ATOM 10649 C C . LEU B 1 455 ? 17.906 2.619 -20.359 1 92.25 455 LEU B C 1
ATOM 10651 O O . LEU B 1 455 ? 17.047 3.381 -19.891 1 92.25 455 LEU B O 1
ATOM 10655 N N . PHE B 1 456 ? 18.594 1.826 -19.625 1 90.94 456 PHE B N 1
ATOM 10656 C CA . PHE B 1 456 ? 18.438 1.787 -18.172 1 90.94 456 PHE B CA 1
ATOM 10657 C C . PHE B 1 456 ? 18.859 3.113 -17.547 1 90.94 456 PHE B C 1
ATOM 10659 O O . PHE B 1 456 ? 18.172 3.621 -16.641 1 90.94 456 PHE B O 1
ATOM 10666 N N . ASN B 1 457 ? 19.938 3.652 -18.031 1 92.88 457 ASN B N 1
ATOM 10667 C CA . ASN B 1 457 ? 20.453 4.906 -17.484 1 92.88 457 ASN B CA 1
ATOM 10668 C C . ASN B 1 457 ? 19.516 6.074 -17.781 1 92.88 457 ASN B C 1
ATOM 10670 O O . ASN B 1 457 ? 19.359 6.984 -16.969 1 92.88 457 ASN B O 1
ATOM 10674 N N . VAL B 1 458 ? 18.953 6.07 -18.953 1 93.62 458 VAL B N 1
ATOM 10675 C CA . VAL B 1 458 ? 18.016 7.121 -19.312 1 93.62 458 VAL B CA 1
ATOM 10676 C C . VAL B 1 458 ? 16.797 7.055 -18.406 1 93.62 458 VAL B C 1
ATOM 10678 O O . VAL B 1 458 ? 16.297 8.086 -17.922 1 93.62 458 VAL B O 1
ATOM 10681 N N . TRP B 1 459 ? 16.297 5.852 -18.188 1 90.81 459 TRP B N 1
ATOM 10682 C CA . TRP B 1 459 ? 15.156 5.668 -17.297 1 90.81 459 TRP B CA 1
ATOM 10683 C C . TRP B 1 459 ? 15.469 6.152 -15.891 1 90.81 459 TRP B C 1
ATOM 10685 O O . TRP B 1 459 ? 14.672 6.867 -15.281 1 90.81 459 TRP B O 1
ATOM 10695 N N . LYS B 1 460 ? 16.625 5.762 -15.367 1 90.69 460 LYS B N 1
ATOM 10696 C CA . LYS B 1 460 ? 17.047 6.148 -14.023 1 90.69 460 LYS B CA 1
ATOM 10697 C C . LYS B 1 460 ? 17.219 7.664 -13.922 1 90.69 460 LYS B C 1
ATOM 10699 O O . LYS B 1 460 ? 16.844 8.266 -12.906 1 90.69 460 LYS B O 1
ATOM 10704 N N . TRP B 1 461 ? 17.812 8.242 -14.961 1 92.56 461 TRP B N 1
ATOM 10705 C CA . TRP B 1 461 ? 18.031 9.68 -15 1 92.56 461 TRP B CA 1
ATOM 10706 C C . TRP B 1 461 ? 16.719 10.445 -14.992 1 92.56 461 TRP B C 1
ATOM 10708 O O . TRP B 1 461 ? 16.578 11.453 -14.297 1 92.56 461 TRP B O 1
ATOM 10718 N N . LEU B 1 462 ? 15.766 10.039 -15.688 1 89.75 462 LEU B N 1
ATOM 10719 C CA . LEU B 1 462 ? 14.469 10.703 -15.781 1 89.75 462 LEU B CA 1
ATOM 10720 C C . LEU B 1 462 ? 13.641 10.453 -14.523 1 89.75 462 LEU B C 1
ATOM 10722 O O . LEU B 1 462 ? 13.062 11.391 -13.969 1 89.75 462 LEU B O 1
ATOM 10726 N N . SER B 1 463 ? 13.625 9.195 -14.031 1 85.81 463 SER B N 1
ATOM 10727 C CA . SER B 1 463 ? 12.758 8.805 -12.922 1 85.81 463 SER B CA 1
ATOM 10728 C C . SER B 1 463 ? 13.273 9.367 -11.602 1 85.81 463 SER B C 1
ATOM 10730 O O . SER B 1 463 ? 12.508 9.516 -10.648 1 85.81 463 SER B O 1
ATOM 10732 N N . GLY B 1 464 ? 14.508 9.766 -11.523 1 85.25 464 GLY B N 1
ATOM 10733 C CA . GLY B 1 464 ? 15.125 10.188 -10.273 1 85.25 464 GLY B CA 1
ATOM 10734 C C . GLY B 1 464 ? 14.914 11.664 -9.984 1 85.25 464 GLY B C 1
ATOM 10735 O O . GLY B 1 464 ? 15.289 12.148 -8.914 1 85.25 464 GLY B O 1
ATOM 10736 N N . SER B 1 465 ? 14.266 12.391 -10.961 1 88.62 465 SER B N 1
ATOM 10737 C CA . SER B 1 465 ? 14.094 13.828 -10.773 1 88.62 465 SER B CA 1
ATOM 10738 C C . SER B 1 465 ? 12.742 14.297 -11.297 1 88.62 465 SER B C 1
ATOM 10740 O O . SER B 1 465 ? 12.422 14.102 -12.469 1 88.62 465 SER B O 1
ATOM 10742 N N . PRO B 1 466 ? 12.008 14.938 -10.406 1 87.44 466 PRO B N 1
ATOM 10743 C CA . PRO B 1 466 ? 10.734 15.492 -10.867 1 87.44 466 PRO B CA 1
ATOM 10744 C C . PRO B 1 466 ? 10.914 16.547 -11.961 1 87.44 466 PRO B C 1
ATOM 10746 O O . PRO B 1 466 ? 10.094 16.641 -12.875 1 87.44 466 PRO B O 1
ATOM 10749 N N . LYS B 1 467 ? 11.969 17.359 -11.898 1 89.38 467 LYS B N 1
ATOM 10750 C CA . LYS B 1 467 ? 12.242 18.391 -12.898 1 89.38 467 LYS B CA 1
ATOM 10751 C C . LYS B 1 467 ? 12.484 17.766 -14.273 1 89.38 467 LYS B C 1
ATOM 10753 O O . LYS B 1 467 ? 11.938 18.234 -15.273 1 89.38 467 LYS B O 1
ATOM 10758 N N . ARG B 1 468 ? 13.273 16.75 -14.273 1 91.12 468 ARG B N 1
ATOM 10759 C CA . ARG B 1 468 ? 13.594 16.078 -15.531 1 91.12 468 ARG B CA 1
ATOM 10760 C C . ARG B 1 468 ? 12.367 15.367 -16.109 1 91.12 468 ARG B C 1
ATOM 10762 O O . ARG B 1 468 ? 12.156 15.359 -17.312 1 91.12 468 ARG B O 1
ATOM 10769 N N . THR B 1 469 ? 11.578 14.773 -15.25 1 88.25 469 THR B N 1
ATOM 10770 C CA . THR B 1 469 ? 10.352 14.102 -15.672 1 88.25 469 THR B CA 1
ATOM 10771 C C . THR B 1 469 ? 9.375 15.109 -16.281 1 88.25 469 THR B C 1
ATOM 10773 O O . THR B 1 469 ? 8.766 14.836 -17.312 1 88.25 469 THR B O 1
ATOM 10776 N N . ALA B 1 470 ? 9.25 16.188 -15.641 1 86.5 470 ALA B N 1
ATOM 10777 C CA . ALA B 1 470 ? 8.352 17.219 -16.156 1 86.5 470 ALA B CA 1
ATOM 10778 C C . ALA B 1 470 ? 8.828 17.75 -17.5 1 86.5 470 ALA B C 1
ATOM 10780 O O . ALA B 1 470 ? 8.023 18.016 -18.391 1 86.5 470 ALA B O 1
ATOM 10781 N N . ALA B 1 471 ? 10.141 17.938 -17.609 1 89.06 471 ALA B N 1
ATOM 10782 C CA . ALA B 1 471 ? 10.711 18.391 -18.875 1 89.06 471 ALA B CA 1
ATOM 10783 C C . ALA B 1 471 ? 10.414 17.391 -19.984 1 89.06 471 ALA B C 1
ATOM 10785 O O . ALA B 1 471 ? 10.141 17.781 -21.125 1 89.06 471 ALA B O 1
ATOM 10786 N N . PHE B 1 472 ? 10.477 16.156 -19.719 1 90.56 472 PHE B N 1
ATOM 10787 C CA . PHE B 1 472 ? 10.195 15.109 -20.688 1 90.56 472 PHE B CA 1
ATOM 10788 C C . PHE B 1 472 ? 8.734 15.148 -21.125 1 90.56 472 PHE B C 1
ATOM 10790 O O . PHE B 1 472 ? 8.43 15.062 -22.312 1 90.56 472 PHE B O 1
ATOM 10797 N N . VAL B 1 473 ? 7.859 15.305 -20.156 1 84.56 473 VAL B N 1
ATOM 10798 C CA . VAL B 1 473 ? 6.43 15.359 -20.453 1 84.56 473 VAL B CA 1
ATOM 10799 C C . VAL B 1 473 ? 6.129 16.594 -21.312 1 84.56 473 VAL B C 1
ATOM 10801 O O . VAL B 1 473 ? 5.359 16.5 -22.281 1 84.56 473 VAL B O 1
ATOM 10804 N N . LYS B 1 474 ? 6.66 17.672 -21.016 1 84 474 LYS B N 1
ATOM 10805 C CA . LYS B 1 474 ? 6.445 18.906 -21.781 1 84 474 LYS B CA 1
ATOM 10806 C C . LYS B 1 474 ? 6.969 18.766 -23.203 1 84 474 LYS B C 1
ATOM 10808 O O . LYS B 1 474 ? 6.359 19.266 -24.156 1 84 474 LYS B O 1
ATOM 10813 N N . SER B 1 475 ? 8.125 18.125 -23.281 1 87.12 475 SER B N 1
ATOM 10814 C CA . SER B 1 475 ? 8.672 17.875 -24.609 1 87.12 475 SER B CA 1
ATOM 10815 C C . SER B 1 475 ? 7.727 17.016 -25.438 1 87.12 475 SER B C 1
ATOM 10817 O O . SER B 1 475 ? 7.559 17.25 -26.641 1 87.12 475 SER B O 1
ATOM 10819 N N . GLN B 1 476 ? 7.145 16.047 -24.812 1 85.62 476 GLN B N 1
ATOM 10820 C CA . GLN B 1 476 ? 6.184 15.188 -25.516 1 85.62 476 GLN B CA 1
ATOM 10821 C C . GLN B 1 476 ? 4.965 15.984 -25.953 1 85.62 476 GLN B C 1
ATOM 10823 O O . GLN B 1 476 ? 4.484 15.82 -27.078 1 85.62 476 GLN B O 1
ATOM 10828 N N . LEU B 1 477 ? 4.52 16.812 -25.078 1 79.94 477 LEU B N 1
ATOM 10829 C CA . LEU B 1 477 ? 3.336 17.609 -25.375 1 79.94 477 LEU B CA 1
ATOM 10830 C C . LEU B 1 477 ? 3.609 18.578 -26.516 1 79.94 477 LEU B C 1
ATOM 10832 O O . LEU B 1 477 ? 2.744 18.812 -27.359 1 79.94 477 LEU B O 1
ATOM 10836 N N . THR B 1 478 ? 4.809 19.156 -26.516 1 78.88 478 THR B N 1
ATOM 10837 C CA . THR B 1 478 ? 5.191 20.094 -27.562 1 78.88 478 THR B CA 1
ATOM 10838 C C . THR B 1 478 ? 5.273 19.391 -28.906 1 78.88 478 THR B C 1
ATOM 10840 O O . THR B 1 478 ? 4.766 19.906 -29.906 1 78.88 478 THR B O 1
ATOM 10843 N N . ILE B 1 479 ? 5.852 18.281 -28.875 1 79.25 479 ILE B N 1
ATOM 10844 C CA . ILE B 1 479 ? 6.07 17.547 -30.109 1 79.25 479 ILE B CA 1
ATOM 10845 C C . ILE B 1 479 ? 4.738 17.016 -30.641 1 79.25 479 ILE B C 1
ATOM 10847 O O . ILE B 1 479 ? 4.504 17.031 -31.859 1 79.25 479 ILE B O 1
ATOM 10851 N N . LYS B 1 480 ? 3.916 16.609 -29.641 1 73.44 480 LYS B N 1
ATOM 10852 C CA . LYS B 1 480 ? 2.629 16.047 -30.047 1 73.44 480 LYS B CA 1
ATOM 10853 C C . LYS B 1 480 ? 1.599 17.156 -30.281 1 73.44 480 LYS B C 1
ATOM 10855 O O . LYS B 1 480 ? 0.474 16.875 -30.703 1 73.44 480 LYS B O 1
ATOM 10860 N N . GLY B 1 481 ? 1.973 18.375 -30.109 1 62.75 481 GLY B N 1
ATOM 10861 C CA . GLY B 1 481 ? 1.113 19.516 -30.375 1 62.75 481 GLY B CA 1
ATOM 10862 C C . GLY B 1 481 ? 0.007 19.672 -29.344 1 62.75 481 GLY B C 1
ATOM 10863 O O . GLY B 1 481 ? -1.097 20.109 -29.672 1 62.75 481 GLY B O 1
ATOM 10864 N N . MET B 1 482 ? 0.25 19.094 -28.234 1 58.84 482 MET B N 1
ATOM 10865 C CA . MET B 1 482 ? -0.812 19.094 -27.234 1 58.84 482 MET B CA 1
ATOM 10866 C C . MET B 1 482 ? -0.507 20.078 -26.109 1 58.84 482 MET B C 1
ATOM 10868 O O . MET B 1 482 ? -1.044 19.953 -25.016 1 58.84 482 MET B O 1
ATOM 10872 N N . MET B 1 483 ? 0.414 20.875 -26.328 1 55 483 MET B N 1
ATOM 10873 C CA . MET B 1 483 ? 0.729 21.828 -25.266 1 55 483 MET B CA 1
ATOM 10874 C C . MET B 1 483 ? -0.519 22.594 -24.828 1 55 483 MET B C 1
ATOM 10876 O O . MET B 1 483 ? -0.645 22.969 -23.656 1 55 483 MET B O 1
ATOM 10880 N N . GLY B 1 484 ? -1.452 22.656 -25.812 1 48.62 484 GLY B N 1
ATOM 10881 C CA . GLY B 1 484 ? -2.67 23.375 -25.5 1 48.62 484 GLY B CA 1
ATOM 10882 C C . GLY B 1 484 ? -3.768 22.5 -24.938 1 48.62 484 GLY B C 1
ATOM 10883 O O . GLY B 1 484 ? -4.879 22.969 -24.688 1 48.62 484 GLY B O 1
ATOM 10884 N N . ALA B 1 485 ? -3.502 21.266 -24.891 1 48.81 485 ALA B N 1
ATOM 10885 C CA . ALA B 1 485 ? -4.594 20.422 -24.422 1 48.81 485 ALA B CA 1
ATOM 10886 C C . ALA B 1 485 ? -4.945 20.734 -22.969 1 48.81 485 ALA B C 1
ATOM 10888 O O . ALA B 1 485 ? -4.055 20.859 -22.125 1 48.81 485 ALA B O 1
ATOM 10889 N N . LYS B 1 486 ? -6.18 21.156 -22.766 1 49.09 486 LYS B N 1
ATOM 10890 C CA . LYS B 1 486 ? -6.715 21.781 -21.562 1 49.09 486 LYS B CA 1
ATOM 10891 C C . LYS B 1 486 ? -6.895 20.766 -20.453 1 49.09 486 LYS B C 1
ATOM 10893 O O . LYS B 1 486 ? -6.953 21.141 -19.266 1 49.09 486 LYS B O 1
ATOM 10898 N N . SER B 1 487 ? -7.082 19.344 -20.844 1 51.47 487 SER B N 1
ATOM 10899 C CA . SER B 1 487 ? -7.449 18.484 -19.719 1 51.47 487 SER B CA 1
ATOM 10900 C C . SER B 1 487 ? -6.297 17.578 -19.312 1 51.47 487 SER B C 1
ATOM 10902 O O . SER B 1 487 ? -5.633 16.984 -20.172 1 51.47 487 SER B O 1
ATOM 10904 N N . PRO B 1 488 ? -5.953 17.656 -18.141 1 53.22 488 PRO B N 1
ATOM 10905 C CA . PRO B 1 488 ? -4.91 16.781 -17.594 1 53.22 488 PRO B CA 1
ATOM 10906 C C . PRO B 1 488 ? -5.098 15.32 -18 1 53.22 488 PRO B C 1
ATOM 10908 O O . PRO B 1 488 ? -4.117 14.617 -18.266 1 53.22 488 PRO B O 1
ATOM 10911 N N . SER B 1 489 ? -6.273 14.992 -18.188 1 51.72 489 SER B N 1
ATOM 10912 C CA . SER B 1 489 ? -6.551 13.602 -18.547 1 51.72 489 SER B CA 1
ATOM 10913 C C . SER B 1 489 ? -6.086 13.297 -19.969 1 51.72 489 SER B C 1
ATOM 10915 O O . SER B 1 489 ? -5.578 12.203 -20.234 1 51.72 489 SER B O 1
ATOM 10917 N N . ALA B 1 490 ? -6.258 14.258 -20.781 1 51.69 490 ALA B N 1
ATOM 10918 C CA . ALA B 1 490 ? -5.828 14.078 -22.156 1 51.69 490 ALA B CA 1
ATOM 10919 C C . ALA B 1 490 ? -4.305 14.031 -22.266 1 51.69 490 ALA B C 1
ATOM 10921 O O . ALA B 1 490 ? -3.754 13.234 -23.031 1 51.69 490 ALA B O 1
ATOM 10922 N N . GLN B 1 491 ? -3.752 14.852 -21.469 1 59.62 491 GLN B N 1
ATOM 10923 C CA . GLN B 1 491 ? -2.293 14.875 -21.484 1 59.62 491 GLN B CA 1
ATOM 10924 C C . GLN B 1 491 ? -1.721 13.547 -21 1 59.62 491 GLN B C 1
ATOM 10926 O O . GLN B 1 491 ? -0.76 13.031 -21.594 1 59.62 491 GLN B O 1
ATOM 10931 N N . GLN B 1 492 ? -2.365 13.023 -20.078 1 56.94 492 GLN B N 1
ATOM 10932 C CA . GLN B 1 492 ? -1.886 11.781 -19.484 1 56.94 492 GLN B CA 1
ATOM 10933 C C . GLN B 1 492 ? -2.066 10.609 -20.438 1 56.94 492 GLN B C 1
ATOM 10935 O O . GLN B 1 492 ? -1.303 9.641 -20.406 1 56.94 492 GLN B O 1
ATOM 10940 N N . SER B 1 493 ? -3.064 10.852 -21.219 1 53.75 493 SER B N 1
ATOM 10941 C CA . SER B 1 493 ? -3.328 9.766 -22.156 1 53.75 493 SER B CA 1
ATOM 10942 C C . SER B 1 493 ? -2.262 9.703 -23.25 1 53.75 493 SER B C 1
ATOM 10944 O O . SER B 1 493 ? -2.047 8.648 -23.859 1 53.75 493 SER B O 1
ATOM 10946 N N . VAL B 1 494 ? -1.692 10.914 -23.344 1 55.97 494 VAL B N 1
ATOM 10947 C CA . VAL B 1 494 ? -0.762 10.961 -24.469 1 55.97 494 VAL B CA 1
ATOM 10948 C C . VAL B 1 494 ? 0.671 10.828 -23.953 1 55.97 494 VAL B C 1
ATOM 10950 O O . VAL B 1 494 ? 1.539 10.297 -24.656 1 55.97 494 VAL B O 1
ATOM 10953 N N . CYS B 1 495 ? 0.784 11.273 -22.781 1 64.19 495 CYS B N 1
ATOM 10954 C CA . CYS B 1 495 ? 2.148 11.266 -22.266 1 64.19 495 CYS B CA 1
ATOM 10955 C C . CYS B 1 495 ? 2.469 9.93 -21.594 1 64.19 495 CYS B C 1
ATOM 10957 O O . CYS B 1 495 ? 1.603 9.32 -20.969 1 64.19 495 CYS B O 1
ATOM 10959 N N . ARG B 1 496 ? 3.58 9.484 -22.094 1 66.88 496 ARG B N 1
ATOM 10960 C CA . ARG B 1 496 ? 4.039 8.203 -21.562 1 66.88 496 ARG B CA 1
ATOM 10961 C C . ARG B 1 496 ? 5.254 8.383 -20.672 1 66.88 496 ARG B C 1
ATOM 10963 O O . ARG B 1 496 ? 6.086 9.258 -20.906 1 66.88 496 ARG B O 1
ATOM 10970 N N . LYS B 1 497 ? 5.246 7.598 -19.625 1 75.44 497 LYS B N 1
ATOM 10971 C CA . LYS B 1 497 ? 6.461 7.512 -18.812 1 75.44 497 LYS B CA 1
ATOM 10972 C C . LYS B 1 497 ? 7.359 6.375 -19.297 1 75.44 497 LYS B C 1
ATOM 10974 O O . LYS B 1 497 ? 6.871 5.371 -19.812 1 75.44 497 LYS B O 1
ATOM 10979 N N . LEU B 1 498 ? 8.555 6.672 -19.219 1 82.44 498 LEU B N 1
ATOM 10980 C CA . LEU B 1 498 ? 9.492 5.617 -19.594 1 82.44 498 LEU B CA 1
ATOM 10981 C C . LEU B 1 498 ? 9.453 4.469 -18.594 1 82.44 498 LEU B C 1
ATOM 10983 O O . LEU B 1 498 ? 9.375 4.699 -17.391 1 82.44 498 LEU B O 1
ATOM 10987 N N . LYS B 1 499 ? 9.375 3.289 -19.094 1 78.31 499 LYS B N 1
ATOM 10988 C CA . LYS B 1 499 ? 9.383 2.107 -18.234 1 78.31 499 LYS B CA 1
ATOM 10989 C C . LYS B 1 499 ? 10.805 1.587 -18.031 1 78.31 499 LYS B C 1
ATOM 10991 O O . LYS B 1 499 ? 11.68 1.804 -18.875 1 78.31 499 LYS B O 1
ATOM 10996 N N . ARG B 1 500 ? 10.992 0.978 -16.906 1 76.56 500 ARG B N 1
ATOM 10997 C CA . ARG B 1 500 ? 12.297 0.421 -16.578 1 76.56 500 ARG B CA 1
ATOM 10998 C C . ARG B 1 500 ? 12.648 -0.754 -17.484 1 76.56 500 ARG B C 1
ATOM 11000 O O . ARG B 1 500 ? 11.844 -1.677 -17.641 1 76.56 500 ARG B O 1
ATOM 11007 N N . ALA B 1 501 ? 13.75 -0.663 -18.047 1 72.88 501 ALA B N 1
ATOM 11008 C CA . ALA B 1 501 ? 14.234 -1.759 -18.875 1 72.88 501 ALA B CA 1
ATOM 11009 C C . ALA B 1 501 ? 14.859 -2.861 -18.031 1 72.88 501 ALA B C 1
ATOM 11011 O O . ALA B 1 501 ? 15.969 -2.707 -17.516 1 72.88 501 ALA B O 1
ATOM 11012 N N . CYS B 1 502 ? 14.07 -3.82 -17.688 1 67.25 502 CYS B N 1
ATOM 11013 C CA . CYS B 1 502 ? 14.578 -4.922 -16.875 1 67.25 502 CYS B CA 1
ATOM 11014 C C . CYS B 1 502 ? 15.07 -6.062 -17.75 1 67.25 502 CYS B C 1
ATOM 11016 O O . CYS B 1 502 ? 14.32 -6.574 -18.594 1 67.25 502 CYS B O 1
ATOM 11018 N N . HIS B 1 503 ? 16.297 -6.457 -17.609 1 63.81 503 HIS B N 1
ATOM 11019 C CA . HIS B 1 503 ? 16.938 -7.477 -18.438 1 63.81 503 HIS B CA 1
ATOM 11020 C C . HIS B 1 503 ? 16.375 -8.859 -18.141 1 63.81 503 HIS B C 1
ATOM 11022 O O . HIS B 1 503 ? 16.516 -9.781 -18.953 1 63.81 503 HIS B O 1
ATOM 11028 N N . THR B 1 504 ? 15.766 -8.906 -17.062 1 64.94 504 THR B N 1
ATOM 11029 C CA . THR B 1 504 ? 15.297 -10.242 -16.719 1 64.94 504 THR B CA 1
ATOM 11030 C C . THR B 1 504 ? 13.797 -10.375 -16.984 1 64.94 504 THR B C 1
ATOM 11032 O O . THR B 1 504 ? 13.25 -11.477 -16.938 1 64.94 504 THR B O 1
ATOM 11035 N N . ARG B 1 505 ? 13.25 -9.195 -17.375 1 66.94 505 ARG B N 1
ATOM 11036 C CA . ARG B 1 505 ? 11.82 -9.227 -17.641 1 66.94 505 ARG B CA 1
ATOM 11037 C C . ARG B 1 505 ? 11.516 -8.711 -19.047 1 66.94 505 ARG B C 1
ATOM 11039 O O . ARG B 1 505 ? 11.383 -7.5 -19.25 1 66.94 505 ARG B O 1
ATOM 11046 N N . TRP B 1 506 ? 11.234 -9.523 -19.812 1 70.56 506 TRP B N 1
ATOM 11047 C CA . TRP B 1 506 ? 11.227 -9.219 -21.25 1 70.56 506 TRP B CA 1
ATOM 11048 C C . TRP B 1 506 ? 9.977 -8.445 -21.641 1 70.56 506 TRP B C 1
ATOM 11050 O O . TRP B 1 506 ? 9.992 -7.648 -22.578 1 70.56 506 TRP B O 1
ATOM 11060 N N . LEU B 1 507 ? 8.945 -8.727 -20.891 1 68.62 507 LEU B N 1
ATOM 11061 C CA . LEU B 1 507 ? 7.738 -7.953 -21.172 1 68.62 507 LEU B CA 1
ATOM 11062 C C . LEU B 1 507 ? 7.961 -6.473 -20.891 1 68.62 507 LEU B C 1
ATOM 11064 O O . LEU B 1 507 ? 7.582 -5.617 -21.688 1 68.62 507 LEU B O 1
ATOM 11068 N N . SER B 1 508 ? 8.609 -6.312 -19.812 1 76.12 508 SER B N 1
ATOM 11069 C CA . SER B 1 508 ? 8.906 -4.93 -19.438 1 76.12 508 SER B CA 1
ATOM 11070 C C . SER B 1 508 ? 9.922 -4.312 -20.391 1 76.12 508 SER B C 1
ATOM 11072 O O . SER B 1 508 ? 9.828 -3.129 -20.719 1 76.12 508 SER B O 1
ATOM 11074 N N . PHE B 1 509 ? 10.789 -5.129 -20.797 1 81.44 509 PHE B N 1
ATOM 11075 C CA . PHE B 1 509 ? 11.812 -4.652 -21.719 1 81.44 509 PHE B CA 1
ATOM 11076 C C . PHE B 1 509 ? 11.203 -4.281 -23.062 1 81.44 509 PHE B C 1
ATOM 11078 O O . PHE B 1 509 ? 11.586 -3.277 -23.672 1 81.44 509 PHE B O 1
ATOM 11085 N N . ASP B 1 510 ? 10.281 -5.09 -23.484 1 87.12 510 ASP B N 1
ATOM 11086 C CA . ASP B 1 510 ? 9.578 -4.816 -24.734 1 87.12 510 ASP B CA 1
ATOM 11087 C C . ASP B 1 510 ? 8.836 -3.479 -24.672 1 87.12 510 ASP B C 1
ATOM 11089 O O . ASP B 1 510 ? 8.945 -2.658 -25.578 1 87.12 510 ASP B O 1
ATOM 11093 N N . GLN B 1 511 ? 8.219 -3.225 -23.578 1 85.38 511 GLN B N 1
ATOM 11094 C CA . GLN B 1 511 ? 7.473 -1.985 -23.406 1 85.38 511 GLN B CA 1
ATOM 11095 C C . GLN B 1 511 ? 8.406 -0.783 -23.328 1 85.38 511 GLN B C 1
ATOM 11097 O O . GLN B 1 511 ? 8.086 0.3 -23.812 1 85.38 511 GLN B O 1
ATOM 11102 N N . ALA B 1 512 ? 9.453 -1.006 -22.672 1 87.94 512 ALA B N 1
ATOM 11103 C CA . ALA B 1 512 ? 10.438 0.068 -22.547 1 87.94 512 ALA B CA 1
ATOM 11104 C C . ALA B 1 512 ? 10.969 0.484 -23.922 1 87.94 512 ALA B C 1
ATOM 11106 O O . ALA B 1 512 ? 11.055 1.677 -24.219 1 87.94 512 ALA B O 1
ATOM 11107 N N . VAL B 1 513 ? 11.25 -0.456 -24.766 1 92.12 513 VAL B N 1
ATOM 11108 C CA . VAL B 1 513 ? 11.805 -0.183 -26.094 1 92.12 513 VAL B CA 1
ATOM 11109 C C . VAL B 1 513 ? 10.742 0.463 -26.969 1 92.12 513 VAL B C 1
ATOM 11111 O O . VAL B 1 513 ? 11.031 1.39 -27.734 1 92.12 513 VAL B O 1
ATOM 11114 N N . LYS B 1 514 ? 9.539 0.028 -26.859 1 89.75 514 LYS B N 1
ATOM 11115 C CA . LYS B 1 514 ? 8.438 0.603 -27.641 1 89.75 514 LYS B CA 1
ATOM 11116 C C . LYS B 1 514 ? 8.242 2.076 -27.297 1 89.75 514 LYS B C 1
ATOM 11118 O O . LYS B 1 514 ? 8.008 2.898 -28.188 1 89.75 514 LYS B O 1
ATOM 11123 N N . THR B 1 515 ? 8.375 2.318 -26.047 1 88.12 515 THR B N 1
ATOM 11124 C CA . THR B 1 515 ? 8.195 3.697 -25.609 1 88.12 515 THR B CA 1
ATOM 11125 C C . THR B 1 515 ? 9.359 4.57 -26.078 1 88.12 515 THR B C 1
ATOM 11127 O O . THR B 1 515 ? 9.148 5.703 -26.531 1 88.12 515 THR B O 1
ATOM 11130 N N . VAL B 1 516 ? 10.547 4.062 -26.016 1 91.94 516 VAL B N 1
ATOM 11131 C CA . VAL B 1 516 ? 11.727 4.812 -26.422 1 91.94 516 VAL B CA 1
ATOM 11132 C C . VAL B 1 516 ? 11.672 5.07 -27.938 1 91.94 516 VAL B C 1
ATOM 11134 O O . VAL B 1 516 ? 11.992 6.164 -28.391 1 91.94 516 VAL B O 1
ATOM 11137 N N . TYR B 1 517 ? 11.258 4.09 -28.641 1 92.88 517 TYR B N 1
ATOM 11138 C CA . TYR B 1 517 ? 11.141 4.234 -30.094 1 92.88 517 TYR B CA 1
ATOM 11139 C C . TYR B 1 517 ? 10.086 5.27 -30.453 1 92.88 517 TYR B C 1
ATOM 11141 O O . TYR B 1 517 ? 10.312 6.137 -31.297 1 92.88 517 TYR B O 1
ATOM 11149 N N . ALA B 1 518 ? 8.945 5.254 -29.766 1 87.44 518 ALA B N 1
ATOM 11150 C CA . ALA B 1 518 ? 7.832 6.148 -30.062 1 87.44 518 ALA B CA 1
ATOM 11151 C C . ALA B 1 518 ? 8.172 7.586 -29.672 1 87.44 518 ALA B C 1
ATOM 11153 O O . ALA B 1 518 ? 7.77 8.531 -30.359 1 87.44 518 ALA B O 1
ATOM 11154 N N . ASP B 1 519 ? 8.922 7.719 -28.578 1 89.94 519 ASP B N 1
ATOM 11155 C CA . ASP B 1 519 ? 9.203 9.055 -28.062 1 89.94 519 ASP B CA 1
ATOM 11156 C C . ASP B 1 519 ? 10.695 9.375 -28.141 1 89.94 519 ASP B C 1
ATOM 11158 O O . ASP B 1 519 ? 11.242 10.062 -27.281 1 89.94 519 ASP B O 1
ATOM 11162 N N . PHE B 1 520 ? 11.297 8.797 -29.156 1 92.56 520 PHE B N 1
ATOM 11163 C CA . PHE B 1 520 ? 12.742 8.938 -29.328 1 92.56 520 PHE B CA 1
ATOM 11164 C C . PHE B 1 520 ? 13.125 10.414 -29.453 1 92.56 520 PHE B C 1
ATOM 11166 O O . PHE B 1 520 ? 14.055 10.875 -28.781 1 92.56 520 PHE B O 1
ATOM 11173 N N . TRP B 1 521 ? 12.438 11.188 -30.219 1 91.06 521 TRP B N 1
ATOM 11174 C CA . TRP B 1 521 ? 12.727 12.602 -30.438 1 91.06 521 TRP B CA 1
ATOM 11175 C C . TRP B 1 521 ? 12.523 13.414 -29.172 1 91.06 521 TRP B C 1
ATOM 11177 O O . TRP B 1 521 ? 13.336 14.289 -28.844 1 91.06 521 TRP B O 1
ATOM 11187 N N . ALA B 1 522 ? 11.461 13.117 -28.438 1 90.88 522 ALA B N 1
ATOM 11188 C CA . ALA B 1 522 ? 11.172 13.82 -27.188 1 90.88 522 ALA B CA 1
ATOM 11189 C C . ALA B 1 522 ? 12.289 13.594 -26.172 1 90.88 522 ALA B C 1
ATOM 11191 O O . ALA B 1 522 ? 12.633 14.5 -25.406 1 90.88 522 ALA B O 1
ATOM 11192 N N . ILE B 1 523 ? 12.828 12.398 -26.156 1 94.12 523 ILE B N 1
ATOM 11193 C CA . ILE B 1 523 ? 13.906 12.078 -25.234 1 94.12 523 ILE B CA 1
ATOM 11194 C C . ILE B 1 523 ? 15.156 12.883 -25.594 1 94.12 523 ILE B C 1
ATOM 11196 O O . ILE B 1 523 ? 15.805 13.461 -24.719 1 94.12 523 ILE B O 1
ATOM 11200 N N . LEU B 1 524 ? 15.5 12.984 -26.891 1 94.25 524 LEU B N 1
ATOM 11201 C CA . LEU B 1 524 ? 16.672 13.719 -27.344 1 94.25 524 LEU B CA 1
ATOM 11202 C C . LEU B 1 524 ? 16.547 15.203 -27.016 1 94.25 524 LEU B C 1
ATOM 11204 O O . LEU B 1 524 ? 17.516 15.836 -26.578 1 94.25 524 LEU B O 1
ATOM 11208 N N . GLN B 1 525 ? 15.352 15.672 -27.188 1 92.38 525 GLN B N 1
ATOM 11209 C CA . GLN B 1 525 ? 15.117 17.078 -26.891 1 92.38 525 GLN B CA 1
ATOM 11210 C C . GLN B 1 525 ? 15.258 17.359 -25.406 1 92.38 525 GLN B C 1
ATOM 11212 O O . GLN B 1 525 ? 15.797 18.391 -25 1 92.38 525 GLN B O 1
ATOM 11217 N N . THR B 1 526 ? 14.758 16.484 -24.609 1 93.25 526 THR B N 1
ATOM 11218 C CA . THR B 1 526 ? 14.852 16.641 -23.156 1 93.25 526 THR B CA 1
ATOM 11219 C C . THR B 1 526 ? 16.312 16.625 -22.719 1 93.25 526 THR B C 1
ATOM 11221 O O . THR B 1 526 ? 16.734 17.453 -21.906 1 93.25 526 THR B O 1
ATOM 11224 N N . LEU B 1 527 ? 17.062 15.656 -23.266 1 95.12 527 LEU B N 1
ATOM 11225 C CA . LEU B 1 527 ? 18.469 15.555 -22.922 1 95.12 527 LEU B CA 1
ATOM 11226 C C . LEU B 1 527 ? 19.234 16.797 -23.375 1 95.12 527 LEU B C 1
ATOM 11228 O O . LEU B 1 527 ? 20.109 17.281 -22.656 1 95.12 527 LEU B O 1
ATOM 11232 N N . SER B 1 528 ? 18.859 17.328 -24.484 1 92.88 528 SER B N 1
ATOM 11233 C CA . SER B 1 528 ? 19.516 18.516 -25.016 1 92.88 528 SER B CA 1
ATOM 11234 C C . SER B 1 528 ? 19.219 19.75 -24.172 1 92.88 528 SER B C 1
ATOM 11236 O O . SER B 1 528 ? 20.047 20.672 -24.078 1 92.88 528 SER B O 1
ATOM 11238 N N . ALA B 1 529 ? 18.062 19.734 -23.547 1 90.88 529 ALA B N 1
ATOM 11239 C CA . ALA B 1 529 ? 17.672 20.875 -22.719 1 90.88 529 ALA B CA 1
ATOM 11240 C C . ALA B 1 529 ? 18.516 20.938 -21.438 1 90.88 529 ALA B C 1
ATOM 11242 O O . ALA B 1 529 ? 18.656 22 -20.828 1 90.88 529 ALA B O 1
ATOM 11243 N N . PHE B 1 530 ? 19.094 19.844 -21.062 1 92.75 530 PHE B N 1
ATOM 11244 C CA . PHE B 1 530 ? 19.938 19.797 -19.875 1 92.75 530 PHE B CA 1
ATOM 11245 C C . PHE B 1 530 ? 21.406 19.688 -20.25 1 92.75 530 PHE B C 1
ATOM 11247 O O . PHE B 1 530 ? 22.125 18.844 -19.719 1 92.75 530 PHE B O 1
ATOM 11254 N N . GLU B 1 531 ? 21.844 20.516 -21.016 1 86.5 531 GLU B N 1
ATOM 11255 C CA . GLU B 1 531 ? 23.203 20.484 -21.562 1 86.5 531 GLU B CA 1
ATOM 11256 C C . GLU B 1 531 ? 24.25 20.719 -20.484 1 86.5 531 GLU B C 1
ATOM 11258 O O . GLU B 1 531 ? 25.391 20.25 -20.594 1 86.5 531 GLU B O 1
ATOM 11263 N N . SER B 1 532 ? 23.828 21.344 -19.438 1 87.56 532 SER B N 1
ATOM 11264 C CA . SER B 1 532 ? 24.766 21.641 -18.344 1 87.56 532 SER B CA 1
ATOM 11265 C C . SER B 1 532 ? 25.062 20.391 -17.516 1 87.56 532 SER B C 1
ATOM 11267 O O . SER B 1 532 ? 26.094 20.328 -16.828 1 87.56 532 SER B O 1
ATOM 11269 N N . CYS B 1 533 ? 24.234 19.422 -17.656 1 89.75 533 CYS B N 1
ATOM 11270 C CA . CYS B 1 533 ? 24.422 18.156 -16.922 1 89.75 533 CYS B CA 1
ATOM 11271 C C . CYS B 1 533 ? 25.281 17.188 -17.719 1 89.75 533 CYS B C 1
ATOM 11273 O O . CYS B 1 533 ? 24.922 16.781 -18.828 1 89.75 533 CYS B O 1
ATOM 11275 N N . PRO B 1 534 ? 26.391 16.812 -17.219 1 92.12 534 PRO B N 1
ATOM 11276 C CA . PRO B 1 534 ? 27.281 15.914 -17.953 1 92.12 534 PRO B CA 1
ATOM 11277 C C . PRO B 1 534 ? 26.641 14.562 -18.266 1 92.12 534 PRO B C 1
ATOM 11279 O O . PRO B 1 534 ? 26.891 13.992 -19.328 1 92.12 534 PRO B O 1
ATOM 11282 N N . VAL B 1 535 ? 25.859 14.117 -17.344 1 93.12 535 VAL B N 1
ATOM 11283 C CA . VAL B 1 535 ? 25.203 12.836 -17.578 1 93.12 535 VAL B CA 1
ATOM 11284 C C . VAL B 1 535 ? 24.266 12.938 -18.781 1 93.12 535 VAL B C 1
ATOM 11286 O O . VAL B 1 535 ? 24.234 12.047 -19.625 1 93.12 535 VAL B O 1
ATOM 11289 N N . ALA B 1 536 ? 23.531 13.977 -18.875 1 94.88 536 ALA B N 1
ATOM 11290 C CA . ALA B 1 536 ? 22.594 14.195 -19.984 1 94.88 536 ALA B CA 1
ATOM 11291 C C . ALA B 1 536 ? 23.328 14.305 -21.312 1 94.88 536 ALA B C 1
ATOM 11293 O O . ALA B 1 536 ? 22.891 13.758 -22.328 1 94.88 536 ALA B O 1
ATOM 11294 N N . THR B 1 537 ? 24.453 14.977 -21.328 1 94.75 537 THR B N 1
ATOM 11295 C CA . THR B 1 537 ? 25.25 15.156 -22.547 1 94.75 537 THR B CA 1
ATOM 11296 C C . THR B 1 537 ? 25.828 13.82 -23 1 94.75 537 THR B C 1
ATOM 11298 O O . THR B 1 537 ? 25.875 13.539 -24.203 1 94.75 537 THR B O 1
ATOM 11301 N N . GLY B 1 538 ? 26.297 13.078 -21.984 1 94.5 538 GLY B N 1
ATOM 11302 C CA . GLY B 1 538 ? 26.812 11.758 -22.328 1 94.5 538 GLY B CA 1
ATOM 11303 C C . GLY B 1 538 ? 25.766 10.844 -22.938 1 94.5 538 GLY B C 1
ATOM 11304 O O . GLY B 1 538 ? 26.047 10.133 -23.906 1 94.5 538 GLY B O 1
ATOM 11305 N N . LEU B 1 539 ? 24.609 10.828 -22.438 1 96.5 539 LEU B N 1
ATOM 11306 C CA . LEU B 1 539 ? 23.516 10.008 -22.953 1 96.5 539 LEU B CA 1
ATOM 11307 C C . LEU B 1 539 ? 23.078 10.492 -24.328 1 96.5 539 LEU B C 1
ATOM 11309 O O . LEU B 1 539 ? 22.781 9.68 -25.203 1 96.5 539 LEU B O 1
ATOM 11313 N N . LEU B 1 540 ? 23.016 11.82 -24.484 1 95.62 540 LEU B N 1
ATOM 11314 C CA . LEU B 1 540 ? 22.625 12.406 -25.766 1 95.62 540 LEU B CA 1
ATOM 11315 C C . LEU B 1 540 ? 23.594 12 -26.875 1 95.62 540 LEU B C 1
ATOM 11317 O O . LEU B 1 540 ? 23.172 11.641 -27.969 1 95.62 540 LEU B O 1
ATOM 11321 N N . LYS B 1 541 ? 24.828 12 -26.547 1 94.38 541 LYS B N 1
ATOM 11322 C CA . LYS B 1 541 ? 25.859 11.633 -27.531 1 94.38 541 LYS B CA 1
ATOM 11323 C C . LYS B 1 541 ? 25.719 10.164 -27.938 1 94.38 541 LYS B C 1
ATOM 11325 O O . LYS B 1 541 ? 25.859 9.828 -29.109 1 94.38 541 LYS B O 1
ATOM 11330 N N . LYS B 1 542 ? 25.438 9.383 -27.047 1 95.38 542 LYS B N 1
ATOM 11331 C CA . LYS B 1 542 ? 25.312 7.953 -27.312 1 95.38 542 LYS B CA 1
ATOM 11332 C C . LYS B 1 542 ? 24.031 7.664 -28.109 1 95.38 542 LYS B C 1
ATOM 11334 O O . LYS B 1 542 ? 24.031 6.809 -29 1 95.38 542 LYS B O 1
ATOM 11339 N N . MET B 1 543 ? 22.969 8.344 -27.844 1 95.88 543 MET B N 1
ATOM 11340 C CA . MET B 1 543 ? 21.672 8.055 -28.438 1 95.88 543 MET B CA 1
ATOM 11341 C C . MET B 1 543 ? 21.562 8.68 -29.828 1 95.88 543 MET B C 1
ATOM 11343 O O . MET B 1 543 ? 20.859 8.156 -30.703 1 95.88 543 MET B O 1
ATOM 11347 N N . LYS B 1 544 ? 22.297 9.828 -29.953 1 93.5 544 LYS B N 1
ATOM 11348 C CA . LYS B 1 544 ? 22.25 10.508 -31.25 1 93.5 544 LYS B CA 1
ATOM 11349 C C . LYS B 1 544 ? 23.203 9.859 -32.25 1 93.5 544 LYS B C 1
ATOM 11351 O O . LYS B 1 544 ? 24.062 10.531 -32.812 1 93.5 544 LYS B O 1
ATOM 11356 N N . SER B 1 545 ? 23.109 8.617 -32.406 1 93.94 545 SER B N 1
ATOM 11357 C CA . SER B 1 545 ? 23.891 7.832 -33.344 1 93.94 545 SER B CA 1
ATOM 11358 C C . SER B 1 545 ? 23 6.918 -34.188 1 93.94 545 SER B C 1
ATOM 11360 O O . SER B 1 545 ? 22.031 6.359 -33.656 1 93.94 545 SER B O 1
ATOM 11362 N N . PRO B 1 546 ? 23.281 6.859 -35.469 1 94.12 546 PRO B N 1
ATOM 11363 C CA . PRO B 1 546 ? 22.453 5.965 -36.312 1 94.12 546 PRO B CA 1
ATOM 11364 C C . PRO B 1 546 ? 22.578 4.5 -35.875 1 94.12 546 PRO B C 1
ATOM 11366 O O . PRO B 1 546 ? 21.625 3.734 -36.031 1 94.12 546 PRO B O 1
ATOM 11369 N N . ARG B 1 547 ? 23.719 4.188 -35.375 1 94.56 547 ARG B N 1
ATOM 11370 C CA . ARG B 1 547 ? 23.906 2.824 -34.875 1 94.56 547 ARG B CA 1
ATOM 11371 C C . ARG B 1 547 ? 22.984 2.541 -33.688 1 94.56 547 ARG B C 1
ATOM 11373 O O . ARG B 1 547 ? 22.391 1.464 -33.594 1 94.56 547 ARG B O 1
ATOM 11380 N N . PHE B 1 548 ? 22.906 3.479 -32.812 1 96.5 548 PHE B N 1
ATOM 11381 C CA . PHE B 1 548 ? 22.031 3.33 -31.641 1 96.5 548 PHE B CA 1
ATOM 11382 C C . PHE B 1 548 ? 20.578 3.158 -32.062 1 96.5 548 PHE B C 1
ATOM 11384 O O . PHE B 1 548 ? 19.891 2.26 -31.594 1 96.5 548 PHE B O 1
ATOM 11391 N N . LEU B 1 549 ? 20.141 3.98 -32.969 1 95.62 549 LEU B N 1
ATOM 11392 C CA . LEU B 1 549 ? 18.781 3.898 -33.469 1 95.62 549 LEU B CA 1
ATOM 11393 C C . LEU B 1 549 ? 18.547 2.574 -34.188 1 95.62 549 LEU B C 1
ATOM 11395 O O . LEU B 1 549 ? 17.469 1.983 -34.062 1 95.62 549 LEU B O 1
ATOM 11399 N N . GLY B 1 550 ? 19.547 2.188 -34.938 1 95.69 550 GLY B N 1
ATOM 11400 C CA . GLY B 1 550 ? 19.453 0.896 -35.594 1 95.69 550 GLY B CA 1
ATOM 11401 C C . GLY B 1 550 ? 19.203 -0.252 -34.625 1 95.69 550 GLY B C 1
ATOM 11402 O O . GLY B 1 550 ? 18.406 -1.15 -34.906 1 95.69 550 GLY B O 1
ATOM 11403 N N . ILE B 1 551 ? 19.891 -0.227 -33.531 1 96.31 551 ILE B N 1
ATOM 11404 C CA . ILE B 1 551 ? 19.75 -1.288 -32.531 1 96.31 551 ILE B CA 1
ATOM 11405 C C . ILE B 1 551 ? 18.375 -1.205 -31.891 1 96.31 551 ILE B C 1
ATOM 11407 O O . ILE B 1 551 ? 17.75 -2.23 -31.594 1 96.31 551 ILE B O 1
ATOM 11411 N N . ILE B 1 552 ? 17.859 -0.02 -31.641 1 95.94 552 ILE B N 1
ATOM 11412 C CA . ILE B 1 552 ? 16.516 0.153 -31.109 1 95.94 552 ILE B CA 1
ATOM 11413 C C . ILE B 1 552 ? 15.5 -0.472 -32.062 1 95.94 552 ILE B C 1
ATOM 11415 O O . ILE B 1 552 ? 14.547 -1.129 -31.625 1 95.94 552 ILE B O 1
ATOM 11419 N N . ILE B 1 553 ? 15.703 -0.288 -33.281 1 95.94 553 ILE B N 1
ATOM 11420 C CA . ILE B 1 553 ? 14.781 -0.82 -34.281 1 95.94 553 ILE B CA 1
ATOM 11421 C C . ILE B 1 553 ? 14.875 -2.344 -34.312 1 95.94 553 ILE B C 1
ATOM 11423 O O . ILE B 1 553 ? 13.867 -3.031 -34.5 1 95.94 553 ILE B O 1
ATOM 11427 N N . ILE B 1 554 ? 16.109 -2.867 -34.219 1 95.94 554 ILE B N 1
ATOM 11428 C CA . ILE B 1 554 ? 16.266 -4.312 -34.094 1 95.94 554 ILE B CA 1
ATOM 11429 C C . ILE B 1 554 ? 15.438 -4.848 -32.938 1 95.94 554 ILE B C 1
ATOM 11431 O O . ILE B 1 554 ? 14.672 -5.801 -33.094 1 95.94 554 ILE B O 1
ATOM 11435 N N . LEU B 1 555 ? 15.594 -4.234 -31.781 1 94.31 555 LEU B N 1
ATOM 11436 C CA . LEU B 1 555 ? 14.898 -4.676 -30.578 1 94.31 555 LEU B CA 1
ATOM 11437 C C . LEU B 1 555 ? 13.391 -4.508 -30.719 1 94.31 555 LEU B C 1
ATOM 11439 O O . LEU B 1 555 ? 12.617 -5.348 -30.25 1 94.31 555 LEU B O 1
ATOM 11443 N N . GLU B 1 556 ? 12.961 -3.461 -31.312 1 94.81 556 GLU B N 1
ATOM 11444 C CA . GLU B 1 556 ? 11.539 -3.184 -31.531 1 94.81 556 GLU B CA 1
ATOM 11445 C C . GLU B 1 556 ? 10.883 -4.277 -32.375 1 94.81 556 GLU B C 1
ATOM 11447 O O . GLU B 1 556 ? 9.688 -4.539 -32.219 1 94.81 556 GLU B O 1
ATOM 11452 N N . ASN B 1 557 ? 11.633 -4.855 -33.219 1 94.88 557 ASN B N 1
ATOM 11453 C CA . ASN B 1 557 ? 11.094 -5.887 -34.094 1 94.88 557 ASN B CA 1
ATOM 11454 C C . ASN B 1 557 ? 11.219 -7.273 -33.5 1 94.88 557 ASN B C 1
ATOM 11456 O O . ASN B 1 557 ? 10.391 -8.148 -33.719 1 94.88 557 ASN B O 1
ATOM 11460 N N . VAL B 1 558 ? 12.195 -7.488 -32.688 1 94.56 558 VAL B N 1
ATOM 11461 C CA . VAL B 1 558 ? 12.5 -8.812 -32.156 1 94.56 558 VAL B CA 1
ATOM 11462 C C . VAL B 1 558 ? 11.727 -9.047 -30.875 1 94.56 558 VAL B C 1
ATOM 11464 O O . VAL B 1 558 ? 11.148 -10.117 -30.672 1 94.56 558 VAL B O 1
ATOM 11467 N N . LEU B 1 559 ? 11.648 -8.094 -29.969 1 92.5 559 LEU B N 1
ATOM 11468 C CA . LEU B 1 559 ? 11.18 -8.242 -28.594 1 92.5 559 LEU B CA 1
ATOM 11469 C C . LEU B 1 559 ? 9.703 -8.617 -28.578 1 92.5 559 LEU B C 1
ATOM 11471 O O . LEU B 1 559 ? 9.273 -9.398 -27.719 1 92.5 559 LEU B O 1
ATOM 11475 N N . PRO B 1 560 ? 8.875 -8.109 -29.484 1 92.69 560 PRO B N 1
ATOM 11476 C CA . PRO B 1 560 ? 7.461 -8.492 -29.438 1 92.69 560 PRO B CA 1
ATOM 11477 C C . PRO B 1 560 ? 7.254 -10 -29.578 1 92.69 560 PRO B C 1
ATOM 11479 O O . PRO B 1 560 ? 6.348 -10.562 -28.953 1 92.69 560 PRO B O 1
ATOM 11482 N N . HIS B 1 561 ? 8.102 -10.648 -30.359 1 93.25 561 HIS B N 1
ATOM 11483 C CA . HIS B 1 561 ? 7.992 -12.094 -30.547 1 93.25 561 HIS B CA 1
ATOM 11484 C C . HIS B 1 561 ? 8.438 -12.852 -29.297 1 93.25 561 HIS B C 1
ATOM 11486 O O . HIS B 1 561 ? 7.863 -13.883 -28.953 1 93.25 561 HIS B O 1
ATOM 11492 N N . LEU B 1 562 ? 9.461 -12.352 -28.719 1 91.75 562 LEU B N 1
ATOM 11493 C CA . LEU B 1 562 ? 9.906 -12.953 -27.469 1 91.75 562 LEU B CA 1
ATOM 11494 C C . LEU B 1 562 ? 8.883 -12.727 -26.359 1 91.75 562 LEU B C 1
ATOM 11496 O O . LEU B 1 562 ? 8.672 -13.594 -25.5 1 91.75 562 LEU B O 1
ATOM 11500 N N . ALA B 1 563 ? 8.281 -11.539 -26.344 1 90.38 563 ALA B N 1
ATOM 11501 C CA . ALA B 1 563 ? 7.242 -11.234 -25.359 1 90.38 563 ALA B CA 1
ATOM 11502 C C . ALA B 1 563 ? 6.035 -12.156 -25.531 1 90.38 563 ALA B C 1
ATOM 11504 O O . ALA B 1 563 ? 5.434 -12.594 -24.547 1 90.38 563 ALA B O 1
ATOM 11505 N N . GLU B 1 564 ? 5.723 -12.438 -26.719 1 90.44 564 GLU B N 1
ATOM 11506 C CA . GLU B 1 564 ? 4.617 -13.344 -27 1 90.44 564 GLU B CA 1
ATOM 11507 C C . GLU B 1 564 ? 4.93 -14.766 -26.531 1 90.44 564 GLU B C 1
ATOM 11509 O O . GLU B 1 564 ? 4.066 -15.453 -26 1 90.44 564 GLU B O 1
ATOM 11514 N N . LEU B 1 565 ? 6.105 -15.172 -26.859 1 92.06 565 LEU B N 1
ATOM 11515 C CA . LEU B 1 565 ? 6.539 -16.484 -26.391 1 92.06 565 LEU B CA 1
ATOM 11516 C C . LEU B 1 565 ? 6.512 -16.562 -24.875 1 92.06 565 LEU B C 1
ATOM 11518 O O . LEU B 1 565 ? 6.039 -17.562 -24.297 1 92.06 565 LEU B O 1
ATOM 11522 N N . SER B 1 566 ? 7.008 -15.555 -24.219 1 89.44 566 SER B N 1
ATOM 11523 C CA . SER B 1 566 ? 6.996 -15.5 -22.766 1 89.44 566 SER B CA 1
ATOM 11524 C C . SER B 1 566 ? 5.57 -15.547 -22.219 1 89.44 566 SER B C 1
ATOM 11526 O O . SER B 1 566 ? 5.305 -16.219 -21.219 1 89.44 566 SER B O 1
ATOM 11528 N N . LYS B 1 567 ? 4.648 -14.852 -22.859 1 88.69 567 LYS B N 1
ATOM 11529 C CA . LYS B 1 567 ? 3.246 -14.844 -22.438 1 88.69 567 LYS B CA 1
ATOM 11530 C C . LYS B 1 567 ? 2.629 -16.234 -22.578 1 88.69 567 LYS B C 1
ATOM 11532 O O . LYS B 1 567 ? 1.827 -16.641 -21.734 1 88.69 567 LYS B O 1
ATOM 11537 N N . SER B 1 568 ? 2.986 -16.906 -23.609 1 88.69 568 SER B N 1
ATOM 11538 C CA . SER B 1 568 ? 2.486 -18.25 -23.812 1 88.69 568 SER B CA 1
ATOM 11539 C C . SER B 1 568 ? 2.951 -19.188 -22.703 1 88.69 568 SER B C 1
ATOM 11541 O O . SER B 1 568 ? 2.213 -20.094 -22.281 1 88.69 568 SER B O 1
ATOM 11543 N N . PHE B 1 569 ? 4.176 -18.984 -22.25 1 90.5 569 PHE B N 1
ATOM 11544 C CA . PHE B 1 569 ? 4.746 -19.828 -21.203 1 90.5 569 PHE B CA 1
ATOM 11545 C C . PHE B 1 569 ? 4.125 -19.5 -19.859 1 90.5 569 PHE B C 1
ATOM 11547 O O . PHE B 1 569 ? 4.234 -20.281 -18.906 1 90.5 569 PHE B O 1
ATOM 11554 N N . GLN B 1 570 ? 3.49 -18.359 -19.734 1 87.38 570 GLN B N 1
ATOM 11555 C CA . GLN B 1 570 ? 2.926 -17.938 -18.469 1 87.38 570 GLN B CA 1
ATOM 11556 C C . GLN B 1 570 ? 1.44 -18.266 -18.375 1 87.38 570 GLN B C 1
ATOM 11558 O O . GLN B 1 570 ? 0.74 -17.781 -17.484 1 87.38 570 GLN B O 1
ATOM 11563 N N . ALA B 1 571 ? 1.006 -19.016 -19.219 1 82.75 571 ALA B N 1
ATOM 11564 C CA . ALA B 1 571 ? -0.385 -19.453 -19.172 1 82.75 571 ALA B CA 1
ATOM 11565 C C . ALA B 1 571 ? -0.687 -20.172 -17.844 1 82.75 571 ALA B C 1
ATOM 11567 O O . ALA B 1 571 ? 0.228 -20.625 -17.156 1 82.75 571 ALA B O 1
ATOM 11568 N N . SER B 1 572 ? -1.947 -20.203 -17.438 1 76.56 572 SER B N 1
ATOM 11569 C CA . SER B 1 572 ? -2.354 -20.797 -16.156 1 76.56 572 SER B CA 1
ATOM 11570 C C . SER B 1 572 ? -1.939 -22.25 -16.062 1 76.56 572 SER B C 1
ATOM 11572 O O . SER B 1 572 ? -1.457 -22.703 -15.023 1 76.56 572 SER B O 1
ATOM 11574 N N . THR B 1 573 ? -2.301 -22.969 -17.141 1 79.25 573 THR B N 1
ATOM 11575 C CA . THR B 1 573 ? -1.827 -24.344 -17.219 1 79.25 573 THR B CA 1
ATOM 11576 C C . THR B 1 573 ? -1.149 -24.609 -18.562 1 79.25 573 THR B C 1
ATOM 11578 O O . THR B 1 573 ? -1.804 -24.609 -19.609 1 79.25 573 THR B O 1
ATOM 11581 N N . LEU B 1 574 ? 0.135 -24.766 -18.469 1 80.5 574 LEU B N 1
ATOM 11582 C CA . LEU B 1 574 ? 0.921 -24.984 -19.672 1 80.5 574 LEU B CA 1
ATOM 11583 C C . LEU B 1 574 ? 1.147 -26.484 -19.906 1 80.5 574 LEU B C 1
ATOM 11585 O O . LEU B 1 574 ? 1.739 -27.156 -19.062 1 80.5 574 LEU B O 1
ATOM 11589 N N . ASN B 1 575 ? 0.584 -26.891 -21.016 1 84.75 575 ASN B N 1
ATOM 11590 C CA . ASN B 1 575 ? 0.833 -28.281 -21.406 1 84.75 575 ASN B CA 1
ATOM 11591 C C . ASN B 1 575 ? 2.148 -28.422 -22.172 1 84.75 575 ASN B C 1
ATOM 11593 O O . ASN B 1 575 ? 2.52 -27.531 -22.938 1 84.75 575 ASN B O 1
ATOM 11597 N N . PHE B 1 576 ? 2.855 -29.469 -22.031 1 86.44 576 PHE B N 1
ATOM 11598 C CA . PHE B 1 576 ? 4.176 -29.688 -22.609 1 86.44 576 PHE B CA 1
ATOM 11599 C C . PHE B 1 576 ? 4.098 -29.688 -24.141 1 86.44 576 PHE B C 1
ATOM 11601 O O . PHE B 1 576 ? 5.062 -29.344 -24.812 1 86.44 576 PHE B O 1
ATOM 11608 N N . SER B 1 577 ? 2.975 -30.016 -24.672 1 86.69 577 SER B N 1
ATOM 11609 C CA . SER B 1 577 ? 2.826 -30.125 -26.125 1 86.69 577 SER B CA 1
ATOM 11610 C C . SER B 1 577 ? 2.818 -28.75 -26.781 1 86.69 577 SER B C 1
ATOM 11612 O O . SER B 1 577 ? 3.02 -28.641 -28 1 86.69 577 SER B O 1
ATOM 11614 N N . ARG B 1 578 ? 2.701 -27.75 -25.953 1 87.19 578 ARG B N 1
ATOM 11615 C CA . ARG B 1 578 ? 2.605 -26.406 -26.5 1 87.19 578 ARG B CA 1
ATOM 11616 C C . ARG B 1 578 ? 3.973 -25.734 -26.531 1 87.19 578 ARG B C 1
ATOM 11618 O O . ARG B 1 578 ? 4.152 -24.719 -27.203 1 87.19 578 ARG B O 1
ATOM 11625 N N . VAL B 1 579 ? 4.926 -26.281 -25.922 1 88.25 579 VAL B N 1
ATOM 11626 C CA . VAL B 1 579 ? 6.199 -25.609 -25.703 1 88.25 579 VAL B CA 1
ATOM 11627 C C . VAL B 1 579 ? 7.008 -25.609 -27 1 88.25 579 VAL B C 1
ATOM 11629 O O . VAL B 1 579 ? 7.426 -24.547 -27.484 1 88.25 579 VAL B O 1
ATOM 11632 N N . SER B 1 580 ? 7.16 -26.734 -27.641 1 86.38 580 SER B N 1
ATOM 11633 C CA . SER B 1 580 ? 8.008 -26.875 -28.812 1 86.38 580 SER B CA 1
ATOM 11634 C C . SER B 1 580 ? 7.441 -26.094 -30 1 86.38 580 SER B C 1
ATOM 11636 O O . SER B 1 580 ? 8.164 -25.359 -30.672 1 86.38 580 SER B O 1
ATOM 11638 N N . PRO B 1 581 ? 6.117 -26.219 -30.25 1 86.75 581 PRO B N 1
ATOM 11639 C CA . PRO B 1 581 ? 5.562 -25.422 -31.344 1 86.75 581 PRO B CA 1
ATOM 11640 C C . PRO B 1 581 ? 5.695 -23.922 -31.109 1 86.75 581 PRO B C 1
ATOM 11642 O O . PRO B 1 581 ? 5.914 -23.156 -32.062 1 86.75 581 PRO B O 1
ATOM 11645 N N . ALA B 1 582 ? 5.504 -23.547 -29.922 1 90.75 582 ALA B N 1
ATOM 11646 C CA . ALA B 1 582 ? 5.625 -22.125 -29.609 1 90.75 582 ALA B CA 1
ATOM 11647 C C . ALA B 1 582 ? 7.043 -21.625 -29.859 1 90.75 582 ALA B C 1
ATOM 11649 O O . ALA B 1 582 ? 7.238 -20.531 -30.391 1 90.75 582 ALA B O 1
ATOM 11650 N N . ILE B 1 583 ? 8.031 -22.422 -29.516 1 92.75 583 ILE B N 1
ATOM 11651 C CA . ILE B 1 583 ? 9.43 -22.062 -29.719 1 92.75 583 ILE B CA 1
ATOM 11652 C C . ILE B 1 583 ? 9.734 -22.016 -31.219 1 92.75 583 ILE B C 1
ATOM 11654 O O . ILE B 1 583 ? 10.398 -21.094 -31.688 1 92.75 583 ILE B O 1
ATOM 11658 N N . THR B 1 584 ? 9.258 -22.969 -31.922 1 92.19 584 THR B N 1
ATOM 11659 C CA . THR B 1 584 ? 9.5 -23.047 -33.344 1 92.19 584 THR B CA 1
ATOM 11660 C C . THR B 1 584 ? 8.883 -21.844 -34.062 1 92.19 584 THR B C 1
ATOM 11662 O O . THR B 1 584 ? 9.5 -21.25 -34.969 1 92.19 584 THR B O 1
ATOM 11665 N N . LYS B 1 585 ? 7.746 -21.547 -33.688 1 93.69 585 LYS B N 1
ATOM 11666 C CA . LYS B 1 585 ? 7.098 -20.375 -34.25 1 93.69 585 LYS B CA 1
ATOM 11667 C C . LYS B 1 585 ? 7.91 -19.109 -34 1 93.69 585 LYS B C 1
ATOM 11669 O O . LYS B 1 585 ? 8.125 -18.297 -34.875 1 93.69 585 LYS B O 1
ATOM 11674 N N . ALA B 1 586 ? 8.297 -18.969 -32.781 1 94.94 586 ALA B N 1
ATOM 11675 C CA . ALA B 1 586 ? 9.078 -17.781 -32.406 1 94.94 586 ALA B CA 1
ATOM 11676 C C . ALA B 1 586 ? 10.383 -17.719 -33.188 1 94.94 586 ALA B C 1
ATOM 11678 O O . ALA B 1 586 ? 10.773 -16.656 -33.656 1 94.94 586 ALA B O 1
ATOM 11679 N N . LYS B 1 587 ? 11.047 -18.828 -33.344 1 95.5 587 LYS B N 1
ATOM 11680 C CA . LYS B 1 587 ? 12.312 -18.875 -34.062 1 95.5 587 LYS B CA 1
ATOM 11681 C C . LYS B 1 587 ? 12.102 -18.547 -35.531 1 95.5 587 LYS B C 1
ATOM 11683 O O . LYS B 1 587 ? 12.906 -17.844 -36.156 1 95.5 587 LYS B O 1
ATOM 11688 N N . ASP B 1 588 ? 11.039 -19.031 -36.062 1 95.44 588 ASP B N 1
ATOM 11689 C CA . ASP B 1 588 ? 10.727 -18.734 -37.469 1 95.44 588 ASP B CA 1
ATOM 11690 C C . ASP B 1 588 ? 10.484 -17.234 -37.688 1 95.44 588 ASP B C 1
ATOM 11692 O O . ASP B 1 588 ? 10.922 -16.672 -38.688 1 95.44 588 ASP B O 1
ATOM 11696 N N . GLU B 1 589 ? 9.758 -16.734 -36.75 1 95.44 589 GLU B N 1
ATOM 11697 C CA . GLU B 1 589 ? 9.5 -15.305 -36.844 1 95.44 589 GLU B CA 1
ATOM 11698 C C . GLU B 1 589 ? 10.781 -14.5 -36.719 1 95.44 589 GLU B C 1
ATOM 11700 O O . GLU B 1 589 ? 10.969 -13.492 -37.406 1 95.44 589 GLU B O 1
ATOM 11705 N N . LEU B 1 590 ? 11.641 -14.953 -35.875 1 95.19 590 LEU B N 1
ATOM 11706 C CA . LEU B 1 590 ? 12.914 -14.266 -35.656 1 95.19 590 LEU B CA 1
ATOM 11707 C C . LEU B 1 590 ? 13.781 -14.367 -36.906 1 95.19 590 LEU B C 1
ATOM 11709 O O . LEU B 1 590 ? 14.398 -13.383 -37.344 1 95.19 590 LEU B O 1
ATOM 11713 N N . ARG B 1 591 ? 13.773 -15.477 -37.531 1 93.62 591 ARG B N 1
ATOM 11714 C CA . ARG B 1 591 ? 14.555 -15.672 -38.75 1 93.62 591 ARG B CA 1
ATOM 11715 C C . ARG B 1 591 ? 13.992 -14.852 -39.906 1 93.62 591 ARG B C 1
ATOM 11717 O O . ARG B 1 591 ? 14.734 -14.359 -40.75 1 93.62 591 ARG B O 1
ATOM 11724 N N . GLU B 1 592 ? 12.734 -14.711 -39.875 1 93.88 592 GLU B N 1
ATOM 11725 C CA . GLU B 1 592 ? 12.094 -13.922 -40.906 1 93.88 592 GLU B CA 1
ATOM 11726 C C . GLU B 1 592 ? 12.484 -12.453 -40.812 1 93.88 592 GLU B C 1
ATOM 11728 O O . GLU B 1 592 ? 12.586 -11.766 -41.844 1 93.88 592 GLU B O 1
ATOM 11733 N N . ILE B 1 593 ? 12.695 -11.961 -39.688 1 93.19 593 ILE B N 1
ATOM 11734 C CA . ILE B 1 593 ? 13.094 -10.57 -39.469 1 93.19 593 ILE B CA 1
ATOM 11735 C C . ILE B 1 593 ? 14.438 -10.32 -40.156 1 93.19 593 ILE B C 1
ATOM 11737 O O . ILE B 1 593 ? 14.633 -9.297 -40.812 1 93.19 593 ILE B O 1
ATOM 11741 N N . ALA B 1 594 ? 15.375 -11.234 -40 1 88 594 ALA B N 1
ATOM 11742 C CA . ALA B 1 594 ? 16.703 -11.094 -40.594 1 88 594 ALA B CA 1
ATOM 11743 C C . ALA B 1 594 ? 16.656 -11.273 -42.094 1 88 594 ALA B C 1
ATOM 11745 O O . ALA B 1 594 ? 17.328 -10.539 -42.844 1 88 594 ALA B O 1
ATOM 11746 N N . ARG B 1 595 ? 15.836 -12.141 -42.531 1 88.44 595 ARG B N 1
ATOM 11747 C CA . ARG B 1 595 ? 15.789 -12.477 -43.969 1 88.44 595 ARG B CA 1
ATOM 11748 C C . ARG B 1 595 ? 15.086 -11.383 -44.75 1 88.44 595 ARG B C 1
ATOM 11750 O O . ARG B 1 595 ? 15.469 -11.078 -45.875 1 88.44 595 ARG B O 1
ATOM 11757 N N . SER B 1 596 ? 14.039 -10.773 -44.219 1 90.38 596 SER B N 1
ATOM 11758 C CA . SER B 1 596 ? 13.227 -9.805 -44.938 1 90.38 596 SER B CA 1
ATOM 11759 C C . SER B 1 596 ? 13.836 -8.406 -44.875 1 90.38 596 SER B C 1
ATOM 11761 O O . SER B 1 596 ? 13.328 -7.469 -45.5 1 90.38 596 SER B O 1
ATOM 11763 N N . ASN B 1 597 ? 14.969 -8.195 -44.281 1 88.19 597 ASN B N 1
ATOM 11764 C CA . ASN B 1 597 ? 15.648 -6.914 -44.094 1 88.19 597 ASN B CA 1
ATOM 11765 C C . ASN B 1 597 ? 14.695 -5.844 -43.562 1 88.19 597 ASN B C 1
ATOM 11767 O O . ASN B 1 597 ? 14.734 -4.695 -44 1 88.19 597 ASN B O 1
ATOM 11771 N N . ILE B 1 598 ? 13.781 -6.238 -42.781 1 92.06 598 ILE B N 1
ATOM 11772 C CA . ILE B 1 598 ? 12.789 -5.332 -42.219 1 92.06 598 ILE B CA 1
ATOM 11773 C C . ILE B 1 598 ? 13.492 -4.211 -41.469 1 92.06 598 ILE B C 1
ATOM 11775 O O . ILE B 1 598 ? 13.086 -3.049 -41.531 1 92.06 598 ILE B O 1
ATOM 11779 N N . VAL B 1 599 ? 14.555 -4.496 -40.812 1 94.06 599 VAL B N 1
ATOM 11780 C CA . VAL B 1 599 ? 15.273 -3.547 -39.969 1 94.06 599 VAL B CA 1
ATOM 11781 C C . VAL B 1 599 ? 15.945 -2.488 -40.844 1 94.06 599 VAL B C 1
ATOM 11783 O O . VAL B 1 599 ? 15.883 -1.294 -40.531 1 94.06 599 VAL B O 1
ATOM 11786 N N . ARG B 1 600 ? 16.547 -2.957 -41.875 1 92.06 600 ARG B N 1
ATOM 11787 C CA . ARG B 1 600 ? 17.219 -2.055 -42.812 1 92.06 600 ARG B CA 1
ATOM 11788 C C . ARG B 1 600 ? 16.234 -1.097 -43.469 1 92.06 600 ARG B C 1
ATOM 11790 O O . ARG B 1 600 ? 16.484 0.109 -43.531 1 92.06 600 ARG B O 1
ATOM 11797 N N . ASN B 1 601 ? 15.156 -1.589 -43.875 1 92.56 601 ASN B N 1
ATOM 11798 C CA . ASN B 1 601 ? 14.133 -0.79 -44.562 1 92.56 601 ASN B CA 1
ATOM 11799 C C . ASN B 1 601 ? 13.5 0.219 -43.594 1 92.56 601 ASN B C 1
ATOM 11801 O O . ASN B 1 601 ? 13.227 1.356 -43.969 1 92.56 601 ASN B O 1
ATOM 11805 N N . GLN B 1 602 ? 13.273 -0.246 -42.438 1 94 602 GLN B N 1
ATOM 11806 C CA . GLN B 1 602 ? 12.664 0.635 -41.438 1 94 602 GLN B CA 1
ATOM 11807 C C . GLN B 1 602 ? 13.617 1.766 -41.062 1 94 602 GLN B C 1
ATOM 11809 O O . GLN B 1 602 ? 13.195 2.912 -40.875 1 94 602 GLN B O 1
ATOM 11814 N N . LEU B 1 603 ? 14.906 1.426 -40.875 1 94.12 603 LEU B N 1
ATOM 11815 C CA . LEU B 1 603 ? 15.906 2.434 -40.531 1 94.12 603 LEU B CA 1
ATOM 11816 C C . LEU B 1 603 ? 16 3.486 -41.625 1 94.12 603 LEU B C 1
ATOM 11818 O O . LEU B 1 603 ? 16.062 4.684 -41.344 1 94.12 603 LEU B O 1
ATOM 11822 N N . ARG B 1 604 ? 15.945 3.037 -42.875 1 92.25 604 ARG B N 1
ATOM 11823 C CA . ARG B 1 604 ? 15.992 3.936 -44.031 1 92.25 604 ARG B CA 1
ATOM 11824 C C . ARG B 1 604 ? 14.75 4.816 -44.094 1 92.25 604 ARG B C 1
ATOM 11826 O O . ARG B 1 604 ? 14.844 6.016 -44.375 1 92.25 604 ARG B O 1
ATOM 11833 N N . ALA B 1 605 ? 13.672 4.219 -43.812 1 92.25 605 ALA B N 1
ATOM 11834 C CA . ALA B 1 605 ? 12.406 4.949 -43.875 1 92.25 605 ALA B CA 1
ATOM 11835 C C . ALA B 1 605 ? 12.336 5.984 -42.75 1 92.25 605 ALA B C 1
ATOM 11837 O O . ALA B 1 605 ? 11.859 7.102 -42.969 1 92.25 605 ALA B O 1
ATOM 11838 N N . ASP B 1 606 ? 12.805 5.613 -41.562 1 92.25 606 ASP B N 1
ATOM 11839 C CA . ASP B 1 606 ? 12.703 6.473 -40.375 1 92.25 606 ASP B CA 1
ATOM 11840 C C . ASP B 1 606 ? 13.648 7.664 -40.469 1 92.25 606 ASP B C 1
ATOM 11842 O O . ASP B 1 606 ? 13.359 8.742 -39.969 1 92.25 606 ASP B O 1
ATOM 11846 N N . LEU B 1 607 ? 14.781 7.469 -41.156 1 92.38 607 LEU B N 1
ATOM 11847 C CA . LEU B 1 607 ? 15.781 8.523 -41.25 1 92.38 607 LEU B CA 1
ATOM 11848 C C . LEU B 1 607 ? 15.727 9.242 -42.594 1 92.38 607 LEU B C 1
ATOM 11850 O O . LEU B 1 607 ? 16.609 10.047 -42.906 1 92.38 607 LEU B O 1
ATOM 11854 N N . ASN B 1 608 ? 14.641 8.961 -43.312 1 89.31 608 ASN B N 1
ATOM 11855 C CA . ASN B 1 608 ? 14.453 9.688 -44.562 1 89.31 608 ASN B CA 1
ATOM 11856 C C . ASN B 1 608 ? 14.289 11.188 -44.344 1 89.31 608 ASN B C 1
ATOM 11858 O O . ASN B 1 608 ? 13.453 11.602 -43.531 1 89.31 608 ASN B O 1
ATOM 11862 N N . PRO B 1 609 ? 15.094 11.984 -44.906 1 86.62 609 PRO B N 1
ATOM 11863 C CA . PRO B 1 609 ? 15.07 13.43 -44.656 1 86.62 609 PRO B CA 1
ATOM 11864 C C . PRO B 1 609 ? 13.758 14.086 -45.062 1 86.62 609 PRO B C 1
ATOM 11866 O O . PRO B 1 609 ? 13.406 15.156 -44.562 1 86.62 609 PRO B O 1
ATOM 11869 N N . LYS B 1 610 ? 12.977 13.484 -45.969 1 83.69 610 LYS B N 1
ATOM 11870 C CA . LYS B 1 610 ? 11.75 14.094 -46.469 1 83.69 610 LYS B CA 1
ATOM 11871 C C . LYS B 1 610 ? 10.562 13.75 -45.594 1 83.69 610 LYS B C 1
ATOM 11873 O O . LYS B 1 610 ? 9.844 14.641 -45.125 1 83.69 610 LYS B O 1
ATOM 11878 N N . ASP B 1 611 ? 10.383 12.43 -45.344 1 83 611 ASP B N 1
ATOM 11879 C CA . ASP B 1 611 ? 9.164 12.023 -44.656 1 83 611 ASP B CA 1
ATOM 11880 C C . ASP B 1 611 ? 9.477 11.094 -43.469 1 83 611 ASP B C 1
ATOM 11882 O O . ASP B 1 611 ? 8.586 10.414 -42.969 1 83 611 ASP B O 1
ATOM 11886 N N . GLY B 1 612 ? 10.617 11.078 -43.062 1 85.88 612 GLY B N 1
ATOM 11887 C CA . GLY B 1 612 ? 10.961 10.148 -42 1 85.88 612 GLY B CA 1
ATOM 11888 C C . GLY B 1 612 ? 10.484 10.602 -40.625 1 85.88 612 GLY B C 1
ATOM 11889 O O . GLY B 1 612 ? 10.383 11.805 -40.375 1 85.88 612 GLY B O 1
ATOM 11890 N N . GLN B 1 613 ? 10.219 9.633 -39.781 1 84.69 613 GLN B N 1
ATOM 11891 C CA . GLN B 1 613 ? 9.758 9.891 -38.438 1 84.69 613 GLN B CA 1
ATOM 11892 C C . GLN B 1 613 ? 10.812 10.625 -37.625 1 84.69 613 GLN B C 1
ATOM 11894 O O . GLN B 1 613 ? 10.484 11.438 -36.75 1 84.69 613 GLN B O 1
ATOM 11899 N N . PHE B 1 614 ? 12.117 10.352 -37.938 1 90.38 614 PHE B N 1
ATOM 11900 C CA . PHE B 1 614 ? 13.203 10.93 -37.156 1 90.38 614 PHE B CA 1
ATOM 11901 C C . PHE B 1 614 ? 14 11.93 -38 1 90.38 614 PHE B C 1
ATOM 11903 O O . PHE B 1 614 ? 15.195 12.102 -37.781 1 90.38 614 PHE B O 1
ATOM 11910 N N . ARG B 1 615 ? 13.336 12.531 -38.875 1 85.69 615 ARG B N 1
ATOM 11911 C CA . ARG B 1 615 ? 13.984 13.477 -39.781 1 85.69 615 ARG B CA 1
ATOM 11912 C C . ARG B 1 615 ? 14.531 14.68 -39 1 85.69 615 ARG B C 1
ATOM 11914 O O . ARG B 1 615 ? 15.539 15.273 -39.406 1 85.69 615 ARG B O 1
ATOM 11921 N N . HIS B 1 616 ? 13.922 14.977 -37.844 1 83.94 616 HIS B N 1
ATOM 11922 C CA . HIS B 1 616 ? 14.266 16.172 -37.094 1 83.94 616 HIS B CA 1
ATOM 11923 C C . HIS B 1 616 ? 15.461 15.938 -36.188 1 83.94 616 HIS B C 1
ATOM 11925 O O . HIS B 1 616 ? 15.984 16.875 -35.594 1 83.94 616 HIS B O 1
ATOM 11931 N N . THR B 1 617 ? 15.938 14.781 -36.031 1 88.25 617 THR B N 1
ATOM 11932 C CA . THR B 1 617 ? 17 14.453 -35.094 1 88.25 617 THR B CA 1
ATOM 11933 C C . THR B 1 617 ? 18.375 14.789 -35.656 1 88.25 617 THR B C 1
ATOM 11935 O O . THR B 1 617 ? 19.375 14.859 -34.938 1 88.25 617 THR B O 1
ATOM 11938 N N . ASP B 1 618 ? 18.516 15.062 -36.906 1 84.38 618 ASP B N 1
ATOM 11939 C CA . ASP B 1 618 ? 19.766 15.375 -37.594 1 84.38 618 ASP B CA 1
ATOM 11940 C C . ASP B 1 618 ? 20.688 14.164 -37.625 1 84.38 618 ASP B C 1
ATOM 11942 O O . ASP B 1 618 ? 21.906 14.312 -37.75 1 84.38 618 ASP B O 1
ATOM 11946 N N . ILE B 1 619 ? 20.141 13.008 -37.406 1 92 619 ILE B N 1
ATOM 11947 C CA . ILE B 1 619 ? 20.906 11.773 -37.531 1 92 619 ILE B CA 1
ATOM 11948 C C . ILE B 1 619 ? 21.031 11.406 -39.031 1 92 619 ILE B C 1
ATOM 11950 O O . ILE B 1 619 ? 20.031 11.312 -39.719 1 92 619 ILE B O 1
ATOM 11954 N N . LYS B 1 620 ? 22.203 11.258 -39.438 1 90 620 LYS B N 1
ATOM 11955 C CA . LYS B 1 620 ? 22.438 10.914 -40.844 1 90 620 LYS B CA 1
ATOM 11956 C C . LYS B 1 620 ? 22.812 9.445 -41 1 90 620 LYS B C 1
ATOM 11958 O O . LYS B 1 620 ? 23.625 8.922 -40.25 1 90 620 LYS B O 1
ATOM 11963 N N . LEU B 1 621 ? 22.172 8.844 -41.938 1 91.31 621 LEU B N 1
ATOM 11964 C CA . LEU B 1 621 ? 22.406 7.426 -42.188 1 91.31 621 LEU B CA 1
ATOM 11965 C C . LEU B 1 621 ? 23.469 7.23 -43.281 1 91.31 621 LEU B C 1
ATOM 11967 O O . LEU B 1 621 ? 23.359 7.777 -44.375 1 91.31 621 LEU B O 1
ATOM 11971 N N . THR B 1 622 ? 24.547 6.555 -42.906 1 91.56 622 THR B N 1
ATOM 11972 C CA . THR B 1 622 ? 25.578 6.168 -43.875 1 91.56 622 THR B CA 1
ATOM 11973 C C . THR B 1 622 ? 25.375 4.727 -44.312 1 91.56 622 THR B C 1
ATOM 11975 O O . THR B 1 622 ? 24.797 3.918 -43.594 1 91.56 622 THR B O 1
ATOM 11978 N N . GLU B 1 623 ? 25.797 4.398 -45.5 1 90.69 623 GLU B N 1
ATOM 11979 C CA . GLU B 1 623 ? 25.656 3.049 -46.031 1 90.69 623 GLU B CA 1
ATOM 11980 C C . GLU B 1 623 ? 26.391 2.027 -45.156 1 90.69 623 GLU B C 1
ATOM 11982 O O . GLU B 1 623 ? 25.953 0.883 -45.031 1 90.69 623 GLU B O 1
ATOM 11987 N N . THR B 1 624 ? 27.422 2.475 -44.625 1 92.81 624 THR B N 1
ATOM 11988 C CA . THR B 1 624 ? 28.219 1.584 -43.75 1 92.81 624 THR B CA 1
ATOM 11989 C C . THR B 1 624 ? 27.422 1.176 -42.531 1 92.81 624 THR B C 1
ATOM 11991 O O . THR B 1 624 ? 27.422 0.006 -42.125 1 92.81 624 THR B O 1
ATOM 11994 N N . VAL B 1 625 ? 26.781 2.16 -41.938 1 94.19 625 VAL B N 1
ATOM 11995 C CA . VAL B 1 625 ? 26.016 1.877 -40.719 1 94.19 625 VAL B CA 1
ATOM 11996 C C . VAL B 1 625 ? 24.797 1.013 -41.094 1 94.19 625 VAL B C 1
ATOM 11998 O O . VAL B 1 625 ? 24.406 0.143 -40.312 1 94.19 625 VAL B O 1
ATOM 12001 N N . GLU B 1 626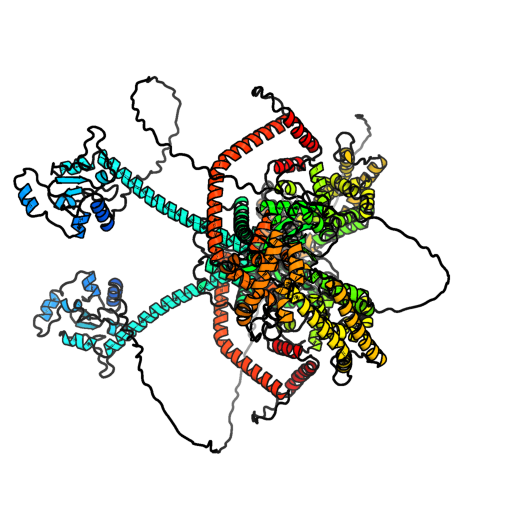 ? 24.25 1.219 -42.219 1 93.19 626 GLU B N 1
ATOM 12002 C CA . GLU B 1 626 ? 23.109 0.438 -42.688 1 93.19 626 GLU B CA 1
ATOM 12003 C C . GLU B 1 626 ? 23.469 -1.04 -42.812 1 93.19 626 GLU B C 1
ATOM 12005 O O . GLU B 1 626 ? 22.703 -1.907 -42.375 1 93.19 626 GLU B O 1
ATOM 12010 N N . VAL B 1 627 ? 24.625 -1.287 -43.406 1 92.62 627 VAL B N 1
ATOM 12011 C CA . VAL B 1 627 ? 25.078 -2.662 -43.594 1 92.62 627 VAL B CA 1
ATOM 12012 C C . VAL B 1 627 ? 25.438 -3.277 -42.219 1 92.62 627 VAL B C 1
ATOM 12014 O O . VAL B 1 627 ? 25.172 -4.457 -41.969 1 92.62 627 VAL B O 1
ATOM 12017 N N . GLN B 1 628 ? 26.016 -2.49 -41.438 1 93.94 628 GLN B N 1
ATOM 12018 C CA . GLN B 1 628 ? 26.391 -2.969 -40.094 1 93.94 628 GLN B CA 1
ATOM 12019 C C . GLN B 1 628 ? 25.172 -3.354 -39.281 1 93.94 628 GLN B C 1
ATOM 12021 O O . GLN B 1 628 ? 25.188 -4.359 -38.562 1 93.94 628 GLN B O 1
ATOM 12026 N N . VAL B 1 629 ? 24.141 -2.551 -39.312 1 94.88 629 VAL B N 1
ATOM 12027 C CA . VAL B 1 629 ? 22.938 -2.801 -38.562 1 94.88 629 VAL B CA 1
ATOM 12028 C C . VAL B 1 629 ? 22.234 -4.051 -39.094 1 94.88 629 VAL B C 1
ATOM 12030 O O . VAL B 1 629 ? 21.688 -4.848 -38.312 1 94.88 629 VAL B O 1
ATOM 12033 N N . ALA B 1 630 ? 22.234 -4.219 -40.375 1 93.5 630 ALA B N 1
ATOM 12034 C CA . ALA B 1 630 ? 21.641 -5.41 -40.969 1 93.5 630 ALA B CA 1
ATOM 12035 C C . ALA B 1 630 ? 22.391 -6.668 -40.562 1 93.5 630 ALA B C 1
ATOM 12037 O O . ALA B 1 630 ? 21.781 -7.699 -40.281 1 93.5 630 ALA B O 1
ATOM 12038 N N . LYS B 1 631 ? 23.672 -6.57 -40.562 1 93.88 631 LYS B N 1
ATOM 12039 C CA . LYS B 1 631 ? 24.484 -7.699 -40.125 1 93.88 631 LYS B CA 1
ATOM 12040 C C . LYS B 1 631 ? 24.266 -7.996 -38.656 1 93.88 631 LYS B C 1
ATOM 12042 O O . LYS B 1 631 ? 24.234 -9.156 -38.25 1 93.88 631 LYS B O 1
ATOM 12047 N N . LEU B 1 632 ? 24.188 -6.98 -37.906 1 94.69 632 LEU B N 1
ATOM 12048 C CA . LEU B 1 632 ? 23.953 -7.156 -36.469 1 94.69 632 LEU B CA 1
ATOM 12049 C C . LEU B 1 632 ? 22.594 -7.812 -36.219 1 94.69 632 LEU B C 1
ATOM 12051 O O . LEU B 1 632 ? 22.453 -8.625 -35.312 1 94.69 632 LEU B O 1
ATOM 12055 N N . ALA B 1 633 ? 21.578 -7.398 -37 1 95.19 633 ALA B N 1
ATOM 12056 C CA . ALA B 1 633 ? 20.25 -8.008 -36.875 1 95.19 633 ALA B CA 1
ATOM 12057 C C . ALA B 1 633 ? 20.312 -9.516 -37.125 1 95.19 633 ALA B C 1
ATOM 12059 O O . ALA B 1 633 ? 19.688 -10.297 -36.406 1 95.19 633 ALA B O 1
ATOM 12060 N N . GLN B 1 634 ? 21.094 -9.859 -38.062 1 94.81 634 GLN B N 1
ATOM 12061 C CA . GLN B 1 634 ? 21.25 -11.273 -38.406 1 94.81 634 GLN B CA 1
ATOM 12062 C C . GLN B 1 634 ? 22.016 -12.008 -37.312 1 94.81 634 GLN B C 1
ATOM 12064 O O . GLN B 1 634 ? 21.609 -13.094 -36.875 1 94.81 634 GLN B O 1
ATOM 12069 N N . THR B 1 635 ? 23.047 -11.422 -36.906 1 95.38 635 THR B N 1
ATOM 12070 C CA . THR B 1 635 ? 23.859 -12.039 -35.844 1 95.38 635 THR B CA 1
ATOM 12071 C C . THR B 1 635 ? 23.047 -12.18 -34.562 1 95.38 635 THR B C 1
ATOM 12073 O O . THR B 1 635 ? 23.156 -13.188 -33.844 1 95.38 635 THR B O 1
ATOM 12076 N N . TYR B 1 636 ? 22.328 -11.18 -34.25 1 95.19 636 TYR B N 1
ATOM 12077 C CA . TYR B 1 636 ? 21.516 -11.188 -33.031 1 95.19 636 TYR B CA 1
ATOM 12078 C C . TYR B 1 636 ? 20.453 -12.266 -33.094 1 95.19 636 TYR B C 1
ATOM 12080 O O . TYR B 1 636 ? 20.266 -13.016 -32.125 1 95.19 636 TYR B O 1
ATOM 12088 N N . THR B 1 637 ? 19.734 -12.391 -34.156 1 95.44 637 THR B N 1
ATOM 12089 C CA . THR B 1 637 ? 18.688 -13.383 -34.312 1 95.44 637 THR B CA 1
ATOM 12090 C C . THR B 1 637 ? 19.281 -14.797 -34.312 1 95.44 637 THR B C 1
ATOM 12092 O O . THR B 1 637 ? 18.703 -15.719 -33.719 1 95.44 637 THR B O 1
ATOM 12095 N N . ASP B 1 638 ? 20.406 -14.93 -34.938 1 95.31 638 ASP B N 1
ATOM 12096 C CA . ASP B 1 638 ? 21.062 -16.234 -34.938 1 95.31 638 ASP B CA 1
ATOM 12097 C C . ASP B 1 638 ? 21.516 -16.641 -33.531 1 95.31 638 ASP B C 1
ATOM 12099 O O . ASP B 1 638 ? 21.344 -17.781 -33.125 1 95.31 638 ASP B O 1
ATOM 12103 N N . ALA B 1 639 ? 22.078 -15.719 -32.938 1 95.5 639 ALA B N 1
ATOM 12104 C CA . ALA B 1 639 ? 22.516 -15.984 -31.578 1 95.5 639 ALA B CA 1
ATOM 12105 C C . ALA B 1 639 ? 21.344 -16.312 -30.672 1 95.5 639 ALA B C 1
ATOM 12107 O O . ALA B 1 639 ? 21.438 -17.203 -29.828 1 95.5 639 ALA B O 1
ATOM 12108 N N . LEU B 1 640 ? 20.281 -15.578 -30.828 1 94.75 640 LEU B N 1
ATOM 12109 C CA . LEU B 1 640 ? 19.078 -15.836 -30.031 1 94.75 640 LEU B CA 1
ATOM 12110 C C . LEU B 1 640 ? 18.547 -17.25 -30.281 1 94.75 640 LEU B C 1
ATOM 12112 O O . LEU B 1 640 ? 18.25 -17.984 -29.344 1 94.75 640 LEU B O 1
ATOM 12116 N N . CYS B 1 641 ? 18.406 -17.609 -31.516 1 95.5 641 CYS B N 1
ATOM 12117 C CA . CYS B 1 641 ? 17.922 -18.938 -31.875 1 95.5 641 CYS B CA 1
ATOM 12118 C C . CYS B 1 641 ? 18.859 -20.031 -31.344 1 95.5 641 CYS B C 1
ATOM 12120 O O . CYS B 1 641 ? 18.406 -21.047 -30.812 1 95.5 641 CYS B O 1
ATOM 12122 N N . GLY B 1 642 ? 20.125 -19.766 -31.484 1 94.25 642 GLY B N 1
ATOM 12123 C CA . GLY B 1 642 ? 21.094 -20.719 -30.969 1 94.25 642 GLY B CA 1
ATOM 12124 C C . GLY B 1 642 ? 21.016 -20.906 -29.469 1 94.25 642 GLY B C 1
ATOM 12125 O O . GLY B 1 642 ? 21.078 -22.047 -28.984 1 94.25 642 GLY B O 1
ATOM 12126 N N . ASN B 1 643 ? 20.922 -19.828 -28.797 1 94.06 643 ASN B N 1
ATOM 12127 C CA . ASN B 1 643 ? 20.844 -19.906 -27.344 1 94.06 643 ASN B CA 1
ATOM 12128 C C . ASN B 1 643 ? 19.531 -20.531 -26.875 1 94.06 643 ASN B C 1
ATOM 12130 O O . ASN B 1 643 ? 19.5 -21.234 -25.859 1 94.06 643 ASN B O 1
ATOM 12134 N N . ILE B 1 644 ? 18.438 -20.25 -27.531 1 94.06 644 ILE B N 1
ATOM 12135 C CA . ILE B 1 644 ? 17.156 -20.891 -27.219 1 94.06 644 ILE B CA 1
ATOM 12136 C C . ILE B 1 644 ? 17.266 -22.391 -27.422 1 94.06 644 ILE B C 1
ATOM 12138 O O . ILE B 1 644 ? 16.844 -23.172 -26.562 1 94.06 644 ILE B O 1
ATOM 12142 N N . ASP B 1 645 ? 17.875 -22.766 -28.484 1 92.62 645 ASP B N 1
ATOM 12143 C CA . ASP B 1 645 ? 18.047 -24.188 -28.766 1 92.62 645 ASP B CA 1
ATOM 12144 C C . ASP B 1 645 ? 18.922 -24.859 -27.719 1 92.62 645 ASP B C 1
ATOM 12146 O O . ASP B 1 645 ? 18.641 -25.969 -27.266 1 92.62 645 ASP B O 1
ATOM 12150 N N . ARG B 1 646 ? 19.906 -24.234 -27.359 1 91.12 646 ARG B N 1
ATOM 12151 C CA . ARG B 1 646 ? 20.828 -24.797 -26.359 1 91.12 646 ARG B CA 1
ATOM 12152 C C . ARG B 1 646 ? 20.125 -25.031 -25.031 1 91.12 646 ARG B C 1
ATOM 12154 O O . ARG B 1 646 ? 20.375 -26.031 -24.359 1 91.12 646 ARG B O 1
ATOM 12161 N N . ARG B 1 647 ? 19.281 -24.141 -24.703 1 88.81 647 ARG B N 1
ATOM 12162 C CA . ARG B 1 647 ? 18.609 -24.219 -23.406 1 88.81 647 ARG B CA 1
ATOM 12163 C C . ARG B 1 647 ? 17.438 -25.203 -23.453 1 88.81 647 ARG B C 1
ATOM 12165 O O . ARG B 1 647 ? 17.109 -25.844 -22.453 1 88.81 647 ARG B O 1
ATOM 12172 N N . PHE B 1 648 ? 16.812 -25.391 -24.609 1 87.5 648 PHE B N 1
ATOM 12173 C CA . PHE B 1 648 ? 15.586 -26.188 -24.672 1 87.5 648 PHE B CA 1
ATOM 12174 C C . PHE B 1 648 ? 15.859 -27.531 -25.344 1 87.5 648 PHE B C 1
ATOM 12176 O O . PHE B 1 648 ? 14.984 -28.391 -25.375 1 87.5 648 PHE B O 1
ATOM 12183 N N . GLU B 1 649 ? 16.953 -27.719 -25.859 1 74.62 649 GLU B N 1
ATOM 12184 C CA . GLU B 1 649 ? 17.266 -28.953 -26.594 1 74.62 649 GLU B CA 1
ATOM 12185 C C . GLU B 1 649 ? 17.438 -30.125 -25.625 1 74.62 649 GLU B C 1
ATOM 12187 O O . GLU B 1 649 ? 17.203 -31.281 -26 1 74.62 649 GLU B O 1
ATOM 12192 N N . GLY B 1 650 ? 17.688 -29.891 -24.469 1 63.19 650 GLY B N 1
ATOM 12193 C CA . GLY B 1 650 ? 17.875 -31.047 -23.609 1 63.19 650 GLY B CA 1
ATOM 12194 C C . GLY B 1 650 ? 16.609 -31.859 -23.422 1 63.19 650 GLY B C 1
ATOM 12195 O O . GLY B 1 650 ? 15.547 -31.312 -23.141 1 63.19 650 GLY B O 1
ATOM 12196 N N . SER B 1 651 ? 16.578 -33 -24.266 1 57.44 651 SER B N 1
ATOM 12197 C CA . SER B 1 651 ? 15.391 -33.844 -24.359 1 57.44 651 SER B CA 1
ATOM 12198 C C . SER B 1 651 ? 15.18 -34.625 -23.078 1 57.44 651 SER B C 1
ATOM 12200 O O . SER B 1 651 ? 16.141 -35.094 -22.453 1 57.44 651 SER B O 1
ATOM 12202 N N . LEU B 1 652 ? 13.992 -34.406 -22.531 1 72 652 LEU B N 1
ATOM 12203 C CA . LEU B 1 652 ? 13.5 -35.344 -21.5 1 72 652 LEU B CA 1
ATOM 12204 C C . LEU B 1 652 ? 12.781 -36.531 -22.141 1 72 652 LEU B C 1
ATOM 12206 O O . LEU B 1 652 ? 11.695 -36.375 -22.703 1 72 652 LEU B O 1
ATOM 12210 N N . PRO B 1 653 ? 13.414 -37.594 -22.203 1 81.12 653 PRO B N 1
ATOM 12211 C CA . PRO B 1 653 ? 12.859 -38.781 -22.906 1 81.12 653 PRO B CA 1
ATOM 12212 C C . PRO B 1 653 ? 11.398 -39.031 -22.531 1 81.12 653 PRO B C 1
ATOM 12214 O O . PRO B 1 653 ? 10.586 -39.344 -23.406 1 81.12 653 PRO B O 1
ATOM 12217 N N . VAL B 1 654 ? 11.156 -38.906 -21.328 1 88.44 654 VAL B N 1
ATOM 12218 C CA . VAL B 1 654 ? 9.805 -39.219 -20.875 1 88.44 654 VAL B CA 1
ATOM 12219 C C . VAL B 1 654 ? 8.82 -38.219 -21.484 1 88.44 654 VAL B C 1
ATOM 12221 O O . VAL B 1 654 ? 7.742 -38.594 -21.938 1 88.44 654 VAL B O 1
ATOM 12224 N N . MET B 1 655 ? 9.18 -37 -21.562 1 88.06 655 MET B N 1
ATOM 12225 C CA . MET B 1 655 ? 8.297 -35.969 -22.109 1 88.06 655 MET B CA 1
ATOM 12226 C C . MET B 1 655 ? 8.062 -36.188 -23.609 1 88.06 655 MET B C 1
ATOM 12228 O O . MET B 1 655 ? 6.945 -36 -24.094 1 88.06 655 MET B O 1
ATOM 12232 N N . SER B 1 656 ? 9.055 -36.562 -24.219 1 86.5 656 SER B N 1
ATOM 12233 C CA . SER B 1 656 ? 8.93 -36.875 -25.641 1 86.5 656 SER B CA 1
ATOM 12234 C C . SER B 1 656 ? 8.047 -38.094 -25.875 1 86.5 656 SER B C 1
ATOM 12236 O O . SER B 1 656 ? 7.281 -38.125 -26.844 1 86.5 656 SER B O 1
ATOM 12238 N N . ALA B 1 657 ? 8.219 -39 -25 1 91.19 657 ALA B N 1
ATOM 12239 C CA . ALA B 1 657 ? 7.445 -40.219 -25.125 1 91.19 657 ALA B CA 1
ATOM 12240 C C . ALA B 1 657 ? 5.957 -39.969 -24.922 1 91.19 657 ALA B C 1
ATOM 12242 O O . ALA B 1 657 ? 5.113 -40.688 -25.453 1 91.19 657 ALA B O 1
ATOM 12243 N N . LEU B 1 658 ? 5.605 -38.969 -24.25 1 91.81 658 LEU B N 1
ATOM 12244 C CA . LEU B 1 658 ? 4.211 -38.625 -23.984 1 91.81 658 LEU B CA 1
ATOM 12245 C C . LEU B 1 658 ? 3.535 -38.094 -25.234 1 91.81 658 LEU B C 1
ATOM 12247 O O . LEU B 1 658 ? 2.316 -37.906 -25.266 1 91.81 658 LEU B O 1
ATOM 12251 N N . SER B 1 659 ? 4.211 -37.938 -26.297 1 89.19 659 SER B N 1
ATOM 12252 C CA . SER B 1 659 ? 3.662 -37.469 -27.562 1 89.19 659 SER B CA 1
ATOM 12253 C C . SER B 1 659 ? 2.771 -38.5 -28.203 1 89.19 659 SER B C 1
ATOM 12255 O O . SER B 1 659 ? 2.057 -38.219 -29.172 1 89.19 659 SER B O 1
ATOM 12257 N N . ILE B 1 660 ? 2.799 -39.656 -27.656 1 92.31 660 ILE B N 1
ATOM 12258 C CA . ILE B 1 660 ? 1.964 -40.75 -28.172 1 92.31 660 ILE B CA 1
ATOM 12259 C C . ILE B 1 660 ? 0.493 -40.344 -28.078 1 92.31 660 ILE B C 1
ATOM 12261 O O . ILE B 1 660 ? -0.347 -40.875 -28.797 1 92.31 660 ILE B O 1
ATOM 12265 N N . PHE B 1 661 ? 0.191 -39.438 -27.266 1 93.5 661 PHE B N 1
ATOM 12266 C CA . PHE B 1 661 ? -1.193 -39 -27.078 1 93.5 661 PHE B CA 1
ATOM 12267 C C . PHE B 1 661 ? -1.582 -37.969 -28.125 1 93.5 661 PHE B C 1
ATOM 12269 O O . PHE B 1 661 ? -2.688 -37.406 -28.078 1 93.5 661 PHE B O 1
ATOM 12276 N N . ASP B 1 662 ? -0.728 -37.688 -28.984 1 91.88 662 ASP B N 1
ATOM 12277 C CA . ASP B 1 662 ? -1.033 -36.75 -30.078 1 91.88 662 ASP B CA 1
ATOM 12278 C C . ASP B 1 662 ? -1.875 -37.438 -31.156 1 91.88 662 ASP B C 1
ATOM 12280 O O . ASP B 1 662 ? -1.38 -38.312 -31.891 1 91.88 662 ASP B O 1
ATOM 12284 N N . LEU B 1 663 ? -3.043 -37 -31.359 1 91.31 663 LEU B N 1
ATOM 12285 C CA . LEU B 1 663 ? -3.977 -37.594 -32.281 1 91.31 663 LEU B CA 1
ATOM 12286 C C . LEU B 1 663 ? -3.633 -37.25 -33.719 1 91.31 663 LEU B C 1
ATOM 12288 O O . LEU B 1 663 ? -3.9 -38 -34.656 1 91.31 663 LEU B O 1
ATOM 12292 N N . GLU B 1 664 ? -3.09 -36.156 -33.875 1 88.19 664 GLU B N 1
ATOM 12293 C CA . GLU B 1 664 ? -2.771 -35.688 -35.219 1 88.19 664 GLU B CA 1
ATOM 12294 C C . GLU B 1 664 ? -1.584 -36.438 -35.812 1 88.19 664 GLU B C 1
ATOM 12296 O O . GLU B 1 664 ? -1.509 -36.656 -37.031 1 88.19 664 GLU B O 1
ATOM 12301 N N . ALA B 1 665 ? -0.747 -36.875 -34.969 1 88.94 665 ALA B N 1
ATOM 12302 C CA . ALA B 1 665 ? 0.454 -37.562 -35.406 1 88.94 665 ALA B CA 1
ATOM 12303 C C . ALA B 1 665 ? 0.167 -39.062 -35.656 1 88.94 665 ALA B C 1
ATOM 12305 O O . ALA B 1 665 ? 0.972 -39.75 -36.281 1 88.94 665 ALA B O 1
ATOM 12306 N N . LEU B 1 666 ? -0.961 -39.5 -35.25 1 92.5 666 LEU B N 1
ATOM 12307 C CA . LEU B 1 666 ? -1.324 -40.906 -35.406 1 92.5 666 LEU B CA 1
ATOM 12308 C C . LEU B 1 666 ? -1.472 -41.312 -36.875 1 92.5 666 LEU B C 1
ATOM 12310 O O . LEU B 1 666 ? -2.264 -40.688 -37.594 1 92.5 666 LEU B O 1
ATOM 12314 N N . PRO B 1 667 ? -0.714 -42.281 -37.25 1 92.31 667 PRO B N 1
ATOM 12315 C CA . PRO B 1 667 ? -0.831 -42.719 -38.625 1 92.31 667 PRO B CA 1
ATOM 12316 C C . PRO B 1 667 ? -2.17 -43.375 -38.938 1 92.31 667 PRO B C 1
ATOM 12318 O O . PRO B 1 667 ? -2.811 -43.938 -38.031 1 92.31 667 PRO B O 1
ATOM 12321 N N . ASN B 1 668 ? -2.527 -43.406 -40.188 1 90.19 668 ASN B N 1
ATOM 12322 C CA . ASN B 1 668 ? -3.756 -44.062 -40.625 1 90.19 668 ASN B CA 1
ATOM 12323 C C . ASN B 1 668 ? -3.564 -45.594 -40.75 1 90.19 668 ASN B C 1
ATOM 12325 O O . ASN B 1 668 ? -2.656 -46.031 -41.438 1 90.19 668 ASN B O 1
ATOM 12329 N N . PRO B 1 669 ? -4.418 -46.281 -40.094 1 89.88 669 PRO B N 1
ATOM 12330 C CA . PRO B 1 669 ? -4.254 -47.75 -40.094 1 89.88 669 PRO B CA 1
ATOM 12331 C C . PRO B 1 669 ? -4.465 -48.344 -41.5 1 89.88 669 PRO B C 1
ATOM 12333 O O . PRO B 1 669 ? -3.898 -49.406 -41.812 1 89.88 669 PRO B O 1
ATOM 12336 N N . GLU B 1 670 ? -5.246 -47.844 -42.375 1 87.31 670 GLU B N 1
ATOM 12337 C CA . GLU B 1 670 ? -5.555 -48.375 -43.688 1 87.31 670 GLU B CA 1
ATOM 12338 C C . GLU B 1 670 ? -4.465 -48.031 -44.719 1 87.31 670 GLU B C 1
ATOM 12340 O O . GLU B 1 670 ? -3.998 -48.875 -45.469 1 87.31 670 GLU B O 1
ATOM 12345 N N . SER B 1 671 ? -4 -46.781 -44.656 1 86.44 671 SER B N 1
ATOM 12346 C CA . SER B 1 671 ? -3.055 -46.281 -45.656 1 86.44 671 SER B CA 1
ATOM 12347 C C . SER B 1 671 ? -1.614 -46.531 -45.219 1 86.44 671 SER B C 1
ATOM 12349 O O . SER B 1 671 ? -0.728 -46.719 -46.062 1 86.44 671 SER B O 1
ATOM 12351 N N . GLU B 1 672 ? -1.415 -46.562 -43.906 1 89.38 672 GLU B N 1
ATOM 12352 C CA . GLU B 1 672 ? -0.07 -46.719 -43.375 1 89.38 672 GLU B CA 1
ATOM 12353 C C . GLU B 1 672 ? -0.007 -47.844 -42.344 1 89.38 672 GLU B C 1
ATOM 12355 O O . GLU B 1 672 ? 0.444 -47.656 -41.219 1 89.38 672 GLU B O 1
ATOM 12360 N N . THR B 1 673 ? -0.309 -48.969 -42.812 1 85.56 673 THR B N 1
ATOM 12361 C CA . THR B 1 673 ? -0.483 -50.125 -41.938 1 85.56 673 THR B CA 1
ATOM 12362 C C . THR B 1 673 ? 0.811 -50.438 -41.188 1 85.56 673 THR B C 1
ATOM 12364 O O . THR B 1 673 ? 0.79 -50.719 -39.969 1 85.56 673 THR B O 1
ATOM 12367 N N . GLY B 1 674 ? 1.986 -50.375 -41.906 1 84.44 674 GLY B N 1
ATOM 12368 C CA . GLY B 1 674 ? 3.26 -50.656 -41.281 1 84.44 674 GLY B CA 1
ATOM 12369 C C . GLY B 1 674 ? 3.625 -49.656 -40.219 1 84.44 674 GLY B C 1
ATOM 12370 O O . GLY B 1 674 ? 4.008 -50.062 -39.094 1 84.44 674 GLY B O 1
ATOM 12371 N N . ARG B 1 675 ? 3.426 -48.469 -40.531 1 91.12 675 ARG B N 1
ATOM 12372 C CA . ARG B 1 675 ? 3.754 -47.406 -39.594 1 91.12 675 ARG B CA 1
ATOM 12373 C C . ARG B 1 675 ? 2.801 -47.406 -38.406 1 91.12 675 ARG B C 1
ATOM 12375 O O . ARG B 1 675 ? 3.205 -47.094 -37.281 1 91.12 675 ARG B O 1
ATOM 12382 N N . PHE B 1 676 ? 1.585 -47.688 -38.625 1 93.12 676 PHE B N 1
ATOM 12383 C CA . PHE B 1 676 ? 0.576 -47.719 -37.562 1 93.12 676 PHE B CA 1
ATOM 12384 C C . PHE B 1 676 ? 0.877 -48.844 -36.562 1 93.12 676 PHE B C 1
ATOM 12386 O O . PHE B 1 676 ? 0.722 -48.656 -35.344 1 93.12 676 PHE B O 1
ATOM 12393 N N . ARG B 1 677 ? 1.323 -49.969 -37.031 1 89.5 677 ARG B N 1
ATOM 12394 C CA . ARG B 1 677 ? 1.594 -51.125 -36.188 1 89.5 677 ARG B CA 1
ATOM 12395 C C . ARG B 1 677 ? 2.764 -50.844 -35.25 1 89.5 677 ARG B C 1
ATOM 12397 O O . ARG B 1 677 ? 2.744 -51.25 -34.062 1 89.5 677 ARG B O 1
ATOM 12404 N N . SER B 1 678 ? 3.717 -50.125 -35.75 1 91.62 678 SER B N 1
ATOM 12405 C CA . SER B 1 678 ? 4.91 -49.875 -34.938 1 91.62 678 SER B CA 1
ATOM 12406 C C . SER B 1 678 ? 4.832 -48.5 -34.25 1 91.62 678 SER B C 1
ATOM 12408 O O . SER B 1 678 ? 5.715 -48.156 -33.469 1 91.62 678 SER B O 1
ATOM 12410 N N . TYR B 1 679 ? 3.764 -47.844 -34.438 1 93.31 679 TYR B N 1
ATOM 12411 C CA . TYR B 1 679 ? 3.65 -46.5 -33.906 1 93.31 679 TYR B CA 1
ATOM 12412 C C . TYR B 1 679 ? 3.631 -46.469 -32.406 1 93.31 679 TYR B C 1
ATOM 12414 O O . TYR B 1 679 ? 2.838 -47.188 -31.766 1 93.31 679 TYR B O 1
ATOM 12422 N N . GLY B 1 680 ? 4.59 -45.719 -31.781 1 93.12 680 GLY B N 1
ATOM 12423 C CA . GLY B 1 680 ? 4.582 -45.5 -30.344 1 93.12 680 GLY B CA 1
ATOM 12424 C C . GLY B 1 680 ? 5.289 -46.594 -29.562 1 93.12 680 GLY B C 1
ATOM 12425 O O . GLY B 1 680 ? 5.324 -46.562 -28.328 1 93.12 680 GLY B O 1
ATOM 12426 N N . SER B 1 681 ? 5.832 -47.594 -30.234 1 92.75 681 SER B N 1
ATOM 12427 C CA . SER B 1 681 ? 6.441 -48.719 -29.547 1 92.75 681 SER B CA 1
ATOM 12428 C C . SER B 1 681 ? 7.652 -48.312 -28.734 1 92.75 681 SER B C 1
ATOM 12430 O O . SER B 1 681 ? 7.824 -48.75 -27.594 1 92.75 681 SER B O 1
ATOM 12432 N N . GLU B 1 682 ? 8.414 -47.469 -29.297 1 92.38 682 GLU B N 1
ATOM 12433 C CA . GLU B 1 682 ? 9.594 -47 -28.578 1 92.38 682 GLU B CA 1
ATOM 12434 C C . GLU B 1 682 ? 9.195 -46.125 -27.406 1 92.38 682 GLU B C 1
ATOM 12436 O O . GLU B 1 682 ? 9.789 -46.188 -26.328 1 92.38 682 GLU B O 1
ATOM 12441 N N . GLU B 1 683 ? 8.234 -45.25 -27.641 1 94.06 683 GLU B N 1
ATOM 12442 C CA . GLU B 1 683 ? 7.754 -44.344 -26.609 1 94.06 683 GLU B CA 1
ATOM 12443 C C . GLU B 1 683 ? 7.152 -45.094 -25.438 1 94.06 683 GLU B C 1
ATOM 12445 O O . GLU B 1 683 ? 7.371 -44.75 -24.281 1 94.06 683 GLU B O 1
ATOM 12450 N N . ILE B 1 684 ? 6.453 -46.125 -25.688 1 94.81 684 ILE B N 1
ATOM 12451 C CA . ILE B 1 684 ? 5.797 -46.875 -24.641 1 94.81 684 ILE B CA 1
ATOM 12452 C C . ILE B 1 684 ? 6.848 -47.625 -23.797 1 94.81 684 ILE B C 1
ATOM 12454 O O . ILE B 1 684 ? 6.688 -47.75 -22.578 1 94.81 684 ILE B O 1
ATOM 12458 N N . ASP B 1 685 ? 7.895 -48.031 -24.469 1 94.06 685 ASP B N 1
ATOM 12459 C CA . ASP B 1 685 ? 8.977 -48.656 -23.734 1 94.06 685 ASP B CA 1
ATOM 12460 C C . ASP B 1 685 ? 9.625 -47.719 -22.734 1 94.06 685 ASP B C 1
ATOM 12462 O O . ASP B 1 685 ? 9.953 -48.094 -21.609 1 94.06 685 ASP B O 1
ATOM 12466 N N . VAL B 1 686 ? 9.789 -46.531 -23.141 1 94.44 686 VAL B N 1
ATOM 12467 C CA . VAL B 1 686 ? 10.367 -45.5 -22.297 1 94.44 686 VAL B CA 1
ATOM 12468 C C . VAL B 1 686 ? 9.438 -45.25 -21.109 1 94.44 686 VAL B C 1
ATOM 12470 O O . VAL B 1 686 ? 9.898 -45.125 -19.969 1 94.44 686 VAL B O 1
ATOM 12473 N N . LEU B 1 687 ? 8.172 -45.156 -21.359 1 95.12 687 LEU B N 1
ATOM 12474 C CA . LEU B 1 687 ? 7.188 -44.906 -20.312 1 95.12 687 LEU B CA 1
ATOM 12475 C C . LEU B 1 687 ? 7.098 -46.062 -19.359 1 95.12 687 LEU B C 1
ATOM 12477 O O . LEU B 1 687 ? 6.941 -45.906 -18.156 1 95.12 687 LEU B O 1
ATOM 12481 N N . ALA B 1 688 ? 7.203 -47.281 -19.922 1 94.94 688 ALA B N 1
ATOM 12482 C CA . ALA B 1 688 ? 7.164 -48.469 -19.094 1 94.94 688 ALA B CA 1
ATOM 12483 C C . ALA B 1 688 ? 8.359 -48.531 -18.141 1 94.94 688 ALA B C 1
ATOM 12485 O O . ALA B 1 688 ? 8.211 -48.875 -16.969 1 94.94 688 ALA B O 1
ATOM 12486 N N . ASP B 1 689 ? 9.461 -48.156 -18.641 1 92.81 689 ASP B N 1
ATOM 12487 C CA . ASP B 1 689 ? 10.672 -48.156 -17.828 1 92.81 689 ASP B CA 1
ATOM 12488 C C . ASP B 1 689 ? 10.594 -47.094 -16.719 1 92.81 689 ASP B C 1
ATOM 12490 O O . ASP B 1 689 ? 11.055 -47.312 -15.609 1 92.81 689 ASP B O 1
ATOM 12494 N N . HIS B 1 690 ? 9.992 -46.031 -16.953 1 92.5 690 HIS B N 1
ATOM 12495 C CA . HIS B 1 690 ? 9.945 -44.938 -16 1 92.5 690 HIS B CA 1
ATOM 12496 C C . HIS B 1 690 ? 8.898 -45.188 -14.93 1 92.5 690 HIS B C 1
ATOM 12498 O O . HIS B 1 690 ? 9.164 -45 -13.734 1 92.5 690 HIS B O 1
ATOM 12504 N N . PHE B 1 691 ? 7.742 -45.562 -15.344 1 92.75 691 PHE B N 1
ATOM 12505 C CA . PHE B 1 691 ? 6.613 -45.625 -14.422 1 92.75 691 PHE B CA 1
ATOM 12506 C C . PHE B 1 691 ? 6.59 -46.969 -13.695 1 92.75 691 PHE B C 1
ATOM 12508 O O . PHE B 1 691 ? 6.098 -47.062 -12.57 1 92.75 691 PHE B O 1
ATOM 12515 N N . PHE B 1 692 ? 7.094 -48 -14.367 1 92.44 692 PHE B N 1
ATOM 12516 C CA . PHE B 1 692 ? 6.918 -49.344 -13.812 1 92.44 692 PHE B CA 1
ATOM 12517 C C . PHE B 1 692 ? 8.234 -50.094 -13.82 1 92.44 692 PHE B C 1
ATOM 12519 O O . PHE B 1 692 ? 8.273 -51.281 -14.203 1 92.44 692 PHE B O 1
ATOM 12526 N N . GLU B 1 693 ? 9.25 -49.469 -13.469 1 84.62 693 GLU B N 1
ATOM 12527 C CA . GLU B 1 693 ? 10.578 -50.094 -13.484 1 84.62 693 GLU B CA 1
ATOM 12528 C C . GLU B 1 693 ? 10.617 -51.344 -12.625 1 84.62 693 GLU B C 1
ATOM 12530 O O . GLU B 1 693 ? 11.281 -52.312 -12.977 1 84.62 693 GLU B O 1
ATOM 12535 N N . SER B 1 694 ? 9.891 -51.438 -11.594 1 84.5 694 SER B N 1
ATOM 12536 C CA . SER B 1 694 ? 9.977 -52.5 -10.617 1 84.5 694 SER B CA 1
ATOM 12537 C C . SER B 1 694 ? 9.047 -53.656 -10.969 1 84.5 694 SER B C 1
ATOM 12539 O O . SER B 1 694 ? 9.094 -54.719 -10.352 1 84.5 694 SER B O 1
ATOM 12541 N N . SER B 1 695 ? 8.164 -53.5 -12.023 1 91.12 695 SER B N 1
ATOM 12542 C CA . SER B 1 695 ? 7.176 -54.531 -12.328 1 91.12 695 SER B CA 1
ATOM 12543 C C . SER B 1 695 ? 7.172 -54.844 -13.812 1 91.12 695 SER B C 1
ATOM 12545 O O . SER B 1 695 ? 6.605 -54.125 -14.625 1 91.12 695 SER B O 1
ATOM 12547 N N . GLU B 1 696 ? 7.672 -55.969 -14.102 1 90.81 696 GLU B N 1
ATOM 12548 C CA . GLU B 1 696 ? 7.68 -56.438 -15.484 1 90.81 696 GLU B CA 1
ATOM 12549 C C . GLU B 1 696 ? 6.27 -56.75 -15.977 1 90.81 696 GLU B C 1
ATOM 12551 O O . GLU B 1 696 ? 5.961 -56.562 -17.156 1 90.81 696 GLU B O 1
ATOM 12556 N N . GLU B 1 697 ? 5.492 -57.188 -15.047 1 93.81 697 GLU B N 1
ATOM 12557 C CA . GLU B 1 697 ? 4.102 -57.5 -15.375 1 93.81 697 GLU B CA 1
ATOM 12558 C C . GLU B 1 697 ? 3.375 -56.25 -15.867 1 93.81 697 GLU B C 1
ATOM 12560 O O . GLU B 1 697 ? 2.641 -56.312 -16.859 1 93.81 697 GLU B O 1
ATOM 12565 N N . LYS B 1 698 ? 3.617 -55.188 -15.219 1 94.19 698 LYS B N 1
ATOM 12566 C CA . LYS B 1 698 ? 2.957 -53.938 -15.594 1 94.19 698 LYS B CA 1
ATOM 12567 C C . LYS B 1 698 ? 3.516 -53.406 -16.906 1 94.19 698 LYS B C 1
ATOM 12569 O O . LYS B 1 698 ? 2.789 -52.781 -17.688 1 94.19 698 LYS B O 1
ATOM 12574 N N . GLN B 1 699 ? 4.723 -53.656 -17.141 1 95.12 699 GLN B N 1
ATOM 12575 C CA . GLN B 1 699 ? 5.32 -53.219 -18.406 1 95.12 699 GLN B CA 1
ATOM 12576 C C . GLN B 1 699 ? 4.672 -53.906 -19.594 1 95.12 699 GLN B C 1
ATOM 12578 O O . GLN B 1 699 ? 4.352 -53.281 -20.594 1 95.12 699 GLN B O 1
ATOM 12583 N N . HIS B 1 700 ? 4.48 -55.188 -19.422 1 94.38 700 HIS B N 1
ATOM 12584 C CA . HIS B 1 700 ? 3.836 -55.969 -20.484 1 94.38 700 HIS B CA 1
ATOM 12585 C C . HIS B 1 700 ? 2.377 -55.562 -20.641 1 94.38 700 HIS B C 1
ATOM 12587 O O . HIS B 1 700 ? 1.869 -55.5 -21.766 1 94.38 700 HIS B O 1
ATOM 12593 N N . GLN B 1 701 ? 1.874 -55.344 -19.547 1 95.5 701 GLN B N 1
ATOM 12594 C CA . GLN B 1 701 ? 0.485 -54.906 -19.578 1 95.5 701 GLN B CA 1
ATOM 12595 C C . GLN B 1 701 ? 0.353 -53.594 -20.328 1 95.5 701 GLN B C 1
ATOM 12597 O O . GLN B 1 701 ? -0.585 -53.406 -21.109 1 95.5 701 GLN B O 1
ATOM 12602 N N . LEU B 1 702 ? 1.214 -52.656 -20.047 1 96.69 702 LEU B N 1
ATOM 12603 C CA . LEU B 1 702 ? 1.175 -51.375 -20.703 1 96.69 702 LEU B CA 1
ATOM 12604 C C . LEU B 1 702 ? 1.341 -51.5 -22.219 1 96.69 702 LEU B C 1
ATOM 12606 O O . LEU B 1 702 ? 0.661 -50.812 -22.984 1 96.69 702 LEU B O 1
ATOM 12610 N N . THR B 1 703 ? 2.207 -52.344 -22.609 1 95.12 703 THR B N 1
ATOM 12611 C CA . THR B 1 703 ? 2.436 -52.562 -24.031 1 95.12 703 THR B CA 1
ATOM 12612 C C . THR B 1 703 ? 1.187 -53.156 -24.688 1 95.12 703 THR B C 1
ATOM 12614 O O . THR B 1 703 ? 0.846 -52.781 -25.812 1 95.12 703 THR B O 1
ATOM 12617 N N . ALA B 1 704 ? 0.549 -54.031 -24 1 94.94 704 ALA B N 1
ATOM 12618 C CA . ALA B 1 704 ? -0.687 -54.625 -24.5 1 94.94 704 ALA B CA 1
ATOM 12619 C C . ALA B 1 704 ? -1.796 -53.562 -24.594 1 94.94 704 ALA B C 1
ATOM 12621 O O . ALA B 1 704 ? -2.564 -53.562 -25.562 1 94.94 704 ALA B O 1
ATOM 12622 N N . GLU B 1 705 ? -1.84 -52.781 -23.609 1 96.5 705 GLU B N 1
ATOM 12623 C CA . GLU B 1 705 ? -2.844 -51.719 -23.609 1 96.5 705 GLU B CA 1
ATOM 12624 C C . GLU B 1 705 ? -2.641 -50.781 -24.797 1 96.5 705 GLU B C 1
ATOM 12626 O O . GLU B 1 705 ? -3.605 -50.375 -25.438 1 96.5 705 GLU B O 1
ATOM 12631 N N . TRP B 1 706 ? -1.425 -50.438 -25.031 1 96.38 706 TRP B N 1
ATOM 12632 C CA . TRP B 1 706 ? -1.124 -49.5 -26.109 1 96.38 706 TRP B CA 1
ATOM 12633 C C . TRP B 1 706 ? -1.509 -50.094 -27.469 1 96.38 706 TRP B C 1
ATOM 12635 O O . TRP B 1 706 ? -2.029 -49.375 -28.328 1 96.38 706 TRP B O 1
ATOM 12645 N N . SER B 1 707 ? -1.263 -51.281 -27.641 1 93.5 707 SER B N 1
ATOM 12646 C CA . SER B 1 707 ? -1.567 -51.938 -28.906 1 93.5 707 SER B CA 1
ATOM 12647 C C . SER B 1 707 ? -3.057 -51.875 -29.234 1 93.5 707 SER B C 1
ATOM 12649 O O . SER B 1 707 ? -3.439 -51.75 -30.391 1 93.5 707 SER B O 1
ATOM 12651 N N . LYS B 1 708 ? -3.846 -51.875 -28.234 1 93.5 708 LYS B N 1
ATOM 12652 C CA . LYS B 1 708 ? -5.289 -51.75 -28.422 1 93.5 708 LYS B CA 1
ATOM 12653 C C . LYS B 1 708 ? -5.727 -50.281 -28.484 1 93.5 708 LYS B C 1
ATOM 12655 O O . LYS B 1 708 ? -6.621 -49.938 -29.266 1 93.5 708 LYS B O 1
ATOM 12660 N N . PHE B 1 709 ? -5.105 -49.531 -27.688 1 95.94 709 PHE B N 1
ATOM 12661 C CA . PHE B 1 709 ? -5.496 -48.156 -27.531 1 95.94 709 PHE B CA 1
ATOM 12662 C C . PHE B 1 709 ? -5.309 -47.375 -28.828 1 95.94 709 PHE B C 1
ATOM 12664 O O . PHE B 1 709 ? -6.094 -46.5 -29.156 1 95.94 709 PHE B O 1
ATOM 12671 N N . LYS B 1 710 ? -4.348 -47.625 -29.578 1 93.62 710 LYS B N 1
ATOM 12672 C CA . LYS B 1 710 ? -4.09 -46.938 -30.828 1 93.62 710 LYS B CA 1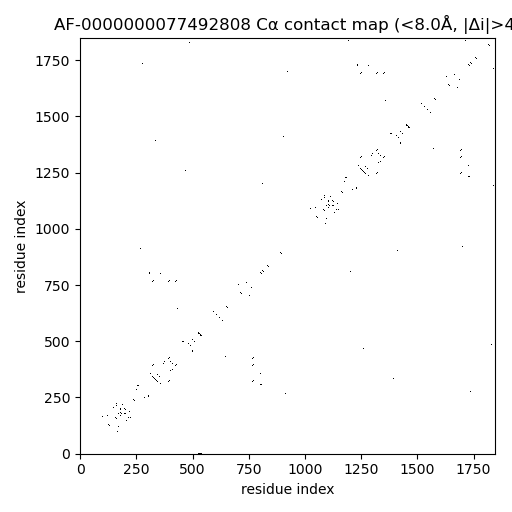
ATOM 12673 C C . LYS B 1 710 ? -5.273 -47.062 -31.781 1 93.62 710 LYS B C 1
ATOM 12675 O O . LYS B 1 710 ? -5.594 -46.125 -32.5 1 93.62 710 LYS B O 1
ATOM 12680 N N . TYR B 1 711 ? -5.859 -48.188 -31.688 1 92.75 711 TYR B N 1
ATOM 12681 C CA . TYR B 1 711 ? -7.035 -48.375 -32.531 1 92.75 711 TYR B CA 1
ATOM 12682 C C . TYR B 1 711 ? -8.203 -47.531 -32.031 1 92.75 711 TYR B C 1
ATOM 12684 O O . TYR B 1 711 ? -8.961 -47 -32.844 1 92.75 711 TYR B O 1
ATOM 12692 N N . ASP B 1 712 ? -8.25 -47.531 -30.797 1 92.88 712 ASP B N 1
ATOM 12693 C CA . ASP B 1 712 ? -9.312 -46.719 -30.188 1 92.88 712 ASP B CA 1
ATOM 12694 C C . ASP B 1 712 ? -9.102 -45.25 -30.484 1 92.88 712 ASP B C 1
ATOM 12696 O O . ASP B 1 712 ? -10.062 -44.5 -30.672 1 92.88 712 ASP B O 1
ATOM 12700 N N . MET B 1 713 ? -7.926 -44.781 -30.359 1 94.75 713 MET B N 1
ATOM 12701 C CA . MET B 1 713 ? -7.578 -43.406 -30.688 1 94.75 713 MET B CA 1
ATOM 12702 C C . MET B 1 713 ? -8.031 -43.031 -32.094 1 94.75 713 MET B C 1
ATOM 12704 O O . MET B 1 713 ? -8.586 -41.969 -32.312 1 94.75 713 MET B O 1
ATOM 12708 N N . HIS B 1 714 ? -7.801 -43.875 -32.938 1 93.06 714 HIS B N 1
ATOM 12709 C CA . HIS B 1 714 ? -8.141 -43.656 -34.344 1 93.06 714 HIS B CA 1
ATOM 12710 C C . HIS B 1 714 ? -9.648 -43.688 -34.562 1 93.06 714 HIS B C 1
ATOM 12712 O O . HIS B 1 714 ? -10.219 -42.812 -35.219 1 93.06 714 HIS B O 1
ATOM 12718 N N . ALA B 1 715 ? -10.281 -44.656 -34 1 91.62 715 ALA B N 1
ATOM 12719 C CA . ALA B 1 715 ? -11.688 -44.938 -34.281 1 91.62 715 ALA B CA 1
ATOM 12720 C C . ALA B 1 715 ? -12.602 -44 -33.469 1 91.62 715 ALA B C 1
ATOM 12722 O O . ALA B 1 715 ? -13.625 -43.531 -34 1 91.62 715 ALA B O 1
ATOM 12723 N N . ASN B 1 716 ? -12.242 -43.719 -32.312 1 91.19 716 ASN B N 1
ATOM 12724 C CA . ASN B 1 716 ? -13.195 -43.094 -31.422 1 91.19 716 ASN B CA 1
ATOM 12725 C C . ASN B 1 716 ? -12.758 -41.688 -31.047 1 91.19 716 ASN B C 1
ATOM 12727 O O . ASN B 1 716 ? -13.586 -40.781 -30.922 1 91.19 716 ASN B O 1
ATOM 12731 N N . LEU B 1 717 ? -11.531 -41.438 -30.812 1 93.44 717 LEU B N 1
ATOM 12732 C CA . LEU B 1 717 ? -11.086 -40.156 -30.266 1 93.44 717 LEU B CA 1
ATOM 12733 C C . LEU B 1 717 ? -10.789 -39.188 -31.391 1 93.44 717 LEU B C 1
ATOM 12735 O O . LEU B 1 717 ? -11.25 -38.031 -31.359 1 93.44 717 LEU B O 1
ATOM 12739 N N . LYS B 1 718 ? -10.078 -39.562 -32.344 1 91.5 718 LYS B N 1
ATOM 12740 C CA . LYS B 1 718 ? -9.617 -38.688 -33.406 1 91.5 718 LYS B CA 1
ATOM 12741 C C . LYS B 1 718 ? -10.797 -38.031 -34.125 1 91.5 718 LYS B C 1
ATOM 12743 O O . LYS B 1 718 ? -10.758 -36.812 -34.406 1 91.5 718 LYS B O 1
ATOM 12748 N N 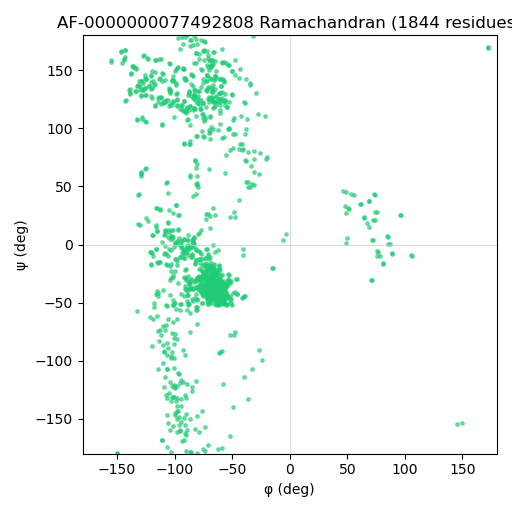. PRO B 1 719 ? -11.875 -38.656 -34.375 1 89.69 719 PRO B N 1
ATOM 12749 C CA . PRO B 1 719 ? -13.016 -38.031 -35.062 1 89.69 719 PRO B CA 1
ATOM 12750 C C . PRO B 1 719 ? -13.672 -36.938 -34.188 1 89.69 719 PRO B C 1
ATOM 12752 O O . PRO B 1 719 ? -14.352 -36.062 -34.719 1 89.69 719 PRO B O 1
ATOM 12755 N N . GLN B 1 720 ? -13.445 -37.031 -32.969 1 88.69 720 GLN B N 1
ATOM 12756 C CA . GLN B 1 720 ? -14.086 -36.094 -32.062 1 88.69 720 GLN B CA 1
ATOM 12757 C C . GLN B 1 720 ? -13.234 -34.844 -31.891 1 88.69 720 GLN B C 1
ATOM 12759 O O . GLN B 1 720 ? -13.672 -33.844 -31.281 1 88.69 720 GLN B O 1
ATOM 12764 N N . LEU B 1 721 ? -12.109 -34.906 -32.375 1 88.75 721 LEU B N 1
ATOM 12765 C CA . LEU B 1 721 ? -11.227 -33.75 -32.281 1 88.75 721 LEU B CA 1
ATOM 12766 C C . LEU B 1 721 ? -11.859 -32.531 -32.938 1 88.75 721 LEU B C 1
ATOM 12768 O O . LEU B 1 721 ? -12.312 -32.625 -34.094 1 88.75 721 LEU B O 1
ATOM 12772 N N . PRO B 1 722 ? -12.055 -31.359 -32.281 1 79.38 722 PRO B N 1
ATOM 12773 C CA . PRO B 1 722 ? -12.656 -30.172 -32.875 1 79.38 722 PRO B CA 1
ATOM 12774 C C . PRO B 1 722 ? -11.875 -29.641 -34.062 1 79.38 722 PRO B C 1
ATOM 12776 O O . PRO B 1 722 ? -10.641 -29.625 -34.031 1 79.38 722 PRO B O 1
ATOM 12779 N N . LYS B 1 723 ? -12.469 -29.672 -35.25 1 61.25 723 LYS B N 1
ATOM 12780 C CA . LYS B 1 723 ? -11.828 -29.281 -36.531 1 61.25 723 LYS B CA 1
ATOM 12781 C C . LYS B 1 723 ? -11.398 -27.812 -36.469 1 61.25 723 LYS B C 1
ATOM 12783 O O . LYS B 1 723 ? -10.312 -27.469 -36.938 1 61.25 723 LYS B O 1
ATOM 12788 N N . ASP B 1 724 ? -12.344 -26.859 -36.969 1 51.25 724 ASP B N 1
ATOM 12789 C CA . ASP B 1 724 ? -12.016 -25.469 -37.25 1 51.25 724 ASP B CA 1
ATOM 12790 C C . ASP B 1 724 ? -11.336 -24.812 -36.062 1 51.25 724 ASP B C 1
ATOM 12792 O O . ASP B 1 724 ? -11.953 -24.641 -35 1 51.25 724 ASP B O 1
ATOM 12796 N N . PRO B 1 725 ? -10.141 -25.016 -35.938 1 45.25 725 PRO B N 1
ATOM 12797 C CA . PRO B 1 725 ? -9.406 -24.219 -34.938 1 45.25 725 PRO B CA 1
ATOM 12798 C C . PRO B 1 725 ? -9.852 -22.766 -34.938 1 45.25 725 PRO B C 1
ATOM 12800 O O . PRO B 1 725 ? -9.102 -21.891 -34.469 1 45.25 725 PRO B O 1
ATOM 12803 N N . VAL B 1 726 ? -10.672 -22.391 -35.938 1 39.38 726 VAL B N 1
ATOM 12804 C CA . VAL B 1 726 ? -10.859 -20.969 -36.188 1 39.38 726 VAL B CA 1
ATOM 12805 C C . VAL B 1 726 ? -10.945 -20.203 -34.875 1 39.38 726 VAL B C 1
ATOM 12807 O O . VAL B 1 726 ? -10.211 -19.234 -34.656 1 39.38 726 VAL B O 1
ATOM 12810 N N . THR B 1 727 ? -12.297 -19.594 -34.656 1 38 727 THR B N 1
ATOM 12811 C CA . THR B 1 727 ? -12.773 -18.391 -34 1 38 727 THR B CA 1
ATOM 12812 C C . THR B 1 727 ? -12.5 -18.453 -32.5 1 38 727 THR B C 1
ATOM 12814 O O . THR B 1 727 ? -12.867 -17.531 -31.766 1 38 727 THR B O 1
ATOM 12817 N N . GLN B 1 728 ? -12.703 -19.5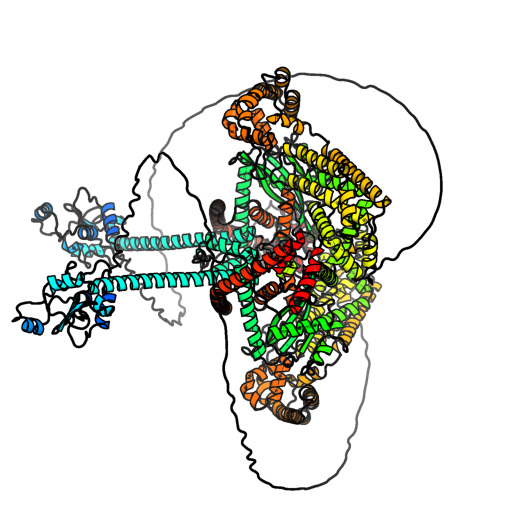78 -31.906 1 35.69 728 GLN B N 1
ATOM 12818 C CA . GLN B 1 728 ? -12.945 -19.375 -30.469 1 35.69 728 GLN B CA 1
ATOM 12819 C C . GLN B 1 728 ? -11.734 -18.75 -29.797 1 35.69 728 GLN B C 1
ATOM 12821 O O . GLN B 1 728 ? -10.641 -18.719 -30.359 1 35.69 728 GLN B O 1
ATOM 12826 N N . THR B 1 729 ? -11.93 -18.641 -28.406 1 40.66 729 THR B N 1
ATOM 12827 C CA . THR B 1 729 ? -11.109 -17.953 -27.422 1 40.66 729 THR B CA 1
ATOM 12828 C C . THR B 1 729 ? -9.656 -18.422 -27.484 1 40.66 729 THR B C 1
ATOM 12830 O O . THR B 1 729 ? -9.406 -19.609 -27.719 1 40.66 729 THR B O 1
ATOM 12833 N N . PRO B 1 730 ? -8.68 -17.672 -27.766 1 42.78 730 PRO B N 1
ATOM 12834 C CA . PRO B 1 730 ? -7.234 -17.891 -27.766 1 42.78 730 PRO B CA 1
ATOM 12835 C C . PRO B 1 730 ? -6.82 -19.141 -27 1 42.78 730 PRO B C 1
ATOM 12837 O O . PRO B 1 730 ? -5.629 -19.453 -26.906 1 42.78 730 PRO B O 1
ATOM 12840 N N . THR B 1 731 ? -7.516 -19.688 -26.172 1 48 731 THR B N 1
ATOM 12841 C CA . THR B 1 731 ? -6.91 -20.781 -25.406 1 48 731 THR B CA 1
ATOM 12842 C C . THR B 1 731 ? -6.945 -22.078 -26.203 1 48 731 THR B C 1
ATOM 12844 O O . THR B 1 731 ? -7.855 -22.891 -26.031 1 48 731 THR B O 1
ATOM 12847 N N . VAL B 1 732 ? -6.648 -22.109 -27.469 1 51.72 732 VAL B N 1
ATOM 12848 C CA . VAL B 1 732 ? -6.68 -23.281 -28.328 1 51.72 732 VAL B CA 1
ATOM 12849 C C . VAL B 1 732 ? -5.922 -24.422 -27.656 1 51.72 732 VAL B C 1
ATOM 12851 O O . VAL B 1 732 ? -4.719 -24.312 -27.391 1 51.72 732 VAL B O 1
ATOM 12854 N N . GLU B 1 733 ? -6.566 -25.438 -27.141 1 67.44 733 GLU B N 1
ATOM 12855 C CA . GLU B 1 733 ? -6.074 -26.688 -26.562 1 67.44 733 GLU B CA 1
ATOM 12856 C C . GLU B 1 733 ? -5.391 -27.547 -27.625 1 67.44 733 GLU B C 1
ATOM 12858 O O . GLU B 1 733 ? -5.875 -27.656 -28.766 1 67.44 733 GLU B O 1
ATOM 12863 N N . SER B 1 734 ? -4.129 -27.859 -27.5 1 81 734 SER B N 1
ATOM 12864 C CA . SER B 1 734 ? -3.406 -28.781 -28.375 1 81 734 SER B CA 1
ATOM 12865 C C . SER B 1 734 ? -4.125 -30.125 -28.484 1 81 734 SER B C 1
ATOM 12867 O O . SER B 1 734 ? -4.93 -30.469 -27.609 1 81 734 SER B O 1
ATOM 12869 N N . SER B 1 735 ? -3.871 -30.781 -29.594 1 87.5 735 SER B N 1
ATOM 12870 C CA . SER B 1 735 ? -4.461 -32.094 -29.797 1 87.5 735 SER B CA 1
ATOM 12871 C C . SER B 1 735 ? -4.094 -33.062 -28.656 1 87.5 735 SER B C 1
ATOM 12873 O O . SER B 1 735 ? -4.93 -33.844 -28.203 1 87.5 735 SER B O 1
ATOM 12875 N N . THR B 1 736 ? -2.936 -32.969 -28.266 1 90.5 736 THR B N 1
ATOM 12876 C CA . THR B 1 736 ? -2.471 -33.812 -27.172 1 90.5 736 THR B CA 1
ATOM 12877 C C . THR B 1 736 ? -3.225 -33.5 -25.875 1 90.5 736 THR B C 1
ATOM 12879 O O . THR B 1 736 ? -3.668 -34.406 -25.172 1 90.5 736 THR B O 1
ATOM 12882 N N . GLN B 1 737 ? -3.328 -32.25 -25.547 1 89.81 737 GLN B N 1
ATOM 12883 C CA . GLN B 1 737 ? -4.035 -31.844 -24.344 1 89.81 737 GLN B CA 1
ATOM 12884 C C . GLN B 1 737 ? -5.496 -32.281 -24.391 1 89.81 737 GLN B C 1
ATOM 12886 O O . GLN B 1 737 ? -6.039 -32.75 -23.391 1 89.81 737 GLN B O 1
ATOM 12891 N N . TRP B 1 738 ? -6.082 -32.062 -25.484 1 90.44 738 TRP B N 1
ATOM 12892 C CA . TRP B 1 738 ? -7.469 -32.5 -25.656 1 90.44 738 TRP B CA 1
ATOM 12893 C C . TRP B 1 738 ? -7.613 -34 -25.422 1 90.44 738 TRP B C 1
ATOM 12895 O O . TRP B 1 738 ? -8.547 -34.438 -24.766 1 90.44 738 TRP B O 1
ATOM 12905 N N . CYS B 1 739 ? -6.715 -34.75 -26 1 93.19 739 CYS B N 1
ATOM 12906 C CA . CYS B 1 739 ? -6.75 -36.188 -25.859 1 93.19 739 CYS B CA 1
ATOM 12907 C C . CYS B 1 739 ? -6.605 -36.625 -24.406 1 93.19 739 CYS B C 1
ATOM 12909 O O . CYS B 1 739 ? -7.352 -37.469 -23.922 1 93.19 739 CYS B O 1
ATOM 12911 N N . LEU B 1 740 ? -5.684 -36.062 -23.766 1 94.12 740 LEU B N 1
ATOM 12912 C CA . LEU B 1 740 ? -5.441 -36.375 -22.359 1 94.12 740 LEU B CA 1
ATOM 12913 C C . LEU B 1 740 ? -6.676 -36.062 -21.516 1 94.12 740 LEU B C 1
ATOM 12915 O O . LEU B 1 740 ? -7.074 -36.906 -20.688 1 94.12 740 LEU B O 1
ATOM 12919 N N . GLU B 1 741 ? -7.254 -34.938 -21.688 1 93.12 741 GLU B N 1
ATOM 12920 C CA . GLU B 1 741 ? -8.445 -34.562 -20.938 1 93.12 741 GLU B CA 1
ATOM 12921 C C . GLU B 1 741 ? -9.617 -35.469 -21.25 1 93.12 741 GLU B C 1
ATOM 12923 O O . GLU B 1 741 ? -10.391 -35.812 -20.344 1 93.12 741 GLU B O 1
ATOM 12928 N N . ARG B 1 742 ? -9.648 -35.875 -22.484 1 92.5 742 ARG B N 1
ATOM 12929 C CA . ARG B 1 742 ? -10.727 -36.781 -22.891 1 92.5 742 ARG B CA 1
ATOM 12930 C C . ARG B 1 742 ? -10.562 -38.156 -22.25 1 92.5 742 ARG B C 1
ATOM 12932 O O . ARG B 1 742 ? -11.547 -38.781 -21.859 1 92.5 742 ARG B O 1
ATOM 12939 N N . VAL B 1 743 ? -9.359 -38.625 -22.25 1 94.62 743 VAL B N 1
ATOM 12940 C CA . VAL B 1 743 ? -9.062 -39.906 -21.641 1 94.62 743 VAL B CA 1
ATOM 12941 C C . VAL B 1 743 ? -9.477 -39.875 -20.172 1 94.62 743 VAL B C 1
ATOM 12943 O O . VAL B 1 743 ? -10.023 -40.875 -19.672 1 94.62 743 VAL B O 1
ATOM 12946 N N . ILE B 1 744 ? -9.273 -38.812 -19.5 1 94.19 744 ILE B N 1
ATOM 12947 C CA . ILE B 1 744 ? -9.625 -38.688 -18.094 1 94.19 744 ILE B CA 1
ATOM 12948 C C . ILE B 1 744 ? -11.148 -38.594 -17.953 1 94.19 744 ILE B C 1
ATOM 12950 O O . ILE B 1 744 ? -11.719 -39.125 -17 1 94.19 744 ILE B O 1
ATOM 12954 N N . GLU B 1 745 ? -11.734 -37.938 -18.859 1 92.25 745 GLU B N 1
ATOM 12955 C CA . GLU B 1 745 ? -13.195 -37.844 -18.859 1 92.25 745 GLU B CA 1
ATOM 12956 C C . GLU B 1 745 ? -13.844 -39.219 -18.969 1 92.25 745 GLU B C 1
ATOM 12958 O O . GLU B 1 745 ? -14.883 -39.469 -18.359 1 92.25 745 GLU B O 1
ATOM 12963 N N . LEU B 1 746 ? -13.203 -40.062 -19.703 1 92.38 746 LEU B N 1
ATOM 12964 C CA . LEU B 1 746 ? -13.719 -41.406 -19.953 1 92.38 746 LEU B CA 1
ATOM 12965 C C . LEU B 1 746 ? -13.078 -42.406 -19 1 92.38 746 LEU B C 1
ATOM 12967 O O . LEU B 1 746 ? -12.945 -43.594 -19.344 1 92.38 746 LEU B O 1
ATOM 12971 N N . LYS B 1 747 ? -12.672 -42.031 -17.969 1 88.56 747 LYS B N 1
ATOM 12972 C CA . LYS B 1 747 ? -11.898 -42.844 -17.047 1 88.56 747 LYS B CA 1
ATOM 12973 C C . LYS B 1 747 ? -12.727 -44.031 -16.562 1 88.56 747 LYS B C 1
ATOM 12975 O O . LYS B 1 747 ? -12.18 -45.094 -16.25 1 88.56 747 LYS B O 1
ATOM 12980 N N . THR B 1 748 ? -13.977 -43.875 -16.438 1 88.25 748 THR B N 1
ATOM 12981 C CA . THR B 1 748 ? -14.82 -44.969 -15.969 1 88.25 748 THR B CA 1
ATOM 12982 C C . THR B 1 748 ? -14.805 -46.125 -16.953 1 88.25 748 THR B C 1
ATOM 12984 O O . THR B 1 748 ? -14.711 -47.281 -16.547 1 88.25 748 THR B O 1
ATOM 12987 N N . SER B 1 749 ? -14.867 -45.812 -18.234 1 90 749 SER B N 1
ATOM 12988 C CA . SER B 1 749 ? -14.836 -46.844 -19.25 1 90 749 SER B CA 1
ATOM 12989 C C . SER B 1 749 ? -13.398 -47.25 -19.594 1 90 749 SER B C 1
ATOM 12991 O O . SER B 1 749 ? -13.078 -48.438 -19.594 1 90 749 SER B O 1
ATOM 12993 N N . TYR B 1 750 ? -12.609 -46.281 -19.781 1 90.88 750 TYR B N 1
ATOM 12994 C CA . TYR B 1 750 ? -11.227 -46.531 -20.172 1 90.88 750 TYR B CA 1
ATOM 12995 C C . TYR B 1 750 ? -10.43 -47.094 -19 1 90.88 750 TYR B C 1
ATOM 12997 O O . TYR B 1 750 ? -9.422 -47.781 -19.188 1 90.88 750 TYR B O 1
ATOM 13005 N N . GLY B 1 751 ? -10.867 -46.781 -17.828 1 90.19 751 GLY B N 1
ATOM 13006 C CA . GLY B 1 751 ? -10.172 -47.281 -16.656 1 90.19 751 GLY B CA 1
ATOM 13007 C C . GLY B 1 751 ? -10.211 -48.781 -16.516 1 90.19 751 GLY B C 1
ATOM 13008 O O . GLY B 1 751 ? -9.312 -49.375 -15.914 1 90.19 751 GLY B O 1
ATOM 13009 N N . HIS B 1 752 ? -11.172 -49.375 -17.109 1 90.88 752 HIS B N 1
ATOM 13010 C CA . HIS B 1 752 ? -11.32 -50.812 -17.047 1 90.88 752 HIS B CA 1
ATOM 13011 C C . HIS B 1 752 ? -10.516 -51.5 -18.141 1 90.88 752 HIS B C 1
ATOM 13013 O O . HIS B 1 752 ? -9.977 -52.594 -17.938 1 90.88 752 HIS B O 1
ATOM 13019 N N . VAL B 1 753 ? -10.43 -50.812 -19.234 1 92.94 753 VAL B N 1
ATOM 13020 C CA . VAL B 1 753 ? -9.797 -51.406 -20.391 1 92.94 753 VAL B CA 1
ATOM 13021 C C . VAL B 1 753 ? -8.32 -51 -20.438 1 92.94 753 VAL B C 1
ATOM 13023 O O . VAL B 1 753 ? -7.461 -51.844 -20.781 1 92.94 753 VAL B O 1
ATOM 13026 N N . TYR B 1 754 ? -8.023 -49.719 -20.156 1 95.94 754 TYR B N 1
ATOM 13027 C CA . TYR B 1 754 ? -6.668 -49.188 -20.219 1 95.94 754 TYR B CA 1
ATOM 13028 C C . TYR B 1 754 ? -6.266 -48.531 -18.906 1 95.94 754 TYR B C 1
ATOM 13030 O O . TYR B 1 754 ? -5.922 -47.375 -18.875 1 95.94 754 TYR B O 1
ATOM 13038 N N . PRO B 1 755 ? -6.148 -49.25 -17.828 1 95.38 755 PRO B N 1
ATOM 13039 C CA . PRO B 1 755 ? -5.891 -48.625 -16.516 1 95.38 755 PRO B CA 1
ATOM 13040 C C . PRO B 1 755 ? -4.527 -47.938 -16.453 1 95.38 755 PRO B C 1
ATOM 13042 O O . PRO B 1 755 ? -4.41 -46.875 -15.883 1 95.38 755 PRO B O 1
ATOM 13045 N N . LEU B 1 756 ? -3.533 -48.5 -17 1 96.44 756 LEU B N 1
ATOM 13046 C CA . LEU B 1 756 ? -2.189 -47.938 -16.906 1 96.44 756 LEU B CA 1
ATOM 13047 C C . LEU B 1 756 ? -2.051 -46.719 -17.797 1 96.44 756 LEU B C 1
ATOM 13049 O O . LEU B 1 756 ? -1.383 -45.75 -17.422 1 96.44 756 LEU B O 1
ATOM 13053 N N . LEU B 1 757 ? -2.686 -46.719 -18.953 1 96.31 757 LEU B N 1
ATOM 13054 C CA . LEU B 1 757 ? -2.627 -45.562 -19.844 1 96.31 757 LEU B CA 1
ATOM 13055 C C . LEU B 1 757 ? -3.389 -44.375 -19.25 1 96.31 757 LEU B C 1
ATOM 13057 O O . LEU B 1 757 ? -2.994 -43.219 -19.438 1 96.31 757 LEU B O 1
ATOM 13061 N N . VAL B 1 758 ? -4.488 -44.688 -18.562 1 95.75 758 VAL B N 1
ATOM 13062 C CA . VAL B 1 758 ? -5.254 -43.625 -17.906 1 95.75 758 VAL B CA 1
ATOM 13063 C C . VAL B 1 758 ? -4.418 -43 -16.797 1 95.75 758 VAL B C 1
ATOM 13065 O O . VAL B 1 758 ? -4.434 -41.781 -16.625 1 95.75 758 VAL B O 1
ATOM 13068 N N . TYR B 1 759 ? -3.746 -43.844 -16.109 1 95.81 759 TYR B N 1
ATOM 13069 C CA . TYR B 1 759 ? -2.848 -43.375 -15.07 1 95.81 759 TYR B CA 1
ATOM 13070 C C . TYR B 1 759 ? -1.767 -42.469 -15.648 1 95.81 759 TYR B C 1
ATOM 13072 O O . TYR B 1 759 ? -1.5 -41.375 -15.125 1 95.81 759 TYR B O 1
ATOM 13080 N N . ILE B 1 760 ? -1.174 -42.844 -16.703 1 96.06 760 ILE B N 1
ATOM 13081 C CA . ILE B 1 760 ? -0.109 -42.094 -17.344 1 96.06 760 ILE B CA 1
ATOM 13082 C C . ILE B 1 760 ? -0.671 -40.781 -17.891 1 96.06 760 ILE B C 1
ATOM 13084 O O . ILE B 1 760 ? -0.014 -39.719 -17.828 1 96.06 760 ILE B O 1
ATOM 13088 N N . ALA B 1 761 ? -1.849 -40.844 -18.422 1 95.38 761 ALA B N 1
ATOM 13089 C CA . ALA B 1 761 ? -2.5 -39.656 -18.922 1 95.38 761 ALA B CA 1
ATOM 13090 C C . ALA B 1 761 ? -2.727 -38.656 -17.781 1 95.38 761 ALA B C 1
ATOM 13092 O O . ALA B 1 761 ? -2.564 -37.438 -17.969 1 95.38 761 ALA B O 1
ATOM 13093 N N . LYS B 1 762 ? -3.127 -39.125 -16.656 1 95.5 762 LYS B N 1
ATOM 13094 C CA . LYS B 1 762 ? -3.328 -38.281 -15.5 1 95.5 762 LYS B CA 1
ATOM 13095 C C . LYS B 1 762 ? -2.02 -37.625 -15.055 1 95.5 762 LYS B C 1
ATOM 13097 O O . LYS B 1 762 ? -1.985 -36.438 -14.75 1 95.5 762 LYS B O 1
ATOM 13102 N N . VAL B 1 763 ? -0.975 -38.344 -15.047 1 96.25 763 VAL B N 1
ATOM 13103 C CA . VAL B 1 763 ? 0.336 -37.844 -14.664 1 96.25 763 VAL B CA 1
ATOM 13104 C C . VAL B 1 763 ? 0.789 -36.781 -15.664 1 96.25 763 VAL B C 1
ATOM 13106 O O . VAL B 1 763 ? 1.354 -35.75 -15.281 1 96.25 763 VAL B O 1
ATOM 13109 N N . ALA B 1 764 ? 0.54 -37.031 -16.891 1 95.25 764 ALA B N 1
ATOM 13110 C CA . ALA B 1 764 ? 0.938 -36.094 -17.953 1 95.25 764 ALA B CA 1
ATOM 13111 C C . ALA B 1 764 ? 0.278 -34.719 -17.75 1 95.25 764 ALA B C 1
ATOM 13113 O O . ALA B 1 764 ? 0.879 -33.688 -18.047 1 95.25 764 ALA B O 1
ATOM 13114 N N . LEU B 1 765 ? -0.905 -34.688 -17.219 1 94.94 765 LEU B N 1
ATOM 13115 C CA . LEU B 1 765 ? -1.667 -33.469 -17.047 1 94.94 765 LEU B CA 1
ATOM 13116 C C . LEU B 1 765 ? -1.169 -32.688 -15.844 1 94.94 765 LEU B C 1
ATOM 13118 O O . LEU B 1 765 ? -1.371 -31.469 -15.758 1 94.94 765 LEU B O 1
ATOM 13122 N N . VAL B 1 766 ? -0.49 -33.312 -14.914 1 96.12 766 VAL B N 1
ATOM 13123 C CA . VAL B 1 766 ? -0.155 -32.625 -13.672 1 96.12 766 VAL B CA 1
ATOM 13124 C C . VAL B 1 766 ? 1.322 -32.219 -13.68 1 96.12 766 VAL B C 1
ATOM 13126 O O . VAL B 1 766 ? 1.842 -31.719 -12.68 1 96.12 766 VAL B O 1
ATOM 13129 N N . LEU B 1 767 ? 2.027 -32.438 -14.781 1 94.88 767 LEU B N 1
ATOM 13130 C CA . LEU B 1 767 ? 3.432 -32.031 -14.883 1 94.88 767 LEU B CA 1
ATOM 13131 C C . LEU B 1 767 ? 3.572 -30.531 -15.07 1 94.88 767 LEU B C 1
ATOM 13133 O O . LEU B 1 767 ? 3.172 -30 -16.109 1 94.88 767 LEU B O 1
ATOM 13137 N N . PRO B 1 768 ? 4.113 -29.828 -14.062 1 94.75 768 PRO B N 1
ATOM 13138 C CA . PRO B 1 768 ? 4.262 -28.391 -14.195 1 94.75 768 PRO B CA 1
ATOM 13139 C C . PRO B 1 768 ? 5.52 -27.984 -14.969 1 94.75 768 PRO B C 1
ATOM 13141 O O . PRO B 1 768 ? 6.609 -28.484 -14.68 1 94.75 768 PRO B O 1
ATOM 13144 N N . LEU B 1 769 ? 5.41 -27.109 -15.883 1 93 769 LEU B N 1
ATOM 13145 C CA . LEU B 1 769 ? 6.551 -26.719 -16.703 1 93 769 LEU B CA 1
ATOM 13146 C C . LEU B 1 769 ? 6.914 -25.25 -16.469 1 93 769 LEU B C 1
ATOM 13148 O O . LEU B 1 769 ? 8.008 -24.812 -16.812 1 93 769 LEU B O 1
ATOM 13152 N N . SER B 1 770 ? 5.984 -24.594 -15.859 1 92.56 770 SER B N 1
ATOM 13153 C CA . SER B 1 770 ? 6.184 -23.156 -15.688 1 92.56 770 SER B CA 1
ATOM 13154 C C . SER B 1 770 ? 5.977 -22.734 -14.234 1 92.56 770 SER B C 1
ATOM 13156 O O . SER B 1 770 ? 5.078 -23.25 -13.562 1 92.56 770 SER B O 1
ATOM 13158 N N . ASN B 1 771 ? 6.824 -21.812 -13.773 1 92 771 ASN B N 1
ATOM 13159 C CA . ASN B 1 771 ? 6.703 -21.281 -12.422 1 92 771 ASN B CA 1
ATOM 13160 C C . ASN B 1 771 ? 5.992 -19.938 -12.422 1 92 771 ASN B C 1
ATOM 13162 O O . ASN B 1 771 ? 6.332 -19.047 -11.633 1 92 771 ASN B O 1
ATOM 13166 N N . ALA B 1 772 ? 5.074 -19.75 -13.297 1 90.69 772 ALA B N 1
ATOM 13167 C CA . ALA B 1 772 ? 4.324 -18.5 -13.398 1 90.69 772 ALA B CA 1
ATOM 13168 C C . ALA B 1 772 ? 3.477 -18.266 -12.148 1 90.69 772 ALA B C 1
ATOM 13170 O O . ALA B 1 772 ? 3.316 -17.125 -11.703 1 90.69 772 ALA B O 1
ATOM 13171 N N . TRP B 1 773 ? 2.945 -19.344 -11.586 1 93.88 773 TRP B N 1
ATOM 13172 C CA . TRP B 1 773 ? 2.049 -19.219 -10.438 1 93.88 773 TRP B CA 1
ATOM 13173 C C . TRP B 1 773 ? 2.82 -18.828 -9.188 1 93.88 773 TRP B C 1
ATOM 13175 O O . TRP B 1 773 ? 2.402 -17.922 -8.445 1 93.88 773 TRP B O 1
ATOM 13185 N N . PRO B 1 774 ? 3.947 -19.453 -8.914 1 94.31 774 PRO B N 1
ATOM 13186 C CA . PRO B 1 774 ? 4.746 -18.969 -7.785 1 94.31 774 PRO B CA 1
ATOM 13187 C C . PRO B 1 774 ? 5.137 -17.5 -7.926 1 94.31 774 PRO B C 1
ATOM 13189 O O . PRO B 1 774 ? 5.184 -16.781 -6.93 1 94.31 774 PRO B O 1
ATOM 13192 N N . GLU B 1 775 ? 5.434 -17.062 -9.094 1 89.69 775 GLU B N 1
ATOM 13193 C CA . GLU B 1 775 ? 5.75 -15.656 -9.312 1 89.69 775 GLU B CA 1
ATOM 13194 C C . GLU B 1 775 ? 4.547 -14.766 -9.016 1 89.69 775 GLU B C 1
ATOM 13196 O O . GLU B 1 775 ? 4.691 -13.688 -8.43 1 89.69 775 GLU B O 1
ATOM 13201 N N . ARG B 1 776 ? 3.379 -15.242 -9.469 1 91.69 776 ARG B N 1
ATOM 13202 C CA . ARG B 1 776 ? 2.148 -14.531 -9.125 1 91.69 776 ARG B CA 1
ATOM 13203 C C . ARG B 1 776 ? 1.928 -14.516 -7.617 1 91.69 776 ARG B C 1
ATOM 13205 O O . ARG B 1 776 ? 1.476 -13.508 -7.066 1 91.69 776 ARG B O 1
ATOM 13212 N N . GLY B 1 777 ? 2.189 -15.688 -7.062 1 94.25 777 GLY B N 1
ATOM 13213 C CA . GLY B 1 777 ? 2.092 -15.766 -5.613 1 94.25 777 GLY B CA 1
ATOM 13214 C C . GLY B 1 777 ? 3.033 -14.812 -4.902 1 94.25 777 GLY B C 1
ATOM 13215 O O . GLY B 1 777 ? 2.666 -14.203 -3.891 1 94.25 777 GLY B O 1
ATOM 13216 N N . ALA B 1 778 ? 4.258 -14.68 -5.398 1 93.06 778 ALA B N 1
ATOM 13217 C CA . ALA B 1 778 ? 5.242 -13.758 -4.836 1 93.06 778 ALA B CA 1
ATOM 13218 C C . ALA B 1 778 ? 4.746 -12.32 -4.902 1 93.06 778 ALA B C 1
ATOM 13220 O O . ALA B 1 778 ? 4.957 -11.539 -3.973 1 93.06 778 ALA B O 1
ATOM 13221 N N . SER B 1 779 ? 4.113 -12.016 -5.977 1 90.06 779 SER B N 1
ATOM 13222 C CA . SER B 1 779 ? 3.527 -10.688 -6.125 1 90.06 779 SER B CA 1
ATOM 13223 C C . SER B 1 779 ? 2.447 -10.445 -5.074 1 90.06 779 SER B C 1
ATOM 13225 O O . SER B 1 779 ? 2.344 -9.344 -4.531 1 90.06 779 SER B O 1
ATOM 13227 N N . LYS B 1 780 ? 1.639 -11.422 -4.824 1 94.31 780 LYS B N 1
ATOM 13228 C CA . LYS B 1 780 ? 0.587 -11.305 -3.82 1 94.31 780 LYS B CA 1
ATOM 13229 C C . LYS B 1 780 ? 1.178 -11.148 -2.422 1 94.31 780 LYS B C 1
ATOM 13231 O O . LYS B 1 780 ? 0.622 -10.438 -1.584 1 94.31 780 LYS B O 1
ATOM 13236 N N . VAL B 1 781 ? 2.26 -11.852 -2.174 1 94.69 781 VAL B N 1
ATOM 13237 C CA . VAL B 1 781 ? 2.939 -11.711 -0.892 1 94.69 781 VAL B CA 1
ATOM 13238 C C . VAL B 1 781 ? 3.355 -10.258 -0.682 1 94.69 781 VAL B C 1
ATOM 13240 O O . VAL B 1 781 ? 3.154 -9.695 0.397 1 94.69 781 VAL B O 1
ATOM 13243 N N . LYS B 1 782 ? 3.877 -9.633 -1.745 1 90 782 LYS B N 1
ATOM 13244 C CA . LYS B 1 782 ? 4.359 -8.258 -1.651 1 90 782 LYS B CA 1
ATOM 13245 C C . LYS B 1 782 ? 3.199 -7.277 -1.5 1 90 782 LYS B C 1
ATOM 13247 O O . LYS B 1 782 ? 3.348 -6.223 -0.882 1 90 782 LYS B O 1
ATOM 13252 N N . LEU B 1 783 ? 2.061 -7.629 -2.02 1 91.31 783 LEU B N 1
ATOM 13253 C CA . LEU B 1 783 ? 0.871 -6.793 -1.895 1 91.31 783 LEU B CA 1
ATOM 13254 C C . LEU B 1 783 ? 0.314 -6.848 -0.476 1 91.31 783 LEU B C 1
ATOM 13256 O O . LEU B 1 783 ? -0.166 -5.84 0.047 1 91.31 783 LEU B O 1
ATOM 13260 N N . ILE B 1 784 ? 0.343 -7.988 0.068 1 93.81 784 ILE B N 1
ATOM 13261 C CA . ILE B 1 784 ? -0.228 -8.203 1.394 1 93.81 784 ILE B CA 1
ATOM 13262 C C . ILE B 1 784 ? 0.766 -7.75 2.461 1 93.81 784 ILE B C 1
ATOM 13264 O O . ILE B 1 784 ? 0.431 -6.934 3.326 1 93.81 784 ILE B O 1
ATOM 13268 N N . LYS B 1 785 ? 1.943 -8.312 2.406 1 91.69 785 LYS B N 1
ATOM 13269 C CA . LYS B 1 785 ? 3.004 -7.934 3.336 1 91.69 785 LYS B CA 1
ATOM 13270 C C . LYS B 1 785 ? 3.871 -6.82 2.756 1 91.69 785 LYS B C 1
ATOM 13272 O O . LYS B 1 785 ? 4.938 -7.082 2.195 1 91.69 785 LYS B O 1
ATOM 13277 N N . ASN B 1 786 ? 3.484 -5.641 2.957 1 87.75 786 ASN B N 1
ATOM 13278 C CA . ASN B 1 786 ? 4.16 -4.469 2.412 1 87.75 786 ASN B CA 1
ATOM 13279 C C . ASN B 1 786 ? 4.84 -3.654 3.508 1 87.75 786 ASN B C 1
ATOM 13281 O O . ASN B 1 786 ? 4.98 -4.121 4.641 1 87.75 786 ASN B O 1
ATOM 13285 N N . ARG B 1 787 ? 5.281 -2.488 3.219 1 81.94 787 ARG B N 1
ATOM 13286 C CA . ARG B 1 787 ? 6.086 -1.677 4.125 1 81.94 787 ARG B CA 1
ATOM 13287 C C . ARG B 1 787 ? 5.285 -1.285 5.363 1 81.94 787 ARG B C 1
ATOM 13289 O O . ARG B 1 787 ? 5.859 -1.022 6.426 1 81.94 787 ARG B O 1
ATOM 13296 N N . LEU B 1 788 ? 3.957 -1.28 5.184 1 82.62 788 LEU B N 1
ATOM 13297 C CA . LEU B 1 788 ? 3.098 -0.871 6.289 1 82.62 788 LEU B CA 1
ATOM 13298 C C . LEU B 1 788 ? 2.674 -2.074 7.121 1 82.62 788 LEU B C 1
ATOM 13300 O O . LEU B 1 788 ? 2.16 -1.917 8.234 1 82.62 788 LEU B O 1
ATOM 13304 N N . ARG B 1 789 ? 2.943 -3.316 6.555 1 87.19 789 ARG B N 1
ATOM 13305 C CA . ARG B 1 789 ? 2.498 -4.551 7.195 1 87.19 789 ARG B CA 1
ATOM 13306 C C . ARG B 1 789 ? 3.646 -5.547 7.328 1 87.19 789 ARG B C 1
ATOM 13308 O O . ARG B 1 789 ? 3.533 -6.695 6.895 1 87.19 789 ARG B O 1
ATOM 13315 N N . THR B 1 790 ? 4.68 -5.254 8 1 82.25 790 THR B N 1
ATOM 13316 C CA . THR B 1 790 ? 5.875 -6.086 8.047 1 82.25 790 THR B CA 1
ATOM 13317 C C . THR B 1 790 ? 5.809 -7.066 9.219 1 82.25 790 THR B C 1
ATOM 13319 O O . THR B 1 790 ? 6.582 -8.023 9.273 1 82.25 790 THR B O 1
ATOM 13322 N N . ARG B 1 791 ? 4.828 -6.973 10.086 1 79.38 791 ARG B N 1
ATOM 13323 C CA . ARG B 1 791 ? 4.812 -7.77 11.305 1 79.38 791 ARG B CA 1
ATOM 13324 C C . ARG B 1 791 ? 3.844 -8.938 11.188 1 79.38 791 ARG B C 1
ATOM 13326 O O . ARG B 1 791 ? 3.572 -9.633 12.172 1 79.38 791 ARG B O 1
ATOM 13333 N N . LEU B 1 792 ? 3.314 -9.156 10.062 1 85.56 792 LEU B N 1
ATOM 13334 C CA . LEU B 1 792 ? 2.379 -10.25 9.836 1 85.56 792 LEU B CA 1
ATOM 13335 C C . LEU B 1 792 ? 3.047 -11.594 10.094 1 85.56 792 LEU B C 1
ATOM 13337 O O . LEU B 1 792 ? 4.133 -11.859 9.578 1 85.56 792 LEU B O 1
ATOM 13341 N N . GLY B 1 793 ? 2.395 -12.414 10.875 1 84.06 793 GLY B N 1
ATOM 13342 C CA . GLY B 1 793 ? 2.896 -13.758 11.109 1 84.06 793 GLY B CA 1
ATOM 13343 C C . GLY B 1 793 ? 2.701 -14.688 9.93 1 84.06 793 GLY B C 1
ATOM 13344 O O . GLY B 1 793 ? 1.932 -14.383 9.016 1 84.06 793 GLY B O 1
ATOM 13345 N N . GLY B 1 794 ? 3.393 -15.883 9.992 1 87.81 794 GLY B N 1
ATOM 13346 C CA . GLY B 1 794 ? 3.328 -16.828 8.898 1 87.81 794 GLY B CA 1
ATOM 13347 C C . GLY B 1 794 ? 1.95 -17.438 8.711 1 87.81 794 GLY B C 1
ATOM 13348 O O . GLY B 1 794 ? 1.512 -17.656 7.578 1 87.81 794 GLY B O 1
ATOM 13349 N N . ASP B 1 795 ? 1.248 -17.703 9.789 1 90.81 795 ASP B N 1
ATOM 13350 C CA . ASP B 1 795 ? -0.083 -18.297 9.711 1 90.81 795 ASP B CA 1
ATOM 13351 C C . ASP B 1 795 ? -1.085 -17.328 9.102 1 90.81 795 ASP B C 1
ATOM 13353 O O . ASP B 1 795 ? -1.886 -17.703 8.242 1 90.81 795 ASP B O 1
ATOM 13357 N N . MET B 1 796 ? -1.009 -16.094 9.586 1 93.06 796 MET B N 1
ATOM 13358 C CA . MET B 1 796 ? -1.905 -15.07 9.047 1 93.06 796 MET B CA 1
ATOM 13359 C C . MET B 1 796 ? -1.611 -14.82 7.57 1 93.06 796 MET B C 1
ATOM 13361 O O . MET B 1 796 ? -2.533 -14.664 6.766 1 93.06 796 MET B O 1
ATOM 13365 N N . LEU B 1 797 ? -0.315 -14.742 7.238 1 94.62 797 LEU B N 1
ATOM 13366 C CA . LEU B 1 797 ? 0.064 -14.555 5.84 1 94.62 797 LEU B CA 1
ATOM 13367 C C . LEU B 1 797 ? -0.505 -15.672 4.973 1 94.62 797 LEU B C 1
ATOM 13369 O O . LEU B 1 797 ? -1.043 -15.414 3.895 1 94.62 797 LEU B O 1
ATOM 13373 N N . ASN B 1 798 ? -0.411 -16.906 5.449 1 96.25 798 ASN B N 1
ATOM 13374 C CA . ASN B 1 798 ? -0.947 -18.047 4.719 1 96.25 798 ASN B CA 1
ATOM 13375 C C . ASN B 1 798 ? -2.461 -17.953 4.559 1 96.25 798 ASN B C 1
ATOM 13377 O O . ASN B 1 798 ? -2.998 -18.25 3.492 1 96.25 798 ASN B O 1
ATOM 13381 N N . ALA B 1 799 ? -3.152 -17.562 5.633 1 97.12 799 ALA B N 1
ATOM 13382 C CA . ALA B 1 799 ? -4.605 -17.422 5.574 1 97.12 799 ALA B CA 1
ATOM 13383 C C . ALA B 1 799 ? -5.012 -16.375 4.543 1 97.12 799 ALA B C 1
ATOM 13385 O O . ALA B 1 799 ? -5.918 -16.594 3.738 1 97.12 799 ALA B O 1
ATOM 13386 N N . LEU B 1 800 ? -4.359 -15.258 4.578 1 97.5 800 LEU B N 1
ATOM 13387 C CA . LEU B 1 800 ? -4.672 -14.164 3.664 1 97.5 800 LEU B CA 1
ATOM 13388 C C . LEU B 1 800 ? -4.371 -14.555 2.223 1 97.5 800 LEU B C 1
ATOM 13390 O O . LEU B 1 800 ? -5.125 -14.211 1.311 1 97.5 800 LEU B O 1
ATOM 13394 N N . LEU B 1 801 ? -3.271 -15.242 2 1 97.62 801 LEU B N 1
ATOM 13395 C CA . LEU B 1 801 ? -2.908 -15.688 0.658 1 97.62 801 LEU B CA 1
ATOM 13396 C C . LEU B 1 801 ? -3.906 -16.719 0.134 1 97.62 801 LEU B C 1
ATOM 13398 O O . LEU B 1 801 ? -4.254 -16.703 -1.048 1 97.62 801 LEU B O 1
ATOM 13402 N N . ASN B 1 802 ? -4.344 -17.609 1.017 1 97.94 802 ASN B N 1
ATOM 13403 C CA . ASN B 1 802 ? -5.355 -18.578 0.602 1 97.94 802 ASN B CA 1
ATOM 13404 C C . ASN B 1 802 ? -6.637 -17.891 0.149 1 97.94 802 ASN B C 1
ATOM 13406 O O . ASN B 1 802 ? -7.242 -18.281 -0.851 1 97.94 802 ASN B O 1
ATOM 13410 N N . MET B 1 803 ? -7.035 -16.922 0.893 1 97.75 803 MET B N 1
ATOM 13411 C CA . MET B 1 803 ? -8.242 -16.172 0.537 1 97.75 803 MET B CA 1
ATOM 13412 C C . MET B 1 803 ? -8.055 -15.422 -0.772 1 97.75 803 MET B C 1
ATOM 13414 O O . MET B 1 803 ? -8.961 -15.383 -1.61 1 97.75 803 MET B O 1
ATOM 13418 N N . SER B 1 804 ? -6.93 -14.828 -0.97 1 96.75 804 SER B N 1
ATOM 13419 C CA . SER B 1 804 ? -6.652 -13.992 -2.131 1 96.75 804 SER B CA 1
ATOM 13420 C C . SER B 1 804 ? -6.473 -14.828 -3.391 1 96.75 804 SER B C 1
ATOM 13422 O O . SER B 1 804 ? -6.875 -14.414 -4.48 1 96.75 804 SER B O 1
ATOM 13424 N N . ILE B 1 805 ? -5.855 -16 -3.316 1 97.06 805 ILE B N 1
ATOM 13425 C CA . ILE B 1 805 ? -5.477 -16.766 -4.5 1 97.06 805 ILE B CA 1
ATOM 13426 C C . ILE B 1 805 ? -6.496 -17.875 -4.742 1 97.06 805 ILE B C 1
ATOM 13428 O O . ILE B 1 805 ? -7.027 -18 -5.848 1 97.06 805 ILE B O 1
ATOM 13432 N N . ASN B 1 806 ? -6.793 -18.656 -3.715 1 97.44 806 ASN B N 1
ATOM 13433 C CA . ASN B 1 806 ? -7.648 -19.828 -3.865 1 97.44 806 ASN B CA 1
ATOM 13434 C C . ASN B 1 806 ? -9.117 -19.484 -3.633 1 97.44 806 ASN B C 1
ATOM 13436 O O . ASN B 1 806 ? -10.008 -20.25 -4.004 1 97.44 806 ASN B O 1
ATOM 13440 N N . GLY B 1 807 ? -9.375 -18.359 -2.92 1 96.81 807 GLY B N 1
ATOM 13441 C CA . GLY B 1 807 ? -10.734 -18.062 -2.498 1 96.81 807 GLY B CA 1
ATOM 13442 C C . GLY B 1 807 ? -11.672 -17.781 -3.658 1 96.81 807 GLY B C 1
ATOM 13443 O O . GLY B 1 807 ? -11.273 -17.156 -4.641 1 96.81 807 GLY B O 1
ATOM 13444 N N . PRO B 1 808 ? -12.891 -18.266 -3.51 1 95.44 808 PRO B N 1
ATOM 13445 C CA . PRO B 1 808 ? -13.891 -17.938 -4.527 1 95.44 808 PRO B CA 1
ATOM 13446 C C . PRO B 1 808 ? -14.234 -16.453 -4.555 1 95.44 808 PRO B C 1
ATOM 13448 O O . PRO B 1 808 ? -13.906 -15.727 -3.619 1 95.44 808 PRO B O 1
ATOM 13451 N N . ALA B 1 809 ? -14.883 -16.062 -5.602 1 94.62 809 ALA B N 1
ATOM 13452 C CA . ALA B 1 809 ? -15.258 -14.664 -5.742 1 94.62 809 ALA B CA 1
ATOM 13453 C C . ALA B 1 809 ? -16.25 -14.25 -4.656 1 94.62 809 ALA B C 1
ATOM 13455 O O . ALA B 1 809 ? -17.141 -15.016 -4.293 1 94.62 809 ALA B O 1
ATOM 13456 N N . VAL B 1 810 ? -16.141 -13.008 -4.188 1 94.88 810 VAL B N 1
ATOM 13457 C CA . VAL B 1 810 ? -16.984 -12.477 -3.121 1 94.88 810 VAL B CA 1
ATOM 13458 C C . VAL B 1 810 ? -18.438 -12.531 -3.547 1 94.88 810 VAL B C 1
ATOM 13460 O O . VAL B 1 810 ? -18.781 -12.234 -4.695 1 94.88 810 VAL B O 1
ATOM 13463 N N . ASN B 1 811 ? -19.359 -12.93 -2.725 1 90.12 811 ASN B N 1
ATOM 13464 C CA . ASN B 1 811 ? -20.812 -13.008 -2.893 1 90.12 811 ASN B CA 1
ATOM 13465 C C . ASN B 1 811 ? -21.203 -14.133 -3.846 1 90.12 811 ASN B C 1
ATOM 13467 O O . ASN B 1 811 ? -22.375 -14.242 -4.23 1 90.12 811 ASN B O 1
ATOM 13471 N N . SER B 1 812 ? -20.234 -14.953 -4.344 1 90.62 812 SER B N 1
ATOM 13472 C CA . SER B 1 812 ? -20.578 -16.125 -5.129 1 90.62 812 SER B CA 1
ATOM 13473 C C . SER B 1 812 ? -21.234 -17.203 -4.258 1 90.62 812 SER B C 1
ATOM 13475 O O . SER B 1 812 ? -21.078 -17.203 -3.035 1 90.62 812 SER B O 1
ATOM 13477 N N . PRO B 1 813 ? -21.938 -18.062 -4.832 1 89.75 813 PRO B N 1
ATOM 13478 C CA . PRO B 1 813 ? -22.531 -19.141 -4.047 1 89.75 813 PRO B CA 1
ATOM 13479 C C . PRO B 1 813 ? -21.484 -20 -3.342 1 89.75 813 PRO B C 1
ATOM 13481 O O . PRO B 1 813 ? -21.719 -20.469 -2.221 1 89.75 813 PRO B O 1
ATOM 13484 N N . GLU B 1 814 ? -20.406 -20.219 -3.988 1 91.12 814 GLU B N 1
ATOM 13485 C CA . GLU B 1 814 ? -19.328 -20.984 -3.373 1 91.12 814 GLU B CA 1
ATOM 13486 C C . GLU B 1 814 ? -18.781 -20.266 -2.146 1 91.12 814 GLU B C 1
ATOM 13488 O O . GLU B 1 814 ? -18.484 -20.891 -1.131 1 91.12 814 GLU B O 1
ATOM 13493 N N . ALA B 1 815 ? -18.625 -18.969 -2.297 1 94.88 815 ALA B N 1
ATOM 13494 C CA . ALA B 1 815 ? -18.125 -18.172 -1.179 1 94.88 815 ALA B CA 1
ATOM 13495 C C . ALA B 1 815 ? -19.094 -18.188 -0.008 1 94.88 815 ALA B C 1
ATOM 13497 O O . ALA B 1 815 ? -18.688 -18.266 1.151 1 94.88 815 ALA B O 1
ATOM 13498 N N . CYS B 1 816 ? -20.375 -18.125 -0.279 1 90.5 816 CYS B N 1
ATOM 13499 C CA . CYS B 1 816 ? -21.406 -18.125 0.757 1 90.5 816 CYS B CA 1
ATOM 13500 C C . CYS B 1 816 ? -21.406 -19.453 1.515 1 90.5 816 CYS B C 1
ATOM 13502 O O . CYS B 1 816 ? -21.5 -19.469 2.744 1 90.5 816 CYS B O 1
ATOM 13504 N N . SER B 1 817 ? -21.281 -20.5 0.73 1 91.56 817 SER B N 1
ATOM 13505 C CA . SER B 1 817 ? -21.234 -21.812 1.354 1 91.56 817 SER B CA 1
ATOM 13506 C C . SER B 1 817 ? -20 -21.984 2.227 1 91.56 817 SER B C 1
ATOM 13508 O O . SER B 1 817 ? -20.094 -22.5 3.346 1 91.56 817 SER B O 1
ATOM 13510 N N . MET B 1 818 ? -18.906 -21.609 1.663 1 94.12 818 MET B N 1
ATOM 13511 C CA . MET B 1 818 ? -17.656 -21.703 2.389 1 94.12 818 MET B CA 1
ATOM 13512 C C . MET B 1 818 ? -17.688 -20.875 3.668 1 94.12 818 MET B C 1
ATOM 13514 O O . MET B 1 818 ? -17.25 -21.328 4.723 1 94.12 818 MET B O 1
ATOM 13518 N N . LEU B 1 819 ? -18.234 -19.672 3.629 1 95.12 819 LEU B N 1
ATOM 13519 C CA . LEU B 1 819 ? -18.328 -18.781 4.789 1 95.12 819 LEU B CA 1
ATOM 13520 C C . LEU B 1 819 ? -19.266 -19.375 5.84 1 95.12 819 LEU B C 1
ATOM 13522 O O . LEU B 1 819 ? -19 -19.266 7.039 1 95.12 819 LEU B O 1
ATOM 13526 N N . THR B 1 820 ? -20.375 -19.938 5.387 1 91.12 820 THR B N 1
ATOM 13527 C CA . THR B 1 820 ? -21.297 -20.578 6.312 1 91.12 820 THR B CA 1
ATOM 13528 C C . THR B 1 820 ? -20.609 -21.703 7.082 1 91.12 820 THR B C 1
ATOM 13530 O O . THR B 1 820 ? -20.75 -21.812 8.305 1 91.12 820 THR B O 1
ATOM 13533 N N . GLN B 1 821 ? -19.828 -22.438 6.383 1 91.44 821 GLN B N 1
ATOM 13534 C CA . GLN B 1 821 ? -19.094 -23.516 7.016 1 91.44 821 GLN B CA 1
ATOM 13535 C C . GLN B 1 821 ? -18.047 -22.969 7.992 1 91.44 821 GLN B C 1
ATOM 13537 O O . GLN B 1 821 ? -17.828 -23.562 9.055 1 91.44 821 GLN B O 1
ATOM 13542 N N . ALA B 1 822 ? -17.391 -21.922 7.586 1 95.12 822 ALA B N 1
ATOM 13543 C CA . ALA B 1 822 ? -16.375 -21.312 8.445 1 95.12 822 ALA B CA 1
ATOM 13544 C C . ALA B 1 822 ? -17 -20.797 9.742 1 95.12 822 ALA B C 1
ATOM 13546 O O . ALA B 1 822 ? -16.422 -20.953 10.82 1 95.12 822 ALA B O 1
ATOM 13547 N N . VAL B 1 823 ? -18.188 -20.172 9.633 1 92.25 823 VAL B N 1
ATOM 13548 C CA . VAL B 1 823 ? -18.891 -19.656 10.805 1 92.25 823 VAL B CA 1
ATOM 13549 C C . VAL B 1 823 ? -19.281 -20.812 11.727 1 92.25 823 VAL B C 1
ATOM 13551 O O . VAL B 1 823 ? -19.125 -20.719 12.945 1 92.25 823 VAL B O 1
ATOM 13554 N N . GLU B 1 824 ? -19.719 -21.891 11.141 1 86.25 824 GLU B N 1
ATOM 13555 C CA . GLU B 1 824 ? -20.094 -23.062 11.922 1 86.25 824 GLU B CA 1
ATOM 13556 C C . GLU B 1 824 ? -18.891 -23.641 12.664 1 86.25 824 GLU B C 1
ATOM 13558 O O . GLU B 1 824 ? -19 -24 13.836 1 86.25 824 GLU B O 1
ATOM 13563 N N . THR B 1 825 ? -17.797 -23.719 11.945 1 89.06 825 THR B N 1
ATOM 13564 C CA . THR B 1 825 ? -16.578 -24.219 12.555 1 89.06 825 THR B CA 1
ATOM 13565 C C . THR B 1 825 ? -16.125 -23.297 13.695 1 89.06 825 THR B C 1
ATOM 13567 O O . THR B 1 825 ? -15.672 -23.766 14.734 1 89.06 825 THR B O 1
ATOM 13570 N N . TRP B 1 826 ? -16.266 -22.047 13.453 1 88.75 826 TRP B N 1
ATOM 13571 C CA . TRP B 1 826 ? -15.859 -21.047 14.445 1 88.75 826 TRP B CA 1
ATOM 13572 C C . TRP B 1 826 ? -16.719 -21.156 15.703 1 88.75 826 TRP B C 1
ATOM 13574 O O . TRP B 1 826 ? -16.203 -21.062 16.828 1 88.75 826 TRP B O 1
ATOM 13584 N N . PHE B 1 827 ? -18.016 -21.328 15.555 1 80.06 827 PHE B N 1
ATOM 13585 C CA . PHE B 1 827 ? -18.922 -21.484 16.688 1 80.06 827 PHE B CA 1
ATOM 13586 C C . PHE B 1 827 ? -18.641 -22.781 17.438 1 80.06 827 PHE B C 1
ATOM 13588 O O . PHE B 1 827 ? -18.719 -22.812 18.672 1 80.06 827 PHE B O 1
ATOM 13595 N N . SER B 1 828 ? -18.312 -23.734 16.672 1 76.94 828 SER B N 1
ATOM 13596 C CA . SER B 1 828 ? -18.016 -25.016 17.297 1 76.94 828 SER B CA 1
ATOM 13597 C C . SER B 1 828 ? -16.719 -24.938 18.109 1 76.94 828 SER B C 1
ATOM 13599 O O . SER B 1 828 ? -16.609 -25.562 19.172 1 76.94 828 SER B O 1
ATOM 13601 N N . ALA B 1 829 ? -15.719 -24.203 17.625 1 73 829 ALA B N 1
ATOM 13602 C CA . ALA B 1 829 ? -14.445 -24.047 18.312 1 73 829 ALA B CA 1
ATOM 13603 C C . ALA B 1 829 ? -14.609 -23.172 19.562 1 73 829 ALA B C 1
ATOM 13605 O O . ALA B 1 829 ? -13.945 -23.391 20.578 1 73 829 ALA B O 1
ATOM 13606 N N . LYS B 1 830 ? -15.336 -22.062 19.406 1 60 830 LYS B N 1
ATOM 13607 C CA . LYS B 1 830 ? -15.578 -21.156 20.516 1 60 830 LYS B CA 1
ATOM 13608 C C . LYS B 1 830 ? -16.375 -21.828 21.625 1 60 830 LYS B C 1
ATOM 13610 O O . LYS B 1 830 ? -16.156 -21.578 22.812 1 60 830 LYS B O 1
ATOM 13615 N N . LYS B 1 831 ? -17.375 -22.531 21.328 1 48.34 831 LYS B N 1
ATOM 13616 C CA . LYS B 1 831 ? -18.094 -23.328 22.328 1 48.34 831 LYS B CA 1
ATOM 13617 C C . LYS B 1 831 ? -17.141 -24.234 23.078 1 48.34 831 LYS B C 1
ATOM 13619 O O . LYS B 1 831 ? -17.281 -24.422 24.297 1 48.34 831 LYS B O 1
ATOM 13624 N N . ARG B 1 832 ? -16.125 -24.672 22.469 1 42.69 832 ARG B N 1
ATOM 13625 C CA . ARG B 1 832 ? -15.133 -25.531 23.109 1 42.69 832 ARG B CA 1
ATOM 13626 C C . ARG B 1 832 ? -14.203 -24.719 24 1 42.69 832 ARG B C 1
ATOM 13628 O O . ARG B 1 832 ? -13.766 -25.203 25.047 1 42.69 832 ARG B O 1
ATOM 13635 N N . HIS B 1 833 ? -13.844 -23.453 23.516 1 43.56 833 HIS B N 1
ATOM 13636 C CA . HIS B 1 833 ? -12.953 -22.594 24.281 1 43.56 833 HIS B CA 1
ATOM 13637 C C . HIS B 1 833 ? -13.656 -22.047 25.531 1 43.56 833 HIS B C 1
ATOM 13639 O O . HIS B 1 833 ? -13 -21.734 26.531 1 43.56 833 HIS B O 1
ATOM 13645 N N . GLY B 1 834 ? -14.898 -21.703 25.484 1 36.09 834 GLY B N 1
ATOM 13646 C CA . GLY B 1 834 ? -15.578 -21.406 26.734 1 36.09 834 GLY B CA 1
ATOM 13647 C C . GLY B 1 834 ? -15.445 -22.5 27.766 1 36.09 834 GLY B C 1
ATOM 13648 O O . GLY B 1 834 ? -15.242 -22.234 28.953 1 36.09 834 GLY B O 1
ATOM 13649 N N . SER B 1 835 ? -15.625 -23.656 27.422 1 32.84 835 SER B N 1
ATOM 13650 C CA . SER B 1 835 ? -15.398 -24.766 28.328 1 32.84 835 SER B CA 1
ATOM 13651 C C . SER B 1 835 ? -13.906 -24.953 28.609 1 32.84 835 SER B C 1
ATOM 13653 O O . SER B 1 835 ? -13.516 -25.297 29.734 1 32.84 835 SER B O 1
ATOM 13655 N N . LYS B 1 836 ? -12.961 -24.812 27.766 1 36.47 836 LYS B N 1
ATOM 13656 C CA . LYS B 1 836 ? -11.516 -24.969 27.953 1 36.47 836 LYS B CA 1
ATOM 13657 C C . LYS B 1 836 ? -10.898 -23.703 28.516 1 36.47 836 LYS B C 1
ATOM 13659 O O . LYS B 1 836 ? -9.852 -23.75 29.172 1 36.47 836 LYS B O 1
ATOM 13664 N N . ARG B 1 837 ? -11.297 -22.531 28.141 1 36.5 837 ARG B N 1
ATOM 13665 C CA . ARG B 1 837 ? -10.82 -21.281 28.734 1 36.5 837 ARG B CA 1
ATOM 13666 C C . ARG B 1 837 ? -10.953 -21.312 30.25 1 36.5 837 ARG B C 1
ATOM 13668 O O . ARG B 1 837 ? -10.062 -20.844 30.969 1 36.5 837 ARG B O 1
ATOM 13675 N N . LEU B 1 838 ? -12.094 -21.719 30.703 1 33.97 838 LEU B N 1
ATOM 13676 C CA . LEU B 1 838 ? -12.172 -21.938 32.156 1 33.97 838 LEU B CA 1
ATOM 13677 C C . LEU B 1 838 ? -11.109 -22.953 32.594 1 33.97 838 LEU B C 1
ATOM 13679 O O . LEU B 1 838 ? -10.477 -22.75 33.625 1 33.97 838 LEU B O 1
ATOM 13683 N N . ALA B 1 839 ? -10.891 -23.953 31.844 1 36.16 839 ALA B N 1
ATOM 13684 C CA . ALA B 1 839 ? -9.859 -24.922 32.219 1 36.16 839 ALA B CA 1
ATOM 13685 C C . ALA B 1 839 ? -8.469 -24.375 31.906 1 36.16 839 ALA B C 1
ATOM 13687 O O . ALA B 1 839 ? -7.543 -24.531 32.719 1 36.16 839 ALA B O 1
ATOM 13688 N N . GLN B 1 840 ? -8.203 -23.656 30.766 1 36.28 840 GLN B N 1
ATOM 13689 C CA . GLN B 1 840 ? -6.91 -23.094 30.391 1 36.28 840 GLN B CA 1
ATOM 13690 C C . GLN B 1 840 ? -6.617 -21.828 31.188 1 36.28 840 GLN B C 1
ATOM 13692 O O . GLN B 1 840 ? -5.469 -21.578 31.562 1 36.28 840 GLN B O 1
ATOM 13697 N N . GLU B 1 841 ? -7.5 -20.938 31.484 1 39.22 841 GLU B N 1
ATOM 13698 C CA . GLU B 1 841 ? -7.34 -19.891 32.469 1 39.22 841 GLU B CA 1
ATOM 13699 C C . GLU B 1 841 ? -6.961 -20.453 33.844 1 39.22 841 GLU B C 1
ATOM 13701 O O . GLU B 1 841 ? -6.102 -19.906 34.531 1 39.22 841 GLU B O 1
ATOM 13706 N N . ARG B 1 842 ? -7.621 -21.562 34.25 1 38.5 842 ARG B N 1
ATOM 13707 C CA . ARG B 1 842 ? -7.215 -22.203 35.5 1 38.5 842 ARG B CA 1
ATOM 13708 C C . ARG B 1 842 ? -5.793 -22.75 35.406 1 38.5 842 ARG B C 1
ATOM 13710 O O . ARG B 1 842 ? -5 -22.594 36.312 1 38.5 842 ARG B O 1
ATOM 13717 N N . ARG B 1 843 ? -5.477 -23.297 34.25 1 42.5 843 ARG B N 1
ATOM 13718 C CA . ARG B 1 843 ? -4.125 -23.812 34.062 1 42.5 843 ARG B CA 1
ATOM 13719 C C . ARG B 1 843 ? -3.127 -22.688 33.875 1 42.5 843 ARG B C 1
ATOM 13721 O O . ARG B 1 843 ? -2.012 -22.719 34.406 1 42.5 843 ARG B O 1
ATOM 13728 N N . GLN B 1 844 ? -3.486 -21.641 33.125 1 40.59 844 GLN B N 1
ATOM 13729 C CA . GLN B 1 844 ? -2.633 -20.469 32.969 1 40.59 844 GLN B CA 1
ATOM 13730 C C . GLN B 1 844 ? -2.486 -19.703 34.281 1 40.59 844 GLN B C 1
ATOM 13732 O O . GLN B 1 844 ? -1.39 -19.266 34.625 1 40.59 844 GLN B O 1
ATOM 13737 N N . GLN B 1 845 ? -3.586 -19.547 35 1 41.91 845 GLN B N 1
ATOM 13738 C CA . GLN B 1 845 ? -3.484 -18.969 36.312 1 41.91 845 GLN B CA 1
ATOM 13739 C C . GLN B 1 845 ? -2.613 -19.828 37.25 1 41.91 845 GLN B C 1
ATOM 13741 O O . GLN B 1 845 ? -1.803 -19.297 38 1 41.91 845 GLN B O 1
ATOM 13746 N N . GLU B 1 846 ? -2.842 -21.125 37.094 1 45.44 846 GLU B N 1
ATOM 13747 C CA . GLU B 1 846 ? -2.021 -22.031 37.875 1 45.44 846 GLU B CA 1
ATOM 13748 C C . GLU B 1 846 ? -0.557 -21.969 37.469 1 45.44 846 GLU B C 1
ATOM 13750 O O . GLU B 1 846 ? 0.339 -21.953 38.312 1 45.44 846 GLU B O 1
ATOM 13755 N N . ARG B 1 847 ? -0.38 -21.875 36.188 1 43.31 847 ARG B N 1
ATOM 13756 C CA . ARG B 1 847 ? 0.984 -21.781 35.688 1 43.31 847 ARG B CA 1
ATOM 13757 C C . ARG B 1 847 ? 1.567 -20.391 35.938 1 43.31 847 ARG B C 1
ATOM 13759 O O . ARG B 1 847 ? 2.736 -20.266 36.312 1 43.31 847 ARG B O 1
ATOM 13766 N N . MET B 1 848 ? 0.732 -19.391 35.812 1 41.56 848 MET B N 1
ATOM 13767 C CA . MET B 1 848 ? 1.135 -18.031 36.188 1 41.56 848 MET B CA 1
ATOM 13768 C C . MET B 1 848 ? 1.442 -17.938 37.688 1 41.56 848 MET B C 1
ATOM 13770 O O . MET B 1 848 ? 2.436 -17.328 38.062 1 41.56 848 MET B O 1
ATOM 13774 N N . GLN B 1 849 ? 0.518 -18.5 38.406 1 43.28 849 GLN B N 1
ATOM 13775 C CA . GLN B 1 849 ? 0.749 -18.531 39.844 1 43.28 849 GLN B CA 1
ATOM 13776 C C . GLN B 1 849 ? 2.016 -19.297 40.188 1 43.28 849 GLN B C 1
ATOM 13778 O O . GLN B 1 849 ? 2.809 -18.875 41.031 1 43.28 849 GLN B O 1
ATOM 13783 N N . LYS B 1 850 ? 2.213 -20.344 39.438 1 46.97 850 LYS B N 1
ATOM 13784 C CA . LYS B 1 850 ? 3.418 -21.125 39.688 1 46.97 850 LYS B CA 1
ATOM 13785 C C . LYS B 1 850 ? 4.664 -20.391 39.188 1 46.97 850 LYS B C 1
ATOM 13787 O O . LYS B 1 850 ? 5.691 -20.391 39.875 1 46.97 850 LYS B O 1
ATOM 13792 N N . ALA B 1 851 ? 4.461 -19.703 38.031 1 45.16 851 ALA B N 1
ATOM 13793 C CA . ALA B 1 851 ? 5.582 -18.922 37.5 1 45.16 851 ALA B CA 1
ATOM 13794 C C . ALA B 1 851 ? 5.844 -17.688 38.344 1 45.16 851 ALA B C 1
ATOM 13796 O O . ALA B 1 851 ? 6.996 -17.359 38.625 1 45.16 851 ALA B O 1
ATOM 13797 N N . LEU B 1 852 ? 4.785 -17.078 38.781 1 43.75 852 LEU B N 1
ATOM 13798 C CA . LEU B 1 852 ? 4.914 -15.953 39.719 1 43.75 852 LEU B CA 1
ATOM 13799 C C . LEU B 1 852 ? 5.5 -16.422 41.062 1 43.75 852 LEU B C 1
ATOM 13801 O O . LEU B 1 852 ? 6.352 -15.742 41.625 1 43.75 852 LEU B O 1
ATOM 13805 N N . ILE B 1 853 ? 5.027 -17.547 41.5 1 46.09 853 ILE B N 1
ATOM 13806 C CA . ILE B 1 853 ? 5.562 -18.109 42.719 1 46.09 853 ILE B CA 1
ATOM 13807 C C . ILE B 1 853 ? 7.051 -18.406 42.562 1 46.09 853 ILE B C 1
ATOM 13809 O O . ILE B 1 853 ? 7.859 -18.094 43.438 1 46.09 853 ILE B O 1
ATOM 13813 N N . LYS B 1 854 ? 7.297 -18.891 41.344 1 43.47 854 LYS B N 1
ATOM 13814 C CA . LYS B 1 854 ? 8.695 -19.234 41.094 1 43.47 854 LYS B CA 1
ATOM 13815 C C . LYS B 1 854 ? 9.547 -17.969 40.938 1 43.47 854 LYS B C 1
ATOM 13817 O O . LYS B 1 854 ? 10.672 -17.906 41.438 1 43.47 854 LYS B O 1
ATOM 13822 N N . LEU B 1 855 ? 8.953 -17 40.281 1 41.69 855 LEU B N 1
ATOM 13823 C CA . LEU B 1 855 ? 9.664 -15.727 40.156 1 41.69 855 LEU B CA 1
ATOM 13824 C C . LEU B 1 855 ? 9.789 -15.047 41.531 1 41.69 855 LEU B C 1
ATOM 13826 O O . LEU B 1 855 ? 10.836 -14.492 41.844 1 41.69 855 LEU B O 1
ATOM 13830 N N . GLN B 1 856 ? 8.719 -15.023 42.25 1 43 856 GLN B N 1
ATOM 13831 C CA . GLN B 1 856 ? 8.789 -14.516 43.625 1 43 856 GLN B CA 1
ATOM 13832 C C . GLN B 1 856 ? 9.82 -15.273 44.438 1 43 856 GLN B C 1
ATOM 13834 O O . GLN B 1 856 ? 10.539 -14.68 45.25 1 43 856 GLN B O 1
ATOM 13839 N N . GLN B 1 857 ? 9.734 -16.578 44.219 1 42.75 857 GLN B N 1
ATOM 13840 C CA . GLN B 1 857 ? 10.711 -17.359 44.969 1 42.75 857 GLN B CA 1
ATOM 13841 C C . GLN B 1 857 ? 12.133 -17 44.562 1 42.75 857 GLN B C 1
ATOM 13843 O O . GLN B 1 857 ? 13.039 -16.984 45.406 1 42.75 857 GLN B O 1
ATOM 13848 N N . LEU B 1 858 ? 12.164 -16.766 43.25 1 35.75 858 LEU B N 1
ATOM 13849 C CA . LEU B 1 858 ? 13.508 -16.484 42.75 1 35.75 858 LEU B CA 1
ATOM 13850 C C . LEU B 1 858 ? 13.977 -15.109 43.219 1 35.75 858 LEU B C 1
ATOM 13852 O O . LEU B 1 858 ? 15.148 -14.922 43.562 1 35.75 858 LEU B O 1
ATOM 13856 N N . TYR B 1 859 ? 13.156 -14.047 43 1 35.81 859 TYR B N 1
ATOM 13857 C CA . TYR B 1 859 ? 13.641 -12.734 43.406 1 35.81 859 TYR B CA 1
ATOM 13858 C C . TYR B 1 859 ? 13.461 -12.5 44.906 1 35.81 859 TYR B C 1
ATOM 13860 O O . TYR B 1 859 ? 13.758 -11.422 45.406 1 35.81 859 TYR B O 1
ATOM 13868 N N . GLY B 1 860 ? 13.891 -13.367 45.875 1 33.91 860 GLY B N 1
ATOM 13869 C CA . GLY B 1 860 ? 14.172 -13.445 47.281 1 33.91 860 GLY B CA 1
ATOM 13870 C C . GLY B 1 860 ? 13.055 -12.883 48.156 1 33.91 860 GLY B C 1
ATOM 13871 O O . GLY B 1 860 ? 13.266 -12.578 49.312 1 33.91 860 GLY B O 1
ATOM 13872 N N . GLU B 1 861 ? 11.953 -12.406 47.656 1 33.62 861 GLU B N 1
ATOM 13873 C CA . GLU B 1 861 ? 11.25 -11.945 48.844 1 33.62 861 GLU B CA 1
ATOM 13874 C C . GLU B 1 861 ? 10.852 -13.117 49.719 1 33.62 861 GLU B C 1
ATOM 13876 O O . GLU B 1 861 ? 10.648 -14.234 49.25 1 33.62 861 GLU B O 1
ATOM 13881 N N . GLU B 1 862 ? 10.992 -13.086 51.094 1 29.8 862 GLU B N 1
ATOM 13882 C CA . GLU B 1 862 ? 10.859 -13.914 52.312 1 29.8 862 GLU B CA 1
ATOM 13883 C C . GLU B 1 862 ? 9.742 -14.945 52.125 1 29.8 862 GLU B C 1
ATOM 13885 O O . GLU B 1 862 ? 8.852 -14.773 51.312 1 29.8 862 GLU B O 1
ATOM 13890 N N . GLU B 1 863 ? 9.484 -15.891 53.281 1 31.06 863 GLU B N 1
ATOM 13891 C CA . GLU B 1 863 ? 9.305 -17.281 53.688 1 31.06 863 GLU B CA 1
ATOM 13892 C C . GLU B 1 863 ? 7.844 -17.703 53.594 1 31.06 863 GLU B C 1
ATOM 13894 O O . GLU B 1 863 ? 7.352 -18.469 54.406 1 31.06 863 GLU B O 1
ATOM 13899 N N . ALA B 1 864 ? 6.754 -17.125 53.094 1 28.06 864 ALA B N 1
ATOM 13900 C CA . ALA B 1 864 ? 5.629 -17.812 53.719 1 28.06 864 ALA B CA 1
ATOM 13901 C C . ALA B 1 864 ? 5.684 -19.312 53.469 1 28.06 864 ALA B C 1
ATOM 13903 O O . ALA B 1 864 ? 6.152 -19.766 52.406 1 28.06 864 ALA B O 1
ATOM 13904 N N . ASP B 1 865 ? 5.566 -20.266 54.531 1 27.39 865 ASP B N 1
ATOM 13905 C CA . ASP B 1 865 ? 5.602 -21.672 54.906 1 27.39 865 ASP B CA 1
ATOM 13906 C C . ASP B 1 865 ? 4.758 -22.531 53.969 1 27.39 865 ASP B C 1
ATOM 13908 O O . ASP B 1 865 ? 3.574 -22.75 54.219 1 27.39 865 ASP B O 1
ATOM 13912 N N . VAL B 1 866 ? 4.496 -22.266 52.688 1 27.89 866 VAL B N 1
ATOM 13913 C CA . VAL B 1 866 ? 3.514 -23.188 52.125 1 27.89 866 VAL B CA 1
ATOM 13914 C C . VAL B 1 866 ? 4.125 -24.578 52 1 27.89 866 VAL B C 1
ATOM 13916 O O . VAL B 1 866 ? 5.191 -24.75 51.406 1 27.89 866 VAL B O 1
ATOM 13919 N N . THR B 1 867 ? 3.93 -25.547 52.938 1 26.64 867 THR B N 1
ATOM 13920 C CA . THR B 1 867 ? 4.242 -26.953 53.156 1 26.64 867 THR B CA 1
ATOM 13921 C C . THR B 1 867 ? 3.986 -27.781 51.875 1 26.64 867 THR B C 1
ATOM 13923 O O . THR B 1 867 ? 3.914 -29 51.938 1 26.64 867 THR B O 1
ATOM 13926 N N . MET B 1 868 ? 4.266 -27.328 50.656 1 24.97 868 MET B N 1
ATOM 13927 C CA . MET B 1 868 ? 3.809 -28.219 49.594 1 24.97 868 MET B CA 1
ATOM 13928 C C . MET B 1 868 ? 4.578 -29.547 49.656 1 24.97 868 MET B C 1
ATOM 13930 O O . MET B 1 868 ? 5.746 -29.578 50.031 1 24.97 868 MET B O 1
ATOM 13934 N N . ALA B 1 869 ? 3.895 -30.734 49.562 1 25.25 869 ALA B N 1
ATOM 13935 C CA . ALA B 1 869 ? 4.211 -32.156 49.562 1 25.25 869 ALA B CA 1
ATOM 13936 C C . ALA B 1 869 ? 5.426 -32.438 48.688 1 25.25 869 ALA B C 1
ATOM 13938 O O . ALA B 1 869 ? 5.727 -31.688 47.75 1 25.25 869 ALA B O 1
ATOM 13939 N N . ASP B 1 870 ? 6.246 -33.5 48.969 1 25.38 870 ASP B N 1
ATOM 13940 C CA . ASP B 1 870 ? 7.57 -34.062 48.719 1 25.38 870 ASP B CA 1
ATOM 13941 C C . ASP B 1 870 ? 7.703 -34.531 47.25 1 25.38 870 ASP B C 1
ATOM 13943 O O . ASP B 1 870 ? 8.664 -35.219 46.906 1 25.38 870 ASP B O 1
ATOM 13947 N N . PRO B 1 871 ? 6.977 -34.062 46.188 1 27.28 871 PRO B N 1
ATOM 13948 C CA . PRO B 1 871 ? 6.969 -34.969 45.062 1 27.28 871 PRO B CA 1
ATOM 13949 C C . PRO B 1 871 ? 8.367 -35.25 44.5 1 27.28 871 PRO B C 1
ATOM 13951 O O . PRO B 1 871 ? 9.133 -34.281 44.281 1 27.28 871 PRO B O 1
ATOM 13954 N N . GLU B 1 872 ? 9.062 -36.406 44.719 1 27.78 872 GLU B N 1
ATOM 13955 C CA . GLU B 1 872 ? 10.383 -36.969 44.469 1 27.78 872 GLU B CA 1
ATOM 13956 C C . GLU B 1 872 ? 10.836 -36.75 43.031 1 27.78 872 GLU B C 1
ATOM 13958 O O . GLU B 1 872 ? 12 -36.406 42.781 1 27.78 872 GLU B O 1
ATOM 13963 N N . THR B 1 873 ? 10.25 -37.562 42.062 1 28.44 873 THR B N 1
ATOM 13964 C CA . THR B 1 873 ? 10.961 -38.062 40.906 1 28.44 873 THR B CA 1
ATOM 13965 C C . THR B 1 873 ? 11.281 -36.938 39.938 1 28.44 873 THR B C 1
ATOM 13967 O O . THR B 1 873 ? 12.062 -37.125 39 1 28.44 873 THR B O 1
ATOM 13970 N N . GLU B 1 874 ? 10.352 -35.969 39.812 1 27.97 874 GLU B N 1
ATOM 13971 C CA . GLU B 1 874 ? 10.32 -35.094 38.656 1 27.97 874 GLU B CA 1
ATOM 13972 C C . GLU B 1 874 ? 11.469 -34.094 38.688 1 27.97 874 GLU B C 1
ATOM 13974 O O . GLU B 1 874 ? 11.273 -32.906 38.406 1 27.97 874 GLU B O 1
ATOM 13979 N N . GLU B 1 875 ? 12.594 -34.406 39.344 1 30.33 875 GLU B N 1
ATOM 13980 C CA . GLU B 1 875 ? 13.75 -33.562 39.656 1 30.33 875 GLU B CA 1
ATOM 13981 C C . GLU B 1 875 ? 14.523 -33.219 38.375 1 30.33 875 GLU B C 1
ATOM 13983 O O . GLU B 1 875 ? 15.031 -32.094 38.25 1 30.33 875 GLU B O 1
ATOM 13988 N N . ASP B 1 876 ? 14.812 -34.281 37.594 1 29.64 876 ASP B N 1
ATOM 13989 C CA . ASP B 1 876 ? 15.828 -34.125 36.562 1 29.64 876 ASP B CA 1
ATOM 13990 C C . ASP B 1 876 ? 15.367 -33.125 35.469 1 29.64 876 ASP B C 1
ATOM 13992 O O . ASP B 1 876 ? 16.188 -32.406 34.875 1 29.64 876 ASP B O 1
ATOM 13996 N N . GLU B 1 877 ? 14.078 -33.281 35.125 1 30.45 877 GLU B N 1
ATOM 13997 C CA . GLU B 1 877 ? 13.539 -32.438 34.062 1 30.45 877 GLU B CA 1
ATOM 13998 C C . GLU B 1 877 ? 13.508 -30.969 34.469 1 30.45 877 GLU B C 1
ATOM 14000 O O . GLU B 1 877 ? 13.305 -30.094 33.625 1 30.45 877 GLU B O 1
ATOM 14005 N N . GLU B 1 878 ? 13.594 -30.719 35.781 1 31.03 878 GLU B N 1
ATOM 14006 C CA . GLU B 1 878 ? 13.531 -29.406 36.406 1 31.03 878 GLU B CA 1
ATOM 14007 C C . GLU B 1 878 ? 14.82 -28.609 36.188 1 31.03 878 GLU B C 1
ATOM 14009 O O . GLU B 1 878 ? 14.781 -27.391 36.031 1 31.03 878 GLU B O 1
ATOM 14014 N N . GLU B 1 879 ? 15.984 -29.312 36.281 1 30.14 879 GLU B N 1
ATOM 14015 C CA . GLU B 1 879 ? 17.281 -28.656 36.125 1 30.14 879 GLU B CA 1
ATOM 14016 C C . GLU B 1 879 ? 17.453 -28.109 34.719 1 30.14 879 GLU B C 1
ATOM 14018 O O . GLU B 1 879 ? 18.047 -27.031 34.531 1 30.14 879 GLU B O 1
ATOM 14023 N N . ALA B 1 880 ? 17.062 -28.953 33.719 1 29.98 880 ALA B N 1
ATOM 14024 C CA . ALA B 1 880 ? 17.234 -28.5 32.344 1 29.98 880 ALA B CA 1
ATOM 14025 C C . ALA B 1 880 ? 16.391 -27.25 32.062 1 29.98 880 ALA B C 1
ATOM 14027 O O . ALA B 1 880 ? 16.828 -26.359 31.344 1 29.98 880 ALA B O 1
ATOM 14028 N N . GLU B 1 881 ? 15.195 -27.141 32.688 1 30.73 881 GLU B N 1
ATOM 14029 C CA . GLU B 1 881 ? 14.32 -25.984 32.5 1 30.73 881 GLU B CA 1
ATOM 14030 C C . GLU B 1 881 ? 14.883 -24.75 33.219 1 30.73 881 GLU B C 1
ATOM 14032 O O . GLU B 1 881 ? 14.734 -23.625 32.719 1 30.73 881 GLU B O 1
ATOM 14037 N N . ILE B 1 882 ? 15.586 -24.906 34.406 1 31.61 882 ILE B N 1
ATOM 14038 C CA . ILE B 1 882 ? 16.25 -23.844 35.188 1 31.61 882 ILE B CA 1
ATOM 14039 C C . ILE B 1 882 ? 17.484 -23.359 34.438 1 31.61 882 ILE B C 1
ATOM 14041 O O . ILE B 1 882 ? 17.781 -22.156 34.438 1 31.61 882 ILE B O 1
ATOM 14045 N N . ILE B 1 883 ? 18.344 -24.25 33.906 1 30.45 883 ILE B N 1
ATOM 14046 C CA . ILE B 1 883 ? 19.531 -23.828 33.156 1 30.45 883 ILE B CA 1
ATOM 14047 C C . ILE B 1 883 ? 19.125 -22.922 32 1 30.45 883 ILE B C 1
ATOM 14049 O O . ILE B 1 883 ? 19.844 -21.969 31.672 1 30.45 883 ILE B O 1
ATOM 14053 N N . LYS B 1 884 ? 17.922 -23.172 31.375 1 32.66 884 LYS B N 1
ATOM 14054 C CA . LYS B 1 884 ? 17.438 -22.297 30.312 1 32.66 884 LYS B CA 1
ATOM 14055 C C . LYS B 1 884 ? 17.047 -20.922 30.875 1 32.66 884 LYS B C 1
ATOM 14057 O O . LYS B 1 884 ? 17.125 -19.922 30.172 1 32.66 884 LYS B O 1
ATOM 14062 N N . LEU B 1 885 ? 16.594 -20.75 32.094 1 32.53 885 LEU B N 1
ATOM 14063 C CA . LEU B 1 885 ? 16.266 -19.5 32.75 1 32.53 885 LEU B CA 1
ATOM 14064 C C . LEU B 1 885 ? 17.516 -18.766 33.219 1 32.53 885 LEU B C 1
ATOM 14066 O O . LEU B 1 885 ? 17.5 -17.562 33.438 1 32.53 885 LEU B O 1
ATOM 14070 N N . ASN B 1 886 ? 18.578 -19.438 33.625 1 31.75 886 ASN B N 1
ATOM 14071 C CA . ASN B 1 886 ? 19.812 -18.797 34.062 1 31.75 886 ASN B CA 1
ATOM 14072 C C . ASN B 1 886 ? 20.359 -17.859 33 1 31.75 886 ASN B C 1
ATOM 14074 O O . ASN B 1 886 ? 21.109 -16.938 33.312 1 31.75 886 ASN B O 1
ATOM 14078 N N . HIS B 1 887 ? 20.188 -18.203 31.781 1 32.25 887 HIS B N 1
ATOM 14079 C CA . HIS B 1 887 ? 20.578 -17.281 30.719 1 32.25 887 HIS B CA 1
ATOM 14080 C C . HIS B 1 887 ? 19.656 -16.078 30.656 1 32.25 887 HIS B C 1
ATOM 14082 O O . HIS B 1 887 ? 19.828 -15.188 29.828 1 32.25 887 HIS B O 1
ATOM 14088 N N . LEU B 1 888 ? 18.516 -16.031 31.312 1 34.53 888 LEU B N 1
ATOM 14089 C CA . LEU B 1 888 ? 17.641 -14.875 31.453 1 34.53 888 LEU B CA 1
ATOM 14090 C C . LEU B 1 888 ? 18.312 -13.773 32.25 1 34.53 888 LEU B C 1
ATOM 14092 O O . LEU B 1 888 ? 17.922 -12.602 32.188 1 34.53 888 LEU B O 1
ATOM 14096 N N . LYS B 1 889 ? 19.156 -14.07 33.25 1 35.56 889 LYS B N 1
ATOM 14097 C CA . LYS B 1 889 ? 19.812 -13.055 34.062 1 35.56 889 LYS B CA 1
ATOM 14098 C C . LYS B 1 889 ? 20.516 -12.023 33.156 1 35.56 889 LYS B C 1
ATOM 14100 O O . LYS B 1 889 ? 20.703 -10.875 33.562 1 35.56 889 LYS B O 1
ATOM 14105 N N . VAL B 1 890 ? 20.969 -12.5 32.094 1 37.5 890 VAL B N 1
ATOM 14106 C CA . VAL B 1 890 ? 21.703 -11.555 31.266 1 37.5 890 VAL B CA 1
ATOM 14107 C C . VAL B 1 890 ? 20.734 -10.562 30.609 1 37.5 890 VAL B C 1
ATOM 14109 O O . VAL B 1 890 ? 21.156 -9.656 29.906 1 37.5 890 VAL B O 1
ATOM 14112 N N . LEU B 1 891 ? 19.375 -10.875 30.594 1 39.81 891 LEU B N 1
ATOM 14113 C CA . LEU B 1 891 ? 18.5 -9.945 29.906 1 39.81 891 LEU B CA 1
ATOM 14114 C C . LEU B 1 891 ? 18.219 -8.711 30.75 1 39.81 891 LEU B C 1
ATOM 14116 O O . LEU B 1 891 ? 18.109 -8.812 31.984 1 39.81 891 LEU B O 1
ATOM 14120 N N . GLU B 1 892 ? 18.531 -7.543 30.359 1 43.38 892 GLU B N 1
ATOM 14121 C CA . GLU B 1 892 ? 18.141 -6.301 31.031 1 43.38 892 GLU B CA 1
ATOM 14122 C C . GLU B 1 892 ? 16.672 -6.328 31.453 1 43.38 892 GLU B C 1
ATOM 14124 O O . GLU B 1 892 ? 15.867 -7.039 30.859 1 43.38 892 GLU B O 1
ATOM 14129 N N . LYS B 1 893 ? 16.344 -5.723 32.656 1 41.69 893 LYS B N 1
ATOM 14130 C CA . LYS B 1 893 ? 15.062 -5.719 33.344 1 41.69 893 LYS B CA 1
ATOM 14131 C C . LYS B 1 893 ? 13.914 -5.59 32.344 1 41.69 893 LYS B C 1
ATOM 14133 O O . LYS B 1 893 ? 12.898 -6.289 32.469 1 41.69 893 LYS B O 1
ATOM 14138 N N . LYS B 1 894 ? 14.109 -4.715 31.453 1 46.06 894 LYS B N 1
ATOM 14139 C CA . LYS B 1 894 ? 13 -4.43 30.547 1 46.06 894 LYS B CA 1
ATOM 14140 C C . LYS B 1 894 ? 12.727 -5.609 29.609 1 46.06 894 LYS B C 1
ATOM 14142 O O . LYS B 1 894 ? 11.578 -5.941 29.344 1 46.06 894 LYS B O 1
ATOM 14147 N N . ASP B 1 895 ? 13.789 -6.227 29.156 1 49.22 895 ASP B N 1
ATOM 14148 C CA . ASP B 1 895 ? 13.633 -7.348 28.234 1 49.22 895 ASP B CA 1
ATOM 14149 C C . ASP B 1 895 ? 13.172 -8.602 28.969 1 49.22 895 ASP B C 1
ATOM 14151 O O . ASP B 1 895 ? 12.453 -9.43 28.406 1 49.22 895 ASP B O 1
ATOM 14155 N N . ALA B 1 896 ? 13.539 -8.586 30.219 1 50.06 896 ALA B N 1
ATOM 14156 C CA . ALA B 1 896 ? 13.117 -9.719 31.031 1 50.06 896 ALA B CA 1
ATOM 14157 C C . ALA B 1 896 ? 11.602 -9.781 31.141 1 50.06 896 ALA B C 1
ATOM 14159 O O . ALA B 1 896 ? 11.008 -10.859 31.062 1 50.06 896 ALA B O 1
ATOM 14160 N N . ALA B 1 897 ? 11.078 -8.57 31.281 1 48.97 897 ALA B N 1
AT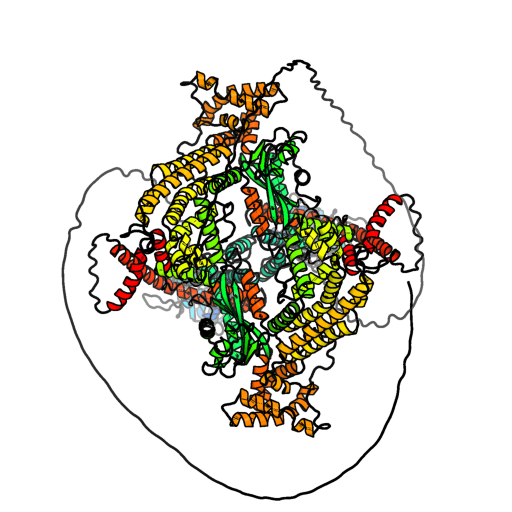OM 14161 C CA . ALA B 1 897 ? 9.625 -8.516 31.391 1 48.97 897 ALA B CA 1
ATOM 14162 C C . ALA B 1 897 ? 8.961 -8.914 30.078 1 48.97 897 ALA B C 1
ATOM 14164 O O . ALA B 1 897 ? 7.98 -9.656 30.078 1 48.97 897 ALA B O 1
ATOM 14165 N N . ALA B 1 898 ? 9.539 -8.531 29.047 1 52.5 898 ALA B N 1
ATOM 14166 C CA . ALA B 1 898 ? 8.961 -8.852 27.75 1 52.5 898 ALA B CA 1
ATOM 14167 C C . ALA B 1 898 ? 9.141 -10.328 27.422 1 52.5 898 ALA B C 1
ATOM 14169 O O . ALA B 1 898 ? 8.234 -10.961 26.875 1 52.5 898 ALA B O 1
ATOM 14170 N N . VAL B 1 899 ? 10.273 -10.852 27.797 1 53.59 899 VAL B N 1
ATOM 14171 C CA . VAL B 1 899 ? 10.539 -12.273 27.594 1 53.59 899 VAL B CA 1
ATOM 14172 C C . VAL B 1 899 ? 9.609 -13.102 28.469 1 53.59 899 VAL B C 1
ATOM 14174 O O . VAL B 1 899 ? 9.055 -14.109 28.016 1 53.59 899 VAL B O 1
ATOM 14177 N N . ALA B 1 900 ? 9.461 -12.531 29.641 1 48.97 900 ALA B N 1
ATOM 14178 C CA . ALA B 1 900 ? 8.555 -13.227 30.547 1 48.97 900 ALA B CA 1
ATOM 14179 C C . ALA B 1 900 ? 7.129 -13.234 30.016 1 48.97 900 ALA B C 1
ATOM 14181 O O . ALA B 1 900 ? 6.449 -14.258 30.047 1 48.97 900 ALA B O 1
ATOM 14182 N N . LYS B 1 901 ? 6.848 -12.086 29.531 1 51.16 901 LYS B N 1
ATOM 14183 C CA . LYS B 1 901 ? 5.5 -11.969 28.969 1 51.16 901 LYS B CA 1
ATOM 14184 C C . LYS B 1 901 ? 5.348 -12.82 27.719 1 51.16 901 LYS B C 1
ATOM 14186 O O . LYS B 1 901 ? 4.309 -13.453 27.5 1 51.16 901 LYS B O 1
ATOM 14191 N N . ALA B 1 902 ? 6.391 -12.836 26.906 1 49.66 902 ALA B N 1
ATOM 14192 C CA . ALA B 1 902 ? 6.359 -13.633 25.688 1 49.66 902 ALA B CA 1
ATOM 14193 C C . ALA B 1 902 ? 6.305 -15.125 26 1 49.66 902 ALA B C 1
ATOM 14195 O O . ALA B 1 902 ? 5.574 -15.875 25.344 1 49.66 902 ALA B O 1
ATOM 14196 N N . ILE B 1 903 ? 7.156 -15.438 26.906 1 45.47 903 ILE B N 1
ATOM 14197 C CA . ILE B 1 903 ? 7.148 -16.828 27.344 1 45.47 903 ILE B CA 1
ATOM 14198 C C . ILE B 1 903 ? 5.781 -17.172 27.922 1 45.47 903 ILE B C 1
ATOM 14200 O O . ILE B 1 903 ? 5.305 -18.312 27.766 1 45.47 903 ILE B O 1
ATOM 14204 N N . MET B 1 904 ? 5.246 -15.969 28.469 1 39.91 904 MET B N 1
ATOM 14205 C CA . MET B 1 904 ? 3.941 -16.156 29.109 1 39.91 904 MET B CA 1
ATOM 14206 C C . MET B 1 904 ? 2.83 -16.203 28.062 1 39.91 904 MET B C 1
ATOM 14208 O O .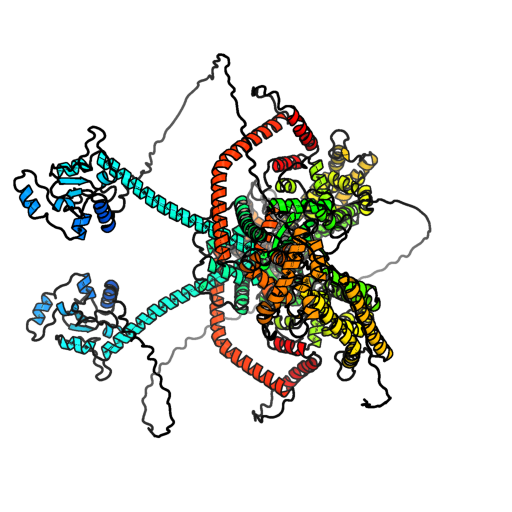 MET B 1 904 ? 1.66 -16.391 28.406 1 39.91 904 MET B O 1
ATOM 14212 N N . GLY B 1 905 ? 3.16 -16.266 26.828 1 41.31 905 GLY B N 1
ATOM 14213 C CA . GLY B 1 905 ? 2.191 -16.391 25.75 1 41.31 905 GLY B CA 1
ATOM 14214 C C . GLY B 1 905 ? 1.456 -15.094 25.453 1 41.31 905 GLY B C 1
ATOM 14215 O O . GLY B 1 905 ? 0.422 -15.102 24.781 1 41.31 905 GLY B O 1
ATOM 14216 N N . GLU B 1 906 ? 1.654 -14.062 26.219 1 39.09 906 GLU B N 1
ATOM 14217 C CA . GLU B 1 906 ? 0.9 -12.844 25.938 1 39.09 906 GLU B CA 1
ATOM 14218 C C . GLU B 1 906 ? 1.376 -12.18 24.656 1 39.09 906 GLU B C 1
ATOM 14220 O O . GLU B 1 906 ? 2.572 -11.945 24.469 1 39.09 906 GLU B O 1
ATOM 14225 N N . THR B 1 907 ? 0.687 -12.445 23.703 1 38.34 907 THR B N 1
ATOM 14226 C CA . THR B 1 907 ? 0.958 -11.805 22.422 1 38.34 907 THR B CA 1
ATOM 14227 C C . THR B 1 907 ? 0.992 -10.281 22.578 1 38.34 907 THR B C 1
ATOM 14229 O O . THR B 1 907 ? 0.076 -9.695 23.141 1 38.34 907 THR B O 1
ATOM 14232 N N . PRO B 1 908 ? 2.047 -9.734 22.656 1 36.75 908 PRO B N 1
ATOM 14233 C CA . PRO B 1 908 ? 1.99 -8.273 22.75 1 36.75 908 PRO B CA 1
ATOM 14234 C C . PRO B 1 908 ? 0.917 -7.66 21.844 1 36.75 908 PRO B C 1
ATOM 14236 O O . PRO B 1 908 ? 0.619 -8.203 20.781 1 36.75 908 PRO B O 1
ATOM 14239 N N . PRO B 1 909 ? 0.021 -6.918 22.484 1 34 909 PRO B N 1
ATOM 14240 C CA . PRO B 1 909 ? -1.093 -6.348 21.719 1 34 909 PRO B CA 1
ATOM 14241 C C . PRO B 1 909 ? -0.66 -5.793 20.359 1 34 909 PRO B C 1
ATOM 14243 O O . PRO B 1 909 ? -1.426 -5.848 19.406 1 34 909 PRO B O 1
ATOM 14246 N N . ASP B 1 910 ? 0.447 -5.027 20.312 1 34.22 910 ASP B N 1
ATOM 14247 C CA . ASP B 1 910 ? 0.748 -4.234 19.125 1 34.22 910 ASP B CA 1
ATOM 14248 C C . ASP B 1 910 ? 1.279 -5.113 18 1 34.22 910 ASP B C 1
ATOM 14250 O O . ASP B 1 910 ? 1.605 -4.617 16.922 1 34.22 910 ASP B O 1
ATOM 14254 N N . SER B 1 911 ? 1.829 -6.238 18.297 1 32.66 911 SER B N 1
ATOM 14255 C CA . SER B 1 911 ? 2.545 -6.992 17.266 1 32.66 911 SER B CA 1
ATOM 14256 C C . SER B 1 911 ? 1.618 -7.387 16.125 1 32.66 911 SER B C 1
ATOM 14258 O O . SER B 1 911 ? 2.08 -7.809 15.062 1 32.66 911 SER B O 1
ATOM 14260 N N . GLU B 1 912 ? 0.53 -7.91 16.453 1 32.47 912 GLU B N 1
ATOM 14261 C CA . GLU B 1 912 ? -0.236 -8.5 15.359 1 32.47 912 GLU B CA 1
ATOM 14262 C C . GLU B 1 912 ? -0.673 -7.438 14.359 1 32.47 912 GLU B C 1
ATOM 14264 O O . GLU B 1 912 ? -1.171 -7.762 13.281 1 32.47 912 GLU B O 1
ATOM 14269 N N . CYS B 1 913 ? -1.195 -6.371 14.883 1 29.95 913 CYS B N 1
ATOM 14270 C CA . CYS B 1 913 ? -1.726 -5.422 13.914 1 29.95 913 CYS B CA 1
ATOM 14271 C C . CYS B 1 913 ? -0.598 -4.727 13.164 1 29.95 913 CYS B C 1
ATOM 14273 O O . CYS B 1 913 ? 0.542 -4.699 13.625 1 29.95 913 CYS B O 1
ATOM 14275 N N . ASP B 1 914 ? -0.855 -4.41 11.859 1 33.94 914 ASP B N 1
ATOM 14276 C CA . ASP B 1 914 ? -0.102 -3.695 10.836 1 33.94 914 ASP B CA 1
ATOM 14277 C C . ASP B 1 914 ? 0.689 -2.539 11.445 1 33.94 914 ASP B C 1
ATOM 14279 O O . ASP B 1 914 ? 0.108 -1.535 11.859 1 33.94 914 ASP B O 1
ATOM 14283 N N . SER B 1 915 ? 1.403 -2.875 12.508 1 30.86 915 SER B N 1
ATOM 14284 C CA . SER B 1 915 ? 2.143 -1.68 12.898 1 30.86 915 SER B CA 1
ATOM 14285 C C . SER B 1 915 ? 2.822 -1.034 11.695 1 30.86 915 SER B C 1
ATOM 14287 O O . SER B 1 915 ? 3.354 -1.731 10.828 1 30.86 915 SER B O 1
ATOM 14289 N N . ASP B 1 916 ? 2.211 -0.152 11.18 1 30.94 916 ASP B N 1
ATOM 14290 C CA . ASP B 1 916 ? 2.906 0.695 10.219 1 30.94 916 ASP B CA 1
ATOM 14291 C C . ASP B 1 916 ? 4.387 0.825 10.562 1 30.94 916 ASP B C 1
ATOM 14293 O O . ASP B 1 916 ? 4.746 1.52 11.523 1 30.94 916 ASP B O 1
ATOM 14297 N N . SER B 1 917 ? 4.988 -0.323 10.75 1 31.14 917 SER B N 1
ATOM 14298 C CA . SER B 1 917 ? 6.406 -0.255 11.102 1 31.14 917 SER B CA 1
ATOM 14299 C C . SER B 1 917 ? 7.031 1.048 10.617 1 31.14 917 SER B C 1
ATOM 14301 O O . SER B 1 917 ? 7.609 1.796 11.406 1 31.14 917 SER B O 1
ATOM 14303 N N . ASP B 1 918 ? 7.738 0.718 9.367 1 29.48 918 ASP B N 1
ATOM 14304 C CA . ASP B 1 918 ? 8.539 1.835 8.883 1 29.48 918 ASP B CA 1
ATOM 14305 C C . ASP B 1 918 ? 7.668 3.043 8.555 1 29.48 918 ASP B C 1
ATOM 14307 O O . ASP B 1 918 ? 8 3.844 7.68 1 29.48 918 ASP B O 1
ATOM 14311 N N . ALA B 1 919 ? 6.391 2.941 8.633 1 29.7 919 ALA B N 1
ATOM 14312 C CA . ALA B 1 919 ? 5.734 4.234 8.461 1 29.7 919 ALA B CA 1
ATOM 14313 C C . ALA B 1 919 ? 6.531 5.344 9.141 1 29.7 919 ALA B C 1
ATOM 14315 O O . ALA B 1 919 ? 6.941 5.203 10.297 1 29.7 919 ALA B O 1
ATOM 14316 N N . ASP B 1 920 ? 7.141 5.859 8.312 1 31.52 920 ASP B N 1
ATOM 14317 C CA . ASP B 1 920 ? 7.906 7.039 8.703 1 31.52 920 ASP B CA 1
ATOM 14318 C C . ASP B 1 920 ? 7.355 7.648 9.992 1 31.52 920 ASP B C 1
ATOM 14320 O O . ASP B 1 920 ? 6.172 7.977 10.07 1 31.52 920 ASP B O 1
ATOM 14324 N N . ASP B 1 921 ? 7.617 6.938 11.211 1 31.75 921 ASP B N 1
ATOM 14325 C CA . ASP B 1 921 ? 7.598 7.664 12.477 1 31.75 921 ASP B CA 1
ATOM 14326 C C . ASP B 1 921 ? 7.371 9.156 12.25 1 31.75 921 ASP B C 1
ATOM 14328 O O . ASP B 1 921 ? 8.234 9.977 12.57 1 31.75 921 ASP B O 1
ATOM 14332 N N . TYR B 1 922 ? 7.09 9.453 11.195 1 31.34 922 TYR B N 1
ATOM 14333 C CA . TYR B 1 922 ? 6.805 10.883 11.109 1 31.34 922 TYR B CA 1
ATOM 14334 C C . TYR B 1 922 ? 5.785 11.297 12.164 1 31.34 922 TYR B C 1
ATOM 14336 O O . TYR B 1 922 ? 5.152 10.445 12.797 1 31.34 922 TYR B O 1
ATOM 14344 N N . TRP B 1 923 ? 5.148 12.602 11.992 1 29.02 923 TRP B N 1
ATOM 14345 C CA . TRP B 1 923 ? 4.453 13.469 12.938 1 29.02 923 TRP B CA 1
ATOM 14346 C C . TRP B 1 923 ? 3.115 12.867 13.344 1 29.02 923 TRP B C 1
ATOM 14348 O O . TRP B 1 923 ? 2.213 12.719 12.523 1 29.02 923 TRP B O 1
ATOM 14358 N N . LYS B 1 924 ? 2.959 11.836 13.961 1 28.5 924 LYS B N 1
ATOM 14359 C CA . LYS B 1 924 ? 1.658 11.633 14.594 1 28.5 924 LYS B CA 1
ATOM 14360 C C . LYS B 1 924 ? 1.241 12.852 15.406 1 28.5 924 LYS B C 1
ATOM 14362 O O . LYS B 1 924 ? 2.023 13.367 16.203 1 28.5 924 LYS B O 1
#

Nearest PDB structures (foldseek):
  8xqr-assembly1_R  TM=1.712E-01  e=5.492E+00  Clostridium perfringens
  6wj5-assembly1_D  TM=8.986E-02  e=1.168E+00  Homo sapiens
  3rh3-assembly2_B  TM=1.919E-01  e=9.715E+00  Bacteroides thetaiotaomicron VPI-5482
  7nyw-assembly1_B  TM=7.779E-02  e=1.076E+00  Photorhabdus thracensis
  8j24-assembly1_D  TM=1.922E-01  e=1.705E+00  Homo sapiens

Sequence (1848 aa):
MEAEFDSDDNHSGNEGPGSPEAMSGGESDAEVSVGNDQPEEIELHVLSSTPAETDKAPASGAEENLTSTCSGAGPSTGSATVGTSSVCSQGSVAGAVCPAIPLEEGQALVHSLFDTTTKLVHSYYTCRAKSCCTMSHTEIQRVKQSKEKFKHSWLFEKDVSFDENVGVWFLVYVEGEGMYCLLCKKHKQVNLQNKSDKFVGDPSVRFKKSAIREHARSDKHERSSDAECQHRRGSILHQELEKKRGAHFSSVYKAFGCAYYLATEHIANRKFFSLVNFLEGIGVPDLKYFEHRSQGSVREIFLTIGEKIQENVVERIKKSEVFGVLIDDVTDAASLEQMITFVQFVDADNNKAAVAFLGTKDVLETHESANAEALIDNFTDLLEACGLQLSNIHGLCSDGASVMLGSKNGFAAKLKRLPGCGHILAFHCVCHKLALACCDTSAELKSIKDVETVLFNVWKWLSGSPKRTAAFVKSQLTIKGMMGAKSPSAQQSVCRKLKRACHTRWLSFDQAVKTVYADFWAILQTLSAFESCPVATGLLKKMKSPRFLGIIIILENVLPHLAELSKSFQASTLNFSRVSPAITKAKDELREIARSNIVRNQLRADLNPKDGQFRHTDIKLTETVEVQVAKLAQTYTDALCGNIDRRFEGSLPVMSALSIFDLEALPNPESETGRFRSYGSEEIDVLADHFFESSEEKQHQLTAEWSKFKYDMHANLKPQLPKDPVTQTPTVESSTQWCLERVIELKTSYGHVYPLLVYIAKVALVLPLSNAWPERGASKVKLIKNRLRTRLGGDMLNALLNMSINGPAVNSPEACSMLTQAVETWFSAKKRHGSKRLAQERRQQERMQKALIKLQQLYGEEEADVTMADPETEEDEEEAEIIKLNHLKVLEKKDAAAVAKAIMGETPPDSECDSDSDADDYWKMEAEFDSDDNHSGNEGPGSPEAMSGGESDAEVSVGNDQPEEIELHVLSSTPAETDKAPASGAEENLTSTCSGAGPSTGSATVGTSSVCSQGSVAGAVCPAIPLEEGQALVHSLFDTTTKLVHSYYTCRAKSCCTMSHTEIQRVKQSKEKFKHSWLFEKDVSFDENVGVWFLVYVEGEGMYCLLCKKHKQVNLQNKSDKFVGDPSVRFKKSAIREHARSDKHERSSDAECQHRRGSILHQELEKKRGAHFSSVYKAFGCAYYLATEHIANRKFFSLVNFLEGIGVPDLKYFEHRSQGSVREIFLTIGEKIQENVVERIKKSEVFGVLIDDVTDAASLEQMITFVQFVDADNNKAAVAFLGTKDVLETHESANAEALIDNFTDLLEACGLQLSNIHGLCSDGASVMLGSKNGFAAKLKRLPGCGHILAFHCVCHKLALACCDTSAELKSIKDVETVLFNVWKWLSGSPKRTAAFVKSQLTIKGMMGAKSPSAQQSVCRKLKRACHTRWLSFDQAVKTVYADFWAILQTLSAFESCPVATGLLKKMKSPRFLGIIIILENVLPHLAELSKSFQASTLNFSRVSPAITKAKDELREIARSNIVRNQLRADLNPKDGQFRHTDIKLTETVEVQVAKLAQTYTDALCGNIDRRFEGSLPVMSALSIFDLEALPNPESETGRFRSYGSEEIDVLADHFFESSEEKQHQLTAEWSKFKYDMHANLKPQLPKDPVTQTPTVESSTQWCLERVIELKTSYGHVYPLLVYIAKVALVLPLSNAWPERGASKVKLIKNRLRTRLGGDMLNALLNMSINGPAVNSPEACSMLTQAVETWFSAKKRHGSKRLAQERRQQERMQKALIKLQQLYGEEEADVTMADPETEEDEEEAEIIKLNHLKVLEKKDAAAVAKAIMGETPPDSECDSDSDADDYWK

Solvent-accessible surface area (backbone atoms only — not comparable to full-atom values): 103124 Å² total; per-residue (Å²): 94,17,0,30,52,91,80,87,92,86,92,86,92,85,91,82,91,88,88,91,84,90,84,91,84,91,85,90,82,85,90,79,89,80,87,89,83,90,84,88,86,77,86,75,83,86,79,87,79,85,92,80,89,83,86,94,84,93,83,90,86,89,83,84,86,87,78,84,91,80,85,91,80,86,77,91,74,83,85,74,63,88,61,86,60,84,69,72,73,70,66,69,79,56,69,63,39,35,69,61,61,51,59,67,57,43,32,50,50,47,56,72,76,41,71,62,86,86,39,61,63,43,27,41,37,48,20,63,74,67,70,54,82,68,78,54,72,68,51,54,61,66,45,64,83,46,92,60,56,78,58,70,67,51,43,74,34,60,92,56,18,43,42,63,53,39,21,43,66,27,41,32,37,36,66,94,68,31,33,32,30,52,51,26,39,73,63,66,48,50,37,85,89,79,65,44,40,62,26,43,82,36,55,38,76,66,44,45,70,66,51,47,44,49,45,64,69,30,69,39,36,47,51,24,42,48,51,48,42,49,49,48,49,44,43,49,46,42,44,49,44,42,46,45,45,49,35,37,48,49,11,47,46,51,49,51,49,51,50,51,50,32,34,52,69,57,42,67,73,70,47,48,58,60,49,53,52,49,41,38,61,76,56,35,76,46,43,82,61,51,74,71,78,47,69,68,50,49,53,47,52,50,42,41,47,15,47,50,52,48,50,54,51,45,51,47,46,58,72,37,60,42,29,8,36,29,45,42,76,38,71,44,63,64,31,42,45,29,38,34,35,31,37,27,20,39,36,83,88,75,42,38,64,44,72,43,75,73,47,62,42,61,38,44,76,89,32,81,49,87,44,26,67,35,48,49,52,53,49,52,50,52,34,55,75,65,70,51,62,68,56,32,38,46,17,31,17,29,76,53,50,55,52,46,58,22,80,73,71,3,32,51,36,53,50,32,68,39,87,68,17,64,67,45,45,78,34,60,11,51,55,45,44,52,38,49,21,52,44,53,36,39,69,71,34,59,72,57,40,51,51,52,51,49,52,35,49,52,34,53,58,32,66,75,29,35,56,40,37,43,45,35,47,52,36,41,25,54,54,51,43,40,69,75,53,84,46,70,52,20,50,54,60,57,49,76,77,80,46,64,51,39,81,77,35,54,60,44,28,36,52,21,46,49,48,45,66,76,40,41,67,30,51,50,51,34,25,60,72,6,50,85,20,38,69,23,23,38,51,39,59,56,55,69,32,54,63,47,48,39,50,51,47,41,46,58,65,48,32,58,50,53,33,49,47,51,53,60,47,40,40,92,76,50,58,77,82,52,50,61,58,49,51,51,51,41,46,52,54,44,51,46,46,47,71,66,42,51,52,45,52,48,50,52,48,31,46,26,77,86,79,18,82,44,37,84,72,73,50,68,83,48,72,67,54,47,52,50,44,44,50,46,41,37,52,48,40,49,42,39,48,50,34,44,44,65,66,61,56,74,74,52,67,62,66,60,29,57,51,68,48,26,54,82,75,53,60,48,62,84,86,32,44,72,57,35,73,56,56,53,53,69,31,49,52,51,46,28,51,58,78,31,64,90,31,68,66,55,32,53,47,45,54,54,36,48,69,53,42,57,54,44,43,59,70,61,48,47,74,65,52,83,71,82,79,66,81,69,71,87,75,73,72,49,60,35,58,50,41,38,35,48,48,55,66,38,33,80,64,40,41,74,71,31,46,63,59,46,51,51,37,54,51,62,57,15,42,42,44,44,48,38,60,40,53,37,49,44,52,50,47,45,60,58,31,23,69,46,24,47,52,62,48,71,67,57,50,38,16,39,47,35,36,48,70,64,39,62,58,85,80,34,69,66,31,51,52,50,48,52,50,29,48,52,52,47,52,55,49,47,59,48,39,61,62,39,42,60,53,46,49,51,48,46,47,49,47,43,49,47,48,48,47,46,46,42,56,64,72,58,69,78,79,87,82,76,79,77,78,79,85,68,80,76,52,69,73,47,52,63,58,47,61,47,48,61,40,34,72,72,33,55,73,69,53,40,52,42,44,49,37,17,69,63,63,47,52,51,80,65,50,68,42,59,39,50,60,68,41,71,77,57,73,116,139,87,80,88,80,84,91,82,91,85,90,90,88,89,89,91,86,88,92,88,91,84,85,88,83,92,86,91,84,92,84,87,94,84,93,89,88,92,90,92,81,94,80,90,93,82,94,90,86,90,86,93,87,90,85,83,84,86,86,90,85,92,84,87,84,92,83,86,73,89,71,88,81,84,88,83,80,85,85,77,71,90,72,90,65,87,72,76,78,74,70,72,82,61,74,68,43,36,71,61,63,50,58,68,59,44,32,52,51,49,56,72,76,41,68,63,86,88,38,60,61,44,28,42,36,49,21,63,75,68,69,54,82,68,78,54,72,68,51,55,61,67,44,64,84,47,94,62,56,79,58,68,67,50,43,73,34,60,93,56,18,42,41,63,56,39,22,44,68,28,42,30,37,36,67,95,67,31,33,32,30,52,51,26,39,73,64,68,49,50,36,84,88,79,65,45,40,64,26,44,83,36,53,38,76,64,44,44,71,64,52,47,45,49,45,66,68,29,69,40,37,48,52,24,43,49,50,48,42,50,49,47,48,44,44,49,44,43,47,48,42,43,47,44,45,48,35,37,49,49,10,46,46,50,50,50,48,51,48,51,52,33,34,52,68,57,43,67,73,72,48,49,59,60,50,53,51,49,41,39,63,75,56,35,75,47,43,81,61,50,75,70,77,47,68,67,49,48,52,47,51,50,44,41,47,15,49,50,51,48,50,54,51,44,52,46,45,58,71,38,62,40,29,9,37,31,47,40,77,37,71,44,64,66,30,41,46,29,38,34,36,32,35,26,21,38,37,84,88,76,41,38,62,46,70,42,75,72,48,61,41,60,40,44,76,86,32,81,49,87,44,26,67,34,49,50,52,53,50,53,50,52,34,54,75,64,71,51,64,68,55,33,38,45,16,31,16,29,75,52,51,56,54,45,57,21,80,74,72,3,32,50,36,53,50,33,68,38,87,68,16,64,68,44,44,76,34,61,9,52,56,46,46,51,36,50,20,51,46,54,34,37,70,73,35,61,72,58,40,50,53,52,50,49,51,35,47,52,34,52,57,33,66,73,28,36,58,49,37,43,44,36,48,50,35,41,26,54,54,50,40,39,68,75,54,83,46,71,51,20,49,52,63,59,48,75,77,77,46,64,52,37,81,78,35,54,59,44,28,36,52,20,45,49,48,45,66,76,41,41,67,28,50,49,51,38,28,59,72,37,58,88,38,64,68,34,42,55,51,41,58,56,57,68,30,53,62,46,50,40,52,50,46,41,46,58,66,49,32,59,48,52,34,50,49,51,52,59,46,42,40,91,75,51,56,76,81,54,50,61,60,48,50,50,51,41,45,50,54,43,50,45,45,45,72,66,42,51,52,44,52,48,50,53,48,31,44,26,77,86,80,18,83,43,37,85,70,74,52,68,83,49,73,65,55,48,53,49,45,44,50,46,41,37,51,50,41,50,42,40,46,51,33,44,44,66,65,63,56,70,76,53,66,62,66,60,29,57,52,66,48,28,55,82,75,54,60,48,61,85,87,30,45,70,59,35,73,56,55,52,53,68,31,49,51,51,46,28,52,59,77,32,64,91,33,70,68,54,31,53,48,46,54,54,36,48,68,53,42,56,54,44,41,59,71,60,47,46,75,65,51,83,72,82,78,66,83,69,71,86,75,74,72,50,59,35,56,50,41,38,36,47,47,55,66,38,34,80,65,41,40,73,72,31,46,63,60,47,52,50,37,55,51,63,57,13,43,42,46,46,48,40,60,40,52,39,50,44,51,49,46,47,59,56,31,24,67,48,25,46,51,63,49,69,66,56,51,38,16,40,48,36,37,48,70,65,38,62,58,87,82,32,71,67,32,51,52,52,49,52,50,29,48,52,51,48,52,56,51,48,60,48,39,61,62,38,42,60,52,45,49,49,46,46,49,48,48,46,48,48,46,47,49,46,46,42,58,64,71,59,62,84,73,86,81,76,78,76,78,79,84,71,80,74,53,68,72,46,52,62,57,46,59,45,50,61,40,33,70,70,34,55,73,72,53,40,52,40,43,49,36,17,69,63,62,46,53,51,79,67,51,69,42,56,41,48,59,69,42,70,84,54,67,115

Organism: Branchiostoma lanceolatum (NCBI:txid7740)